Protein 1XI9 (pdb70)

InterPro domains:
  IPR004839 Aminotransferase, class I/classII, large domain [PF00155] (31-387)
  IPR015421 Pyridoxal phosphate-dependent transferase, major domain [G3DSA:3.40.640.10] (50-291)
  IPR015422 Pyridoxal phosphate-dependent transferase, small domain [G3DSA:3.90.1150.10] (22-391)
  IPR015424 Pyridoxal phosphate-dependent transferase [SSF53383] (4-394)
  IPR051926 Alanine Aminotransferase [PTHR43488] (2-395)

Structure (mmCIF, N/CA/C/O backbone):
data_1XI9
#
_entry.id   1XI9
#
_cell.length_a   61.804
_cell.length_b   188.089
_cell.length_c   72.583
_cell.angle_alpha   90.00
_cell.angle_beta   89.79
_cell.angle_gamma   90.00
#
_symmetry.space_group_name_H-M   'P 1 21 1'
#
loop_
_entity.id
_entity.type
_entity.pdbx_description
1 polymer 'putative transaminase'
2 non-polymer "PYRIDOXAL-5'-PHOSPHATE"
3 water water
#
loop_
_atom_site.group_PDB
_atom_site.id
_atom_site.type_symbol
_atom_site.label_atom_id
_atom_site.label_alt_id
_atom_site.label_comp_id
_atom_site.label_asym_id
_atom_site.label_entity_id
_atom_site.label_seq_id
_atom_site.pdbx_PDB_ins_code
_atom_site.Cartn_x
_atom_site.Cartn_y
_atom_site.Cartn_z
_atom_site.occupancy
_atom_site.B_iso_or_equiv
_atom_site.auth_seq_id
_atom_site.auth_comp_id
_atom_site.auth_asym_id
_atom_site.auth_atom_id
_atom_site.pdbx_PDB_model_num
ATOM 1 N N . SER A 1 9 ? 85.650 138.756 24.947 1.00 26.55 1 SER A N 1
ATOM 2 C CA . SER A 1 9 ? 86.364 137.823 25.866 1.00 27.10 1 SER A CA 1
ATOM 3 C C . SER A 1 9 ? 85.403 137.171 26.854 1.00 25.92 1 SER A C 1
ATOM 4 O O . SER A 1 9 ? 84.427 137.778 27.320 1.00 25.74 1 SER A O 1
ATOM 7 N N . ILE A 1 10 ? 85.748 135.936 27.173 1.00 24.98 2 ILE A N 1
ATOM 8 C CA . ILE A 1 10 ? 84.868 134.987 27.781 1.00 24.38 2 ILE A CA 1
ATOM 9 C C . ILE A 1 10 ? 85.034 135.027 29.284 1.00 24.27 2 ILE A C 1
ATOM 10 O O . ILE A 1 10 ? 86.029 134.553 29.833 1.00 24.50 2 ILE A O 1
ATOM 15 N N . ARG A 1 11 ? 84.038 135.621 29.931 1.00 24.02 3 ARG A N 1
ATOM 16 C CA . ARG A 1 11 ? 84.019 135.785 31.364 1.00 24.21 3 ARG A CA 1
ATOM 17 C C . ARG A 1 11 ? 83.358 134.608 32.033 1.00 24.61 3 ARG A C 1
ATOM 18 O O . ARG A 1 11 ? 82.341 134.111 31.558 1.00 24.98 3 ARG A O 1
ATOM 26 N N . ALA A 1 12 ? 83.953 134.157 33.129 1.00 24.62 4 ALA A N 1
ATOM 27 C CA . ALA A 1 12 ? 83.332 133.165 33.966 1.00 24.85 4 ALA A CA 1
ATOM 28 C C . ALA A 1 12 ? 82.204 133.832 34.771 1.00 25.38 4 ALA A C 1
ATOM 29 O O . ALA A 1 12 ? 82.157 135.059 34.923 1.00 25.36 4 ALA A O 1
ATOM 31 N N . SER A 1 13 ? 81.299 132.995 35.256 1.00 25.55 5 SER A N 1
ATOM 32 C CA . SER A 1 13 ? 80.269 133.342 36.201 1.00 26.79 5 SER A CA 1
ATOM 33 C C . SER A 1 13 ? 80.878 134.006 37.434 1.00 27.42 5 SER A C 1
ATOM 34 O O . SER A 1 13 ? 81.800 133.457 38.057 1.00 27.33 5 SER A O 1
ATOM 37 N N . LYS A 1 14 ? 80.371 135.186 37.788 1.00 28.49 6 LYS A N 1
ATOM 38 C CA . LYS A 1 14 ? 80.853 135.903 38.983 1.00 29.75 6 LYS A CA 1
ATOM 39 C C . LYS A 1 14 ? 80.844 134.999 40.218 1.00 30.52 6 LYS A C 1
ATOM 40 O O . LYS A 1 14 ? 81.840 134.929 40.937 1.00 31.03 6 LYS A O 1
ATOM 42 N N . ARG A 1 15 ? 79.733 134.294 40.438 1.00 31.00 7 ARG A N 1
ATOM 43 C CA . ARG A 1 15 ? 79.566 133.436 41.611 1.00 31.76 7 ARG A CA 1
ATOM 44 C C . ARG A 1 15 ? 80.351 132.119 41.609 1.00 31.80 7 ARG A C 1
ATOM 45 O O . ARG A 1 15 ? 80.559 131.534 42.677 1.00 31.89 7 ARG A O 1
ATOM 53 N N . ALA A 1 16 ? 80.751 131.638 40.434 1.00 31.98 8 ALA A N 1
ATOM 54 C CA . ALA A 1 16 ? 81.625 130.474 40.341 1.00 32.28 8 ALA A CA 1
ATOM 55 C C . ALA A 1 16 ? 83.034 130.885 40.717 1.00 32.77 8 ALA A C 1
ATOM 56 O O . ALA A 1 16 ? 83.714 130.174 41.447 1.00 32.86 8 ALA A O 1
ATOM 58 N N . LEU A 1 17 ? 83.461 132.049 40.233 1.00 33.63 9 LEU A N 1
ATOM 59 C CA . LEU A 1 17 ? 84.796 132.596 40.532 1.00 34.30 9 LEU A CA 1
ATOM 60 C C . LEU A 1 17 ? 85.007 132.877 42.004 1.00 34.84 9 LEU A C 1
ATOM 61 O O . LEU A 1 17 ? 86.162 132.930 42.467 1.00 35.40 9 LEU A O 1
ATOM 66 N N . SER A 1 18 ? 83.897 133.050 42.724 1.00 35.21 10 SER A N 1
ATOM 67 C CA . SER A 1 18 ? 83.912 133.332 44.150 1.00 35.90 10 SER A CA 1
ATOM 68 C C . SER A 1 18 ? 83.999 132.060 45.007 1.00 36.21 10 SER A C 1
ATOM 69 O O . SER A 1 18 ? 84.195 132.149 46.213 1.00 36.44 10 SER A O 1
ATOM 72 N N . VAL A 1 19 ? 83.834 130.889 44.393 1.00 36.71 11 VAL A N 1
ATOM 73 C CA . VAL A 1 19 ? 83.910 129.617 45.122 1.00 37.17 11 VAL A CA 1
ATOM 74 C C . VAL A 1 19 ? 85.370 129.351 45.482 1.00 37.89 11 VAL A C 1
ATOM 75 O O . VAL A 1 19 ? 86.212 129.112 44.613 1.00 37.93 11 VAL A O 1
ATOM 79 N N . GLU A 1 20 ? 85.637 129.432 46.783 1.00 38.82 12 GLU A N 1
ATOM 80 C CA . GLU A 1 20 ? 86.949 129.234 47.387 1.00 39.92 12 GLU A CA 1
ATOM 81 C C . GLU A 1 20 ? 87.006 127.822 47.976 1.00 40.42 12 GLU A C 1
ATOM 82 O O . GLU A 1 20 ? 85.963 127.195 48.220 1.00 40.62 12 GLU A O 1
ATOM 88 N N . TYR A 1 21 ? 88.213 127.313 48.209 1.00 41.07 13 TYR A N 1
ATOM 89 C CA . TYR A 1 21 ? 88.358 126.014 48.869 1.00 41.48 13 TYR A CA 1
ATOM 90 C C . TYR A 1 21 ? 89.601 125.936 49.766 1.00 41.70 13 TYR A C 1
ATOM 91 O O . TYR A 1 21 ? 90.716 126.213 49.330 1.00 41.97 13 TYR A O 1
ATOM 100 N N . PRO A 1 29 ? 102.742 121.763 46.592 1.00 54.14 21 PRO A N 1
ATOM 101 C CA . PRO A 1 29 ? 103.628 122.244 47.660 1.00 54.16 21 PRO A CA 1
ATOM 102 C C . PRO A 1 29 ? 104.223 121.075 48.450 1.00 54.15 21 PRO A C 1
ATOM 103 O O . PRO A 1 29 ? 105.440 121.025 48.659 1.00 54.17 21 PRO A O 1
ATOM 107 N N . ALA A 1 30 ? 103.360 120.154 48.881 1.00 54.09 22 ALA A N 1
ATOM 108 C CA . ALA A 1 30 ? 103.781 118.882 49.457 1.00 53.99 22 ALA A CA 1
ATOM 109 C C . ALA A 1 30 ? 104.252 117.976 48.322 1.00 53.92 22 ALA A C 1
ATOM 110 O O . ALA A 1 30 ? 105.184 117.185 48.497 1.00 53.81 22 ALA A O 1
ATOM 112 N N . ARG A 1 31 ? 103.590 118.114 47.168 1.00 54.02 23 ARG A N 1
ATOM 113 C CA . ARG A 1 31 ? 103.933 117.424 45.920 1.00 54.18 23 ARG A CA 1
ATOM 114 C C . ARG A 1 31 ? 105.322 117.821 45.415 1.00 54.29 23 ARG A C 1
ATOM 115 O O . ARG A 1 31 ? 106.030 116.993 44.833 1.00 54.32 23 ARG A O 1
ATOM 117 N N . GLU A 1 32 ? 105.694 119.083 45.651 1.00 54.42 24 GLU A N 1
ATOM 118 C CA . GLU A 1 32 ? 107.026 119.614 45.338 1.00 54.50 24 GLU A CA 1
ATOM 119 C C . GLU A 1 32 ? 108.130 119.012 46.230 1.00 54.57 24 GLU A C 1
ATOM 120 O O . GLU A 1 32 ? 109.255 118.773 45.760 1.00 54.57 24 GLU A O 1
ATOM 123 N N . LEU A 1 33 ? 107.816 118.777 47.506 1.00 54.51 25 LEU A N 1
ATOM 124 C CA . LEU A 1 33 ? 108.754 118.108 48.414 1.00 54.52 25 LEU A CA 1
ATOM 125 C C . LEU A 1 33 ? 108.989 116.655 48.012 1.00 54.54 25 LEU A C 1
ATOM 126 O O . LEU A 1 33 ? 110.125 116.189 48.013 1.00 54.59 25 LEU A O 1
ATOM 131 N N . GLU A 1 34 ? 107.913 115.954 47.661 1.00 54.67 26 GLU A N 1
ATOM 132 C CA . GLU A 1 34 ? 107.987 114.553 47.240 1.00 54.88 26 GLU A CA 1
ATOM 133 C C . GLU A 1 34 ? 108.755 114.358 45.925 1.00 54.93 26 GLU A C 1
ATOM 134 O O . GLU A 1 34 ? 109.400 113.318 45.725 1.00 54.90 26 GLU A O 1
ATOM 140 N N . LYS A 1 35 ? 108.669 115.359 45.046 1.00 54.86 27 LYS A N 1
ATOM 141 C CA . LYS A 1 35 ? 109.455 115.418 43.810 1.00 54.83 27 LYS A CA 1
ATOM 142 C C . LYS A 1 35 ? 110.957 115.358 44.117 1.00 54.55 27 LYS A C 1
ATOM 143 O O . LYS A 1 35 ? 111.709 114.652 43.438 1.00 54.64 27 LYS A O 1
ATOM 149 N N . LYS A 1 36 ? 111.367 116.098 45.150 1.00 54.16 28 LYS A N 1
ATOM 150 C CA . LYS A 1 36 ? 112.753 116.162 45.615 1.00 53.71 28 LYS A CA 1
ATOM 151 C C . LYS A 1 36 ? 113.136 114.922 46.439 1.00 53.31 28 LYS A C 1
ATOM 152 O O . LYS A 1 36 ? 114.237 114.855 46.997 1.00 53.55 28 LYS A O 1
ATOM 155 N N . GLY A 1 37 ? 112.230 113.947 46.518 1.00 52.57 29 GLY A N 1
ATOM 156 C CA . GLY A 1 37 ? 112.485 112.715 47.258 1.00 51.65 29 GLY A CA 1
ATOM 157 C C . GLY A 1 37 ? 112.218 112.785 48.756 1.00 51.12 29 GLY A C 1
ATOM 158 O O . GLY A 1 37 ? 112.450 111.799 49.471 1.00 51.24 29 GLY A O 1
ATOM 159 N N . ILE A 1 38 ? 111.733 113.935 49.237 1.00 50.16 30 ILE A N 1
ATOM 160 C CA . ILE A 1 38 ? 111.368 114.098 50.652 1.00 49.11 30 ILE A CA 1
ATOM 161 C C . ILE A 1 38 ? 109.977 113.481 50.917 1.00 48.28 30 ILE A C 1
ATOM 162 O O . ILE A 1 38 ? 108.994 113.877 50.289 1.00 48.20 30 ILE A O 1
ATOM 167 N N . LYS A 1 39 ? 109.914 112.514 51.841 1.00 47.16 31 LYS A N 1
ATOM 168 C CA . LYS A 1 39 ? 108.664 111.796 52.184 1.00 45.81 31 LYS A CA 1
ATOM 169 C C . LYS A 1 39 ? 107.829 112.564 53.203 1.00 44.68 31 LYS A C 1
ATOM 170 O O . LYS A 1 39 ? 108.335 112.972 54.258 1.00 44.93 31 LYS A O 1
ATOM 172 N N . VAL A 1 40 ? 106.553 112.760 52.883 1.00 42.91 32 VAL A N 1
ATOM 173 C CA . VAL A 1 40 ? 105.664 113.583 53.713 1.00 41.02 32 VAL A CA 1
ATOM 174 C C . VAL A 1 40 ? 104.519 112.766 54.309 1.00 39.61 32 VAL A C 1
ATOM 175 O O . VAL A 1 40 ? 103.907 111.945 53.619 1.00 39.49 32 VAL A O 1
ATOM 179 N N . ILE A 1 41 ? 104.256 112.972 55.596 1.00 37.77 33 ILE A N 1
ATOM 180 C CA . ILE A 1 41 ? 103.111 112.336 56.238 1.00 36.25 33 ILE A CA 1
ATOM 181 C C . ILE A 1 41 ? 101.909 113.264 56.084 1.00 35.24 33 ILE A C 1
ATOM 182 O O . ILE A 1 41 ? 101.940 114.412 56.524 1.00 34.89 33 ILE A O 1
ATOM 187 N N . ARG A 1 42 ? 100.864 112.750 55.441 1.00 34.17 34 ARG A N 1
ATOM 188 C CA . ARG A 1 42 ? 99.647 113.518 55.155 1.00 33.32 34 ARG A CA 1
ATOM 189 C C . ARG A 1 42 ? 98.593 113.310 56.237 1.00 32.26 34 ARG A C 1
ATOM 190 O O . ARG A 1 42 ? 97.986 112.243 56.320 1.00 32.14 34 ARG A O 1
ATOM 198 N N . LEU A 1 43 ? 98.402 114.337 57.068 1.00 30.96 35 LEU A N 1
ATOM 199 C CA . LEU A 1 43 ? 97.360 114.331 58.102 1.00 29.77 35 LEU A CA 1
ATOM 200 C C . LEU A 1 43 ? 96.210 115.278 57.716 1.00 29.03 35 LEU A C 1
ATOM 201 O O . LEU A 1 43 ? 95.397 115.651 58.543 1.00 28.82 35 LEU A O 1
ATOM 206 N N . ASN A 1 44 ? 96.152 115.633 56.433 1.00 28.46 36 ASN A N 1
ATOM 207 C CA . ASN A 1 44 ? 95.257 116.657 55.919 1.00 27.83 36 ASN A CA 1
ATOM 208 C C . ASN A 1 44 ? 94.007 116.154 55.195 1.00 27.58 36 ASN A C 1
ATOM 209 O O . ASN A 1 44 ? 93.090 116.946 54.910 1.00 27.25 36 ASN A O 1
ATOM 214 N N . ILE A 1 45 ? 93.964 114.861 54.883 1.00 27.11 37 ILE A N 1
ATOM 215 C CA . ILE A 1 45 ? 92.845 114.333 54.110 1.00 27.67 37 ILE A CA 1
ATOM 216 C C . ILE A 1 45 ? 91.920 113.433 54.938 1.00 27.11 37 ILE A C 1
ATOM 217 O O . ILE A 1 45 ? 92.354 112.449 55.542 1.00 26.98 37 ILE A O 1
ATOM 222 N N . GLY A 1 46 ? 90.641 113.794 54.960 1.00 26.68 38 GLY A N 1
ATOM 223 C CA . GLY A 1 46 ? 89.644 113.047 55.717 1.00 26.30 38 GLY A CA 1
ATOM 224 C C . GLY A 1 46 ? 89.080 111.842 54.987 1.00 26.13 38 GLY A C 1
ATOM 225 O O . GLY A 1 46 ? 87.872 111.623 55.007 1.00 26.42 38 GLY A O 1
ATOM 226 N N . ASP A 1 47 ? 89.949 111.058 54.343 1.00 25.86 39 ASP A N 1
ATOM 227 C CA . ASP A 1 47 ? 89.531 109.887 53.565 1.00 25.54 39 ASP A CA 1
ATOM 228 C C . ASP A 1 47 ? 90.075 108.614 54.211 1.00 25.41 39 ASP A C 1
ATOM 229 O O . ASP A 1 47 ? 91.243 108.298 54.028 1.00 25.66 39 ASP A O 1
ATOM 234 N N . PRO A 1 48 ? 89.249 107.895 54.985 1.00 25.44 40 PRO A N 1
ATOM 235 C CA . PRO A 1 48 ? 89.696 106.662 55.643 1.00 24.97 40 PRO A CA 1
ATOM 236 C C . PRO A 1 48 ? 90.151 105.550 54.684 1.00 24.81 40 PRO A C 1
ATOM 237 O O . PRO A 1 48 ? 90.982 104.729 55.062 1.00 24.51 40 PRO A O 1
ATOM 241 N N . VAL A 1 49 ? 89.619 105.536 53.460 1.00 24.79 41 VAL A N 1
ATOM 242 C CA . VAL A 1 49 ? 89.992 104.532 52.449 1.00 24.71 41 VAL A CA 1
ATOM 243 C C . VAL A 1 49 ? 91.412 104.757 51.901 1.00 25.35 41 VAL A C 1
ATOM 244 O O . VAL A 1 49 ? 92.019 103.850 51.326 1.00 25.44 41 VAL A O 1
ATOM 248 N N . LYS A 1 50 ? 91.951 105.960 52.102 1.00 25.97 42 LYS A N 1
ATOM 249 C CA . LYS A 1 50 ? 93.350 106.222 51.812 1.00 26.87 42 LYS A CA 1
ATOM 250 C C . LYS A 1 50 ? 94.265 105.527 52.836 1.00 27.03 42 LYS A C 1
ATOM 251 O O . LYS A 1 50 ? 95.485 105.491 52.666 1.00 26.83 42 LYS A O 1
ATOM 257 N N . PHE A 1 51 ? 93.675 104.990 53.902 1.00 26.99 43 PHE A N 1
ATOM 258 C CA . PHE A 1 51 ? 94.452 104.338 54.938 1.00 27.20 43 PHE A CA 1
ATOM 259 C C . PHE A 1 51 ? 94.048 102.863 55.066 1.00 27.67 43 PHE A C 1
ATOM 260 O O . PHE A 1 51 ? 93.802 102.208 54.039 1.00 27.86 43 PHE A O 1
ATOM 268 N N . ASP A 1 52 ? 93.986 102.326 56.280 1.00 27.86 44 ASP A N 1
ATOM 269 C CA . ASP A 1 52 ? 93.693 100.893 56.422 1.00 28.78 44 ASP A CA 1
ATOM 270 C C . ASP A 1 52 ? 92.213 100.596 56.707 1.00 28.36 44 ASP A C 1
ATOM 271 O O . ASP A 1 52 ? 91.883 99.849 57.637 1.00 28.86 44 ASP A O 1
ATOM 276 N N . PHE A 1 53 ? 91.341 101.189 55.892 1.00 27.53 45 PHE A N 1
ATOM 277 C CA . PHE A 1 53 ? 89.891 101.073 56.040 1.00 26.80 45 PHE A CA 1
ATOM 278 C C . PHE A 1 53 ? 89.306 100.818 54.673 1.00 26.47 45 PHE A C 1
ATOM 279 O O . PHE A 1 53 ? 89.681 101.471 53.713 1.00 27.06 45 PHE A O 1
ATOM 287 N N . GLN A 1 54 ? 88.399 99.861 54.588 1.00 25.73 46 GLN A N 1
ATOM 288 C CA . GLN A 1 54 ? 87.748 99.524 53.346 1.00 25.17 46 GLN A CA 1
ATOM 289 C C . GLN A 1 54 ? 86.250 99.332 53.618 1.00 25.31 46 GLN A C 1
ATOM 290 O O . GLN A 1 54 ? 85.862 99.036 54.772 1.00 25.22 46 GLN A O 1
ATOM 296 N N . PRO A 1 55 ? 85.401 99.512 52.596 1.00 24.91 47 PRO A N 1
ATOM 297 C CA . PRO A 1 55 ? 83.985 99.213 52.769 1.00 25.14 47 PRO A CA 1
ATOM 298 C C . PRO A 1 55 ? 83.876 97.716 53.105 1.00 25.21 47 PRO A C 1
ATOM 299 O O . PRO A 1 55 ? 84.637 96.923 52.556 1.00 25.54 47 PRO A O 1
ATOM 303 N N . PRO A 1 56 ? 82.975 97.333 54.002 1.00 25.27 48 PRO A N 1
ATOM 304 C CA . PRO A 1 56 ? 82.889 95.928 54.427 1.00 25.27 48 PRO A CA 1
ATOM 305 C C . PRO A 1 56 ? 82.564 94.992 53.261 1.00 25.39 48 PRO A C 1
ATOM 306 O O . PRO A 1 56 ? 82.001 95.425 52.242 1.00 25.25 48 PRO A O 1
ATOM 310 N N . GLU A 1 57 ? 82.920 93.720 53.422 1.00 25.70 49 GLU A N 1
ATOM 311 C CA . GLU A 1 57 ? 82.837 92.718 52.357 1.00 25.79 49 GLU A CA 1
ATOM 312 C C . GLU A 1 57 ? 81.433 92.504 51.826 1.00 25.27 49 GLU A C 1
ATOM 313 O O . GLU A 1 57 ? 81.248 92.390 50.611 1.00 25.71 49 GLU A O 1
ATOM 319 N N . HIS A 1 58 ? 80.444 92.440 52.715 1.00 24.56 50 HIS A N 1
ATOM 320 C CA . HIS A 1 58 ? 79.059 92.234 52.283 1.00 23.85 50 HIS A CA 1
ATOM 321 C C . HIS A 1 58 ? 78.481 93.396 51.455 1.00 23.70 50 HIS A C 1
ATOM 322 O O . HIS A 1 58 ? 77.513 93.208 50.709 1.00 24.07 50 HIS A O 1
ATOM 329 N N . MET A 1 59 ? 79.068 94.582 51.591 1.00 23.33 51 MET A N 1
ATOM 330 C CA . MET A 1 59 ? 78.706 95.739 50.769 1.00 23.20 51 MET A CA 1
ATOM 331 C C . MET A 1 59 ? 79.397 95.663 49.400 1.00 23.53 51 MET A C 1
ATOM 332 O O . MET A 1 59 ? 78.766 95.919 48.365 1.00 23.67 51 MET A O 1
ATOM 337 N N . LYS A 1 60 ? 80.679 95.290 49.404 1.00 23.68 52 LYS A N 1
ATOM 338 C CA . LYS A 1 60 ? 81.434 95.028 48.174 1.00 24.03 52 LYS A CA 1
ATOM 339 C C . LYS A 1 60 ? 80.761 93.965 47.297 1.00 24.73 52 LYS A C 1
ATOM 340 O O . LYS A 1 60 ? 80.466 94.206 46.125 1.00 24.78 52 LYS A O 1
ATOM 346 N N . GLU A 1 61 ? 80.533 92.795 47.883 1.00 25.42 53 GLU A N 1
ATOM 347 C CA . GLU A 1 61 ? 79.834 91.698 47.234 1.00 26.50 53 GLU A CA 1
ATOM 348 C C . GLU A 1 61 ? 78.495 92.136 46.616 1.00 26.16 53 GLU A C 1
ATOM 349 O O . GLU A 1 61 ? 78.194 91.782 45.478 1.00 26.59 53 GLU A O 1
ATOM 355 N N . ALA A 1 62 ? 77.712 92.921 47.357 1.00 25.72 54 ALA A N 1
ATOM 356 C CA . ALA A 1 62 ? 76.426 93.434 46.876 1.00 25.14 54 ALA A CA 1
ATOM 357 C C . ALA A 1 62 ? 76.572 94.373 45.667 1.00 24.88 54 ALA A C 1
ATOM 358 O O . ALA A 1 62 ? 75.736 94.347 44.754 1.00 24.51 54 ALA A O 1
ATOM 360 N N . TYR A 1 63 ? 77.634 95.189 45.677 1.00 24.81 55 TYR A N 1
ATOM 361 C CA . TYR A 1 63 ? 77.924 96.138 44.610 1.00 24.77 55 TYR A CA 1
ATOM 362 C C . TYR A 1 63 ? 78.218 95.359 43.333 1.00 25.31 55 TYR A C 1
ATOM 363 O O . TYR A 1 63 ? 77.580 95.584 42.301 1.00 25.21 55 TYR A O 1
ATOM 372 N N . CYS A 1 64 ? 79.176 94.431 43.426 1.00 26.22 56 CYS A N 1
ATOM 373 C CA . CYS A 1 64 ? 79.561 93.555 42.315 1.00 26.78 56 CYS A CA 1
ATOM 374 C C . CYS A 1 64 ? 78.407 92.739 41.801 1.00 26.52 56 CYS A C 1
ATOM 375 O O . CYS A 1 64 ? 78.261 92.582 40.590 1.00 26.56 56 CYS A O 1
ATOM 378 N N . LYS A 1 65 ? 77.592 92.232 42.724 1.00 26.67 57 LYS A N 1
ATOM 379 C CA . LYS A 1 65 ? 76.450 91.399 42.376 1.00 26.99 57 LYS A CA 1
ATOM 380 C C . LYS A 1 65 ? 75.377 92.180 41.613 1.00 26.45 57 LYS A C 1
ATOM 381 O O . LYS A 1 65 ? 74.810 91.648 40.676 1.00 26.88 57 LYS A O 1
ATOM 387 N N . ALA A 1 66 ? 75.107 93.423 42.020 1.00 26.20 58 ALA A N 1
ATOM 388 C CA . ALA A 1 66 ? 74.193 94.349 41.296 1.00 25.63 58 ALA A CA 1
ATOM 389 C C . ALA A 1 66 ? 74.626 94.534 39.838 1.00 25.46 58 ALA A C 1
ATOM 390 O O . ALA A 1 66 ? 73.811 94.474 38.936 1.00 25.58 58 ALA A O 1
ATOM 392 N N . ILE A 1 67 ? 75.918 94.746 39.626 1.00 25.51 59 ILE A N 1
ATOM 393 C CA . ILE A 1 67 ? 76.503 94.887 38.288 1.00 25.86 59 ILE A CA 1
ATOM 394 C C . ILE A 1 67 ? 76.277 93.619 37.423 1.00 26.47 59 ILE A C 1
ATOM 395 O O . ILE A 1 67 ? 75.602 93.695 36.390 1.00 26.34 59 ILE A O 1
ATOM 400 N N . LYS A 1 68 ? 76.819 92.470 37.862 1.00 27.00 60 LYS A N 1
ATOM 401 C CA . LYS A 1 68 ? 76.670 91.179 37.150 1.00 27.34 60 LYS A CA 1
ATOM 402 C C . LYS A 1 68 ? 75.211 90.851 36.870 1.00 27.56 60 LYS A C 1
ATOM 403 O O . LYS A 1 68 ? 74.870 90.397 35.774 1.00 28.04 60 LYS A O 1
ATOM 405 N N . GLU A 1 69 ? 74.352 91.118 37.844 1.00 27.30 61 GLU A N 1
ATOM 406 C CA . GLU A 1 69 ? 72.930 90.876 37.684 1.00 27.68 61 GLU A CA 1
ATOM 407 C C . GLU A 1 69 ? 72.176 91.887 36.833 1.00 27.30 61 GLU A C 1
ATOM 408 O O . GLU A 1 69 ? 70.961 91.831 36.744 1.00 27.72 61 GLU A O 1
ATOM 414 N N . GLY A 1 70 ? 72.906 92.797 36.205 1.00 27.06 62 GLY A N 1
ATOM 415 C CA . GLY A 1 70 ? 72.342 93.702 35.218 1.00 26.64 62 GLY A CA 1
ATOM 416 C C . GLY A 1 70 ? 71.737 95.004 35.703 1.00 26.39 62 GLY A C 1
ATOM 417 O O . GLY A 1 70 ? 71.034 95.675 34.933 1.00 26.70 62 GLY A O 1
ATOM 418 N N . HIS A 1 71 ? 72.002 95.382 36.952 1.00 25.55 63 HIS A N 1
ATOM 419 C CA . HIS A 1 71 ? 71.385 96.591 37.524 1.00 25.14 63 HIS A CA 1
ATOM 420 C C . HIS A 1 71 ? 72.201 97.841 37.169 1.00 24.48 63 HIS A C 1
ATOM 421 O O . HIS A 1 71 ? 72.744 98.522 38.041 1.00 23.90 63 HIS A O 1
ATOM 428 N N . ASN A 1 72 ? 72.252 98.120 35.867 1.00 23.78 64 ASN A N 1
ATOM 429 C CA . ASN A 1 72 ? 73.137 99.137 35.288 1.00 23.66 64 ASN A CA 1
ATOM 430 C C . ASN A 1 72 ? 72.419 100.254 34.528 1.00 23.45 64 ASN A C 1
ATOM 431 O O . ASN A 1 72 ? 73.030 101.002 33.760 1.00 23.17 64 ASN A O 1
ATOM 436 N N . TYR A 1 73 ? 71.117 100.334 34.765 1.00 23.73 65 TYR A N 1
ATOM 437 C CA . TYR A 1 73 ? 70.212 101.284 34.132 1.00 23.97 65 TYR A CA 1
ATOM 438 C C . TYR A 1 73 ? 70.003 102.532 35.016 1.00 24.26 65 TYR A C 1
ATOM 439 O O . TYR A 1 73 ? 70.462 102.575 36.172 1.00 24.25 65 TYR A O 1
ATOM 448 N N . TYR A 1 74 ? 69.324 103.543 34.483 1.00 24.41 66 TYR A N 1
ATOM 449 C CA . TYR A 1 74 ? 68.955 104.699 35.279 1.00 24.93 66 TYR A CA 1
ATOM 450 C C . TYR A 1 74 ? 67.889 104.215 36.254 1.00 25.55 66 TYR A C 1
ATOM 451 O O . TYR A 1 74 ? 66.948 103.498 35.865 1.00 25.79 66 TYR A O 1
ATOM 460 N N . GLY A 1 75 ? 68.010 104.611 37.511 1.00 25.96 67 GLY A N 1
ATOM 461 C CA . GLY A 1 75 ? 66.977 104.291 38.473 1.00 26.16 67 GLY A CA 1
ATOM 462 C C . GLY A 1 75 ? 66.057 105.479 38.632 1.00 26.85 67 GLY A C 1
ATOM 463 O O . GLY A 1 75 ? 66.257 106.532 38.030 1.00 26.50 67 GLY A O 1
ATOM 464 N N . ASP A 1 76 ? 65.034 105.289 39.450 1.00 27.76 68 ASP A N 1
ATOM 465 C CA . ASP A 1 76 ? 64.128 106.344 39.865 1.00 28.99 68 ASP A CA 1
ATOM 466 C C . ASP A 1 76 ? 64.979 107.529 40.362 1.00 28.64 68 ASP A C 1
ATOM 467 O O . ASP A 1 76 ? 66.001 107.322 41.026 1.00 28.47 68 ASP A O 1
ATOM 472 N N . SER A 1 77 ? 64.580 108.753 40.012 1.00 28.23 69 SER A N 1
ATOM 473 C CA . SER A 1 77 ? 65.300 109.963 40.435 1.00 28.08 69 SER A CA 1
ATOM 474 C C . SER A 1 77 ? 65.278 110.195 41.959 1.00 28.11 69 SER A C 1
ATOM 475 O O . SER A 1 77 ? 66.120 110.915 42.497 1.00 28.01 69 SER A O 1
ATOM 478 N N . GLU A 1 78 ? 64.310 109.570 42.627 1.00 27.90 70 GLU A N 1
ATOM 479 C CA . GLU A 1 78 ? 64.134 109.636 44.067 1.00 28.17 70 GLU A CA 1
ATOM 480 C C . GLU A 1 78 ? 64.955 108.589 44.791 1.00 27.59 70 GLU A C 1
ATOM 481 O O . GLU A 1 78 ? 65.119 108.680 46.010 1.00 26.83 70 GLU A O 1
ATOM 487 N N . GLY A 1 79 ? 65.449 107.608 44.029 1.00 27.10 71 GLY A N 1
ATOM 488 C CA . GLY A 1 79 ? 66.182 106.471 44.556 1.00 27.03 71 GLY A CA 1
ATOM 489 C C . GLY A 1 79 ? 65.360 105.191 44.553 1.00 27.30 71 GLY A C 1
ATOM 490 O O . GLY A 1 79 ? 64.124 105.210 44.687 1.00 27.21 71 GLY A O 1
ATOM 491 N N . LEU A 1 80 ? 66.055 104.070 44.399 1.00 27.35 72 LEU A N 1
ATOM 492 C CA . LEU A 1 80 ? 65.437 102.757 44.443 1.00 27.71 72 LEU A CA 1
ATOM 493 C C . LEU A 1 80 ? 64.480 102.624 45.638 1.00 27.74 72 LEU A C 1
ATOM 494 O O . LEU A 1 80 ? 64.854 102.929 46.776 1.00 27.42 72 LEU A O 1
ATOM 499 N N . PRO A 1 81 ? 63.247 102.185 45.367 1.00 27.96 73 PRO A N 1
ATOM 500 C CA . PRO A 1 81 ? 62.263 101.929 46.426 1.00 28.09 73 PRO A CA 1
ATOM 501 C C . PRO A 1 81 ? 62.761 100.991 47.552 1.00 28.33 73 PRO A C 1
ATOM 502 O O . PRO A 1 81 ? 62.394 101.226 48.695 1.00 28.56 73 PRO A O 1
ATOM 506 N N . GLU A 1 82 ? 63.573 99.971 47.230 1.00 28.39 74 GLU A N 1
ATOM 507 C CA . GLU A 1 82 ? 64.194 99.071 48.226 1.00 29.19 74 GLU A CA 1
ATOM 508 C C . GLU A 1 82 ? 65.146 99.807 49.159 1.00 28.19 74 GLU A C 1
ATOM 509 O O . GLU A 1 82 ? 65.182 99.511 50.353 1.00 27.95 74 GLU A O 1
ATOM 515 N N . LEU A 1 83 ? 65.941 100.733 48.607 1.00 27.61 75 LEU A N 1
ATOM 516 C CA . LEU A 1 83 ? 66.889 101.511 49.411 1.00 26.79 75 LEU A CA 1
ATOM 517 C C . LEU A 1 83 ? 66.163 102.499 50.318 1.00 26.85 75 LEU A C 1
ATOM 518 O O . LEU A 1 83 ? 66.497 102.633 51.492 1.00 27.18 75 LEU A O 1
ATOM 523 N N . ARG A 1 84 ? 65.152 103.168 49.775 1.00 27.16 76 ARG A N 1
ATOM 524 C CA . ARG A 1 84 ? 64.337 104.104 50.542 1.00 27.32 76 ARG A CA 1
ATOM 525 C C . ARG A 1 84 ? 63.647 103.430 51.733 1.00 27.00 76 ARG A C 1
ATOM 526 O O . ARG A 1 84 ? 63.577 104.004 52.821 1.00 26.97 76 ARG A O 1
ATOM 534 N N . LYS A 1 85 ? 63.165 102.207 51.513 1.00 27.05 77 LYS A N 1
ATOM 535 C CA . LYS A 1 85 ? 62.622 101.329 52.567 1.00 27.27 77 LYS A CA 1
ATOM 536 C C . LYS A 1 85 ? 63.693 100.927 53.602 1.00 26.18 77 LYS A C 1
ATOM 537 O O . LYS A 1 85 ? 63.423 100.950 54.802 1.00 26.14 77 LYS A O 1
ATOM 543 N N . ALA A 1 86 ? 64.900 100.584 53.138 1.00 25.25 78 ALA A N 1
ATOM 544 C CA . ALA A 1 86 ? 66.015 100.228 54.031 1.00 24.57 78 ALA A CA 1
ATOM 545 C C . ALA A 1 86 ? 66.469 101.383 54.927 1.00 24.45 78 ALA A C 1
ATOM 546 O O . ALA A 1 86 ? 66.850 101.166 56.078 1.00 24.47 78 ALA A O 1
ATOM 548 N N . ILE A 1 87 ? 66.434 102.602 54.379 1.00 24.17 79 ILE A N 1
ATOM 549 C CA . ILE A 1 87 ? 66.760 103.830 55.097 1.00 23.79 79 ILE A CA 1
ATOM 550 C C . ILE A 1 87 ? 65.731 104.064 56.206 1.00 23.99 79 ILE A C 1
ATOM 551 O O . ILE A 1 87 ? 66.108 104.288 57.360 1.00 23.94 79 ILE A O 1
ATOM 556 N N . VAL A 1 88 ? 64.443 104.015 55.836 1.00 24.26 80 VAL A N 1
ATOM 557 C CA . VAL A 1 88 ? 63.300 104.144 56.753 1.00 24.42 80 VAL A CA 1
ATOM 558 C C . VAL A 1 88 ? 63.448 103.268 57.995 1.00 25.28 80 VAL A C 1
ATOM 559 O O . VAL A 1 88 ? 63.233 103.732 59.120 1.00 25.62 80 VAL A O 1
ATOM 563 N N . GLU A 1 89 ? 63.834 102.009 57.787 1.00 25.77 81 GLU A N 1
ATOM 564 C CA . GLU A 1 89 ? 63.976 101.053 58.874 1.00 26.26 81 GLU A CA 1
ATOM 565 C C . GLU A 1 89 ? 65.185 101.380 59.717 1.00 25.87 81 GLU A C 1
ATOM 566 O O . GLU A 1 89 ? 65.094 101.370 60.945 1.00 25.71 81 GLU A O 1
ATOM 572 N N . ARG A 1 90 ? 66.310 101.673 59.049 1.00 25.51 82 ARG A N 1
ATOM 573 C CA . ARG A 1 90 ? 67.569 102.001 59.731 1.00 25.19 82 ARG A CA 1
ATOM 574 C C . ARG A 1 90 ? 67.453 103.225 60.637 1.00 25.19 82 ARG A C 1
ATOM 575 O O . ARG A 1 90 ? 68.020 103.243 61.724 1.00 25.48 82 ARG A O 1
ATOM 583 N N . GLU A 1 91 ? 66.734 104.244 60.167 1.00 25.35 83 GLU A N 1
ATOM 584 C CA . GLU A 1 91 ? 66.530 105.487 60.926 1.00 25.25 83 GLU A CA 1
ATOM 585 C C . GLU A 1 91 ? 65.527 105.310 62.066 1.00 25.45 83 GLU A C 1
ATOM 586 O O . GLU A 1 91 ? 65.603 106.021 63.053 1.00 25.05 83 GLU A O 1
ATOM 592 N N . LYS A 1 92 ? 64.598 104.364 61.918 1.00 26.28 84 LYS A N 1
ATOM 593 C CA . LYS A 1 92 ? 63.688 103.991 63.005 1.00 27.04 84 LYS A CA 1
ATOM 594 C C . LYS A 1 92 ? 64.506 103.344 64.103 1.00 27.60 84 LYS A C 1
ATOM 595 O O . LYS A 1 92 ? 64.412 103.744 65.254 1.00 27.69 84 LYS A O 1
ATOM 597 N N . ARG A 1 93 ? 65.326 102.366 63.724 1.00 28.38 85 ARG A N 1
ATOM 598 C CA . ARG A 1 93 ? 66.223 101.661 64.641 1.00 29.29 85 ARG A CA 1
ATOM 599 C C . ARG A 1 93 ? 67.092 102.601 65.455 1.00 29.53 85 ARG A C 1
ATOM 600 O O . ARG A 1 93 ? 67.112 102.518 66.690 1.00 29.70 85 ARG A O 1
ATOM 608 N N . LYS A 1 94 ? 67.816 103.481 64.764 1.00 29.48 86 LYS A N 1
ATOM 609 C CA . LYS A 1 94 ? 68.770 104.357 65.434 1.00 29.58 86 LYS A CA 1
ATOM 610 C C . LYS A 1 94 ? 68.143 105.580 66.087 1.00 29.32 86 LYS A C 1
ATOM 611 O O . LYS A 1 94 ? 68.508 105.912 67.213 1.00 29.43 86 LYS A O 1
ATOM 617 N N . ASN A 1 95 ? 67.220 106.236 65.374 1.00 28.93 87 ASN A N 1
ATOM 618 C CA . ASN A 1 95 ? 66.693 107.558 65.743 1.00 28.90 87 ASN A CA 1
ATOM 619 C C . ASN A 1 95 ? 65.233 107.595 66.245 1.00 29.39 87 ASN A C 1
ATOM 620 O O . ASN A 1 95 ? 64.734 108.654 66.635 1.00 29.55 87 ASN A O 1
ATOM 625 N N . GLY A 1 96 ? 64.561 106.445 66.233 1.00 29.56 88 GLY A N 1
ATOM 626 C CA . GLY A 1 96 ? 63.178 106.344 66.680 1.00 29.87 88 GLY A CA 1
ATOM 627 C C . GLY A 1 96 ? 62.204 107.175 65.867 1.00 30.15 88 GLY A C 1
ATOM 628 O O . GLY A 1 96 ? 61.043 107.337 66.263 1.00 29.83 88 GLY A O 1
ATOM 629 N N . VAL A 1 97 ? 62.671 107.713 64.737 1.00 30.22 89 VAL A N 1
ATOM 630 C CA . VAL A 1 97 ? 61.815 108.550 63.881 1.00 30.26 89 VAL A CA 1
ATOM 631 C C . VAL A 1 97 ? 60.873 107.685 63.057 1.00 30.45 89 VAL A C 1
ATOM 632 O O . VAL A 1 97 ? 61.232 106.569 62.654 1.00 30.64 89 VAL A O 1
ATOM 636 N N . ASP A 1 98 ? 59.660 108.192 62.852 1.00 30.64 90 ASP A N 1
ATOM 637 C CA . ASP A 1 98 ? 58.674 107.520 62.023 1.00 30.66 90 ASP A CA 1
ATOM 638 C C . ASP A 1 98 ? 58.576 108.311 60.731 1.00 29.81 90 ASP A C 1
ATOM 639 O O . ASP A 1 98 ? 58.056 109.411 60.694 1.00 29.72 90 ASP A O 1
ATOM 644 N N . ILE A 1 99 ? 59.126 107.727 59.678 1.00 29.33 91 ILE A N 1
ATOM 645 C CA . ILE A 1 99 ? 59.147 108.300 58.338 1.00 28.42 91 ILE A CA 1
ATOM 646 C C . ILE A 1 99 ? 58.719 107.187 57.372 1.00 28.27 91 ILE A C 1
ATOM 647 O O . ILE A 1 99 ? 58.771 106.004 57.711 1.00 28.26 91 ILE A O 1
ATOM 652 N N . THR A 1 100 ? 58.281 107.572 56.184 1.00 28.11 92 THR A N 1
ATOM 653 C CA . THR A 1 100 ? 57.862 106.624 55.154 1.00 28.15 92 THR A CA 1
ATOM 654 C C . THR A 1 100 ? 58.865 106.739 53.998 1.00 28.10 92 THR A C 1
ATOM 655 O O . THR A 1 100 ? 59.618 107.718 53.945 1.00 28.28 92 THR A O 1
ATOM 659 N N . PRO A 1 101 ? 58.910 105.761 53.089 1.00 28.15 93 PRO A N 1
ATOM 660 C CA . PRO A 1 101 ? 59.803 105.858 51.928 1.00 28.00 93 PRO A CA 1
ATOM 661 C C . PRO A 1 101 ? 59.690 107.173 51.154 1.00 28.20 93 PRO A C 1
ATOM 662 O O . PRO A 1 101 ? 60.683 107.628 50.564 1.00 28.16 93 PRO A O 1
ATOM 666 N N . ASP A 1 102 ? 58.508 107.784 51.168 1.00 28.29 94 ASP A N 1
ATOM 667 C CA . ASP A 1 102 ? 58.269 109.034 50.439 1.00 28.66 94 ASP A CA 1
ATOM 668 C C . ASP A 1 102 ? 58.850 110.277 51.121 1.00 27.87 94 ASP A C 1
ATOM 669 O O . ASP A 1 102 ? 58.808 111.382 50.555 1.00 27.68 94 ASP A O 1
ATOM 674 N N . ASP A 1 103 ? 59.384 110.087 52.330 1.00 26.89 95 ASP A N 1
ATOM 675 C CA . ASP A 1 103 ? 60.100 111.136 53.067 1.00 26.16 95 ASP A CA 1
ATOM 676 C C . ASP A 1 103 ? 61.601 111.076 52.807 1.00 25.39 95 ASP A C 1
ATOM 677 O O . ASP A 1 103 ? 62.348 111.878 53.335 1.00 25.74 95 ASP A O 1
ATOM 682 N N . VAL A 1 104 ? 62.020 110.125 51.982 1.00 24.49 96 VAL A N 1
ATOM 683 C CA . VAL A 1 104 ? 63.416 109.782 51.785 1.00 23.47 96 VAL A CA 1
ATOM 684 C C . VAL A 1 104 ? 63.833 110.049 50.345 1.00 23.22 96 VAL A C 1
ATOM 685 O O . VAL A 1 104 ? 63.114 109.702 49.411 1.00 23.21 96 VAL A O 1
ATOM 689 N N . ARG A 1 105 ? 64.994 110.668 50.170 1.00 22.78 97 ARG A N 1
ATOM 690 C CA . ARG A 1 105 ? 65.584 110.833 48.847 1.00 22.63 97 ARG A CA 1
ATOM 691 C C . ARG A 1 105 ? 67.036 110.377 48.852 1.00 22.30 97 ARG A C 1
ATOM 692 O O . ARG A 1 105 ? 67.832 110.837 49.681 1.00 22.13 97 ARG A O 1
ATOM 700 N N . VAL A 1 106 ? 67.359 109.478 47.919 1.00 21.73 98 VAL A N 1
ATOM 701 C CA . VAL A 1 106 ? 68.720 109.025 47.682 1.00 21.15 98 VAL A CA 1
ATOM 702 C C . VAL A 1 106 ? 69.450 110.016 46.755 1.00 21.46 98 VAL A C 1
ATOM 703 O O . VAL A 1 106 ? 68.895 110.471 45.736 1.00 21.38 98 VAL A O 1
ATOM 707 N N . THR A 1 107 ? 70.703 110.309 47.108 1.00 21.15 99 THR A N 1
ATOM 708 C CA . THR A 1 107 ? 71.505 111.322 46.447 1.00 20.78 99 THR A CA 1
ATOM 709 C C . THR A 1 107 ? 72.901 110.772 46.147 1.00 21.14 99 THR A C 1
ATOM 710 O O . THR A 1 107 ? 73.301 109.725 46.673 1.00 21.15 99 THR A O 1
ATOM 714 N N . ALA A 1 108 ? 73.636 111.495 45.307 1.00 21.00 100 ALA A N 1
ATOM 715 C CA . ALA A 1 108 ? 75.029 111.204 45.018 1.00 20.75 100 ALA A CA 1
ATOM 716 C C . ALA A 1 108 ? 75.863 111.788 46.172 1.00 20.79 100 ALA A C 1
ATOM 717 O O . ALA A 1 108 ? 76.514 112.850 46.027 1.00 21.32 100 ALA A O 1
ATOM 719 N N . ALA A 1 109 ? 75.802 111.099 47.319 1.00 20.24 101 ALA A N 1
ATOM 720 C CA . ALA A 1 109 ? 76.506 111.449 48.558 1.00 19.26 101 ALA A CA 1
ATOM 721 C C . ALA A 1 109 ? 75.850 112.652 49.258 1.00 19.08 101 ALA A C 1
ATOM 722 O O . ALA A 1 109 ? 74.813 113.142 48.806 1.00 19.20 101 ALA A O 1
ATOM 724 N N . VAL A 1 110 ? 76.422 113.107 50.368 1.00 18.63 102 VAL A N 1
ATOM 725 C CA . VAL A 1 110 ? 75.886 114.261 51.115 1.00 18.67 102 VAL A CA 1
ATOM 726 C C . VAL A 1 110 ? 76.126 115.536 50.318 1.00 18.85 102 VAL A C 1
ATOM 727 O O . VAL A 1 110 ? 75.339 116.496 50.402 1.00 18.26 102 VAL A O 1
ATOM 731 N N . THR A 1 111 ? 77.216 115.523 49.541 1.00 18.83 103 THR A N 1
ATOM 732 C CA . THR A 1 111 ? 77.553 116.608 48.640 1.00 19.35 103 THR A CA 1
ATOM 733 C C . THR A 1 111 ? 76.356 116.998 47.779 1.00 19.73 103 THR A C 1
ATOM 734 O O . THR A 1 111 ? 75.976 118.171 47.767 1.00 19.89 103 THR A O 1
ATOM 738 N N . GLU A 1 112 ? 75.768 116.026 47.074 1.00 19.91 104 GLU A N 1
ATOM 739 C CA . GLU A 1 112 ? 74.588 116.290 46.249 1.00 20.37 104 GLU A CA 1
ATOM 740 C C . GLU A 1 112 ? 73.362 116.682 47.071 1.00 19.99 104 GLU A C 1
ATOM 741 O O . GLU A 1 112 ? 72.588 117.532 46.654 1.00 20.51 104 GLU A O 1
ATOM 747 N N . ALA A 1 113 ? 73.189 116.069 48.231 1.00 19.76 105 ALA A N 1
ATOM 748 C CA . ALA A 1 113 ? 72.120 116.442 49.156 1.00 19.51 105 ALA A CA 1
ATOM 749 C C . ALA A 1 113 ? 72.165 117.942 49.483 1.00 19.33 105 ALA A C 1
ATOM 750 O O . ALA A 1 113 ? 71.166 118.649 49.386 1.00 19.12 105 ALA A O 1
ATOM 752 N N . LEU A 1 114 ? 73.343 118.417 49.866 1.00 19.60 106 LEU A N 1
ATOM 753 C CA . LEU A 1 114 ? 73.580 119.828 50.110 1.00 19.90 106 LEU A CA 1
ATOM 754 C C . LEU A 1 114 ? 73.256 120.689 48.891 1.00 19.92 106 LEU A C 1
ATOM 755 O O . LEU A 1 114 ? 72.592 121.713 49.023 1.00 19.78 106 LEU A O 1
ATOM 760 N N . GLN A 1 115 ? 73.702 120.268 47.710 1.00 19.78 107 GLN A N 1
ATOM 761 C CA . GLN A 1 115 ? 73.377 120.986 46.485 1.00 20.36 107 GLN A CA 1
ATOM 762 C C . GLN A 1 115 ? 71.864 121.087 46.258 1.00 20.47 107 GLN A C 1
ATOM 763 O O . GLN A 1 115 ? 71.355 122.150 45.925 1.00 20.21 107 GLN A O 1
ATOM 769 N N . LEU A 1 116 ? 71.159 119.973 46.435 1.00 20.89 108 LEU A N 1
ATOM 770 C CA . LEU A 1 116 ? 69.703 119.935 46.278 1.00 21.29 108 LEU A CA 1
ATOM 771 C C . LEU A 1 116 ? 68.992 120.800 47.308 1.00 21.60 108 LEU A C 1
ATOM 772 O O . LEU A 1 116 ? 68.063 121.532 46.948 1.00 22.16 108 LEU A O 1
ATOM 777 N N . ILE A 1 117 ? 69.435 120.739 48.565 1.00 21.71 109 ILE A N 1
ATOM 778 C CA . ILE A 1 117 ? 68.799 121.501 49.652 1.00 22.15 109 ILE A CA 1
ATOM 779 C C . ILE A 1 117 ? 69.014 122.995 49.505 1.00 22.53 109 ILE A C 1
ATOM 780 O O . ILE A 1 117 ? 68.044 123.759 49.568 1.00 23.02 109 ILE A O 1
ATOM 785 N N . PHE A 1 118 ? 70.264 123.410 49.308 1.00 22.54 110 PHE A N 1
ATOM 786 C CA . PHE A 1 118 ? 70.576 124.825 49.174 1.00 22.86 110 PHE A CA 1
ATOM 787 C C . PHE A 1 118 ? 69.984 125.383 47.886 1.00 23.06 110 PHE A C 1
ATOM 788 O O . PHE A 1 118 ? 69.369 126.442 47.899 1.00 22.96 110 PHE A O 1
ATOM 796 N N . GLY A 1 119 ? 70.159 124.651 46.783 1.00 23.41 111 GLY A N 1
ATOM 797 C CA . GLY A 1 119 ? 69.533 124.986 45.509 1.00 23.83 111 GLY A CA 1
ATOM 798 C C . GLY A 1 119 ? 68.025 125.194 45.611 1.00 24.45 111 GLY A C 1
ATOM 799 O O . GLY A 1 119 ? 67.493 126.104 44.987 1.00 24.53 111 GLY A O 1
ATOM 800 N N . ALA A 1 120 ? 67.338 124.356 46.389 1.00 24.93 112 ALA A N 1
ATOM 801 C CA . ALA A 1 120 ? 65.874 124.457 46.556 1.00 25.63 112 ALA A CA 1
ATOM 802 C C . ALA A 1 120 ? 65.437 125.496 47.591 1.00 25.84 112 ALA A C 1
ATOM 803 O O . ALA A 1 120 ? 64.294 125.927 47.583 1.00 26.43 112 ALA A O 1
ATOM 805 N N . LEU A 1 121 ? 66.349 125.900 48.466 1.00 26.25 113 LEU A N 1
ATOM 806 C CA . LEU A 1 121 ? 66.021 126.773 49.580 1.00 26.45 113 LEU A CA 1
ATOM 807 C C . LEU A 1 121 ? 66.424 128.237 49.408 1.00 26.65 113 LEU A C 1
ATOM 808 O O . LEU A 1 121 ? 65.737 129.128 49.901 1.00 26.72 113 LEU A O 1
ATOM 813 N N . LEU A 1 122 ? 67.529 128.487 48.718 1.00 26.69 114 LEU A N 1
ATOM 814 C CA . LEU A 1 122 ? 68.142 129.816 48.764 1.00 27.05 114 LEU A CA 1
ATOM 815 C C . LEU A 1 122 ? 67.800 130.758 47.639 1.00 27.66 114 LEU A C 1
ATOM 816 O O . LEU A 1 122 ? 67.944 130.416 46.465 1.00 27.94 114 LEU A O 1
ATOM 821 N N . ASP A 1 123 ? 67.334 131.943 48.019 1.00 28.39 115 ASP A N 1
ATOM 822 C CA . ASP A 1 123 ? 67.258 133.091 47.117 1.00 28.89 115 ASP A CA 1
ATOM 823 C C . ASP A 1 123 ? 68.455 133.981 47.431 1.00 29.17 115 ASP A C 1
ATOM 824 O O . ASP A 1 123 ? 68.995 133.901 48.540 1.00 28.83 115 ASP A O 1
ATOM 829 N N . PRO A 1 124 ? 68.887 134.816 46.477 1.00 29.77 116 PRO A N 1
ATOM 830 C CA . PRO A 1 124 ? 70.025 135.706 46.717 1.00 29.95 116 PRO A CA 1
ATOM 831 C C . PRO A 1 124 ? 69.838 136.541 47.974 1.00 30.03 116 PRO A C 1
ATOM 832 O O . PRO A 1 124 ? 68.781 137.160 48.171 1.00 30.00 116 PRO A O 1
ATOM 836 N N . GLY A 1 125 ? 70.851 136.514 48.835 1.00 29.95 117 GLY A N 1
ATOM 837 C CA . GLY A 1 125 ? 70.816 137.272 50.078 1.00 29.74 117 GLY A CA 1
ATOM 838 C C . GLY A 1 125 ? 70.186 136.576 51.274 1.00 29.49 117 GLY A C 1
ATOM 839 O O . GLY A 1 125 ? 70.251 137.104 52.379 1.00 29.52 117 GLY A O 1
ATOM 840 N N . ASP A 1 126 ? 69.567 135.412 51.060 1.00 29.09 118 ASP A N 1
ATOM 841 C CA . ASP A 1 126 ? 69.074 134.590 52.172 1.00 28.86 118 ASP A CA 1
ATOM 842 C C . ASP A 1 126 ? 70.271 134.091 52.964 1.00 28.60 118 ASP A C 1
ATOM 843 O O . ASP A 1 126 ? 71.377 133.906 52.416 1.00 28.27 118 ASP A O 1
ATOM 848 N N . GLU A 1 127 ? 70.043 133.857 54.246 1.00 27.91 119 GLU A N 1
ATOM 849 C CA . GLU A 1 127 ? 71.102 133.404 55.130 1.00 27.48 119 GLU A CA 1
ATOM 850 C C . GLU A 1 127 ? 70.930 131.959 55.586 1.00 26.95 119 GLU A C 1
ATOM 851 O O . GLU A 1 127 ? 69.805 131.439 55.667 1.00 26.92 119 GLU A O 1
ATOM 857 N N . ILE A 1 128 ? 72.058 131.320 55.868 1.00 26.13 120 ILE A N 1
ATOM 858 C CA . ILE A 1 128 ? 72.090 129.988 56.470 1.00 25.59 120 ILE A CA 1
ATOM 859 C C . ILE A 1 128 ? 73.070 130.089 57.626 1.00 25.02 120 ILE A C 1
ATOM 860 O O . ILE A 1 128 ? 74.224 130.508 57.438 1.00 25.20 120 ILE A O 1
ATOM 865 N N . LEU A 1 129 ? 72.616 129.751 58.826 1.00 24.20 121 LEU A N 1
ATOM 866 C CA . LEU A 1 129 ? 73.521 129.687 59.964 1.00 23.45 121 LEU A CA 1
ATOM 867 C C . LEU A 1 129 ? 74.276 128.370 59.917 1.00 23.07 121 LEU A C 1
ATOM 868 O O . LEU A 1 129 ? 73.669 127.302 59.898 1.00 22.71 121 LEU A O 1
ATOM 873 N N . VAL A 1 130 ? 75.602 128.470 59.862 1.00 22.55 122 VAL A N 1
ATOM 874 C CA . VAL A 1 130 ? 76.496 127.316 59.827 1.00 22.39 122 VAL A CA 1
ATOM 875 C C . VAL A 1 130 ? 77.458 127.427 61.003 1.00 21.75 122 VAL A C 1
ATOM 876 O O . VAL A 1 130 ? 77.698 128.533 61.464 1.00 21.91 122 VAL A O 1
ATOM 880 N N . PRO A 1 131 ? 77.998 126.315 61.506 1.00 21.77 123 PRO A N 1
ATOM 881 C CA . PRO A 1 131 ? 78.945 126.390 62.652 1.00 21.96 123 PRO A CA 1
ATOM 882 C C . PRO A 1 131 ? 80.300 127.024 62.314 1.00 22.31 123 PRO A C 1
ATOM 883 O O . PRO A 1 131 ? 80.712 126.990 61.170 1.00 22.18 123 PRO A O 1
ATOM 887 N N . GLY A 1 132 ? 80.973 127.586 63.321 1.00 22.91 124 GLY A N 1
ATOM 888 C CA . GLY A 1 132 ? 82.326 128.115 63.187 1.00 23.41 124 GLY A CA 1
ATOM 889 C C . GLY A 1 132 ? 83.167 127.558 64.320 1.00 23.97 124 GLY A C 1
ATOM 890 O O . GLY A 1 132 ? 82.810 127.792 65.478 1.00 23.61 124 GLY A O 1
ATOM 891 N N . PRO A 1 133 ? 84.282 126.852 64.045 1.00 24.64 125 PRO A N 1
ATOM 892 C CA . PRO A 1 133 ? 84.847 126.585 62.693 1.00 25.28 125 PRO A CA 1
ATOM 893 C C . PRO A 1 133 ? 83.929 125.864 61.725 1.00 26.05 125 PRO A C 1
ATOM 894 O O . PRO A 1 133 ? 83.180 124.968 62.129 1.00 26.04 125 PRO A O 1
ATOM 898 N N . SER A 1 134 ? 84.009 126.241 60.449 1.00 26.99 126 SER A N 1
ATOM 899 C CA . SER A 1 134 ? 83.085 125.718 59.441 1.00 27.80 126 SER A CA 1
ATOM 900 C C . SER A 1 134 ? 83.671 124.601 58.583 1.00 28.20 126 SER A C 1
ATOM 901 O O . SER A 1 134 ? 84.880 124.411 58.525 1.00 28.52 126 SER A O 1
ATOM 904 N N . TYR A 1 135 ? 82.797 123.842 57.937 1.00 28.48 127 TYR A N 1
ATOM 905 C CA . TYR A 1 135 ? 83.215 122.863 56.960 1.00 28.33 127 TYR A CA 1
ATOM 906 C C . TYR A 1 135 ? 83.042 123.566 55.606 1.00 28.50 127 TYR A C 1
ATOM 907 O O . TYR A 1 135 ? 81.935 124.005 55.283 1.00 28.03 127 TYR A O 1
ATOM 916 N N . PRO A 1 136 ? 84.146 123.699 54.849 1.00 28.96 128 PRO A N 1
ATOM 917 C CA . PRO A 1 136 ? 84.205 124.500 53.605 1.00 29.20 128 PRO A CA 1
ATOM 918 C C . PRO A 1 136 ? 83.147 124.308 52.498 1.00 29.66 128 PRO A C 1
ATOM 919 O O . PRO A 1 136 ? 82.725 125.322 51.935 1.00 29.95 128 PRO A O 1
ATOM 923 N N . PRO A 1 137 ? 82.742 123.072 52.148 1.00 30.05 129 PRO A N 1
ATOM 924 C CA . PRO A 1 137 ? 81.637 122.878 51.187 1.00 30.01 129 PRO A CA 1
ATOM 925 C C . PRO A 1 137 ? 80.367 123.664 51.510 1.00 29.99 129 PRO A C 1
ATOM 926 O O . PRO A 1 137 ? 79.773 124.243 50.601 1.00 30.26 129 PRO A O 1
ATOM 930 N N . TYR A 1 138 ? 79.956 123.694 52.774 1.00 29.93 130 TYR A N 1
ATOM 931 C CA . TYR A 1 138 ? 78.820 124.527 53.191 1.00 30.09 130 TYR A CA 1
ATOM 932 C C . TYR A 1 138 ? 78.975 125.982 52.751 1.00 30.16 130 TYR A C 1
ATOM 933 O O . TYR A 1 138 ? 78.076 126.524 52.146 1.00 30.47 130 TYR A O 1
ATOM 942 N N . THR A 1 139 ? 80.124 126.587 53.047 1.00 29.96 131 THR A N 1
ATOM 943 C CA . THR A 1 139 ? 80.399 127.986 52.730 1.00 29.76 131 THR A CA 1
ATOM 944 C C . THR A 1 139 ? 80.295 128.285 51.217 1.00 29.32 131 THR A C 1
ATOM 945 O O . THR A 1 139 ? 79.508 129.150 50.802 1.00 28.97 131 THR A O 1
ATOM 949 N N . GLY A 1 140 ? 81.064 127.543 50.418 1.00 28.93 132 GLY A N 1
ATOM 950 C CA . GLY A 1 140 ? 81.099 127.700 48.972 1.00 28.33 132 GLY A CA 1
ATOM 951 C C . GLY A 1 140 ? 79.783 127.431 48.270 1.00 28.42 132 GLY A C 1
ATOM 952 O O . GLY A 1 140 ? 79.453 128.136 47.307 1.00 28.21 132 GLY A O 1
ATOM 953 N N . LEU A 1 141 ? 79.035 126.424 48.738 1.00 28.46 133 LEU A N 1
ATOM 954 C CA . LEU A 1 141 ? 77.716 126.101 48.177 1.00 28.89 133 LEU A CA 1
ATOM 955 C C . LEU A 1 141 ? 76.673 127.152 48.502 1.00 29.19 133 LEU A C 1
ATOM 956 O O . LEU A 1 141 ? 75.910 127.545 47.612 1.00 29.23 133 LEU A O 1
ATOM 961 N N . VAL A 1 142 ? 76.638 127.598 49.760 1.00 29.42 134 VAL A N 1
ATOM 962 C CA . VAL A 1 142 ? 75.722 128.660 50.180 1.00 30.20 134 VAL A CA 1
ATOM 963 C C . VAL A 1 142 ? 75.995 129.939 49.369 1.00 30.70 134 VAL A C 1
ATOM 964 O O . VAL A 1 142 ? 75.064 130.547 48.871 1.00 30.75 134 VAL A O 1
ATOM 968 N N . LYS A 1 143 ? 77.271 130.317 49.229 1.00 31.35 135 LYS A N 1
ATOM 969 C CA . LYS A 1 143 ? 77.666 131.491 48.443 1.00 31.99 135 LYS A CA 1
ATOM 970 C C . LYS A 1 143 ? 77.370 131.317 46.957 1.00 32.07 135 LYS A C 1
ATOM 971 O O . LYS A 1 143 ? 77.024 132.284 46.283 1.00 32.42 135 LYS A O 1
ATOM 977 N N . PHE A 1 144 ? 77.513 130.094 46.449 1.00 32.07 136 PHE A N 1
ATOM 978 C CA . PHE A 1 144 ? 77.262 129.810 45.038 1.00 32.14 136 PHE A CA 1
ATOM 979 C C . PHE A 1 144 ? 75.813 130.097 44.654 1.00 32.22 136 PHE A C 1
ATOM 980 O O . PHE A 1 144 ? 75.563 130.592 43.565 1.00 32.37 136 PHE A O 1
ATOM 988 N N . TYR A 1 145 ? 74.865 129.806 45.542 1.00 32.06 137 TYR A N 1
ATOM 989 C CA . TYR A 1 145 ? 73.452 130.106 45.273 1.00 31.99 137 TYR A CA 1
ATOM 990 C C . TYR A 1 145 ? 73.040 131.504 45.733 1.00 31.94 137 TYR A C 1
ATOM 991 O O . TYR A 1 145 ? 71.872 131.740 46.029 1.00 32.25 137 TYR A O 1
ATOM 1000 N N . GLY A 1 146 ? 73.995 132.425 45.795 1.00 31.86 138 GLY A N 1
ATOM 1001 C CA . GLY A 1 146 ? 73.735 133.792 46.271 1.00 31.82 138 GLY A CA 1
ATOM 1002 C C . GLY A 1 146 ? 73.434 133.951 47.758 1.00 31.77 138 GLY A C 1
ATOM 1003 O O . GLY A 1 146 ? 73.160 135.064 48.228 1.00 32.01 138 GLY A O 1
ATOM 1004 N N . GLY A 1 147 ? 73.477 132.856 48.513 1.00 31.41 139 GLY A N 1
ATOM 1005 C CA . GLY A 1 147 ? 73.207 132.921 49.940 1.00 31.12 139 GLY A CA 1
ATOM 1006 C C . GLY A 1 147 ? 74.361 133.494 50.732 1.00 31.04 139 GLY A C 1
ATOM 1007 O O . GLY A 1 147 ? 75.487 133.580 50.235 1.00 31.67 139 GLY A O 1
ATOM 1008 N N . LYS A 1 148 ? 74.078 133.886 51.967 1.00 30.77 140 LYS A N 1
ATOM 1009 C CA . LYS A 1 148 ? 75.091 134.339 52.898 1.00 30.96 140 LYS A CA 1
ATOM 1010 C C . LYS A 1 148 ? 75.257 133.291 54.017 1.00 30.40 140 LYS A C 1
ATOM 1011 O O . LYS A 1 148 ? 74.311 133.048 54.758 1.00 30.10 140 LYS A O 1
ATOM 1017 N N . PRO A 1 149 ? 76.440 132.666 54.143 1.00 30.14 141 PRO A N 1
ATOM 1018 C CA . PRO A 1 149 ? 76.687 131.736 55.244 1.00 29.51 141 PRO A CA 1
ATOM 1019 C C . PRO A 1 149 ? 77.077 132.530 56.486 1.00 29.09 141 PRO A C 1
ATOM 1020 O O . PRO A 1 149 ? 78.056 133.284 56.467 1.00 29.20 141 PRO A O 1
ATOM 1024 N N . VAL A 1 150 ? 76.281 132.398 57.542 1.00 28.61 142 VAL A N 1
ATOM 1025 C CA . VAL A 1 150 ? 76.511 133.146 58.775 1.00 27.62 142 VAL A CA 1
ATOM 1026 C C . VAL A 1 150 ? 76.999 132.142 59.808 1.00 27.12 142 VAL A C 1
ATOM 1027 O O . VAL A 1 150 ? 76.318 131.176 60.139 1.00 27.26 142 VAL A O 1
ATOM 1031 N N . GLU A 1 151 ? 78.197 132.387 60.301 1.00 26.27 143 GLU A N 1
ATOM 1032 C CA . GLU A 1 151 ? 78.853 131.480 61.198 1.00 25.60 143 GLU A CA 1
ATOM 1033 C C . GLU A 1 151 ? 78.465 131.777 62.598 1.00 24.88 143 GLU A C 1
ATOM 1034 O O . GLU A 1 151 ? 78.593 132.910 63.066 1.00 24.86 143 GLU A O 1
ATOM 1040 N N . TYR A 1 152 ? 77.982 130.744 63.274 1.00 24.15 144 TYR A N 1
ATOM 1041 C CA . TYR A 1 152 ? 77.707 130.882 64.674 1.00 23.32 144 TYR A CA 1
ATOM 1042 C C . TYR A 1 152 ? 78.872 130.287 65.441 1.00 23.75 144 TYR A C 1
ATOM 1043 O O . TYR A 1 152 ? 79.489 129.311 64.996 1.00 23.53 144 TYR A O 1
ATOM 1052 N N . ARG A 1 153 ? 79.174 130.898 66.583 1.00 24.08 145 ARG A N 1
ATOM 1053 C CA . ARG A 1 153 ? 80.300 130.504 67.422 1.00 24.75 145 ARG A CA 1
ATOM 1054 C C . ARG A 1 153 ? 80.143 129.112 68.024 1.00 24.45 145 ARG A C 1
ATOM 1055 O O . ARG A 1 153 ? 79.040 128.711 68.407 1.00 24.89 145 ARG A O 1
ATOM 1063 N N . THR A 1 154 ? 81.249 128.372 68.079 1.00 24.44 146 THR A N 1
ATOM 1064 C CA . THR A 1 154 ? 81.341 127.172 68.921 1.00 24.08 146 THR A CA 1
ATOM 1065 C C . THR A 1 154 ? 82.516 127.377 69.899 1.00 24.39 146 THR A C 1
ATOM 1066 O O . THR A 1 154 ? 83.491 128.070 69.575 1.00 24.58 146 THR A O 1
ATOM 1070 N N . ILE A 1 155 ? 82.414 126.784 71.081 1.00 24.31 147 ILE A N 1
ATOM 1071 C CA . ILE A 1 155 ? 83.242 127.155 72.219 1.00 24.34 147 ILE A CA 1
ATOM 1072 C C . ILE A 1 155 ? 84.255 126.069 72.537 1.00 24.97 147 ILE A C 1
ATOM 1073 O O . ILE A 1 155 ? 83.874 125.013 73.084 1.00 25.29 147 ILE A O 1
ATOM 1078 N N . GLU A 1 156 ? 85.530 126.326 72.210 1.00 25.21 148 GLU A N 1
ATOM 1079 C CA . GLU A 1 156 ? 86.641 125.390 72.460 1.00 25.79 148 GLU A CA 1
ATOM 1080 C C . GLU A 1 156 ? 86.725 124.902 73.913 1.00 26.28 148 GLU A C 1
ATOM 1081 O O . GLU A 1 156 ? 86.910 123.703 74.151 1.00 26.45 148 GLU A O 1
ATOM 1087 N N . GLU A 1 157 ? 86.587 125.827 74.865 1.00 26.67 149 GLU A N 1
ATOM 1088 C CA . GLU A 1 157 ? 86.532 125.523 76.301 1.00 27.57 149 GLU A CA 1
ATOM 1089 C C . GLU A 1 157 ? 85.484 124.470 76.628 1.00 27.19 149 GLU A C 1
ATOM 1090 O O . GLU A 1 157 ? 85.653 123.717 77.585 1.00 27.56 149 GLU A O 1
ATOM 1096 N N . GLU A 1 158 ? 84.414 124.407 75.831 1.00 26.97 150 GLU A N 1
ATOM 1097 C CA . GLU A 1 158 ? 83.314 123.447 76.068 1.00 26.39 150 GLU A CA 1
ATOM 1098 C C . GLU A 1 158 ? 83.351 122.293 75.111 1.00 25.98 150 GLU A C 1
ATOM 1099 O O . GLU A 1 158 ? 82.329 121.641 74.887 1.00 26.40 150 GLU A O 1
ATOM 1105 N N . ASP A 1 159 ? 84.536 122.040 74.555 1.00 25.45 151 ASP A N 1
ATOM 1106 C CA . ASP A 1 159 ? 84.754 120.994 73.558 1.00 24.46 151 ASP A CA 1
ATOM 1107 C C . ASP A 1 159 ? 83.976 121.281 72.280 1.00 23.86 151 ASP A C 1
ATOM 1108 O O . ASP A 1 159 ? 83.393 120.383 71.687 1.00 23.98 151 ASP A O 1
ATOM 1113 N N . TRP A 1 160 ? 83.984 122.551 71.882 1.00 23.12 152 TRP A N 1
ATOM 1114 C CA . TRP A 1 160 ? 83.412 123.021 70.624 1.00 22.51 152 TRP A CA 1
ATOM 1115 C C . TRP A 1 160 ? 81.885 122.853 70.468 1.00 22.61 152 TRP A C 1
ATOM 1116 O O . TRP A 1 160 ? 81.388 122.647 69.355 1.00 22.67 152 TRP A O 1
ATOM 1127 N N . GLN A 1 161 ? 81.150 122.942 71.579 1.00 22.61 153 GLN A N 1
ATOM 1128 C CA . GLN A 1 161 ? 79.666 122.915 71.557 1.00 22.69 153 GLN A CA 1
ATOM 1129 C C . GLN A 1 161 ? 79.180 124.267 71.026 1.00 22.20 153 GLN A C 1
ATOM 1130 O O . GLN A 1 161 ? 79.844 125.272 71.259 1.00 21.61 153 GLN A O 1
ATOM 1136 N N . PRO A 1 162 ? 78.034 124.327 70.337 1.00 22.23 154 PRO A N 1
ATOM 1137 C CA . PRO A 1 162 ? 77.518 125.614 69.886 1.00 22.36 154 PRO A CA 1
ATOM 1138 C C . PRO A 1 162 ? 77.339 126.625 71.021 1.00 22.53 154 PRO A C 1
ATOM 1139 O O . PRO A 1 162 ? 77.050 126.252 72.170 1.00 22.21 154 PRO A O 1
ATOM 1143 N N . ASP A 1 163 ? 77.557 127.887 70.676 1.00 22.70 155 ASP A N 1
ATOM 1144 C CA . ASP A 1 163 ? 77.259 129.004 71.535 1.00 23.31 155 ASP A CA 1
ATOM 1145 C C . ASP A 1 163 ? 75.830 129.410 71.199 1.00 23.72 155 ASP A C 1
ATOM 1146 O O . ASP A 1 163 ? 75.567 130.063 70.185 1.00 23.37 155 ASP A O 1
ATOM 1151 N N . ILE A 1 164 ? 74.905 128.993 72.056 1.00 24.82 156 ILE A N 1
ATOM 1152 C CA . ILE A 1 164 ? 73.472 129.234 71.874 1.00 25.65 156 ILE A CA 1
ATOM 1153 C C . ILE A 1 164 ? 73.131 130.724 71.800 1.00 26.21 156 ILE A C 1
ATOM 1154 O O . ILE A 1 164 ? 72.371 131.130 70.932 1.00 26.36 156 ILE A O 1
ATOM 1159 N N . ASP A 1 165 ? 73.702 131.523 72.703 1.00 27.17 157 ASP A N 1
ATOM 1160 C CA . ASP A 1 165 ? 73.518 132.985 72.726 1.00 28.12 157 ASP A CA 1
ATOM 1161 C C . ASP A 1 165 ? 73.959 133.637 71.431 1.00 28.06 157 ASP A C 1
ATOM 1162 O O . ASP A 1 165 ? 73.328 134.582 70.960 1.00 28.46 157 ASP A O 1
ATOM 1167 N N . ASP A 1 166 ? 75.040 133.116 70.863 1.00 27.95 158 ASP A N 1
ATOM 1168 C CA . ASP A 1 166 ? 75.553 133.595 69.604 1.00 28.25 158 ASP A CA 1
ATOM 1169 C C . ASP A 1 166 ? 74.620 133.231 68.455 1.00 28.19 158 ASP A C 1
ATOM 1170 O O . ASP A 1 166 ? 74.421 134.045 67.577 1.00 28.66 158 ASP A O 1
ATOM 1175 N N . ILE A 1 167 ? 74.043 132.032 68.453 1.00 28.37 159 ILE A N 1
ATOM 1176 C CA . ILE A 1 167 ? 73.009 131.693 67.451 1.00 28.70 159 ILE A CA 1
ATOM 1177 C C . ILE A 1 167 ? 71.819 132.676 67.551 1.00 29.67 159 ILE A C 1
ATOM 1178 O O . ILE A 1 167 ? 71.328 133.152 66.533 1.00 29.43 159 ILE A O 1
ATOM 1183 N N . ARG A 1 168 ? 71.382 132.987 68.777 1.00 30.95 160 ARG A N 1
ATOM 1184 C CA . ARG A 1 168 ? 70.237 133.907 69.002 1.00 32.79 160 ARG A CA 1
ATOM 1185 C C . ARG A 1 168 ? 70.504 135.271 68.370 1.00 32.76 160 ARG A C 1
ATOM 1186 O O . ARG A 1 168 ? 69.644 135.808 67.679 1.00 33.12 160 ARG A O 1
ATOM 1194 N N . LYS A 1 169 ? 71.708 135.801 68.589 1.00 33.00 161 LYS A N 1
ATOM 1195 C CA . LYS A 1 169 ? 72.090 137.118 68.063 1.00 33.37 161 LYS A CA 1
ATOM 1196 C C . LYS A 1 169 ? 72.357 137.166 66.550 1.00 33.20 161 LYS A C 1
ATOM 1197 O O . LYS A 1 169 ? 72.123 138.201 65.920 1.00 32.87 161 LYS A O 1
ATOM 1203 N N . LYS A 1 170 ? 72.832 136.057 65.972 1.00 33.54 162 LYS A N 1
ATOM 1204 C CA . LYS A 1 170 ? 73.204 136.020 64.530 1.00 33.72 162 LYS A CA 1
ATOM 1205 C C . LYS A 1 170 ? 72.000 135.791 63.622 1.00 33.61 162 LYS A C 1
ATOM 1206 O O . LYS A 1 170 ? 72.064 135.999 62.419 1.00 33.85 162 LYS A O 1
ATOM 1212 N N . ILE A 1 171 ? 70.900 135.357 64.209 1.00 33.97 163 ILE A N 1
ATOM 1213 C CA . ILE A 1 171 ? 69.697 135.067 63.459 1.00 34.47 163 ILE A CA 1
ATOM 1214 C C . ILE A 1 171 ? 69.002 136.381 63.053 1.00 34.57 163 ILE A C 1
ATOM 1215 O O . ILE A 1 171 ? 68.864 137.296 63.872 1.00 34.40 163 ILE A O 1
ATOM 1220 N N . THR A 1 172 ? 68.620 136.473 61.774 1.00 34.74 164 THR A N 1
ATOM 1221 C CA . THR A 1 172 ? 67.902 137.632 61.228 1.00 34.92 164 THR A CA 1
ATOM 1222 C C . THR A 1 172 ? 66.664 137.115 60.516 1.00 35.10 164 THR A C 1
ATOM 1223 O O . THR A 1 172 ? 66.427 135.902 60.459 1.00 35.48 164 THR A O 1
ATOM 1227 N N . ASP A 1 173 ? 65.883 138.033 59.963 1.00 35.17 165 ASP A N 1
ATOM 1228 C CA . ASP A 1 173 ? 64.684 137.674 59.201 1.00 35.31 165 ASP A CA 1
ATOM 1229 C C . ASP A 1 173 ? 65.047 137.089 57.846 1.00 34.42 165 ASP A C 1
ATOM 1230 O O . ASP A 1 173 ? 64.180 136.533 57.157 1.00 34.57 165 ASP A O 1
ATOM 1235 N N . ARG A 1 174 ? 66.325 137.222 57.470 1.00 33.14 166 ARG A N 1
ATOM 1236 C CA . ARG A 1 174 ? 66.823 136.656 56.223 1.00 31.79 166 ARG A CA 1
ATOM 1237 C C . ARG A 1 174 ? 67.289 135.188 56.329 1.00 30.16 166 ARG A C 1
ATOM 1238 O O . ARG A 1 174 ? 67.521 134.554 55.310 1.00 29.71 166 ARG A O 1
ATOM 1246 N N . THR A 1 175 ? 67.393 134.665 57.553 1.00 28.49 167 THR A N 1
ATOM 1247 C CA . THR A 1 175 ? 67.828 133.299 57.827 1.00 27.40 167 THR A CA 1
ATOM 1248 C C . THR A 1 175 ? 66.796 132.269 57.386 1.00 26.73 167 THR A C 1
ATOM 1249 O O . THR A 1 175 ? 65.647 132.363 57.778 1.00 26.46 167 THR A O 1
ATOM 1253 N N . LYS A 1 176 ? 67.233 131.285 56.592 1.00 25.89 168 LYS A N 1
ATOM 1254 C CA . LYS A 1 176 ? 66.364 130.247 56.023 1.00 25.06 168 LYS A CA 1
ATOM 1255 C C . LYS A 1 176 ? 66.529 128.868 56.660 1.00 24.17 168 LYS A C 1
ATOM 1256 O O . LYS A 1 176 ? 65.632 128.022 56.529 1.00 23.89 168 LYS A O 1
ATOM 1262 N N . ALA A 1 177 ? 67.670 128.634 57.318 1.00 22.96 169 ALA A N 1
ATOM 1263 C CA . ALA A 1 177 ? 67.929 127.382 58.033 1.00 21.91 169 ALA A CA 1
ATOM 1264 C C . ALA A 1 177 ? 69.097 127.499 59.006 1.00 21.43 169 ALA A C 1
ATOM 1265 O O . ALA A 1 177 ? 69.913 128.422 58.890 1.00 21.45 169 ALA A O 1
ATOM 1267 N N . ILE A 1 178 ? 69.150 126.572 59.968 1.00 20.46 170 ILE A N 1
ATOM 1268 C CA . ILE A 1 178 ? 70.309 126.389 60.854 1.00 20.04 170 ILE A CA 1
ATOM 1269 C C . ILE A 1 178 ? 70.872 125.030 60.503 1.00 19.59 170 ILE A C 1
ATOM 1270 O O . ILE A 1 178 ? 70.188 124.021 60.670 1.00 19.37 170 ILE A O 1
ATOM 1275 N N . ALA A 1 179 ? 72.102 125.010 59.986 1.00 19.29 171 ALA A N 1
ATOM 1276 C CA . ALA A 1 179 ? 72.810 123.766 59.710 1.00 18.74 171 ALA A CA 1
ATOM 1277 C C . ALA A 1 179 ? 73.490 123.307 60.991 1.00 18.60 171 ALA A C 1
ATOM 1278 O O . ALA A 1 179 ? 74.061 124.118 61.707 1.00 18.73 171 ALA A O 1
ATOM 1280 N N . VAL A 1 180 ? 73.399 122.009 61.275 1.00 18.40 172 VAL A N 1
ATOM 1281 C CA . VAL A 1 180 ? 74.033 121.386 62.430 1.00 18.45 172 VAL A CA 1
ATOM 1282 C C . VAL A 1 180 ? 74.900 120.271 61.858 1.00 18.66 172 VAL A C 1
ATOM 1283 O O . VAL A 1 180 ? 74.388 119.356 61.203 1.00 18.66 172 VAL A O 1
ATOM 1287 N N . ILE A 1 181 ? 76.218 120.373 62.062 1.00 18.81 173 ILE A N 1
ATOM 1288 C CA . ILE A 1 181 ? 77.147 119.331 61.614 1.00 18.64 173 ILE A CA 1
ATOM 1289 C C . ILE A 1 181 ? 77.656 118.639 62.860 1.00 18.89 173 ILE A C 1
ATOM 1290 O O . ILE A 1 181 ? 78.513 119.182 63.560 1.00 18.76 173 ILE A O 1
ATOM 1295 N N . ASN A 1 182 ? 77.117 117.441 63.109 1.00 18.58 174 ASN A N 1
ATOM 1296 C CA . ASN A 1 182 ? 77.322 116.690 64.345 1.00 18.89 174 ASN A CA 1
ATOM 1297 C C . ASN A 1 182 ? 77.243 115.144 64.140 1.00 18.84 174 ASN A C 1
ATOM 1298 O O . ASN A 1 182 ? 76.210 114.653 63.699 1.00 18.51 174 ASN A O 1
ATOM 1303 N N . PRO A 1 183 ? 78.302 114.376 64.454 1.00 19.21 175 PRO A N 1
ATOM 1304 C CA . PRO A 1 183 ? 79.604 114.882 64.934 1.00 19.49 175 PRO A CA 1
ATOM 1305 C C . PRO A 1 183 ? 80.278 115.840 63.949 1.00 19.93 175 PRO A C 1
ATOM 1306 O O . PRO A 1 183 ? 79.982 115.810 62.752 1.00 20.25 175 PRO A O 1
ATOM 1310 N N . ASN A 1 184 ? 81.165 116.684 64.467 1.00 20.00 176 ASN A N 1
ATOM 1311 C CA . ASN A 1 184 ? 81.658 117.835 63.723 1.00 20.40 176 ASN A CA 1
ATOM 1312 C C . ASN A 1 184 ? 83.009 117.611 63.063 1.00 20.14 176 ASN A C 1
ATOM 1313 O O . ASN A 1 184 ? 83.902 116.983 63.630 1.00 19.80 176 ASN A O 1
ATOM 1318 N N . ASN A 1 185 ? 83.096 118.124 61.836 1.00 20.18 177 ASN A N 1
ATOM 1319 C CA . ASN A 1 185 ? 84.320 118.363 61.085 1.00 19.98 177 ASN A CA 1
ATOM 1320 C C . ASN A 1 185 ? 84.417 119.898 61.088 1.00 20.09 177 ASN A C 1
ATOM 1321 O O . ASN A 1 185 ? 83.444 120.526 60.685 1.00 20.17 177 ASN A O 1
ATOM 1326 N N . PRO A 1 186 ? 85.530 120.537 61.495 1.00 20.35 178 PRO A N 1
ATOM 1327 C CA . PRO A 1 186 ? 86.833 119.931 61.822 1.00 20.35 178 PRO A CA 1
ATOM 1328 C C . PRO A 1 186 ? 87.182 119.651 63.299 1.00 20.56 178 PRO A C 1
ATOM 1329 O O . PRO A 1 186 ? 88.306 119.259 63.574 1.00 20.54 178 PRO A O 1
ATOM 1333 N N . THR A 1 187 ? 86.252 119.842 64.236 1.00 20.87 179 THR A N 1
ATOM 1334 C CA . THR A 1 187 ? 86.601 119.847 65.664 1.00 20.47 179 THR A CA 1
ATOM 1335 C C . THR A 1 187 ? 86.489 118.498 66.376 1.00 21.02 179 THR A C 1
ATOM 1336 O O . THR A 1 187 ? 87.072 118.315 67.463 1.00 20.82 179 THR A O 1
ATOM 1340 N N . GLY A 1 188 ? 85.726 117.575 65.783 1.00 21.28 180 GLY A N 1
ATOM 1341 C CA . GLY A 1 188 ? 85.414 116.282 66.400 1.00 21.38 180 GLY A CA 1
ATOM 1342 C C . GLY A 1 188 ? 84.436 116.376 67.561 1.00 21.87 180 GLY A C 1
ATOM 1343 O O . GLY A 1 188 ? 84.316 115.428 68.338 1.00 22.27 180 GLY A O 1
ATOM 1344 N N . ALA A 1 189 ? 83.744 117.509 67.698 1.00 22.05 181 ALA A N 1
ATOM 1345 C CA . ALA A 1 189 ? 82.737 117.699 68.758 1.00 22.38 181 ALA A CA 1
ATOM 1346 C C . ALA A 1 189 ? 81.532 116.785 68.581 1.00 22.80 181 ALA A C 1
ATOM 1347 O O . ALA A 1 189 ? 81.154 116.476 67.440 1.00 23.60 181 ALA A O 1
ATOM 1349 N N . LEU A 1 190 ? 80.930 116.382 69.706 1.00 22.89 182 LEU A N 1
ATOM 1350 C CA . LEU A 1 190 ? 79.649 115.686 69.730 1.00 23.12 182 LEU A CA 1
ATOM 1351 C C . LEU A 1 190 ? 78.635 116.509 70.544 1.00 23.68 182 LEU A C 1
ATOM 1352 O O . LEU A 1 190 ? 78.815 116.721 71.743 1.00 23.57 182 LEU A O 1
ATOM 1357 N N . TYR A 1 191 ? 77.568 116.986 69.898 1.00 24.41 183 TYR A N 1
ATOM 1358 C CA . TYR A 1 191 ? 76.657 117.921 70.584 1.00 24.82 183 TYR A CA 1
ATOM 1359 C C . TYR A 1 191 ? 75.718 117.212 71.544 1.00 25.66 183 TYR A C 1
ATOM 1360 O O . TYR A 1 191 ? 75.203 116.122 71.246 1.00 25.25 183 TYR A O 1
ATOM 1369 N N . ASP A 1 192 ? 75.498 117.854 72.693 1.00 26.77 184 ASP A N 1
ATOM 1370 C CA . ASP A 1 192 ? 74.693 117.264 73.747 1.00 27.83 184 ASP A CA 1
ATOM 1371 C C . ASP A 1 192 ? 73.232 117.550 73.476 1.00 27.80 184 ASP A C 1
ATOM 1372 O O . ASP A 1 192 ? 72.910 118.395 72.634 1.00 27.31 184 ASP A O 1
ATOM 1377 N N . LYS A 1 193 ? 72.367 116.817 74.182 1.00 28.34 185 LYS A N 1
ATOM 1378 C CA . LYS A 1 193 ? 70.920 116.987 74.117 1.00 28.34 185 LYS A CA 1
ATOM 1379 C C . LYS A 1 193 ? 70.508 118.429 74.379 1.00 28.05 185 LYS A C 1
ATOM 1380 O O . LYS A 1 193 ? 69.643 118.951 73.685 1.00 28.24 185 LYS A O 1
ATOM 1386 N N . LYS A 1 194 ? 71.151 119.066 75.353 1.00 27.71 186 LYS A N 1
ATOM 1387 C CA . LYS A 1 194 ? 70.880 120.443 75.705 1.00 27.72 186 LYS A CA 1
ATOM 1388 C C . LYS A 1 194 ? 71.065 121.400 74.518 1.00 27.12 186 LYS A C 1
ATOM 1389 O O . LYS A 1 194 ? 70.139 122.137 74.166 1.00 27.37 186 LYS A O 1
ATOM 1395 N N . THR A 1 195 ? 72.249 121.382 73.891 1.00 26.86 187 THR A N 1
ATOM 1396 C CA . THR A 1 195 ? 72.528 122.272 72.757 1.00 26.06 187 THR A CA 1
ATOM 1397 C C . THR A 1 195 ? 71.573 121.999 71.625 1.00 25.01 187 THR A C 1
ATOM 1398 O O . THR A 1 195 ? 71.046 122.928 71.052 1.00 24.83 187 THR A O 1
ATOM 1402 N N . LEU A 1 196 ? 71.335 120.727 71.320 1.00 24.31 188 LEU A N 1
ATOM 1403 C CA . LEU A 1 196 ? 70.414 120.380 70.233 1.00 24.10 188 LEU A CA 1
ATOM 1404 C C . LEU A 1 196 ? 68.975 120.824 70.525 1.00 24.00 188 LEU A C 1
ATOM 1405 O O . LEU A 1 196 ? 68.278 121.333 69.651 1.00 23.50 188 LEU A O 1
ATOM 1410 N N . GLU A 1 197 ? 68.562 120.633 71.772 1.00 24.39 189 GLU A N 1
ATOM 1411 C CA . GLU A 1 197 ? 67.252 121.066 72.271 1.00 24.87 189 GLU A CA 1
ATOM 1412 C C . GLU A 1 197 ? 67.123 122.592 72.173 1.00 24.21 189 GLU A C 1
ATOM 1413 O O . GLU A 1 197 ? 66.068 123.122 71.852 1.00 24.06 189 GLU A O 1
ATOM 1419 N N . GLU A 1 198 ? 68.215 123.303 72.431 1.00 24.19 190 GLU A N 1
ATOM 1420 C CA . GLU A 1 198 ? 68.170 124.770 72.402 1.00 23.81 190 GLU A CA 1
ATOM 1421 C C . GLU A 1 198 ? 68.170 125.370 70.986 1.00 23.05 190 GLU A C 1
ATOM 1422 O O . GLU A 1 198 ? 67.525 126.404 70.735 1.00 22.78 190 GLU A O 1
ATOM 1428 N N . ILE A 1 199 ? 68.852 124.697 70.064 1.00 22.24 191 ILE A N 1
ATOM 1429 C CA . ILE A 1 199 ? 68.853 125.086 68.641 1.00 21.57 191 ILE A CA 1
ATOM 1430 C C . ILE A 1 199 ? 67.449 124.867 68.048 1.00 21.94 191 ILE A C 1
ATOM 1431 O O . ILE A 1 199 ? 66.988 125.672 67.225 1.00 22.11 191 ILE A O 1
ATOM 1436 N N . LEU A 1 200 ? 66.783 123.789 68.466 1.00 22.00 192 LEU A N 1
ATOM 1437 C CA . LEU A 1 200 ? 65.386 123.516 68.074 1.00 22.69 192 LEU A CA 1
ATOM 1438 C C . LEU A 1 200 ? 64.418 124.586 68.557 1.00 23.20 192 LEU A C 1
ATOM 1439 O O . LEU A 1 200 ? 63.561 125.006 67.783 1.00 23.81 192 LEU A O 1
ATOM 1444 N N . ASN A 1 201 ? 64.567 125.019 69.816 1.00 23.87 193 ASN A N 1
ATOM 1445 C CA . ASN A 1 201 ? 63.800 126.150 70.388 1.00 24.55 193 ASN A CA 1
ATOM 1446 C C . ASN A 1 201 ? 63.959 127.440 69.585 1.00 24.67 193 ASN A C 1
ATOM 1447 O O . ASN A 1 201 ? 62.985 128.158 69.347 1.00 24.92 193 ASN A O 1
ATOM 1452 N N . ILE A 1 202 ? 65.188 127.733 69.163 1.00 25.29 194 ILE A N 1
ATOM 1453 C CA . ILE A 1 202 ? 65.456 128.921 68.332 1.00 25.79 194 ILE A CA 1
ATOM 1454 C C . ILE A 1 202 ? 64.835 128.755 66.942 1.00 26.17 194 ILE A C 1
ATOM 1455 O O . ILE A 1 202 ? 64.148 129.647 66.463 1.00 26.31 194 ILE A O 1
ATOM 1460 N N . ALA A 1 203 ? 65.077 127.622 66.292 1.00 26.62 195 ALA A N 1
ATOM 1461 C CA . ALA A 1 203 ? 64.481 127.384 64.983 1.00 27.24 195 ALA A CA 1
ATOM 1462 C C . ALA A 1 203 ? 62.944 127.455 65.037 1.00 27.97 195 ALA A C 1
ATOM 1463 O O . ALA A 1 203 ? 62.335 128.012 64.139 1.00 27.39 195 ALA A O 1
ATOM 1465 N N . GLY A 1 204 ? 62.342 126.883 66.091 1.00 29.14 196 GLY A N 1
ATOM 1466 C CA . GLY A 1 204 ? 60.885 126.917 66.305 1.00 30.63 196 GLY A CA 1
ATOM 1467 C C . GLY A 1 204 ? 60.362 128.338 66.416 1.00 31.87 196 GLY A C 1
ATOM 1468 O O . GLY A 1 204 ? 59.386 128.699 65.760 1.00 32.11 196 GLY A O 1
ATOM 1469 N N . GLU A 1 205 ? 61.043 129.134 67.239 1.00 32.78 197 GLU A N 1
ATOM 1470 C CA . GLU A 1 205 ? 60.760 130.552 67.450 1.00 34.00 197 GLU A CA 1
ATOM 1471 C C . GLU A 1 205 ? 60.686 131.366 66.148 1.00 33.85 197 GLU A C 1
ATOM 1472 O O . GLU A 1 205 ? 59.777 132.182 65.971 1.00 34.14 197 GLU A O 1
ATOM 1478 N N . TYR A 1 206 ? 61.627 131.128 65.239 1.00 33.77 198 TYR A N 1
ATOM 1479 C CA . TYR A 1 206 ? 61.696 131.862 63.974 1.00 33.44 198 TYR A CA 1
ATOM 1480 C C . TYR A 1 206 ? 61.054 131.126 62.821 1.00 33.27 198 TYR A C 1
ATOM 1481 O O . TYR A 1 206 ? 61.074 131.605 61.682 1.00 33.40 198 TYR A O 1
ATOM 1490 N N . GLU A 1 207 ? 60.481 129.963 63.122 1.00 33.06 199 GLU A N 1
ATOM 1491 C CA . GLU A 1 207 ? 59.810 129.102 62.136 1.00 33.03 199 GLU A CA 1
ATOM 1492 C C . GLU A 1 207 ? 60.682 128.715 60.930 1.00 32.22 199 GLU A C 1
ATOM 1493 O O . GLU A 1 207 ? 60.227 128.763 59.778 1.00 32.60 199 GLU A O 1
ATOM 1499 N N . ILE A 1 208 ? 61.923 128.321 61.199 1.00 30.87 200 ILE A N 1
ATOM 1500 C CA . ILE A 1 208 ? 62.832 127.840 60.142 1.00 29.78 200 ILE A CA 1
ATOM 1501 C C . ILE A 1 208 ? 63.213 126.355 60.343 1.00 28.46 200 ILE A C 1
ATOM 1502 O O . ILE A 1 208 ? 63.178 125.862 61.469 1.00 28.84 200 ILE A O 1
ATOM 1507 N N . PRO A 1 209 ? 63.543 125.627 59.276 1.00 27.00 201 PRO A N 1
ATOM 1508 C CA . PRO A 1 209 ? 64.004 124.243 59.435 1.00 25.81 201 PRO A CA 1
ATOM 1509 C C . PRO A 1 209 ? 65.431 124.104 60.021 1.00 24.55 201 PRO A C 1
ATOM 1510 O O . PRO A 1 209 ? 66.205 125.069 60.067 1.00 23.65 201 PRO A O 1
ATOM 1514 N N . VAL A 1 210 ? 65.733 122.892 60.476 1.00 23.54 202 VAL A N 1
ATOM 1515 C CA . VAL A 1 210 ? 67.078 122.506 60.847 1.00 22.47 202 VAL A CA 1
ATOM 1516 C C . VAL A 1 210 ? 67.562 121.522 59.785 1.00 22.42 202 VAL A C 1
ATOM 1517 O O . VAL A 1 210 ? 66.801 120.654 59.336 1.00 22.00 202 VAL A O 1
ATOM 1521 N N . ILE A 1 211 ? 68.815 121.711 59.355 1.00 22.01 203 ILE A N 1
ATOM 1522 C CA . ILE A 1 211 ? 69.499 120.779 58.476 1.00 21.40 203 ILE A CA 1
ATOM 1523 C C . ILE A 1 211 ? 70.537 120.066 59.336 1.00 20.92 203 ILE A C 1
ATOM 1524 O O . ILE A 1 211 ? 71.375 120.691 59.980 1.00 20.93 203 ILE A O 1
ATOM 1529 N N . SER A 1 212 ? 70.466 118.748 59.344 1.00 20.77 204 SER A N 1
ATOM 1530 C CA . SER A 1 212 ? 71.301 117.937 60.219 1.00 20.54 204 SER A CA 1
ATOM 1531 C C . SER A 1 212 ? 72.200 117.019 59.406 1.00 20.33 204 SER A C 1
ATOM 1532 O O . SER A 1 212 ? 71.717 116.105 58.728 1.00 20.05 204 SER A O 1
ATOM 1535 N N . ASP A 1 213 ? 73.508 117.278 59.487 1.00 20.29 205 ASP A N 1
ATOM 1536 C CA . ASP A 1 213 ? 74.526 116.472 58.802 1.00 20.12 205 ASP A CA 1
ATOM 1537 C C . ASP A 1 213 ? 75.025 115.376 59.739 1.00 20.15 205 ASP A C 1
ATOM 1538 O O . ASP A 1 213 ? 75.778 115.639 60.696 1.00 20.44 205 ASP A O 1
ATOM 1543 N N . GLU A 1 214 ? 74.616 114.141 59.464 1.00 19.73 206 GLU A N 1
ATOM 1544 C CA . GLU A 1 214 ? 74.883 113.026 60.386 1.00 19.17 206 GLU A CA 1
ATOM 1545 C C . GLU A 1 214 ? 75.806 111.982 59.731 1.00 19.59 206 GLU A C 1
ATOM 1546 O O . GLU A 1 214 ? 75.870 110.818 60.159 1.00 19.15 206 GLU A O 1
ATOM 1552 N N . ILE A 1 215 ? 76.533 112.408 58.694 1.00 19.88 207 ILE A N 1
ATOM 1553 C CA . ILE A 1 215 ? 77.516 111.552 58.011 1.00 20.62 207 ILE A CA 1
ATOM 1554 C C . ILE A 1 215 ? 78.441 110.767 58.997 1.00 20.61 207 ILE A C 1
ATOM 1555 O O . ILE A 1 215 ? 78.768 109.613 58.723 1.00 20.57 207 ILE A O 1
ATOM 1560 N N . TYR A 1 216 ? 78.821 111.381 60.134 1.00 20.78 208 TYR A N 1
ATOM 1561 C CA . TYR A 1 216 ? 79.686 110.743 61.185 1.00 20.91 208 TYR A CA 1
ATOM 1562 C C . TYR A 1 216 ? 78.928 110.090 62.348 1.00 21.33 208 TYR A C 1
ATOM 1563 O O . TYR A 1 216 ? 79.527 109.626 63.300 1.00 21.82 208 TYR A O 1
ATOM 1572 N N . ASP A 1 217 ? 77.609 110.170 62.303 1.00 22.22 209 ASP A N 1
ATOM 1573 C CA . ASP A 1 217 ? 76.701 109.227 62.925 1.00 23.13 209 ASP A CA 1
ATOM 1574 C C . ASP A 1 217 ? 77.261 108.353 64.071 1.00 23.28 209 ASP A C 1
ATOM 1575 O O . ASP A 1 217 ? 77.264 108.729 65.247 1.00 22.82 209 ASP A O 1
ATOM 1580 N N . LEU A 1 218 ? 77.740 107.177 63.653 1.00 23.48 210 LEU A N 1
ATOM 1581 C CA . LEU A 1 218 ? 78.172 106.069 64.495 1.00 24.07 210 LEU A CA 1
ATOM 1582 C C . LEU A 1 218 ? 79.654 106.104 64.818 1.00 24.41 210 LEU A C 1
ATOM 1583 O O . LEU A 1 218 ? 80.157 105.232 65.529 1.00 24.25 210 LEU A O 1
ATOM 1588 N N . MET A 1 219 ? 80.331 107.125 64.311 1.00 25.12 211 MET A N 1
ATOM 1589 C CA . MET A 1 219 ? 81.756 107.316 64.534 1.00 26.72 211 MET A CA 1
ATOM 1590 C C . MET A 1 219 ? 82.024 108.132 65.826 1.00 26.13 211 MET A C 1
ATOM 1591 O O . MET A 1 219 ? 82.543 109.247 65.778 1.00 25.99 211 MET A O 1
ATOM 1596 N N . THR A 1 220 ? 81.642 107.564 66.973 1.00 26.13 212 THR A N 1
ATOM 1597 C CA . THR A 1 220 ? 81.763 108.217 68.290 1.00 25.98 212 THR A CA 1
ATOM 1598 C C . THR A 1 220 ? 82.567 107.342 69.252 1.00 26.61 212 THR A C 1
ATOM 1599 O O . THR A 1 220 ? 82.553 106.118 69.117 1.00 26.59 212 THR A O 1
ATOM 1603 N N . TYR A 1 221 ? 83.244 107.965 70.225 1.00 27.34 213 TYR A N 1
ATOM 1604 C CA . TYR A 1 221 ? 84.164 107.266 71.141 1.00 28.33 213 TYR A CA 1
ATOM 1605 C C . TYR A 1 221 ? 83.566 107.057 72.530 1.00 29.78 213 TYR A C 1
ATOM 1606 O O . TYR A 1 221 ? 83.324 105.933 72.948 1.00 30.40 213 TYR A O 1
ATOM 1615 N N . GLU A 1 222 ? 83.339 108.149 73.238 1.00 31.64 214 GLU A N 1
ATOM 1616 C CA . GLU A 1 222 ? 82.520 108.156 74.435 1.00 32.88 214 GLU A CA 1
ATOM 1617 C C . GLU A 1 222 ? 81.293 108.925 73.979 1.00 33.56 214 GLU A C 1
ATOM 1618 O O . GLU A 1 222 ? 81.378 109.789 73.068 1.00 34.11 214 GLU A O 1
ATOM 1624 N N . GLY A 1 223 ? 80.157 108.625 74.595 1.00 33.71 215 GLY A N 1
ATOM 1625 C CA . GLY A 1 223 ? 78.954 109.396 74.335 1.00 33.78 215 GLY A CA 1
ATOM 1626 C C . GLY A 1 223 ? 78.292 108.878 73.085 1.00 33.80 215 GLY A C 1
ATOM 1627 O O . GLY A 1 223 ? 78.909 108.152 72.293 1.00 34.49 215 GLY A O 1
ATOM 1628 N N . GLU A 1 224 ? 77.033 109.252 72.914 1.00 33.30 216 GLU A N 1
ATOM 1629 C CA . GLU A 1 224 ? 76.262 108.815 71.773 1.00 32.79 216 GLU A CA 1
ATOM 1630 C C . GLU A 1 224 ? 75.711 110.002 71.021 1.00 31.11 216 GLU A C 1
ATOM 1631 O O . GLU A 1 224 ? 75.405 111.041 71.605 1.00 30.86 216 GLU A O 1
ATOM 1637 N N . HIS A 1 225 ? 75.605 109.822 69.712 1.00 29.12 217 HIS A N 1
ATOM 1638 C CA . HIS A 1 225 ? 75.077 110.816 68.823 1.00 27.09 217 HIS A CA 1
ATOM 1639 C C . HIS A 1 225 ? 73.559 110.812 68.955 1.00 26.38 217 HIS A C 1
ATOM 1640 O O . HIS A 1 225 ? 72.936 109.750 68.980 1.00 26.25 217 HIS A O 1
ATOM 1647 N N . ILE A 1 226 ? 72.980 112.005 69.050 1.00 25.21 218 ILE A N 1
ATOM 1648 C CA . ILE A 1 226 ? 71.546 112.185 69.055 1.00 24.41 218 ILE A CA 1
ATOM 1649 C C . ILE A 1 226 ? 71.192 113.051 67.861 1.00 23.92 218 ILE A C 1
ATOM 1650 O O . ILE A 1 226 ? 71.773 114.111 67.673 1.00 23.92 218 ILE A O 1
ATOM 1655 N N . SER A 1 227 ? 70.216 112.603 67.077 1.00 23.26 219 SER A N 1
ATOM 1656 C CA . SER A 1 227 ? 69.729 113.367 65.947 1.00 22.44 219 SER A CA 1
ATOM 1657 C C . SER A 1 227 ? 68.676 114.383 66.398 1.00 22.51 219 SER A C 1
ATOM 1658 O O . SER A 1 227 ? 67.819 114.040 67.188 1.00 22.70 219 SER A O 1
ATOM 1661 N N . PRO A 1 228 ? 68.726 115.627 65.912 1.00 22.65 220 PRO A N 1
ATOM 1662 C CA . PRO A 1 228 ? 67.664 116.595 66.210 1.00 22.58 220 PRO A CA 1
ATOM 1663 C C . PRO A 1 228 ? 66.298 116.076 65.730 1.00 23.26 220 PRO A C 1
ATOM 1664 O O . PRO A 1 228 ? 65.263 116.429 66.298 1.00 23.19 220 PRO A O 1
ATOM 1668 N N . GLY A 1 229 ? 66.315 115.240 64.687 1.00 23.66 221 GLY A N 1
ATOM 1669 C CA . GLY A 1 229 ? 65.134 114.595 64.153 1.00 24.27 221 GLY A CA 1
ATOM 1670 C C . GLY A 1 229 ? 64.390 113.818 65.223 1.00 24.80 221 GLY A C 1
ATOM 1671 O O . GLY A 1 229 ? 63.161 113.807 65.217 1.00 25.17 221 GLY A O 1
ATOM 1672 N N . SER A 1 230 ? 65.137 113.176 66.131 1.00 25.06 222 SER A N 1
ATOM 1673 C CA . SER A 1 230 ? 64.582 112.471 67.300 1.00 25.00 222 SER A CA 1
ATOM 1674 C C . SER A 1 230 ? 63.932 113.393 68.303 1.00 24.88 222 SER A C 1
ATOM 1675 O O . SER A 1 230 ? 63.068 112.948 69.034 1.00 25.26 222 SER A O 1
ATOM 1678 N N . LEU A 1 231 ? 64.374 114.654 68.358 1.00 24.68 223 LEU A N 1
ATOM 1679 C CA . LEU A 1 231 ? 64.038 115.584 69.448 1.00 24.13 223 LEU A CA 1
ATOM 1680 C C . LEU A 1 231 ? 62.970 116.617 69.110 1.00 24.24 223 LEU A C 1
ATOM 1681 O O . LEU A 1 231 ? 62.321 117.168 70.009 1.00 23.77 223 LEU A O 1
ATOM 1686 N N . THR A 1 232 ? 62.797 116.883 67.819 1.00 24.53 224 THR A N 1
ATOM 1687 C CA . THR A 1 232 ? 61.874 117.914 67.360 1.00 24.92 224 THR A CA 1
ATOM 1688 C C . THR A 1 232 ? 60.409 117.601 67.700 1.00 25.85 224 THR A C 1
ATOM 1689 O O . THR A 1 232 ? 60.001 116.425 67.757 1.00 25.70 224 THR A O 1
ATOM 1693 N N . LYS A 1 233 ? 59.640 118.660 67.924 1.00 27.00 225 LYS A N 1
ATOM 1694 C CA . LYS A 1 233 ? 58.187 118.584 68.065 1.00 28.36 225 LYS A CA 1
ATOM 1695 C C . LYS A 1 233 ? 57.535 119.255 66.848 1.00 28.68 225 LYS A C 1
ATOM 1696 O O . LYS A 1 233 ? 56.833 118.605 66.078 1.00 28.98 225 LYS A O 1
ATOM 1702 N N . ASP A 1 234 ? 57.780 120.555 66.694 1.00 28.79 226 ASP A N 1
ATOM 1703 C CA . ASP A 1 234 ? 57.215 121.367 65.620 1.00 29.13 226 ASP A CA 1
ATOM 1704 C C . ASP A 1 234 ? 58.204 121.676 64.488 1.00 28.37 226 ASP A C 1
ATOM 1705 O O . 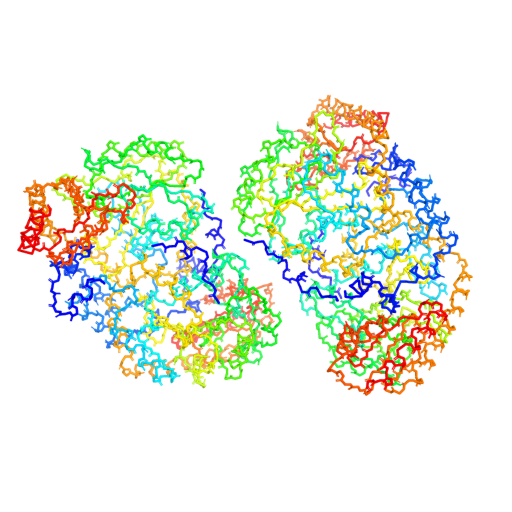ASP A 1 234 ? 57.792 122.032 63.378 1.00 28.90 226 ASP A O 1
ATOM 1710 N N . VAL A 1 235 ? 59.495 121.565 64.772 1.00 27.16 227 VAL A N 1
ATOM 1711 C CA . VAL A 1 235 ? 60.523 122.061 63.850 1.00 26.39 227 VAL A CA 1
ATOM 1712 C C . VAL A 1 235 ? 60.767 121.038 62.744 1.00 25.33 227 VAL A C 1
ATOM 1713 O O . VAL A 1 235 ? 61.040 119.877 63.032 1.00 25.75 227 VAL A O 1
ATOM 1717 N N . PRO A 1 236 ? 60.631 121.454 61.485 1.00 24.40 228 PRO A N 1
ATOM 1718 C CA . PRO A 1 236 ? 60.960 120.569 60.351 1.00 23.31 228 PRO A CA 1
ATOM 1719 C C . PRO A 1 236 ? 62.472 120.318 60.276 1.00 22.32 228 PRO A C 1
ATOM 1720 O O . PRO A 1 236 ? 63.258 121.262 60.313 1.00 22.14 228 PRO A O 1
ATOM 1724 N N . VAL A 1 237 ? 62.867 119.049 60.193 1.00 21.32 229 VAL A N 1
ATOM 1725 C CA . VAL A 1 237 ? 64.279 118.678 60.190 1.00 20.12 229 VAL A CA 1
ATOM 1726 C C . VAL A 1 237 ? 64.635 117.883 58.947 1.00 20.19 229 VAL A C 1
ATOM 1727 O O . VAL A 1 237 ? 63.972 116.876 58.603 1.00 19.80 229 VAL A O 1
ATOM 1731 N N . ILE A 1 238 ? 65.700 118.344 58.281 1.00 19.61 230 ILE A N 1
ATOM 1732 C CA . ILE A 1 238 ? 66.226 117.672 57.122 1.00 18.73 230 ILE A CA 1
ATOM 1733 C C . ILE A 1 238 ? 67.507 116.998 57.550 1.00 18.99 230 ILE A C 1
ATOM 1734 O O . ILE A 1 238 ? 68.484 117.661 57.938 1.00 19.03 230 ILE A O 1
ATOM 1739 N N . VAL A 1 239 ? 67.495 115.674 57.465 1.00 18.70 231 VAL A N 1
ATOM 1740 C CA . VAL A 1 239 ? 68.614 114.854 57.884 1.00 18.36 231 VAL A CA 1
ATOM 1741 C C . VAL A 1 239 ? 69.352 114.367 56.639 1.00 18.22 231 VAL A C 1
ATOM 1742 O O . VAL A 1 239 ? 68.737 113.942 55.659 1.00 18.14 231 VAL A O 1
ATOM 1746 N N . MET A 1 240 ? 70.683 114.437 56.690 1.00 17.90 232 MET A N 1
ATOM 1747 C CA . MET A 1 240 ? 71.521 113.960 55.604 1.00 17.48 232 MET A CA 1
ATOM 1748 C C . MET A 1 240 ? 72.492 112.932 56.145 1.00 16.83 232 MET A C 1
ATOM 1749 O O . MET A 1 240 ? 73.015 113.069 57.237 1.00 17.02 232 MET A O 1
ATOM 1754 N N . ASN A 1 241 ? 72.740 111.896 55.370 1.00 16.45 233 ASN A N 1
ATOM 1755 C CA . ASN A 1 241 ? 73.703 110.883 55.762 1.00 16.38 233 ASN A CA 1
ATOM 1756 C C . ASN A 1 241 ? 74.183 110.130 54.523 1.00 16.23 233 ASN A C 1
ATOM 1757 O O . ASN A 1 241 ? 73.804 110.451 53.407 1.00 16.02 233 ASN A O 1
ATOM 1762 N N . GLY A 1 242 ? 75.007 109.117 54.719 1.00 17.07 234 GLY A N 1
ATOM 1763 C CA . GLY A 1 242 ? 75.456 108.293 53.603 1.00 17.79 234 GLY A CA 1
ATOM 1764 C C . GLY A 1 242 ? 76.565 107.313 53.915 1.00 18.10 234 GLY A C 1
ATOM 1765 O O . GLY A 1 242 ? 76.844 107.007 55.088 1.00 17.57 234 GLY A O 1
ATOM 1766 N N . LEU A 1 243 ? 77.203 106.846 52.843 1.00 18.46 235 LEU A N 1
ATOM 1767 C CA . LEU A 1 243 ? 78.151 105.743 52.927 1.00 19.06 235 LEU A CA 1
ATOM 1768 C C . LEU A 1 243 ? 79.588 106.163 53.092 1.00 19.52 235 LEU A C 1
ATOM 1769 O O . LEU A 1 243 ? 80.412 105.324 53.418 1.00 20.34 235 LEU A O 1
ATOM 1774 N N . SER A 1 244 ? 79.912 107.438 52.874 1.00 19.52 236 SER A N 1
ATOM 1775 C CA . SER A 1 244 ? 81.320 107.828 52.752 1.00 19.65 236 SER A CA 1
ATOM 1776 C C . SER A 1 244 ? 82.164 107.534 53.988 1.00 19.69 236 SER A C 1
ATOM 1777 O O . SER A 1 244 ? 83.319 107.105 53.877 1.00 19.27 236 SER A O 1
ATOM 1780 N N . LYS A 1 245 ? 81.588 107.755 55.167 1.00 19.74 237 LYS A N 1
ATOM 1781 C CA . LYS A 1 245 ? 82.400 107.706 56.386 1.00 20.05 237 LYS A CA 1
ATOM 1782 C C . LYS A 1 245 ? 82.169 106.484 57.256 1.00 20.02 237 LYS A C 1
ATOM 1783 O O . LYS A 1 245 ? 83.096 105.719 57.500 1.00 20.06 237 LYS A O 1
ATOM 1789 N N . VAL A 1 246 ? 80.933 106.300 57.702 1.00 20.23 238 VAL A N 1
ATOM 1790 C CA . VAL A 1 246 ? 80.540 105.176 58.565 1.00 20.48 238 VAL A CA 1
ATOM 1791 C C . VAL A 1 246 ? 80.718 103.837 57.831 1.00 20.93 238 VAL A C 1
ATOM 1792 O O . VAL A 1 246 ? 80.961 102.793 58.456 1.00 21.32 238 VAL A O 1
ATOM 1796 N N . TYR A 1 247 ? 80.613 103.871 56.502 1.00 21.01 239 TYR A N 1
ATOM 1797 C CA . TYR A 1 247 ? 80.697 102.661 55.708 1.00 21.05 239 TYR A CA 1
ATOM 1798 C C . TYR A 1 247 ? 81.973 102.612 54.879 1.00 21.13 239 TYR A C 1
ATOM 1799 O O . TYR A 1 247 ? 82.163 101.709 54.074 1.00 21.27 239 TYR A O 1
ATOM 1808 N N . PHE A 1 248 ? 82.836 103.603 55.079 1.00 21.59 240 PHE A N 1
ATOM 1809 C CA . PHE A 1 248 ? 84.166 103.685 54.426 1.00 21.79 240 PHE A CA 1
ATOM 1810 C C . PHE A 1 248 ? 84.105 103.517 52.894 1.00 21.63 240 PHE A C 1
ATOM 1811 O O . PHE A 1 248 ? 84.900 102.820 52.314 1.00 22.39 240 PHE A O 1
ATOM 1819 N N . ALA A 1 249 ? 83.142 104.179 52.256 1.00 21.54 241 ALA A N 1
ATOM 1820 C CA . ALA A 1 249 ? 82.892 104.074 50.808 1.00 20.95 241 ALA A CA 1
ATOM 1821 C C . ALA A 1 249 ? 82.851 105.480 50.212 1.00 20.84 241 ALA A C 1
ATOM 1822 O O . ALA A 1 249 ? 81.867 105.876 49.560 1.00 21.46 241 ALA A O 1
ATOM 1824 N N . THR A 1 250 ? 83.914 106.235 50.457 1.00 20.21 242 THR A N 1
ATOM 1825 C CA . THR A 1 250 ? 84.033 107.612 49.988 1.00 19.75 242 THR A CA 1
ATOM 1826 C C . THR A 1 250 ? 83.895 107.729 48.485 1.00 19.83 242 THR A C 1
ATOM 1827 O O . THR A 1 250 ? 83.227 108.641 47.988 1.00 20.30 242 THR A O 1
ATOM 1831 N N . GLY A 1 251 ? 84.520 106.797 47.770 1.00 19.58 243 GLY A N 1
ATOM 1832 C CA . GLY A 1 251 ? 84.545 106.808 46.342 1.00 18.84 243 GLY A CA 1
ATOM 1833 C C . GLY A 1 251 ? 83.310 106.282 45.676 1.00 19.10 243 GLY A C 1
ATOM 1834 O O . GLY A 1 251 ? 83.270 106.285 44.461 1.00 19.57 243 GLY A O 1
ATOM 1835 N N . TRP A 1 252 ? 82.318 105.817 46.437 1.00 18.99 244 TRP A N 1
ATOM 1836 C CA . TRP A 1 252 ? 81.072 105.313 45.839 1.00 19.40 244 TRP A CA 1
ATOM 1837 C C . TRP A 1 252 ? 80.033 106.404 45.580 1.00 20.02 244 TRP A C 1
ATOM 1838 O O . TRP A 1 252 ? 79.135 106.214 44.742 1.00 20.60 244 TRP A O 1
ATOM 1849 N N . ARG A 1 253 ? 80.169 107.536 46.289 1.00 19.92 245 ARG A N 1
ATOM 1850 C CA . ARG A 1 253 ? 79.357 108.741 46.092 1.00 19.44 245 ARG A CA 1
ATOM 1851 C C . ARG A 1 253 ? 77.875 108.457 46.263 1.00 19.36 245 ARG A C 1
ATOM 1852 O O . ARG A 1 253 ? 77.081 108.747 45.389 1.00 19.52 245 ARG A O 1
ATOM 1860 N N . LEU A 1 254 ? 77.525 107.855 47.391 1.00 19.30 246 LEU A N 1
ATOM 1861 C CA . LEU A 1 254 ? 76.154 107.501 47.677 1.00 19.38 246 LEU A CA 1
ATOM 1862 C C . LEU A 1 254 ? 75.779 107.983 49.076 1.00 19.65 246 LEU A C 1
ATOM 1863 O O . LEU A 1 254 ? 76.531 107.800 50.048 1.00 20.04 246 LEU A O 1
ATOM 1868 N N . GLY A 1 255 ? 74.615 108.617 49.159 1.00 19.56 247 GLY A N 1
ATOM 1869 C CA . GLY A 1 255 ? 74.074 109.078 50.422 1.00 19.44 247 GLY A CA 1
ATOM 1870 C C . GLY A 1 255 ? 72.578 109.241 50.299 1.00 19.64 247 GLY A C 1
ATOM 1871 O O . GLY A 1 255 ? 71.952 108.677 49.398 1.00 19.22 247 GLY A O 1
ATOM 1872 N N . TYR A 1 256 ? 72.008 110.023 51.209 1.00 19.82 248 TYR A N 1
ATOM 1873 C CA . TYR A 1 256 ? 70.577 110.251 51.241 1.00 20.37 248 TYR A CA 1
ATOM 1874 C C . TYR A 1 256 ? 70.228 111.386 52.162 1.00 20.78 248 TYR A C 1
ATOM 1875 O O . TYR A 1 256 ? 71.018 111.755 53.024 1.00 21.13 248 TYR A O 1
ATOM 1884 N N . MET A 1 257 ? 69.028 111.911 51.973 1.00 21.24 249 MET A N 1
ATOM 1885 C CA . MET A 1 257 ? 68.427 112.892 52.855 1.00 21.88 249 MET A CA 1
ATOM 1886 C C . MET A 1 257 ? 67.029 112.369 53.180 1.00 21.65 249 MET A C 1
ATOM 1887 O O . MET A 1 257 ? 66.493 111.518 52.446 1.00 21.82 249 MET A O 1
ATOM 1892 N N . TYR A 1 258 ? 66.447 112.862 54.274 1.00 21.26 250 TYR A N 1
ATOM 1893 C CA . TYR A 1 258 ? 65.037 112.606 54.570 1.00 20.83 250 TYR A CA 1
ATOM 1894 C C . TYR A 1 258 ? 64.433 113.743 55.389 1.00 21.17 250 TYR A C 1
ATOM 1895 O O . TYR A 1 258 ? 65.162 114.592 55.901 1.00 20.54 250 TYR A O 1
ATOM 1904 N N . PHE A 1 259 ? 63.102 113.746 55.497 1.00 21.82 251 PHE A N 1
ATOM 1905 C CA . PHE A 1 259 ? 62.372 114.838 56.148 1.00 22.58 251 PHE A CA 1
ATOM 1906 C C . PHE A 1 259 ? 61.591 114.379 57.362 1.00 23.36 251 PHE A C 1
ATOM 1907 O O . PHE A 1 259 ? 60.787 113.438 57.296 1.00 23.57 251 PHE A O 1
ATOM 1915 N N . VAL A 1 260 ? 61.869 115.041 58.477 1.00 24.33 252 VAL A N 1
ATOM 1916 C CA . VAL A 1 260 ? 61.112 114.864 59.709 1.00 25.27 252 VAL A CA 1
ATOM 1917 C C . VAL A 1 260 ? 60.234 116.094 59.698 1.00 26.30 252 VAL A C 1
ATOM 1918 O O . VAL A 1 260 ? 60.646 117.171 60.123 1.00 26.01 252 VAL A O 1
ATOM 1922 N N . ASP A 1 261 ? 59.026 115.906 59.178 1.00 27.85 253 ASP A N 1
ATOM 1923 C CA . ASP A 1 261 ? 58.138 116.997 58.785 1.00 29.83 253 ASP A CA 1
ATOM 1924 C C . ASP A 1 261 ? 56.715 116.432 58.616 1.00 31.17 253 ASP A C 1
ATOM 1925 O O . ASP A 1 261 ? 56.193 116.389 57.499 1.00 31.10 253 ASP A O 1
ATOM 1930 N N . PRO A 1 262 ? 56.086 115.985 59.710 1.00 32.62 254 PRO A N 1
ATOM 1931 C CA . PRO A 1 262 ? 54.773 115.323 59.591 1.00 33.64 254 PRO A CA 1
ATOM 1932 C C . PRO A 1 262 ? 53.732 116.262 59.003 1.00 34.24 254 PRO A C 1
ATOM 1933 O O . PRO A 1 262 ? 52.865 115.817 58.247 1.00 34.48 254 PRO A O 1
ATOM 1937 N N . GLU A 1 263 ? 53.850 117.552 59.324 1.00 35.19 255 GLU A N 1
ATOM 1938 C CA . GLU A 1 263 ? 52.892 118.568 58.867 1.00 35.84 255 GLU A CA 1
ATOM 1939 C C . GLU A 1 263 ? 53.139 119.103 57.467 1.00 36.12 255 GLU A C 1
ATOM 1940 O O . GLU A 1 263 ? 52.416 119.984 57.003 1.00 36.78 255 GLU A O 1
ATOM 1946 N N . ASN A 1 264 ? 54.149 118.558 56.792 1.00 36.14 256 ASN A N 1
ATOM 1947 C CA . ASN A 1 264 ? 54.538 118.983 55.449 1.00 36.00 256 ASN A CA 1
ATOM 1948 C C . ASN A 1 264 ? 54.793 120.510 55.321 1.00 35.35 256 ASN A C 1
ATOM 1949 O O . ASN A 1 264 ? 54.488 121.113 54.280 1.00 35.10 256 ASN A O 1
ATOM 1954 N N . LYS A 1 265 ? 55.361 121.110 56.383 1.00 34.57 257 LYS A N 1
ATOM 1955 C CA . LYS A 1 265 ? 55.834 122.514 56.365 1.00 34.00 257 LYS A CA 1
ATOM 1956 C C . LYS A 1 265 ? 56.829 122.793 55.233 1.00 33.61 257 LYS A C 1
ATOM 1957 O O . LYS A 1 265 ? 56.886 123.899 54.710 1.00 33.46 257 LYS A O 1
ATOM 1960 N N . LEU A 1 266 ? 57.606 121.777 54.862 1.00 33.49 258 LEU A N 1
ATOM 1961 C CA . LEU A 1 266 ? 58.582 121.875 53.776 1.00 33.05 258 LEU A CA 1
ATOM 1962 C C . LEU A 1 266 ? 58.054 121.400 52.416 1.00 32.83 258 LEU A C 1
ATOM 1963 O O . LEU A 1 266 ? 58.859 121.112 51.532 1.00 33.09 258 LEU A O 1
ATOM 1968 N N . SER A 1 267 ? 56.728 121.336 52.237 1.00 32.44 259 SER A N 1
ATOM 1969 C CA . SER A 1 267 ? 56.114 120.766 51.008 1.00 32.18 259 SER A CA 1
ATOM 1970 C C . SER A 1 267 ? 56.611 121.378 49.697 1.00 31.73 259 SER A C 1
ATOM 1971 O O . SER A 1 267 ? 56.940 120.648 48.756 1.00 31.66 259 SER A O 1
ATOM 1974 N N . GLU A 1 268 ? 56.680 122.708 49.666 1.00 31.20 260 GLU A N 1
ATOM 1975 C CA . GLU A 1 268 ? 57.171 123.466 48.519 1.00 31.04 260 GLU A CA 1
ATOM 1976 C C . GLU A 1 268 ? 58.668 123.258 48.288 1.00 30.62 260 GLU A C 1
ATOM 1977 O O . GLU A 1 268 ? 59.109 123.117 47.128 1.00 30.25 260 GLU A O 1
ATOM 1983 N N . VAL A 1 269 ? 59.429 123.259 49.388 1.00 29.94 261 VAL A N 1
ATOM 1984 C CA . VAL A 1 269 ? 60.851 122.946 49.372 1.00 29.83 261 VAL A CA 1
ATOM 1985 C C . VAL A 1 269 ? 61.065 121.513 48.865 1.00 29.81 261 VAL A C 1
ATOM 1986 O O . VAL A 1 269 ? 61.882 121.297 47.965 1.00 29.79 261 VAL A O 1
ATOM 1990 N N . ARG A 1 270 ? 60.306 120.560 49.417 1.00 29.73 262 ARG A N 1
ATOM 1991 C CA . ARG A 1 270 ? 60.357 119.161 48.985 1.00 29.82 262 ARG A CA 1
ATOM 1992 C C . ARG A 1 270 ? 60.020 119.028 47.492 1.00 29.84 262 ARG A C 1
ATOM 1993 O O . ARG A 1 270 ? 60.697 118.319 46.761 1.00 30.25 262 ARG A O 1
ATOM 2001 N N . GLU A 1 271 ? 58.986 119.735 47.049 1.00 29.87 263 GLU A N 1
ATOM 2002 C CA . GLU A 1 271 ? 58.563 119.733 45.659 1.00 30.18 263 GLU A CA 1
ATOM 2003 C C . GLU A 1 271 ? 59.651 120.306 44.732 1.00 29.40 263 GLU A C 1
ATOM 2004 O O . GLU A 1 271 ? 59.880 119.785 43.640 1.00 29.39 263 GLU A O 1
ATOM 2010 N N . ALA A 1 272 ? 60.318 121.367 45.180 1.00 28.60 264 ALA A N 1
ATOM 2011 C CA . ALA A 1 272 ? 61.444 121.956 44.456 1.00 28.00 264 ALA A CA 1
ATOM 2012 C C . ALA A 1 272 ? 62.629 120.973 44.362 1.00 27.71 264 ALA A C 1
ATOM 2013 O O . ALA A 1 272 ? 63.253 120.845 43.307 1.00 27.26 264 ALA A O 1
ATOM 2015 N N . ILE A 1 273 ? 62.932 120.287 45.465 1.00 27.36 265 ILE A N 1
ATOM 2016 C CA . ILE A 1 273 ? 64.016 119.295 45.483 1.00 27.16 265 ILE A CA 1
ATOM 2017 C C . ILE A 1 273 ? 63.786 118.206 44.419 1.00 27.56 265 ILE A C 1
ATOM 2018 O O . ILE A 1 273 ? 64.728 117.825 43.699 1.00 27.28 265 ILE A O 1
ATOM 2023 N N . ASP A 1 274 ? 62.532 117.736 44.332 1.00 27.59 266 ASP A N 1
ATOM 2024 C CA . ASP A 1 274 ? 62.108 116.730 43.356 1.00 28.02 266 ASP A CA 1
ATOM 2025 C C . ASP A 1 274 ? 62.270 117.150 41.893 1.00 28.07 266 ASP A C 1
ATOM 2026 O O . ASP A 1 274 ? 62.739 116.354 41.085 1.00 28.08 266 ASP A O 1
ATOM 2031 N N . ARG A 1 275 ? 61.885 118.386 41.565 1.00 27.91 267 ARG A N 1
ATOM 2032 C CA . ARG A 1 275 ? 62.149 118.970 40.249 1.00 27.99 267 ARG A CA 1
ATOM 2033 C C . ARG A 1 275 ? 63.640 118.945 39.898 1.00 27.21 267 ARG A C 1
ATOM 2034 O O . ARG A 1 275 ? 64.008 118.569 38.792 1.00 26.95 267 ARG A O 1
ATOM 2042 N N . LEU A 1 276 ? 64.482 119.343 40.848 1.00 26.50 268 LEU A N 1
ATOM 2043 C CA . LEU A 1 276 ? 65.927 119.390 40.658 1.00 25.98 268 LEU A CA 1
ATOM 2044 C C . LEU A 1 276 ? 66.514 117.981 40.554 1.00 26.12 268 LEU A C 1
ATOM 2045 O O . LEU A 1 276 ? 67.380 117.722 39.707 1.00 26.10 268 LEU A O 1
ATOM 2050 N N . ALA A 1 277 ? 66.037 117.080 41.418 1.00 25.97 269 ALA A N 1
ATOM 2051 C CA . ALA A 1 277 ? 66.408 115.669 41.353 1.00 25.94 269 ALA A CA 1
ATOM 2052 C C . ALA A 1 277 ? 66.080 115.082 39.974 1.00 26.08 269 ALA A C 1
ATOM 2053 O O . ALA A 1 277 ? 66.857 114.293 39.466 1.00 25.72 269 ALA A O 1
ATOM 2055 N N . ARG A 1 278 ? 64.952 115.491 39.374 1.00 26.34 270 ARG A N 1
ATOM 2056 C CA . ARG A 1 278 ? 64.508 114.936 38.099 1.00 27.36 270 ARG A CA 1
ATOM 2057 C C . ARG A 1 278 ? 65.388 115.303 36.913 1.00 27.19 270 ARG A C 1
ATOM 2058 O O . ARG A 1 278 ? 65.678 114.429 36.095 1.00 27.12 270 ARG A O 1
ATOM 2066 N N . ILE A 1 279 ? 65.813 116.573 36.829 1.00 27.11 271 ILE A N 1
ATOM 2067 C CA . ILE A 1 279 ? 66.618 117.059 35.695 1.00 27.44 271 ILE A CA 1
ATOM 2068 C C . ILE A 1 279 ? 68.029 116.462 35.636 1.00 26.78 271 ILE A C 1
ATOM 2069 O O . ILE A 1 279 ? 68.650 116.432 34.570 1.00 26.96 271 ILE A O 1
ATOM 2074 N N . ARG A 1 280 ? 68.520 116.009 36.784 1.00 26.12 272 ARG A N 1
ATOM 2075 C CA . ARG A 1 280 ? 69.862 115.442 36.900 1.00 25.37 272 ARG A CA 1
ATOM 2076 C C . ARG A 1 280 ? 69.820 113.893 36.823 1.00 25.03 272 ARG A C 1
ATOM 2077 O O . ARG A 1 280 ? 70.831 113.221 36.988 1.00 24.90 272 ARG A O 1
ATOM 2085 N N . LEU A 1 281 ? 68.618 113.371 36.548 1.00 24.58 273 LEU A N 1
ATOM 2086 C CA . LEU A 1 281 ? 68.322 111.957 36.289 1.00 24.51 273 LEU A CA 1
ATOM 2087 C C . LEU A 1 281 ? 68.268 111.088 37.534 1.00 24.29 273 LEU A C 1
ATOM 2088 O O . LEU A 1 281 ? 67.173 110.776 37.979 1.00 24.85 273 LEU A O 1
ATOM 2093 N N . CYS A 1 282 ? 69.420 110.714 38.090 1.00 23.81 274 CYS A N 1
ATOM 2094 C CA . CYS A 1 282 ? 69.503 109.805 39.245 1.00 23.70 274 CYS A CA 1
ATOM 2095 C C . CYS A 1 282 ? 70.959 109.666 39.753 1.00 23.24 274 CYS A C 1
ATOM 2096 O O . CYS A 1 282 ? 71.893 109.968 39.024 1.00 23.00 274 CYS A O 1
ATOM 2099 N N . PRO A 1 283 ? 71.162 109.198 40.990 1.00 23.23 275 PRO A N 1
ATOM 2100 C CA . PRO A 1 283 ? 72.505 108.852 41.439 1.00 23.02 275 PRO A CA 1
ATOM 2101 C C . PRO A 1 283 ? 72.893 107.447 40.929 1.00 23.37 275 PRO A C 1
ATOM 2102 O O . PRO A 1 283 ? 72.138 106.838 40.173 1.00 23.28 275 PRO A O 1
ATOM 2106 N N . ASN A 1 284 ? 74.053 106.937 41.327 1.00 23.63 276 ASN A N 1
ATOM 2107 C CA . ASN A 1 284 ? 74.519 105.645 40.836 1.00 23.68 276 ASN A CA 1
ATOM 2108 C C . ASN A 1 284 ? 73.532 104.513 41.202 1.00 23.58 276 ASN A C 1
ATOM 2109 O O . ASN A 1 284 ? 72.995 104.495 42.313 1.00 22.89 276 ASN A O 1
ATOM 2114 N N . THR A 1 285 ? 73.288 103.591 40.253 1.00 23.72 277 THR A N 1
ATOM 2115 C CA . THR A 1 285 ? 72.343 102.478 40.464 1.00 23.60 277 THR A CA 1
ATOM 2116 C C . THR A 1 285 ? 72.966 101.326 41.292 1.00 23.85 277 THR A C 1
ATOM 2117 O O . THR A 1 285 ? 72.497 101.089 42.406 1.00 23.61 277 THR A O 1
ATOM 2121 N N . PRO A 1 286 ? 74.003 100.625 40.787 1.00 23.98 278 PRO A N 1
ATOM 2122 C CA . PRO A 1 286 ? 74.580 99.492 41.527 1.00 23.82 278 PRO A CA 1
ATOM 2123 C C . PRO A 1 286 ? 75.005 99.799 42.981 1.00 23.68 278 PRO A C 1
ATOM 2124 O O . PRO A 1 286 ? 74.791 98.957 43.858 1.00 23.70 278 PRO A O 1
ATOM 2128 N N . ALA A 1 287 ? 75.555 100.991 43.232 1.00 23.27 279 ALA A N 1
ATOM 2129 C CA . ALA A 1 287 ? 75.955 101.414 44.586 1.00 22.90 279 ALA A CA 1
ATOM 2130 C C . ALA A 1 287 ? 74.806 101.401 45.609 1.00 22.60 279 ALA A C 1
ATOM 2131 O O . ALA A 1 287 ? 75.042 101.259 46.821 1.00 22.68 279 ALA A O 1
ATOM 2133 N N . GLN A 1 288 ? 73.574 101.535 45.122 1.00 21.92 280 GLN A N 1
ATOM 2134 C CA . GLN A 1 288 ? 72.374 101.479 45.965 1.00 21.52 280 GLN A CA 1
ATOM 2135 C C . GLN A 1 288 ? 72.085 100.086 46.542 1.00 21.35 280 GLN A C 1
ATOM 2136 O O . GLN A 1 288 ? 71.527 99.964 47.630 1.00 21.29 280 GLN A O 1
ATOM 2142 N N . PHE A 1 289 ? 72.452 99.042 45.806 1.00 21.54 281 PHE A N 1
ATOM 2143 C CA . PHE A 1 289 ? 72.435 97.671 46.320 1.00 21.74 281 PHE A CA 1
ATOM 2144 C C . PHE A 1 289 ? 73.473 97.448 47.416 1.00 21.89 281 PHE A C 1
ATOM 2145 O O . PHE A 1 289 ? 73.189 96.762 48.394 1.00 22.27 281 PHE A O 1
ATOM 2153 N N . ALA A 1 290 ? 74.663 98.034 47.265 1.00 21.96 282 ALA A N 1
ATOM 2154 C CA . ALA A 1 290 ? 75.667 98.014 48.330 1.00 22.11 282 ALA A CA 1
ATOM 2155 C C . ALA A 1 290 ? 75.135 98.733 49.565 1.00 22.56 282 ALA A C 1
ATOM 2156 O O . ALA A 1 290 ? 75.362 98.283 50.702 1.00 22.80 282 ALA A O 1
ATOM 2158 N N . ALA A 1 291 ? 74.420 99.842 49.330 1.00 22.76 283 ALA A N 1
ATOM 2159 C CA . ALA A 1 291 ? 73.801 100.643 50.383 1.00 22.91 283 ALA A CA 1
ATOM 2160 C C . ALA A 1 291 ? 72.766 99.848 51.144 1.00 23.37 283 ALA A C 1
ATOM 2161 O O . ALA A 1 291 ? 72.731 99.925 52.378 1.00 23.69 283 ALA A O 1
ATOM 2163 N N . ILE A 1 292 ? 71.929 99.099 50.417 1.00 23.61 284 ILE A N 1
ATOM 2164 C CA . ILE A 1 292 ? 70.937 98.188 51.024 1.00 23.79 284 ILE A CA 1
ATOM 2165 C C . ILE A 1 292 ? 71.653 97.157 51.919 1.00 23.87 284 ILE A C 1
ATOM 2166 O O . ILE A 1 292 ? 71.208 96.903 53.042 1.00 23.90 284 ILE A O 1
ATOM 2171 N N . ALA A 1 293 ? 72.765 96.594 51.438 1.00 23.82 285 ALA A N 1
ATOM 2172 C CA . ALA A 1 293 ? 73.546 95.618 52.229 1.00 23.97 285 ALA A CA 1
ATOM 2173 C C . ALA A 1 293 ? 74.166 96.224 53.502 1.00 24.05 285 ALA A C 1
ATOM 2174 O O . ALA A 1 293 ? 74.257 95.557 54.529 1.00 24.51 285 ALA A O 1
ATOM 2176 N N . GLY A 1 294 ? 74.572 97.488 53.443 1.00 24.18 286 GLY A N 1
ATOM 2177 C CA . GLY A 1 294 ? 75.114 98.185 54.618 1.00 24.21 286 GLY A CA 1
ATOM 2178 C C . GLY A 1 294 ? 74.067 98.647 55.620 1.00 24.57 286 GLY A C 1
ATOM 2179 O O . GLY A 1 294 ? 74.274 98.577 56.822 1.00 24.75 286 GLY A O 1
ATOM 2180 N N . LEU A 1 295 ? 72.936 99.124 55.137 1.00 24.78 287 LEU A N 1
ATOM 2181 C CA . LEU A 1 295 ? 71.897 99.633 56.017 1.00 24.83 287 LEU A CA 1
ATOM 2182 C C . LEU A 1 295 ? 71.144 98.540 56.762 1.00 25.42 287 LEU A C 1
ATOM 2183 O O . LEU A 1 295 ? 70.917 98.681 57.968 1.00 25.96 287 LEU A O 1
ATOM 2188 N N . THR A 1 296 ? 70.791 97.455 56.062 1.00 25.70 288 THR A N 1
ATOM 2189 C CA . THR A 1 296 ? 70.068 96.310 56.642 1.00 26.32 288 THR A CA 1
ATOM 2190 C C . THR A 1 296 ? 70.981 95.285 57.362 1.00 26.80 288 THR A C 1
ATOM 2191 O O . THR A 1 296 ? 70.493 94.452 58.135 1.00 26.85 288 THR A O 1
ATOM 2195 N N . GLY A 1 297 ? 72.291 95.343 57.089 1.00 27.04 289 GLY A N 1
ATOM 2196 C CA . GLY A 1 297 ? 73.252 94.399 57.641 1.00 26.86 289 GLY A CA 1
ATOM 2197 C C . GLY A 1 297 ? 73.686 94.722 59.056 1.00 27.41 289 GLY A C 1
ATOM 2198 O O . GLY A 1 297 ? 73.441 95.822 59.564 1.00 27.19 289 GLY A O 1
ATOM 2199 N N . PRO A 1 298 ? 74.334 93.751 59.705 1.00 27.79 290 PRO A N 1
ATOM 2200 C CA . PRO A 1 298 ? 74.914 93.964 61.027 1.00 27.65 290 PRO A CA 1
ATOM 2201 C C . PRO A 1 298 ? 76.090 94.943 60.961 1.00 27.43 290 PRO A C 1
ATOM 2202 O O . PRO A 1 298 ? 76.787 95.017 59.938 1.00 27.08 290 PRO A O 1
ATOM 2206 N N . MET A 1 299 ? 76.300 95.679 62.052 1.00 27.38 291 MET A N 1
ATOM 2207 C CA . MET A 1 299 ? 77.318 96.718 62.104 1.00 27.26 291 MET A CA 1
ATOM 2208 C C . MET A 1 299 ? 78.627 96.247 62.741 1.00 27.48 291 MET A C 1
ATOM 2209 O O . MET A 1 299 ? 79.400 97.071 63.242 1.00 27.56 291 MET A O 1
ATOM 2214 N N . ASP A 1 300 ? 78.870 94.930 62.701 1.00 27.38 292 ASP A N 1
ATOM 2215 C CA . ASP A 1 300 ? 80.059 94.302 63.303 1.00 27.44 292 ASP A CA 1
ATOM 2216 C C . ASP A 1 300 ? 81.355 94.871 62.732 1.00 27.05 292 ASP A C 1
ATOM 2217 O O . ASP A 1 300 ? 82.265 95.199 63.496 1.00 26.66 292 ASP A O 1
ATOM 2222 N N . TYR A 1 301 ? 81.420 94.988 61.400 1.00 26.92 293 TYR A N 1
ATOM 2223 C CA . TYR A 1 301 ? 82.598 95.533 60.689 1.00 27.13 293 TYR A CA 1
ATOM 2224 C C . TYR A 1 301 ? 83.132 96.804 61.360 1.00 27.67 293 TYR A C 1
ATOM 2225 O O . TYR A 1 301 ? 84.336 96.982 61.463 1.00 28.06 293 TYR A O 1
ATOM 2234 N N . LEU A 1 302 ? 82.216 97.658 61.817 1.00 28.84 294 LEU A N 1
ATOM 2235 C CA . LEU A 1 302 ? 82.525 98.980 62.354 1.00 29.86 294 LEU A CA 1
ATOM 2236 C C . LEU A 1 302 ? 83.141 98.936 63.739 1.00 30.83 294 LEU A C 1
ATOM 2237 O O . LEU A 1 302 ? 83.924 99.824 64.092 1.00 31.37 294 LEU A O 1
ATOM 2242 N N . LYS A 1 303 ? 82.805 97.902 64.505 1.00 31.64 295 LYS A N 1
ATOM 2243 C CA . LYS A 1 303 ? 83.321 97.717 65.861 1.00 32.80 295 LYS A CA 1
ATOM 2244 C C . LYS A 1 303 ? 84.834 97.579 65.845 1.00 32.54 295 LYS A C 1
ATOM 2245 O O . LYS A 1 303 ? 85.521 98.215 66.644 1.00 32.63 295 LYS A O 1
ATOM 2251 N N . GLU A 1 304 ? 85.339 96.765 64.917 1.00 32.73 296 GLU A N 1
ATOM 2252 C CA . GLU A 1 304 ? 86.781 96.513 64.741 1.00 32.84 296 GLU A CA 1
ATOM 2253 C C . GLU A 1 304 ? 87.522 97.792 64.327 1.00 31.79 296 GLU A C 1
ATOM 2254 O O . GLU A 1 304 ? 88.664 98.025 64.742 1.00 31.83 296 GLU A O 1
ATOM 2260 N N . TYR A 1 305 ? 86.857 98.604 63.504 1.00 30.94 297 TYR A N 1
ATOM 2261 C CA . TYR A 1 305 ? 87.400 99.864 62.976 1.00 30.04 297 TYR A CA 1
ATOM 2262 C C . TYR A 1 305 ? 87.409 100.978 64.018 1.00 29.35 297 TYR A C 1
ATOM 2263 O O . TYR A 1 305 ? 88.385 101.716 64.132 1.00 29.35 297 TYR A O 1
ATOM 2272 N N . MET A 1 306 ? 86.322 101.087 64.777 1.00 28.75 298 MET A N 1
ATOM 2273 C CA . MET A 1 306 ? 86.223 102.044 65.876 1.00 28.36 298 MET A CA 1
ATOM 2274 C C . MET A 1 306 ? 87.273 101.811 66.961 1.00 28.48 298 MET A C 1
ATOM 2275 O O . MET A 1 306 ? 87.741 102.773 67.581 1.00 28.43 298 MET A O 1
ATOM 2280 N N . LYS A 1 307 ? 87.657 100.549 67.174 1.00 28.50 299 LYS A N 1
ATOM 2281 C CA . LYS A 1 307 ? 88.736 100.207 68.115 1.00 28.95 299 LYS A CA 1
ATOM 2282 C C . LYS A 1 307 ? 90.054 100.860 67.715 1.00 28.82 299 LYS A C 1
ATOM 2283 O O . LYS A 1 307 ? 90.654 101.568 68.524 1.00 29.20 299 LYS A O 1
ATOM 2286 N N . LYS A 1 308 ? 90.487 100.632 66.472 1.00 28.76 300 LYS A N 1
ATOM 2287 C CA . LYS A 1 308 ? 91.708 101.254 65.925 1.00 28.98 300 LYS A CA 1
ATOM 2288 C C . LYS A 1 308 ? 91.653 102.788 65.955 1.00 28.40 300 LYS A C 1
ATOM 2289 O O . LYS A 1 308 ? 92.649 103.436 66.295 1.00 28.45 300 LYS A O 1
ATOM 2295 N N . LEU A 1 309 ? 90.496 103.357 65.582 1.00 27.82 301 LEU A N 1
ATOM 2296 C CA . LEU A 1 309 ? 90.306 104.817 65.574 1.00 26.92 301 LEU A CA 1
ATOM 2297 C C . LEU A 1 309 ? 90.373 105.443 66.966 1.00 26.70 301 LEU A C 1
ATOM 2298 O O . LEU A 1 309 ? 90.992 106.490 67.129 1.00 26.56 301 LEU A O 1
ATOM 2303 N N . LYS A 1 310 ? 89.746 104.799 67.954 1.00 26.92 302 LYS A N 1
ATOM 2304 C CA . LYS A 1 310 ? 89.819 105.229 69.361 1.00 27.08 302 LYS A CA 1
ATOM 2305 C C . LYS A 1 310 ? 91.247 105.207 69.920 1.00 27.54 302 LYS A C 1
ATOM 2306 O O . LYS A 1 310 ? 91.657 106.160 70.588 1.00 27.51 302 LYS A O 1
ATOM 2312 N N . GLU A 1 311 ? 92.015 104.149 69.643 1.00 28.38 303 GLU A N 1
ATOM 2313 C CA . GLU A 1 311 ? 93.418 104.141 70.106 1.00 29.60 303 GLU A CA 1
ATOM 2314 C C . GLU A 1 311 ? 94.282 105.203 69.406 1.00 28.69 303 GLU A C 1
ATOM 2315 O O . GLU A 1 311 ? 95.171 105.782 70.031 1.00 28.76 303 GLU A O 1
ATOM 2321 N N . ARG A 1 312 ? 93.978 105.480 68.134 1.00 28.28 304 ARG A N 1
ATOM 2322 C CA . ARG A 1 312 ? 94.633 106.554 67.365 1.00 27.73 304 ARG A CA 1
ATOM 2323 C C . ARG A 1 312 ? 94.233 107.939 67.874 1.00 27.47 304 ARG A C 1
ATOM 2324 O O . ARG A 1 312 ? 95.064 108.839 67.947 1.00 26.85 304 ARG A O 1
ATOM 2332 N N . ARG A 1 313 ? 92.955 108.085 68.238 1.00 27.61 305 ARG A N 1
ATOM 2333 C CA . ARG A 1 313 ? 92.434 109.302 68.858 1.00 27.83 305 ARG A CA 1
ATOM 2334 C C . ARG A 1 313 ? 93.179 109.564 70.162 1.00 28.07 305 ARG A C 1
ATOM 2335 O O . ARG A 1 313 ? 93.735 110.646 70.350 1.00 28.09 305 ARG A O 1
ATOM 2343 N N . ASP A 1 314 ? 93.177 108.563 71.046 1.00 28.36 306 ASP A N 1
ATOM 2344 C CA . ASP A 1 314 ? 93.852 108.626 72.352 1.00 28.69 306 ASP A CA 1
ATOM 2345 C C . ASP A 1 314 ? 95.333 109.003 72.217 1.00 28.67 306 ASP A C 1
ATOM 2346 O O . ASP A 1 314 ? 95.825 109.874 72.928 1.00 28.97 306 ASP A O 1
ATOM 2351 N N . TYR A 1 315 ? 96.015 108.357 71.278 1.00 28.70 307 TYR A N 1
ATOM 2352 C CA . TYR A 1 315 ? 97.425 108.606 71.021 1.00 28.71 307 TYR A CA 1
ATOM 2353 C C . TYR A 1 315 ? 97.760 110.029 70.536 1.00 28.56 307 TYR A C 1
ATOM 2354 O O . TYR A 1 315 ? 98.663 110.661 71.077 1.00 28.84 307 TYR A O 1
ATOM 2363 N N . ILE A 1 316 ? 97.054 110.534 69.525 1.00 28.45 308 ILE A N 1
ATOM 2364 C CA . ILE A 1 316 ? 97.358 111.868 68.991 1.00 27.88 308 ILE A CA 1
ATOM 2365 C C . ILE A 1 316 ? 97.040 112.963 69.998 1.00 28.29 308 ILE A C 1
ATOM 2366 O O . ILE A 1 316 ? 97.781 113.935 70.098 1.00 28.36 308 ILE A O 1
ATOM 2371 N N . TYR A 1 317 ? 95.952 112.783 70.748 1.00 28.58 309 TYR A N 1
ATOM 2372 C CA . TYR A 1 317 ? 95.534 113.714 71.790 1.00 29.10 309 TYR A CA 1
ATOM 2373 C C . TYR A 1 317 ? 96.578 113.826 72.909 1.00 29.64 309 TYR A C 1
ATOM 2374 O O . TYR A 1 317 ? 96.917 114.932 73.330 1.00 29.37 309 TYR A O 1
ATOM 2383 N N . LYS A 1 318 ? 97.059 112.674 73.383 1.00 30.50 310 LYS A N 1
ATOM 2384 C CA . LYS A 1 318 ? 98.145 112.606 74.364 1.00 31.70 310 LYS A CA 1
ATOM 2385 C C . LYS A 1 318 ? 99.366 113.315 73.811 1.00 31.75 310 LYS A C 1
ATOM 2386 O O . LYS A 1 318 ? 99.830 114.286 74.392 1.00 32.22 310 LYS A O 1
ATOM 2392 N N . ARG A 1 319 ? 99.864 112.835 72.672 1.00 31.89 311 ARG A N 1
ATOM 2393 C CA . ARG A 1 319 ? 101.021 113.435 72.023 1.00 31.78 311 ARG A CA 1
ATOM 2394 C C . ARG A 1 319 ? 100.927 114.951 71.828 1.00 32.20 311 ARG A C 1
ATOM 2395 O O . ARG A 1 319 ? 101.883 115.668 72.124 1.00 32.50 311 ARG A O 1
ATOM 2403 N N . LEU A 1 320 ? 99.789 115.441 71.341 1.00 32.55 312 LEU A N 1
ATOM 2404 C CA . LEU A 1 320 ? 99.644 116.876 71.038 1.00 32.56 312 LEU A CA 1
ATOM 2405 C C . LEU A 1 320 ? 99.668 117.751 72.287 1.00 33.03 312 LEU A C 1
ATOM 2406 O O . LEU A 1 320 ? 100.278 118.815 72.294 1.00 33.09 312 LEU A O 1
ATOM 2411 N N . ASN A 1 321 ? 99.013 117.288 73.344 1.00 33.87 313 ASN A N 1
ATOM 2412 C CA . ASN A 1 321 ? 98.988 118.006 74.619 1.00 34.60 313 ASN A CA 1
ATOM 2413 C C . ASN A 1 321 ? 100.317 118.020 75.380 1.00 34.74 313 ASN A C 1
ATOM 2414 O O . ASN A 1 321 ? 100.554 118.919 76.184 1.00 34.90 313 ASN A O 1
ATOM 2419 N N . GLU A 1 322 ? 101.184 117.043 75.126 1.00 35.10 314 GLU A N 1
ATOM 2420 C CA . GLU A 1 322 ? 102.512 117.060 75.749 1.00 35.56 314 GLU A CA 1
ATOM 2421 C C . GLU A 1 322 ? 103.580 117.818 74.949 1.00 35.25 314 GLU A C 1
ATOM 2422 O O . GLU A 1 322 ? 104.769 117.676 75.217 1.00 36.09 314 GLU A O 1
ATOM 2428 N N . ILE A 1 323 ? 103.144 118.626 73.981 1.00 34.58 315 ILE A N 1
ATOM 2429 C CA . ILE A 1 323 ? 104.018 119.510 73.217 1.00 33.85 315 ILE A CA 1
ATOM 2430 C C . ILE A 1 323 ? 103.774 120.971 73.633 1.00 33.80 315 ILE A C 1
ATOM 2431 O O . ILE A 1 323 ? 102.692 121.513 73.367 1.00 33.29 315 ILE A O 1
ATOM 2436 N N . PRO A 1 324 ? 104.771 121.585 74.301 1.00 33.75 316 PRO A N 1
ATOM 2437 C CA . PRO A 1 324 ? 104.707 122.991 74.706 1.00 33.27 316 PRO A CA 1
ATOM 2438 C C . PRO A 1 324 ? 104.313 123.903 73.549 1.00 32.85 316 PRO A C 1
ATOM 2439 O O . PRO A 1 324 ? 104.884 123.811 72.459 1.00 32.87 316 PRO A O 1
ATOM 2443 N N . GLY A 1 325 ? 103.329 124.763 73.785 1.00 32.17 317 GLY A N 1
ATOM 2444 C CA . GLY A 1 325 ? 102.877 125.685 72.754 1.00 31.40 317 GLY A CA 1
ATOM 2445 C C . GLY A 1 325 ? 101.701 125.180 71.945 1.00 30.85 317 GLY A C 1
ATOM 2446 O O . GLY A 1 325 ? 101.208 125.899 71.088 1.00 30.66 317 GLY A O 1
ATOM 2447 N N . ILE A 1 326 ? 101.263 123.946 72.226 1.00 30.64 318 ILE A N 1
ATOM 2448 C CA . ILE A 1 326 ? 100.145 123.280 71.533 1.00 30.35 318 ILE A CA 1
ATOM 2449 C C . ILE A 1 326 ? 99.167 122.753 72.571 1.00 30.29 318 ILE A C 1
ATOM 2450 O O . ILE A 1 326 ? 99.584 122.109 73.526 1.00 30.49 318 ILE A O 1
ATOM 2455 N N . SER A 1 327 ? 97.876 123.027 72.383 1.00 29.92 319 SER A N 1
ATOM 2456 C CA . SER A 1 327 ? 96.815 122.393 73.184 1.00 29.65 319 SER A CA 1
ATOM 2457 C C . SER A 1 327 ? 95.660 121.934 72.294 1.00 29.37 319 SER A C 1
ATOM 2458 O O . SER A 1 327 ? 95.449 122.488 71.217 1.00 29.52 319 SER A O 1
ATOM 2461 N N . THR A 1 328 ? 94.898 120.945 72.758 1.00 28.86 320 THR A N 1
ATOM 2462 C CA . THR A 1 328 ? 93.722 120.468 72.025 1.00 28.27 320 THR A CA 1
ATOM 2463 C C . THR A 1 328 ? 92.632 119.842 72.906 1.00 27.83 320 THR A C 1
ATOM 2464 O O . THR A 1 328 ? 92.914 119.321 73.982 1.00 27.82 320 THR A O 1
ATOM 2468 N N . THR A 1 329 ? 91.391 119.887 72.418 1.00 27.16 321 THR A N 1
ATOM 2469 C CA . THR A 1 329 ? 90.281 119.194 73.056 1.00 26.36 321 THR A CA 1
ATOM 2470 C C . THR A 1 329 ? 90.359 117.722 72.657 1.00 26.17 321 THR A C 1
ATOM 2471 O O . THR A 1 329 ? 91.078 117.363 71.709 1.00 26.04 321 THR A O 1
ATOM 2475 N N . LYS A 1 330 ? 89.623 116.876 73.376 1.00 25.56 322 LYS A N 1
ATOM 2476 C CA . LYS A 1 330 ? 89.533 115.469 73.040 1.00 25.35 322 LYS A CA 1
ATOM 2477 C C . LYS A 1 330 ? 88.317 115.220 72.135 1.00 24.81 322 LYS A C 1
ATOM 2478 O O . LYS A 1 330 ? 87.178 115.377 72.583 1.00 24.47 322 LYS A O 1
ATOM 2484 N N . PRO A 1 331 ? 88.563 114.839 70.872 1.00 24.38 323 PRO A N 1
ATOM 2485 C CA . PRO A 1 331 ? 87.484 114.562 69.911 1.00 24.13 323 PRO A CA 1
ATOM 2486 C C . PRO A 1 331 ? 86.545 113.437 70.353 1.00 24.27 323 PRO A C 1
ATOM 2487 O O . PRO A 1 331 ? 86.985 112.383 70.837 1.00 24.31 323 PRO A O 1
ATOM 2491 N N . GLN A 1 332 ? 85.250 113.660 70.170 1.00 24.17 324 GLN A N 1
ATOM 2492 C CA . GLN A 1 332 ? 84.242 112.716 70.639 1.00 24.12 324 GLN A CA 1
ATOM 2493 C C . GLN A 1 332 ? 83.581 111.966 69.501 1.00 23.69 324 GLN A C 1
ATOM 2494 O O . GLN A 1 332 ? 82.825 111.014 69.736 1.00 23.64 324 GLN A O 1
ATOM 2500 N N . GLY A 1 333 ? 83.862 112.423 68.281 1.00 23.04 325 GLY A N 1
ATOM 2501 C CA . GLY A 1 333 ? 83.327 111.851 67.058 1.00 22.44 325 GLY A CA 1
ATOM 2502 C C . GLY A 1 333 ? 84.212 112.184 65.865 1.00 22.06 325 GLY A C 1
ATOM 2503 O O . GLY A 1 333 ? 85.102 113.019 65.970 1.00 22.54 325 GLY A O 1
ATOM 2504 N N . ALA A 1 334 ? 83.952 111.534 64.734 1.00 21.56 326 ALA A N 1
ATOM 2505 C CA . ALA A 1 334 ? 84.716 111.695 63.491 1.00 21.14 326 ALA A CA 1
ATOM 2506 C C . ALA A 1 334 ? 86.191 111.315 63.656 1.00 20.82 326 ALA A C 1
ATOM 2507 O O . ALA A 1 334 ? 86.553 110.588 64.586 1.00 20.77 326 ALA A O 1
ATOM 2509 N N . PHE A 1 335 ? 87.043 111.788 62.761 1.00 20.35 327 PHE A N 1
ATOM 2510 C CA . PHE A 1 335 ? 88.449 111.380 62.828 1.00 20.58 327 PHE A CA 1
ATOM 2511 C C . PHE A 1 335 ? 89.462 112.521 62.698 1.00 20.22 327 PHE A C 1
ATOM 2512 O O . PHE A 1 335 ? 90.591 112.328 62.198 1.00 20.45 327 PHE A O 1
ATOM 2520 N N . TYR A 1 336 ? 89.039 113.688 63.197 1.00 19.61 328 TYR A N 1
ATOM 2521 C CA . TYR A 1 336 ? 89.804 114.935 63.187 1.00 19.02 328 TYR A CA 1
ATOM 2522 C C . TYR A 1 336 ? 90.079 115.407 64.610 1.00 19.41 328 TYR A C 1
ATOM 2523 O O . TYR A 1 336 ? 89.285 115.168 65.512 1.00 19.91 328 TYR A O 1
ATOM 2532 N N . ILE A 1 337 ? 91.202 116.085 64.800 1.00 19.70 329 ILE A N 1
ATOM 2533 C CA . ILE A 1 337 ? 91.498 116.819 66.032 1.00 19.71 329 ILE A CA 1
ATOM 2534 C C . ILE A 1 337 ? 91.861 118.226 65.575 1.00 19.93 329 ILE A C 1
ATOM 2535 O O . ILE A 1 337 ? 92.422 118.377 64.493 1.00 19.91 329 ILE A O 1
ATOM 2540 N N . PHE A 1 338 ? 91.532 119.240 66.377 1.00 20.25 330 PHE A N 1
ATOM 2541 C CA . PHE A 1 338 ? 91.677 120.641 65.968 1.00 20.63 330 PHE A CA 1
ATOM 2542 C C . PHE A 1 338 ? 92.477 121.476 66.981 1.00 21.75 330 PHE A C 1
ATOM 2543 O O . PHE A 1 338 ? 91.914 122.354 67.654 1.00 21.28 330 PHE A O 1
ATOM 2551 N N . PRO A 1 339 ? 93.787 121.212 67.094 1.00 23.07 331 PRO A N 1
ATOM 2552 C CA . PRO A 1 339 ? 94.607 121.830 68.123 1.00 24.02 331 PRO A CA 1
ATOM 2553 C C . PRO A 1 339 ? 94.808 123.307 67.950 1.00 25.39 331 PRO A C 1
ATOM 2554 O O . PRO A 1 339 ? 94.720 123.808 66.831 1.00 25.56 331 PRO A O 1
ATOM 2558 N N . LYS A 1 340 ? 95.074 123.983 69.067 1.00 27.25 332 LYS A N 1
ATOM 2559 C CA . LYS A 1 340 ? 95.350 125.417 69.126 1.00 29.49 332 LYS A CA 1
ATOM 2560 C C . LYS A 1 340 ? 96.864 125.661 69.185 1.00 30.79 332 LYS A C 1
ATOM 2561 O O . LYS A 1 340 ? 97.594 124.941 69.880 1.00 30.86 332 LYS A O 1
ATOM 2567 N N . ILE A 1 341 ? 97.317 126.668 68.440 1.00 32.51 333 ILE A N 1
ATOM 2568 C CA . ILE A 1 341 ? 98.714 127.100 68.409 1.00 34.21 333 ILE A CA 1
ATOM 2569 C C . ILE A 1 341 ? 98.801 128.230 69.427 1.00 35.69 333 ILE A C 1
ATOM 2570 O O . ILE A 1 341 ? 98.375 129.360 69.145 1.00 35.56 333 ILE A O 1
ATOM 2575 N N . GLU A 1 342 ? 99.327 127.918 70.612 1.00 37.64 334 GLU A N 1
ATOM 2576 C CA . GLU A 1 342 ? 99.368 128.884 71.719 1.00 39.71 334 GLU A CA 1
ATOM 2577 C C . GLU A 1 342 ? 100.449 129.946 71.538 1.00 40.54 334 GLU A C 1
ATOM 2578 O O . GLU A 1 342 ? 100.141 131.141 71.438 1.00 40.87 334 GLU A O 1
ATOM 2584 N N . VAL A 1 343 ? 101.704 129.498 71.502 1.00 41.48 335 VAL A N 1
ATOM 2585 C CA . VAL A 1 343 ? 102.854 130.385 71.319 1.00 42.32 335 VAL A CA 1
ATOM 2586 C C . VAL A 1 343 ? 103.621 130.011 70.043 1.00 42.51 335 VAL A C 1
ATOM 2587 O O . VAL A 1 343 ? 103.625 128.834 69.631 1.00 42.70 335 VAL A O 1
ATOM 2591 N N . GLY A 1 344 ? 104.244 131.019 69.417 1.00 42.41 336 GLY A N 1
ATOM 2592 C CA . GLY A 1 344 ? 105.058 130.808 68.222 1.00 41.97 336 GLY A CA 1
ATOM 2593 C C . GLY A 1 344 ? 105.430 132.053 67.425 1.00 41.60 336 GLY A C 1
ATOM 2594 O O . GLY A 1 344 ? 104.848 133.125 67.629 1.00 41.58 336 GLY A O 1
ATOM 2595 N N . PRO A 1 345 ? 106.410 131.904 66.523 1.00 41.25 337 PRO A N 1
ATOM 2596 C CA . PRO A 1 345 ? 106.891 133.003 65.665 1.00 40.93 337 PRO A CA 1
ATOM 2597 C C . PRO A 1 345 ? 106.023 133.398 64.466 1.00 40.73 337 PRO A C 1
ATOM 2598 O O . PRO A 1 345 ? 106.220 134.481 63.914 1.00 40.95 337 PRO A O 1
ATOM 2602 N N . TRP A 1 346 ? 105.084 132.538 64.068 1.00 40.27 338 TRP A N 1
ATOM 2603 C CA . TRP A 1 346 ? 104.308 132.713 62.824 1.00 39.50 338 TRP A CA 1
ATOM 2604 C C . TRP A 1 346 ? 103.269 133.831 62.913 1.00 39.64 338 TRP A C 1
ATOM 2605 O O . TRP A 1 346 ? 102.707 134.073 63.987 1.00 39.78 338 TRP A O 1
ATOM 2616 N N . LYS A 1 347 ? 103.023 134.502 61.785 1.00 39.52 339 LYS A N 1
ATOM 2617 C CA . LYS A 1 347 ? 102.049 135.598 61.715 1.00 39.63 339 LYS A CA 1
ATOM 2618 C C . LYS A 1 347 ? 100.602 135.109 61.708 1.00 39.74 339 LYS A C 1
ATOM 2619 O O . LYS A 1 347 ? 99.693 135.838 62.139 1.00 39.98 339 LYS A O 1
ATOM 2621 N N . ASN A 1 348 ? 100.399 133.890 61.193 1.00 39.33 340 ASN A N 1
ATOM 2622 C CA . ASN A 1 348 ? 99.089 133.228 61.122 1.00 38.80 340 ASN A CA 1
ATOM 2623 C C . ASN A 1 348 ? 99.223 131.697 60.984 1.00 38.26 340 ASN A C 1
ATOM 2624 O O . ASN A 1 348 ? 100.334 131.167 60.926 1.00 37.93 340 ASN A O 1
ATOM 2629 N N . ASP A 1 349 ? 98.088 131.003 60.939 1.00 37.41 341 ASP A N 1
ATOM 2630 C CA . ASP A 1 349 ? 98.062 129.543 60.920 1.00 36.87 341 ASP A CA 1
ATOM 2631 C C . ASP A 1 349 ? 98.459 128.944 59.561 1.00 36.11 341 ASP A C 1
ATOM 2632 O O . ASP A 1 349 ? 98.934 127.805 59.499 1.00 35.57 341 ASP A O 1
ATOM 2637 N N . LYS A 1 350 ? 98.262 129.714 58.492 1.00 35.67 342 LYS A N 1
ATOM 2638 C CA . LYS A 1 350 ? 98.733 129.348 57.145 1.00 35.53 342 LYS A CA 1
ATOM 2639 C C . LYS A 1 350 ? 100.266 129.224 57.135 1.00 35.52 342 LYS A C 1
ATOM 2640 O O . LYS A 1 350 ? 100.814 128.178 56.759 1.00 35.89 342 LYS A O 1
ATOM 2643 N N . GLU A 1 351 ? 100.944 130.286 57.569 1.00 35.33 343 GLU A N 1
ATOM 2644 C CA . GLU A 1 351 ? 102.403 130.333 57.699 1.00 35.19 343 GLU A CA 1
ATOM 2645 C C . GLU A 1 351 ? 102.924 129.167 58.554 1.00 35.09 343 GLU A C 1
ATOM 2646 O O . GLU A 1 351 ? 103.928 128.530 58.190 1.00 35.62 343 GLU A O 1
ATOM 2649 N N . PHE A 1 352 ? 102.247 128.896 59.674 1.00 34.33 344 PHE A N 1
ATOM 2650 C CA . PHE A 1 352 ? 102.580 127.783 60.564 1.00 33.97 344 PHE A CA 1
ATOM 2651 C C . PHE A 1 352 ? 102.534 126.431 59.836 1.00 34.14 344 PHE A C 1
ATOM 2652 O O . PHE A 1 352 ? 103.452 125.617 59.962 1.00 34.24 344 PHE A O 1
ATOM 2660 N N . VAL A 1 353 ? 101.469 126.205 59.074 1.00 34.27 345 VAL A N 1
ATOM 2661 C CA . VAL A 1 353 ? 101.245 124.915 58.394 1.00 34.51 345 VAL A CA 1
ATOM 2662 C C . VAL A 1 353 ? 102.247 124.647 57.251 1.00 34.71 345 VAL A C 1
ATOM 2663 O O . VAL A 1 353 ? 102.682 123.504 57.048 1.00 34.80 345 VAL A O 1
ATOM 2667 N N . LEU A 1 354 ? 102.608 125.703 56.521 1.00 35.01 346 LEU A N 1
ATOM 2668 C CA . LEU A 1 354 ? 103.645 125.618 55.482 1.00 35.24 346 LEU A CA 1
ATOM 2669 C C . LEU A 1 354 ? 105.023 125.377 56.115 1.00 35.16 346 LEU A C 1
ATOM 2670 O O . LEU A 1 354 ? 105.795 124.571 55.616 1.00 35.40 346 LEU A O 1
ATOM 2675 N N . ASP A 1 355 ? 105.304 126.055 57.225 1.00 35.07 347 ASP A N 1
ATOM 2676 C CA . ASP A 1 355 ? 106.551 125.868 57.966 1.00 35.12 347 ASP A CA 1
ATOM 2677 C C . ASP A 1 355 ? 106.714 124.441 58.520 1.00 35.25 347 ASP A C 1
ATOM 2678 O O . ASP A 1 355 ? 107.798 123.852 58.412 1.00 35.72 347 ASP A O 1
ATOM 2683 N N . VAL A 1 356 ? 105.646 123.892 59.111 1.00 35.05 348 VAL A N 1
ATOM 2684 C CA . VAL A 1 356 ? 105.637 122.488 59.570 1.00 34.55 348 VAL A CA 1
ATOM 2685 C C . VAL A 1 356 ? 105.869 121.535 58.400 1.00 34.28 348 VAL A C 1
ATOM 2686 O O . VAL A 1 356 ? 106.588 120.556 58.528 1.00 34.33 348 VAL A O 1
ATOM 2690 N N . LEU A 1 357 ? 105.248 121.831 57.264 1.00 34.21 349 LEU A N 1
ATOM 2691 C CA . LEU A 1 357 ? 105.389 121.005 56.081 1.00 34.18 349 LEU A CA 1
ATOM 2692 C C . LEU A 1 357 ? 106.847 120.976 55.615 1.00 34.48 349 LEU A C 1
ATOM 2693 O O . LEU A 1 357 ? 107.417 119.901 55.405 1.00 34.10 349 LEU A O 1
ATOM 2698 N N . HIS A 1 358 ? 107.430 122.166 55.468 1.00 34.73 350 HIS A N 1
ATOM 2699 C CA . HIS A 1 358 ? 108.788 122.309 54.967 1.00 35.13 350 HIS A CA 1
ATOM 2700 C C . HIS A 1 358 ? 109.785 121.551 55.835 1.00 34.81 350 HIS A C 1
ATOM 2701 O O . HIS A 1 358 ? 110.582 120.770 55.326 1.00 34.80 350 HIS A O 1
ATOM 2708 N N . ASN A 1 359 ? 109.682 121.745 57.145 1.00 34.72 351 ASN A N 1
ATOM 2709 C CA . ASN A 1 359 ? 110.652 121.231 58.110 1.00 34.66 351 ASN A CA 1
ATOM 2710 C C . ASN A 1 359 ? 110.402 119.865 58.728 1.00 34.36 351 ASN A C 1
ATOM 2711 O O . ASN A 1 359 ? 111.290 119.012 58.722 1.00 34.42 351 ASN A O 1
ATOM 2716 N N . ALA A 1 360 ? 109.201 119.674 59.271 1.00 34.15 352 ALA A N 1
ATOM 2717 C CA . ALA A 1 360 ? 108.798 118.422 59.917 1.00 33.64 352 ALA A CA 1
ATOM 2718 C C . ALA A 1 360 ? 108.212 117.407 58.936 1.00 33.40 352 ALA A C 1
ATOM 2719 O O . ALA A 1 360 ? 107.988 116.247 59.297 1.00 33.79 352 ALA A O 1
ATOM 2721 N N . HIS A 1 361 ? 107.957 117.840 57.702 1.00 32.96 353 HIS A N 1
ATOM 2722 C CA . HIS A 1 361 ? 107.407 116.967 56.647 1.00 32.82 353 HIS A CA 1
ATOM 2723 C C . HIS A 1 361 ? 106.106 116.242 57.059 1.00 31.85 353 HIS A C 1
ATOM 2724 O O . HIS A 1 361 ? 105.877 115.062 56.745 1.00 31.44 353 HIS A O 1
ATOM 2731 N N . VAL A 1 362 ? 105.276 116.981 57.787 1.00 31.00 354 VAL A N 1
ATOM 2732 C CA . VAL A 1 362 ? 103.942 116.547 58.187 1.00 29.96 354 VAL A CA 1
ATOM 2733 C C . VAL A 1 362 ? 102.977 117.582 57.614 1.00 29.28 354 VAL A C 1
ATOM 2734 O O . VAL A 1 362 ? 103.193 118.799 57.754 1.00 28.61 354 VAL A O 1
ATOM 2738 N N . LEU A 1 363 ? 101.925 117.086 56.960 1.00 28.48 355 LEU A N 1
ATOM 2739 C CA . LEU A 1 363 ? 100.943 117.949 56.330 1.00 28.17 355 LEU A CA 1
ATOM 2740 C C . LEU A 1 363 ? 99.625 118.024 57.111 1.00 27.44 355 LEU A C 1
ATOM 2741 O O . LEU A 1 363 ? 98.891 117.047 57.188 1.00 27.23 355 LEU A O 1
ATOM 2746 N N . PHE A 1 364 ? 99.372 119.201 57.689 1.00 26.90 356 PHE A N 1
ATOM 2747 C CA . PHE A 1 364 ? 98.121 119.555 58.373 1.00 26.37 356 PHE A CA 1
ATOM 2748 C C . PHE A 1 364 ? 97.293 120.480 57.472 1.00 26.06 356 PHE A C 1
ATOM 2749 O O . PHE A 1 364 ? 97.755 120.878 56.413 1.00 26.11 356 PHE A O 1
ATOM 2757 N N . VAL A 1 365 ? 96.074 120.825 57.897 1.00 25.62 357 VAL A N 1
ATOM 2758 C CA . VAL A 1 365 ? 95.282 121.881 57.236 1.00 24.87 357 VAL A CA 1
ATOM 2759 C C . VAL A 1 365 ? 95.220 123.071 58.196 1.00 25.01 357 VAL A C 1
ATOM 2760 O O . VAL A 1 365 ? 94.947 122.884 59.383 1.00 24.94 357 VAL A O 1
ATOM 2764 N N . HIS A 1 366 ? 95.469 124.277 57.688 1.00 24.73 358 HIS A N 1
ATOM 2765 C CA . HIS A 1 366 ? 95.392 125.488 58.512 1.00 25.13 358 HIS A CA 1
ATOM 2766 C C . HIS A 1 366 ? 93.959 125.840 58.986 1.00 25.18 358 HIS A C 1
ATOM 2767 O O . HIS A 1 366 ? 93.005 125.767 58.226 1.00 25.11 358 HIS A O 1
ATOM 2774 N N . GLY A 1 367 ? 93.844 126.229 60.251 1.00 25.49 359 GLY A N 1
ATOM 2775 C CA . GLY A 1 367 ? 92.558 126.479 60.901 1.00 26.02 359 GLY A CA 1
ATOM 2776 C C . GLY A 1 367 ? 91.709 127.586 60.317 1.00 26.52 359 GLY A C 1
ATOM 2777 O O . GLY A 1 367 ? 90.470 127.496 60.352 1.00 26.69 359 GLY A O 1
ATOM 2778 N N . SER A 1 368 ? 92.363 128.621 59.784 1.00 26.20 360 SER A N 1
ATOM 2779 C CA . SER A 1 368 ? 91.685 129.721 59.102 1.00 26.66 360 SER A CA 1
ATOM 2780 C C . SER A 1 368 ? 91.040 129.303 57.778 1.00 26.51 360 SER A C 1
ATOM 2781 O O . SER A 1 368 ? 90.196 130.020 57.255 1.00 26.52 360 SER A O 1
ATOM 2784 N N . GLY A 1 369 ? 91.444 128.160 57.228 1.00 26.56 361 GLY A N 1
ATOM 2785 C CA . GLY A 1 369 ? 90.697 127.544 56.118 1.00 26.63 361 GLY A CA 1
ATOM 2786 C C . GLY A 1 369 ? 89.265 127.160 56.518 1.00 26.66 361 GLY A C 1
ATOM 2787 O O . GLY A 1 369 ? 88.384 127.042 55.665 1.00 26.73 361 GLY A O 1
ATOM 2788 N N . PHE A 1 370 ? 89.036 126.969 57.817 1.00 26.83 362 PHE A N 1
ATOM 2789 C CA . PHE A 1 370 ? 87.696 126.713 58.382 1.00 27.05 362 PHE A CA 1
ATOM 2790 C C . PHE A 1 370 ? 87.081 128.016 58.940 1.00 27.86 362 PHE A C 1
ATOM 2791 O O . PHE A 1 370 ? 86.426 128.022 59.996 1.00 28.24 362 PHE A O 1
ATOM 2799 N N . GLY A 1 371 ? 87.308 129.121 58.224 1.00 28.22 363 GLY A N 1
ATOM 2800 C CA . GLY A 1 371 ? 86.822 130.436 58.626 1.00 29.19 363 GLY A CA 1
ATOM 2801 C C . GLY A 1 371 ? 87.435 130.977 59.904 1.00 29.85 363 GLY A C 1
ATOM 2802 O O . GLY A 1 371 ? 88.306 130.344 60.491 1.00 30.07 363 GLY A O 1
ATOM 2803 N N . GLU A 1 372 ? 86.937 132.138 60.336 1.00 30.66 364 GLU A N 1
ATOM 2804 C CA . GLU A 1 372 ? 87.517 132.952 61.419 1.00 31.75 364 GLU A CA 1
ATOM 2805 C C . GLU A 1 372 ? 87.635 132.294 62.783 1.00 30.81 364 GLU A C 1
ATOM 2806 O O . GLU A 1 372 ? 88.563 132.610 63.523 1.00 30.83 364 GLU A O 1
ATOM 2812 N N . TYR A 1 373 ? 86.693 131.412 63.125 1.00 30.11 365 TYR A N 1
ATOM 2813 C CA . TYR A 1 373 ? 86.742 130.716 64.426 1.00 29.46 365 TYR A CA 1
ATOM 2814 C C . TYR A 1 373 ? 87.831 129.633 64.482 1.00 28.85 365 TYR A C 1
ATOM 2815 O O . TYR A 1 373 ? 88.196 129.152 65.563 1.00 28.75 365 TYR A O 1
ATOM 2824 N N . GLY A 1 374 ? 88.351 129.281 63.314 1.00 27.94 366 GLY A N 1
ATOM 2825 C CA . GLY A 1 374 ? 89.442 128.339 63.216 1.00 27.93 366 GLY A CA 1
ATOM 2826 C C . GLY A 1 374 ? 90.829 128.967 63.237 1.00 27.47 366 GLY A C 1
ATOM 2827 O O . GLY A 1 374 ? 91.803 128.255 63.316 1.00 28.16 366 GLY A O 1
ATOM 2828 N N . ALA A 1 375 ? 90.925 130.289 63.174 1.00 26.97 367 ALA A N 1
ATOM 2829 C CA . ALA A 1 375 ? 92.209 130.984 63.234 1.00 26.50 367 ALA A CA 1
ATOM 2830 C C . ALA A 1 375 ? 92.964 130.616 64.492 1.00 26.13 367 ALA A C 1
ATOM 2831 O O . ALA A 1 375 ? 92.360 130.426 65.543 1.00 26.40 367 ALA A O 1
ATOM 2833 N N . GLY A 1 376 ? 94.285 130.525 64.379 1.00 25.55 368 GLY A N 1
ATOM 2834 C CA . GLY A 1 376 ? 95.139 130.124 65.491 1.00 24.60 368 GLY A CA 1
ATOM 2835 C C . GLY A 1 376 ? 95.081 128.625 65.788 1.00 24.32 368 GLY A C 1
ATOM 2836 O O . GLY A 1 376 ? 95.498 128.196 66.866 1.00 24.44 368 GLY A O 1
ATOM 2837 N N . HIS A 1 377 ? 94.558 127.834 64.843 1.00 23.45 369 HIS A N 1
ATOM 2838 C CA . HIS A 1 377 ? 94.412 126.374 64.992 1.00 22.46 369 HIS A CA 1
ATOM 2839 C C . HIS A 1 377 ? 94.822 125.672 63.723 1.00 21.99 369 HIS A C 1
ATOM 2840 O O . HIS A 1 377 ? 95.023 126.310 62.696 1.00 21.66 369 HIS A O 1
ATOM 2847 N N . PHE A 1 378 ? 94.947 124.352 63.805 1.00 21.83 370 PHE A N 1
ATOM 2848 C CA . PHE A 1 378 ? 95.139 123.511 62.624 1.00 21.71 370 PHE A CA 1
ATOM 2849 C C . PHE A 1 378 ? 94.319 122.236 62.781 1.00 21.65 370 PHE A C 1
ATOM 2850 O O . PHE A 1 378 ? 94.045 121.810 63.892 1.00 21.99 370 PHE A O 1
ATOM 2858 N N . ARG A 1 379 ? 93.923 121.625 61.673 1.00 21.44 371 ARG A N 1
ATOM 2859 C CA . ARG A 1 379 ? 93.223 120.357 61.739 1.00 21.37 371 ARG A CA 1
ATOM 2860 C C . ARG A 1 379 ? 94.157 119.234 61.332 1.00 21.45 371 ARG A C 1
ATOM 2861 O O . ARG A 1 379 ? 94.912 119.378 60.372 1.00 21.43 371 ARG A O 1
ATOM 2869 N N . ALA A 1 380 ? 94.091 118.122 62.064 1.00 21.77 372 ALA A N 1
ATOM 2870 C CA . ALA A 1 380 ? 94.805 116.887 61.717 1.00 21.87 372 ALA A CA 1
ATOM 2871 C C . ALA A 1 380 ? 93.865 115.676 61.768 1.00 22.03 372 ALA A C 1
ATOM 2872 O O . ALA A 1 380 ? 92.989 115.605 62.616 1.00 22.00 372 ALA A O 1
ATOM 2874 N N . VAL A 1 381 ? 94.058 114.724 60.864 1.00 22.40 373 VAL A N 1
ATOM 2875 C CA . VAL A 1 381 ? 93.345 113.455 60.931 1.00 22.36 373 VAL A CA 1
ATOM 2876 C C . VAL A 1 381 ? 94.206 112.446 61.707 1.00 22.42 373 VAL A C 1
ATOM 2877 O O . VAL A 1 381 ? 95.436 112.469 61.607 1.00 22.78 373 VAL A O 1
ATOM 2881 N N . PHE A 1 382 ? 93.560 111.583 62.489 1.00 22.09 374 PHE A N 1
ATOM 2882 C CA . PHE A 1 382 ? 94.256 110.513 63.190 1.00 21.49 374 PHE A CA 1
ATOM 2883 C C . PHE A 1 382 ? 93.925 109.174 62.565 1.00 22.13 374 PHE A C 1
ATOM 2884 O O . PHE A 1 382 ? 94.007 108.132 63.226 1.00 21.51 374 PHE A O 1
ATOM 2892 N N . LEU A 1 383 ? 93.575 109.229 61.272 1.00 22.88 375 LEU A N 1
ATOM 2893 C CA . LEU A 1 383 ? 93.346 108.053 60.420 1.00 23.74 375 LEU A CA 1
ATOM 2894 C C . LEU A 1 383 ? 94.521 107.047 60.237 1.00 24.58 375 LEU A C 1
ATOM 2895 O O . LEU A 1 383 ? 94.257 105.839 60.147 1.00 24.52 375 LEU A O 1
ATOM 2900 N N . PRO A 1 384 ? 95.785 107.497 60.162 1.00 25.50 376 PRO A N 1
ATOM 2901 C CA . PRO A 1 384 ? 96.899 106.553 59.955 1.00 26.33 376 PRO A CA 1
ATOM 2902 C C . PRO A 1 384 ? 97.132 105.637 61.164 1.00 27.49 376 PRO A C 1
ATOM 2903 O O . PRO A 1 384 ? 96.747 106.006 62.269 1.00 27.72 376 PRO A O 1
ATOM 2907 N N . PRO A 1 385 ? 97.727 104.449 60.971 1.00 28.53 377 PRO A N 1
ATOM 2908 C CA . PRO A 1 385 ? 98.192 103.623 62.110 1.00 29.13 377 PRO A CA 1
ATOM 2909 C C . PRO A 1 385 ? 99.091 104.365 63.093 1.00 29.88 377 PRO A C 1
ATOM 2910 O O . PRO A 1 385 ? 99.753 105.326 62.708 1.00 29.88 377 PRO A O 1
ATOM 2914 N N . ILE A 1 386 ? 99.088 103.908 64.350 1.00 31.12 378 ILE A N 1
ATOM 2915 C CA . ILE A 1 386 ? 99.953 104.404 65.450 1.00 32.14 378 ILE A CA 1
ATOM 2916 C C . ILE A 1 386 ? 101.443 104.617 65.085 1.00 32.28 378 ILE A C 1
ATOM 2917 O O . ILE A 1 386 ? 102.048 105.611 65.512 1.00 32.59 378 ILE A O 1
ATOM 2922 N N . GLU A 1 387 ? 102.021 103.687 64.317 1.00 32.24 379 GLU A N 1
ATOM 2923 C CA . GLU A 1 387 ? 103.423 103.775 63.874 1.00 32.19 379 GLU A CA 1
ATOM 2924 C C . GLU A 1 387 ? 103.679 105.022 63.020 1.00 32.23 379 GLU A C 1
ATOM 2925 O O . GLU A 1 387 ? 104.757 105.655 63.114 1.00 32.56 379 GLU A O 1
ATOM 2927 N N . ILE A 1 388 ? 102.698 105.373 62.188 1.00 31.92 380 ILE A N 1
ATOM 2928 C CA . ILE A 1 388 ? 102.783 106.587 61.381 1.00 31.72 380 ILE A CA 1
ATOM 2929 C C . ILE A 1 388 ? 102.517 107.837 62.235 1.00 31.59 380 ILE A C 1
ATOM 2930 O O . ILE A 1 388 ? 103.241 108.842 62.127 1.00 31.70 380 ILE A O 1
ATOM 2935 N N . LEU A 1 389 ? 101.510 107.773 63.099 1.00 31.52 381 LEU A N 1
ATOM 2936 C CA . LEU A 1 389 ? 101.236 108.881 64.016 1.00 31.60 381 LEU A CA 1
ATOM 2937 C C . LEU A 1 389 ? 102.441 109.199 64.915 1.00 31.94 381 LEU A C 1
ATOM 2938 O O . LEU A 1 389 ? 102.803 110.373 65.070 1.00 31.72 381 LEU A O 1
ATOM 2943 N N . GLU A 1 390 ? 103.061 108.152 65.477 1.00 32.45 382 GLU A N 1
ATOM 2944 C CA . GLU A 1 390 ? 104.291 108.261 66.298 1.00 32.99 382 GLU A CA 1
ATOM 2945 C C . GLU A 1 390 ? 105.412 108.976 65.552 1.00 32.94 382 GLU A C 1
ATOM 2946 O O . GLU A 1 390 ? 106.027 109.892 66.092 1.00 32.83 382 GLU A O 1
ATOM 2952 N N . GLU A 1 391 ? 105.651 108.552 64.309 1.00 32.98 383 GLU A N 1
ATOM 2953 C CA . GLU A 1 391 ? 106.632 109.163 63.410 1.00 33.20 383 GLU A CA 1
ATOM 2954 C C . GLU A 1 391 ? 106.344 110.644 63.197 1.00 32.31 383 GLU A C 1
ATOM 2955 O O . GLU A 1 391 ? 107.233 111.477 63.361 1.00 32.66 383 GLU A O 1
ATOM 2961 N N . ALA A 1 392 ? 105.100 110.958 62.831 1.00 31.82 384 ALA A N 1
ATOM 2962 C CA . ALA A 1 392 ? 104.629 112.339 62.583 1.00 30.88 384 ALA A CA 1
ATOM 2963 C C . ALA A 1 392 ? 104.737 113.264 63.804 1.00 30.26 384 ALA A C 1
ATOM 2964 O O . ALA A 1 392 ? 105.167 114.402 63.689 1.00 29.97 384 ALA A O 1
ATOM 2966 N N . MET A 1 393 ? 104.342 112.760 64.965 1.00 30.02 385 MET A N 1
ATOM 2967 C CA . MET A 1 393 ? 104.381 113.533 66.206 1.00 30.05 385 MET A CA 1
ATOM 2968 C C . MET A 1 393 ? 105.802 113.747 66.748 1.00 30.43 385 MET A C 1
ATOM 2969 O O . MET A 1 393 ? 106.074 114.767 67.371 1.00 30.24 385 MET A O 1
ATOM 2974 N N . ASP A 1 394 ? 106.697 112.792 66.496 1.00 30.95 386 ASP A N 1
ATOM 2975 C CA . ASP A 1 394 ? 108.122 112.935 66.838 1.00 31.50 386 ASP A CA 1
ATOM 2976 C C . ASP A 1 394 ? 108.747 114.097 66.084 1.00 31.96 386 ASP A C 1
ATOM 2977 O O . ASP A 1 394 ? 109.393 114.944 66.689 1.00 32.38 386 ASP A O 1
ATOM 2982 N N . ARG A 1 395 ? 108.540 114.145 64.769 1.00 32.77 387 ARG A N 1
ATOM 2983 C CA . ARG A 1 395 ? 109.060 115.234 63.931 1.00 33.53 387 ARG A CA 1
ATOM 2984 C C . ARG A 1 395 ? 108.445 116.599 64.260 1.00 33.53 387 ARG A C 1
ATOM 2985 O O . ARG A 1 395 ? 109.145 117.611 64.278 1.00 33.65 387 ARG A O 1
ATOM 2993 N N . PHE A 1 396 ? 107.130 116.619 64.493 1.00 33.65 388 PHE A N 1
ATOM 2994 C CA . PHE A 1 396 ? 106.403 117.853 64.799 1.00 33.64 388 PHE A CA 1
ATOM 2995 C C . PHE A 1 396 ? 106.854 118.417 66.143 1.00 33.84 388 PHE A C 1
ATOM 2996 O O . PHE A 1 396 ? 107.069 119.612 66.269 1.00 33.96 388 PHE A O 1
ATOM 3004 N N . GLU A 1 397 ? 106.999 117.539 67.131 1.00 34.39 389 GLU A N 1
ATOM 3005 C CA . GLU A 1 397 ? 107.525 117.892 68.445 1.00 34.91 389 GLU A CA 1
ATOM 3006 C C . GLU A 1 397 ? 108.939 118.475 68.370 1.00 35.14 389 GLU A C 1
ATOM 3007 O O . GLU A 1 397 ? 109.229 119.451 69.068 1.00 35.17 389 GLU A O 1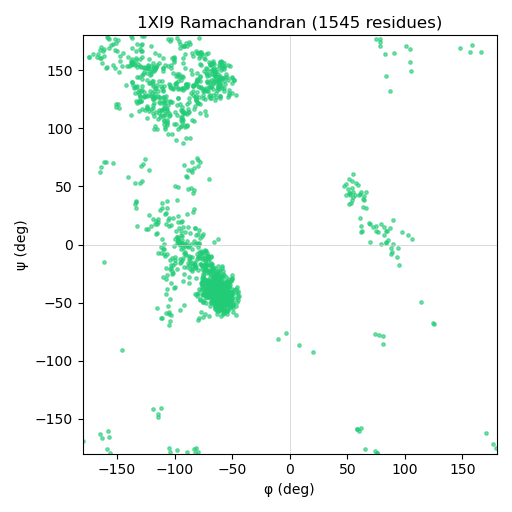
ATOM 3013 N N . LYS A 1 398 ? 109.809 117.869 67.549 1.00 35.43 390 LYS A N 1
ATOM 3014 C CA . LYS A 1 398 ? 111.184 118.382 67.349 1.00 35.82 390 LYS A CA 1
ATOM 3015 C C . LYS A 1 398 ? 111.118 119.780 66.730 1.00 35.92 390 LYS A C 1
ATOM 3016 O O . LYS A 1 398 ? 111.792 120.702 67.187 1.00 36.04 390 LYS A O 1
ATOM 3018 N N . PHE A 1 399 ? 110.278 119.920 65.706 1.00 35.97 391 PHE A N 1
ATOM 3019 C CA . PHE A 1 399 ? 110.033 121.191 65.046 1.00 35.84 391 PHE A CA 1
ATOM 3020 C C . PHE A 1 399 ? 109.589 122.255 66.049 1.00 36.09 391 PHE A C 1
ATOM 3021 O O . PHE A 1 399 ? 110.105 123.375 66.021 1.00 36.18 391 PHE A O 1
ATOM 3029 N N . MET A 1 400 ? 108.639 121.902 66.923 1.00 36.44 392 MET A N 1
ATOM 3030 C CA . MET A 1 400 ? 108.074 122.843 67.900 1.00 36.62 392 MET A CA 1
ATOM 3031 C C . MET A 1 400 ? 109.112 123.308 68.925 1.00 37.30 392 MET A C 1
ATOM 3032 O O . MET A 1 400 ? 109.169 124.496 69.249 1.00 37.26 392 MET A O 1
ATOM 3037 N N . LYS A 1 401 ? 109.935 122.375 69.410 1.00 37.97 393 LYS A N 1
ATOM 3038 C CA . LYS A 1 401 ? 111.052 122.696 70.317 1.00 38.71 393 LYS A CA 1
ATOM 3039 C C . LYS A 1 401 ? 111.921 123.786 69.679 1.00 39.08 393 LYS A C 1
ATOM 3040 O O . LYS A 1 401 ? 112.232 124.800 70.313 1.00 39.02 393 LYS A O 1
ATOM 3043 N N . GLU A 1 402 ? 112.252 123.582 68.404 1.00 39.56 394 GLU A N 1
ATOM 3044 C CA . GLU A 1 402 ? 113.162 124.449 67.656 1.00 40.17 394 GLU A CA 1
ATOM 3045 C C . GLU A 1 402 ? 112.712 125.907 67.492 1.00 40.41 394 GLU A C 1
ATOM 3046 O O . GLU A 1 402 ? 113.536 126.827 67.569 1.00 40.65 394 GLU A O 1
ATOM 3052 N N . ARG A 1 403 ? 111.415 126.102 67.261 1.00 40.54 395 ARG A N 1
ATOM 3053 C CA . ARG A 1 403 ? 110.839 127.417 66.968 1.00 40.34 395 ARG A CA 1
ATOM 3054 C C . ARG A 1 403 ? 110.598 128.313 68.188 1.00 40.10 395 ARG A C 1
ATOM 3055 O O . ARG A 1 403 ? 110.541 127.842 69.322 1.00 39.90 395 ARG A O 1
ATOM 3063 N N . ILE B 1 10 ? 57.715 128.366 54.803 1.00 37.51 2 ILE B N 1
ATOM 3064 C CA . ILE B 1 10 ? 59.031 128.120 54.155 1.00 36.97 2 ILE B CA 1
ATOM 3065 C C . ILE B 1 10 ? 58.799 128.082 52.651 1.00 36.88 2 ILE B C 1
ATOM 3066 O O . ILE B 1 10 ? 58.160 127.167 52.107 1.00 36.97 2 ILE B O 1
ATOM 3071 N N . ARG B 1 11 ? 59.304 129.113 51.990 1.00 36.38 3 ARG B N 1
ATOM 3072 C CA . ARG B 1 11 ? 59.131 129.253 50.566 1.00 35.80 3 ARG B CA 1
ATOM 3073 C C . ARG B 1 11 ? 60.394 128.763 49.856 1.00 35.36 3 ARG B C 1
ATOM 3074 O O . ARG B 1 11 ? 61.507 129.057 50.293 1.00 35.01 3 ARG B O 1
ATOM 3076 N N . ALA B 1 12 ? 60.204 128.005 48.776 1.00 34.93 4 ALA B N 1
ATOM 3077 C CA . ALA B 1 12 ? 61.301 127.480 47.956 1.00 34.74 4 ALA B CA 1
ATOM 3078 C C . ALA B 1 12 ? 61.919 128.596 47.121 1.00 34.58 4 ALA B C 1
ATOM 3079 O O . ALA B 1 12 ? 61.281 129.616 46.898 1.00 34.54 4 ALA B O 1
ATOM 3081 N N . SER B 1 13 ? 63.151 128.398 46.660 1.00 34.48 5 SER B N 1
ATOM 3082 C CA . SER B 1 13 ? 63.815 129.390 45.822 1.00 34.67 5 SER B CA 1
ATOM 3083 C C . SER B 1 13 ? 63.106 129.579 44.475 1.00 34.99 5 SER B C 1
ATOM 3084 O O . SER B 1 13 ? 62.551 128.625 43.913 1.00 34.62 5 SER B O 1
ATOM 3087 N N . LYS B 1 14 ? 63.129 130.813 43.980 1.00 35.79 6 LYS B N 1
ATOM 3088 C CA . LYS B 1 14 ? 62.531 131.177 42.689 1.00 36.69 6 LYS B CA 1
ATOM 3089 C C . LYS B 1 14 ? 63.126 130.355 41.537 1.00 37.32 6 LYS B C 1
ATOM 3090 O O . LYS B 1 14 ? 62.387 129.763 40.741 1.00 37.58 6 LYS B O 1
ATOM 3092 N N . ARG B 1 15 ? 64.458 130.314 41.470 1.00 38.00 7 ARG B N 1
ATOM 3093 C CA . ARG B 1 15 ? 65.182 129.545 40.464 1.00 38.81 7 ARG B CA 1
ATOM 3094 C C . ARG B 1 15 ? 64.737 128.076 40.401 1.00 39.43 7 ARG B C 1
ATOM 3095 O O . ARG B 1 15 ? 64.483 127.568 39.318 1.00 39.25 7 ARG B O 1
ATOM 3097 N N . ALA B 1 16 ? 64.636 127.415 41.557 1.00 40.53 8 ALA B N 1
ATOM 3098 C CA . ALA B 1 16 ? 64.227 125.997 41.637 1.00 42.01 8 ALA B CA 1
ATOM 3099 C C . ALA B 1 16 ? 62.792 125.715 41.188 1.00 43.01 8 ALA B C 1
ATOM 3100 O O . ALA B 1 16 ? 62.526 124.661 40.609 1.00 43.23 8 ALA B O 1
ATOM 3102 N N . LEU B 1 17 ? 61.883 126.649 41.463 1.00 44.33 9 LEU B N 1
ATOM 3103 C CA . LEU B 1 17 ? 60.479 126.519 41.077 1.00 45.78 9 LEU B CA 1
ATOM 3104 C C . LEU B 1 17 ? 60.296 126.669 39.563 1.00 46.71 9 LEU B C 1
ATOM 3105 O O . LEU B 1 17 ? 59.486 125.965 38.956 1.00 46.98 9 LEU B O 1
ATOM 3110 N N . SER B 1 18 ? 61.065 127.582 38.961 1.00 47.76 10 SER B N 1
ATOM 3111 C CA . SER B 1 18 ? 61.015 127.836 37.518 1.00 48.42 10 SER B CA 1
ATOM 3112 C C . SER B 1 18 ? 61.486 126.645 36.651 1.00 48.93 10 SER B C 1
ATOM 3113 O O . SER B 1 18 ? 61.512 126.750 35.416 1.00 49.21 10 SER B O 1
ATOM 3116 N N . VAL B 1 19 ? 61.839 125.529 37.298 1.00 49.32 11 VAL B N 1
ATOM 3117 C CA . VAL B 1 19 ? 62.401 124.352 36.625 1.00 49.69 11 VAL B CA 1
ATOM 3118 C C . VAL B 1 19 ? 61.306 123.318 36.367 1.00 50.05 11 VAL B C 1
ATOM 3119 O O . VAL B 1 19 ? 60.790 122.714 37.308 1.00 50.11 11 VAL B O 1
ATOM 3123 N N . GLU B 1 20 ? 60.966 123.105 35.095 1.00 50.43 12 GLU B N 1
ATOM 3124 C CA . GLU B 1 20 ? 59.894 122.166 34.737 1.00 50.83 12 GLU B CA 1
ATOM 3125 C C . GLU B 1 20 ? 60.381 120.742 34.454 1.00 50.94 12 GLU B C 1
ATOM 3126 O O . GLU B 1 20 ? 61.367 120.533 33.739 1.00 51.09 12 GLU B O 1
ATOM 3132 N N . PRO B 1 29 ? 49.358 107.967 35.211 1.00 46.74 21 PRO B N 1
ATOM 3133 C CA . PRO B 1 29 ? 48.793 107.837 33.853 1.00 46.66 21 PRO B CA 1
ATOM 3134 C C . PRO B 1 29 ? 48.943 106.412 33.280 1.00 46.48 21 PRO B C 1
ATOM 3135 O O . PRO B 1 29 ? 47.940 105.696 33.103 1.00 46.35 21 PRO B O 1
ATOM 3139 N N . ALA B 1 30 ? 50.186 106.022 32.999 1.00 46.08 22 ALA B N 1
ATOM 3140 C CA . ALA B 1 30 ? 50.511 104.692 32.518 1.00 45.83 22 ALA B CA 1
ATOM 3141 C C . ALA B 1 30 ? 50.659 103.745 33.708 1.00 45.71 22 ALA B C 1
ATOM 3142 O O . ALA B 1 30 ? 50.544 102.531 33.563 1.00 45.54 22 ALA B O 1
ATOM 3144 N N . ARG B 1 31 ? 50.909 104.320 34.884 1.00 45.83 23 ARG B N 1
ATOM 3145 C CA . ARG B 1 31 ? 51.041 103.570 36.131 1.00 45.77 23 ARG B CA 1
ATOM 3146 C C . ARG B 1 31 ? 49.673 103.088 36.581 1.00 45.65 23 ARG B C 1
ATOM 3147 O O . ARG B 1 31 ? 49.539 101.969 37.073 1.00 45.90 23 ARG B O 1
ATOM 3149 N N . GLU B 1 32 ? 48.660 103.927 36.395 1.00 45.35 24 GLU B N 1
ATOM 3150 C CA . GLU B 1 32 ? 47.275 103.539 36.647 1.00 45.37 24 GLU B CA 1
ATOM 3151 C C . GLU B 1 32 ? 46.828 102.374 35.726 1.00 45.19 24 GLU B C 1
ATOM 3152 O O . GLU B 1 32 ? 45.987 101.566 36.128 1.00 45.01 24 GLU B O 1
ATOM 3155 N N . LEU B 1 33 ? 47.390 102.299 34.512 1.00 44.80 25 LEU B N 1
ATOM 3156 C CA . LEU B 1 33 ? 47.174 101.154 33.616 1.00 44.50 25 LEU B CA 1
ATOM 3157 C C . LEU B 1 33 ? 47.965 99.919 34.062 1.00 44.56 25 LEU B C 1
ATOM 3158 O O . LEU B 1 33 ? 47.410 98.828 34.171 1.00 44.49 25 LEU B O 1
ATOM 3163 N N . GLU B 1 34 ? 49.261 100.105 34.321 1.00 44.72 26 GLU B N 1
ATOM 3164 C CA . GLU B 1 34 ? 50.164 99.012 34.661 1.00 44.64 26 GLU B CA 1
ATOM 3165 C C . GLU B 1 34 ? 49.822 98.321 35.993 1.00 44.75 26 GLU B C 1
ATOM 3166 O O . GLU B 1 34 ? 50.075 97.113 36.152 1.00 44.78 26 GLU B O 1
ATOM 3168 N N . LYS B 1 35 ? 49.243 99.089 36.926 1.00 44.61 27 LYS B N 1
ATOM 3169 C CA . LYS B 1 35 ? 48.750 98.583 38.224 1.00 44.25 27 LYS B CA 1
ATOM 3170 C C . LYS B 1 35 ? 47.498 97.703 38.084 1.00 43.80 27 LYS B C 1
ATOM 3171 O O . LYS B 1 35 ? 47.217 96.866 38.952 1.00 43.77 27 LYS B O 1
ATOM 3173 N N . LYS B 1 36 ? 46.745 97.906 37.004 1.00 43.12 28 LYS B N 1
ATOM 3174 C CA . LYS B 1 36 ? 45.585 97.066 36.684 1.00 42.61 28 LYS B CA 1
ATOM 3175 C C . LYS B 1 36 ? 46.047 95.711 36.107 1.00 41.78 28 LYS B C 1
ATOM 3176 O O . LYS B 1 36 ? 45.287 94.736 36.076 1.00 41.63 28 LYS B O 1
ATOM 3182 N N . GLY B 1 37 ? 47.296 95.663 35.646 1.00 40.83 29 GLY B N 1
ATOM 3183 C CA . GLY B 1 37 ? 47.842 94.464 35.024 1.00 39.94 29 GLY B CA 1
ATOM 3184 C C . GLY B 1 37 ? 47.988 94.587 33.522 1.00 39.10 29 GLY B C 1
ATOM 3185 O O . GLY B 1 37 ? 48.341 93.616 32.846 1.00 38.88 29 GLY B O 1
ATOM 3186 N N . ILE B 1 38 ? 47.696 95.779 33.001 1.00 38.37 30 ILE B N 1
ATOM 3187 C CA . ILE B 1 38 ? 47.913 96.092 31.582 1.00 37.64 30 ILE B CA 1
ATOM 3188 C C . ILE B 1 38 ? 49.405 96.315 31.312 1.00 36.97 30 ILE B C 1
ATOM 3189 O O . ILE B 1 38 ? 50.051 97.074 32.034 1.00 36.92 30 ILE B O 1
ATOM 3194 N N . LYS B 1 39 ? 49.939 95.631 30.300 1.00 35.98 31 LYS B N 1
ATOM 3195 C CA . LYS B 1 39 ? 51.305 95.863 29.860 1.00 35.57 31 LYS B CA 1
ATOM 3196 C C . LYS B 1 39 ? 51.280 96.876 28.736 1.00 35.27 31 LYS B C 1
ATOM 3197 O O . LYS B 1 39 ? 50.709 96.629 27.665 1.00 35.60 31 LYS B O 1
ATOM 3199 N N . VAL B 1 40 ? 51.881 98.029 29.010 1.00 34.61 32 VAL B N 1
ATOM 3200 C CA . VAL B 1 40 ? 52.063 99.087 28.025 1.00 33.84 32 VAL B CA 1
ATOM 3201 C C . VAL B 1 40 ? 53.431 98.930 27.378 1.00 33.26 32 VAL B C 1
ATOM 3202 O O . VAL B 1 40 ? 54.428 98.689 28.064 1.00 32.79 32 VAL B O 1
ATOM 3206 N N . ILE B 1 41 ? 53.470 99.046 26.054 1.00 32.68 33 ILE B N 1
ATOM 3207 C CA . ILE B 1 41 ? 54.736 99.052 25.353 1.00 32.60 33 ILE B CA 1
ATOM 3208 C C . ILE B 1 41 ? 55.304 100.460 25.562 1.00 32.63 33 ILE B C 1
ATOM 3209 O O . ILE B 1 41 ? 54.721 101.444 25.096 1.00 32.68 33 ILE B O 1
ATOM 3214 N N . ARG B 1 42 ? 56.412 100.539 26.299 1.00 32.52 34 ARG B N 1
ATOM 3215 C CA . ARG B 1 42 ? 57.029 101.816 26.678 1.00 32.90 34 ARG B CA 1
ATOM 3216 C C . ARG B 1 42 ? 58.093 102.173 25.663 1.00 32.27 34 ARG B C 1
ATOM 3217 O O . ARG B 1 42 ? 59.149 101.546 25.606 1.00 32.47 34 ARG B O 1
ATOM 3225 N N . LEU B 1 43 ? 57.791 103.175 24.847 1.00 31.74 35 LEU B N 1
ATOM 3226 C CA . LEU B 1 43 ? 58.704 103.638 23.798 1.00 30.94 35 LEU B CA 1
ATOM 3227 C C . LEU B 1 43 ? 59.141 105.071 24.109 1.00 30.57 35 LEU B C 1
ATOM 3228 O O . LEU B 1 43 ? 59.651 105.794 23.238 1.00 30.63 35 LEU B O 1
ATOM 3233 N N . ASN B 1 44 ? 58.938 105.452 25.371 1.00 30.02 36 ASN B N 1
ATOM 3234 C CA . ASN B 1 44 ? 59.209 106.786 25.880 1.00 29.80 36 ASN B CA 1
ATOM 3235 C C . ASN B 1 44 ? 60.583 106.965 26.548 1.00 29.86 36 ASN B C 1
ATOM 3236 O O . ASN B 1 44 ? 61.061 108.085 26.726 1.00 29.85 36 ASN B O 1
ATOM 3241 N N . ILE B 1 45 ? 61.226 105.858 26.883 1.00 30.11 37 ILE B N 1
ATOM 3242 C CA . ILE B 1 45 ? 62.423 105.883 27.727 1.00 30.27 37 ILE B CA 1
ATOM 3243 C C . ILE B 1 45 ? 63.713 105.621 26.944 1.00 29.97 37 ILE B C 1
ATOM 3244 O O . ILE B 1 45 ? 63.881 104.567 26.329 1.00 29.65 37 ILE B O 1
ATOM 3249 N N . GLY B 1 46 ? 64.614 106.598 26.985 1.00 29.79 38 GLY B N 1
ATOM 3250 C CA . GLY B 1 46 ? 65.873 106.539 26.268 1.00 29.61 38 GLY B CA 1
ATOM 3251 C C . GLY B 1 46 ? 66.985 105.779 26.957 1.00 29.61 38 GLY B C 1
ATOM 3252 O O . GLY B 1 46 ? 68.158 106.101 26.767 1.00 30.45 38 GLY B O 1
ATOM 3253 N N . ASP B 1 47 ? 66.636 104.770 27.751 1.00 28.89 39 ASP B N 1
ATOM 3254 C CA . ASP B 1 47 ? 67.625 104.006 28.503 1.00 27.88 39 ASP B CA 1
ATOM 3255 C C . ASP B 1 47 ? 67.794 102.620 27.842 1.00 27.97 39 ASP B C 1
ATOM 3256 O O . ASP B 1 47 ? 66.909 101.755 27.972 1.00 27.82 39 ASP B O 1
ATOM 3261 N N . PRO B 1 48 ? 68.912 102.409 27.134 1.00 27.65 40 PRO B N 1
ATOM 3262 C CA . PRO B 1 48 ? 69.140 101.147 26.441 1.00 27.95 40 PRO B CA 1
ATOM 3263 C C . PRO B 1 48 ? 69.178 99.947 27.382 1.00 27.99 40 PRO B C 1
ATOM 3264 O O . PRO B 1 48 ? 68.761 98.858 26.997 1.00 28.16 40 PRO B O 1
ATOM 3268 N N . VAL B 1 49 ? 69.644 100.165 28.607 1.00 28.10 41 VAL B N 1
ATOM 3269 C CA . VAL B 1 49 ? 69.812 99.099 29.594 1.00 28.45 41 VAL B CA 1
ATOM 3270 C C . VAL B 1 49 ? 68.461 98.566 30.124 1.00 28.87 41 VAL B C 1
ATOM 3271 O O . VAL B 1 49 ? 68.419 97.533 30.786 1.00 29.51 41 VAL B O 1
ATOM 3275 N N . LYS B 1 50 ? 67.363 99.258 29.825 1.00 29.33 42 LYS B N 1
ATOM 3276 C CA . LYS B 1 50 ? 66.020 98.738 30.134 1.00 30.13 42 LYS B CA 1
ATOM 3277 C C . LYS B 1 50 ? 65.548 97.713 29.074 1.00 30.31 42 LYS B C 1
ATOM 3278 O O . LYS B 1 50 ? 64.525 97.051 29.249 1.00 29.93 42 LYS B O 1
ATOM 3284 N N . PHE B 1 51 ? 66.314 97.584 27.991 1.00 30.54 43 PHE B N 1
ATOM 3285 C CA . PHE B 1 51 ? 66.020 96.612 26.936 1.00 30.83 43 PHE B CA 1
ATOM 3286 C C . PHE B 1 51 ? 67.117 95.535 26.857 1.00 31.04 43 PHE B C 1
ATOM 3287 O O . PHE B 1 51 ? 67.683 95.157 27.889 1.00 31.09 43 PHE B O 1
ATOM 3295 N N . ASP B 1 52 ? 67.420 95.040 25.661 1.00 31.12 44 ASP B N 1
ATOM 3296 C CA . ASP B 1 52 ? 68.381 93.939 25.528 1.00 31.46 44 ASP B CA 1
ATOM 3297 C C . ASP B 1 52 ? 69.828 94.428 25.404 1.00 30.90 44 ASP B C 1
ATOM 3298 O O . ASP B 1 52 ? 70.576 93.971 24.527 1.00 31.06 44 ASP B O 1
ATOM 3303 N N . PHE B 1 53 ? 70.214 95.349 26.297 1.00 30.05 45 PHE B N 1
ATOM 3304 C CA . PHE B 1 53 ? 71.533 95.989 26.249 1.00 28.95 45 PHE B CA 1
ATOM 3305 C C . PHE B 1 53 ? 72.165 96.088 27.641 1.00 28.64 45 PHE B C 1
ATOM 3306 O O . PHE B 1 53 ? 71.490 96.376 28.626 1.00 29.02 45 PHE B O 1
ATOM 3314 N N . GLN B 1 54 ? 73.465 95.839 27.712 1.00 27.89 46 GLN B N 1
ATOM 3315 C CA . GLN B 1 54 ? 74.212 95.853 28.966 1.00 27.28 46 GLN B CA 1
ATOM 3316 C C . GLN B 1 54 ? 75.600 96.376 28.649 1.00 26.82 46 GLN B C 1
ATOM 3317 O O . GLN B 1 54 ? 76.022 96.238 27.521 1.00 26.54 46 GLN B O 1
ATOM 3323 N N . PRO B 1 55 ? 76.302 96.983 29.608 1.00 26.98 47 PRO B N 1
ATOM 3324 C CA . PRO B 1 55 ? 77.716 97.333 29.404 1.00 27.34 47 PRO B CA 1
ATOM 3325 C C . PRO B 1 55 ? 78.511 96.050 29.123 1.00 27.91 47 PRO B C 1
ATOM 3326 O O . PRO B 1 55 ? 78.198 95.003 29.729 1.00 28.36 47 PRO B O 1
ATOM 3330 N N . PRO B 1 56 ? 79.497 96.099 28.222 1.00 28.04 48 PRO B N 1
ATOM 3331 C CA . PRO B 1 56 ? 80.256 94.887 27.868 1.00 28.43 48 PRO B CA 1
ATOM 3332 C C . PRO B 1 56 ? 80.915 94.247 29.086 1.00 28.62 48 PRO B C 1
ATOM 3333 O O . PRO B 1 56 ? 81.208 94.937 30.073 1.00 29.07 48 PRO B O 1
ATOM 3337 N N . GLU B 1 57 ? 81.137 92.938 29.006 1.00 28.73 49 GLU B N 1
ATOM 3338 C CA . GLU B 1 57 ? 81.716 92.146 30.090 1.00 28.48 49 GLU B CA 1
ATOM 3339 C C . GLU B 1 57 ? 83.029 92.701 30.655 1.00 28.18 49 GLU B C 1
ATOM 3340 O O . GLU B 1 57 ? 83.208 92.719 31.866 1.00 28.67 49 GLU B O 1
ATOM 3346 N N . HIS B 1 58 ? 83.939 93.154 29.797 1.00 27.93 50 HIS B N 1
ATOM 3347 C CA . HIS B 1 58 ? 85.230 93.701 30.249 1.00 27.81 50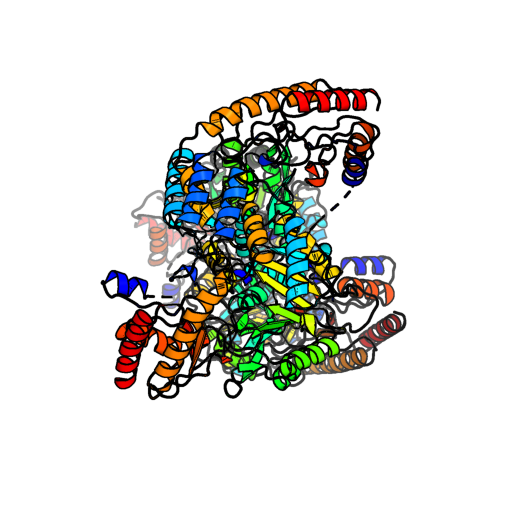 HIS B CA 1
ATOM 3348 C C . HIS B 1 58 ? 85.100 95.028 31.032 1.00 27.75 50 HIS B C 1
ATOM 3349 O O . HIS B 1 58 ? 85.999 95.405 31.793 1.00 28.10 50 HIS B O 1
ATOM 3356 N N . MET B 1 59 ? 83.986 95.728 30.852 1.00 27.19 51 MET B N 1
ATOM 3357 C CA . MET B 1 59 ? 83.729 96.944 31.647 1.00 26.56 51 MET B CA 1
ATOM 3358 C C . MET B 1 59 ? 83.162 96.564 33.012 1.00 26.62 51 MET B C 1
ATOM 3359 O O . MET B 1 59 ? 83.566 97.130 34.029 1.00 26.38 51 MET B O 1
ATOM 3364 N N . LYS B 1 60 ? 82.241 95.596 33.019 1.00 26.53 52 LYS B N 1
ATOM 3365 C CA . LYS B 1 60 ? 81.699 95.039 34.265 1.00 26.85 52 LYS B CA 1
ATOM 3366 C C . LYS B 1 60 ? 82.786 94.458 35.169 1.00 27.18 52 LYS B C 1
ATOM 3367 O O . LYS B 1 60 ? 82.779 94.692 36.380 1.00 27.37 52 LYS B O 1
ATOM 3373 N N . GLU B 1 61 ? 83.708 93.706 34.565 1.00 27.62 53 GLU B N 1
ATOM 3374 C CA . GLU B 1 61 ? 84.848 93.082 35.259 1.00 27.91 53 GLU B CA 1
ATOM 3375 C C . GLU B 1 61 ? 85.771 94.102 35.905 1.00 27.71 53 GLU B C 1
ATOM 3376 O O . GLU B 1 61 ? 86.148 93.954 37.069 1.00 27.50 53 GLU B O 1
ATOM 3382 N N . ALA B 1 62 ? 86.133 95.134 35.139 1.00 27.70 54 ALA B N 1
ATOM 3383 C CA . ALA B 1 62 ? 86.993 96.215 35.617 1.00 27.67 54 ALA B CA 1
ATOM 3384 C C . ALA B 1 62 ? 86.372 96.948 36.814 1.00 27.57 54 ALA B C 1
ATOM 3385 O O . ALA B 1 62 ? 87.042 97.168 37.816 1.00 27.54 54 ALA B O 1
ATOM 3387 N N . TYR B 1 63 ? 85.100 97.319 36.695 1.00 27.59 55 TYR B N 1
ATOM 3388 C CA . TYR B 1 63 ? 84.353 97.974 37.767 1.00 28.03 55 TYR B CA 1
ATOM 3389 C C . TYR B 1 63 ? 84.444 97.101 39.032 1.00 28.89 55 TYR B C 1
ATOM 3390 O O . TYR B 1 63 ? 84.917 97.548 40.069 1.00 29.06 55 TYR B O 1
ATOM 3399 N N . CYS B 1 64 ? 84.011 95.848 38.917 1.00 30.17 56 CYS B N 1
ATOM 3400 C CA . CYS B 1 64 ? 84.061 94.887 40.009 1.00 29.87 56 CYS B CA 1
ATOM 3401 C C . CYS B 1 64 ? 85.497 94.615 40.547 1.00 29.11 56 CYS B C 1
ATOM 3402 O O . CYS B 1 64 ? 85.696 94.534 41.752 1.00 29.13 56 CYS B O 1
ATOM 3405 N N . LYS B 1 65 ? 86.487 94.496 39.665 1.00 28.36 57 LYS B N 1
ATOM 3406 C CA . LYS B 1 65 ? 87.889 94.364 40.080 1.00 27.97 57 LYS B CA 1
ATOM 3407 C C . LYS B 1 65 ? 88.375 95.611 40.861 1.00 27.43 57 LYS B C 1
ATOM 3408 O O . LYS B 1 65 ? 89.064 95.483 41.873 1.00 26.95 57 LYS B O 1
ATOM 3414 N N . ALA B 1 66 ? 88.006 96.804 40.388 1.00 26.93 58 ALA B N 1
ATOM 3415 C CA . ALA B 1 66 ? 88.337 98.055 41.089 1.00 26.52 58 ALA B CA 1
ATOM 3416 C C . ALA B 1 66 ? 87.880 98.041 42.548 1.00 26.15 58 ALA B C 1
ATOM 3417 O O . ALA B 1 66 ? 88.671 98.338 43.434 1.00 25.79 58 ALA B O 1
ATOM 3419 N N . ILE B 1 67 ? 86.612 97.682 42.771 1.00 26.26 59 ILE B N 1
ATOM 3420 C CA . ILE B 1 67 ? 86.002 97.592 44.105 1.00 26.60 59 ILE B CA 1
ATOM 3421 C C . ILE B 1 67 ? 86.773 96.624 45.009 1.00 27.09 59 ILE B C 1
ATOM 3422 O O . ILE B 1 67 ? 87.252 97.020 46.071 1.00 27.23 59 ILE B O 1
ATOM 3427 N N . LYS B 1 68 ? 86.882 95.365 44.570 1.00 27.54 60 LYS B N 1
ATOM 3428 C CA . LYS B 1 68 ? 87.608 94.325 45.278 1.00 27.75 60 LYS B CA 1
ATOM 3429 C C . LYS B 1 68 ? 89.059 94.704 45.527 1.00 27.83 60 LYS B C 1
ATOM 3430 O O . LYS B 1 68 ? 89.585 94.422 46.601 1.00 28.25 60 LYS B O 1
ATOM 3432 N N . GLU B 1 69 ? 89.701 95.362 44.567 1.00 27.87 61 GLU B N 1
ATOM 3433 C CA . GLU B 1 69 ? 91.101 95.786 44.747 1.00 28.22 61 GLU B CA 1
ATOM 3434 C C . GLU B 1 69 ? 91.339 97.046 45.599 1.00 28.11 61 GLU B C 1
ATOM 3435 O O . GLU B 1 69 ? 92.496 97.482 45.801 1.00 27.99 61 GLU B O 1
ATOM 3441 N N . GLY B 1 70 ? 90.248 97.616 46.111 1.00 27.32 62 GLY B N 1
ATOM 3442 C CA . GLY B 1 70 ? 90.358 98.646 47.119 1.00 26.44 62 GLY B CA 1
ATOM 3443 C C . GLY B 1 70 ? 90.272 100.052 46.609 1.00 25.79 62 GLY B C 1
ATOM 3444 O O . GLY B 1 70 ? 90.536 100.978 47.366 1.00 26.03 62 GLY B O 1
ATOM 3445 N N . HIS B 1 71 ? 89.889 100.210 45.341 1.00 25.11 63 HIS B N 1
ATOM 3446 C CA . HIS B 1 71 ? 89.750 101.535 44.697 1.00 24.45 63 HIS B CA 1
ATOM 3447 C C . HIS B 1 71 ? 88.392 102.158 45.012 1.00 23.79 63 HIS B C 1
ATOM 3448 O O . HIS B 1 71 ? 87.541 102.355 44.140 1.00 23.63 63 HIS B O 1
ATOM 3455 N N . ASN B 1 72 ? 88.222 102.467 46.290 1.00 23.08 64 ASN B N 1
ATOM 3456 C CA . ASN B 1 72 ? 86.947 102.890 46.859 1.00 22.78 64 ASN B CA 1
ATOM 3457 C C . ASN B 1 72 ? 87.028 104.239 47.600 1.00 22.35 64 ASN B C 1
ATOM 3458 O O . ASN B 1 72 ? 86.108 104.622 48.340 1.00 21.85 64 ASN B O 1
ATOM 3463 N N . TYR B 1 73 ? 88.151 104.926 47.376 1.00 21.97 65 TYR B N 1
ATOM 3464 C CA . TYR B 1 73 ? 88.507 106.197 47.996 1.00 22.31 65 TYR B CA 1
ATOM 3465 C C . TYR B 1 73 ? 88.054 107.388 47.132 1.00 22.31 65 TYR B C 1
ATOM 3466 O O . TYR B 1 73 ? 87.622 107.206 45.997 1.00 22.00 65 TYR B O 1
ATOM 3475 N N . TYR B 1 74 ? 88.145 108.602 47.671 1.00 22.44 66 TYR B N 1
ATOM 3476 C CA . TYR B 1 74 ? 87.905 109.807 46.883 1.00 22.67 66 TYR B CA 1
ATOM 3477 C C . TYR B 1 74 ? 89.020 109.939 45.832 1.00 23.54 66 TYR B C 1
ATOM 3478 O O . TYR B 1 74 ? 90.205 109.894 46.174 1.00 23.46 66 TYR B O 1
ATOM 3487 N N . GLY B 1 75 ? 88.651 110.122 44.568 1.00 24.57 67 GLY B N 1
ATOM 3488 C CA . GLY B 1 75 ? 89.657 110.380 43.533 1.00 25.80 67 GLY B CA 1
ATOM 3489 C C . GLY B 1 75 ? 89.947 111.860 43.433 1.00 26.86 67 GLY B C 1
ATOM 3490 O O . GLY B 1 75 ? 89.283 112.681 44.093 1.00 27.01 67 GLY B O 1
ATOM 3491 N N . ASP B 1 76 ? 90.937 112.210 42.614 1.00 28.09 68 ASP B N 1
ATOM 3492 C CA . ASP B 1 76 ? 91.258 113.615 42.322 1.00 29.24 68 ASP B CA 1
ATOM 3493 C C . ASP B 1 76 ? 90.021 114.253 41.683 1.00 29.27 68 ASP B C 1
ATOM 3494 O O . ASP B 1 76 ? 89.293 113.592 40.916 1.00 29.10 68 ASP B O 1
ATOM 3499 N N . SER B 1 77 ? 89.772 115.525 42.003 1.00 29.53 69 SER B N 1
ATOM 3500 C CA . SER B 1 77 ? 88.566 116.223 41.522 1.00 29.73 69 SER B CA 1
ATOM 3501 C C . SER B 1 77 ? 88.496 116.353 39.988 1.00 29.95 69 SER B C 1
ATOM 3502 O O . SER B 1 77 ? 87.391 116.486 39.408 1.00 29.59 69 SER B O 1
ATOM 3505 N N . GLU B 1 78 ? 89.673 116.320 39.361 1.00 29.75 70 GLU B N 1
ATOM 3506 C CA . GLU B 1 78 ? 89.826 116.335 37.908 1.00 30.65 70 GLU B CA 1
ATOM 3507 C C . GLU B 1 78 ? 89.539 114.956 37.287 1.00 29.89 70 GLU B C 1
ATOM 3508 O O . GLU B 1 78 ? 89.337 114.864 36.070 1.00 29.55 70 GLU B O 1
ATOM 3514 N N . GLY B 1 79 ? 89.540 113.904 38.119 1.00 29.09 71 GLY B N 1
ATOM 3515 C CA . GLY B 1 79 ? 89.391 112.517 37.662 1.00 28.88 71 GLY B CA 1
ATOM 3516 C C . GLY B 1 79 ? 90.721 111.766 37.684 1.00 28.84 71 GLY B C 1
ATOM 3517 O O . GLY B 1 79 ? 91.777 112.366 37.849 1.00 29.22 71 GLY B O 1
ATOM 3518 N N . LEU B 1 80 ? 90.696 110.451 37.522 1.00 28.72 72 LEU B N 1
ATOM 3519 C CA . LEU B 1 80 ? 91.942 109.682 37.638 1.00 28.72 72 LEU B CA 1
ATOM 3520 C C . LEU B 1 80 ? 92.885 109.987 36.484 1.00 28.00 72 LEU B C 1
ATOM 3521 O O . LEU B 1 80 ? 92.437 110.034 35.347 1.00 28.26 72 LEU B O 1
ATOM 3526 N N . PRO B 1 81 ? 94.178 110.188 36.766 1.00 27.56 73 PRO B N 1
ATOM 3527 C CA . PRO B 1 81 ? 95.144 110.510 35.713 1.00 27.33 73 PRO B CA 1
ATOM 3528 C C . PRO B 1 81 ? 95.086 109.489 34.561 1.00 27.07 73 PRO B C 1
ATOM 3529 O O . PRO B 1 81 ? 95.106 109.878 33.393 1.00 26.78 73 PRO B O 1
ATOM 3533 N N . GLU B 1 82 ? 94.985 108.202 34.903 1.00 26.80 74 GLU B N 1
ATOM 3534 C CA . GLU B 1 82 ? 94.979 107.141 33.912 1.00 26.65 74 GLU B CA 1
ATOM 3535 C C . GLU B 1 82 ? 93.746 107.239 33.023 1.00 26.55 74 GLU B C 1
ATOM 3536 O O . GLU B 1 82 ? 93.869 107.072 31.817 1.00 27.10 74 GLU B O 1
ATOM 3538 N N . LEU B 1 83 ? 92.567 107.521 33.596 1.00 26.07 75 LEU B N 1
ATOM 3539 C CA . LEU B 1 83 ? 91.364 107.744 32.774 1.00 25.36 75 LEU B CA 1
ATOM 3540 C C . LEU B 1 83 ? 91.492 108.970 31.865 1.00 25.55 75 LEU B C 1
ATOM 3541 O O . LEU B 1 83 ? 91.099 108.935 30.695 1.00 25.96 75 LEU B O 1
ATOM 3546 N N . ARG B 1 84 ? 92.040 110.048 32.394 1.00 25.33 76 ARG B N 1
ATOM 3547 C CA . ARG B 1 84 ? 92.255 111.229 31.581 1.00 25.74 76 ARG B CA 1
ATOM 3548 C C . ARG B 1 84 ? 93.204 110.944 30.412 1.00 25.43 76 ARG B C 1
ATOM 3549 O O . ARG B 1 84 ? 92.952 111.411 29.309 1.00 25.39 76 ARG B O 1
ATOM 3557 N N . LYS B 1 85 ? 94.259 110.160 30.654 1.00 25.41 77 LYS B N 1
ATOM 3558 C CA . LYS B 1 85 ? 95.146 109.659 29.588 1.00 25.55 77 LYS B CA 1
ATOM 3559 C C . LYS B 1 85 ? 94.382 108.832 28.551 1.00 25.16 77 LYS B C 1
ATOM 3560 O O . LYS B 1 85 ? 94.571 109.001 27.348 1.00 24.99 77 LYS B O 1
ATOM 3563 N N . ALA B 1 86 ? 93.517 107.937 29.025 1.00 24.93 78 ALA B N 1
ATOM 3564 C CA . ALA B 1 86 ? 92.702 107.103 28.129 1.00 24.70 78 ALA B CA 1
ATOM 3565 C C . ALA B 1 86 ? 91.751 107.930 27.260 1.00 23.96 78 ALA B C 1
ATOM 3566 O O . ALA B 1 86 ? 91.526 107.604 26.105 1.00 23.72 78 ALA B O 1
ATOM 3568 N N . ILE B 1 87 ? 91.195 108.997 27.823 1.00 24.11 79 ILE B N 1
ATOM 3569 C CA . ILE B 1 87 ? 90.264 109.858 27.076 1.00 24.10 79 ILE B CA 1
ATOM 3570 C C . ILE B 1 87 ? 91.026 110.575 25.949 1.00 24.19 79 ILE B C 1
ATOM 3571 O O . ILE B 1 87 ? 90.540 110.653 24.820 1.00 24.03 79 ILE B O 1
ATOM 3576 N N . VAL B 1 88 ? 92.220 111.058 26.273 1.00 24.24 80 VAL B N 1
ATOM 3577 C CA . VAL B 1 88 ? 93.083 111.751 25.321 1.00 24.74 80 VAL B CA 1
ATOM 3578 C C . VAL B 1 88 ? 93.288 110.888 24.068 1.00 25.54 80 VAL B C 1
ATOM 3579 O O . VAL B 1 88 ? 93.046 111.358 22.937 1.00 25.87 80 VAL B O 1
ATOM 3583 N N . GLU B 1 89 ? 93.703 109.629 24.278 1.00 25.93 81 GLU B N 1
ATOM 3584 C CA . GLU B 1 89 ? 94.046 108.710 23.192 1.00 26.06 81 GLU B CA 1
ATOM 3585 C C . GLU B 1 89 ? 92.834 108.359 22.347 1.00 26.20 81 GLU B C 1
ATOM 3586 O O . GLU B 1 89 ? 92.914 108.353 21.114 1.00 26.91 81 GLU B O 1
ATOM 3589 N N . ARG B 1 90 ? 91.711 108.075 23.004 1.00 25.97 82 ARG B N 1
ATOM 3590 C CA . ARG B 1 90 ? 90.446 107.805 22.315 1.00 25.39 82 ARG B CA 1
ATOM 3591 C C . ARG B 1 90 ? 90.002 108.998 21.460 1.00 25.50 82 ARG B C 1
ATOM 3592 O O . ARG B 1 90 ? 89.597 108.816 20.304 1.00 25.95 82 ARG B O 1
ATOM 3600 N N . GLU B 1 91 ? 90.072 110.208 22.023 1.00 25.18 83 GLU B N 1
ATOM 3601 C CA . GLU B 1 91 ? 89.662 111.420 21.303 1.00 25.05 83 GLU B CA 1
ATOM 3602 C C . GLU B 1 91 ? 90.643 111.808 20.185 1.00 25.61 83 GLU B C 1
ATOM 3603 O O . GLU B 1 91 ? 90.222 112.340 19.163 1.00 25.56 83 GLU B O 1
ATOM 3609 N N . LYS B 1 92 ? 91.937 111.545 20.382 1.00 26.47 84 LYS B N 1
ATOM 3610 C CA . LYS B 1 92 ? 92.944 111.736 19.324 1.00 27.41 84 LYS B CA 1
ATOM 3611 C C . LYS B 1 92 ? 92.698 110.781 18.166 1.00 27.41 84 LYS B C 1
ATOM 3612 O O . LYS B 1 92 ? 92.660 111.210 17.023 1.00 27.45 84 LYS B O 1
ATOM 3617 N N . ARG B 1 93 ? 92.513 109.496 18.462 1.00 27.56 85 ARG B N 1
ATOM 3618 C CA . ARG B 1 93 ? 92.213 108.513 17.423 1.00 28.20 85 ARG B CA 1
ATOM 3619 C C . ARG B 1 93 ? 90.952 108.882 16.653 1.00 27.64 85 ARG B C 1
ATOM 3620 O O . ARG B 1 93 ? 90.969 108.868 15.420 1.00 27.72 85 ARG B O 1
ATOM 3628 N N . LYS B 1 94 ? 89.864 109.190 17.374 1.00 26.78 86 LYS B N 1
ATOM 3629 C CA . LYS B 1 94 ? 88.577 109.467 16.723 1.00 25.94 86 LYS B CA 1
ATOM 3630 C C . LYS B 1 94 ? 88.484 110.817 16.035 1.00 25.52 86 LYS B C 1
ATOM 3631 O O . LYS B 1 94 ? 88.037 110.910 14.893 1.00 25.53 86 LYS B O 1
ATOM 3637 N N . ASN B 1 95 ? 88.900 111.853 16.748 1.00 25.47 87 ASN B N 1
ATOM 3638 C CA . ASN B 1 95 ? 88.624 113.239 16.376 1.00 25.27 87 ASN B CA 1
ATOM 3639 C C . ASN B 1 95 ? 89.866 114.030 15.936 1.00 25.84 87 ASN B C 1
ATOM 3640 O O . ASN B 1 95 ? 89.756 115.171 15.474 1.00 25.85 87 ASN B O 1
ATOM 3645 N N . GLY B 1 96 ? 91.041 113.420 16.089 1.00 26.39 88 GLY B N 1
ATOM 3646 C CA . GLY B 1 96 ? 92.317 114.036 15.710 1.00 27.15 88 GLY B CA 1
ATOM 3647 C C . GLY B 1 96 ? 92.655 115.312 16.459 1.00 27.86 88 GLY B C 1
ATOM 3648 O O . GLY B 1 96 ? 93.529 116.063 16.035 1.00 28.24 88 GLY B O 1
ATOM 3649 N N . VAL B 1 97 ? 91.964 115.561 17.570 1.00 28.41 89 VAL B N 1
ATOM 3650 C CA . VAL B 1 97 ? 92.188 116.755 18.387 1.00 28.90 89 VAL B CA 1
ATOM 3651 C C . VAL B 1 97 ? 93.506 116.692 19.145 1.00 29.39 89 VAL B C 1
ATOM 3652 O O . VAL B 1 97 ? 93.881 115.651 19.669 1.00 29.67 89 VAL B O 1
ATOM 3656 N N . ASP B 1 98 ? 94.198 117.817 19.211 1.00 29.95 90 ASP B N 1
ATOM 3657 C CA . ASP B 1 98 ? 95.448 117.878 19.946 1.00 30.58 90 ASP B CA 1
ATOM 3658 C C . ASP B 1 98 ? 95.199 118.336 21.389 1.00 29.99 90 ASP B C 1
ATOM 3659 O O . ASP B 1 98 ? 95.261 119.529 21.682 1.00 30.16 90 ASP B O 1
ATOM 3664 N N . ILE B 1 99 ? 94.911 117.385 22.279 1.00 29.22 91 ILE B N 1
ATOM 3665 C CA . ILE B 1 99 ? 94.664 117.684 23.700 1.00 28.80 91 ILE B CA 1
ATOM 3666 C C . ILE B 1 99 ? 95.636 116.920 24.607 1.00 29.23 91 ILE B C 1
ATOM 3667 O O . ILE B 1 99 ? 96.206 115.919 24.180 1.00 29.40 91 ILE B O 1
ATOM 3672 N N . THR B 1 100 ? 95.816 117.399 25.840 1.00 29.14 92 THR B N 1
ATOM 3673 C CA . THR B 1 100 ? 96.616 116.707 26.858 1.00 29.59 92 THR B CA 1
ATOM 3674 C C . THR B 1 100 ? 95.684 116.328 28.013 1.00 29.44 92 THR B C 1
ATOM 3675 O O . THR B 1 100 ? 94.580 116.856 28.075 1.00 29.63 92 THR B O 1
ATOM 3679 N N . PRO B 1 101 ? 96.101 115.428 28.919 1.00 29.39 93 PRO B N 1
ATOM 3680 C CA . PRO B 1 101 ? 95.286 115.088 30.098 1.00 29.28 93 PRO B CA 1
ATOM 3681 C C . PRO B 1 101 ? 94.763 116.269 30.913 1.00 29.11 93 PRO B C 1
ATOM 3682 O O . PRO B 1 101 ? 93.709 116.145 31.523 1.00 29.41 93 PRO B O 1
ATOM 3686 N N . ASP B 1 102 ? 95.487 117.392 30.910 1.00 28.91 94 ASP B N 1
ATOM 3687 C CA . ASP B 1 102 ? 95.082 118.611 31.607 1.00 28.59 94 ASP B CA 1
ATOM 3688 C C . ASP B 1 102 ? 93.945 119.376 30.945 1.00 27.35 94 ASP B C 1
ATOM 3689 O O . ASP B 1 102 ? 93.433 120.355 31.500 1.00 26.69 94 ASP B O 1
ATOM 3694 N N . ASP B 1 103 ? 93.552 118.911 29.764 1.00 26.06 95 ASP B N 1
ATOM 3695 C CA . ASP B 1 103 ? 92.465 119.509 29.021 1.00 24.99 95 ASP B CA 1
ATOM 3696 C C . ASP B 1 103 ? 91.184 118.759 29.277 1.00 24.34 95 ASP B C 1
ATOM 3697 O O . ASP B 1 103 ? 90.163 119.117 28.731 1.00 24.18 95 ASP B O 1
ATOM 3702 N N . VAL B 1 104 ? 91.255 117.719 30.112 1.00 23.61 96 VAL B N 1
ATOM 3703 C CA . VAL B 1 104 ? 90.167 116.755 30.309 1.00 22.59 96 VAL B CA 1
ATOM 3704 C C . VAL B 1 104 ? 89.710 116.797 31.750 1.00 22.31 96 VAL B C 1
ATOM 3705 O O . VAL B 1 104 ? 90.545 116.884 32.653 1.00 22.42 96 VAL B O 1
ATOM 3709 N N . ARG B 1 105 ? 88.396 116.749 31.971 1.00 21.72 97 ARG B N 1
ATOM 3710 C CA . ARG B 1 105 ? 87.841 116.618 33.330 1.00 21.46 97 ARG B CA 1
ATOM 3711 C C . ARG B 1 105 ? 86.823 115.511 33.368 1.00 20.88 97 ARG B C 1
ATOM 3712 O O . ARG B 1 105 ? 85.879 115.494 32.557 1.00 20.88 97 ARG B O 1
ATOM 3720 N N . VAL B 1 106 ? 87.000 114.590 34.307 1.00 20.33 98 VAL B N 1
ATOM 3721 C CA . VAL B 1 106 ? 86.049 113.506 34.481 1.00 19.73 98 VAL B CA 1
ATOM 3722 C C . VAL B 1 106 ? 84.899 114.040 35.344 1.00 20.00 98 VAL B C 1
ATOM 3723 O O . VAL B 1 106 ? 85.125 114.788 36.330 1.00 19.78 98 VAL B O 1
ATOM 3727 N N . THR B 1 107 ? 83.672 113.677 34.944 1.00 19.64 99 THR B N 1
ATOM 3728 C CA . THR B 1 107 ? 82.438 114.152 35.573 1.00 19.26 99 THR B CA 1
ATOM 3729 C C . THR B 1 107 ? 81.501 113.001 35.949 1.00 19.54 99 THR B C 1
ATOM 3730 O O . THR B 1 107 ? 81.683 111.860 35.507 1.00 19.40 99 THR B O 1
ATOM 3734 N N . ALA B 1 108 ? 80.497 113.313 36.766 1.00 19.41 100 ALA B N 1
ATOM 3735 C CA . ALA B 1 108 ? 79.431 112.371 37.049 1.00 19.60 100 ALA B CA 1
ATOM 3736 C C . ALA B 1 108 ? 78.417 112.377 35.873 1.00 19.70 100 ALA B C 1
ATOM 3737 O O . ALA B 1 108 ? 77.298 112.895 35.974 1.00 19.70 100 ALA B O 1
ATOM 3739 N N . ALA B 1 109 ? 78.842 111.799 34.750 1.00 19.92 101 ALA B N 1
ATOM 3740 C CA . ALA B 1 109 ? 78.051 111.746 33.525 1.00 20.12 101 ALA B CA 1
ATOM 3741 C C . ALA B 1 109 ? 78.029 113.108 32.805 1.00 20.17 101 ALA B C 1
ATOM 3742 O O . ALA B 1 109 ? 78.607 114.087 33.305 1.00 19.88 101 ALA B O 1
ATOM 3744 N N . VAL B 1 110 ? 77.376 113.163 31.633 1.00 20.24 102 VAL B N 1
ATOM 3745 C CA . VAL B 1 110 ? 77.213 114.420 30.876 1.00 20.35 102 VAL B CA 1
ATOM 3746 C C . VAL B 1 110 ? 76.370 115.378 31.701 1.00 20.54 102 VAL B C 1
ATOM 3747 O O . VAL B 1 110 ? 76.567 116.586 31.651 1.00 20.38 102 VAL B O 1
ATOM 3751 N N . THR B 1 111 ? 75.449 114.826 32.491 1.00 20.95 103 THR B N 1
ATOM 3752 C CA . THR B 1 111 ? 74.646 115.646 33.386 1.00 21.30 103 THR B CA 1
ATOM 3753 C C . THR B 1 111 ? 75.508 116.603 34.221 1.00 21.10 103 THR B C 1
ATOM 3754 O O . THR B 1 111 ? 75.230 117.805 34.246 1.00 20.50 103 THR B O 1
ATOM 3758 N N . GLU B 1 112 ? 76.540 116.069 34.879 1.00 20.82 104 GLU B N 1
ATOM 3759 C CA . GLU B 1 112 ? 77.403 116.882 35.727 1.00 21.40 104 GLU B CA 1
ATOM 3760 C C . GLU B 1 112 ? 78.308 117.790 34.917 1.00 21.17 104 GLU B C 1
ATOM 3761 O O . GLU B 1 112 ? 78.619 118.900 35.367 1.00 21.63 104 GLU B O 1
ATOM 3767 N N . ALA B 1 113 ? 78.732 117.333 33.737 1.00 20.57 105 ALA B N 1
ATOM 3768 C CA . ALA B 1 113 ? 79.443 118.191 32.793 1.00 20.05 105 ALA B CA 1
ATOM 3769 C C . ALA B 1 113 ? 78.648 119.484 32.569 1.00 19.98 105 ALA B C 1
ATOM 3770 O O . ALA B 1 113 ? 79.190 120.576 32.724 1.00 19.75 105 ALA B O 1
ATOM 3772 N N . LEU B 1 114 ? 77.368 119.342 32.209 1.00 20.02 106 LEU B N 1
ATOM 3773 C CA . LEU B 1 114 ? 76.480 120.472 31.921 1.00 20.28 106 LEU B CA 1
ATOM 3774 C C . LEU B 1 114 ? 76.342 121.364 33.129 1.00 20.45 106 LEU B C 1
ATOM 3775 O O . LEU B 1 114 ? 76.354 122.588 32.982 1.00 20.71 106 LEU B O 1
ATOM 3780 N N . GLN B 1 115 ? 76.216 120.758 34.313 1.00 20.20 107 GLN B N 1
ATOM 3781 C CA . GLN B 1 115 ? 76.090 121.489 35.569 1.00 20.97 107 GLN B CA 1
ATOM 3782 C C . GLN B 1 115 ? 77.301 122.388 35.853 1.00 20.80 107 GLN B C 1
ATOM 3783 O O . GLN B 1 115 ? 77.147 123.584 36.182 1.00 20.53 107 GLN B O 1
ATOM 3789 N N . LEU B 1 116 ? 78.493 121.812 35.707 1.00 20.65 108 LEU B N 1
ATOM 3790 C CA . LEU B 1 116 ? 79.746 122.531 35.884 1.00 20.65 108 LEU B CA 1
ATOM 3791 C C . LEU B 1 116 ? 79.901 123.624 34.834 1.00 20.71 108 LEU B C 1
ATOM 3792 O O . LEU B 1 116 ? 80.266 124.754 35.168 1.00 20.94 108 LEU B O 1
ATOM 3797 N N . ILE B 1 117 ? 79.623 123.294 33.572 1.00 20.54 109 ILE B N 1
ATOM 3798 C CA . ILE B 1 117 ? 79.791 124.253 32.474 1.00 20.14 109 ILE B CA 1
ATOM 3799 C C . ILE B 1 117 ? 78.843 125.440 32.603 1.00 20.12 109 ILE B C 1
ATOM 3800 O O . ILE B 1 117 ? 79.299 126.583 32.580 1.00 19.86 109 ILE B O 1
ATOM 3805 N N . PHE B 1 118 ? 77.544 125.173 32.756 1.00 20.24 110 PHE B N 1
ATOM 3806 C CA . PHE B 1 118 ? 76.565 126.245 32.945 1.00 20.65 110 PHE B CA 1
ATOM 3807 C C . PHE B 1 118 ? 76.782 127.034 34.241 1.00 21.06 110 PHE B C 1
ATOM 3808 O O . PHE B 1 118 ? 76.666 128.251 34.229 1.00 21.00 110 PHE B O 1
ATOM 3816 N N . GLY B 1 119 ? 77.109 126.344 35.339 1.00 21.41 111 GLY B N 1
ATOM 3817 C CA . GLY B 1 119 ? 77.473 126.994 36.610 1.00 21.56 111 GLY B CA 1
ATOM 3818 C C . GLY B 1 119 ? 78.613 127.990 36.462 1.00 22.32 111 GLY B C 1
ATOM 3819 O O . GLY B 1 119 ? 78.569 129.095 37.039 1.00 22.88 111 GLY B O 1
ATOM 3820 N N . ALA B 1 120 ? 79.621 127.613 35.670 1.00 22.09 112 ALA B N 1
ATOM 3821 C CA . ALA B 1 120 ? 80.824 128.414 35.438 1.00 22.08 112 ALA B CA 1
ATOM 3822 C C . ALA B 1 120 ? 80.651 129.516 34.399 1.00 22.14 112 ALA B C 1
ATOM 3823 O O . ALA B 1 120 ? 81.345 130.509 34.456 1.00 22.03 112 ALA B O 1
ATOM 3825 N N . LEU B 1 121 ? 79.756 129.321 33.433 1.00 22.56 113 LEU B N 1
ATOM 3826 C CA . LEU B 1 121 ? 79.531 130.296 32.363 1.00 22.90 113 LEU B CA 1
ATOM 3827 C C . LEU B 1 121 ? 78.504 131.383 32.680 1.00 23.13 113 LEU B C 1
ATOM 3828 O O . LEU B 1 121 ? 78.641 132.514 32.227 1.00 22.94 113 LEU B O 1
ATOM 3833 N N . LEU B 1 122 ? 77.488 131.031 33.458 1.00 23.63 114 LEU B N 1
ATOM 3834 C CA . LEU B 1 122 ? 76.281 131.840 33.542 1.00 24.09 114 LEU B CA 1
ATOM 3835 C C . LEU B 1 122 ? 76.174 132.808 34.709 1.00 24.68 114 LEU B C 1
ATOM 3836 O O . LEU B 1 122 ? 76.317 132.419 35.872 1.00 24.39 114 LEU B O 1
ATOM 3841 N N . ASP B 1 123 ? 75.928 134.069 34.346 1.00 25.07 115 ASP B N 1
ATOM 3842 C CA . ASP B 1 123 ? 75.462 135.124 35.242 1.00 25.49 115 ASP B CA 1
ATOM 3843 C C . ASP B 1 123 ? 73.952 135.294 34.976 1.00 25.60 115 ASP B C 1
ATOM 3844 O O . ASP B 1 123 ? 73.480 134.888 33.918 1.00 25.65 115 ASP B O 1
ATOM 3849 N N . PRO B 1 124 ? 73.196 135.893 35.901 1.00 25.81 116 PRO B N 1
ATOM 3850 C CA . PRO B 1 124 ? 71.764 136.146 35.677 1.00 25.82 116 PRO B CA 1
ATOM 3851 C C . PRO B 1 124 ? 71.435 136.890 34.365 1.00 25.87 116 PRO B C 1
ATOM 3852 O O . PRO B 1 124 ? 72.056 137.915 34.033 1.00 25.67 116 PRO B O 1
ATOM 3856 N N . GLY B 1 125 ? 70.478 136.335 33.622 1.00 25.82 117 GLY B N 1
ATOM 3857 C CA . GLY B 1 125 ? 70.056 136.867 32.336 1.00 25.66 117 GLY B CA 1
ATOM 3858 C C . GLY B 1 125 ? 70.944 136.547 31.146 1.00 25.71 117 GLY B C 1
ATOM 3859 O O . GLY B 1 125 ? 70.653 137.006 30.029 1.00 26.19 117 GLY B O 1
ATOM 3860 N N . ASP B 1 126 ? 72.031 135.797 31.359 1.00 25.12 118 ASP B N 1
ATOM 3861 C CA . ASP B 1 126 ? 72.895 135.371 30.253 1.00 24.80 118 ASP B CA 1
ATOM 3862 C C . ASP B 1 126 ? 72.172 134.305 29.455 1.00 24.34 118 ASP B C 1
ATOM 3863 O O . ASP B 1 126 ? 71.365 133.561 29.999 1.00 24.22 118 ASP B O 1
ATOM 3868 N N . GLU B 1 127 ? 72.480 134.212 28.170 1.00 23.88 119 GLU B N 1
ATOM 3869 C CA . GLU B 1 127 ? 71.755 133.304 27.303 1.00 23.71 119 GLU B CA 1
ATOM 3870 C C . GLU B 1 127 ? 72.659 132.208 26.755 1.00 23.43 119 GLU B C 1
ATOM 3871 O O . GLU B 1 127 ? 73.871 132.392 26.639 1.00 23.74 119 GLU B O 1
ATOM 3877 N N . ILE B 1 128 ? 72.044 131.067 26.449 1.00 22.74 120 ILE B N 1
ATOM 3878 C CA . ILE B 1 128 ? 72.686 129.962 25.788 1.00 22.03 120 ILE B CA 1
ATOM 3879 C C . ILE B 1 128 ? 71.754 129.591 24.660 1.00 21.97 120 ILE B C 1
ATOM 3880 O O . ILE B 1 128 ? 70.544 129.421 24.891 1.00 22.09 120 ILE B O 1
ATOM 3885 N N . LEU B 1 129 ? 72.307 129.471 23.451 1.00 21.30 121 LEU B N 1
ATOM 3886 C CA . LEU B 1 129 ? 71.567 128.893 22.339 1.00 21.24 121 LEU B CA 1
ATOM 3887 C C . LEU B 1 129 ? 71.519 127.353 22.398 1.00 21.15 121 LEU B C 1
ATOM 3888 O O . LEU B 1 129 ? 72.555 126.689 22.516 1.00 20.36 121 LEU B O 1
ATOM 3893 N N . VAL B 1 130 ? 70.297 126.814 22.332 1.00 21.30 122 VAL B N 1
ATOM 3894 C CA . VAL B 1 130 ? 70.052 125.368 22.346 1.00 21.65 122 VAL B CA 1
ATOM 3895 C C . VAL B 1 130 ? 69.187 125.034 21.130 1.00 21.88 122 VAL B C 1
ATOM 3896 O O . VAL B 1 130 ? 68.446 125.904 20.659 1.00 22.04 122 VAL B O 1
ATOM 3900 N N . PRO B 1 131 ? 69.279 123.816 20.587 1.00 22.10 123 PRO B N 1
ATOM 3901 C CA . PRO B 1 131 ? 68.449 123.462 19.438 1.00 22.23 123 PRO B CA 1
ATOM 3902 C C . PRO B 1 131 ? 66.973 123.323 19.799 1.00 22.50 123 PRO B C 1
ATOM 3903 O O . PRO B 1 131 ? 66.638 123.097 20.956 1.00 22.55 123 PRO B O 1
ATOM 3907 N N . GLY B 1 132 ? 66.102 123.481 18.809 1.00 23.23 124 GLY B N 1
ATOM 3908 C CA . GLY B 1 132 ? 64.662 123.160 18.944 1.00 23.62 124 GLY B CA 1
ATOM 3909 C C . GLY B 1 132 ? 64.262 122.301 17.751 1.00 24.04 124 GLY B C 1
ATOM 3910 O O . GLY B 1 132 ? 64.473 122.749 16.632 1.00 23.90 124 GLY B O 1
ATOM 3911 N N . PRO B 1 133 ? 63.706 121.086 17.925 1.00 24.79 125 PRO B N 1
ATOM 3912 C CA . PRO B 1 133 ? 63.355 120.464 19.226 1.00 25.32 125 PRO B CA 1
ATOM 3913 C C . PRO B 1 133 ? 64.525 120.310 20.178 1.00 25.88 125 PRO B C 1
ATOM 3914 O O . PRO B 1 133 ? 65.649 120.004 19.755 1.00 25.84 125 PRO B O 1
ATOM 3918 N N . SER B 1 134 ? 64.225 120.501 21.461 1.00 26.95 126 SER B N 1
ATOM 3919 C CA . SER B 1 134 ? 65.229 120.640 22.517 1.00 27.99 126 SER B CA 1
ATOM 3920 C C . SER B 1 134 ? 65.311 119.441 23.434 1.00 28.43 126 SER B C 1
ATOM 3921 O O . SER B 1 134 ? 64.345 118.699 23.577 1.00 28.91 126 SER B O 1
ATOM 3924 N N . TYR B 1 135 ? 66.479 119.247 24.041 1.00 28.82 127 TYR B N 1
ATOM 3925 C CA . TYR B 1 135 ? 66.634 118.216 25.037 1.00 29.28 127 TYR B CA 1
ATOM 3926 C C . TYR B 1 135 ? 66.361 118.883 26.378 1.00 29.58 127 TYR B C 1
ATOM 3927 O O . TYR B 1 135 ? 67.120 119.752 26.793 1.00 29.40 127 TYR B O 1
ATOM 3936 N N . PRO B 1 136 ? 65.271 118.473 27.036 1.00 30.22 128 PRO B N 1
ATOM 3937 C CA . PRO B 1 136 ? 64.718 119.198 28.211 1.00 30.61 128 PRO B CA 1
ATOM 3938 C C . PRO B 1 136 ? 65.634 119.470 29.418 1.00 30.90 128 PRO B C 1
ATOM 3939 O O . PRO B 1 136 ? 65.512 120.547 30.012 1.00 31.45 128 PRO B O 1
ATOM 3943 N N . PRO B 1 137 ? 66.517 118.546 29.818 1.00 31.11 129 PRO B N 1
ATOM 3944 C CA . PRO B 1 137 ? 67.492 118.858 30.881 1.00 30.78 129 PRO B CA 1
ATOM 3945 C C . PRO B 1 137 ? 68.335 120.117 30.651 1.00 30.48 129 PRO B C 1
ATOM 3946 O O . PRO B 1 137 ? 68.704 120.775 31.619 1.00 30.59 129 PRO B O 1
ATOM 3950 N N . TYR B 1 138 ? 68.623 120.456 29.398 1.00 29.86 130 TYR B N 1
ATOM 3951 C CA . TYR B 1 138 ? 69.380 121.669 29.080 1.00 29.51 130 TYR B CA 1
ATOM 3952 C C . TYR B 1 138 ? 68.595 122.905 29.471 1.00 29.35 130 TYR B C 1
ATOM 3953 O O . TYR B 1 138 ? 69.147 123.839 30.052 1.00 29.19 130 TYR B O 1
ATOM 3962 N N . THR B 1 139 ? 67.298 122.883 29.148 1.00 29.05 131 THR B N 1
ATOM 3963 C CA . THR B 1 139 ? 66.357 123.968 29.447 1.00 28.28 131 THR B CA 1
ATOM 3964 C C . THR B 1 139 ? 66.222 124.207 30.939 1.00 27.34 131 THR B C 1
ATOM 3965 O O . THR B 1 139 ? 66.277 125.339 31.384 1.00 27.41 131 THR B O 1
ATOM 3969 N N . GLY B 1 140 ? 66.047 123.135 31.698 1.00 26.83 132 GLY B N 1
ATOM 3970 C CA . GLY B 1 140 ? 65.944 123.213 33.149 1.00 26.20 132 GLY B CA 1
ATOM 3971 C C . GLY B 1 140 ? 67.220 123.725 33.780 1.00 25.92 132 GLY B C 1
ATOM 3972 O O . GLY B 1 140 ? 67.177 124.608 34.631 1.00 26.10 132 GLY B O 1
ATOM 3973 N N . LEU B 1 141 ? 68.359 123.185 33.352 1.00 25.77 133 LEU B N 1
ATOM 3974 C CA . LEU B 1 141 ? 69.660 123.582 33.892 1.00 25.76 133 LEU B CA 1
ATOM 3975 C C . LEU B 1 141 ? 70.040 125.026 33.626 1.00 25.43 133 LEU B C 1
ATOM 3976 O O . LEU B 1 141 ? 70.587 125.679 34.522 1.00 25.94 133 LEU B O 1
ATOM 3981 N N . VAL B 1 142 ? 69.762 125.542 32.432 1.00 24.94 134 VAL B N 1
ATOM 3982 C CA . VAL B 1 142 ? 70.117 126.932 32.117 1.00 24.81 134 VAL B CA 1
ATOM 3983 C C . VAL B 1 142 ? 69.261 127.860 32.995 1.00 25.26 134 VAL B C 1
ATOM 3984 O O . VAL B 1 142 ? 69.773 128.794 33.609 1.00 24.47 134 VAL B O 1
ATOM 3988 N N . LYS B 1 143 ? 67.962 127.558 33.051 1.00 26.07 135 LYS B N 1
ATOM 3989 C CA . LYS B 1 143 ? 66.986 128.293 33.857 1.00 26.92 135 LYS B CA 1
ATOM 3990 C C . LYS B 1 143 ? 67.365 128.306 35.333 1.00 27.41 135 LYS B C 1
ATOM 3991 O O . LYS B 1 143 ? 67.244 129.354 35.998 1.00 27.66 135 LYS B O 1
ATOM 3997 N N . PHE B 1 144 ? 67.825 127.156 35.831 1.00 27.79 136 PHE B N 1
ATOM 3998 C CA . PHE B 1 144 ? 68.244 127.021 37.225 1.00 28.54 136 PHE B CA 1
ATOM 3999 C C . PHE B 1 144 ? 69.470 127.874 37.580 1.00 28.87 136 PHE B C 1
ATOM 4000 O O . PHE B 1 144 ? 69.519 128.488 38.655 1.00 29.11 136 PHE B O 1
ATOM 4008 N N . TYR B 1 145 ? 70.444 127.922 36.675 1.00 28.97 137 TYR B N 1
ATOM 4009 C CA . TYR B 1 145 ? 71.612 128.767 36.864 1.00 29.05 137 TYR B CA 1
ATOM 4010 C C . TYR B 1 145 ? 71.358 130.245 36.543 1.00 29.12 137 TYR B C 1
ATOM 4011 O O . TYR B 1 145 ? 72.308 131.031 36.443 1.00 29.28 137 TYR B O 1
ATOM 4020 N N . GLY B 1 146 ? 70.088 130.624 36.391 1.00 29.08 138 GLY B N 1
ATOM 4021 C CA . GLY B 1 146 ? 69.715 132.037 36.159 1.00 28.96 138 GLY B CA 1
ATOM 4022 C C . GLY B 1 146 ? 69.746 132.523 34.717 1.00 28.92 138 GLY B C 1
ATOM 4023 O O . GLY B 1 146 ? 69.516 133.715 34.447 1.00 29.11 138 GLY B O 1
ATOM 4024 N N . GLY B 1 147 ? 70.029 131.613 33.785 1.00 28.59 139 GLY B N 1
ATOM 4025 C CA . GLY B 1 147 ? 70.132 131.967 32.370 1.00 28.07 139 GLY B CA 1
ATOM 4026 C C . GLY B 1 147 ? 68.828 131.857 31.602 1.00 27.96 139 GLY B C 1
ATOM 4027 O O . GLY B 1 147 ? 67.817 131.377 32.124 1.00 28.01 139 GLY B O 1
ATOM 4028 N N . LYS B 1 148 ? 68.855 132.303 30.352 1.00 27.76 140 LYS B N 1
ATOM 4029 C CA . LYS B 1 148 ? 67.706 132.189 29.458 1.00 27.96 140 LYS B CA 1
ATOM 4030 C C . LYS B 1 148 ? 68.084 131.267 28.290 1.00 27.29 140 LYS B C 1
ATOM 4031 O O . LYS B 1 148 ? 68.971 131.622 27.508 1.00 27.74 140 LYS B O 1
ATOM 4037 N N . PRO B 1 149 ? 67.453 130.091 28.176 1.00 26.48 141 PRO B N 1
ATOM 4038 C CA . PRO B 1 149 ? 67.735 129.194 27.054 1.00 26.05 141 PRO B CA 1
ATOM 4039 C C . PRO B 1 149 ? 66.970 129.662 25.815 1.00 25.81 141 PRO B C 1
ATOM 4040 O O . PRO B 1 149 ? 65.758 129.952 25.896 1.00 25.89 141 PRO B O 1
ATOM 4044 N N . VAL B 1 150 ? 67.682 129.765 24.692 1.00 24.93 142 VAL B N 1
ATOM 4045 C CA . VAL B 1 150 ? 67.109 130.333 23.473 1.00 24.13 142 VAL B CA 1
ATOM 4046 C C . VAL B 1 150 ? 67.222 129.266 22.399 1.00 23.72 142 VAL B C 1
ATOM 4047 O O . VAL B 1 150 ? 68.318 128.853 22.015 1.00 23.28 142 VAL B O 1
ATOM 4051 N N . GLU B 1 151 ? 66.059 128.809 21.949 1.00 23.31 143 GLU B N 1
ATOM 4052 C CA . GLU B 1 151 ? 65.984 127.751 20.974 1.00 22.83 143 GLU B CA 1
ATOM 4053 C C . GLU B 1 151 ? 66.184 128.307 19.589 1.00 22.27 143 GLU B C 1
ATOM 4054 O O . GLU B 1 151 ? 65.540 129.303 19.189 1.00 22.53 143 GLU B O 1
ATOM 4060 N N . TYR B 1 152 ? 67.120 127.690 18.884 1.00 21.09 144 TYR B N 1
ATOM 4061 C CA . TYR B 1 152 ? 67.290 127.970 17.488 1.00 20.39 144 TYR B CA 1
ATOM 4062 C C . TYR B 1 152 ? 66.644 126.840 16.707 1.00 20.10 144 TYR B C 1
ATOM 4063 O O . TYR B 1 152 ? 66.628 125.680 17.141 1.00 20.21 144 TYR B O 1
ATOM 4072 N N . ARG B 1 153 ? 66.109 127.197 15.555 1.00 19.79 145 ARG B N 1
ATOM 4073 C CA . ARG B 1 153 ? 65.364 126.290 14.736 1.00 19.80 145 ARG B CA 1
ATOM 4074 C C . ARG B 1 153 ? 66.249 125.230 14.072 1.00 20.01 145 ARG B C 1
ATOM 4075 O O . ARG B 1 153 ? 67.380 125.503 13.619 1.00 19.68 145 ARG B O 1
ATOM 4083 N N . THR B 1 154 ? 65.732 124.006 14.057 1.00 20.59 146 THR B N 1
ATOM 4084 C CA . THR B 1 154 ? 66.262 122.950 13.209 1.00 21.02 146 THR B CA 1
ATOM 4085 C C . THR B 1 154 ? 65.129 122.586 12.231 1.00 21.42 146 THR B C 1
ATOM 4086 O O . THR B 1 154 ? 63.958 122.721 12.571 1.00 20.77 146 THR B O 1
ATOM 4090 N N . ILE B 1 155 ? 65.499 122.121 11.034 1.00 22.07 147 ILE B N 1
ATOM 4091 C CA . ILE B 1 155 ? 64.587 122.012 9.904 1.00 22.98 147 ILE B CA 1
ATOM 4092 C C . ILE B 1 155 ? 64.225 120.548 9.573 1.00 24.03 147 ILE B C 1
ATOM 4093 O O . ILE B 1 155 ? 65.082 119.770 9.135 1.00 23.90 147 ILE B O 1
ATOM 4098 N N . GLU B 1 156 ? 62.955 120.190 9.784 1.00 25.21 148 GLU B N 1
ATOM 4099 C CA . GLU B 1 156 ? 62.473 118.815 9.522 1.00 26.48 148 GLU B CA 1
ATOM 4100 C C . GLU B 1 156 ? 62.777 118.305 8.086 1.00 27.29 148 GLU B C 1
ATOM 4101 O O . GLU B 1 156 ? 63.279 117.174 7.917 1.00 27.29 148 GLU B O 1
ATOM 4107 N N . GLU B 1 157 ? 62.498 119.146 7.074 1.00 27.91 149 GLU B N 1
ATOM 4108 C CA . GLU B 1 157 ? 62.765 118.806 5.661 1.00 28.88 149 GLU B CA 1
ATOM 4109 C C . GLU B 1 157 ? 64.245 118.498 5.343 1.00 28.15 149 GLU B C 1
ATOM 4110 O O . GLU B 1 157 ? 64.548 117.858 4.327 1.00 28.32 149 GLU B O 1
ATOM 4116 N N . GLU B 1 158 ? 65.152 118.959 6.201 1.00 27.61 150 GLU B N 1
ATOM 4117 C CA . GLU B 1 158 ? 66.586 118.731 6.011 1.00 27.39 150 GLU B CA 1
ATOM 4118 C C . GLU B 1 158 ? 67.096 117.691 6.990 1.00 26.88 150 GLU B C 1
ATOM 4119 O O . GLU B 1 158 ? 68.299 117.628 7.261 1.00 27.15 150 GLU B O 1
ATOM 4125 N N . ASP B 1 159 ? 66.170 116.877 7.508 1.00 26.06 151 ASP B N 1
ATOM 4126 C CA . ASP B 1 159 ? 66.460 115.872 8.528 1.00 25.24 151 ASP B CA 1
ATOM 4127 C C . ASP B 1 159 ? 66.989 116.527 9.803 1.00 24.55 151 ASP B C 1
ATOM 4128 O O . ASP B 1 159 ? 67.966 116.058 10.400 1.00 24.25 151 ASP B O 1
ATOM 4133 N N . TRP B 1 160 ? 66.334 117.630 10.180 1.00 23.73 152 TRP B N 1
ATOM 4134 C CA . TRP B 1 160 ? 66.580 118.348 11.437 1.00 23.12 152 TRP B CA 1
ATOM 4135 C C . TRP B 1 160 ? 67.974 118.975 11.584 1.00 22.72 152 TRP B C 1
ATOM 4136 O O . TRP B 1 160 ? 68.570 118.973 12.662 1.00 22.31 152 TRP B O 1
ATOM 4147 N N . GLN B 1 161 ? 68.490 119.510 10.479 1.00 22.73 153 GLN B N 1
ATOM 4148 C CA . GLN B 1 161 ? 69.745 120.248 10.500 1.00 22.31 153 GLN B CA 1
ATOM 4149 C C . GLN B 1 161 ? 69.413 121.629 11.055 1.00 22.07 153 GLN B C 1
ATOM 4150 O O . GLN B 1 161 ? 68.298 122.123 10.827 1.00 21.65 153 GLN B O 1
ATOM 4156 N N . PRO B 1 162 ? 70.338 122.219 11.820 1.00 21.80 154 PRO B N 1
ATOM 4157 C CA . PRO B 1 162 ? 70.249 123.626 12.241 1.00 21.78 154 PRO B CA 1
ATOM 4158 C C . PRO B 1 162 ? 69.939 124.630 11.125 1.00 21.82 154 PRO B C 1
ATOM 4159 O O . PRO B 1 162 ? 70.419 124.497 9.995 1.00 21.77 154 PRO B O 1
ATOM 4163 N N . ASP B 1 163 ? 69.118 125.614 11.469 1.00 22.21 155 ASP B N 1
ATOM 4164 C CA . ASP B 1 163 ? 68.793 126.725 10.594 1.00 22.68 155 ASP B CA 1
ATOM 4165 C C . ASP B 1 163 ? 69.780 127.837 11.007 1.00 22.93 155 ASP B C 1
ATOM 4166 O O . ASP B 1 163 ? 69.584 128.504 12.035 1.00 22.63 155 ASP B O 1
ATOM 4171 N N . ILE B 1 164 ? 70.843 127.986 10.204 1.00 23.06 156 ILE B N 1
ATOM 4172 C CA . ILE B 1 164 ? 71.955 128.904 10.455 1.00 23.62 156 ILE B CA 1
ATOM 4173 C C . ILE B 1 164 ? 71.544 130.366 10.477 1.00 24.21 156 ILE B C 1
ATOM 4174 O O . ILE B 1 164 ? 72.128 131.155 11.204 1.00 24.59 156 ILE B O 1
ATOM 4179 N N . ASP B 1 165 ? 70.537 130.721 9.692 1.00 24.87 157 ASP B N 1
ATOM 4180 C CA . ASP B 1 165 ? 69.979 132.058 9.734 1.00 25.82 157 ASP B CA 1
ATOM 4181 C C . ASP B 1 165 ? 69.217 132.262 11.017 1.00 25.56 157 ASP B C 1
ATOM 4182 O O . ASP B 1 165 ? 69.196 133.361 11.550 1.00 25.61 157 ASP B O 1
ATOM 4187 N N . ASP B 1 166 ? 68.593 131.204 11.529 1.00 25.61 158 ASP B N 1
ATOM 4188 C CA . ASP B 1 166 ? 67.892 131.326 12.808 1.00 25.27 158 ASP B CA 1
ATOM 4189 C C . ASP B 1 166 ? 68.909 131.489 13.945 1.00 24.94 158 ASP B C 1
ATOM 4190 O O . ASP B 1 166 ? 68.681 132.264 14.869 1.00 25.05 158 ASP B O 1
ATOM 4195 N N . ILE B 1 167 ? 70.029 130.774 13.864 1.00 24.79 159 ILE B N 1
ATOM 4196 C CA . ILE B 1 167 ? 71.121 130.931 14.838 1.00 24.69 159 ILE B CA 1
ATOM 4197 C C . ILE B 1 167 ? 71.642 132.376 14.825 1.00 25.34 159 ILE B C 1
ATOM 4198 O O . ILE B 1 167 ? 71.753 133.015 15.879 1.00 24.92 159 ILE B O 1
ATOM 4203 N N . ARG B 1 168 ? 71.927 132.878 13.627 1.00 25.67 160 ARG B N 1
ATOM 4204 C CA . ARG B 1 168 ? 72.386 134.248 13.424 1.00 27.22 160 ARG B CA 1
ATOM 4205 C C . ARG B 1 168 ? 71.407 135.271 14.059 1.00 27.03 160 ARG B C 1
ATOM 4206 O O . ARG B 1 168 ? 71.824 136.114 14.841 1.00 27.26 160 ARG B O 1
ATOM 4214 N N . LYS B 1 169 ? 70.113 135.149 13.753 1.00 27.06 161 LYS B N 1
ATOM 4215 C CA . LYS B 1 169 ? 69.048 136.026 14.271 1.00 26.93 161 LYS B CA 1
ATOM 4216 C C . LYS B 1 169 ? 68.877 135.977 15.806 1.00 27.15 161 LYS B C 1
ATOM 4217 O O . LYS B 1 169 ? 68.589 137.006 16.452 1.00 27.21 161 LYS B O 1
ATOM 4220 N N . LYS B 1 170 ? 69.050 134.787 16.389 1.00 27.08 162 LYS B N 1
ATOM 4221 C CA . LYS B 1 170 ? 68.774 134.564 17.816 1.00 26.85 162 LYS B CA 1
ATOM 4222 C C . LYS B 1 170 ? 69.951 134.929 18.728 1.00 26.93 162 LYS B C 1
ATOM 4223 O O . LYS B 1 170 ? 69.761 135.104 19.931 1.00 26.50 162 LYS B O 1
ATOM 4229 N N . ILE B 1 171 ? 71.162 135.024 18.164 1.00 27.53 163 ILE B N 1
ATOM 4230 C CA . ILE B 1 171 ? 72.335 135.527 18.900 1.00 28.47 163 ILE B CA 1
ATOM 4231 C C . ILE B 1 171 ? 72.007 136.933 19.410 1.00 28.87 163 ILE B C 1
ATOM 4232 O O . ILE B 1 171 ? 71.437 137.745 18.664 1.00 28.95 163 ILE B O 1
ATOM 4237 N N . THR B 1 172 ? 72.330 137.204 20.675 1.00 29.47 164 THR B N 1
ATOM 4238 C CA . THR B 1 172 ? 72.349 138.572 21.181 1.00 30.29 164 THR B CA 1
ATOM 4239 C C . THR B 1 172 ? 73.733 138.727 21.800 1.00 30.93 164 THR B C 1
ATOM 4240 O O . THR B 1 172 ? 74.531 137.779 21.788 1.00 31.21 164 THR B O 1
ATOM 4244 N N . ASP B 1 173 ? 74.040 139.906 22.332 1.00 31.23 165 ASP B N 1
ATOM 4245 C CA . ASP B 1 173 ? 75.331 140.105 22.993 1.00 31.83 165 ASP B CA 1
ATOM 4246 C C . ASP B 1 173 ? 75.330 139.502 24.411 1.00 31.12 165 ASP B C 1
ATOM 4247 O O . ASP B 1 173 ? 76.370 139.451 25.061 1.00 31.02 165 ASP B O 1
ATOM 4252 N N . ARG B 1 174 ? 74.162 139.036 24.867 1.00 30.56 166 ARG B N 1
ATOM 4253 C CA . ARG B 1 174 ? 74.034 138.260 26.121 1.00 30.21 166 ARG B CA 1
ATOM 4254 C C . ARG B 1 174 ? 74.271 136.731 25.939 1.00 28.75 166 ARG B C 1
ATOM 4255 O O . ARG B 1 174 ? 74.176 135.984 26.912 1.00 28.15 166 ARG B O 1
ATOM 4263 N N . THR B 1 175 ? 74.569 136.288 24.706 1.00 27.23 167 THR B N 1
ATOM 4264 C CA . THR B 1 175 ? 74.784 134.857 24.388 1.00 25.79 167 THR B CA 1
ATOM 4265 C C . THR B 1 175 ? 76.162 134.438 24.835 1.00 24.97 167 THR B C 1
ATOM 4266 O O . THR B 1 175 ? 77.146 135.003 24.379 1.00 24.99 167 THR B O 1
ATOM 4270 N N . LYS B 1 176 ? 76.218 133.441 25.718 1.00 24.23 168 LYS B N 1
ATOM 4271 C CA . LYS B 1 176 ? 77.469 132.967 26.301 1.00 23.57 168 LYS B CA 1
ATOM 4272 C C . LYS B 1 176 ? 77.984 131.665 25.700 1.00 22.95 168 LYS B C 1
ATOM 4273 O O . LYS B 1 176 ? 79.162 131.329 25.850 1.00 22.83 168 LYS B O 1
ATOM 4279 N N . ALA B 1 177 ? 77.103 130.934 25.019 1.00 22.44 169 ALA B N 1
ATOM 4280 C CA . ALA B 1 177 ? 77.502 129.743 24.262 1.00 21.62 169 ALA B CA 1
ATOM 4281 C C . ALA B 1 177 ? 76.423 129.303 23.278 1.00 21.17 169 ALA B C 1
ATOM 4282 O O . ALA B 1 177 ? 75.240 129.686 23.416 1.00 21.02 169 ALA B O 1
ATOM 4284 N N . ILE B 1 178 ? 76.851 128.513 22.285 1.00 20.10 170 ILE B N 1
ATOM 4285 C CA . ILE B 1 178 ? 75.955 127.773 21.402 1.00 19.12 170 ILE B CA 1
ATOM 4286 C C . ILE B 1 178 ? 76.154 126.290 21.706 1.00 19.04 170 ILE B C 1
ATOM 4287 O O . ILE B 1 178 ? 77.273 125.762 21.619 1.00 19.07 170 ILE B O 1
ATOM 4292 N N . ALA B 1 179 ? 75.068 125.632 22.094 1.00 18.61 171 ALA B N 1
ATOM 4293 C CA . ALA B 1 179 ? 75.083 124.194 22.338 1.00 18.26 171 ALA B CA 1
ATOM 4294 C C . ALA B 1 179 ? 74.724 123.451 21.071 1.00 18.09 171 ALA B C 1
ATOM 4295 O O . ALA B 1 179 ? 73.764 123.809 20.349 1.00 17.95 171 ALA B O 1
ATOM 4297 N N . VAL B 1 180 ? 75.509 122.413 20.810 1.00 18.24 172 VAL B N 1
ATOM 4298 C CA . VAL B 1 180 ? 75.302 121.490 19.689 1.00 18.58 172 VAL B CA 1
ATOM 4299 C C . VAL B 1 180 ? 75.083 120.099 20.302 1.00 18.85 172 VAL B C 1
ATOM 4300 O O . VAL B 1 180 ? 75.894 119.645 21.117 1.00 18.93 172 VAL B O 1
ATOM 4304 N N . ILE B 1 181 ? 73.965 119.457 19.942 1.00 18.98 173 ILE B N 1
ATOM 4305 C CA . ILE B 1 181 ? 73.634 118.114 20.424 1.00 18.44 173 ILE B CA 1
ATOM 4306 C C . ILE B 1 181 ? 73.579 117.252 19.171 1.00 18.81 173 ILE B C 1
ATOM 4307 O O . ILE B 1 181 ? 72.595 117.242 18.400 1.00 18.69 173 ILE B O 1
ATOM 4312 N N . ASN B 1 182 ? 74.676 116.542 18.964 1.00 18.99 174 ASN B N 1
ATOM 4313 C CA . ASN B 1 182 ? 74.924 115.848 17.726 1.00 18.86 174 ASN B CA 1
ATOM 4314 C C . ASN B 1 182 ? 75.766 114.586 17.956 1.00 19.01 174 ASN B C 1
ATOM 4315 O O . ASN B 1 182 ? 76.889 114.696 18.457 1.00 19.27 174 ASN B O 1
ATOM 4320 N N . PRO B 1 183 ? 75.267 113.394 17.605 1.00 19.16 175 PRO B N 1
ATOM 4321 C CA . PRO B 1 183 ? 73.915 113.181 17.059 1.00 19.16 175 PRO B CA 1
ATOM 4322 C C . PRO B 1 183 ? 72.821 113.621 18.013 1.00 19.12 175 PRO B C 1
ATOM 4323 O O . PRO B 1 183 ? 73.043 113.691 19.227 1.00 19.45 175 PRO B O 1
ATOM 4327 N N . ASN B 1 184 ? 71.654 113.908 17.454 1.00 18.98 176 ASN B N 1
ATOM 4328 C CA . ASN B 1 184 ? 70.591 114.571 18.179 1.00 19.05 176 ASN B CA 1
ATOM 4329 C C . ASN B 1 184 ? 69.514 113.716 18.847 1.00 19.43 176 ASN B C 1
ATOM 4330 O O . ASN B 1 184 ? 69.059 112.704 18.307 1.00 19.31 176 ASN B O 1
ATOM 4335 N N . ASN B 1 185 ? 69.116 114.162 20.037 1.00 19.92 177 ASN B N 1
ATOM 4336 C CA . ASN B 1 185 ? 67.920 113.692 20.754 1.00 20.05 177 ASN B CA 1
ATOM 4337 C C . ASN B 1 185 ? 67.093 114.957 20.839 1.00 19.98 177 ASN B C 1
ATOM 4338 O O . ASN B 1 185 ? 67.625 115.945 21.357 1.00 20.34 177 ASN B O 1
ATOM 4343 N N . PRO B 1 186 ? 65.818 114.969 20.401 1.00 19.86 178 PRO B N 1
ATOM 4344 C CA . PRO B 1 186 ? 65.008 113.783 20.016 1.00 19.86 178 PRO B CA 1
ATOM 4345 C C . PRO B 1 186 ? 64.882 113.347 18.536 1.00 20.23 178 PRO B C 1
ATOM 4346 O O . PRO B 1 186 ? 64.153 112.378 18.258 1.00 20.64 178 PRO B O 1
ATOM 4350 N N . THR B 1 187 ? 65.550 114.039 17.614 1.00 19.84 179 THR B N 1
ATOM 4351 C CA . THR B 1 187 ? 65.320 113.874 16.176 1.00 19.56 179 THR B CA 1
ATOM 4352 C C . THR B 1 187 ? 66.121 112.789 15.481 1.00 19.69 179 THR B C 1
ATOM 4353 O O . THR B 1 187 ? 65.689 112.281 14.455 1.00 19.83 179 THR B O 1
ATOM 4357 N N . GLY B 1 188 ? 67.299 112.470 16.005 1.00 19.55 180 GLY B N 1
ATOM 4358 C CA . GLY B 1 188 ? 68.202 111.547 15.349 1.00 19.60 180 GLY B CA 1
ATOM 4359 C C . GLY B 1 188 ? 69.050 112.140 14.245 1.00 20.06 180 GLY B C 1
ATOM 4360 O O . GLY B 1 188 ? 69.736 111.392 13.537 1.00 20.55 180 GLY B O 1
ATOM 4361 N N . ALA B 1 189 ? 69.022 113.466 14.081 1.00 20.11 181 ALA B N 1
ATOM 4362 C CA . ALA B 1 189 ? 69.861 114.168 13.095 1.00 20.20 181 ALA B CA 1
ATOM 4363 C C . ALA B 1 189 ? 71.358 113.933 13.305 1.00 20.37 181 ALA B C 1
ATOM 4364 O O . ALA B 1 189 ? 71.808 113.680 14.412 1.00 20.54 181 ALA B O 1
ATOM 4366 N N . LEU B 1 190 ? 72.110 114.018 12.219 1.00 20.44 182 LEU B N 1
ATOM 4367 C CA . LEU B 1 190 ? 73.548 113.977 12.258 1.00 21.05 182 LEU B CA 1
ATOM 4368 C C . LEU B 1 190 ? 74.017 115.192 11.472 1.00 21.55 182 LEU B C 1
ATOM 4369 O O . LEU B 1 190 ? 73.748 115.325 10.277 1.00 21.43 182 LEU B O 1
ATOM 4374 N N . TYR B 1 191 ? 74.695 116.099 12.155 1.00 22.10 183 TYR B N 1
ATOM 4375 C CA . TYR B 1 191 ? 75.098 117.328 11.518 1.00 23.02 183 TYR B CA 1
ATOM 4376 C C . TYR B 1 191 ? 76.316 117.112 10.606 1.00 23.80 183 TYR B C 1
ATOM 4377 O O . TYR B 1 191 ? 77.279 116.439 10.969 1.00 24.00 183 TYR B O 1
ATOM 4386 N N . ASP B 1 192 ? 76.260 117.690 9.418 1.00 25.01 184 ASP B N 1
ATOM 4387 C CA . ASP B 1 192 ? 77.358 117.566 8.477 1.00 26.38 184 ASP B CA 1
ATOM 4388 C C . ASP B 1 192 ? 78.368 118.677 8.678 1.00 26.23 184 ASP B C 1
ATOM 4389 O O . ASP B 1 192 ? 78.104 119.624 9.428 1.00 26.68 184 ASP B O 1
ATOM 4394 N N . LYS B 1 193 ? 79.505 118.545 7.992 1.00 26.12 185 LYS B N 1
ATOM 4395 C CA . LYS B 1 193 ? 80.619 119.490 8.040 1.00 25.97 185 LYS B CA 1
ATOM 4396 C C . LYS B 1 193 ? 80.202 120.949 7.806 1.00 25.38 185 LYS B C 1
ATOM 4397 O O . LYS B 1 193 ? 80.660 121.844 8.505 1.00 25.23 185 LYS B O 1
ATOM 4403 N N . LYS B 1 194 ? 79.321 121.162 6.836 1.00 24.92 186 LYS B N 1
ATOM 4404 C CA . LYS B 1 194 ? 78.823 122.492 6.472 1.00 24.69 186 LYS B CA 1
ATOM 4405 C C . LYS B 1 194 ? 78.122 123.212 7.646 1.00 24.59 186 LYS B C 1
ATOM 4406 O O . LYS B 1 194 ? 78.446 124.358 7.971 1.00 24.48 186 LYS B O 1
ATOM 4412 N N . THR B 1 195 ? 77.161 122.517 8.262 1.00 24.48 187 THR B N 1
ATOM 4413 C CA . THR B 1 195 ? 76.413 122.979 9.429 1.00 23.96 187 THR B CA 1
ATOM 4414 C C . THR B 1 195 ? 77.386 123.354 10.534 1.00 23.44 187 THR B C 1
ATOM 4415 O O . THR B 1 195 ? 77.340 124.457 11.076 1.00 23.05 187 THR B O 1
ATOM 4419 N N . LEU B 1 196 ? 78.283 122.427 10.848 1.00 23.28 188 LEU B N 1
ATOM 4420 C CA . LEU B 1 196 ? 79.262 122.649 11.912 1.00 23.36 188 LEU B CA 1
ATOM 4421 C C . LEU B 1 196 ? 80.192 123.810 11.613 1.00 23.41 188 LEU B C 1
ATOM 4422 O O . LEU B 1 196 ? 80.357 124.688 12.459 1.00 23.58 188 LEU B O 1
ATOM 4427 N N . GLU B 1 197 ? 80.768 123.837 10.410 1.00 23.57 189 GLU B N 1
ATOM 4428 C CA . GLU B 1 197 ? 81.646 124.941 10.002 1.00 23.77 189 GLU B CA 1
ATOM 4429 C C . GLU B 1 197 ? 80.924 126.268 10.153 1.00 23.35 189 GLU B C 1
ATOM 4430 O O . GLU B 1 197 ? 81.501 127.233 10.639 1.00 23.52 189 GLU B O 1
ATOM 4436 N N . GLU B 1 198 ? 79.656 126.309 9.758 1.00 23.16 190 GLU B N 1
ATOM 4437 C CA . GLU B 1 198 ? 78.894 127.563 9.806 1.00 23.32 190 GLU B CA 1
ATOM 4438 C C . GLU B 1 198 ? 78.511 128.032 11.215 1.00 22.50 190 GLU B C 1
ATOM 4439 O O . GLU B 1 198 ? 78.549 129.227 11.487 1.00 22.34 190 GLU B O 1
ATOM 4445 N N . ILE B 1 199 ? 78.169 127.086 12.094 1.00 21.87 191 ILE B N 1
ATOM 4446 C CA . ILE B 1 199 ? 77.927 127.353 13.521 1.00 21.00 191 ILE B CA 1
ATOM 4447 C C . ILE B 1 199 ? 79.187 127.899 14.173 1.00 20.86 191 ILE B C 1
ATOM 4448 O O . ILE B 1 199 ? 79.112 128.874 14.935 1.00 20.31 191 ILE B O 1
ATOM 4453 N N . LEU B 1 200 ? 80.335 127.297 13.841 1.00 20.58 192 LEU B N 1
ATOM 4454 C CA . LEU B 1 200 ? 81.643 127.768 14.315 1.00 20.73 192 LEU B CA 1
ATOM 4455 C C . LEU B 1 200 ? 82.027 129.160 13.821 1.00 20.73 192 LEU B C 1
ATOM 4456 O O . LEU B 1 200 ? 82.646 129.911 14.552 1.00 21.27 192 LEU B O 1
ATOM 4461 N N . ASN B 1 201 ? 81.684 129.499 12.585 1.00 20.80 193 ASN B N 1
ATOM 4462 C CA . ASN B 1 201 ? 81.954 130.837 12.080 1.00 20.80 193 ASN B CA 1
ATOM 4463 C C . ASN B 1 201 ? 81.187 131.878 12.875 1.00 21.09 193 ASN B C 1
ATOM 4464 O O . ASN B 1 201 ? 81.792 132.857 13.305 1.00 20.71 193 ASN B O 1
ATOM 4469 N N . ILE B 1 202 ? 79.877 131.646 13.074 1.00 21.21 194 ILE B N 1
ATOM 4470 C CA . ILE B 1 202 ? 79.019 132.546 13.842 1.00 21.95 194 ILE B CA 1
ATOM 4471 C C . ILE B 1 202 ? 79.523 132.714 15.271 1.00 22.06 194 ILE B C 1
ATOM 4472 O O . ILE B 1 202 ? 79.570 133.826 15.778 1.00 22.36 194 ILE B O 1
ATOM 4477 N N . ALA B 1 203 ? 79.898 131.610 15.908 1.00 22.30 195 ALA B N 1
ATOM 4478 C CA . ALA B 1 203 ? 80.400 131.636 17.271 1.00 22.59 195 ALA B CA 1
ATOM 4479 C C . ALA B 1 203 ? 81.705 132.404 17.333 1.00 23.11 195 ALA B C 1
ATOM 4480 O O . ALA B 1 203 ? 81.929 133.143 18.280 1.00 23.50 195 ALA B O 1
ATOM 4482 N N . GLY B 1 204 ? 82.565 132.209 16.331 1.00 23.36 196 GLY B N 1
ATOM 4483 C CA . GLY B 1 204 ? 83.807 132.946 16.210 1.00 24.02 196 GLY B CA 1
ATOM 4484 C C . GLY B 1 204 ? 83.626 134.455 16.058 1.00 24.74 196 GLY B C 1
ATOM 4485 O O . GLY B 1 204 ? 84.382 135.222 16.668 1.00 24.94 196 GLY B O 1
ATOM 4486 N N . GLU B 1 205 ? 82.638 134.885 15.258 1.00 24.54 197 GLU B N 1
ATOM 4487 C CA . GLU B 1 205 ? 82.322 136.305 15.096 1.00 24.98 197 GLU B CA 1
ATOM 4488 C C . GLU B 1 205 ? 82.027 136.965 16.458 1.00 25.00 197 GLU B C 1
ATOM 4489 O O . GLU B 1 205 ? 82.482 138.075 16.742 1.00 25.34 197 GLU B O 1
ATOM 4495 N N . TYR B 1 206 ? 81.286 136.253 17.295 1.00 25.00 198 TYR B N 1
ATOM 4496 C CA . TYR B 1 206 ? 80.786 136.796 18.543 1.00 24.97 198 TYR B CA 1
ATOM 4497 C C . TYR B 1 206 ? 81.603 136.389 19.734 1.00 25.28 198 TYR B C 1
ATOM 4498 O O . TYR B 1 206 ? 81.252 136.693 20.880 1.00 24.93 198 TYR B O 1
ATOM 4507 N N . GLU B 1 207 ? 82.690 135.689 19.439 1.00 26.11 199 GLU B N 1
ATOM 4508 C CA . GLU B 1 207 ? 83.711 135.341 20.423 1.00 27.35 199 GLU B CA 1
ATOM 4509 C C . GLU B 1 207 ? 83.142 134.467 21.552 1.00 26.70 199 GLU B C 1
ATOM 4510 O O . GLU B 1 207 ? 83.399 134.707 22.728 1.00 27.12 199 GLU B O 1
ATOM 4516 N N . ILE B 1 208 ? 82.348 133.462 21.188 1.00 25.83 200 ILE B N 1
ATOM 4517 C CA . ILE B 1 208 ? 81.758 132.573 22.182 1.00 25.46 200 ILE B CA 1
ATOM 4518 C C . ILE B 1 208 ? 82.073 131.082 21.940 1.00 25.25 200 ILE B C 1
ATOM 4519 O O . ILE B 1 208 ? 82.313 130.675 20.781 1.00 25.71 200 ILE B O 1
ATOM 4524 N N . PRO B 1 209 ? 82.106 130.274 23.014 1.00 24.52 201 PRO B N 1
ATOM 4525 C CA . PRO B 1 209 ? 82.370 128.846 22.857 1.00 23.98 201 PRO B CA 1
ATOM 4526 C C . PRO B 1 209 ? 81.175 128.067 22.343 1.00 23.25 201 PRO B C 1
ATOM 4527 O O . PRO B 1 209 ? 80.017 128.474 22.506 1.00 22.86 201 PRO B O 1
ATOM 4531 N N . VAL B 1 210 ? 81.500 126.956 21.708 1.00 22.34 202 VAL B N 1
ATOM 4532 C CA . VAL B 1 210 ? 80.534 125.983 21.294 1.00 21.72 202 VAL B CA 1
ATOM 4533 C C . VAL B 1 210 ? 80.623 124.880 22.335 1.00 21.39 202 VAL B C 1
ATOM 4534 O O . VAL B 1 210 ? 81.730 124.483 22.716 1.00 21.00 202 VAL B O 1
ATOM 4538 N N . ILE B 1 211 ? 79.460 124.421 22.809 1.00 20.77 203 ILE B N 1
ATOM 4539 C CA . ILE B 1 211 ? 79.374 123.233 23.661 1.00 20.12 203 ILE B CA 1
ATOM 4540 C C . ILE B 1 211 ? 78.857 122.115 22.790 1.00 19.89 203 ILE B C 1
ATOM 4541 O O . ILE B 1 211 ? 77.796 122.232 22.193 1.00 19.93 203 ILE B O 1
ATOM 4546 N N . SER B 1 212 ? 79.609 121.027 22.718 1.00 19.78 204 SER B N 1
ATOM 4547 C CA . SER B 1 212 ? 79.270 119.920 21.831 1.00 19.30 204 SER B CA 1
ATOM 4548 C C . SER B 1 212 ? 78.901 118.657 22.622 1.00 19.35 204 SER B C 1
ATOM 4549 O O . SER B 1 212 ? 79.730 118.059 23.309 1.00 18.95 204 SER B O 1
ATOM 4552 N N . ASP B 1 213 ? 77.643 118.261 22.534 1.00 19.56 205 ASP B N 1
ATOM 4553 C CA . ASP B 1 213 ? 77.196 117.089 23.270 1.00 20.25 205 ASP B CA 1
ATOM 4554 C C . ASP B 1 213 ? 77.367 115.901 22.339 1.00 20.40 205 ASP B C 1
ATOM 4555 O O . ASP B 1 213 ? 76.683 115.810 21.309 1.00 20.48 205 ASP B O 1
ATOM 4560 N N . GLU B 1 214 ? 78.292 115.005 22.701 1.00 20.60 206 GLU B N 1
ATOM 4561 C CA . GLU B 1 214 ? 78.720 113.915 21.803 1.00 20.23 206 GLU B CA 1
ATOM 4562 C C . GLU B 1 214 ? 78.454 112.525 22.366 1.00 21.05 206 GLU B C 1
ATOM 4563 O O . GLU B 1 214 ? 79.084 111.541 21.957 1.00 21.21 206 GLU B O 1
ATOM 4569 N N . ILE B 1 215 ? 77.506 112.446 23.299 1.00 21.67 207 ILE B N 1
ATOM 4570 C CA . ILE B 1 215 ? 77.113 111.179 23.950 1.00 22.25 207 ILE B CA 1
ATOM 4571 C C . ILE B 1 215 ? 76.732 110.019 22.978 1.00 22.72 207 ILE B C 1
ATOM 4572 O O . ILE B 1 215 ? 77.036 108.853 23.264 1.00 23.09 207 ILE B O 1
ATOM 4577 N N . TYR B 1 216 ? 76.084 110.345 21.851 1.00 23.27 208 TYR B N 1
ATOM 4578 C CA . TYR B 1 216 ? 75.663 109.370 20.807 1.00 23.65 208 TYR B CA 1
ATOM 4579 C C . TYR B 1 216 ? 76.712 109.149 19.701 1.00 24.25 208 TYR B C 1
ATOM 4580 O O . TYR B 1 216 ? 76.441 108.568 18.664 1.00 24.12 208 TYR B O 1
ATOM 4589 N N . ASP B 1 217 ? 77.902 109.664 19.954 1.00 25.09 209 ASP B N 1
ATOM 4590 C CA . ASP B 1 217 ? 79.116 109.473 19.168 1.00 26.27 209 ASP B CA 1
ATOM 4591 C C . ASP B 1 217 ? 79.101 108.411 18.055 1.00 26.45 209 ASP B C 1
ATOM 4592 O O . ASP B 1 217 ? 78.926 108.693 16.871 1.00 26.31 209 ASP B O 1
ATOM 4597 N N . LEU B 1 218 ? 79.300 107.176 18.495 1.00 26.89 210 LEU B N 1
ATOM 4598 C CA . LEU B 1 218 ? 79.527 106.043 17.633 1.00 27.51 210 LEU B CA 1
ATOM 4599 C C . LEU B 1 218 ? 78.229 105.391 17.206 1.00 28.01 210 LEU B C 1
ATOM 4600 O O . LEU B 1 218 ? 78.251 104.433 16.449 1.00 28.12 210 LEU B O 1
ATOM 4605 N N . MET B 1 219 ? 77.112 105.930 17.689 1.00 28.89 211 MET B N 1
ATOM 4606 C CA . MET B 1 219 ? 75.793 105.384 17.447 1.00 30.50 211 MET B CA 1
ATOM 4607 C C . MET B 1 219 ? 75.205 105.976 16.161 1.00 29.75 211 MET B C 1
ATOM 4608 O O . MET B 1 219 ? 74.143 106.591 16.185 1.00 29.49 211 MET B O 1
ATOM 4613 N N . THR B 1 220 ? 75.919 105.797 15.046 1.00 29.99 212 THR B N 1
ATOM 4614 C CA . THR B 1 220 ? 75.471 106.269 13.721 1.00 29.81 212 THR B CA 1
ATOM 4615 C C . THR B 1 220 ? 75.186 105.096 12.791 1.00 30.17 212 THR B C 1
ATOM 4616 O O . THR B 1 220 ? 75.705 104.005 12.985 1.00 29.86 212 THR B O 1
ATOM 4620 N N . TYR B 1 221 ? 74.349 105.334 11.785 1.00 30.85 213 TYR B N 1
ATOM 4621 C CA . TYR B 1 221 ? 73.866 104.263 10.923 1.00 31.51 213 TYR B CA 1
ATOM 4622 C C . TYR B 1 221 ? 74.458 104.243 9.515 1.00 32.34 213 TYR B C 1
ATOM 4623 O O . TYR B 1 221 ? 74.809 103.175 9.004 1.00 32.35 213 TYR B O 1
ATOM 4632 N N . GLU B 1 222 ? 74.567 105.414 8.900 1.00 33.46 214 GLU B N 1
ATOM 4633 C CA . GLU B 1 222 ? 75.276 105.541 7.630 1.00 34.75 214 GLU B CA 1
ATOM 4634 C C . GLU B 1 222 ? 76.145 106.795 7.628 1.00 35.11 214 GLU B C 1
ATOM 4635 O O . GLU B 1 222 ? 75.648 107.919 7.648 1.00 35.69 214 GLU B O 1
ATOM 4641 N N . GLY B 1 223 ? 77.453 106.615 7.637 1.00 35.44 215 GLY B N 1
ATOM 4642 C CA . GLY B 1 223 ? 78.331 107.785 7.640 1.00 35.84 215 GLY B CA 1
ATOM 4643 C C . GLY B 1 223 ? 78.625 108.322 9.035 1.00 35.73 215 GLY B C 1
ATOM 4644 O O . GLY B 1 223 ? 77.717 108.520 9.862 1.00 36.16 215 GLY B O 1
ATOM 4645 N N . GLU B 1 224 ? 79.912 108.566 9.266 1.00 35.12 216 GLU B N 1
ATOM 4646 C CA . GLU B 1 224 ? 80.472 108.933 10.568 1.00 34.33 216 GLU B CA 1
ATOM 4647 C C . GLU B 1 224 ? 80.114 110.316 11.122 1.00 32.55 216 GLU B C 1
ATOM 4648 O O . GLU B 1 224 ? 79.899 111.289 10.388 1.00 32.21 216 GLU B O 1
ATOM 4654 N N . HIS B 1 225 ? 80.073 110.365 12.449 1.00 30.69 217 HIS B N 1
ATOM 4655 C CA . HIS B 1 225 ? 79.895 111.584 13.217 1.00 28.72 217 HIS B CA 1
ATOM 4656 C C . HIS B 1 225 ? 81.155 112.454 13.034 1.00 27.71 217 HIS B C 1
ATOM 4657 O O . HIS B 1 225 ? 82.252 111.929 12.855 1.00 27.41 217 HIS B O 1
ATOM 4664 N N . ILE B 1 226 ? 80.971 113.772 13.038 1.00 26.17 218 ILE B N 1
ATOM 4665 C CA . ILE B 1 226 ? 82.060 114.737 12.981 1.00 25.25 218 ILE B CA 1
ATOM 4666 C C . ILE B 1 226 ? 81.888 115.678 14.161 1.00 24.43 218 ILE B C 1
ATOM 4667 O O . ILE B 1 226 ? 80.803 116.233 14.365 1.00 23.91 218 ILE B O 1
ATOM 4672 N N . SER B 1 227 ? 82.961 115.832 14.933 1.00 23.62 219 SER B N 1
ATOM 4673 C CA . SER B 1 227 ? 82.986 116.716 16.089 1.00 23.04 219 SER B CA 1
ATOM 4674 C C . SER B 1 227 ? 83.431 118.116 15.671 1.00 22.78 219 SER B C 1
ATOM 4675 O O . SER B 1 227 ? 84.393 118.241 14.920 1.00 22.65 219 SER B O 1
ATOM 4678 N N . PRO B 1 228 ? 82.742 119.160 16.152 1.00 22.64 220 PRO B N 1
ATOM 4679 C CA . PRO B 1 228 ? 83.184 120.540 15.938 1.00 22.38 220 PRO B CA 1
ATOM 4680 C C . PRO B 1 228 ? 84.564 120.844 16.521 1.00 22.45 220 PRO B C 1
ATOM 4681 O O . PRO B 1 228 ? 85.202 121.794 16.082 1.00 22.34 220 PRO B O 1
ATOM 4685 N N . GLY B 1 229 ? 85.005 120.048 17.501 1.00 22.58 221 GLY B N 1
ATOM 4686 C CA . GLY B 1 229 ? 86.381 120.105 18.003 1.00 22.83 221 GLY B CA 1
ATOM 4687 C C . GLY B 1 229 ? 87.448 119.809 16.949 1.00 23.08 221 GLY B C 1
ATOM 4688 O O . GLY B 1 229 ? 88.572 120.297 17.051 1.00 22.90 221 GLY B O 1
ATOM 4689 N N . SER B 1 230 ? 87.085 119.015 15.940 1.00 23.16 222 SER B N 1
ATOM 4690 C CA . SER B 1 230 ? 87.977 118.626 14.839 1.00 23.60 222 SER B CA 1
ATOM 4691 C C . SER B 1 230 ? 88.146 119.758 13.849 1.00 23.73 222 SER B C 1
ATOM 4692 O O . SER B 1 230 ? 89.188 119.875 13.173 1.00 24.07 222 SER B O 1
ATOM 4695 N N . LEU B 1 231 ? 87.109 120.577 13.761 1.00 23.38 223 LEU B N 1
ATOM 4696 C CA . LEU B 1 231 ? 86.974 121.543 12.696 1.00 23.34 223 LEU B CA 1
ATOM 4697 C C . LEU B 1 231 ? 87.349 122.951 13.101 1.00 23.73 223 LEU B C 1
ATOM 4698 O O . LEU B 1 231 ? 87.709 123.767 12.243 1.00 23.72 223 LEU B O 1
ATOM 4703 N N . THR B 1 232 ? 87.269 123.251 14.394 1.00 24.43 224 THR B N 1
ATOM 4704 C CA . THR B 1 232 ? 87.563 124.609 14.854 1.00 25.39 224 THR B CA 1
ATOM 4705 C C . THR B 1 232 ? 89.020 124.983 14.640 1.00 26.68 224 THR B C 1
ATOM 4706 O O . THR B 1 232 ? 89.921 124.116 14.652 1.00 26.72 224 THR B O 1
ATOM 4710 N N . LYS B 1 233 ? 89.235 126.278 14.438 1.00 28.37 225 LYS B N 1
ATOM 4711 C CA . LYS B 1 233 ? 90.577 126.843 14.338 1.00 30.06 225 LYS B CA 1
ATOM 4712 C C . LYS B 1 233 ? 90.815 127.720 15.575 1.00 30.90 225 LYS B C 1
ATOM 4713 O O . LYS B 1 233 ? 91.694 127.413 16.409 1.00 31.67 225 LYS B O 1
ATOM 4716 N N . ASP B 1 234 ? 90.011 128.781 15.705 1.00 31.28 226 ASP B N 1
ATOM 4717 C CA . ASP B 1 234 ? 90.088 129.702 16.848 1.00 31.51 226 ASP B CA 1
ATOM 4718 C C . ASP B 1 234 ? 89.022 129.482 17.930 1.00 30.58 226 ASP B C 1
ATOM 4719 O O . ASP B 1 234 ? 89.309 129.622 19.119 1.00 31.11 226 ASP B O 1
ATOM 4724 N N . VAL B 1 235 ? 87.805 129.147 17.509 1.00 29.21 227 VAL B N 1
ATOM 4725 C CA . VAL B 1 235 ? 86.639 129.027 18.396 1.00 27.41 227 VAL B CA 1
ATOM 4726 C C . VAL B 1 235 ? 86.890 127.942 19.449 1.00 26.06 227 VAL B C 1
ATOM 4727 O O . VAL B 1 235 ? 87.224 126.808 19.086 1.00 26.30 227 VAL B O 1
ATOM 4731 N N . PRO B 1 236 ? 86.743 128.263 20.738 1.00 24.33 228 PRO B N 1
ATOM 4732 C CA . PRO B 1 236 ? 86.907 127.237 21.757 1.00 23.01 228 PRO B CA 1
ATOM 4733 C C . PRO B 1 236 ? 85.689 126.310 21.782 1.00 21.81 228 PRO B C 1
ATOM 4734 O O . PRO B 1 236 ? 84.549 126.762 21.734 1.00 21.35 228 PRO B O 1
ATOM 4738 N N . VAL B 1 237 ? 85.955 125.011 21.828 1.00 20.80 229 VAL B N 1
ATOM 4739 C CA . VAL B 1 237 ? 84.908 124.005 21.897 1.00 19.68 229 VAL B CA 1
ATOM 4740 C C . VAL B 1 237 ? 85.016 123.263 23.235 1.00 19.33 229 VAL B C 1
ATOM 4741 O O . VAL B 1 237 ? 86.111 122.952 23.700 1.00 19.82 229 VAL B O 1
ATOM 4745 N N . ILE B 1 238 ? 83.879 123.029 23.874 1.00 18.61 230 ILE B N 1
ATOM 4746 C CA . ILE B 1 238 ? 83.821 122.192 25.066 1.00 17.54 230 ILE B CA 1
ATOM 4747 C C . ILE B 1 238 ? 83.052 120.956 24.686 1.00 17.79 230 ILE B C 1
ATOM 4748 O O . ILE B 1 238 ? 81.822 120.986 24.459 1.00 17.77 230 ILE B O 1
ATOM 4753 N N . VAL B 1 239 ? 83.793 119.863 24.624 1.00 17.64 231 VAL B N 1
ATOM 4754 C CA . VAL B 1 239 ? 83.241 118.592 24.244 1.00 17.30 231 VAL B CA 1
ATOM 4755 C C . VAL B 1 239 ? 82.852 117.839 25.504 1.00 17.57 231 VAL B C 1
ATOM 4756 O O . VAL B 1 239 ? 83.621 117.772 26.474 1.00 18.04 231 VAL B O 1
ATOM 4760 N N . MET B 1 240 ? 81.649 117.276 25.474 1.00 17.89 232 MET B N 1
ATOM 4761 C CA . MET B 1 240 ? 81.145 116.402 26.530 1.00 17.92 232 MET B CA 1
ATOM 4762 C C . MET B 1 240 ? 80.826 115.018 25.971 1.00 17.68 232 MET B C 1
ATOM 4763 O O . MET B 1 240 ? 80.321 114.893 24.870 1.00 17.69 232 MET B O 1
ATOM 4768 N N . ASN B 1 241 ? 81.130 113.981 26.737 1.00 18.19 233 ASN B N 1
ATOM 4769 C CA . ASN B 1 241 ? 80.849 112.602 26.321 1.00 18.72 233 ASN B CA 1
ATOM 4770 C C . ASN B 1 241 ? 80.791 111.748 27.569 1.00 18.87 233 ASN B C 1
ATOM 4771 O O . ASN B 1 241 ? 81.016 112.266 28.667 1.00 19.10 233 ASN B O 1
ATOM 4776 N N . GLY B 1 242 ? 80.505 110.455 27.414 1.00 19.06 234 GLY B N 1
ATOM 4777 C CA . GLY B 1 242 ? 80.441 109.534 28.544 1.00 19.22 234 GLY B CA 1
ATOM 4778 C C . GLY B 1 242 ? 80.023 108.115 28.214 1.00 19.70 234 GLY B C 1
ATOM 4779 O O . GLY B 1 242 ? 79.898 107.748 27.037 1.00 19.65 234 GLY B O 1
ATOM 4780 N N . LEU B 1 243 ? 79.798 107.320 29.265 1.00 19.75 235 LEU B N 1
ATOM 4781 C CA . LEU B 1 243 ? 79.525 105.868 29.134 1.00 19.98 235 LEU B CA 1
ATOM 4782 C C . LEU B 1 243 ? 78.061 105.491 29.013 1.00 20.46 235 LEU B C 1
ATOM 4783 O O . LEU B 1 243 ? 77.741 104.309 28.782 1.00 21.24 235 LEU B O 1
ATOM 4788 N N . SER B 1 244 ? 77.167 106.458 29.167 1.00 20.14 236 SER B N 1
ATOM 4789 C CA . SER B 1 244 ? 75.741 106.145 29.245 1.00 20.67 236 SER B CA 1
ATOM 4790 C C . SER B 1 244 ? 75.142 105.450 28.022 1.00 20.77 236 SER B C 1
ATOM 4791 O O . SER B 1 244 ? 74.385 104.494 28.161 1.00 20.36 236 SER B O 1
ATOM 4794 N N . LYS B 1 245 ? 75.470 105.938 26.830 1.00 21.26 237 LYS B N 1
ATOM 4795 C CA . LYS B 1 245 ? 74.779 105.467 25.631 1.00 21.85 237 LYS B CA 1
ATOM 4796 C C . LYS B 1 245 ? 75.613 104.498 24.771 1.00 22.48 237 LYS B C 1
ATOM 4797 O O . LYS B 1 245 ? 75.200 103.358 24.528 1.00 22.87 237 LYS B O 1
ATOM 4803 N N . VAL B 1 246 ? 76.780 104.964 24.343 1.00 22.82 238 VAL B N 1
ATOM 4804 C CA . VAL B 1 246 ? 77.720 104.195 23.523 1.00 23.62 238 VAL B CA 1
ATOM 4805 C C . VAL B 1 246 ? 78.267 102.954 24.246 1.00 23.82 238 VAL B C 1
ATOM 4806 O O . VAL B 1 246 ? 78.613 101.952 23.587 1.00 24.25 238 VAL B O 1
ATOM 4810 N N . TYR B 1 247 ? 78.326 103.025 25.584 1.00 23.90 239 TYR B N 1
ATOM 4811 C CA . TYR B 1 247 ? 78.865 101.941 26.431 1.00 23.72 239 TYR B CA 1
ATOM 4812 C C . TYR B 1 247 ? 77.789 101.338 27.329 1.00 23.58 239 TYR B C 1
ATOM 4813 O O . TYR B 1 247 ? 78.097 100.565 28.230 1.00 24.22 239 TYR B O 1
ATOM 4822 N N . PHE B 1 248 ? 76.537 101.714 27.077 1.00 23.14 240 PHE B N 1
ATOM 4823 C CA . PHE B 1 248 ? 75.342 101.154 27.730 1.00 23.09 240 PHE B CA 1
ATOM 4824 C C . PHE B 1 248 ? 75.452 101.046 29.240 1.00 22.94 240 PHE B C 1
ATOM 4825 O O . PHE B 1 248 ? 75.162 99.987 29.806 1.00 23.53 240 PHE B O 1
ATOM 4833 N N . ALA B 1 249 ? 75.854 102.159 29.869 1.00 22.31 241 ALA B N 1
ATOM 4834 C CA . ALA B 1 249 ? 76.173 102.234 31.304 1.00 21.50 241 ALA B CA 1
ATOM 4835 C C . ALA B 1 249 ? 75.532 103.480 31.924 1.00 21.21 241 ALA B C 1
ATOM 4836 O O . ALA B 1 249 ? 76.191 104.311 32.588 1.00 20.79 241 ALA B O 1
ATOM 4838 N N . THR B 1 250 ? 74.229 103.590 31.687 1.00 20.71 242 THR B N 1
ATOM 4839 C CA . THR B 1 250 ? 73.416 104.709 32.147 1.00 20.60 242 THR B CA 1
ATOM 4840 C C . THR B 1 250 ? 73.388 104.876 33.687 1.00 20.50 242 THR B C 1
ATOM 4841 O O . THR B 1 250 ? 73.477 106.000 34.203 1.00 20.24 242 THR B O 1
ATOM 4845 N N . GLY B 1 251 ? 73.270 103.760 34.406 1.00 20.36 243 GLY B N 1
ATOM 4846 C CA . GLY B 1 251 ? 73.203 103.766 35.875 1.00 20.65 243 GLY B CA 1
ATOM 4847 C C . GLY B 1 251 ? 74.515 103.922 36.616 1.00 20.63 243 GLY B C 1
ATOM 4848 O O . GLY B 1 251 ? 74.527 103.934 37.844 1.00 21.01 243 GLY B O 1
ATOM 4849 N N . TRP B 1 252 ? 75.609 104.051 35.866 1.00 20.63 244 TRP B N 1
ATOM 4850 C CA . TRP B 1 252 ? 76.973 104.198 36.400 1.00 20.66 244 TRP B CA 1
ATOM 4851 C C . TRP B 1 252 ? 77.414 105.653 36.528 1.00 20.70 244 TRP B C 1
ATOM 4852 O O . TRP B 1 252 ? 78.432 105.936 37.185 1.00 20.89 244 TRP B O 1
ATOM 4863 N N . ARG B 1 253 ? 76.676 106.554 35.869 1.00 20.02 245 ARG B N 1
ATOM 4864 C CA . ARG B 1 253 ? 76.804 107.997 36.070 1.00 20.03 245 ARG B CA 1
ATOM 4865 C C . ARG B 1 253 ? 78.242 108.500 35.894 1.00 19.89 245 ARG B C 1
ATOM 4866 O O . ARG B 1 253 ? 78.813 109.139 36.784 1.00 19.49 245 ARG B O 1
ATOM 4874 N N . LEU B 1 254 ? 78.828 108.195 34.747 1.00 20.29 246 LEU B N 1
ATOM 4875 C CA . LEU B 1 254 ? 80.207 108.571 34.498 1.00 20.97 246 LEU B CA 1
ATOM 4876 C C . LEU B 1 254 ? 80.408 109.151 33.090 1.00 20.91 246 LEU B C 1
ATOM 4877 O O . LEU B 1 254 ? 79.877 108.639 32.099 1.00 21.57 246 LEU B O 1
ATOM 4882 N N . GLY B 1 255 ? 81.185 110.224 33.020 1.00 20.46 247 GLY B N 1
ATOM 4883 C CA . GLY B 1 255 ? 81.402 110.920 31.773 1.00 19.90 247 GLY B CA 1
ATOM 4884 C C . GLY B 1 255 ? 82.611 111.819 31.872 1.00 19.48 247 GLY B C 1
ATOM 4885 O O . GLY B 1 255 ? 83.409 111.700 32.796 1.00 18.68 247 GLY B O 1
ATOM 4886 N N . TYR B 1 256 ? 82.737 112.714 30.900 1.00 18.98 248 TYR B N 1
ATOM 4887 C CA . TYR B 1 256 ? 83.845 113.636 30.860 1.00 19.21 248 TYR B CA 1
ATOM 4888 C C . TYR B 1 256 ? 83.560 114.819 29.975 1.00 19.50 248 TYR B C 1
ATOM 4889 O O . TYR B 1 256 ? 82.576 114.828 29.226 1.00 19.74 248 TYR B O 1
ATOM 4898 N N . MET B 1 257 ? 84.431 115.814 30.083 1.00 19.62 249 MET B N 1
ATOM 4899 C CA . MET B 1 257 ? 84.443 116.953 29.181 1.00 20.30 249 MET B CA 1
ATOM 4900 C C . MET B 1 257 ? 85.907 117.257 28.821 1.00 20.09 249 MET B C 1
ATOM 4901 O O . MET B 1 257 ? 86.832 116.888 29.559 1.00 19.81 249 MET B O 1
ATOM 4906 N N . TYR B 1 258 ? 86.112 117.909 27.680 1.00 19.69 250 TYR B N 1
ATOM 4907 C CA . TYR B 1 258 ? 87.438 118.381 27.339 1.00 19.17 250 TYR B CA 1
ATOM 4908 C C . TYR B 1 258 ? 87.366 119.659 26.539 1.00 19.29 250 TYR B C 1
ATOM 4909 O O . TYR B 1 258 ? 86.335 119.961 25.939 1.00 19.52 250 TYR B O 1
ATOM 4918 N N . PHE B 1 259 ? 88.457 120.414 26.558 1.00 19.57 251 PHE B N 1
ATOM 4919 C CA . PHE B 1 259 ? 88.505 121.709 25.922 1.00 20.44 251 PHE B CA 1
ATOM 4920 C C . PHE B 1 259 ? 89.403 121.661 24.703 1.00 20.99 251 PHE B C 1
ATOM 4921 O O . PHE B 1 259 ? 90.540 121.225 24.787 1.00 20.53 251 PHE B O 1
ATOM 4929 N N . VAL B 1 260 ? 88.860 122.097 23.570 1.00 22.47 252 VAL B N 1
ATOM 4930 C CA . VAL B 1 260 ? 89.643 122.360 22.354 1.00 23.81 252 VAL B CA 1
ATOM 4931 C C . VAL B 1 260 ? 89.679 123.871 22.285 1.00 25.17 252 VAL B C 1
ATOM 4932 O O . VAL B 1 260 ? 88.691 124.514 21.939 1.00 24.91 252 VAL B O 1
ATOM 4936 N N . ASP B 1 261 ? 90.834 124.423 22.630 1.00 26.98 253 ASP B N 1
ATOM 4937 C CA . ASP B 1 261 ? 90.989 125.842 22.870 1.00 28.78 253 ASP B CA 1
ATOM 4938 C C . ASP B 1 261 ? 92.481 126.182 22.741 1.00 30.54 253 ASP B C 1
ATOM 4939 O O . ASP B 1 261 ? 93.138 126.462 23.742 1.00 31.05 253 ASP B O 1
ATOM 4944 N N . PRO B 1 262 ? 93.035 126.150 21.527 1.00 32.40 254 PRO B N 1
ATOM 4945 C CA . PRO B 1 262 ? 94.474 126.432 21.351 1.00 33.70 254 PRO B CA 1
ATOM 4946 C C . PRO B 1 262 ? 94.918 127.816 21.878 1.00 34.68 254 PRO B C 1
ATOM 4947 O O . PRO B 1 262 ? 95.955 127.890 22.547 1.00 35.39 254 PRO B O 1
ATOM 4951 N N . GLU B 1 263 ? 94.143 128.877 21.600 1.00 35.46 255 GLU B N 1
ATOM 4952 C CA . GLU B 1 263 ? 94.452 130.259 22.061 1.00 35.84 255 GLU B CA 1
ATOM 4953 C C . GLU B 1 263 ? 94.180 130.531 23.560 1.00 35.23 255 GLU B C 1
ATOM 4954 O O . GLU B 1 263 ? 94.249 131.679 24.011 1.00 35.55 255 GLU B O 1
ATOM 4960 N N . ASN B 1 264 ? 93.875 129.484 24.326 1.00 34.60 256 ASN B N 1
ATOM 4961 C CA . ASN B 1 264 ? 93.603 129.581 25.771 1.00 33.83 256 ASN B CA 1
ATOM 4962 C C . ASN B 1 264 ? 92.548 130.649 26.178 1.00 32.29 256 ASN B C 1
ATOM 4963 O O . ASN B 1 264 ? 92.642 131.277 27.240 1.00 31.70 256 ASN B O 1
ATOM 4968 N N . LYS B 1 265 ? 91.540 130.815 25.319 1.00 30.68 257 LYS B N 1
ATOM 4969 C CA . LYS B 1 265 ? 90.440 131.769 25.535 1.00 29.87 257 LYS B CA 1
ATOM 4970 C C . LYS B 1 265 ? 89.516 131.420 26.715 1.00 28.83 257 LYS B C 1
ATOM 4971 O O . LYS B 1 265 ? 88.887 132.310 27.273 1.00 27.97 257 LYS B O 1
ATOM 4977 N N . LEU B 1 266 ? 89.449 130.136 27.088 1.00 28.03 258 LEU B N 1
ATOM 4978 C CA . LEU B 1 266 ? 88.607 129.697 28.201 1.00 27.36 258 LEU B CA 1
ATOM 4979 C C . LEU B 1 266 ? 89.315 129.563 29.548 1.00 27.02 258 LEU B C 1
ATOM 4980 O O . LEU B 1 266 ? 88.749 128.956 30.467 1.00 27.17 258 LEU B O 1
ATOM 4985 N N . SER B 1 267 ? 90.521 130.115 29.700 1.00 26.49 259 SER B N 1
ATOM 4986 C CA . SER B 1 267 ? 91.281 129.880 30.950 1.00 26.43 259 SER B CA 1
ATOM 4987 C C . SER B 1 267 ? 90.568 130.335 32.229 1.00 25.81 259 SER B C 1
ATOM 4988 O O . SER B 1 267 ? 90.675 129.662 33.256 1.00 25.24 259 SER B O 1
ATOM 4991 N N . GLU B 1 268 ? 89.846 131.458 32.159 1.00 25.38 260 GLU B N 1
ATOM 4992 C CA . GLU B 1 268 ? 89.014 131.906 33.286 1.00 25.13 260 GLU B CA 1
ATOM 4993 C C . GLU B 1 268 ? 87.851 130.929 33.542 1.00 24.85 260 GLU B C 1
ATOM 4994 O O . GLU B 1 268 ? 87.655 130.505 34.672 1.00 25.35 260 GLU B O 1
ATOM 5000 N N . VAL B 1 269 ? 87.098 130.570 32.506 1.00 24.50 261 VAL B N 1
ATOM 5001 C CA . VAL B 1 269 ? 86.035 129.570 32.613 1.00 24.09 261 VAL B CA 1
ATOM 5002 C C . VAL B 1 269 ? 86.546 128.221 33.159 1.00 24.45 261 VAL B C 1
ATOM 5003 O O . VAL B 1 269 ? 85.888 127.611 34.006 1.00 24.30 261 VAL B O 1
ATOM 5007 N N . ARG B 1 270 ? 87.713 127.768 32.695 1.00 24.39 262 ARG B N 1
ATOM 5008 C CA . ARG B 1 270 ? 88.282 126.491 33.164 1.00 24.71 262 ARG B CA 1
ATOM 5009 C C . ARG B 1 270 ? 88.589 126.579 34.649 1.00 24.56 262 ARG B C 1
ATOM 5010 O O . ARG B 1 270 ? 88.304 125.641 35.403 1.00 24.45 262 ARG B O 1
ATOM 5018 N N . GLU B 1 271 ? 89.159 127.716 35.061 1.00 24.58 263 GLU B N 1
ATOM 5019 C CA . GLU B 1 271 ? 89.442 127.984 36.465 1.00 24.65 263 GLU B CA 1
ATOM 5020 C C . GLU B 1 271 ? 88.153 127.976 37.308 1.00 23.86 263 GLU B C 1
ATOM 5021 O O . GLU B 1 271 ? 88.142 127.453 38.425 1.00 24.25 263 GLU B O 1
ATOM 5027 N N . ALA B 1 272 ? 87.076 128.537 36.769 1.00 22.83 264 ALA B N 1
ATOM 5028 C CA . ALA B 1 272 ? 85.766 128.489 37.424 1.00 22.32 264 ALA B CA 1
ATOM 5029 C C . ALA B 1 272 ? 85.252 127.035 37.516 1.00 21.90 264 ALA B C 1
ATOM 5030 O O . ALA B 1 272 ? 84.756 126.621 38.555 1.00 21.97 264 ALA B O 1
ATOM 5032 N N . ILE B 1 273 ? 85.387 126.269 36.436 1.00 21.64 265 ILE B N 1
ATOM 5033 C CA . ILE B 1 273 ? 85.006 124.846 36.437 1.00 21.78 265 ILE B CA 1
ATOM 5034 C C . ILE B 1 273 ? 85.758 124.061 37.525 1.00 22.48 265 ILE B C 1
ATOM 5035 O O . ILE B 1 273 ? 85.140 123.276 38.257 1.00 22.60 265 ILE B O 1
ATOM 5040 N N . ASP B 1 274 ? 87.064 124.308 37.641 1.00 23.00 266 ASP B N 1
ATOM 5041 C CA . ASP B 1 274 ? 87.894 123.702 38.684 1.00 24.10 266 ASP B CA 1
ATOM 5042 C C . ASP B 1 274 ? 87.501 123.988 40.144 1.00 23.88 266 ASP B C 1
ATOM 5043 O O . ASP B 1 274 ? 87.590 123.086 40.974 1.00 23.94 266 ASP B O 1
ATOM 5048 N N . ARG B 1 275 ? 87.090 125.222 40.441 1.00 23.79 267 ARG B N 1
ATOM 5049 C CA . ARG B 1 275 ? 86.560 125.602 41.765 1.00 23.76 267 ARG B CA 1
ATOM 5050 C C . ARG B 1 275 ? 85.282 124.828 42.114 1.00 23.55 267 ARG B C 1
ATOM 5051 O O . ARG B 1 275 ? 85.148 124.321 43.224 1.00 23.27 267 ARG B O 1
ATOM 5059 N N . LEU B 1 276 ? 84.353 124.769 41.155 1.00 23.46 268 LEU B N 1
ATOM 5060 C CA . LEU B 1 276 ? 83.107 124.022 41.287 1.00 23.58 268 LEU B CA 1
ATOM 5061 C C . LEU B 1 276 ? 83.339 122.522 41.429 1.00 23.99 268 LEU B C 1
ATOM 5062 O O . LEU B 1 276 ? 82.703 121.892 42.259 1.00 24.22 268 LEU B O 1
ATOM 5067 N N . ALA B 1 277 ? 84.248 121.965 40.633 1.00 24.59 269 ALA B N 1
ATOM 5068 C CA . ALA B 1 277 ? 84.657 120.563 40.757 1.00 25.43 269 ALA B CA 1
ATOM 5069 C C . ALA B 1 277 ? 85.267 120.229 42.122 1.00 26.04 269 ALA B C 1
ATOM 5070 O O . ALA B 1 277 ? 84.992 119.162 42.667 1.00 26.52 269 ALA B O 1
ATOM 5072 N N . ARG B 1 278 ? 86.077 121.127 42.678 1.00 26.83 270 ARG B N 1
ATOM 5073 C CA . ARG B 1 278 ? 86.786 120.858 43.945 1.00 27.83 270 ARG B CA 1
ATOM 5074 C C . ARG B 1 278 ? 85.850 120.758 45.124 1.00 27.62 270 ARG B C 1
ATOM 5075 O O . ARG B 1 278 ? 85.997 119.866 45.979 1.00 28.02 270 ARG B O 1
ATOM 5083 N N . ILE B 1 279 ? 84.886 121.672 45.166 1.00 27.40 271 ILE B N 1
ATOM 5084 C CA . ILE B 1 279 ? 83.944 121.740 46.275 1.00 27.58 271 ILE B CA 1
ATOM 5085 C C . ILE B 1 279 ? 82.969 120.558 46.304 1.00 27.48 271 ILE B C 1
ATOM 5086 O O . ILE B 1 279 ? 82.498 120.165 47.366 1.00 28.02 271 ILE B O 1
ATOM 5091 N N . ARG B 1 280 ? 82.697 119.990 45.130 1.00 27.16 272 ARG B N 1
ATOM 5092 C CA . ARG B 1 280 ? 81.821 118.832 44.964 1.00 26.78 272 ARG B CA 1
ATOM 5093 C C . ARG B 1 280 ? 82.576 117.494 45.197 1.00 26.78 272 ARG B C 1
ATOM 5094 O O . ARG B 1 280 ? 81.982 116.413 45.187 1.00 26.99 272 ARG B O 1
ATOM 5102 N N . LEU B 1 281 ? 83.891 117.606 45.428 1.00 26.53 273 LEU B N 1
ATOM 5103 C CA . LEU B 1 281 ? 84.811 116.499 45.753 1.00 26.00 273 LEU B CA 1
ATOM 5104 C C . LEU B 1 281 ? 85.278 115.702 44.519 1.00 25.68 273 LEU B C 1
ATOM 5105 O O . LEU B 1 281 ? 86.337 116.015 43.979 1.00 25.62 273 LEU B O 1
ATOM 5110 N N . CYS B 1 282 ? 84.502 114.703 44.076 1.00 25.22 274 CYS B N 1
ATOM 5111 C CA . CYS B 1 282 ? 84.860 113.880 42.908 1.00 25.05 274 CYS B CA 1
ATOM 5112 C C . CYS B 1 282 ? 83.688 113.042 42.351 1.00 24.93 274 CYS B C 1
ATOM 5113 O O . CYS B 1 282 ? 82.653 112.925 42.997 1.00 25.10 274 CYS B O 1
ATOM 5116 N N . PRO B 1 283 ? 83.838 112.462 41.152 1.00 24.67 275 PRO B N 1
ATOM 5117 C CA . PRO B 1 283 ? 82.872 111.476 40.686 1.00 24.14 275 PRO B CA 1
ATOM 5118 C C . PRO B 1 283 ? 83.190 110.071 41.249 1.00 24.16 275 PRO B C 1
ATOM 5119 O O . PRO B 1 283 ? 84.115 109.921 42.060 1.00 24.02 275 PRO B O 1
ATOM 5123 N N . ASN B 1 284 ? 82.432 109.061 40.836 1.00 24.09 276 ASN B N 1
ATOM 5124 C CA . ASN B 1 284 ? 82.613 107.687 41.310 1.00 24.20 276 ASN B CA 1
ATOM 5125 C C . ASN B 1 284 ? 84.020 107.152 40.958 1.00 24.34 276 ASN B C 1
ATOM 5126 O O . ASN B 1 284 ? 84.462 107.231 39.809 1.00 24.28 276 ASN B O 1
ATOM 5131 N N . THR B 1 285 ? 84.739 106.637 41.950 1.00 24.28 277 THR B N 1
ATOM 5132 C CA . THR B 1 285 ? 86.066 106.079 41.689 1.00 23.92 277 THR B CA 1
ATOM 5133 C C . THR B 1 285 ? 86.077 104.765 40.883 1.00 24.27 277 THR B C 1
ATOM 5134 O O . THR B 1 285 ? 86.646 104.769 39.795 1.00 24.36 277 THR B O 1
ATOM 5138 N N . PRO B 1 286 ? 85.476 103.663 41.372 1.00 24.52 278 PRO B N 1
ATOM 5139 C CA . PRO B 1 286 ? 85.574 102.382 40.666 1.00 24.52 278 PRO B CA 1
ATOM 5140 C C . PRO B 1 286 ? 85.013 102.401 39.239 1.00 24.81 278 PRO B C 1
ATOM 5141 O O . PRO B 1 286 ? 85.532 101.673 38.376 1.00 24.43 278 PRO B O 1
ATOM 5145 N N . ALA B 1 287 ? 83.973 103.216 38.992 1.00 24.82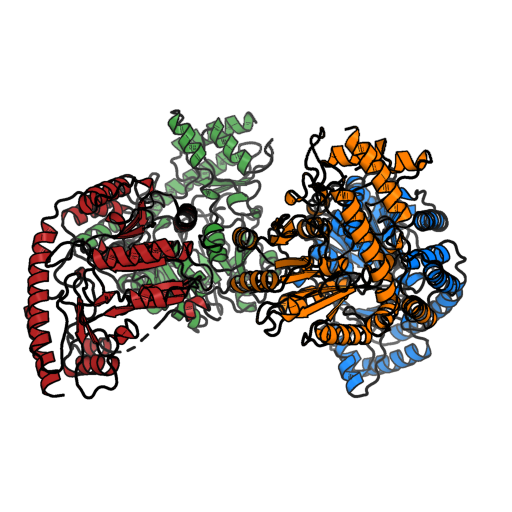 279 ALA B N 1
ATOM 5146 C CA . ALA B 1 287 ? 83.410 103.363 37.634 1.00 24.70 279 ALA B CA 1
ATOM 5147 C C . ALA B 1 287 ? 84.448 103.872 36.629 1.00 24.78 279 ALA B C 1
ATOM 5148 O O . ALA B 1 287 ? 84.348 103.582 35.441 1.00 25.03 279 ALA B O 1
ATOM 5150 N N . GLN B 1 288 ? 85.441 104.615 37.118 1.00 24.56 280 GLN B N 1
ATOM 5151 C CA . GLN B 1 288 ? 86.500 105.166 36.280 1.00 24.73 280 GLN B CA 1
ATOM 5152 C C . GLN B 1 288 ? 87.496 104.115 35.786 1.00 25.18 280 GLN B C 1
ATOM 5153 O O . GLN B 1 288 ? 88.185 104.334 34.790 1.00 25.30 280 GLN B O 1
ATOM 5159 N N . PHE B 1 289 ? 87.572 102.981 36.481 1.00 25.86 281 PHE B N 1
ATOM 5160 C CA . PHE B 1 289 ? 88.316 101.812 35.992 1.00 26.12 281 PHE B CA 1
ATOM 5161 C C . PHE B 1 289 ? 87.531 101.119 34.896 1.00 25.99 281 PHE B C 1
ATOM 5162 O O . PHE B 1 289 ? 88.107 100.665 33.897 1.00 26.02 281 PHE B O 1
ATOM 5170 N N . ALA B 1 290 ? 86.210 101.067 35.074 1.00 26.02 282 ALA B N 1
ATOM 5171 C CA . ALA B 1 290 ? 85.299 100.550 34.053 1.00 25.95 282 ALA B CA 1
ATOM 5172 C C . ALA B 1 290 ? 85.404 101.385 32.767 1.00 26.08 282 ALA B C 1
ATOM 5173 O O . ALA B 1 290 ? 85.400 100.843 31.660 1.00 26.51 282 ALA B O 1
ATOM 5175 N N . ALA B 1 291 ? 85.532 102.703 32.929 1.00 25.86 283 ALA B N 1
ATOM 5176 C CA . ALA B 1 291 ? 85.661 103.642 31.827 1.00 25.42 283 ALA B CA 1
ATOM 5177 C C . ALA B 1 291 ? 86.981 103.463 31.088 1.00 25.43 283 ALA B C 1
ATOM 5178 O O . ALA B 1 291 ? 87.007 103.538 29.876 1.00 25.12 283 ALA B O 1
ATOM 5180 N N . ILE B 1 292 ? 88.073 103.233 31.818 1.00 26.00 284 ILE B N 1
ATOM 5181 C CA . ILE B 1 292 ? 89.375 102.911 31.200 1.00 26.39 284 ILE B CA 1
ATOM 5182 C C . ILE B 1 292 ? 89.221 101.649 30.333 1.00 26.63 284 ILE B C 1
ATOM 5183 O O . ILE B 1 292 ? 89.671 101.617 29.201 1.00 26.92 284 ILE B O 1
ATOM 5188 N N . ALA B 1 293 ? 88.552 100.633 30.867 1.00 27.20 285 ALA B N 1
ATOM 5189 C CA . ALA B 1 293 ? 88.284 99.386 30.139 1.00 27.81 285 ALA B CA 1
ATOM 5190 C C . ALA B 1 293 ? 87.445 99.601 28.866 1.00 28.43 285 ALA B C 1
ATOM 5191 O O . ALA B 1 293 ? 87.745 99.008 27.835 1.00 28.38 285 ALA B O 1
ATOM 5193 N N . GLY B 1 294 ? 86.408 100.445 28.940 1.00 29.27 286 GLY B N 1
ATOM 5194 C CA . GLY B 1 294 ? 85.558 100.773 27.779 1.00 29.69 286 GLY B CA 1
ATOM 5195 C C . GLY B 1 294 ? 86.270 101.564 26.693 1.00 30.75 286 GLY B C 1
ATOM 5196 O O . GLY B 1 294 ? 86.094 101.303 25.489 1.00 30.42 286 GLY B O 1
ATOM 5197 N N . LEU B 1 295 ? 87.089 102.523 27.127 1.00 31.07 287 LEU B N 1
ATOM 5198 C CA . LEU B 1 295 ? 87.822 103.394 26.226 1.00 31.50 287 LEU B CA 1
ATOM 5199 C C . LEU B 1 295 ? 89.023 102.727 25.530 1.00 32.40 287 LEU B C 1
ATOM 5200 O O . LEU B 1 295 ? 89.239 102.944 24.329 1.00 32.12 287 LEU B O 1
ATOM 5205 N N . THR B 1 296 ? 89.787 101.930 26.286 1.00 33.31 288 THR B N 1
ATOM 5206 C CA . THR B 1 296 ? 90.962 101.199 25.756 1.00 34.04 288 THR B CA 1
ATOM 5207 C C . THR B 1 296 ? 90.684 99.735 25.368 1.00 34.25 288 THR B C 1
ATOM 5208 O O . THR B 1 296 ? 91.604 99.018 24.977 1.00 35.09 288 THR B O 1
ATOM 5212 N N . GLY B 1 297 ? 89.439 99.288 25.468 1.00 34.31 289 GLY B N 1
ATOM 5213 C CA . GLY B 1 297 ? 89.132 97.880 25.251 1.00 34.28 289 GLY B CA 1
ATOM 5214 C C . GLY B 1 297 ? 88.628 97.578 23.861 1.00 34.36 289 GLY B C 1
ATOM 5215 O O . GLY B 1 297 ? 88.576 98.470 23.033 1.00 34.39 289 GLY B O 1
ATOM 5216 N N . PRO B 1 298 ? 88.256 96.318 23.607 1.00 34.30 290 PRO B N 1
ATOM 5217 C CA . PRO B 1 298 ? 87.734 95.916 22.301 1.00 34.14 290 PRO B CA 1
ATOM 5218 C C . PRO B 1 298 ? 86.318 96.429 22.049 1.00 34.02 290 PRO B C 1
ATOM 5219 O O . PRO B 1 298 ? 85.450 96.335 22.927 1.00 33.92 290 PRO B O 1
ATOM 5223 N N . MET B 1 299 ? 86.096 96.959 20.848 1.00 33.54 291 MET B N 1
ATOM 5224 C CA . MET B 1 299 ? 84.811 97.556 20.497 1.00 33.24 291 MET B CA 1
ATOM 5225 C C . MET B 1 299 ? 83.833 96.593 19.806 1.00 33.15 291 MET B C 1
ATOM 5226 O O . MET B 1 299 ? 82.876 97.025 19.163 1.00 32.96 291 MET B O 1
ATOM 5231 N N . ASP B 1 300 ? 84.069 95.289 19.969 1.00 33.10 292 ASP B N 1
ATOM 5232 C CA . ASP B 1 300 ? 83.271 94.235 19.322 1.00 33.02 292 ASP B CA 1
ATOM 5233 C C . ASP B 1 300 ? 81.835 94.214 19.769 1.00 32.15 292 ASP B C 1
ATOM 5234 O O . ASP B 1 300 ? 80.941 93.977 18.960 1.00 31.80 292 ASP B O 1
ATOM 5239 N N . TYR B 1 301 ? 81.639 94.454 21.067 1.00 31.60 293 TYR B N 1
ATOM 5240 C CA . TYR B 1 301 ? 80.325 94.607 21.680 1.00 31.11 293 TYR B CA 1
ATOM 5241 C C . TYR B 1 301 ? 79.450 95.616 20.895 1.00 31.00 293 TYR B C 1
ATOM 5242 O O . TYR B 1 301 ? 78.269 95.371 20.674 1.00 31.24 293 TYR B O 1
ATOM 5251 N N . LEU B 1 302 ? 80.049 96.737 20.484 1.00 30.85 294 LEU B N 1
ATOM 5252 C CA . LEU B 1 302 ? 79.330 97.843 19.833 1.00 30.90 294 LEU B CA 1
ATOM 5253 C C . LEU B 1 302 ? 78.884 97.479 18.413 1.00 30.96 294 LEU B C 1
ATOM 5254 O O . LEU B 1 302 ? 77.736 97.734 18.034 1.00 30.63 294 LEU B O 1
ATOM 5259 N N . LYS B 1 303 ? 79.798 96.879 17.652 1.00 31.28 295 LYS B N 1
ATOM 5260 C CA . LYS B 1 303 ? 79.517 96.318 16.316 1.00 31.76 295 LYS B CA 1
ATOM 5261 C C . LYS B 1 303 ? 78.201 95.497 16.316 1.00 31.91 295 LYS B C 1
ATOM 5262 O O . LYS B 1 303 ? 77.327 95.687 15.469 1.00 32.13 295 LYS B O 1
ATOM 5265 N N . GLU B 1 304 ? 78.064 94.621 17.306 1.00 32.23 296 GLU B N 1
ATOM 5266 C CA . GLU B 1 304 ? 76.923 93.723 17.457 1.00 32.87 296 GLU B CA 1
ATOM 5267 C C . GLU B 1 304 ? 75.635 94.460 17.865 1.00 31.98 296 GLU B C 1
ATOM 5268 O O . GLU B 1 304 ? 74.556 94.151 17.353 1.00 31.95 296 GLU B O 1
ATOM 5274 N N . TYR B 1 305 ? 75.737 95.423 18.788 1.00 31.53 297 TYR B N 1
ATOM 5275 C CA . TYR B 1 305 ? 74.567 96.242 19.184 1.00 30.91 297 TYR B CA 1
ATOM 5276 C C . TYR B 1 305 ? 74.083 97.164 18.066 1.00 30.12 297 TYR B C 1
ATOM 5277 O O . TYR B 1 305 ? 72.883 97.321 17.842 1.00 29.75 297 TYR B O 1
ATOM 5286 N N . MET B 1 306 ? 75.034 97.758 17.353 1.00 29.81 298 MET B N 1
ATOM 5287 C CA . MET B 1 306 ? 74.730 98.630 16.227 1.00 29.52 298 MET B CA 1
ATOM 5288 C C . MET B 1 306 ? 73.968 97.919 15.112 1.00 29.39 298 MET B C 1
ATOM 5289 O O . MET B 1 306 ? 73.056 98.507 14.523 1.00 29.76 298 MET B O 1
ATOM 5294 N N . LYS B 1 307 ? 74.332 96.661 14.853 1.00 28.85 299 LYS B N 1
ATOM 5295 C CA . LYS B 1 307 ? 73.678 95.816 13.843 1.00 28.57 299 LYS B CA 1
ATOM 5296 C C . LYS B 1 307 ? 72.184 95.732 14.094 1.00 27.95 299 LYS B C 1
ATOM 5297 O O . LYS B 1 307 ? 71.384 96.081 13.228 1.00 27.80 299 LYS B O 1
ATOM 5300 N N . LYS B 1 308 ? 71.821 95.283 15.291 1.00 27.73 300 LYS B N 1
ATOM 5301 C CA . LYS B 1 308 ? 70.419 95.136 15.698 1.00 27.57 300 LYS B CA 1
ATOM 5302 C C . LYS B 1 308 ? 69.714 96.499 15.776 1.00 27.65 300 LYS B C 1
ATOM 5303 O O . LYS B 1 308 ? 68.548 96.623 15.378 1.00 27.63 300 LYS B O 1
ATOM 5305 N N . LEU B 1 309 ? 70.424 97.525 16.263 1.00 27.73 301 LEU B N 1
ATOM 5306 C CA . LEU B 1 309 ? 69.858 98.887 16.320 1.00 27.85 301 LEU B CA 1
ATOM 5307 C C . LEU B 1 309 ? 69.544 99.475 14.942 1.00 28.14 301 LEU B C 1
ATOM 5308 O O . LEU B 1 309 ? 68.519 100.114 14.769 1.00 28.24 301 LEU B O 1
ATOM 5313 N N . LYS B 1 310 ? 70.424 99.245 13.969 1.00 28.81 302 LYS B N 1
ATOM 5314 C CA . LYS B 1 310 ? 70.164 99.617 12.571 1.00 29.32 302 LYS B CA 1
ATOM 5315 C C . LYS B 1 310 ? 68.927 98.923 12.011 1.00 29.54 302 LYS B C 1
ATOM 5316 O O . LYS B 1 310 ? 68.114 99.578 11.348 1.00 29.48 302 LYS B O 1
ATOM 5322 N N . GLU B 1 311 ? 68.794 97.610 12.275 1.00 29.85 303 GLU B N 1
ATOM 5323 C CA . GLU B 1 311 ? 67.591 96.815 11.920 1.00 30.43 303 GLU B CA 1
ATOM 5324 C C . GLU B 1 311 ? 66.310 97.427 12.500 1.00 29.43 303 GLU B C 1
ATOM 5325 O O . GLU B 1 311 ? 65.267 97.446 11.843 1.00 29.30 303 GLU B O 1
ATOM 5331 N N . ARG B 1 312 ? 66.410 97.927 13.735 1.00 29.00 304 ARG B N 1
ATOM 5332 C CA . ARG B 1 312 ? 65.269 98.489 14.476 1.00 28.10 304 ARG B CA 1
ATOM 5333 C C . ARG B 1 312 ? 64.900 99.887 13.964 1.00 27.66 304 ARG B C 1
ATOM 5334 O O . ARG B 1 312 ? 63.715 100.262 13.911 1.00 26.89 304 ARG B O 1
ATOM 5342 N N . ARG B 1 313 ? 65.930 100.635 13.573 1.00 27.17 305 ARG B N 1
ATOM 5343 C CA . ARG B 1 313 ? 65.772 101.937 12.933 1.00 27.08 305 ARG B CA 1
ATOM 5344 C C . ARG B 1 313 ? 65.013 101.760 11.624 1.00 27.31 305 ARG B C 1
ATOM 5345 O O . ARG B 1 313 ? 63.965 102.389 11.421 1.00 26.91 305 ARG B O 1
ATOM 5353 N N . ASP B 1 314 ? 65.550 100.895 10.749 1.00 27.80 306 ASP B N 1
ATOM 5354 C CA . ASP B 1 314 ? 64.949 100.605 9.447 1.00 28.21 306 ASP B CA 1
ATOM 5355 C C . ASP B 1 314 ? 63.504 100.170 9.613 1.00 28.57 306 ASP B C 1
ATOM 5356 O O . ASP B 1 314 ? 62.626 100.649 8.899 1.00 28.49 306 ASP B O 1
ATOM 5361 N N . TYR B 1 315 ? 63.263 99.271 10.570 1.00 29.14 307 TYR B N 1
ATOM 5362 C CA . TYR B 1 315 ? 61.918 98.762 10.807 1.00 29.61 307 TYR B CA 1
ATOM 5363 C C . TYR B 1 315 ? 60.917 99.818 11.244 1.00 29.69 307 TYR B C 1
ATOM 5364 O O . TYR B 1 315 ? 59.894 99.976 10.595 1.00 30.48 307 TYR B O 1
ATOM 5373 N N . ILE B 1 316 ? 61.187 100.535 12.334 1.00 29.67 308 ILE B N 1
ATOM 5374 C CA . ILE B 1 316 ? 60.236 101.551 12.797 1.00 29.43 308 ILE B CA 1
ATOM 5375 C C . ILE B 1 316 ? 60.031 102.695 11.774 1.00 29.77 308 ILE B C 1
ATOM 5376 O O . ILE B 1 316 ? 58.934 103.220 11.659 1.00 30.00 308 ILE B O 1
ATOM 5381 N N . TYR B 1 317 ? 61.077 103.064 11.030 1.00 30.13 309 TYR B N 1
ATOM 5382 C CA . TYR B 1 317 ? 60.969 104.102 9.993 1.00 30.44 309 TYR B CA 1
ATOM 5383 C C . TYR B 1 317 ? 60.007 103.644 8.897 1.00 31.03 309 TYR B C 1
ATOM 5384 O O . TYR B 1 317 ? 59.090 104.393 8.499 1.00 31.18 309 TYR B O 1
ATOM 5393 N N . LYS B 1 318 ? 60.212 102.404 8.444 1.00 31.63 310 LYS B N 1
ATOM 5394 C CA . LYS B 1 318 ? 59.379 101.767 7.428 1.00 32.40 310 LYS B CA 1
ATOM 5395 C C . LYS B 1 318 ? 57.934 101.675 7.875 1.00 32.20 310 LYS B C 1
ATOM 5396 O O . LYS B 1 318 ? 57.042 101.992 7.106 1.00 32.30 310 LYS B O 1
ATOM 5402 N N . ARG B 1 319 ? 57.712 101.250 9.119 1.00 32.39 311 ARG B N 1
ATOM 5403 C CA . ARG B 1 319 ? 56.356 101.112 9.662 1.00 32.52 311 ARG B CA 1
ATOM 5404 C C . ARG B 1 319 ? 55.627 102.444 9.828 1.00 32.75 311 ARG B C 1
ATOM 5405 O O . ARG B 1 319 ? 54.468 102.567 9.456 1.00 32.93 311 ARG B O 1
ATOM 5413 N N . LEU B 1 320 ? 56.309 103.441 10.382 1.00 33.23 312 LEU B N 1
ATOM 5414 C CA . LEU B 1 320 ? 55.706 104.772 10.588 1.00 33.78 312 LEU B CA 1
ATOM 5415 C C . LEU B 1 320 ? 55.330 105.492 9.296 1.00 34.45 312 LEU B C 1
ATOM 5416 O O . LEU B 1 320 ? 54.311 106.171 9.263 1.00 34.44 312 LEU B O 1
ATOM 5421 N N . ASN B 1 321 ? 56.140 105.334 8.241 1.00 35.52 313 ASN B N 1
ATOM 5422 C CA . ASN B 1 321 ? 55.863 105.988 6.944 1.00 36.51 313 ASN B CA 1
ATOM 5423 C C . ASN B 1 321 ? 54.758 105.347 6.103 1.00 37.10 313 ASN B C 1
ATOM 5424 O O . ASN B 1 321 ? 54.171 106.004 5.221 1.00 37.60 313 ASN B O 1
ATOM 5429 N N . GLU B 1 322 ? 54.469 104.078 6.374 1.00 37.14 314 GLU B N 1
ATOM 5430 C CA . GLU B 1 322 ? 53.376 103.407 5.684 1.00 37.55 314 GLU B CA 1
ATOM 5431 C C . GLU B 1 322 ? 52.037 103.581 6.431 1.00 37.08 314 GLU B C 1
ATOM 5432 O O . GLU B 1 322 ? 51.013 103.029 6.011 1.00 37.47 314 GLU B O 1
ATOM 5438 N N . ILE B 1 323 ? 52.057 104.350 7.527 1.00 36.42 315 ILE B N 1
ATOM 5439 C CA . ILE B 1 323 ? 50.829 104.744 8.229 1.00 35.53 315 ILE B CA 1
ATOM 5440 C C . ILE B 1 323 ? 50.378 106.118 7.725 1.00 35.34 315 ILE B C 1
ATOM 5441 O O . ILE B 1 323 ? 51.085 107.121 7.926 1.00 35.47 315 ILE B O 1
ATOM 5446 N N . PRO B 1 324 ? 49.206 106.153 7.080 1.00 34.61 316 PRO B N 1
ATOM 5447 C CA . PRO B 1 324 ? 48.609 107.406 6.601 1.00 33.76 316 PRO B CA 1
ATOM 5448 C C . PRO B 1 324 ? 48.319 108.371 7.761 1.00 32.92 316 PRO B C 1
ATOM 5449 O O . PRO B 1 324 ? 47.805 107.953 8.805 1.00 32.72 316 PRO B O 1
ATOM 5453 N N . GLY B 1 325 ? 48.649 109.648 7.570 1.00 31.81 317 GLY B N 1
ATOM 5454 C CA . GLY B 1 325 ? 48.532 110.646 8.643 1.00 30.43 317 GLY B CA 1
ATOM 5455 C C . GLY B 1 325 ? 49.774 110.818 9.529 1.00 29.48 317 GLY B C 1
ATOM 5456 O O . GLY B 1 325 ? 49.761 111.609 10.475 1.00 28.83 317 GLY B O 1
ATOM 5457 N N . ILE B 1 326 ? 50.826 110.055 9.227 1.00 28.86 318 ILE B N 1
ATOM 5458 C CA . ILE B 1 326 ? 52.114 110.118 9.939 1.00 28.42 318 ILE B CA 1
ATOM 5459 C C . ILE B 1 326 ? 53.245 110.142 8.908 1.00 28.06 318 ILE B C 1
ATOM 5460 O O . ILE B 1 326 ? 53.221 109.397 7.914 1.00 27.85 318 ILE B O 1
ATOM 5465 N N . SER B 1 327 ? 54.219 111.023 9.142 1.00 27.41 319 SER B N 1
ATOM 5466 C CA . SER B 1 327 ? 55.459 111.043 8.361 1.00 26.56 319 SER B CA 1
ATOM 5467 C C . SER B 1 327 ? 56.623 111.248 9.317 1.00 25.77 319 SER B C 1
ATOM 5468 O O . SER B 1 327 ? 56.438 111.770 10.415 1.00 25.19 319 SER B O 1
ATOM 5471 N N . THR B 1 328 ? 57.816 110.829 8.900 1.00 25.05 320 THR B N 1
ATOM 5472 C CA . THR B 1 328 ? 59.006 111.014 9.705 1.00 24.68 320 THR B CA 1
ATOM 5473 C C . THR B 1 328 ? 60.300 110.941 8.902 1.00 24.50 320 THR B C 1
ATOM 5474 O O . THR B 1 328 ? 60.387 110.251 7.888 1.00 24.77 320 THR B O 1
ATOM 5478 N N . THR B 1 329 ? 61.313 111.638 9.395 1.00 24.21 321 THR B N 1
ATOM 5479 C CA . THR B 1 329 ? 62.672 111.498 8.874 1.00 23.71 321 THR B CA 1
ATOM 5480 C C . THR B 1 329 ? 63.257 110.152 9.261 1.00 23.69 321 THR B C 1
ATOM 5481 O O . THR B 1 329 ? 62.750 109.466 10.151 1.00 23.85 321 THR B O 1
ATOM 5485 N N . LYS B 1 330 ? 64.335 109.800 8.585 1.00 23.51 322 LYS B N 1
ATOM 5486 C CA . LYS B 1 330 ? 65.129 108.659 8.919 1.00 24.06 322 LYS B CA 1
ATOM 5487 C C . LYS B 1 330 ? 66.242 109.125 9.849 1.00 23.78 322 LYS B C 1
ATOM 5488 O O . LYS B 1 330 ? 67.102 109.883 9.415 1.00 24.50 322 LYS B O 1
ATOM 5494 N N . PRO B 1 331 ? 66.257 108.664 11.105 1.00 23.97 323 PRO B N 1
ATOM 5495 C CA . PRO B 1 331 ? 67.313 109.025 12.064 1.00 23.81 323 PRO B CA 1
ATOM 5496 C C . PRO B 1 331 ? 68.666 108.534 11.596 1.00 23.79 323 PRO B C 1
ATOM 5497 O O . PRO B 1 331 ? 68.773 107.406 11.157 1.00 24.13 323 PRO B O 1
ATOM 5501 N N . GLN B 1 332 ? 69.690 109.368 11.692 1.00 23.79 324 GLN B N 1
ATOM 5502 C CA . GLN B 1 332 ? 71.030 108.958 11.299 1.00 23.92 324 GLN B CA 1
ATOM 5503 C C . GLN B 1 332 ? 71.865 108.570 12.491 1.00 23.65 324 GLN B C 1
ATOM 5504 O O . GLN B 1 332 ? 72.898 107.918 12.334 1.00 23.75 324 GLN B O 1
ATOM 5510 N N . GLY B 1 333 ? 71.404 108.953 13.682 1.00 23.35 325 GLY B N 1
ATOM 5511 C CA . GLY B 1 333 ? 72.109 108.647 14.916 1.00 23.09 325 GLY B CA 1
ATOM 5512 C C . GLY B 1 333 ? 71.194 108.482 16.104 1.00 22.76 325 GLY B C 1
ATOM 5513 O O . GLY B 1 333 ? 69.982 108.698 15.991 1.00 23.10 325 GLY B O 1
ATOM 5514 N N . ALA B 1 334 ? 71.786 108.117 17.246 1.00 22.60 326 ALA B N 1
ATOM 5515 C CA . ALA B 1 334 ? 71.068 107.873 18.508 1.00 22.26 326 ALA B CA 1
ATOM 5516 C C . ALA B 1 334 ? 70.024 106.767 18.311 1.00 22.40 326 ALA B C 1
ATOM 5517 O O . ALA B 1 334 ? 70.130 105.980 17.369 1.00 22.87 326 ALA B O 1
ATOM 5519 N N . PHE B 1 335 ? 69.010 106.706 19.164 1.00 21.89 327 PHE B N 1
ATOM 5520 C CA . PHE B 1 335 ? 68.003 105.677 19.011 1.00 21.92 327 PHE B CA 1
ATOM 5521 C C . PHE B 1 335 ? 66.568 106.175 19.127 1.00 22.18 327 PHE B C 1
ATOM 5522 O O . PHE B 1 335 ? 65.709 105.461 19.666 1.00 22.28 327 PHE B O 1
ATOM 5530 N N . TYR B 1 336 ? 66.333 107.391 18.612 1.00 22.04 328 TYR B N 1
ATOM 5531 C CA . TYR B 1 336 ? 65.024 108.040 18.626 1.00 22.21 328 TYR B CA 1
ATOM 5532 C C . TYR B 1 336 ? 64.572 108.289 17.194 1.00 22.43 328 TYR B C 1
ATOM 5533 O O . TYR B 1 336 ? 65.408 108.441 16.311 1.00 22.29 328 TYR B O 1
ATOM 5542 N N . ILE B 1 337 ? 63.250 108.309 16.994 1.00 22.57 329 ILE B N 1
ATOM 5543 C CA . ILE B 1 337 ? 62.602 108.778 15.758 1.00 22.85 329 ILE B CA 1
ATOM 5544 C C . ILE B 1 337 ? 61.543 109.794 16.200 1.00 22.96 329 ILE B C 1
ATOM 5545 O O . ILE B 1 337 ? 60.960 109.632 17.269 1.00 23.18 329 ILE B O 1
ATOM 5550 N N . PHE B 1 338 ? 61.301 110.828 15.394 1.00 23.35 330 PHE B N 1
ATOM 5551 C CA . PHE B 1 338 ? 60.488 111.976 15.819 1.00 23.70 330 PHE B CA 1
ATOM 5552 C C . PHE B 1 338 ? 59.351 112.341 14.814 1.00 24.88 330 PHE B C 1
ATOM 5553 O O . PHE B 1 338 ? 59.384 113.403 14.190 1.00 24.85 330 PHE B O 1
ATOM 5561 N N . PRO B 1 339 ? 58.348 111.471 14.663 1.00 25.79 331 PRO B N 1
ATOM 5562 C CA . PRO B 1 339 ? 57.339 111.647 13.628 1.00 26.62 331 PRO B CA 1
ATOM 5563 C C . PRO B 1 339 ? 56.444 112.862 13.768 1.00 27.31 3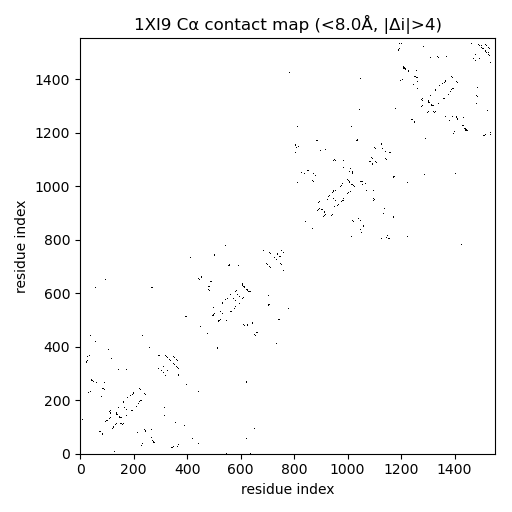31 PRO B C 1
ATOM 5564 O O . PRO B 1 339 ? 56.250 113.365 14.859 1.00 27.69 331 PRO B O 1
ATOM 5568 N N . LYS B 1 340 ? 55.913 113.307 12.636 1.00 28.28 332 LYS B N 1
ATOM 5569 C CA . LYS B 1 340 ? 54.944 114.381 12.554 1.00 29.20 332 LYS B CA 1
ATOM 5570 C C . LYS B 1 340 ? 53.550 113.770 12.477 1.00 29.64 332 LYS B C 1
ATOM 5571 O O . LYS B 1 340 ? 53.323 112.810 11.739 1.00 29.72 332 LYS B O 1
ATOM 5577 N N . ILE B 1 341 ? 52.632 114.326 13.257 1.00 30.37 333 ILE B N 1
ATOM 5578 C CA . ILE B 1 341 ? 51.231 113.955 13.193 1.00 31.23 333 ILE B CA 1
ATOM 5579 C C . ILE B 1 341 ? 50.618 114.902 12.160 1.00 32.41 333 ILE B C 1
ATOM 5580 O O . ILE B 1 341 ? 50.184 116.025 12.484 1.00 32.11 333 ILE B O 1
ATOM 5585 N N . GLU B 1 342 ? 50.612 114.432 10.914 1.00 33.98 334 GLU B N 1
ATOM 5586 C CA . GLU B 1 342 ? 50.158 115.204 9.752 1.00 35.69 334 GLU B CA 1
ATOM 5587 C C . GLU B 1 342 ? 48.683 115.645 9.805 1.00 36.70 334 GLU B C 1
ATOM 5588 O O . GLU B 1 342 ? 48.349 116.781 9.427 1.00 37.13 334 GLU B O 1
ATOM 5592 N N . VAL B 1 343 ? 47.812 114.752 10.273 1.00 37.80 335 VAL B N 1
ATOM 5593 C CA . VAL B 1 343 ? 46.354 114.997 10.313 1.00 38.90 335 VAL B CA 1
ATOM 5594 C C . VAL B 1 343 ? 45.683 114.275 11.502 1.00 39.20 335 VAL B C 1
ATOM 5595 O O . VAL B 1 343 ? 46.144 113.193 11.915 1.00 39.49 335 VAL B O 1
ATOM 5599 N N . GLY B 1 344 ? 44.608 114.860 12.043 1.00 39.43 336 GLY B N 1
ATOM 5600 C CA . GLY B 1 344 ? 43.823 114.197 13.103 1.00 39.79 336 GLY B CA 1
ATOM 5601 C C . GLY B 1 344 ? 42.984 115.059 14.045 1.00 40.17 336 GLY B C 1
ATOM 5602 O O . GLY B 1 344 ? 43.162 116.279 14.111 1.00 40.36 336 GLY B O 1
ATOM 5603 N N . PRO B 1 345 ? 42.077 114.415 14.791 1.00 40.37 337 PRO B N 1
ATOM 5604 C CA . PRO B 1 345 ? 41.114 115.105 15.662 1.00 40.41 337 PRO B CA 1
ATOM 5605 C C . PRO B 1 345 ? 41.672 115.848 16.882 1.00 40.69 337 PRO B C 1
ATOM 5606 O O . PRO B 1 345 ? 40.999 116.748 17.419 1.00 41.13 337 PRO B O 1
ATOM 5610 N N . TRP B 1 346 ? 42.877 115.477 17.312 1.00 40.42 338 TRP B N 1
ATOM 5611 C CA . TRP B 1 346 ? 43.524 116.042 18.503 1.00 39.83 338 TRP B CA 1
ATOM 5612 C C . TRP B 1 346 ? 43.852 117.545 18.418 1.00 40.22 338 TRP B C 1
ATOM 5613 O O . TRP B 1 346 ? 44.295 118.048 17.375 1.00 40.22 338 TRP B O 1
ATOM 5624 N N . LYS B 1 347 ? 43.613 118.241 19.535 1.00 40.61 339 LYS B N 1
ATOM 5625 C CA . LYS B 1 347 ? 43.890 119.670 19.694 1.00 40.77 339 LYS B CA 1
ATOM 5626 C C . LYS B 1 347 ? 45.395 119.935 19.737 1.00 40.86 339 LYS B C 1
ATOM 5627 O O . LYS B 1 347 ? 45.858 120.959 19.237 1.00 40.90 339 LYS B O 1
ATOM 5630 N N . ASN B 1 348 ? 46.137 119.001 20.343 1.00 40.69 340 ASN B N 1
ATOM 5631 C CA . ASN B 1 348 ? 47.589 119.099 20.532 1.00 40.45 340 ASN B CA 1
ATOM 5632 C C . ASN B 1 348 ? 48.213 117.706 20.629 1.00 39.98 340 ASN B C 1
ATOM 5633 O O . ASN B 1 348 ? 47.486 116.709 20.704 1.00 39.97 340 ASN B O 1
ATOM 5638 N N . ASP B 1 349 ? 49.547 117.639 20.643 1.00 39.24 341 ASP B N 1
ATOM 5639 C CA . ASP B 1 349 ? 50.268 116.352 20.707 1.00 38.60 341 ASP B CA 1
ATOM 5640 C C . ASP B 1 349 ? 50.227 115.666 22.077 1.00 38.04 341 ASP B C 1
ATOM 5641 O O . ASP B 1 349 ? 50.445 114.456 22.163 1.00 37.92 341 ASP B O 1
ATOM 5646 N N . LYS B 1 350 ? 49.951 116.443 23.125 1.00 37.57 342 LYS B N 1
ATOM 5647 C CA . LYS B 1 350 ? 49.779 115.929 24.484 1.00 37.30 342 LYS B CA 1
ATOM 5648 C C . LYS B 1 350 ? 48.547 115.013 24.534 1.00 37.31 342 LYS B C 1
ATOM 5649 O O . LYS B 1 350 ? 48.627 113.869 25.002 1.00 37.24 342 LYS B O 1
ATOM 5652 N N . GLU B 1 351 ? 47.425 115.529 24.032 1.00 37.16 343 GLU B N 1
ATOM 5653 C CA . GLU B 1 351 ? 46.155 114.809 23.938 1.00 37.31 343 GLU B CA 1
ATOM 5654 C C . GLU B 1 351 ? 46.273 113.557 23.059 1.00 36.22 343 GLU B C 1
ATOM 5655 O O . GLU B 1 351 ? 45.703 112.512 23.398 1.00 36.26 343 GLU B O 1
ATOM 5661 N N . PHE B 1 352 ? 47.014 113.674 21.949 1.00 35.20 344 PHE B N 1
ATOM 5662 C CA . PHE B 1 352 ? 47.322 112.549 21.038 1.00 34.11 344 PHE B CA 1
ATOM 5663 C C . PHE B 1 352 ? 48.028 111.374 21.735 1.00 34.12 344 PHE B C 1
ATOM 5664 O O . PHE B 1 352 ? 47.653 110.218 21.550 1.00 33.91 344 PHE B O 1
ATOM 5672 N N . VAL B 1 353 ? 49.057 111.684 22.519 1.00 34.09 345 VAL B N 1
ATOM 5673 C CA . VAL B 1 353 ? 49.868 110.676 23.198 1.00 33.90 345 VAL B CA 1
ATOM 5674 C C . VAL B 1 353 ? 49.061 109.953 24.285 1.00 33.99 345 VAL B C 1
ATOM 5675 O O . VAL B 1 353 ? 49.237 108.748 24.507 1.00 34.14 345 VAL B O 1
ATOM 5679 N N . LEU B 1 354 ? 48.192 110.698 24.955 1.00 33.85 346 LEU B N 1
ATOM 5680 C CA . LEU B 1 354 ? 47.284 110.128 25.944 1.00 33.99 346 LEU B CA 1
ATOM 5681 C C . LEU B 1 354 ? 46.230 109.240 25.286 1.00 33.62 346 LEU B C 1
ATOM 5682 O O . LEU B 1 354 ? 45.828 108.246 25.867 1.00 33.69 346 LEU B O 1
ATOM 5687 N N . ASP B 1 355 ? 45.810 109.600 24.072 1.00 33.43 347 ASP B N 1
ATOM 5688 C CA . ASP B 1 355 ? 44.909 108.789 23.268 1.00 33.29 347 ASP B CA 1
ATOM 5689 C C . ASP B 1 355 ? 45.533 107.440 22.919 1.00 33.35 347 ASP B C 1
ATOM 5690 O O . ASP B 1 355 ? 44.885 106.402 23.070 1.00 33.38 347 ASP B O 1
ATOM 5695 N N . VAL B 1 356 ? 46.788 107.465 22.462 1.00 33.19 348 VAL B N 1
ATOM 5696 C CA . VAL B 1 356 ? 47.527 106.264 22.071 1.00 32.99 348 VAL B CA 1
ATOM 5697 C C . VAL B 1 356 ? 47.787 105.379 23.295 1.00 33.35 348 VAL B C 1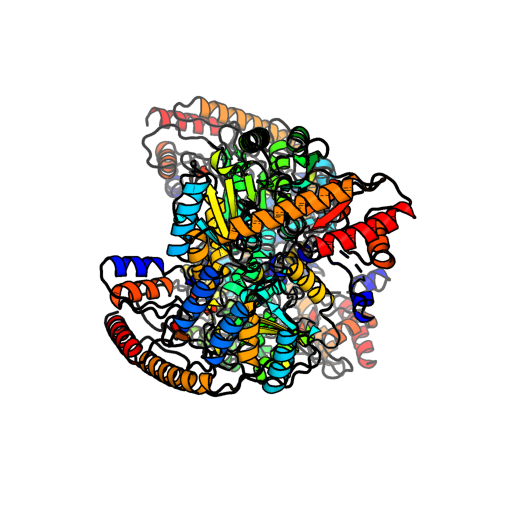
ATOM 5698 O O . VAL B 1 356 ? 47.722 104.147 23.212 1.00 33.32 348 VAL B O 1
ATOM 5702 N N . LEU B 1 357 ? 48.082 106.014 24.425 1.00 33.55 349 LEU B N 1
ATOM 5703 C CA . LEU B 1 357 ? 48.316 105.297 25.666 1.00 33.85 349 LEU B CA 1
ATOM 5704 C C . LEU B 1 357 ? 47.063 104.509 26.095 1.00 34.38 349 LEU B C 1
ATOM 5705 O O . LEU B 1 357 ? 47.137 103.293 26.280 1.00 34.40 349 LEU B O 1
ATOM 5710 N N . HIS B 1 358 ? 45.931 105.200 26.224 1.00 35.13 350 HIS B N 1
ATOM 5711 C CA . HIS B 1 358 ? 44.696 104.596 26.721 1.00 36.14 350 HIS B CA 1
ATOM 5712 C C . HIS B 1 358 ? 44.107 103.536 25.804 1.00 36.11 350 HIS B C 1
ATOM 5713 O O . HIS B 1 358 ? 43.565 102.533 26.283 1.00 36.21 350 HIS B O 1
ATOM 5720 N N . ASN B 1 359 ? 44.233 103.753 24.497 1.00 36.01 351 ASN B N 1
ATOM 5721 C CA . ASN B 1 359 ? 43.558 102.930 23.497 1.00 35.67 351 ASN B CA 1
ATOM 5722 C C . ASN B 1 359 ? 44.430 101.961 22.701 1.00 35.13 351 ASN B C 1
ATOM 5723 O O . ASN B 1 359 ? 43.941 100.938 22.217 1.00 35.18 351 ASN B O 1
ATOM 5728 N N . ALA B 1 360 ? 45.712 102.279 22.560 1.00 34.32 352 ALA B N 1
ATOM 5729 C CA . ALA B 1 360 ? 46.640 101.363 21.900 1.00 33.26 352 ALA B CA 1
ATOM 5730 C C . ALA B 1 360 ? 47.627 100.738 22.887 1.00 32.39 352 ALA B C 1
ATOM 5731 O O . ALA B 1 360 ? 48.366 99.840 22.522 1.00 32.62 352 ALA B O 1
ATOM 5733 N N . HIS B 1 361 ? 47.630 101.205 24.135 1.00 31.22 353 HIS B N 1
ATOM 5734 C CA . HIS B 1 361 ? 48.578 100.731 25.166 1.00 30.11 353 HIS B CA 1
ATOM 5735 C C . HIS B 1 361 ? 50.054 100.802 24.706 1.00 29.72 353 HIS B C 1
ATOM 5736 O O . HIS B 1 361 ? 50.844 99.877 24.928 1.00 29.63 353 HIS B O 1
ATOM 5743 N N . VAL B 1 362 ? 50.389 101.917 24.054 1.00 29.33 354 VAL B N 1
ATOM 5744 C CA . VAL B 1 362 ? 51.740 102.238 23.584 1.00 28.90 354 VAL B CA 1
ATOM 5745 C C . VAL B 1 362 ? 52.055 103.631 24.097 1.00 28.64 354 VAL B C 1
ATOM 5746 O O . VAL B 1 362 ? 51.218 104.532 24.007 1.00 29.37 354 VAL B O 1
ATOM 5750 N N . LEU B 1 363 ? 53.246 103.804 24.666 1.00 28.12 355 LEU B N 1
ATOM 5751 C CA . LEU B 1 363 ? 53.617 105.070 25.284 1.00 27.47 355 LEU B CA 1
ATOM 5752 C C . LEU B 1 363 ? 54.714 105.790 24.504 1.00 26.90 355 LEU B C 1
ATOM 5753 O O . LEU B 1 363 ? 55.824 105.291 24.379 1.00 26.40 355 LEU B O 1
ATOM 5758 N N . PHE B 1 364 ? 54.372 106.963 23.974 1.00 26.65 356 PHE B N 1
ATOM 5759 C CA . PHE B 1 364 ? 55.343 107.861 23.336 1.00 26.49 356 PHE B CA 1
ATOM 5760 C C . PHE B 1 364 ? 55.641 109.033 24.264 1.00 26.30 356 PHE B C 1
ATOM 5761 O O . PHE B 1 364 ? 55.155 109.071 25.399 1.00 26.55 356 PHE B O 1
ATOM 5769 N N . VAL B 1 365 ? 56.440 109.990 23.778 1.00 26.03 357 VAL B N 1
ATOM 5770 C CA . VAL B 1 365 ? 56.594 111.297 24.437 1.00 25.22 357 VAL B CA 1
ATOM 5771 C C . VAL B 1 365 ? 56.013 112.349 23.482 1.00 25.22 357 VAL B C 1
ATOM 5772 O O . VAL B 1 365 ? 56.322 112.330 22.286 1.00 25.14 357 VAL B O 1
ATOM 5776 N N . HIS B 1 366 ? 55.164 113.238 24.006 1.00 25.16 358 HIS B N 1
ATOM 5777 C CA . HIS B 1 366 ? 54.561 114.327 23.206 1.00 25.23 358 HIS B CA 1
ATOM 5778 C C . HIS B 1 366 ? 55.628 115.304 22.710 1.00 24.90 358 HIS B C 1
ATOM 5779 O O . HIS B 1 366 ? 56.434 115.803 23.487 1.00 24.73 358 HIS B O 1
ATOM 5786 N N . GLY B 1 367 ? 55.628 115.545 21.408 1.00 25.14 359 GLY B N 1
ATOM 5787 C CA . GLY B 1 367 ? 56.610 116.410 20.774 1.00 25.55 359 GLY B CA 1
ATOM 5788 C C . GLY B 1 367 ? 56.811 117.746 21.446 1.00 26.01 359 GLY B C 1
ATOM 5789 O O . GLY B 1 367 ? 57.949 118.213 21.542 1.00 26.03 359 GLY B O 1
ATOM 5790 N N . SER B 1 368 ? 55.720 118.355 21.922 1.00 25.96 360 SER B N 1
ATOM 5791 C CA . SER B 1 368 ? 55.778 119.705 22.505 1.00 26.31 360 SER B CA 1
ATOM 5792 C C . SER B 1 368 ? 56.537 119.744 23.843 1.00 26.42 360 SER B C 1
ATOM 5793 O O . SER B 1 368 ? 56.855 120.815 24.352 1.00 26.71 360 SER B O 1
ATOM 5796 N N . GLY B 1 369 ? 56.829 118.571 24.396 1.00 26.51 361 GLY B N 1
ATOM 5797 C CA . GLY B 1 369 ? 57.718 118.446 25.561 1.00 26.57 361 GLY B CA 1
ATOM 5798 C C . GLY B 1 369 ? 59.174 118.679 25.187 1.00 26.43 361 GLY B C 1
ATOM 5799 O O . GLY B 1 369 ? 60.045 118.705 26.047 1.00 26.76 361 GLY B O 1
ATOM 5800 N N . PHE B 1 370 ? 59.432 118.847 23.896 1.00 26.29 362 PHE B N 1
ATOM 5801 C CA . PHE B 1 370 ? 60.751 119.216 23.382 1.00 26.30 362 PHE B CA 1
ATOM 5802 C C . PHE B 1 370 ? 60.724 120.653 22.803 1.00 27.02 362 PHE B C 1
ATOM 5803 O O . PHE B 1 370 ? 61.392 120.957 21.807 1.00 27.38 362 PHE B O 1
ATOM 5811 N N . GLY B 1 371 ? 59.934 121.522 23.442 1.00 27.37 363 GLY B N 1
ATOM 5812 C CA . GLY B 1 371 ? 59.753 122.906 23.013 1.00 27.70 363 GLY B CA 1
ATOM 5813 C C . GLY B 1 371 ? 58.855 123.120 21.805 1.00 27.87 363 GLY B C 1
ATOM 5814 O O . GLY B 1 371 ? 58.330 122.167 21.231 1.00 27.83 363 GLY B O 1
ATOM 5815 N N . GLU B 1 372 ? 58.713 124.390 21.410 1.00 28.18 364 GLU B N 1
ATOM 5816 C CA . GLU B 1 372 ? 57.814 124.830 20.322 1.00 28.08 364 GLU B CA 1
ATOM 5817 C C . GLU B 1 372 ? 58.023 124.153 18.958 1.00 28.04 364 GLU B C 1
ATOM 5818 O O . GLU B 1 372 ? 57.045 123.916 18.231 1.00 28.45 364 GLU B O 1
ATOM 5820 N N . TYR B 1 373 ? 59.274 123.849 18.607 1.00 27.46 365 TYR B N 1
ATOM 5821 C CA . TYR B 1 373 ? 59.565 123.162 17.347 1.00 26.81 365 TYR B CA 1
ATOM 5822 C C . TYR B 1 373 ? 59.225 121.667 17.384 1.00 26.77 365 TYR B C 1
ATOM 5823 O O . TYR B 1 373 ? 59.222 120.996 16.347 1.00 26.55 365 TYR B O 1
ATOM 5832 N N . GLY B 1 374 ? 58.944 121.154 18.583 1.00 26.51 366 GLY B N 1
ATOM 5833 C CA . GLY B 1 374 ? 58.463 119.794 18.750 1.00 26.35 366 GLY B CA 1
ATOM 5834 C C . GLY B 1 374 ? 56.950 119.645 18.650 1.00 26.09 366 GLY B C 1
ATOM 5835 O O . GLY B 1 374 ? 56.476 118.538 18.449 1.00 26.77 366 GLY B O 1
ATOM 5836 N N . ALA B 1 375 ? 56.176 120.725 18.789 1.00 25.70 367 ALA B N 1
ATOM 5837 C CA . ALA B 1 375 ? 54.690 120.628 18.678 1.00 25.46 367 ALA B CA 1
ATOM 5838 C C . ALA B 1 375 ? 54.219 119.879 17.427 1.00 25.11 367 ALA B C 1
ATOM 5839 O O . ALA B 1 375 ? 54.841 119.969 16.357 1.00 25.15 367 ALA B O 1
ATOM 5841 N N . GLY B 1 376 ? 53.128 119.130 17.563 1.00 24.93 368 GLY B N 1
ATOM 5842 C CA . GLY B 1 376 ? 52.576 118.361 16.440 1.00 24.61 368 GLY B CA 1
ATOM 5843 C C . GLY B 1 376 ? 53.461 117.191 16.035 1.00 24.52 368 GLY B C 1
ATOM 5844 O O . GLY B 1 376 ? 53.332 116.660 14.924 1.00 24.39 368 GLY B O 1
ATOM 5845 N N . HIS B 1 377 ? 54.365 116.805 16.940 1.00 24.21 369 HIS B N 1
ATOM 5846 C CA . HIS B 1 377 ? 55.218 115.639 16.750 1.00 24.29 369 HIS B CA 1
ATOM 5847 C C . HIS B 1 377 ? 55.158 114.696 17.942 1.00 23.88 369 HIS B C 1
ATOM 5848 O O . HIS B 1 377 ? 54.563 115.002 18.970 1.00 23.31 369 HIS B O 1
ATOM 5855 N N . PHE B 1 378 ? 55.771 113.532 17.806 1.00 23.74 370 PHE B N 1
ATOM 5856 C CA . PHE B 1 378 ? 55.985 112.705 18.983 1.00 23.95 370 PHE B CA 1
ATOM 5857 C C . PHE B 1 378 ? 57.349 112.065 18.918 1.00 23.69 370 PHE B C 1
ATOM 5858 O O . PHE B 1 378 ? 57.942 112.009 17.849 1.00 24.40 370 PHE B O 1
ATOM 5866 N N . ARG B 1 379 ? 57.860 111.600 20.050 1.00 23.34 371 ARG B N 1
ATOM 5867 C CA . ARG B 1 379 ? 59.147 110.899 20.052 1.00 23.04 371 ARG B CA 1
ATOM 5868 C C . ARG B 1 379 ? 58.988 109.417 20.455 1.00 23.12 371 ARG B C 1
ATOM 5869 O O . ARG B 1 379 ? 58.377 109.087 21.481 1.00 22.35 371 ARG B O 1
ATOM 5877 N N . ALA B 1 380 ? 59.537 108.541 19.621 1.00 23.21 372 ALA B N 1
ATOM 5878 C CA . ALA B 1 380 ? 59.551 107.113 19.909 1.00 23.39 372 ALA B CA 1
ATOM 5879 C C . ALA B 1 380 ? 60.982 106.622 19.933 1.00 23.29 372 ALA B C 1
ATOM 5880 O O . ALA B 1 380 ? 61.826 107.100 19.180 1.00 23.26 372 ALA B O 1
ATOM 5882 N N . VAL B 1 381 ? 61.237 105.654 20.801 1.00 23.51 373 VAL B N 1
ATOM 5883 C CA . VAL B 1 381 ? 62.517 104.976 20.872 1.00 23.62 373 VAL B CA 1
ATOM 5884 C C . VAL B 1 381 ? 62.428 103.656 20.069 1.00 23.91 373 VAL B C 1
ATOM 5885 O O . VAL B 1 381 ? 61.390 102.975 20.086 1.00 24.08 373 VAL B O 1
ATOM 5889 N N . PHE B 1 382 ? 63.488 103.300 19.341 1.00 24.02 374 PHE B N 1
ATOM 5890 C CA . PHE B 1 382 ? 63.521 101.992 18.652 1.00 24.02 374 PHE B CA 1
ATOM 5891 C C . PHE B 1 382 ? 64.464 100.989 19.313 1.00 24.80 374 PHE B C 1
ATOM 5892 O O . PHE B 1 382 ? 65.042 100.120 18.661 1.00 25.09 374 PHE B O 1
ATOM 5900 N N . LEU B 1 383 ? 64.590 101.115 20.630 1.00 25.57 375 LEU B N 1
ATOM 5901 C CA . LEU B 1 383 ? 65.391 100.207 21.433 1.00 26.28 375 LEU B CA 1
ATOM 5902 C C . LEU B 1 383 ? 64.843 98.759 21.591 1.00 26.63 375 LEU B C 1
ATOM 5903 O O . LEU B 1 383 ? 65.659 97.836 21.708 1.00 26.88 375 LEU B O 1
ATOM 5908 N N . PRO B 1 384 ? 63.518 98.546 21.620 1.00 26.99 376 PRO B N 1
ATOM 5909 C CA . PRO B 1 384 ? 62.974 97.187 21.764 1.00 27.44 376 PRO B CA 1
ATOM 5910 C C . PRO B 1 384 ? 63.219 96.354 20.526 1.00 28.08 376 PRO B C 1
ATOM 5911 O O . PRO B 1 384 ? 63.370 96.939 19.440 1.00 28.10 376 PRO B O 1
ATOM 5915 N N . PRO B 1 385 ? 63.272 95.016 20.671 1.00 28.60 377 PRO B N 1
ATOM 5916 C CA . PRO B 1 385 ? 63.381 94.109 19.513 1.00 28.73 377 PRO B CA 1
ATOM 5917 C C . PRO B 1 385 ? 62.243 94.280 18.509 1.00 29.30 377 PRO B C 1
ATOM 5918 O O . PRO B 1 385 ? 61.155 94.761 18.868 1.00 29.38 377 PRO B O 1
ATOM 5922 N N . ILE B 1 386 ? 62.511 93.897 17.258 1.00 30.06 378 ILE B N 1
ATOM 5923 C CA . ILE B 1 386 ? 61.553 94.000 16.149 1.00 30.94 378 ILE B CA 1
ATOM 5924 C C . ILE B 1 386 ? 60.165 93.466 16.527 1.00 31.39 378 ILE B C 1
ATOM 5925 O O . ILE B 1 386 ? 59.155 94.084 16.174 1.00 31.24 378 ILE B O 1
ATOM 5930 N N . GLU B 1 387 ? 60.130 92.328 17.242 1.00 32.21 379 GLU B N 1
ATOM 5931 C CA . GLU B 1 387 ? 58.875 91.711 17.724 1.00 33.23 379 GLU B CA 1
ATOM 5932 C C . GLU B 1 387 ? 58.041 92.665 18.567 1.00 32.55 379 GLU B C 1
ATOM 5933 O O . GLU B 1 387 ? 56.819 92.726 18.413 1.00 32.91 379 GLU B O 1
ATOM 5939 N N . ILE B 1 388 ? 58.700 93.409 19.453 1.00 32.15 380 ILE B N 1
ATOM 5940 C CA . ILE B 1 388 ? 58.000 94.387 20.279 1.00 31.68 380 ILE B CA 1
ATOM 5941 C C . ILE B 1 388 ? 57.545 95.599 19.442 1.00 31.40 380 ILE B C 1
ATOM 5942 O O . ILE B 1 388 ? 56.405 96.051 19.596 1.00 31.15 380 ILE B O 1
ATOM 5947 N N . LEU B 1 389 ? 58.424 96.087 18.555 1.00 31.02 381 LEU B N 1
ATOM 5948 C CA . LEU B 1 389 ? 58.103 97.182 17.609 1.00 30.71 381 LEU B CA 1
ATOM 5949 C C . LEU B 1 389 ? 56.936 96.836 16.681 1.00 31.09 381 LEU B C 1
ATOM 5950 O O . LEU B 1 389 ? 56.053 97.666 16.451 1.00 30.65 381 LEU B O 1
ATOM 5955 N N . GLU B 1 390 ? 56.949 95.601 16.159 1.00 31.85 382 GLU B N 1
ATOM 5956 C CA . GLU B 1 390 ? 55.883 95.069 15.304 1.00 32.46 382 GLU B CA 1
ATOM 5957 C C . GLU B 1 390 ? 54.545 95.112 16.014 1.00 32.56 382 GLU B C 1
ATOM 5958 O O . GLU B 1 390 ? 53.563 95.553 15.438 1.00 32.55 382 GLU B O 1
ATOM 5964 N N . GLU B 1 391 ? 54.507 94.656 17.261 1.00 33.03 383 GLU B N 1
ATOM 5965 C CA . GLU B 1 391 ? 53.276 94.705 18.033 1.00 33.94 383 GLU B CA 1
ATOM 5966 C C . GLU B 1 391 ? 52.825 96.148 18.247 1.00 33.57 383 GLU B C 1
ATOM 5967 O O . GLU B 1 391 ? 51.650 96.476 18.036 1.00 33.79 383 GLU B O 1
ATOM 5973 N N . ALA B 1 392 ? 53.772 96.992 18.666 1.00 33.24 384 ALA B N 1
ATOM 5974 C CA . ALA B 1 392 ? 53.552 98.425 18.880 1.00 32.93 384 ALA B CA 1
ATOM 5975 C C . ALA B 1 392 ? 53.023 99.101 17.618 1.00 32.61 384 ALA B C 1
ATOM 5976 O O . ALA B 1 392 ? 52.030 99.810 17.675 1.00 32.67 384 ALA B O 1
ATOM 5978 N N . MET B 1 393 ? 53.679 98.860 16.486 1.00 32.27 385 MET B N 1
ATOM 5979 C CA . MET B 1 393 ? 53.273 99.474 15.226 1.00 32.25 385 MET B CA 1
ATOM 5980 C C . MET B 1 393 ? 51.948 98.958 14.663 1.00 32.53 385 MET B C 1
ATOM 5981 O O . MET B 1 393 ? 51.218 99.726 14.045 1.00 32.31 385 MET B O 1
ATOM 5986 N N . ASP B 1 394 ? 51.638 97.673 14.894 1.00 32.89 386 ASP B N 1
ATOM 5987 C CA . ASP B 1 394 ? 50.364 97.085 14.456 1.00 33.12 386 ASP B CA 1
ATOM 5988 C C . ASP B 1 394 ? 49.205 97.766 15.170 1.00 33.27 386 ASP B C 1
ATOM 5989 O O . ASP B 1 394 ? 48.231 98.165 14.531 1.00 33.14 386 ASP B O 1
ATOM 5994 N N . ARG B 1 395 ? 49.335 97.892 16.493 1.00 33.59 387 ARG B N 1
ATOM 5995 C CA . ARG B 1 395 ? 48.364 98.582 17.341 1.00 33.85 387 ARG B CA 1
ATOM 5996 C C . ARG B 1 395 ? 48.187 100.043 16.956 1.00 33.91 387 ARG B C 1
ATOM 5997 O O . ARG B 1 395 ? 47.058 100.527 16.857 1.00 34.01 387 ARG B O 1
ATOM 6005 N N . PHE B 1 396 ? 49.313 100.736 16.756 1.00 33.93 388 PHE B N 1
ATOM 6006 C CA . PHE B 1 396 ? 49.318 102.148 16.404 1.00 33.73 388 PHE B CA 1
ATOM 6007 C C . PHE B 1 396 ? 48.742 102.390 15.011 1.00 34.19 388 PHE B C 1
ATOM 6008 O O . PHE B 1 396 ? 48.012 103.364 14.808 1.00 34.15 388 PHE B O 1
ATOM 6016 N N . GLU B 1 397 ? 49.073 101.510 14.063 1.00 34.94 389 GLU B N 1
ATOM 6017 C CA . GLU B 1 397 ? 48.453 101.513 12.733 1.00 36.14 389 GLU B CA 1
ATOM 6018 C C . GLU B 1 397 ? 46.915 101.365 12.807 1.00 36.31 389 GLU B C 1
ATOM 6019 O O . GLU B 1 397 ? 46.180 102.110 12.139 1.00 36.12 389 GLU B O 1
ATOM 6025 N N . LYS B 1 398 ? 46.451 100.407 13.622 1.00 36.84 390 LYS B N 1
ATOM 6026 C CA . LYS B 1 398 ? 45.018 100.193 13.881 1.00 37.50 390 LYS B CA 1
ATOM 6027 C C . LYS B 1 398 ? 44.362 101.425 14.485 1.00 37.50 390 LYS B C 1
ATOM 6028 O O . LYS B 1 398 ? 43.260 101.806 14.079 1.00 37.72 390 LYS B O 1
ATOM 6034 N N . PHE B 1 399 ? 45.040 102.022 15.466 1.00 37.48 391 PHE B N 1
ATOM 6035 C CA . PHE B 1 399 ? 44.548 103.191 16.185 1.00 37.65 391 PHE B CA 1
ATOM 6036 C C . PHE B 1 399 ? 44.370 104.402 15.258 1.00 37.80 391 PHE B C 1
ATOM 6037 O O . PHE B 1 399 ? 43.426 105.175 15.404 1.00 38.08 391 PHE B O 1
ATOM 6045 N N . MET B 1 400 ? 45.287 104.551 14.314 1.00 37.96 392 MET B N 1
ATOM 6046 C CA . MET B 1 400 ? 45.308 105.678 13.398 1.00 38.18 392 MET B CA 1
ATOM 6047 C C . MET B 1 400 ? 44.254 105.563 12.309 1.00 38.78 392 MET B C 1
ATOM 6048 O O . MET B 1 400 ? 43.669 106.576 11.898 1.00 38.86 392 MET B O 1
ATOM 6053 N N . LYS B 1 401 ? 44.029 104.332 11.849 1.00 39.27 393 LYS B N 1
ATOM 6054 C CA . LYS B 1 401 ? 43.041 104.023 10.818 1.00 39.74 393 LYS B CA 1
ATOM 6055 C C . LYS B 1 401 ? 41.639 104.339 11.318 1.00 39.91 393 LYS B C 1
ATOM 6056 O O . LYS B 1 401 ? 40.815 104.869 10.553 1.00 40.01 393 LYS B O 1
ATOM 6062 N N . GLU B 1 402 ? 41.385 104.035 12.595 1.00 39.99 394 GLU B N 1
ATOM 6063 C CA . GLU B 1 402 ? 40.095 104.331 13.231 1.00 40.17 394 GLU B CA 1
ATOM 6064 C C . GLU B 1 402 ? 39.840 105.837 13.419 1.00 40.46 394 GLU B C 1
ATOM 6065 O O . GLU B 1 402 ? 38.750 106.310 13.121 1.00 40.79 394 GLU B O 1
ATOM 6067 N N . ARG B 1 403 ? 40.852 106.578 13.882 1.00 40.51 395 ARG B N 1
ATOM 6068 C CA . ARG B 1 403 ? 40.708 107.981 14.310 1.00 40.29 395 ARG B CA 1
ATOM 6069 C C . ARG B 1 403 ? 40.356 109.021 13.230 1.00 40.13 395 ARG B C 1
ATOM 6070 O O . ARG B 1 403 ? 40.803 108.931 12.091 1.00 40.25 395 ARG B O 1
ATOM 6078 N N . ARG C 1 11 ? 70.164 144.152 8.972 1.00 25.68 3 ARG C N 1
ATOM 6079 C CA . ARG C 1 11 ? 70.730 143.589 10.244 1.00 26.53 3 ARG C CA 1
ATOM 6080 C C . ARG C 1 11 ? 71.563 144.555 11.082 1.00 26.44 3 ARG C C 1
ATOM 6081 O O . ARG C 1 11 ? 72.708 144.902 10.732 1.00 26.68 3 ARG C O 1
ATOM 6089 N N . ALA C 1 12 ? 70.985 144.980 12.199 1.00 25.91 4 ALA C N 1
ATOM 6090 C CA . ALA C 1 12 ? 71.638 145.914 13.095 1.00 25.52 4 ALA C CA 1
ATOM 6091 C C . ALA C 1 12 ? 72.653 145.241 14.023 1.00 25.54 4 ALA C C 1
ATOM 6092 O O . ALA C 1 12 ? 72.678 144.022 14.172 1.00 25.60 4 ALA C O 1
ATOM 6094 N N . SER C 1 13 ? 73.488 146.065 14.635 1.00 25.33 5 SER C N 1
ATOM 6095 C CA . SER C 1 13 ? 74.419 145.654 15.662 1.00 25.82 5 SER C CA 1
ATOM 6096 C C . SER C 1 13 ? 73.702 144.970 16.811 1.00 26.00 5 SER C C 1
ATOM 6097 O O . SER C 1 13 ? 72.632 145.413 17.226 1.00 26.16 5 SER C O 1
ATOM 6100 N N . LYS C 1 14 ? 74.281 143.888 17.325 1.00 26.70 6 LYS C N 1
ATOM 6101 C CA . LYS C 1 14 ? 73.691 143.205 18.477 1.00 27.53 6 LYS C CA 1
ATOM 6102 C C . LYS C 1 14 ? 73.785 144.130 19.678 1.00 28.04 6 LYS C C 1
ATOM 6103 O O . LYS C 1 14 ? 72.791 144.323 20.373 1.00 28.16 6 LYS C O 1
ATOM 6109 N N . ARG C 1 15 ? 74.957 144.723 19.893 1.00 28.69 7 ARG C N 1
ATOM 6110 C CA . ARG C 1 15 ? 75.146 145.618 21.043 1.00 30.07 7 ARG C CA 1
ATOM 6111 C C . ARG C 1 15 ? 74.258 146.862 21.029 1.00 30.49 7 ARG C C 1
ATOM 6112 O O . ARG C 1 15 ? 73.734 147.228 22.070 1.00 31.06 7 ARG C O 1
ATOM 6120 N N . ALA C 1 16 ? 74.062 147.487 19.867 1.00 30.97 8 ALA C N 1
ATOM 6121 C CA . ALA C 1 16 ? 73.160 148.634 19.754 1.00 31.28 8 ALA C CA 1
ATOM 6122 C C . ALA C 1 16 ? 71.707 148.277 20.073 1.00 31.74 8 ALA C C 1
ATOM 6123 O O . ALA C 1 16 ? 71.007 149.065 20.711 1.00 31.71 8 ALA C O 1
ATOM 6125 N N . LEU C 1 17 ? 71.259 147.101 19.626 1.00 32.22 9 LEU C N 1
ATOM 6126 C CA . LEU C 1 17 ? 69.884 146.633 19.866 1.00 32.50 9 LEU C CA 1
ATOM 6127 C C . LEU C 1 17 ? 69.622 146.284 21.333 1.00 32.98 9 LEU C C 1
ATOM 6128 O O . LEU C 1 17 ? 68.472 146.274 21.769 1.00 33.30 9 LEU C O 1
ATOM 6133 N N . SER C 1 18 ? 70.683 146.006 22.084 1.00 33.58 10 SER C N 1
ATOM 6134 C CA . SER C 1 18 ? 70.572 145.684 23.509 1.00 34.70 10 SER C CA 1
ATOM 6135 C C . SER C 1 18 ? 70.616 146.905 24.436 1.00 35.18 10 SER C C 1
ATOM 6136 O O . SER C 1 18 ? 70.501 146.759 25.657 1.00 35.39 10 SER C O 1
ATOM 6139 N N . VAL C 1 19 ? 70.783 148.092 23.857 1.00 35.71 11 VAL C N 1
ATOM 6140 C CA . VAL C 1 19 ? 70.867 149.333 24.622 1.00 36.41 11 VAL C CA 1
ATOM 6141 C C . VAL C 1 19 ? 69.474 149.700 25.146 1.00 37.28 11 VAL C C 1
ATOM 6142 O O . VAL C 1 19 ? 68.554 149.969 24.372 1.00 37.15 11 VAL C O 1
ATOM 6146 N N . GLU C 1 20 ? 69.335 149.680 26.471 1.00 38.49 12 GLU C N 1
ATOM 6147 C CA . GLU C 1 20 ? 68.053 149.905 27.139 1.00 39.73 12 GLU C CA 1
ATOM 6148 C C . GLU C 1 20 ? 67.970 151.316 27.731 1.00 40.49 12 GLU C C 1
ATOM 6149 O O . GLU C 1 20 ? 68.995 151.941 28.038 1.00 40.71 12 GLU C O 1
ATOM 6155 N N . TYR C 1 21 ? 66.746 151.817 27.880 1.00 41.44 13 TYR C N 1
ATOM 6156 C CA . TYR C 1 21 ? 66.510 153.103 28.536 1.00 42.40 13 TYR C CA 1
ATOM 6157 C C . TYR C 1 21 ? 65.088 153.138 29.145 1.00 42.83 13 TYR C C 1
ATOM 6158 O O . TYR C 1 21 ? 64.205 153.858 28.673 1.00 42.76 13 TYR C O 1
ATOM 6167 N N . ALA C 1 22 ? 64.900 152.343 30.202 1.00 43.45 14 ALA C N 1
ATOM 6168 C CA . ALA C 1 22 ? 63.578 152.103 30.806 1.00 44.45 14 ALA C CA 1
ATOM 6169 C C . ALA C 1 22 ? 62.952 153.326 31.474 1.00 44.93 14 ALA C C 1
ATOM 6170 O O . ALA C 1 22 ? 61.731 153.453 31.489 1.00 44.83 14 ALA C O 1
ATOM 6172 N N . ILE C 1 23 ? 63.791 154.214 32.010 1.00 45.92 15 ILE C N 1
ATOM 6173 C CA . ILE C 1 23 ? 63.349 155.490 32.601 1.00 46.71 15 ILE C CA 1
ATOM 6174 C C . ILE C 1 23 ? 62.320 156.228 31.715 1.00 47.42 15 ILE C C 1
ATOM 6175 O O . ILE C 1 23 ? 61.267 156.652 32.208 1.00 47.25 15 ILE C O 1
ATOM 6177 N N . ARG C 1 24 ? 62.631 156.364 30.420 1.00 48.30 16 ARG C N 1
ATOM 6178 C CA . ARG C 1 24 ? 61.725 156.991 29.442 1.00 49.25 16 ARG C CA 1
ATOM 6179 C C . ARG C 1 24 ? 60.571 156.063 29.018 1.00 49.85 16 ARG C C 1
ATOM 6180 O O . ARG C 1 24 ? 59.565 156.526 28.477 1.00 49.90 16 ARG C O 1
ATOM 6182 N N . ASP C 1 25 ? 60.719 154.762 29.277 1.00 50.70 17 ASP C N 1
ATOM 6183 C CA . ASP C 1 25 ? 59.696 153.755 28.961 1.00 51.32 17 ASP C CA 1
ATOM 6184 C C . ASP C 1 25 ? 58.483 153.909 29.875 1.00 51.79 17 ASP C C 1
ATOM 6185 O O . ASP C 1 25 ? 58.092 152.961 30.565 1.00 51.90 17 ASP C O 1
ATOM 6186 N N . VAL C 1 26 ? 57.910 155.119 29.862 1.00 52.17 18 VAL C N 1
ATOM 6187 C CA . VAL C 1 26 ? 56.703 155.498 30.612 1.00 52.34 18 VAL C CA 1
ATOM 6188 C C . VAL C 1 26 ? 56.073 156.779 30.035 1.00 52.43 18 VAL C C 1
ATOM 6189 O O . VAL C 1 26 ? 54.912 157.105 30.347 1.00 52.87 18 VAL C O 1
ATOM 6191 N N . VAL C 1 27 ? 56.844 157.497 29.200 1.00 52.30 19 VAL C N 1
ATOM 6192 C CA . VAL C 1 27 ? 56.409 158.769 28.593 1.00 51.89 19 VAL C CA 1
ATOM 6193 C C . VAL C 1 27 ? 55.273 158.667 27.558 1.00 51.54 19 VAL C C 1
ATOM 6194 O O . VAL C 1 27 ? 54.527 159.636 27.358 1.00 51.42 19 VAL C O 1
ATOM 6195 N N . LEU C 1 28 ? 55.157 157.506 26.911 1.00 51.23 20 LEU C N 1
ATOM 6196 C CA . LEU C 1 28 ? 54.095 157.231 25.927 1.00 50.97 20 LEU C CA 1
ATOM 6197 C C . LEU C 1 28 ? 52.671 157.227 26.527 1.00 50.68 20 LEU C C 1
ATOM 6198 O O . LEU C 1 28 ? 51.810 157.930 25.998 1.00 50.60 20 LEU C O 1
ATOM 6200 N N . PRO C 1 29 ? 52.407 156.457 27.602 1.00 50.61 21 PRO C N 1
ATOM 6201 C CA . PRO C 1 29 ? 51.095 156.508 28.278 1.00 50.50 21 PRO C CA 1
ATOM 6202 C C . PRO C 1 29 ? 50.625 157.908 28.702 1.00 50.44 21 PRO C C 1
ATOM 6203 O O . PRO C 1 29 ? 49.419 158.173 28.682 1.00 50.44 21 PRO C O 1
ATOM 6207 N N . ALA C 1 30 ? 51.563 158.785 29.071 1.00 50.35 22 ALA C N 1
ATOM 6208 C CA . ALA C 1 30 ? 51.238 160.161 29.471 1.00 50.41 22 ALA C CA 1
ATOM 6209 C C . ALA C 1 30 ? 50.792 161.050 28.306 1.00 50.52 22 ALA C C 1
ATOM 6210 O O . ALA C 1 30 ? 49.915 161.897 28.476 1.00 50.58 22 ALA C O 1
ATOM 6212 N N . ARG C 1 31 ? 51.402 160.859 27.138 1.00 50.72 23 ARG C N 1
ATOM 6213 C CA . ARG C 1 31 ? 51.020 161.583 25.923 1.00 51.25 23 ARG C CA 1
ATOM 6214 C C . ARG C 1 31 ? 49.618 161.187 25.435 1.00 50.94 23 ARG C C 1
ATOM 6215 O O . ARG C 1 31 ? 48.902 162.015 24.865 1.00 51.05 23 ARG C O 1
ATOM 6223 N N . GLU C 1 32 ? 49.251 159.922 25.666 1.00 50.65 24 GLU C N 1
ATOM 6224 C CA . GLU C 1 32 ? 47.933 159.379 25.337 1.00 50.26 24 GLU C CA 1
ATOM 6225 C C . GLU C 1 32 ? 46.806 159.987 26.196 1.00 50.11 24 GLU C C 1
ATOM 6226 O O . GLU C 1 32 ? 45.714 160.269 25.682 1.00 50.13 24 GLU C O 1
ATOM 6228 N N . LEU C 1 33 ? 47.073 160.194 27.490 1.00 49.76 25 LEU C N 1
ATOM 6229 C CA . LEU C 1 33 ? 46.123 160.861 28.396 1.00 49.35 25 LEU C CA 1
ATOM 6230 C C . LEU C 1 33 ? 45.884 162.319 28.018 1.00 49.29 25 LEU C C 1
ATOM 6231 O O . LEU C 1 33 ? 44.744 162.781 28.031 1.00 49.19 25 LEU C O 1
ATOM 6236 N N . GLU C 1 34 ? 46.958 163.034 27.679 1.00 49.28 26 GLU C N 1
ATOM 6237 C CA . GLU C 1 34 ? 46.866 164.439 27.261 1.00 49.44 26 GLU C CA 1
ATOM 6238 C C . GLU C 1 34 ? 46.058 164.628 25.974 1.00 49.48 26 GLU C C 1
ATOM 6239 O O . GLU C 1 34 ? 45.355 165.640 25.820 1.00 49.54 26 GLU C O 1
ATOM 6245 N N . LYS C 1 35 ? 46.173 163.658 25.062 1.00 49.35 27 LYS C N 1
ATOM 6246 C CA . LYS C 1 35 ? 45.378 163.621 23.828 1.00 49.44 27 LYS C CA 1
ATOM 6247 C C . LYS C 1 35 ? 43.880 163.587 24.144 1.00 49.20 27 LYS C C 1
ATOM 6248 O O . LYS C 1 35 ? 43.081 164.160 23.401 1.00 49.33 27 LYS C O 1
ATOM 6252 N N . LYS C 1 36 ? 43.519 162.926 25.253 1.00 48.78 28 LYS C N 1
ATOM 6253 C CA . LYS C 1 36 ? 42.133 162.870 25.756 1.00 48.17 28 LYS C CA 1
ATOM 6254 C C . LYS C 1 36 ? 41.745 164.133 26.553 1.00 47.63 28 LYS C C 1
ATOM 6255 O O . LYS C 1 36 ? 40.673 164.183 27.169 1.00 47.74 28 LYS C O 1
ATOM 6259 N N . GLY C 1 37 ? 42.619 165.143 26.539 1.00 46.87 29 GLY C N 1
ATOM 6260 C CA . GLY C 1 37 ? 42.399 166.397 27.272 1.00 45.79 29 GLY C CA 1
ATOM 6261 C C . GLY C 1 37 ? 42.642 166.324 28.780 1.00 45.20 29 GLY C C 1
ATOM 6262 O O . GLY C 1 37 ? 42.289 167.264 29.519 1.00 45.34 29 GLY C O 1
ATOM 6263 N N . ILE C 1 38 ? 43.231 165.220 29.242 1.00 44.05 30 ILE C N 1
ATOM 6264 C CA . ILE C 1 38 ? 43.584 165.061 30.655 1.00 43.09 30 ILE C CA 1
ATOM 6265 C C . ILE C 1 38 ? 44.986 165.657 30.901 1.00 42.47 30 ILE C C 1
ATOM 6266 O O . ILE C 1 38 ? 45.956 165.238 30.259 1.00 42.35 30 ILE C O 1
ATOM 6271 N N . LYS C 1 39 ? 45.085 166.623 31.818 1.00 41.33 31 LYS C N 1
ATOM 6272 C CA . LYS C 1 39 ? 46.367 167.255 32.135 1.00 40.45 31 LYS C CA 1
ATOM 6273 C C . LYS C 1 39 ? 47.168 166.404 33.109 1.00 39.87 31 LYS C C 1
ATOM 6274 O O . LYS C 1 39 ? 46.618 165.824 34.050 1.00 40.03 31 LYS C O 1
ATOM 6276 N N . VAL C 1 40 ? 48.473 166.334 32.868 1.00 38.92 32 VAL C N 1
ATOM 6277 C CA . VAL C 1 40 ? 49.377 165.515 33.672 1.00 37.85 32 VAL C CA 1
ATOM 6278 C C . VAL C 1 40 ? 50.481 166.353 34.288 1.00 36.87 32 VAL C C 1
ATOM 6279 O O . VAL C 1 40 ? 51.021 167.257 33.649 1.00 36.94 32 VAL C O 1
ATOM 6283 N N . ILE C 1 41 ? 50.801 166.067 35.541 1.00 35.68 33 ILE C N 1
ATOM 6284 C CA . ILE C 1 41 ? 51.950 166.697 36.161 1.00 34.57 33 ILE C CA 1
ATOM 6285 C C . ILE C 1 41 ? 53.153 165.757 36.010 1.00 34.27 33 ILE C C 1
ATOM 6286 O O . ILE C 1 41 ? 53.135 164.603 36.456 1.00 33.90 33 ILE C O 1
ATOM 6291 N N . ARG C 1 42 ? 54.185 166.274 35.350 1.00 33.79 34 ARG C N 1
ATOM 6292 C CA . ARG C 1 42 ? 55.384 165.500 35.030 1.00 33.31 34 ARG C CA 1
ATOM 6293 C C . ARG C 1 42 ? 56.437 165.715 36.096 1.00 32.26 34 ARG C C 1
ATOM 6294 O O . ARG C 1 42 ? 56.993 166.807 36.227 1.00 32.16 34 ARG C O 1
ATOM 6302 N N . LEU C 1 43 ? 56.669 164.664 36.876 1.00 31.03 35 LEU C N 1
ATOM 6303 C CA . LEU C 1 43 ? 57.675 164.686 37.931 1.00 30.00 35 LEU C CA 1
ATOM 6304 C C . LEU C 1 43 ? 58.807 163.701 37.590 1.00 29.44 35 LEU C C 1
ATOM 6305 O O . LEU C 1 43 ? 59.577 163.312 38.454 1.00 29.49 35 LEU C O 1
ATOM 6310 N N . ASN C 1 44 ? 58.896 163.336 36.310 1.00 28.74 36 ASN C N 1
ATOM 6311 C CA . ASN C 1 44 ? 59.796 162.299 35.808 1.00 28.53 36 ASN C CA 1
ATOM 6312 C C . ASN C 1 44 ? 61.068 162.778 35.070 1.00 28.44 36 ASN C C 1
ATOM 6313 O O . ASN C 1 44 ? 61.987 161.990 34.836 1.00 28.23 36 ASN C O 1
ATOM 6318 N N . ILE C 1 45 ? 61.108 164.059 34.706 1.00 28.20 37 ILE C N 1
ATOM 6319 C CA . ILE C 1 45 ? 62.209 164.604 33.912 1.00 28.13 37 ILE C CA 1
ATOM 6320 C C . ILE C 1 45 ? 63.097 165.567 34.719 1.00 27.42 37 ILE C C 1
ATOM 6321 O O . ILE C 1 45 ? 62.631 166.563 35.279 1.00 27.35 37 ILE C O 1
ATOM 6326 N N . GLY C 1 46 ? 64.383 165.239 34.767 1.00 26.71 38 GLY C N 1
ATOM 6327 C CA . GLY C 1 46 ? 65.356 166.009 35.509 1.00 25.99 38 GLY C CA 1
ATOM 6328 C C . GLY C 1 46 ? 65.857 167.202 34.730 1.00 25.51 38 GLY C C 1
ATOM 6329 O O . GLY C 1 46 ? 67.045 167.441 34.682 1.00 25.96 38 GLY C O 1
ATOM 6330 N N . ASP C 1 47 ? 64.961 167.965 34.120 1.00 25.02 39 ASP C N 1
ATOM 6331 C CA . ASP C 1 47 ? 65.390 169.123 33.335 1.00 24.60 39 ASP C CA 1
ATOM 6332 C C . ASP C 1 47 ? 64.845 170.409 33.949 1.00 24.62 39 ASP C C 1
ATOM 6333 O O . ASP C 1 47 ? 63.669 170.714 33.771 1.00 24.77 39 ASP C O 1
ATOM 6338 N N . PRO C 1 48 ? 65.697 171.148 34.671 1.00 24.95 40 PRO C N 1
ATOM 6339 C CA . PRO C 1 48 ? 65.273 172.369 35.349 1.00 25.46 40 PRO C CA 1
ATOM 6340 C C . PRO C 1 48 ? 64.742 173.442 34.391 1.00 25.91 40 PRO C C 1
ATOM 6341 O O . PRO C 1 48 ? 63.851 174.185 34.760 1.00 26.05 40 PRO C O 1
ATOM 6345 N N . VAL C 1 49 ? 65.280 173.495 33.171 1.00 26.61 41 VAL C N 1
ATOM 6346 C CA . VAL C 1 49 ? 64.871 174.484 32.157 1.00 27.26 41 VAL C CA 1
ATOM 6347 C C . VAL C 1 49 ? 63.417 174.279 31.639 1.00 27.89 41 VAL C C 1
ATOM 6348 O O . VAL C 1 49 ? 62.814 175.189 31.054 1.00 28.47 41 VAL C O 1
ATOM 6352 N N . LYS C 1 50 ? 62.849 173.099 31.868 1.00 28.26 42 LYS C N 1
ATOM 6353 C CA . LYS C 1 50 ? 61.431 172.862 31.596 1.00 28.70 42 LYS C CA 1
ATOM 6354 C C . LYS C 1 50 ? 60.531 173.555 32.642 1.00 28.60 42 LYS C C 1
ATOM 6355 O O . LYS C 1 50 ? 59.313 173.676 32.441 1.00 28.37 42 LYS C O 1
ATOM 6361 N N . PHE C 1 51 ? 61.131 173.999 33.752 1.00 28.42 43 PHE C N 1
ATOM 6362 C CA . PHE C 1 51 ? 60.395 174.701 34.808 1.00 28.21 43 PHE C CA 1
ATOM 6363 C C . PHE C 1 51 ? 60.798 176.174 34.908 1.00 28.53 43 PHE C C 1
ATOM 6364 O O . PHE C 1 51 ? 60.977 176.806 33.869 1.00 28.90 43 PHE C O 1
ATOM 6372 N N . ASP C 1 52 ? 60.924 176.749 36.102 1.00 28.67 44 ASP C N 1
ATOM 6373 C CA . ASP C 1 52 ? 61.239 178.189 36.183 1.00 29.02 44 ASP C CA 1
ATOM 6374 C C . ASP C 1 52 ? 62.717 178.475 36.444 1.00 28.54 44 ASP C C 1
ATOM 6375 O O . ASP C 1 52 ? 63.062 179.242 37.362 1.00 28.77 44 ASP C O 1
ATOM 6380 N N . PHE C 1 53 ? 63.578 177.846 35.639 1.00 27.68 45 PHE C N 1
ATOM 6381 C CA . PHE C 1 53 ? 65.037 177.987 35.772 1.00 26.72 45 PHE C CA 1
ATOM 6382 C C . PHE C 1 53 ? 65.603 178.244 34.396 1.00 26.67 45 PHE C C 1
ATOM 6383 O O . PHE C 1 53 ? 65.209 177.614 33.415 1.00 27.08 45 PHE C O 1
ATOM 6391 N N . GLN C 1 54 ? 66.524 179.188 34.322 1.00 26.15 46 GLN C N 1
ATOM 6392 C CA . GLN C 1 54 ? 67.178 179.512 33.082 1.00 25.48 46 GLN C CA 1
ATOM 6393 C C . GLN C 1 54 ? 68.663 179.698 33.385 1.00 25.34 46 GLN C C 1
ATOM 6394 O O . GLN C 1 54 ? 69.015 179.972 34.539 1.00 25.22 46 GLN C O 1
ATOM 6400 N N . PRO C 1 55 ? 69.542 179.514 32.390 1.00 24.97 47 PRO C N 1
ATOM 6401 C CA . PRO C 1 55 ? 70.941 179.877 32.568 1.00 24.90 47 PRO C CA 1
ATOM 6402 C C . PRO C 1 55 ? 71.006 181.388 32.846 1.00 24.77 47 PRO C C 1
ATOM 6403 O O . PRO C 1 55 ? 70.243 182.138 32.241 1.00 24.72 47 PRO C O 1
ATOM 6407 N N . PRO C 1 56 ? 71.890 181.826 33.749 1.00 24.76 48 PRO C N 1
ATOM 6408 C CA . PRO C 1 56 ? 71.912 183.225 34.161 1.00 24.58 48 PRO C CA 1
ATOM 6409 C C . PRO C 1 56 ? 72.207 184.144 32.979 1.00 24.67 48 PRO C C 1
ATOM 6410 O O . PRO C 1 56 ? 72.848 183.717 32.001 1.00 24.72 48 PRO C O 1
ATOM 6414 N N . GLU C 1 57 ? 71.745 185.385 33.091 1.00 24.47 49 GLU C N 1
ATOM 6415 C CA . GLU C 1 57 ? 71.856 186.393 32.031 1.00 24.95 49 GLU C CA 1
ATOM 6416 C C . GLU C 1 57 ? 73.274 186.623 31.523 1.00 23.98 49 GLU C C 1
ATOM 6417 O O . GLU C 1 57 ? 73.478 186.760 30.330 1.00 24.32 49 GLU C O 1
ATOM 6423 N N . HIS C 1 58 ? 74.249 186.661 32.410 1.00 23.45 50 HIS C N 1
ATOM 6424 C CA . HIS C 1 58 ? 75.633 186.882 31.971 1.00 23.51 50 HIS C CA 1
ATOM 6425 C C . HIS C 1 58 ? 76.188 185.741 31.086 1.00 23.48 50 HIS C C 1
ATOM 6426 O O . HIS C 1 58 ? 77.066 185.991 30.265 1.00 23.67 50 HIS C O 1
ATOM 6433 N N . MET C 1 59 ? 75.667 184.517 31.249 1.00 23.40 51 MET C N 1
ATOM 6434 C CA . MET C 1 59 ? 76.058 183.351 30.416 1.00 23.50 51 MET C CA 1
ATOM 6435 C C . MET C 1 59 ? 75.394 183.365 29.027 1.00 24.03 51 MET C C 1
ATOM 6436 O O . MET C 1 59 ? 76.060 183.145 28.007 1.00 23.94 51 MET C O 1
ATOM 6441 N N . LYS C 1 60 ? 74.084 183.621 29.007 1.00 24.40 52 LYS C N 1
ATOM 6442 C CA . LYS C 1 60 ? 73.335 183.898 27.780 1.00 24.72 52 LYS C CA 1
ATOM 6443 C C . LYS C 1 60 ? 73.989 184.992 26.904 1.00 25.30 52 LYS C C 1
ATOM 6444 O O . LYS C 1 60 ? 74.200 184.802 25.702 1.00 25.91 52 LYS C O 1
ATOM 6450 N N . GLU C 1 61 ? 74.297 186.131 27.514 1.00 25.67 53 GLU C N 1
ATOM 6451 C CA . GLU C 1 61 ? 74.890 187.276 26.838 1.00 26.23 53 GLU C CA 1
ATOM 6452 C C . GLU C 1 61 ? 76.258 186.936 26.232 1.00 25.73 53 GLU C C 1
ATOM 6453 O O . GLU C 1 61 ? 76.525 187.285 25.073 1.00 25.46 53 GLU C O 1
ATOM 6459 N N . ALA C 1 62 ? 77.111 186.253 27.008 1.00 25.41 54 ALA C N 1
ATOM 6460 C CA . ALA C 1 62 ? 78.419 185.767 26.509 1.00 25.20 54 ALA C CA 1
ATOM 6461 C C . ALA C 1 62 ? 78.252 184.813 25.319 1.00 24.75 54 ALA C C 1
ATOM 6462 O O . ALA C 1 62 ? 79.030 184.880 24.379 1.00 24.58 54 ALA C O 1
ATOM 6464 N N . TYR C 1 63 ? 77.224 183.957 25.368 1.00 24.71 55 TYR C N 1
ATOM 6465 C CA . TYR C 1 63 ? 76.891 183.023 24.288 1.00 24.71 55 TYR C CA 1
ATOM 6466 C C . TYR C 1 63 ? 76.570 183.806 23.001 1.00 25.30 55 TYR C C 1
ATOM 6467 O O . TYR C 1 63 ? 77.209 183.600 21.964 1.00 25.32 55 TYR C O 1
ATOM 6476 N N . CYS C 1 64 ? 75.581 184.703 23.092 1.00 26.11 56 CYS C N 1
ATOM 6477 C CA . CYS C 1 64 ? 75.163 185.567 21.986 1.00 26.95 56 CYS C CA 1
ATOM 6478 C C . CYS C 1 64 ? 76.297 186.436 21.468 1.00 26.49 56 CYS C C 1
ATOM 6479 O O . CYS C 1 64 ? 76.450 186.596 20.247 1.00 26.43 56 CYS C O 1
ATOM 6482 N N . LYS C 1 65 ? 77.076 186.987 22.399 1.00 26.37 57 LYS C N 1
ATOM 6483 C CA . LYS C 1 65 ? 78.241 187.795 22.073 1.00 26.48 57 LYS C CA 1
ATOM 6484 C C . LYS C 1 65 ? 79.247 186.991 21.233 1.00 26.03 57 LYS C C 1
ATOM 6485 O O . LYS C 1 65 ? 79.732 187.482 20.227 1.00 26.13 57 LYS C O 1
ATOM 6491 N N . ALA C 1 66 ? 79.529 185.756 21.644 1.00 25.78 58 ALA C N 1
ATOM 6492 C CA . ALA C 1 66 ? 80.434 184.860 20.912 1.00 25.48 58 ALA C CA 1
ATOM 6493 C C . ALA C 1 66 ? 79.986 184.625 19.454 1.00 25.38 58 ALA C C 1
ATOM 6494 O O . ALA C 1 66 ? 80.797 184.670 18.547 1.00 25.55 58 ALA C O 1
ATOM 6496 N N . ILE C 1 67 ? 78.697 184.385 19.244 1.00 25.35 59 ILE C N 1
ATOM 6497 C CA . ILE C 1 67 ? 78.126 184.211 17.909 1.00 25.33 59 ILE C CA 1
ATOM 6498 C C . ILE C 1 67 ? 78.345 185.469 17.044 1.00 26.13 59 ILE C C 1
ATOM 6499 O O . ILE C 1 67 ? 78.933 185.377 15.966 1.00 26.05 59 ILE C O 1
ATOM 6504 N N . LYS C 1 68 ? 77.895 186.635 17.536 1.00 26.71 60 LYS C N 1
ATOM 6505 C CA . LYS C 1 68 ? 78.009 187.902 16.807 1.00 27.21 60 LYS C CA 1
ATOM 6506 C C . LYS C 1 68 ? 79.462 188.271 16.522 1.00 27.47 60 LYS C C 1
ATOM 6507 O O . LYS C 1 68 ? 79.762 188.805 15.455 1.00 27.96 60 LYS C O 1
ATOM 6509 N N . GLU C 1 69 ? 80.360 187.975 17.456 1.00 27.34 61 GLU C N 1
ATOM 6510 C CA . GLU C 1 69 ? 81.781 188.261 17.258 1.00 27.79 61 GLU C CA 1
ATOM 6511 C C . GLU C 1 69 ? 82.530 187.188 16.431 1.00 27.58 61 GLU C C 1
ATOM 6512 O O . GLU C 1 69 ? 83.758 187.160 16.395 1.00 27.91 61 GLU C O 1
ATOM 6518 N N . GLY C 1 70 ? 81.779 186.319 15.766 1.00 27.24 62 GLY C N 1
ATOM 6519 C CA . GLY C 1 70 ? 82.338 185.363 14.822 1.00 27.25 62 GLY C CA 1
ATOM 6520 C C . GLY C 1 70 ? 83.001 184.109 15.362 1.00 27.18 62 GLY C C 1
ATOM 6521 O O . GLY C 1 70 ? 83.759 183.452 14.634 1.00 27.40 62 GLY C O 1
ATOM 6522 N N . HIS C 1 71 ? 82.729 183.759 16.619 1.00 26.76 63 HIS C N 1
ATOM 6523 C CA . HIS C 1 71 ? 83.335 182.555 17.215 1.00 26.78 63 HIS C CA 1
ATOM 6524 C C . HIS C 1 71 ? 82.524 181.288 16.884 1.00 26.28 63 HIS C C 1
ATOM 6525 O O . HIS C 1 71 ? 81.999 180.608 17.777 1.00 26.16 63 HIS C O 1
ATOM 6532 N N . ASN C 1 72 ? 82.455 180.997 15.582 1.00 25.57 64 ASN C N 1
ATOM 6533 C CA . ASN C 1 72 ? 81.556 179.994 15.002 1.00 25.05 64 ASN C CA 1
ATOM 6534 C C . ASN C 1 72 ? 82.259 178.898 14.189 1.00 24.46 64 ASN C C 1
ATOM 6535 O O . ASN C 1 72 ? 81.614 178.149 13.443 1.00 23.70 64 ASN C O 1
ATOM 6540 N N . TYR C 1 73 ? 83.581 178.839 14.352 1.00 24.15 65 TYR C N 1
ATOM 6541 C CA . TYR C 1 73 ? 84.474 177.851 13.742 1.00 24.31 65 TYR C CA 1
ATOM 6542 C C . TYR C 1 73 ? 84.706 176.598 14.622 1.00 24.17 65 TYR C C 1
ATOM 6543 O O . TYR C 1 73 ? 84.307 176.556 15.798 1.00 23.77 65 TYR C O 1
ATOM 6552 N N . TYR C 1 74 ? 85.354 175.580 14.056 1.00 24.36 66 TYR C N 1
ATOM 6553 C CA . TYR C 1 74 ? 85.808 174.414 14.831 1.00 24.47 66 TYR C CA 1
ATOM 6554 C C . TYR C 1 74 ? 86.848 174.897 15.836 1.00 25.29 66 TYR C C 1
ATOM 6555 O O . TYR C 1 74 ? 87.794 175.604 15.457 1.00 25.69 66 TYR C O 1
ATOM 6564 N N . GLY C 1 75 ? 86.693 174.522 17.105 1.00 25.65 67 GLY C N 1
ATOM 6565 C CA . GLY C 1 75 ? 87.705 174.824 18.102 1.00 26.25 67 GLY C CA 1
ATOM 6566 C C . GLY C 1 75 ? 88.668 173.655 18.159 1.00 27.06 67 GLY C C 1
ATOM 6567 O O . GLY C 1 75 ? 88.416 172.606 17.554 1.00 26.96 67 GLY C O 1
ATOM 6568 N N . ASP C 1 76 ? 89.770 173.831 18.883 1.00 27.78 68 ASP C N 1
ATOM 6569 C CA . ASP C 1 76 ? 90.664 172.727 19.182 1.00 29.10 68 ASP C CA 1
ATOM 6570 C C . ASP C 1 76 ? 89.843 171.602 19.829 1.00 29.11 68 ASP C C 1
ATOM 6571 O O . ASP C 1 76 ? 88.881 171.857 20.585 1.00 29.25 68 ASP C O 1
ATOM 6576 N N . SER C 1 77 ? 90.221 170.366 19.511 1.00 28.88 69 SER C N 1
ATOM 6577 C CA . SER C 1 77 ? 89.505 169.185 19.955 1.00 28.63 69 SER C CA 1
ATOM 6578 C C . SER C 1 77 ? 89.515 168.985 21.471 1.00 28.59 69 SER C C 1
ATOM 6579 O O . SER C 1 77 ? 88.621 168.343 22.014 1.00 28.69 69 SER C O 1
ATOM 6582 N N . GLU C 1 78 ? 90.527 169.538 22.139 1.00 28.61 70 GLU C N 1
ATOM 6583 C CA . GLU C 1 78 ? 90.661 169.524 23.606 1.00 28.50 70 GLU C CA 1
ATOM 6584 C C . GLU C 1 78 ? 89.831 170.589 24.300 1.00 27.88 70 GLU C C 1
ATOM 6585 O O . GLU C 1 78 ? 89.677 170.535 25.512 1.00 26.94 70 GLU C O 1
ATOM 6591 N N . GLY C 1 79 ? 89.313 171.545 23.518 1.00 27.73 71 GLY C N 1
ATOM 6592 C CA . GLY C 1 79 ? 88.505 172.670 24.013 1.00 27.67 71 GLY C CA 1
ATOM 6593 C C . GLY C 1 79 ? 89.329 173.938 24.020 1.00 27.84 71 GLY C C 1
ATOM 6594 O O . GLY C 1 79 ? 90.552 173.874 24.059 1.00 27.71 71 GLY C O 1
ATOM 6595 N N . LEU C 1 80 ? 88.668 175.095 23.987 1.00 28.22 72 LEU C N 1
ATOM 6596 C CA . LEU C 1 80 ? 89.375 176.375 23.924 1.00 28.28 72 LEU C CA 1
ATOM 6597 C C . LEU C 1 80 ? 90.250 176.559 25.146 1.00 28.03 72 LEU C C 1
ATOM 6598 O O . LEU C 1 80 ? 89.779 176.315 26.269 1.00 28.00 72 LEU C O 1
ATOM 6603 N N . PRO C 1 81 ? 91.508 176.992 24.932 1.00 27.53 73 PRO C N 1
ATOM 6604 C CA . PRO C 1 81 ? 92.468 177.143 26.021 1.00 27.25 73 PRO C CA 1
ATOM 6605 C C . PRO C 1 81 ? 91.967 178.073 27.122 1.00 27.27 73 PRO C C 1
ATOM 6606 O O . PRO C 1 81 ? 92.306 177.851 28.286 1.00 27.50 73 PRO C O 1
ATOM 6610 N N . GLU C 1 82 ? 91.184 179.096 26.761 1.00 27.03 74 GLU C N 1
ATOM 6611 C CA . GLU C 1 82 ? 90.625 180.030 27.742 1.00 27.31 74 GLU C CA 1
ATOM 6612 C C . GLU C 1 82 ? 89.619 179.301 28.651 1.00 26.56 74 GLU C C 1
ATOM 6613 O O . GLU C 1 82 ? 89.535 179.597 29.837 1.00 26.34 74 GLU C O 1
ATOM 6619 N N . LEU C 1 83 ? 88.859 178.358 28.083 1.00 25.72 75 LEU C N 1
ATOM 6620 C CA . LEU C 1 83 ? 87.924 177.563 28.872 1.00 25.19 75 LEU C CA 1
ATOM 6621 C C . LEU C 1 83 ? 88.677 176.607 29.794 1.00 25.13 75 LEU C C 1
ATOM 6622 O O . LEU C 1 83 ? 88.348 176.491 30.961 1.00 25.31 75 LEU C O 1
ATOM 6627 N N . ARG C 1 84 ? 89.702 175.943 29.280 1.00 25.39 76 ARG C N 1
ATOM 6628 C CA . ARG C 1 84 ? 90.510 175.044 30.104 1.00 25.39 76 ARG C CA 1
ATOM 6629 C C . ARG C 1 84 ? 91.194 175.755 31.298 1.00 25.29 76 ARG C C 1
ATOM 6630 O O . ARG C 1 84 ? 91.278 175.195 32.391 1.00 25.13 76 ARG C O 1
ATOM 6638 N N . LYS C 1 85 ? 91.636 176.993 31.074 1.00 25.07 77 LYS C N 1
ATOM 6639 C CA . LYS C 1 85 ? 92.222 177.867 32.096 1.00 25.39 77 LYS C CA 1
ATOM 6640 C C . LYS C 1 85 ? 91.180 178.285 33.158 1.00 24.13 77 LYS C C 1
ATOM 6641 O O . LYS C 1 85 ? 91.486 178.290 34.348 1.00 24.00 77 LYS C O 1
ATOM 6647 N N . ALA C 1 86 ? 89.965 178.627 32.720 1.00 23.11 78 ALA C N 1
ATOM 6648 C CA . ALA C 1 86 ? 88.855 178.972 33.613 1.00 22.43 78 ALA C CA 1
ATOM 6649 C C . ALA C 1 86 ? 88.449 177.779 34.496 1.00 22.20 78 ALA C C 1
ATOM 6650 O O . ALA C 1 86 ? 88.186 177.945 35.677 1.00 22.21 78 ALA C O 1
ATOM 6652 N N . ILE C 1 87 ? 88.424 176.576 33.916 1.00 22.01 79 ILE C N 1
ATOM 6653 C CA . ILE C 1 87 ? 88.146 175.335 34.654 1.00 21.45 79 ILE C CA 1
ATOM 6654 C C . ILE C 1 87 ? 89.217 175.116 35.717 1.00 21.78 79 ILE C C 1
ATOM 6655 O O . ILE C 1 87 ? 88.891 174.835 36.874 1.00 21.70 79 ILE C O 1
ATOM 6660 N N . VAL C 1 88 ? 90.489 175.264 35.324 1.00 22.17 80 VAL C N 1
ATOM 6661 C CA . VAL C 1 88 ? 91.625 175.134 36.230 1.00 22.65 80 VAL C CA 1
ATOM 6662 C C . VAL C 1 88 ? 91.455 176.005 37.476 1.00 23.92 80 VAL C C 1
ATOM 6663 O O . VAL C 1 88 ? 91.655 175.541 38.596 1.00 24.34 80 VAL C O 1
ATOM 6667 N N . GLU C 1 89 ? 91.060 177.260 37.281 1.00 24.90 81 GLU C N 1
ATOM 6668 C CA . GLU C 1 89 ? 90.928 178.188 38.390 1.00 26.04 81 GLU C CA 1
ATOM 6669 C C . GLU C 1 89 ? 89.692 177.853 39.216 1.00 25.40 81 GLU C C 1
ATOM 6670 O O . GLU C 1 89 ? 89.769 177.827 40.444 1.00 25.46 81 GLU C O 1
ATOM 6676 N N . ARG C 1 90 ? 88.573 177.578 38.543 1.00 25.24 82 ARG C N 1
ATOM 6677 C CA . ARG C 1 90 ? 87.312 177.171 39.216 1.00 25.22 82 ARG C CA 1
ATOM 6678 C C . ARG C 1 90 ? 87.465 175.954 40.131 1.00 25.58 82 ARG C C 1
ATOM 6679 O O . ARG C 1 90 ? 86.967 175.952 41.258 1.00 26.24 82 ARG C O 1
ATOM 6687 N N . GLU C 1 91 ? 88.143 174.921 39.639 1.00 25.96 83 GLU C N 1
ATOM 6688 C CA . GLU C 1 91 ? 88.369 173.694 40.407 1.00 26.01 83 GLU C CA 1
ATOM 6689 C C . GLU C 1 91 ? 89.386 173.876 41.531 1.00 26.47 83 GLU C C 1
ATOM 6690 O O . GLU C 1 91 ? 89.365 173.137 42.495 1.00 26.09 83 GLU C O 1
ATOM 6696 N N . LYS C 1 92 ? 90.267 174.865 41.383 1.00 27.89 84 LYS C N 1
ATOM 6697 C CA . LYS C 1 92 ? 91.258 175.257 42.399 1.00 28.64 84 LYS C CA 1
ATOM 6698 C C . LYS C 1 92 ? 90.521 175.888 43.559 1.00 28.93 84 LYS C C 1
ATOM 6699 O O . LYS C 1 92 ? 90.701 175.472 44.698 1.00 29.16 84 LYS C O 1
ATOM 6705 N N . ARG C 1 93 ? 89.690 176.891 43.257 1.00 29.39 85 ARG C N 1
ATOM 6706 C CA . ARG C 1 93 ? 88.843 177.554 44.247 1.00 30.07 85 ARG C CA 1
ATOM 6707 C C . ARG C 1 93 ? 87.959 176.577 45.012 1.00 30.00 85 ARG C C 1
ATOM 6708 O O . ARG C 1 93 ? 88.028 176.512 46.246 1.00 30.10 85 ARG C O 1
ATOM 6716 N N . LYS C 1 94 ? 87.137 175.811 44.286 1.00 29.78 86 LYS C N 1
ATOM 6717 C CA . LYS C 1 94 ? 86.209 174.897 44.941 1.00 29.17 86 LYS C CA 1
ATOM 6718 C C . LYS C 1 94 ? 86.859 173.677 45.568 1.00 28.98 86 LYS C C 1
ATOM 6719 O O . LYS C 1 94 ? 86.498 173.297 46.678 1.00 29.37 86 LYS C O 1
ATOM 6725 N N . ASN C 1 95 ? 87.797 173.055 44.867 1.00 28.70 87 ASN C N 1
ATOM 6726 C CA . ASN C 1 95 ? 88.287 171.739 45.282 1.00 28.65 87 ASN C CA 1
ATOM 6727 C C . ASN C 1 95 ? 89.751 171.689 45.780 1.00 29.13 87 ASN C C 1
ATOM 6728 O O . ASN C 1 95 ? 90.231 170.629 46.201 1.00 29.10 87 ASN C O 1
ATOM 6733 N N . GLY C 1 96 ? 90.439 172.835 45.752 1.00 29.76 88 GLY C N 1
ATOM 6734 C CA . GLY C 1 96 ? 91.836 172.940 46.231 1.00 30.84 88 GLY C CA 1
ATOM 6735 C C . GLY C 1 96 ? 92.811 172.083 45.430 1.00 31.53 88 GLY C C 1
ATOM 6736 O O . GLY C 1 96 ? 93.962 171.881 45.820 1.00 31.94 88 GLY C O 1
ATOM 6737 N N . VAL C 1 97 ? 92.323 171.586 44.300 1.00 31.76 89 VAL C N 1
ATOM 6738 C CA . VAL C 1 97 ? 93.031 170.674 43.427 1.00 32.14 89 VAL C CA 1
ATOM 6739 C C . VAL C 1 97 ? 94.019 171.446 42.552 1.00 32.07 89 VAL C C 1
ATOM 6740 O O . VAL C 1 97 ? 93.710 172.547 42.114 1.00 32.25 89 VAL C O 1
ATOM 6744 N N . ASP C 1 98 ? 95.205 170.874 42.322 1.00 32.31 90 ASP C N 1
ATOM 6745 C CA . ASP C 1 98 ? 96.263 171.528 41.524 1.00 32.37 90 ASP C CA 1
ATOM 6746 C C . ASP C 1 98 ? 96.429 170.911 40.143 1.00 31.62 90 ASP C C 1
ATOM 6747 O O . ASP C 1 98 ? 97.019 169.847 39.996 1.00 31.98 90 ASP C O 1
ATOM 6752 N N . ILE C 1 99 ? 95.908 171.593 39.132 1.00 30.62 91 ILE C N 1
ATOM 6753 C CA . ILE C 1 99 ? 95.867 171.069 37.769 1.00 29.65 91 ILE C CA 1
ATOM 6754 C C . ILE C 1 99 ? 96.237 172.180 36.780 1.00 29.48 91 ILE C C 1
ATOM 6755 O O . ILE C 1 99 ? 96.081 173.362 37.091 1.00 29.16 91 ILE C O 1
ATOM 6760 N N . THR C 1 100 ? 96.723 171.783 35.601 1.00 28.91 92 THR C N 1
ATOM 6761 C CA . THR C 1 100 ? 97.054 172.713 34.516 1.00 28.46 92 THR C CA 1
ATOM 6762 C C . THR C 1 100 ? 96.037 172.501 33.398 1.00 28.30 92 THR C C 1
ATOM 6763 O O . THR C 1 100 ? 95.378 171.457 33.366 1.00 28.46 92 THR C O 1
ATOM 6767 N N . PRO C 1 101 ? 95.886 173.479 32.497 1.00 28.23 93 PRO C N 1
ATOM 6768 C CA . PRO C 1 101 ? 94.979 173.341 31.352 1.00 28.00 93 PRO C CA 1
ATOM 6769 C C . PRO C 1 101 ? 95.130 172.057 30.532 1.00 27.96 93 PRO C C 1
ATOM 6770 O O . PRO C 1 101 ? 94.153 171.623 29.903 1.00 27.69 93 PRO C O 1
ATOM 6774 N N . ASP C 1 102 ? 96.316 171.451 30.545 1.00 27.94 94 ASP C N 1
ATOM 6775 C CA . ASP C 1 102 ? 96.541 170.198 29.826 1.00 28.33 94 ASP C CA 1
ATOM 6776 C C . ASP C 1 102 ? 95.971 168.967 30.539 1.00 27.61 94 ASP C C 1
ATOM 6777 O O . ASP C 1 102 ? 95.965 167.871 29.983 1.00 27.48 94 ASP C O 1
ATOM 6782 N N . ASP C 1 103 ? 95.482 169.155 31.769 1.00 26.89 95 ASP C N 1
ATOM 6783 C CA . ASP C 1 103 ? 94.793 168.097 32.506 1.00 25.97 95 ASP C CA 1
ATOM 6784 C C . ASP C 1 103 ? 93.295 168.171 32.264 1.00 24.99 95 ASP C C 1
ATOM 6785 O O . ASP C 1 103 ? 92.568 167.337 32.767 1.00 24.97 95 ASP C O 1
ATOM 6790 N N . VAL C 1 104 ? 92.845 169.174 31.509 1.00 23.54 96 VAL C N 1
ATOM 6791 C CA . VAL C 1 104 ? 91.424 169.426 31.270 1.00 22.22 96 VAL C CA 1
ATOM 6792 C C . VAL C 1 104 ? 91.049 169.127 29.830 1.00 22.17 96 VAL C C 1
ATOM 6793 O O . VAL C 1 104 ? 91.812 169.423 28.928 1.00 21.73 96 VAL C O 1
ATOM 6797 N N . ARG C 1 105 ? 89.870 168.528 29.626 1.00 21.96 97 ARG C N 1
ATOM 6798 C CA . ARG C 1 105 ? 89.283 168.355 28.289 1.00 21.62 97 ARG C CA 1
ATOM 6799 C C . ARG C 1 105 ? 87.800 168.758 28.265 1.00 21.19 97 ARG C C 1
ATOM 6800 O O . ARG C 1 105 ? 86.984 168.225 29.025 1.00 20.86 97 ARG C O 1
ATOM 6808 N N . VAL C 1 106 ? 87.468 169.694 27.383 1.00 20.75 98 VAL C N 1
ATOM 6809 C CA . VAL C 1 106 ? 86.091 170.139 27.178 1.00 20.54 98 VAL C CA 1
ATOM 6810 C C . VAL C 1 106 ? 85.332 169.127 26.311 1.00 20.44 98 VAL C C 1
ATOM 6811 O O . VAL C 1 106 ? 85.859 168.629 25.297 1.00 20.04 98 VAL C O 1
ATOM 6815 N N . THR C 1 107 ? 84.105 168.811 26.727 1.00 20.18 99 THR C N 1
ATOM 6816 C CA . THR C 1 107 ? 83.338 167.764 26.063 1.00 20.17 99 THR C CA 1
ATOM 6817 C C . THR C 1 107 ? 81.937 168.252 25.725 1.00 20.37 99 THR C C 1
ATOM 6818 O O . THR C 1 107 ? 81.512 169.299 26.184 1.00 19.89 99 THR C O 1
ATOM 6822 N N . ALA C 1 108 ? 81.232 167.476 24.906 1.00 20.90 100 ALA C N 1
ATOM 6823 C CA . ALA C 1 108 ? 79.842 167.755 24.563 1.00 21.19 100 ALA C CA 1
ATOM 6824 C C . ALA C 1 108 ? 78.986 167.256 25.724 1.00 21.48 100 ALA C C 1
ATOM 6825 O O . ALA C 1 108 ? 78.227 166.281 25.603 1.00 22.36 100 ALA C O 1
ATOM 6827 N N . ALA C 1 109 ? 79.135 167.929 26.860 1.00 21.46 101 ALA C N 1
ATOM 6828 C CA . ALA C 1 109 ? 78.424 167.597 28.101 1.00 20.97 101 ALA C CA 1
ATOM 6829 C C . ALA C 1 109 ? 79.073 166.405 28.806 1.00 20.93 101 ALA C C 1
ATOM 6830 O O . ALA C 1 109 ? 80.047 165.815 28.296 1.00 21.10 101 ALA C O 1
ATOM 6832 N N . VAL C 1 110 ? 78.548 166.057 29.979 1.00 20.22 102 VAL C N 1
ATOM 6833 C CA . VAL C 1 110 ? 79.013 164.882 30.729 1.00 19.97 102 VAL C CA 1
ATOM 6834 C C . VAL C 1 110 ? 78.801 163.595 29.943 1.00 19.51 102 VAL C C 1
ATOM 6835 O O . VAL C 1 110 ? 79.615 162.667 30.013 1.00 19.10 102 VAL C O 1
ATOM 6839 N N . THR C 1 111 ? 77.702 163.563 29.195 1.00 19.39 103 THR C N 1
ATOM 6840 C CA . THR C 1 111 ? 77.349 162.439 28.354 1.00 19.30 103 THR C CA 1
ATOM 6841 C C . THR C 1 111 ? 78.530 162.016 27.488 1.00 19.15 103 THR C C 1
ATOM 6842 O O . THR C 1 111 ? 78.887 160.825 27.478 1.00 18.97 103 THR C O 1
ATOM 6846 N N . GLU C 1 112 ? 79.115 162.979 26.773 1.00 18.72 104 GLU C N 1
ATOM 6847 C CA . GLU C 1 112 ? 80.258 162.701 25.916 1.00 19.03 104 GLU C CA 1
ATOM 6848 C C . GLU C 1 112 ? 81.519 162.363 26.718 1.00 18.76 104 GLU C C 1
ATOM 6849 O O . GLU C 1 112 ? 82.331 161.562 26.265 1.00 18.96 104 GLU C O 1
ATOM 6855 N N . ALA C 1 113 ? 81.689 162.960 27.897 1.00 18.55 105 ALA C N 1
ATOM 6856 C CA . ALA C 1 113 ? 82.827 162.603 28.760 1.00 18.23 105 ALA C CA 1
ATOM 6857 C C . ALA C 1 113 ? 82.768 161.122 29.066 1.00 18.19 105 ALA C C 1
ATOM 6858 O O . ALA C 1 113 ? 83.775 160.428 28.971 1.00 18.51 105 ALA C O 1
ATOM 6860 N N . LEU C 1 114 ? 81.583 160.640 29.420 1.00 18.03 106 LEU C N 1
ATOM 6861 C CA . LEU C 1 114 ? 81.368 159.226 29.722 1.00 18.52 106 LEU C CA 1
ATOM 6862 C C . LEU C 1 114 ? 81.637 158.315 28.537 1.00 18.59 106 LEU C C 1
ATOM 6863 O O . LEU C 1 114 ? 82.265 157.282 28.707 1.00 18.34 106 LEU C O 1
ATOM 6868 N N . GLN C 1 115 ? 81.161 158.699 27.352 1.00 19.10 107 GLN C N 1
ATOM 6869 C CA . GLN C 1 115 ? 81.446 157.970 26.116 1.00 20.27 107 GLN C CA 1
ATOM 6870 C C . GLN C 1 115 ? 82.950 157.889 25.835 1.00 20.24 107 GLN C C 1
ATOM 6871 O O . GLN C 1 115 ? 83.436 156.836 25.431 1.00 20.66 107 GLN C O 1
ATOM 6877 N N . LEU C 1 116 ? 83.673 158.987 26.065 1.00 20.06 108 LEU C N 1
ATOM 6878 C CA . LEU C 1 116 ? 85.136 159.045 25.859 1.00 20.05 108 LEU C CA 1
ATOM 6879 C C . LEU C 1 116 ? 85.942 158.204 26.850 1.00 19.68 108 LEU C C 1
ATOM 6880 O O . LEU C 1 116 ? 86.924 157.531 26.467 1.00 18.78 108 LEU C O 1
ATOM 6885 N N . ILE C 1 117 ? 85.520 158.268 28.113 1.00 19.25 109 ILE C N 1
ATOM 6886 C CA . ILE C 1 117 ? 86.201 157.592 29.202 1.00 19.24 109 ILE C CA 1
ATOM 6887 C C . ILE C 1 117 ? 85.952 156.107 29.121 1.00 19.15 109 ILE C C 1
ATOM 6888 O O . ILE C 1 117 ? 86.909 155.347 29.158 1.00 19.36 109 ILE C O 1
ATOM 6893 N N . PHE C 1 118 ? 84.690 155.696 28.996 1.00 19.22 110 PHE C N 1
ATOM 6894 C CA . PHE C 1 118 ? 84.356 154.287 28.887 1.00 19.58 110 PHE C CA 1
ATOM 6895 C C . PHE C 1 118 ? 84.888 153.708 27.595 1.00 20.25 110 PHE C C 1
ATOM 6896 O O . PHE C 1 118 ? 85.420 152.603 27.596 1.00 20.47 110 PHE C O 1
ATOM 6904 N N . GLY C 1 119 ? 84.763 154.467 26.505 1.00 20.85 111 GLY C N 1
ATOM 6905 C CA . GLY C 1 119 ? 85.323 154.085 25.212 1.00 21.66 111 GLY C CA 1
ATOM 6906 C C . GLY C 1 119 ? 86.824 153.836 25.277 1.00 22.24 111 GLY C C 1
ATOM 6907 O O . GLY C 1 119 ? 87.318 152.893 24.666 1.00 22.49 111 GLY C O 1
ATOM 6908 N N . ALA C 1 120 ? 87.532 154.677 26.026 1.00 22.66 112 ALA C N 1
ATOM 6909 C CA . ALA C 1 120 ? 88.993 154.613 26.158 1.00 23.74 112 ALA C CA 1
ATOM 6910 C C . ALA C 1 120 ? 89.531 153.619 27.192 1.00 24.09 112 ALA C C 1
ATOM 6911 O O . ALA C 1 120 ? 90.702 153.279 27.154 1.00 24.65 112 ALA C O 1
ATOM 6913 N N . LEU C 1 121 ? 88.676 153.172 28.102 1.00 24.90 113 LEU C N 1
ATOM 6914 C CA . LEU C 1 121 ? 89.055 152.355 29.243 1.00 25.70 113 LEU C CA 1
ATOM 6915 C C . LEU C 1 121 ? 88.624 150.881 29.155 1.00 26.01 113 LEU C C 1
ATOM 6916 O O . LEU C 1 121 ? 89.288 149.993 29.700 1.00 26.20 113 LEU C O 1
ATOM 6921 N N . LEU C 1 122 ? 87.519 150.619 28.472 1.00 26.08 114 LEU C N 1
ATOM 6922 C CA . LEU C 1 122 ? 86.894 149.310 28.581 1.00 26.35 114 LEU C CA 1
ATOM 6923 C C . LEU C 1 122 ? 87.128 148.366 27.421 1.00 26.68 114 LEU C C 1
ATOM 6924 O O . LEU C 1 122 ? 86.819 148.674 26.268 1.00 27.06 114 LEU C O 1
ATOM 6929 N N . ASP C 1 123 ? 87.691 147.215 27.746 1.00 26.84 115 ASP C N 1
ATOM 6930 C CA . ASP C 1 123 ? 87.682 146.091 26.827 1.00 27.08 115 ASP C CA 1
ATOM 6931 C C . ASP C 1 123 ? 86.461 145.238 27.140 1.00 27.06 115 ASP C C 1
ATOM 6932 O O . ASP C 1 123 ? 85.933 145.309 28.270 1.00 27.37 115 ASP C O 1
ATOM 6937 N N . PRO C 1 124 ? 85.971 144.463 26.164 1.00 27.02 116 PRO C N 1
ATOM 6938 C CA . PRO C 1 124 ? 84.901 143.516 26.456 1.00 26.82 116 PRO C CA 1
ATOM 6939 C C . PRO C 1 124 ? 85.283 142.620 27.633 1.00 26.43 116 PRO C C 1
ATOM 6940 O O . PRO C 1 124 ? 86.406 142.102 27.712 1.00 25.93 116 PRO C O 1
ATOM 6944 N N . GLY C 1 125 ? 84.347 142.485 28.561 1.00 26.56 117 GLY C N 1
ATOM 6945 C CA . GLY C 1 125 ? 84.548 141.650 29.743 1.00 26.34 117 GLY C CA 1
ATOM 6946 C C . GLY C 1 125 ? 85.036 142.388 30.969 1.00 25.98 117 GLY C C 1
ATOM 6947 O O . GLY C 1 125 ? 84.937 141.846 32.071 1.00 26.46 117 GLY C O 1
ATOM 6948 N N . ASP C 1 126 ? 85.572 143.599 30.785 1.00 25.37 118 ASP C N 1
ATOM 6949 C CA . ASP C 1 126 ? 85.957 144.462 31.914 1.00 25.29 118 ASP C CA 1
ATOM 6950 C C . ASP C 1 126 ? 84.758 144.895 32.750 1.00 25.26 118 ASP C C 1
ATOM 6951 O O . ASP C 1 126 ? 83.651 145.092 32.229 1.00 24.62 118 ASP C O 1
ATOM 6956 N N . GLU C 1 127 ? 85.004 145.048 34.050 1.00 25.29 119 GLU C N 1
ATOM 6957 C CA . GLU C 1 127 ? 83.987 145.503 34.990 1.00 25.24 119 GLU C CA 1
ATOM 6958 C C . GLU C 1 127 ? 84.217 146.973 35.353 1.00 24.89 119 GLU C C 1
ATOM 6959 O O . GLU C 1 127 ? 85.354 147.470 35.272 1.00 24.92 119 GLU C O 1
ATOM 6965 N N . ILE C 1 128 ? 83.135 147.671 35.699 1.00 23.98 120 ILE C N 1
ATOM 6966 C CA . ILE C 1 128 ? 83.196 148.998 36.337 1.00 23.23 120 ILE C CA 1
ATOM 6967 C C . ILE C 1 128 ? 82.246 148.934 37.541 1.00 22.86 120 ILE C C 1
ATOM 6968 O O . ILE C 1 128 ? 81.096 148.482 37.425 1.00 22.58 120 ILE C O 1
ATOM 6972 N N . LEU C 1 129 ? 82.713 149.370 38.700 1.00 21.84 121 LEU C N 1
ATOM 6973 C CA . LEU C 1 129 ? 81.821 149.444 39.824 1.00 21.27 121 LEU C CA 1
ATOM 6974 C C . LEU C 1 129 ? 81.000 150.727 39.734 1.00 21.19 121 LEU C C 1
ATOM 6975 O O . LEU C 1 129 ? 81.571 151.825 39.610 1.00 21.03 121 LEU C O 1
ATOM 6980 N N . VAL C 1 130 ? 79.666 150.573 39.768 1.00 20.43 122 VAL C N 1
ATOM 6981 C CA . VAL C 1 130 ? 78.741 151.694 39.688 1.00 20.02 122 VAL C CA 1
ATOM 6982 C C . VAL C 1 130 ? 77.728 151.601 40.841 1.00 20.17 122 VAL C C 1
ATOM 6983 O O . VAL C 1 130 ? 77.462 150.493 41.316 1.00 20.32 122 VAL C O 1
ATOM 6987 N N . PRO C 1 131 ? 77.163 152.721 41.306 1.00 19.95 123 PRO C N 1
ATOM 6988 C CA . PRO C 1 131 ? 76.205 152.668 42.417 1.00 20.63 123 PRO C CA 1
ATOM 6989 C C . PRO C 1 131 ? 74.887 151.968 42.060 1.00 21.26 123 PRO C C 1
ATOM 6990 O O . PRO C 1 131 ? 74.522 151.914 40.884 1.00 21.07 123 PRO C O 1
ATOM 6994 N N . GLY C 1 132 ? 74.192 151.448 43.072 1.00 22.00 124 GLY C N 1
ATOM 6995 C CA . GLY C 1 132 ? 72.827 150.944 42.920 1.00 22.82 124 GLY C CA 1
ATOM 6996 C C . GLY C 1 132 ? 71.994 151.510 44.054 1.00 23.81 124 GLY C C 1
ATOM 6997 O O . GLY C 1 132 ? 72.352 151.271 45.219 1.00 23.66 124 GLY C O 1
ATOM 6998 N N . PRO C 1 133 ? 70.903 152.249 43.775 1.00 24.71 125 PRO C N 1
ATOM 6999 C CA . PRO C 1 133 ? 70.362 152.505 42.417 1.00 25.62 125 PRO C CA 1
ATOM 7000 C C . PRO C 1 133 ? 71.308 153.248 41.483 1.00 26.53 125 PRO C C 1
ATOM 7001 O O . PRO C 1 133 ? 72.040 154.156 41.910 1.00 26.46 125 PRO C O 1
ATOM 7005 N N . SER C 1 134 ? 71.273 152.842 40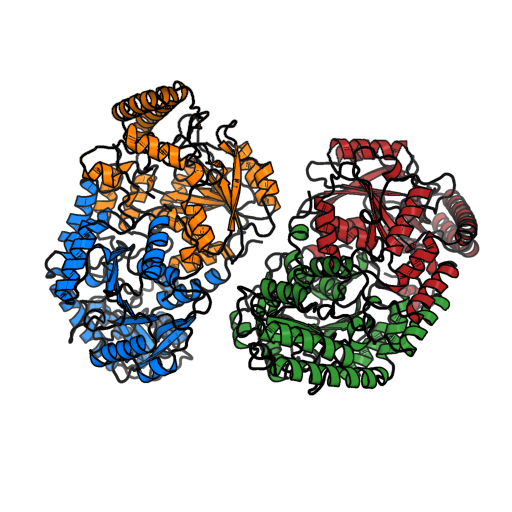.218 1.00 27.42 126 SER C N 1
ATOM 7006 C CA . SER C 1 134 ? 72.182 153.344 39.199 1.00 28.69 126 SER C CA 1
ATOM 7007 C C . SER C 1 134 ? 71.541 154.396 38.312 1.00 29.09 126 SER C C 1
ATOM 7008 O O . SER C 1 134 ? 70.325 154.485 38.230 1.00 29.72 126 SER C O 1
ATOM 7011 N N . TYR C 1 135 ? 72.372 155.210 37.674 1.00 29.59 127 TYR C N 1
ATOM 7012 C CA . TYR C 1 135 ? 71.919 156.161 36.675 1.00 30.04 127 TYR C CA 1
ATOM 7013 C C . TYR C 1 135 ? 72.061 155.426 35.325 1.00 30.33 127 TYR C C 1
ATOM 7014 O O . TYR C 1 135 ? 73.160 155.002 34.959 1.00 30.01 127 TYR C O 1
ATOM 7023 N N . PRO C 1 136 ? 70.931 155.237 34.633 1.00 30.77 128 PRO C N 1
ATOM 7024 C CA . PRO C 1 136 ? 70.847 154.431 33.402 1.00 31.09 128 PRO C CA 1
ATOM 7025 C C . PRO C 1 136 ? 71.913 154.589 32.285 1.00 31.31 128 PRO C C 1
ATOM 7026 O O . PRO C 1 136 ? 72.353 153.558 31.756 1.00 31.03 128 PRO C O 1
ATOM 7030 N N . PRO C 1 137 ? 72.300 155.818 31.897 1.00 31.50 129 PRO C N 1
ATOM 7031 C CA . PRO C 1 137 ? 73.411 156.000 30.953 1.00 31.60 129 PRO C CA 1
ATOM 7032 C C . PRO C 1 137 ? 74.685 155.238 31.297 1.00 31.57 129 PRO C C 1
ATOM 7033 O O . PRO C 1 137 ? 75.294 154.684 30.393 1.00 31.90 129 PRO C O 1
ATOM 7037 N N . TYR C 1 138 ? 75.078 155.195 32.573 1.00 31.50 130 TYR C N 1
ATOM 7038 C CA . TYR C 1 138 ? 76.244 154.404 33.002 1.00 31.19 130 TYR C CA 1
ATOM 7039 C C . TYR C 1 138 ? 76.085 152.961 32.546 1.00 30.99 130 TYR C C 1
ATOM 7040 O O . TYR C 1 138 ? 76.905 152.483 31.775 1.00 31.46 130 TYR C O 1
ATOM 7049 N N . THR C 1 139 ? 75.019 152.302 33.004 1.00 30.08 131 THR C N 1
ATOM 7050 C CA . THR C 1 139 ? 74.659 150.937 32.609 1.00 29.08 131 THR C CA 1
ATOM 7051 C C . THR C 1 139 ? 74.728 150.714 31.084 1.00 28.25 131 THR C C 1
ATOM 7052 O O . THR C 1 139 ? 75.501 149.868 30.615 1.00 27.68 131 THR C O 1
ATOM 7056 N N . GLY C 1 140 ? 73.919 151.487 30.345 1.00 27.61 132 GLY C N 1
ATOM 7057 C CA . GLY C 1 140 ? 73.815 151.428 28.876 1.00 26.59 132 GLY C CA 1
ATOM 7058 C C . GLY C 1 140 ? 75.115 151.618 28.122 1.00 26.10 132 GLY C C 1
ATOM 7059 O O . GLY C 1 140 ? 75.405 150.889 27.180 1.00 25.89 132 GLY C O 1
ATOM 7060 N N . LEU C 1 141 ? 75.905 152.601 28.546 1.00 26.16 133 LEU C N 1
ATOM 7061 C CA . LEU C 1 141 ? 77.217 152.855 27.949 1.00 26.06 133 LEU C CA 1
ATOM 7062 C C . LEU C 1 141 ? 78.262 151.806 28.272 1.00 25.78 133 LEU C C 1
ATOM 7063 O O . LEU C 1 141 ? 79.037 151.435 27.387 1.00 25.97 133 LEU C O 1
ATOM 7068 N N . VAL C 1 142 ? 78.303 151.346 29.525 1.00 25.09 134 VAL C N 1
ATOM 7069 C CA . VAL C 1 142 ? 79.256 150.299 29.926 1.00 24.83 134 VAL C CA 1
ATOM 7070 C C . VAL C 1 142 ? 79.001 149.003 29.111 1.00 25.11 134 VAL C C 1
ATOM 7071 O O . VAL C 1 142 ? 79.933 148.427 28.558 1.00 24.81 134 VAL C O 1
ATOM 7075 N N . LYS C 1 143 ? 77.738 148.578 29.044 1.00 25.49 135 LYS C N 1
ATOM 7076 C CA . LYS C 1 143 ? 77.329 147.389 28.295 1.00 26.59 135 LYS C CA 1
ATOM 7077 C C . LYS C 1 143 ? 77.608 147.516 26.790 1.00 26.57 135 LYS C C 1
ATOM 7078 O O . LYS C 1 143 ? 78.085 146.569 26.188 1.00 26.60 135 LYS C O 1
ATOM 7084 N N . PHE C 1 144 ? 77.320 148.683 26.198 1.00 26.73 136 PHE C N 1
ATOM 7085 C CA . PHE C 1 144 ? 77.584 148.916 24.769 1.00 26.99 136 PHE C CA 1
ATOM 7086 C C . PHE C 1 144 ? 79.055 148.654 24.431 1.00 27.51 136 PHE C C 1
ATOM 7087 O O . PHE C 1 144 ? 79.371 148.153 23.348 1.00 27.70 136 PHE C O 1
ATOM 7095 N N . TYR C 1 145 ? 79.945 148.985 25.365 1.00 27.63 137 TYR C N 1
ATOM 7096 C CA . TYR C 1 145 ? 81.382 148.755 25.177 1.00 27.68 137 TYR C CA 1
ATOM 7097 C C . TYR C 1 145 ? 81.858 147.358 25.584 1.00 27.85 137 TYR C C 1
ATOM 7098 O O . TYR C 1 145 ? 83.047 147.121 25.652 1.00 28.38 137 TYR C O 1
ATOM 7107 N N . GLY C 1 146 ? 80.940 146.440 25.858 1.00 28.17 138 GLY C N 1
ATOM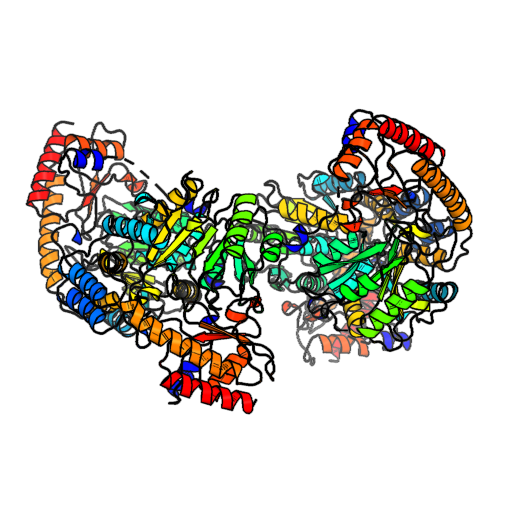 7108 C CA . GLY C 1 146 ? 81.307 145.060 26.207 1.00 28.34 138 GLY C CA 1
ATOM 7109 C C . GLY C 1 146 ? 81.650 144.869 27.674 1.00 28.81 138 GLY C C 1
ATOM 7110 O O . GLY C 1 146 ? 82.001 143.757 28.098 1.00 28.92 138 GLY C O 1
ATOM 7111 N N . GLY C 1 147 ? 81.542 145.955 28.448 1.00 28.84 139 GLY C N 1
ATOM 7112 C CA . GLY C 1 147 ? 81.825 145.945 29.874 1.00 28.40 139 GLY C CA 1
ATOM 7113 C C . GLY C 1 147 ? 80.651 145.472 30.717 1.00 28.27 139 GLY C C 1
ATOM 7114 O O . GLY C 1 147 ? 79.504 145.448 30.251 1.00 28.55 139 GLY C O 1
ATOM 7115 N N . LYS C 1 148 ? 80.955 145.096 31.957 1.00 27.55 140 LYS C N 1
ATOM 7116 C CA . LYS C 1 148 ? 79.978 144.676 32.932 1.00 27.58 140 LYS C CA 1
ATOM 7117 C C . LYS C 1 148 ? 79.832 145.772 33.988 1.00 27.21 140 LYS C C 1
ATOM 7118 O O . LYS C 1 148 ? 80.796 146.079 34.701 1.00 27.17 140 LYS C O 1
ATOM 7124 N N . PRO C 1 149 ? 78.644 146.362 34.100 1.00 26.77 141 PRO C N 1
ATOM 7125 C CA . PRO C 1 149 ? 78.416 147.365 35.132 1.00 26.57 141 PRO C CA 1
ATOM 7126 C C . PRO C 1 149 ? 78.083 146.626 36.417 1.00 26.15 141 PRO C C 1
ATOM 7127 O O . PRO C 1 149 ? 76.989 146.077 36.520 1.00 26.95 141 PRO C O 1
ATOM 7131 N N . VAL C 1 150 ? 79.016 146.580 37.366 1.00 25.30 142 VAL C N 1
ATOM 7132 C CA . VAL C 1 150 ? 78.765 145.891 38.636 1.00 24.52 142 VAL C CA 1
ATOM 7133 C C . VAL C 1 150 ? 78.256 146.910 39.663 1.00 24.30 142 VAL C C 1
ATOM 7134 O O . VAL C 1 150 ? 78.970 147.820 40.070 1.00 24.64 142 VAL C O 1
ATOM 7138 N N . GLU C 1 151 ? 77.011 146.738 40.080 1.00 24.06 143 GLU C N 1
ATOM 7139 C CA . GLU C 1 151 ? 76.375 147.621 41.027 1.00 23.51 143 GLU C CA 1
ATOM 7140 C C . GLU C 1 151 ? 76.725 147.353 42.483 1.00 22.91 143 GLU C C 1
ATOM 7141 O O . GLU C 1 151 ? 76.558 146.232 42.987 1.00 22.54 143 GLU C O 1
ATOM 7147 N N . TYR C 1 152 ? 77.218 148.395 43.156 1.00 22.02 144 TYR C N 1
ATOM 7148 C CA . TYR C 1 152 ? 77.437 148.312 44.585 1.00 21.39 144 TYR C CA 1
ATOM 7149 C C . TYR C 1 152 ? 76.239 148.905 45.318 1.00 21.77 144 TYR C C 1
ATOM 7150 O O . TYR C 1 152 ? 75.578 149.852 44.842 1.00 22.08 144 TYR C O 1
ATOM 7159 N N . ARG C 1 153 ? 75.957 148.326 46.475 1.00 21.86 145 ARG C N 1
ATOM 7160 C CA . ARG C 1 153 ? 74.849 148.739 47.317 1.00 21.78 145 ARG C CA 1
ATOM 7161 C C . ARG C 1 153 ? 75.067 150.154 47.869 1.00 21.82 145 ARG C C 1
ATOM 7162 O O . ARG C 1 153 ? 76.204 150.567 48.171 1.00 21.63 145 ARG C O 1
ATOM 7170 N N . THR C 1 154 ? 73.967 150.895 47.948 1.00 21.63 146 THR C N 1
ATOM 7171 C CA . THR C 1 154 ? 73.884 152.123 48.725 1.00 21.43 146 THR C CA 1
ATOM 7172 C C . THR C 1 154 ? 72.718 151.888 49.703 1.00 21.32 146 THR C C 1
ATOM 7173 O O . THR C 1 154 ? 71.805 151.093 49.431 1.00 21.05 146 THR C O 1
ATOM 7177 N N . ILE C 1 155 ? 72.775 152.544 50.853 1.00 21.17 147 ILE C N 1
ATOM 7178 C CA . ILE C 1 155 ? 71.956 152.130 51.991 1.00 20.86 147 ILE C CA 1
ATOM 7179 C C . ILE C 1 155 ? 70.925 153.212 52.329 1.00 21.25 147 ILE C C 1
ATOM 7180 O O . ILE C 1 155 ? 71.281 154.279 52.853 1.00 20.45 147 ILE C O 1
ATOM 7185 N N . GLU C 1 156 ? 69.655 152.918 52.018 1.00 21.54 148 GLU C N 1
ATOM 7186 C CA . GLU C 1 156 ? 68.531 153.832 52.262 1.00 22.23 148 GLU C CA 1
ATOM 7187 C C . GLU C 1 156 ? 68.493 154.360 53.701 1.00 22.91 148 GLU C C 1
ATOM 7188 O O . GLU C 1 156 ? 68.242 155.535 53.938 1.00 22.45 148 GLU C O 1
ATOM 7194 N N . GLU C 1 157 ? 68.762 153.465 54.643 1.00 24.13 149 GLU C N 1
ATOM 7195 C CA . GLU C 1 157 ? 68.761 153.752 56.074 1.00 25.70 149 GLU C CA 1
ATOM 7196 C C . GLU C 1 157 ? 69.795 154.804 56.445 1.00 24.83 149 GLU C C 1
ATOM 7197 O O . GLU C 1 157 ? 69.591 155.547 57.389 1.00 24.62 149 GLU C O 1
ATOM 7203 N N . GLU C 1 158 ? 70.899 154.853 55.685 1.00 24.74 150 GLU C N 1
ATOM 7204 C CA . GLU C 1 158 ? 71.982 155.846 55.874 1.00 24.01 150 GLU C CA 1
ATOM 7205 C C . GLU C 1 158 ? 71.887 156.973 54.863 1.00 23.83 150 GLU C C 1
ATOM 7206 O O . GLU C 1 158 ? 72.884 157.634 54.592 1.00 24.33 150 GLU C O 1
ATOM 7212 N N . ASP C 1 159 ? 70.686 157.183 54.308 1.00 23.52 151 ASP C N 1
ATOM 7213 C CA . ASP C 1 159 ? 70.408 158.197 53.287 1.00 22.63 151 ASP C CA 1
ATOM 7214 C C . ASP C 1 159 ? 71.184 157.929 51.995 1.00 22.45 151 ASP C C 1
ATOM 7215 O O . ASP C 1 159 ? 71.697 158.864 51.341 1.00 22.17 151 ASP C O 1
ATOM 7220 N N . TRP C 1 160 ? 71.267 156.644 51.640 1.00 21.62 152 TRP C N 1
ATOM 7221 C CA . TRP C 1 160 ? 71.859 156.182 50.364 1.00 21.37 152 TRP C CA 1
ATOM 7222 C C . TRP C 1 160 ? 73.386 156.403 50.165 1.00 21.30 152 TRP C C 1
ATOM 7223 O O . TRP C 1 160 ? 73.868 156.608 49.045 1.00 21.05 152 TRP C O 1
ATOM 7234 N N . GLN C 1 161 ? 74.136 156.361 51.264 1.00 21.12 153 GLN C N 1
ATOM 7235 C CA . GLN C 1 161 ? 75.596 156.337 51.215 1.00 20.59 153 GLN C CA 1
ATOM 7236 C C . GLN C 1 161 ? 76.062 154.971 50.703 1.00 20.53 153 GLN C C 1
ATOM 7237 O O . GLN C 1 161 ? 75.410 153.960 50.989 1.00 20.30 153 GLN C O 1
ATOM 7243 N N . PRO C 1 162 ? 77.178 154.921 49.957 1.00 20.31 154 PRO C N 1
ATOM 7244 C CA . PRO C 1 162 ? 77.743 153.644 49.533 1.00 20.25 154 PRO C CA 1
ATOM 7245 C C . PRO C 1 162 ? 77.914 152.642 50.688 1.00 20.70 154 PRO C C 1
ATOM 7246 O O . PRO C 1 162 ? 78.239 153.036 51.814 1.00 20.18 154 PRO C O 1
ATOM 7250 N N . ASP C 1 163 ? 77.678 151.365 50.387 1.00 20.82 155 ASP C N 1
ATOM 7251 C CA . ASP C 1 163 ? 77.992 150.260 51.284 1.00 21.55 155 ASP C CA 1
ATOM 7252 C C . ASP C 1 163 ? 79.426 149.814 50.989 1.00 21.98 155 ASP C C 1
ATOM 7253 O O . ASP C 1 163 ? 79.678 149.118 50.003 1.00 21.95 155 ASP C O 1
ATOM 7258 N N . ILE C 1 164 ? 80.362 150.216 51.852 1.00 22.75 156 ILE C N 1
ATOM 7259 C CA . ILE C 1 164 ? 81.787 149.963 51.647 1.00 23.10 156 ILE C CA 1
ATOM 7260 C C . ILE C 1 164 ? 82.147 148.472 51.688 1.00 23.95 156 ILE C C 1
ATOM 7261 O O . ILE C 1 164 ? 83.026 148.020 50.945 1.00 24.31 156 ILE C O 1
ATOM 7266 N N . ASP C 1 165 ? 81.476 147.713 52.553 1.00 24.47 157 ASP C N 1
ATOM 7267 C CA . ASP C 1 165 ? 81.677 146.272 52.611 1.00 25.35 157 ASP C CA 1
ATOM 7268 C C . ASP C 1 165 ? 81.271 145.644 51.283 1.00 25.22 157 ASP C C 1
ATOM 7269 O O . ASP C 1 165 ? 81.945 144.752 50.793 1.00 25.36 157 ASP C O 1
ATOM 7274 N N . ASP C 1 166 ? 80.165 146.121 50.712 1.00 25.26 158 ASP C N 1
ATOM 7275 C CA . ASP C 1 166 ? 79.694 145.631 49.421 1.00 25.21 158 ASP C CA 1
ATOM 7276 C C . ASP C 1 166 ? 80.673 145.947 48.287 1.00 25.17 158 ASP C C 1
ATOM 7277 O O . ASP C 1 166 ? 80.896 145.111 47.418 1.00 25.55 158 ASP C O 1
ATOM 7282 N N . ILE C 1 167 ? 81.276 147.137 48.304 1.00 25.41 159 ILE C N 1
ATOM 7283 C CA . ILE C 1 167 ? 82.340 147.467 47.336 1.00 25.33 159 ILE C CA 1
ATOM 7284 C C . ILE C 1 167 ? 83.540 146.490 47.479 1.00 25.97 159 ILE C C 1
ATOM 7285 O O . ILE C 1 167 ? 84.090 146.042 46.478 1.00 25.80 159 ILE C O 1
ATOM 7290 N N . ARG C 1 168 ? 83.917 146.154 48.711 1.00 26.79 160 ARG C N 1
ATOM 7291 C CA . ARG C 1 168 ? 85.004 145.185 48.959 1.00 28.25 160 ARG C CA 1
ATOM 7292 C C . ARG C 1 168 ? 84.661 143.790 48.439 1.00 28.26 160 ARG C C 1
ATOM 7293 O O . ARG C 1 168 ? 85.538 143.104 47.927 1.00 28.74 160 ARG C O 1
ATOM 7301 N N . LYS C 1 169 ? 83.395 143.381 48.581 1.00 28.36 161 LYS C N 1
ATOM 7302 C CA . LYS C 1 169 ? 82.915 142.090 48.075 1.00 28.46 161 LYS C CA 1
ATOM 7303 C C . LYS C 1 169 ? 82.772 142.037 46.551 1.00 28.58 161 LYS C C 1
ATOM 7304 O O . LYS C 1 169 ? 83.054 140.988 45.944 1.00 28.46 161 LYS C O 1
ATOM 7306 N N . LYS C 1 170 ? 82.357 143.150 45.931 1.00 28.51 162 LYS C N 1
ATOM 7307 C CA . LYS C 1 170 ? 82.103 143.174 44.466 1.00 28.36 162 LYS C CA 1
ATOM 7308 C C . LYS C 1 170 ? 83.286 143.547 43.549 1.00 28.23 162 LYS C C 1
ATOM 7309 O O . LYS C 1 170 ? 83.183 143.446 42.321 1.00 28.65 162 LYS C O 1
ATOM 7315 N N . ILE C 1 171 ? 84.391 143.996 44.133 1.00 28.19 163 ILE C N 1
ATOM 7316 C CA . ILE C 1 171 ? 85.591 144.363 43.373 1.00 28.15 163 ILE C CA 1
ATOM 7317 C C . ILE C 1 171 ? 86.401 143.109 43.006 1.00 28.17 163 ILE C C 1
ATOM 7318 O O . ILE C 1 171 ? 86.494 142.175 43.801 1.00 27.92 163 ILE C O 1
ATOM 7323 N N . THR C 1 172 ? 86.956 143.084 41.788 1.00 28.45 164 THR C N 1
ATOM 7324 C CA . THR C 1 172 ? 87.787 141.957 41.315 1.00 28.16 164 THR C CA 1
ATOM 7325 C C . THR C 1 172 ? 89.012 142.492 40.583 1.00 28.64 164 THR C C 1
ATOM 7326 O O . THR C 1 172 ? 89.164 143.720 40.423 1.00 28.32 164 THR C O 1
ATOM 7330 N N . ASP C 1 173 ? 89.875 141.568 40.139 1.00 28.81 165 ASP C N 1
ATOM 7331 C CA . ASP C 1 173 ? 91.035 141.907 39.321 1.00 29.28 165 ASP C CA 1
ATOM 7332 C C . ASP C 1 173 ? 90.631 142.389 37.934 1.00 28.77 165 ASP C C 1
ATOM 7333 O O . ASP C 1 173 ? 91.488 142.896 37.198 1.00 28.79 165 ASP C O 1
ATOM 7338 N N . ARG C 1 174 ? 89.341 142.254 37.581 1.00 28.14 166 ARG C N 1
ATOM 7339 C CA . ARG C 1 174 ? 88.856 142.702 36.262 1.00 27.48 166 ARG C CA 1
ATOM 7340 C C . ARG C 1 174 ? 88.137 144.075 36.265 1.00 26.84 166 ARG C C 1
ATOM 7341 O O . ARG C 1 174 ? 87.687 144.557 35.201 1.00 26.49 166 ARG C O 1
ATOM 7349 N N . THR C 1 175 ? 88.027 144.678 37.459 1.00 25.89 167 THR C N 1
ATOM 7350 C CA . THR C 1 175 ? 87.431 145.997 37.676 1.00 25.08 167 THR C CA 1
ATOM 7351 C C . THR C 1 175 ? 88.415 147.026 37.164 1.00 24.85 167 THR C C 1
ATOM 7352 O O . THR C 1 175 ? 89.566 147.037 37.579 1.00 24.52 167 THR C O 1
ATOM 7356 N N . LYS C 1 176 ? 87.964 147.892 36.260 1.00 25.01 168 LYS C N 1
ATOM 7357 C CA . LYS C 1 176 ? 88.835 148.918 35.685 1.00 24.82 168 LYS C CA 1
ATOM 7358 C C . LYS C 1 176 ? 88.694 150.280 36.363 1.00 24.27 168 LYS C C 1
ATOM 7359 O O . LYS C 1 176 ? 89.600 151.099 36.270 1.00 24.46 168 LYS C O 1
ATOM 7365 N N . ALA C 1 177 ? 87.577 150.520 37.050 1.00 23.58 169 ALA C N 1
ATOM 7366 C CA . ALA C 1 177 ? 87.352 151.807 37.753 1.00 22.94 169 ALA C CA 1
ATOM 7367 C C . ALA C 1 177 ? 86.170 151.738 38.725 1.00 22.26 169 ALA C C 1
ATOM 7368 O O . ALA C 1 177 ? 85.363 150.807 38.656 1.00 21.89 169 ALA C O 1
ATOM 7370 N N . ILE C 1 178 ? 86.087 152.718 39.628 1.00 21.36 170 ILE C N 1
ATOM 7371 C CA . ILE C 1 178 ? 84.938 152.860 40.512 1.00 20.98 170 ILE C CA 1
ATOM 7372 C C . ILE C 1 178 ? 84.328 154.210 40.212 1.00 20.69 170 ILE C C 1
ATOM 7373 O O . ILE C 1 178 ? 84.982 155.249 40.386 1.00 20.76 170 ILE C O 1
ATOM 7378 N N . ALA C 1 179 ? 83.082 154.178 39.744 1.00 20.07 171 ALA C N 1
ATOM 7379 C CA . ALA C 1 179 ? 82.302 155.378 39.449 1.00 19.47 171 ALA C CA 1
ATOM 7380 C C . ALA C 1 179 ? 81.611 155.856 40.717 1.00 19.26 171 ALA C C 1
ATOM 7381 O O . ALA C 1 179 ? 80.982 155.067 41.428 1.00 18.77 171 ALA C O 1
ATOM 7383 N N . VAL C 1 180 ? 81.751 157.150 41.000 1.00 19.03 172 VAL C N 1
ATOM 7384 C CA . VAL C 1 180 ? 81.099 157.781 42.139 1.00 19.00 172 VAL C CA 1
ATOM 7385 C C . VAL C 1 180 ? 80.192 158.855 41.547 1.00 19.59 172 VAL C C 1
ATOM 7386 O O . VAL C 1 180 ? 80.661 159.755 40.832 1.00 19.83 172 VAL C O 1
ATOM 7390 N N . ILE C 1 181 ? 78.886 158.742 41.806 1.00 19.58 173 ILE C N 1
ATOM 7391 C CA . ILE C 1 181 ? 77.938 159.760 41.354 1.00 19.45 173 ILE C CA 1
ATOM 7392 C C . ILE C 1 181 ? 77.451 160.547 42.566 1.00 19.15 173 ILE C C 1
ATOM 7393 O O . ILE C 1 181 ? 76.580 160.092 43.304 1.00 19.70 173 ILE C O 1
ATOM 7398 N N . ASN C 1 182 ? 78.042 161.724 42.758 1.00 18.31 174 ASN C N 1
ATOM 7399 C CA . ASN C 1 182 ? 77.885 162.502 43.982 1.00 18.18 174 ASN C CA 1
ATOM 7400 C C . ASN C 1 182 ? 77.938 164.044 43.777 1.00 18.09 174 ASN C C 1
ATOM 7401 O O . ASN C 1 182 ? 78.976 164.544 43.342 1.00 18.26 174 ASN C O 1
ATOM 7406 N N . PRO C 1 183 ? 76.866 164.807 44.077 1.00 17.91 175 PRO C N 1
ATOM 7407 C CA . PRO C 1 183 ? 75.560 164.313 44.576 1.00 17.81 175 PRO C CA 1
ATOM 7408 C C . PRO C 1 183 ? 74.851 163.343 43.639 1.00 17.77 175 PRO C C 1
ATOM 7409 O O . PRO C 1 183 ? 75.115 163.328 42.419 1.00 17.81 175 PRO C O 1
ATOM 7413 N N . ASN C 1 184 ? 73.951 162.548 44.209 1.00 17.81 176 ASN C N 1
ATOM 7414 C CA . ASN C 1 184 ? 73.416 161.382 43.511 1.00 18.44 176 ASN C CA 1
ATOM 7415 C C . ASN C 1 184 ? 72.041 161.498 42.829 1.00 18.44 176 ASN C C 1
ATOM 7416 O O . ASN C 1 184 ? 71.081 162.080 43.370 1.00 18.05 176 ASN C O 1
ATOM 7421 N N . ASN C 1 185 ? 71.994 160.913 41.628 1.00 18.55 177 ASN C N 1
ATOM 7422 C CA . ASN C 1 185 ? 70.781 160.632 40.858 1.00 18.30 177 ASN C CA 1
ATOM 7423 C C . ASN C 1 185 ? 70.692 159.101 40.823 1.00 18.48 177 ASN C C 1
ATOM 7424 O O . ASN C 1 185 ? 71.631 158.478 40.315 1.00 18.40 177 ASN C O 1
ATOM 7429 N N . PRO C 1 186 ? 69.591 158.478 41.293 1.00 18.60 178 PRO C N 1
ATOM 7430 C CA . PRO C 1 186 ? 68.289 159.133 41.621 1.00 19.03 178 PRO C CA 1
ATOM 7431 C C . PRO C 1 186 ? 67.949 159.514 43.097 1.00 19.31 178 PRO C C 1
ATOM 7432 O O . PRO C 1 186 ? 66.870 160.046 43.344 1.00 19.50 178 PRO C O 1
ATOM 7436 N N . THR C 1 187 ? 68.857 159.263 44.045 1.00 19.50 179 THR C N 1
ATOM 7437 C CA . THR C 1 187 ? 68.558 159.348 45.486 1.00 19.15 179 THR C CA 1
ATOM 7438 C C . THR C 1 187 ? 68.647 160.702 46.167 1.00 19.32 179 THR C C 1
ATOM 7439 O O . THR C 1 187 ? 68.046 160.906 47.238 1.00 19.15 179 THR C O 1
ATOM 7443 N N . GLY C 1 188 ? 69.415 161.617 45.576 1.00 19.49 180 GLY C N 1
ATOM 7444 C CA . GLY C 1 188 ? 69.749 162.867 46.226 1.00 19.25 180 GLY C CA 1
ATOM 7445 C C . GLY C 1 188 ? 70.780 162.746 47.337 1.00 19.43 180 GLY C C 1
ATOM 7446 O O . GLY C 1 188 ? 70.973 163.693 48.086 1.00 19.81 180 GLY C O 1
ATOM 7447 N N . ALA C 1 189 ? 71.449 161.606 47.463 1.00 20.01 181 ALA C N 1
ATOM 7448 C CA . ALA C 1 189 ? 72.497 161.433 48.489 1.00 20.47 181 ALA C CA 1
ATOM 7449 C C . ALA C 1 189 ? 73.690 162.337 48.247 1.00 21.09 181 ALA C C 1
ATOM 7450 O O . ALA C 1 189 ? 74.071 162.589 47.096 1.00 21.32 181 ALA C O 1
ATOM 7452 N N . LEU C 1 190 ? 74.280 162.790 49.351 1.00 21.42 182 LEU C N 1
ATOM 7453 C CA . LEU C 1 190 ? 75.538 163.496 49.364 1.00 21.84 182 LEU C CA 1
ATOM 7454 C C . LEU C 1 190 ? 76.508 162.637 50.172 1.00 22.16 182 LEU C C 1
ATOM 7455 O O . LEU C 1 190 ? 76.248 162.335 51.337 1.00 22.13 182 LEU C O 1
ATOM 7460 N N . TYR C 1 191 ? 77.624 162.232 49.567 1.00 22.35 183 TYR C N 1
ATOM 7461 C CA . TYR C 1 191 ? 78.532 161.314 50.262 1.00 22.27 183 TYR C CA 1
ATOM 7462 C C . TYR C 1 191 ? 79.469 162.011 51.246 1.00 23.35 183 TYR C C 1
ATOM 7463 O O . TYR C 1 191 ? 80.041 163.075 50.944 1.00 22.61 183 TYR C O 1
ATOM 7472 N N . ASP C 1 192 ? 79.637 161.383 52.418 1.00 24.79 184 ASP C N 1
ATOM 7473 C CA . ASP C 1 192 ? 80.506 161.924 53.463 1.00 25.96 184 ASP C CA 1
ATOM 7474 C C . ASP C 1 192 ? 81.979 161.646 53.150 1.00 26.47 184 ASP C C 1
ATOM 7475 O O . ASP C 1 192 ? 82.279 160.816 52.259 1.00 25.83 184 ASP C O 1
ATOM 7480 N N . LYS C 1 193 ? 82.873 162.351 53.870 1.00 26.95 185 LYS C N 1
ATOM 7481 C CA . LYS C 1 193 ? 84.313 162.136 53.780 1.00 27.54 185 LYS C CA 1
ATOM 7482 C C . LYS C 1 193 ? 84.676 160.673 54.083 1.00 27.65 185 LYS C C 1
ATOM 7483 O O . LYS C 1 193 ? 85.577 160.116 53.464 1.00 27.73 185 LYS C O 1
ATOM 7489 N N . LYS C 1 194 ? 83.946 160.050 55.002 1.00 27.68 186 LYS C N 1
ATOM 7490 C CA . LYS C 1 194 ? 84.162 158.651 55.344 1.00 27.67 186 LYS C CA 1
ATOM 7491 C C . LYS C 1 194 ? 84.054 157.700 54.136 1.00 27.23 186 LYS C C 1
ATOM 7492 O O . LYS C 1 194 ? 85.014 156.988 53.839 1.00 27.32 186 LYS C O 1
ATOM 7498 N N . THR C 1 195 ? 82.908 157.683 53.442 1.00 26.68 187 THR C N 1
ATOM 7499 C CA . THR C 1 195 ? 82.755 156.798 52.285 1.00 26.08 187 THR C CA 1
ATOM 7500 C C . THR C 1 195 ? 83.756 157.132 51.197 1.00 25.06 187 THR C C 1
ATOM 7501 O O . THR C 1 195 ? 84.374 156.235 50.658 1.00 24.86 187 THR C O 1
ATOM 7505 N N . LEU C 1 196 ? 83.933 158.420 50.918 1.00 24.49 188 LEU C N 1
ATOM 7506 C CA . LEU C 1 196 ? 84.859 158.892 49.872 1.00 24.32 188 LEU C CA 1
ATOM 7507 C C . LEU C 1 196 ? 86.298 158.443 50.091 1.00 23.88 188 LEU C C 1
ATOM 7508 O O . LEU C 1 196 ? 86.968 157.983 49.170 1.00 23.70 188 LEU C O 1
ATOM 7513 N N . GLU C 1 197 ? 86.732 158.563 51.335 1.00 23.81 189 GLU C N 1
ATOM 7514 C CA . GLU C 1 197 ? 88.041 158.135 51.805 1.00 24.19 189 GLU C CA 1
ATOM 7515 C C . GLU C 1 197 ? 88.224 156.616 51.669 1.00 23.65 189 GLU C C 1
ATOM 7516 O O . GLU C 1 197 ? 89.293 156.149 51.271 1.00 23.72 189 GLU C O 1
ATOM 7522 N N . GLU C 1 198 ? 87.175 155.855 51.984 1.00 23.10 190 GLU C N 1
ATOM 7523 C CA . GLU C 1 198 ? 87.234 154.394 51.940 1.00 22.94 190 GLU C CA 1
ATOM 7524 C C . GLU C 1 198 ? 87.162 153.837 50.506 1.00 22.58 190 GLU C C 1
ATOM 7525 O O . GLU C 1 198 ? 87.803 152.831 50.196 1.00 22.70 190 GLU C O 1
ATOM 7531 N N . ILE C 1 199 ? 86.403 154.509 49.643 1.00 22.01 191 ILE C N 1
ATOM 7532 C CA . ILE C 1 199 ? 86.394 154.236 48.209 1.00 21.36 191 ILE C CA 1
ATOM 7533 C C . ILE C 1 199 ? 87.796 154.460 47.604 1.00 21.45 191 ILE C C 1
ATOM 7534 O O . ILE C 1 199 ? 88.275 153.630 46.851 1.00 21.16 191 ILE C O 1
ATOM 7539 N N . LEU C 1 200 ? 88.455 155.570 47.947 1.00 21.85 192 LEU C N 1
ATOM 7540 C CA . LEU C 1 200 ? 89.823 155.823 47.483 1.00 21.82 192 LEU C CA 1
ATOM 7541 C C . LEU C 1 200 ? 90.782 154.762 47.985 1.00 22.71 192 LEU C C 1
ATOM 7542 O O . LEU C 1 200 ? 91.678 154.336 47.250 1.00 23.37 192 LEU C O 1
ATOM 7547 N N . ASN C 1 201 ? 90.595 154.338 49.233 1.00 23.32 193 ASN C N 1
ATOM 7548 C CA . ASN C 1 201 ? 91.376 153.250 49.806 1.00 23.79 193 ASN C CA 1
ATOM 7549 C C . ASN C 1 201 ? 91.238 151.937 49.029 1.00 23.90 193 ASN C C 1
ATOM 7550 O O . ASN C 1 201 ? 92.240 151.279 48.779 1.00 24.33 193 ASN C O 1
ATOM 7555 N N . ILE C 1 202 ? 90.015 151.566 48.651 1.00 23.98 194 ILE C N 1
ATOM 7556 C CA . ILE C 1 202 ? 89.801 150.363 47.840 1.00 24.50 194 ILE C CA 1
ATOM 7557 C C . ILE C 1 202 ? 90.417 150.516 46.433 1.00 24.71 194 ILE C C 1
ATOM 7558 O O . ILE C 1 202 ? 91.106 149.609 45.955 1.00 24.88 194 ILE C O 1
ATOM 7563 N N . ALA C 1 203 ? 90.175 151.661 45.793 1.00 24.98 195 ALA C N 1
ATOM 7564 C CA . ALA C 1 203 ? 90.765 151.977 44.500 1.00 25.56 195 ALA C CA 1
ATOM 7565 C C . ALA C 1 203 ? 92.300 151.879 44.545 1.00 26.28 195 ALA C C 1
ATOM 7566 O O . ALA C 1 203 ? 92.909 151.290 43.654 1.00 26.34 195 ALA C O 1
ATOM 7568 N N . GLY C 1 204 ? 92.911 152.442 45.589 1.00 26.96 196 GLY C N 1
ATOM 7569 C CA . GLY C 1 204 ? 94.366 152.408 45.765 1.00 27.96 196 GLY C CA 1
ATOM 7570 C C . GLY C 1 204 ? 94.909 150.999 45.908 1.00 28.73 196 GLY C C 1
ATOM 7571 O O . GLY C 1 204 ? 95.937 150.677 45.336 1.00 29.13 196 GLY C O 1
ATOM 7572 N N . GLU C 1 205 ? 94.203 150.167 46.669 1.00 29.06 197 GLU C N 1
ATOM 7573 C CA . GLU C 1 205 ? 94.550 148.768 46.879 1.00 29.83 197 GLU C CA 1
ATOM 7574 C C . GLU C 1 205 ? 94.572 147.931 45.576 1.00 29.28 197 GLU C C 1
ATOM 7575 O O . GLU C 1 205 ? 95.465 147.103 45.372 1.00 29.66 197 GLU C O 1
ATOM 7581 N N . TYR C 1 206 ? 93.596 148.166 44.703 1.00 28.70 198 TYR C N 1
ATOM 7582 C CA . TYR C 1 206 ? 93.497 147.493 43.411 1.00 27.59 198 TYR C CA 1
ATOM 7583 C C . TYR C 1 206 ? 94.144 148.245 42.261 1.00 27.13 198 TYR C C 1
ATOM 7584 O O . TYR C 1 206 ? 94.104 147.786 41.118 1.00 27.11 198 TYR C O 1
ATOM 7593 N N . GLU C 1 207 ? 94.740 149.396 42.572 1.00 26.75 199 GLU C N 1
ATOM 7594 C CA . GLU C 1 207 ? 95.438 150.257 41.608 1.00 26.79 199 GLU C CA 1
ATOM 7595 C C . GLU C 1 207 ? 94.613 150.718 40.404 1.00 26.11 199 GLU C C 1
ATOM 7596 O O . GLU C 1 207 ? 95.109 150.725 39.267 1.00 26.52 199 GLU C O 1
ATOM 7602 N N . ILE C 1 208 ? 93.360 151.107 40.664 1.00 24.82 200 ILE C N 1
ATOM 7603 C CA . ILE C 1 208 ? 92.422 151.545 39.626 1.00 23.26 200 ILE C CA 1
ATOM 7604 C C . ILE C 1 208 ? 92.020 152.992 39.894 1.00 22.48 200 ILE C C 1
ATOM 7605 O O . ILE C 1 208 ? 92.146 153.449 41.035 1.00 22.59 200 ILE C O 1
ATOM 7610 N N . PRO C 1 209 ? 91.582 153.742 38.872 1.00 21.66 201 PRO C N 1
ATOM 7611 C CA . PRO C 1 209 ? 91.114 155.100 39.105 1.00 20.61 201 PRO C CA 1
ATOM 7612 C C . PRO C 1 209 ? 89.699 155.182 39.709 1.00 20.34 201 PRO C C 1
ATOM 7613 O O . PRO C 1 209 ? 88.941 154.199 39.709 1.00 19.36 201 PRO C O 1
ATOM 7617 N N . VAL C 1 210 ? 89.381 156.366 40.231 1.00 19.84 202 VAL C N 1
ATOM 7618 C CA . VAL C 1 210 ? 88.030 156.723 40.587 1.00 19.30 202 VAL C CA 1
ATOM 7619 C C . VAL C 1 210 ? 87.544 157.663 39.484 1.00 19.27 202 VAL C C 1
ATOM 7620 O O . VAL C 1 210 ? 88.299 158.530 39.020 1.00 18.87 202 VAL C O 1
ATOM 7624 N N . ILE C 1 211 ? 86.297 157.449 39.051 1.00 18.68 203 ILE C N 1
ATOM 7625 C CA . ILE C 1 211 ? 85.596 158.371 38.167 1.00 18.27 203 ILE C CA 1
ATOM 7626 C C . ILE C 1 211 ? 84.519 159.065 39.015 1.00 17.99 203 ILE C C 1
ATOM 7627 O O . ILE C 1 211 ? 83.728 158.409 39.664 1.00 17.65 203 ILE C O 1
ATOM 7632 N N . SER C 1 212 ? 84.500 160.391 38.992 1.00 17.98 204 SER C N 1
ATOM 7633 C CA . SER C 1 212 ? 83.655 161.149 39.884 1.00 17.86 204 SER C CA 1
ATOM 7634 C C . SER C 1 212 ? 82.743 162.072 39.087 1.00 17.87 204 SER C C 1
ATOM 7635 O O . SER C 1 212 ? 83.198 163.058 38.497 1.00 17.75 204 SER C O 1
ATOM 7638 N N . ASP C 1 213 ? 81.459 161.728 39.067 1.00 17.73 205 ASP C N 1
ATOM 7639 C CA . ASP C 1 213 ? 80.448 162.532 38.407 1.00 17.57 205 ASP C CA 1
ATOM 7640 C C . ASP C 1 213 ? 79.981 163.626 39.372 1.00 17.84 205 ASP C C 1
ATOM 7641 O O . ASP C 1 213 ? 79.242 163.348 40.337 1.00 17.76 205 ASP C O 1
ATOM 7646 N N . GLU C 1 214 ? 80.399 164.864 39.099 1.00 17.83 206 GLU C N 1
ATOM 7647 C CA . GLU C 1 214 ? 80.134 166.006 39.995 1.00 18.10 206 GLU C CA 1
ATOM 7648 C C . GLU C 1 214 ? 79.212 167.074 39.380 1.00 18.76 206 GLU C C 1
ATOM 7649 O O . GLU C 1 214 ? 79.218 168.238 39.814 1.00 18.61 206 GLU C O 1
ATOM 7655 N N . ILE C 1 215 ? 78.417 166.683 38.376 1.00 19.30 207 ILE C N 1
ATOM 7656 C CA . ILE C 1 215 ? 77.461 167.585 37.737 1.00 20.07 207 ILE C CA 1
ATOM 7657 C C . ILE C 1 215 ? 76.508 168.361 38.689 1.00 20.19 207 ILE C C 1
ATOM 7658 O O . ILE C 1 215 ? 76.111 169.483 38.349 1.00 20.47 207 ILE C O 1
ATOM 7663 N N . TYR C 1 216 ? 76.158 167.777 39.846 1.00 20.63 208 TYR C N 1
ATOM 7664 C CA . TYR C 1 216 ? 75.294 168.423 40.883 1.00 21.10 208 TYR C CA 1
ATOM 7665 C C . TYR C 1 216 ? 76.098 169.075 42.029 1.00 22.01 208 TYR C C 1
ATOM 7666 O O . TYR C 1 216 ? 75.536 169.500 43.038 1.00 21.87 208 TYR C O 1
ATOM 7675 N N . ASP C 1 217 ? 77.420 169.051 41.864 1.00 22.76 209 ASP C N 1
ATOM 7676 C CA . ASP C 1 217 ? 78.393 169.886 42.539 1.00 23.69 209 ASP C CA 1
ATOM 7677 C C . ASP C 1 217 ? 77.823 170.741 43.666 1.00 24.01 209 ASP C C 1
ATOM 7678 O O . ASP C 1 217 ? 77.817 170.355 44.831 1.00 24.21 209 ASP C O 1
ATOM 7683 N N . LEU C 1 218 ? 77.341 171.914 43.259 1.00 24.16 210 LEU C N 1
ATOM 7684 C CA . LEU C 1 218 ? 76.916 172.985 44.123 1.00 24.37 210 LEU C CA 1
ATOM 7685 C C . LEU C 1 218 ? 75.419 172.954 44.437 1.00 24.59 210 LEU C C 1
ATOM 7686 O O . LEU C 1 218 ? 74.919 173.858 45.109 1.00 24.23 210 LEU C O 1
ATOM 7691 N N . MET C 1 219 ? 74.716 171.925 43.962 1.00 24.58 211 MET C N 1
ATOM 7692 C CA . MET C 1 219 ? 73.277 171.811 44.198 1.00 26.00 211 MET C CA 1
ATOM 7693 C C . MET C 1 219 ? 73.018 171.002 45.464 1.00 24.76 211 MET C C 1
ATOM 7694 O O . MET C 1 219 ? 72.529 169.877 45.402 1.00 24.33 211 MET C O 1
ATOM 7699 N N . THR C 1 220 ? 73.382 171.581 46.602 1.00 24.71 212 THR C N 1
ATOM 7700 C CA . THR C 1 220 ? 73.287 170.927 47.922 1.00 24.73 212 THR C CA 1
ATOM 7701 C C . THR C 1 220 ? 72.506 171.802 48.911 1.00 25.22 212 THR C C 1
ATOM 7702 O O . THR C 1 220 ? 72.484 173.029 48.765 1.00 24.47 212 THR C O 1
ATOM 7706 N N . TYR C 1 221 ? 71.868 171.171 49.905 1.00 26.11 213 TYR C N 1
ATOM 7707 C CA . TYR C 1 221 ? 70.958 171.892 50.817 1.00 27.22 213 TYR C CA 1
ATOM 7708 C C . TYR C 1 221 ? 71.604 172.102 52.184 1.00 28.88 213 TYR C C 1
ATOM 7709 O O . TYR C 1 221 ? 71.677 173.229 52.686 1.00 29.71 213 TYR C O 1
ATOM 7718 N N . GLU C 1 222 ? 72.074 171.013 52.774 1.00 30.45 214 GLU C N 1
ATOM 7719 C CA . GLU C 1 222 ? 72.956 171.077 53.918 1.00 31.72 214 GLU C CA 1
ATOM 7720 C C . GLU C 1 222 ? 74.091 170.083 53.637 1.00 31.98 214 GLU C C 1
ATOM 7721 O O . GLU C 1 222 ? 73.922 169.111 52.864 1.00 32.46 214 GLU C O 1
ATOM 7727 N N . GLY C 1 223 ? 75.245 170.335 54.242 1.00 31.76 215 GLY C N 1
ATOM 7728 C CA . GLY C 1 223 ? 76.430 169.543 53.962 1.00 31.19 215 GLY C CA 1
ATOM 7729 C C . GLY C 1 223 ? 77.225 170.168 52.825 1.00 30.88 215 GLY C C 1
ATOM 7730 O O . GLY C 1 223 ? 76.730 171.034 52.086 1.00 31.30 215 GLY C O 1
ATOM 7731 N N . GLU C 1 224 ? 78.473 169.739 52.684 1.00 30.21 216 GLU C N 1
ATOM 7732 C CA . GLU C 1 224 ? 79.316 170.273 51.618 1.00 28.46 216 GLU C CA 1
ATOM 7733 C C . GLU C 1 224 ? 79.568 169.128 50.681 1.00 26.89 216 GLU C C 1
ATOM 7734 O O . GLU C 1 224 ? 79.734 167.987 51.128 1.00 26.45 216 GLU C O 1
ATOM 7735 N N . HIS C 1 225 ? 79.568 169.422 49.383 1.00 25.66 217 HIS C N 1
ATOM 7736 C CA . HIS C 1 225 ? 80.030 168.455 48.410 1.00 24.25 217 HIS C CA 1
ATOM 7737 C C . HIS C 1 225 ? 81.540 168.425 48.562 1.00 23.92 217 HIS C C 1
ATOM 7738 O O . HIS C 1 225 ? 82.179 169.484 48.651 1.00 23.41 217 HIS C O 1
ATOM 7745 N N . ILE C 1 226 ? 82.081 167.212 48.618 1.00 23.22 218 ILE C N 1
ATOM 7746 C CA . ILE C 1 226 ? 83.508 166.966 48.666 1.00 23.29 218 ILE C CA 1
ATOM 7747 C C . ILE C 1 226 ? 83.837 166.114 47.447 1.00 22.98 218 ILE C C 1
ATOM 7748 O O . ILE C 1 226 ? 83.213 165.081 47.229 1.00 23.33 218 ILE C O 1
ATOM 7753 N N . SER C 1 227 ? 84.817 166.548 46.661 1.00 22.57 219 SER C N 1
ATOM 7754 C CA . SER C 1 227 ? 85.268 165.789 45.513 1.00 21.93 219 SER C CA 1
ATOM 7755 C C . SER C 1 227 ? 86.373 164.831 45.927 1.00 21.91 219 SER C C 1
ATOM 7756 O O . SER C 1 227 ? 87.266 165.235 46.665 1.00 21.77 219 SER C O 1
ATOM 7759 N N . PRO C 1 228 ? 86.343 163.578 45.450 1.00 22.13 220 PRO C N 1
ATOM 7760 C CA . PRO C 1 228 ? 87.436 162.635 45.744 1.00 22.25 220 PRO C CA 1
ATOM 7761 C C . PRO C 1 228 ? 88.779 163.115 45.164 1.00 22.96 220 PRO C C 1
ATOM 7762 O O . PRO C 1 228 ? 89.837 162.661 45.599 1.00 23.10 220 PRO C O 1
ATOM 7766 N N . GLY C 1 229 ? 88.735 164.041 44.200 1.00 23.60 221 GLY C N 1
ATOM 7767 C CA . GLY C 1 229 ? 89.943 164.689 43.666 1.00 24.01 221 GLY C CA 1
ATOM 7768 C C . GLY C 1 229 ? 90.672 165.471 44.753 1.00 24.54 221 GLY C C 1
ATOM 7769 O O . GLY C 1 229 ? 91.909 165.517 44.770 1.00 24.81 221 GLY C O 1
ATOM 7770 N N . SER C 1 230 ? 89.898 166.080 45.659 1.00 24.49 222 SER C N 1
ATOM 7771 C CA . SER C 1 230 ? 90.421 166.785 46.824 1.00 24.65 222 SER C CA 1
ATOM 7772 C C . SER C 1 230 ? 91.121 165.877 47.828 1.00 24.59 222 SER C C 1
ATOM 7773 O O . SER C 1 230 ? 92.014 166.311 48.533 1.00 25.01 222 SER C O 1
ATOM 7776 N N . LEU C 1 231 ? 90.720 164.614 47.887 1.00 24.46 223 LEU C N 1
ATOM 7777 C CA . LEU C 1 231 ? 91.093 163.748 49.001 1.00 24.00 223 LEU C CA 1
ATOM 7778 C C . LEU C 1 231 ? 92.184 162.747 48.659 1.00 24.40 223 LEU C C 1
ATOM 7779 O O . LEU C 1 231 ? 92.867 162.228 49.553 1.00 23.84 223 LEU C O 1
ATOM 7784 N N . THR C 1 232 ? 92.340 162.480 47.365 1.00 24.66 224 THR C N 1
ATOM 7785 C CA . THR C 1 232 ? 93.238 161.437 46.919 1.00 25.28 224 THR C CA 1
ATOM 7786 C C . THR C 1 232 ? 94.701 161.722 47.245 1.00 26.30 224 THR C C 1
ATOM 7787 O O . THR C 1 232 ? 95.134 162.876 47.244 1.00 26.33 224 THR C O 1
ATOM 7791 N N . LYS C 1 233 ? 95.436 160.650 47.540 1.00 27.83 225 LYS C N 1
ATOM 7792 C CA . LYS C 1 233 ? 96.893 160.690 47.734 1.00 28.99 225 LYS C CA 1
ATOM 7793 C C . LYS C 1 233 ? 97.570 160.090 46.503 1.00 29.32 225 LYS C C 1
ATOM 7794 O O . LYS C 1 233 ? 98.198 160.801 45.724 1.00 29.36 225 LYS C O 1
ATOM 7800 N N . ASP C 1 234 ? 97.408 158.776 46.334 1.00 29.55 226 ASP C N 1
ATOM 7801 C CA . ASP C 1 234 ? 98.045 158.008 45.266 1.00 29.59 226 ASP C CA 1
ATOM 7802 C C . ASP C 1 234 ? 97.141 157.664 44.083 1.00 28.56 226 ASP C C 1
ATOM 7803 O O . ASP C 1 234 ? 97.644 157.298 42.996 1.00 28.86 226 ASP C O 1
ATOM 7808 N N . VAL C 1 235 ? 95.825 157.760 44.265 1.00 26.72 227 VAL C N 1
ATOM 7809 C CA . VAL C 1 235 ? 94.943 157.253 43.221 1.00 25.25 227 VAL C CA 1
ATOM 7810 C C . VAL C 1 235 ? 94.529 158.322 42.190 1.00 24.11 227 VAL C C 1
ATOM 7811 O O . VAL C 1 235 ? 94.192 159.458 42.545 1.00 24.05 227 VAL C O 1
ATOM 7815 N N . PRO C 1 236 ? 94.589 157.950 40.912 1.00 22.75 228 PRO C N 1
ATOM 7816 C CA . PRO C 1 236 ? 94.149 158.839 39.846 1.00 21.77 228 PRO C CA 1
ATOM 7817 C C . PRO C 1 236 ? 92.627 159.025 39.888 1.00 20.90 228 PRO C C 1
ATOM 7818 O O . PRO C 1 236 ? 91.882 158.057 40.095 1.00 19.70 228 PRO C O 1
ATOM 7822 N N . VAL C 1 237 ? 92.192 160.280 39.727 1.00 19.82 229 VAL C N 1
ATOM 7823 C CA . VAL C 1 237 ? 90.780 160.618 39.768 1.00 18.77 229 VAL C CA 1
ATOM 7824 C C . VAL C 1 237 ? 90.417 161.318 38.475 1.00 18.73 229 VAL C C 1
ATOM 7825 O O . VAL C 1 237 ? 91.075 162.291 38.071 1.00 18.47 229 VAL C O 1
ATOM 7829 N N . ILE C 1 238 ? 89.371 160.802 37.827 1.00 18.38 230 ILE C N 1
ATOM 7830 C CA . ILE C 1 238 ? 88.813 161.439 36.659 1.00 17.97 230 ILE C CA 1
ATOM 7831 C C . ILE C 1 238 ? 87.521 162.109 37.094 1.00 18.00 230 ILE C C 1
ATOM 7832 O O . ILE C 1 238 ? 86.553 161.432 37.445 1.00 17.92 230 ILE C O 1
ATOM 7837 N N . VAL C 1 239 ? 87.523 163.437 37.044 1.00 17.85 231 VAL C N 1
ATOM 7838 C CA . VAL C 1 239 ? 86.395 164.257 37.454 1.00 17.80 231 VAL C CA 1
ATOM 7839 C C . VAL C 1 239 ? 85.617 164.747 36.236 1.00 18.08 231 VAL C C 1
ATOM 7840 O O . VAL C 1 239 ? 86.208 165.221 35.256 1.00 18.42 231 VAL C O 1
ATOM 7844 N N . MET C 1 240 ? 84.293 164.645 36.310 1.00 17.87 232 MET C N 1
ATOM 7845 C CA . MET C 1 240 ? 83.416 165.106 35.241 1.00 17.83 232 MET C CA 1
ATOM 7846 C C . MET C 1 240 ? 82.455 166.155 35.768 1.00 17.15 232 MET C C 1
ATOM 7847 O O . MET C 1 240 ? 81.918 166.019 36.865 1.00 17.15 232 MET C O 1
ATOM 7852 N N . ASN C 1 241 ? 82.236 167.195 34.981 1.00 16.55 233 ASN C N 1
ATOM 7853 C CA . ASN C 1 241 ? 81.304 168.246 35.361 1.00 16.47 233 ASN C CA 1
ATOM 7854 C C . ASN C 1 241 ? 80.813 168.967 34.125 1.00 16.04 233 ASN C C 1
ATOM 7855 O O . ASN C 1 241 ? 81.255 168.683 33.030 1.00 16.52 233 ASN C O 1
ATOM 7860 N N . GLY C 1 242 ? 79.902 169.908 34.291 1.00 16.56 234 GLY C N 1
ATOM 7861 C CA . GLY C 1 242 ? 79.381 170.638 33.160 1.00 16.90 234 GLY C CA 1
ATOM 7862 C C . GLY C 1 242 ? 78.360 171.696 33.500 1.00 17.26 234 GLY C C 1
ATOM 7863 O O . GLY C 1 242 ? 78.160 172.034 34.687 1.00 16.68 234 GLY C O 1
ATOM 7864 N N . LEU C 1 243 ? 77.726 172.197 32.437 1.00 17.45 235 LEU C N 1
ATOM 7865 C CA . LEU C 1 243 ? 76.793 173.313 32.493 1.00 18.59 235 LEU C CA 1
ATOM 7866 C C . LEU C 1 243 ? 75.355 172.909 32.732 1.00 19.20 235 LEU C C 1
ATOM 7867 O O . LEU C 1 243 ? 74.538 173.759 33.120 1.00 20.02 235 LEU C O 1
ATOM 7872 N N . SER C 1 244 ? 75.032 171.643 32.481 1.00 19.55 236 SER C N 1
ATOM 7873 C CA . SER C 1 244 ? 73.637 171.207 32.438 1.00 20.26 236 SER C CA 1
ATOM 7874 C C . SER C 1 244 ? 72.796 171.502 33.677 1.00 20.57 236 SER C C 1
ATOM 7875 O O . SER C 1 244 ? 71.666 171.977 33.562 1.00 21.11 236 SER C O 1
ATOM 7878 N N . LYS C 1 245 ? 73.331 171.226 34.862 1.00 20.82 237 LYS C N 1
ATOM 7879 C CA . LYS C 1 245 ? 72.485 171.292 36.060 1.00 20.80 237 LYS C CA 1
ATOM 7880 C C . LYS C 1 245 ? 72.714 172.513 36.940 1.00 20.56 237 LYS C C 1
ATOM 7881 O O . LYS C 1 245 ? 71.793 173.299 37.134 1.00 21.03 237 LYS C O 1
ATOM 7887 N N . VAL C 1 246 ? 73.934 172.679 37.441 1.00 20.34 238 VAL C N 1
ATOM 7888 C CA . VAL C 1 246 ? 74.329 173.818 38.294 1.00 20.31 238 VAL C CA 1
ATOM 7889 C C . VAL C 1 246 ? 74.181 175.180 37.576 1.00 20.75 238 VAL C C 1
ATOM 7890 O O . VAL C 1 246 ? 73.964 176.225 38.221 1.00 20.46 238 VAL C O 1
ATOM 7894 N N . TYR C 1 247 ? 74.324 175.158 36.246 1.00 20.73 239 TYR C N 1
ATOM 7895 C CA . TYR C 1 247 ? 74.255 176.360 35.446 1.00 20.86 239 TYR C CA 1
ATOM 7896 C C . TYR C 1 247 ? 72.984 176.415 34.603 1.00 20.93 239 TYR C C 1
ATOM 7897 O O . TYR C 1 247 ? 72.766 177.366 33.852 1.00 20.64 239 TYR C O 1
ATOM 7906 N N . PHE C 1 248 ? 72.152 175.379 34.727 1.00 21.34 240 PHE C N 1
ATOM 7907 C CA . PHE C 1 248 ? 70.801 175.361 34.113 1.00 21.53 240 PHE C CA 1
ATOM 7908 C C . PHE C 1 248 ? 70.827 175.496 32.577 1.00 21.68 240 PHE C C 1
ATOM 7909 O O . PHE C 1 248 ? 70.032 176.224 31.995 1.00 22.44 240 PHE C O 1
ATOM 7917 N N . ALA C 1 249 ? 71.758 174.775 31.942 1.00 21.20 241 ALA C N 1
ATOM 7918 C CA . ALA C 1 249 ? 72.004 174.860 30.506 1.00 20.76 241 ALA C CA 1
ATOM 7919 C C . ALA C 1 249 ? 72.026 173.464 29.900 1.00 20.65 241 ALA C C 1
ATOM 7920 O O . ALA C 1 249 ? 72.974 173.089 29.207 1.00 21.04 241 ALA C O 1
ATOM 7922 N N . THR C 1 250 ? 70.971 172.704 30.172 1.00 20.37 242 THR C N 1
ATOM 7923 C CA . THR C 1 250 ? 70.814 171.334 29.689 1.00 19.99 242 THR C CA 1
ATOM 7924 C C . THR C 1 250 ? 70.919 171.251 28.174 1.00 19.90 242 THR C C 1
ATOM 7925 O O . THR C 1 250 ? 71.601 170.375 27.655 1.00 20.66 242 THR C O 1
ATOM 7929 N N . GLY C 1 251 ? 70.272 172.178 27.476 1.00 19.57 243 GLY C N 1
ATOM 7930 C CA . GLY C 1 251 ? 70.241 172.197 26.027 1.00 18.94 243 GLY C CA 1
ATOM 7931 C C . GLY C 1 251 ? 71.492 172.701 25.351 1.00 19.00 243 GLY C C 1
ATOM 7932 O O . GLY C 1 251 ? 71.581 172.632 24.140 1.00 18.56 243 GLY C O 1
ATOM 7933 N N . TRP C 1 252 ? 72.451 173.223 26.123 1.00 19.31 244 TRP C N 1
ATOM 7934 C CA . TRP C 1 252 ? 73.689 173.753 25.537 1.00 19.32 244 TRP C CA 1
ATOM 7935 C C . TRP C 1 252 ? 74.707 172.680 25.251 1.00 19.55 244 TRP C C 1
ATOM 7936 O O . TRP C 1 252 ? 75.635 172.923 24.473 1.00 20.03 244 TRP C O 1
ATOM 7947 N N . ARG C 1 253 ? 74.523 171.513 25.879 1.00 19.51 245 ARG C N 1
ATOM 7948 C CA . ARG C 1 253 ? 75.353 170.314 25.680 1.00 19.57 245 ARG C CA 1
ATOM 7949 C C . ARG C 1 253 ? 76.844 170.614 25.824 1.00 19.62 245 ARG C C 1
ATOM 7950 O O . ARG C 1 253 ? 77.628 170.368 24.910 1.00 20.03 245 ARG C O 1
ATOM 7958 N N . LEU C 1 254 ? 77.225 171.165 26.971 1.00 19.83 246 LEU C N 1
ATOM 7959 C CA . LEU C 1 254 ? 78.620 171.478 27.245 1.00 19.50 246 LEU C CA 1
ATOM 7960 C C . LEU C 1 254 ? 79.035 171.020 28.630 1.00 19.31 246 LEU C C 1
ATOM 7961 O O . LEU C 1 254 ? 78.310 171.229 29.625 1.00 19.80 246 LEU C O 1
ATOM 7966 N N . GLY C 1 255 ? 80.210 170.401 28.694 1.00 18.63 247 GLY C N 1
ATOM 7967 C CA . GLY C 1 255 ? 80.746 169.910 29.952 1.00 18.22 247 GLY C CA 1
ATOM 7968 C C . GLY C 1 255 ? 82.241 169.778 29.871 1.00 18.01 247 GLY C C 1
ATOM 7969 O O . GLY C 1 255 ? 82.861 170.314 28.960 1.00 17.60 247 GLY C O 1
ATOM 7970 N N . TYR C 1 256 ? 82.823 169.071 30.832 1.00 17.89 248 TYR C N 1
ATOM 7971 C CA . TYR C 1 256 ? 84.259 168.821 30.817 1.00 18.19 248 TYR C CA 1
ATOM 7972 C C . TYR C 1 256 ? 84.680 167.682 31.709 1.00 18.46 248 TYR C C 1
ATOM 7973 O O . TYR C 1 256 ? 83.914 167.217 32.560 1.00 18.88 248 TYR C O 1
ATOM 7982 N N . MET C 1 257 ? 85.913 167.254 31.514 1.00 18.63 249 MET C N 1
ATOM 7983 C CA . MET C 1 257 ? 86.541 166.291 32.391 1.00 19.39 249 MET C CA 1
ATOM 7984 C C . MET C 1 257 ? 87.934 166.812 32.713 1.00 19.03 249 MET C C 1
ATOM 7985 O O . MET C 1 257 ? 88.490 167.637 31.976 1.00 18.93 249 MET C O 1
ATOM 7990 N N . TYR C 1 258 ? 88.497 166.331 33.812 1.00 18.98 250 TYR C N 1
ATOM 7991 C CA . TYR C 1 258 ? 89.891 166.617 34.107 1.00 18.88 250 TYR C CA 1
ATOM 7992 C C . TYR C 1 258 ? 90.516 165.482 34.894 1.00 18.99 250 TYR C C 1
ATOM 7993 O O . TYR C 1 258 ? 89.817 164.619 35.388 1.00 18.94 250 TYR C O 1
ATOM 8002 N N . PHE C 1 259 ? 91.839 165.489 34.994 1.00 19.51 251 PHE C N 1
ATOM 8003 C CA . PHE C 1 259 ? 92.565 164.403 35.619 1.00 20.13 251 PHE C CA 1
ATOM 8004 C C . PHE C 1 259 ? 93.344 164.919 36.812 1.00 20.82 251 PHE C C 1
ATOM 8005 O O . PHE C 1 259 ? 94.081 165.915 36.697 1.00 20.77 251 PHE C O 1
ATOM 8013 N N . VAL C 1 260 ? 93.132 164.253 37.949 1.00 21.55 252 VAL C N 1
ATOM 8014 C CA . VAL C 1 260 ? 93.930 164.431 39.173 1.00 22.77 252 VAL C CA 1
ATOM 8015 C C . VAL C 1 260 ? 94.806 163.166 39.228 1.00 23.43 252 VAL C C 1
ATOM 8016 O O . VAL C 1 260 ? 94.379 162.102 39.691 1.00 22.68 252 VAL C O 1
ATOM 8020 N N . ASP C 1 261 ? 96.024 163.307 38.709 1.00 24.81 253 ASP C N 1
ATOM 8021 C CA . ASP C 1 261 ? 96.856 162.172 38.287 1.00 26.57 253 ASP C CA 1
ATOM 8022 C C . ASP C 1 261 ? 98.311 162.653 38.094 1.00 27.61 253 ASP C C 1
ATOM 8023 O O . ASP C 1 261 ? 98.845 162.561 36.984 1.00 28.04 253 ASP C O 1
ATOM 8028 N N . PRO C 1 262 ? 98.972 163.133 39.160 1.00 28.43 254 PRO C N 1
ATOM 8029 C CA . PRO C 1 262 ? 100.272 163.817 39.002 1.00 29.00 254 PRO C CA 1
ATOM 8030 C C . PRO C 1 262 ? 101.423 162.912 38.565 1.00 29.60 254 PRO C C 1
ATOM 8031 O O . PRO C 1 262 ? 102.456 163.426 38.124 1.00 30.03 254 PRO C O 1
ATOM 8035 N N . GLU C 1 263 ? 101.241 161.596 38.684 1.00 29.97 255 GLU C N 1
ATOM 8036 C CA . GLU C 1 263 ? 102.242 160.607 38.259 1.00 30.42 255 GLU C CA 1
ATOM 8037 C C . GLU C 1 263 ? 101.950 160.063 36.866 1.00 30.21 255 GLU C C 1
ATOM 8038 O O . GLU C 1 263 ? 102.665 159.189 36.378 1.00 30.57 255 GLU C O 1
ATOM 8044 N N . ASN C 1 264 ? 100.904 160.601 36.232 1.00 30.22 256 ASN C N 1
ATOM 8045 C CA . ASN C 1 264 ? 100.440 160.182 34.901 1.00 29.90 256 ASN C CA 1
ATOM 8046 C C . ASN C 1 264 ? 100.208 158.686 34.770 1.00 29.46 256 ASN C C 1
ATOM 8047 O O . ASN C 1 264 ? 100.606 158.058 33.765 1.00 29.21 256 ASN C O 1
ATOM 8052 N N . LYS C 1 265 ? 99.563 158.132 35.802 1.00 28.72 257 LYS C N 1
ATOM 8053 C CA . LYS C 1 265 ? 99.155 156.732 35.819 1.00 28.33 257 LYS C CA 1
ATOM 8054 C C . LYS C 1 265 ? 98.184 156.452 34.663 1.00 28.22 257 LYS C C 1
ATOM 8055 O O . LYS C 1 265 ? 98.080 155.319 34.186 1.00 27.79 257 LYS C O 1
ATOM 8058 N N . LEU C 1 266 ? 97.488 157.500 34.212 1.00 28.29 258 LEU C N 1
ATOM 8059 C CA . LEU C 1 266 ? 96.483 157.360 33.160 1.00 28.37 258 LEU C CA 1
ATOM 8060 C C . LEU C 1 266 ? 96.968 157.840 31.798 1.00 28.15 258 LEU C C 1
ATOM 8061 O O . LEU C 1 266 ? 96.145 158.065 30.908 1.00 27.93 258 LEU C O 1
ATOM 8066 N N . SER C 1 267 ? 98.287 157.990 31.636 1.00 27.99 259 SER C N 1
ATOM 8067 C CA . SER C 1 267 ? 98.864 158.536 30.399 1.00 27.95 259 SER C CA 1
ATOM 8068 C C . SER C 1 267 ? 98.331 157.829 29.164 1.00 27.83 259 SER C C 1
ATOM 8069 O O . SER C 1 267 ? 97.901 158.496 28.220 1.00 27.54 259 SER C O 1
ATOM 8072 N N . GLU C 1 268 ? 98.311 156.490 29.199 1.00 27.98 260 GLU C N 1
ATOM 8073 C CA . GLU C 1 268 ? 97.766 155.689 28.095 1.00 28.18 260 GLU C CA 1
ATOM 8074 C C . GLU C 1 268 ? 96.281 155.925 27.852 1.00 27.73 260 GLU C C 1
ATOM 8075 O O . GLU C 1 268 ? 95.859 156.036 26.692 1.00 27.96 260 GLU C O 1
ATOM 8081 N N . VAL C 1 269 ? 95.500 155.999 28.932 1.00 27.02 261 VAL C N 1
ATOM 8082 C CA . VAL C 1 269 ? 94.048 156.247 28.831 1.00 26.45 261 VAL C CA 1
ATOM 8083 C C . VAL C 1 269 ? 93.803 157.650 28.249 1.00 26.10 261 VAL C C 1
ATOM 8084 O O . VAL C 1 269 ? 93.022 157.813 27.322 1.00 26.13 261 VAL C O 1
ATOM 8088 N N . ARG C 1 270 ? 94.511 158.634 28.793 1.00 25.67 262 ARG C N 1
ATOM 8089 C CA . ARG C 1 270 ? 94.491 160.027 28.338 1.00 25.23 262 ARG C CA 1
ATOM 8090 C C . ARG C 1 270 ? 94.883 160.184 26.861 1.00 25.03 262 ARG C C 1
ATOM 8091 O O . ARG C 1 270 ? 94.232 160.926 26.127 1.00 25.22 262 ARG C O 1
ATOM 8099 N N . GLU C 1 271 ? 95.930 159.489 26.420 1.00 24.61 263 GLU C N 1
ATOM 8100 C CA . GLU C 1 271 ? 96.298 159.531 25.000 1.00 24.66 263 GLU C CA 1
ATOM 8101 C C . GLU C 1 271 ? 95.155 158.984 24.138 1.00 24.41 263 GLU C C 1
ATOM 8102 O O . GLU C 1 271 ? 94.800 159.598 23.118 1.00 24.96 263 GLU C O 1
ATOM 8104 N N . ALA C 1 272 ? 94.577 157.853 24.558 1.00 23.99 264 ALA C N 1
ATOM 8105 C CA . ALA C 1 272 ? 93.412 157.235 23.891 1.00 23.48 264 ALA C CA 1
ATOM 8106 C C . ALA C 1 272 ? 92.197 158.181 23.825 1.00 23.29 264 ALA C C 1
ATOM 8107 O O . ALA C 1 272 ? 91.594 158.336 22.765 1.00 22.87 264 ALA C O 1
ATOM 8109 N N . ILE C 1 273 ? 91.849 158.814 24.950 1.00 23.53 265 ILE C N 1
ATOM 8110 C CA . ILE C 1 273 ? 90.769 159.830 24.975 1.00 23.61 265 ILE C CA 1
ATOM 8111 C C . ILE C 1 273 ? 91.008 160.947 23.935 1.00 23.98 265 ILE C C 1
ATOM 8112 O O . ILE C 1 273 ? 90.077 161.358 23.230 1.00 23.53 265 ILE C O 1
ATOM 8117 N N . ASP C 1 274 ? 92.257 161.419 23.846 1.00 24.37 266 ASP C N 1
ATOM 8118 C CA . ASP C 1 274 ? 92.626 162.474 22.908 1.00 24.94 266 ASP C CA 1
ATOM 8119 C C . ASP C 1 274 ? 92.439 162.083 21.445 1.00 24.94 266 ASP C C 1
ATOM 8120 O O . ASP C 1 274 ? 92.033 162.917 20.644 1.00 24.92 266 ASP C O 1
ATOM 8125 N N . ARG C 1 275 ? 92.728 160.822 21.115 1.00 24.98 267 ARG C N 1
ATOM 8126 C CA . ARG C 1 275 ? 92.503 160.280 19.767 1.00 25.24 267 ARG C CA 1
ATOM 8127 C C . ARG C 1 275 ? 91.020 160.216 19.434 1.00 24.77 267 ARG C C 1
ATOM 8128 O O . ARG C 1 275 ? 90.619 160.586 18.338 1.00 25.18 267 ARG C O 1
ATOM 8136 N N . LEU C 1 276 ? 90.214 159.752 20.379 1.00 24.09 268 LEU C N 1
ATOM 8137 C CA . LEU C 1 276 ? 88.772 159.694 20.209 1.00 23.67 268 LEU C CA 1
ATOM 8138 C C . LEU C 1 276 ? 88.182 161.103 20.069 1.00 23.80 268 LEU C C 1
ATOM 8139 O O . LEU C 1 276 ? 87.316 161.335 19.231 1.00 23.95 268 LEU C O 1
ATOM 8144 N N . ALA C 1 277 ? 88.667 162.026 20.891 1.00 23.91 269 ALA C N 1
ATOM 8145 C CA . ALA C 1 277 ? 88.320 163.452 20.809 1.00 24.17 269 ALA C CA 1
ATOM 8146 C C . ALA C 1 277 ? 88.646 164.057 19.441 1.00 24.31 269 ALA C C 1
ATOM 8147 O O . ALA C 1 277 ? 87.856 164.861 18.923 1.00 24.59 269 ALA C O 1
ATOM 8149 N N . ARG C 1 278 ? 89.803 163.676 18.880 1.00 24.41 270 ARG C N 1
ATOM 8150 C CA . ARG C 1 278 ? 90.276 164.173 17.594 1.00 24.90 270 ARG C CA 1
ATOM 8151 C C . ARG C 1 278 ? 89.362 163.803 16.417 1.00 25.22 270 ARG C C 1
ATOM 8152 O O . ARG C 1 278 ? 89.043 164.673 15.610 1.00 25.19 270 ARG C O 1
ATOM 8155 N N . ILE C 1 279 ? 88.934 162.540 16.324 1.00 25.15 271 ILE C N 1
ATOM 8156 C CA . ILE C 1 279 ? 88.036 162.121 15.227 1.00 25.86 271 ILE C CA 1
ATOM 8157 C C . ILE C 1 279 ? 86.643 162.745 15.253 1.00 25.27 271 ILE C C 1
ATOM 8158 O O . ILE C 1 279 ? 86.023 162.897 14.211 1.00 25.48 271 ILE C O 1
ATOM 8163 N N . ARG C 1 280 ? 86.162 163.093 16.437 1.00 25.10 272 ARG C N 1
ATOM 8164 C CA . ARG C 1 280 ? 84.852 163.727 16.621 1.00 24.90 272 ARG C CA 1
ATOM 8165 C C . ARG C 1 280 ? 84.899 165.266 16.380 1.00 24.75 272 ARG C C 1
ATOM 8166 O O . ARG C 1 280 ? 83.886 165.973 16.473 1.00 25.29 272 ARG C O 1
ATOM 8174 N N . LEU C 1 281 ? 86.088 165.759 16.043 1.00 24.31 273 LEU C N 1
ATOM 8175 C CA . LEU C 1 281 ? 86.373 167.184 15.796 1.00 24.18 273 LEU C CA 1
ATOM 8176 C C . LEU C 1 281 ? 86.427 168.042 17.078 1.00 24.03 273 LEU C C 1
ATOM 8177 O O . LEU C 1 281 ? 87.526 168.370 17.528 1.00 24.11 273 LEU C O 1
ATOM 8182 N N . CYS C 1 282 ? 85.270 168.391 17.651 1.00 23.43 274 CYS C N 1
ATOM 8183 C CA . CYS C 1 282 ? 85.206 169.322 18.788 1.00 23.39 274 CYS C CA 1
ATOM 8184 C C . CYS C 1 282 ? 83.783 169.450 19.339 1.00 23.15 274 CYS C C 1
ATOM 8185 O O . CYS C 1 282 ? 82.825 169.113 18.638 1.00 22.66 274 CYS C O 1
ATOM 8188 N N . PRO C 1 283 ? 83.630 169.940 20.583 1.00 23.07 275 PRO C N 1
ATOM 8189 C CA . PRO C 1 283 ? 82.298 170.294 21.085 1.00 22.66 275 PRO C CA 1
ATOM 8190 C C . PRO C 1 283 ? 81.895 171.672 20.525 1.00 22.70 275 PRO C C 1
ATOM 8191 O O . PRO C 1 283 ? 82.654 172.270 19.745 1.00 22.15 275 PRO C O 1
ATOM 8195 N N . ASN C 1 284 ? 80.719 172.161 20.914 1.00 22.74 276 ASN C N 1
ATOM 8196 C CA . ASN C 1 284 ? 80.196 173.460 20.439 1.00 22.98 276 ASN C CA 1
ATOM 8197 C C . ASN C 1 284 ? 81.149 174.615 20.794 1.00 22.69 276 ASN C C 1
ATOM 8198 O O . ASN C 1 284 ? 81.665 174.671 21.906 1.00 22.47 276 ASN C O 1
ATOM 8203 N N . THR C 1 285 ? 81.406 175.508 19.835 1.00 22.48 277 THR C N 1
ATOM 8204 C CA . THR C 1 285 ? 82.336 176.622 20.059 1.00 21.74 277 THR C CA 1
ATOM 8205 C C . THR C 1 285 ? 81.716 177.770 20.855 1.00 21.37 277 THR C C 1
ATOM 8206 O O . THR C 1 285 ? 82.219 178.031 21.932 1.00 20.64 277 THR C O 1
ATOM 8210 N N . PRO C 1 286 ? 80.661 178.455 20.351 1.00 21.51 278 PRO C N 1
ATOM 8211 C CA . PRO C 1 286 ? 80.078 179.587 21.087 1.00 21.32 278 PRO C CA 1
ATOM 8212 C C . PRO C 1 286 ? 79.681 179.270 22.539 1.00 21.23 278 PRO C C 1
ATOM 8213 O O . PRO C 1 286 ? 79.862 180.119 23.410 1.00 21.05 278 PRO C O 1
ATOM 8217 N N . ALA C 1 287 ? 79.188 178.061 22.805 1.00 21.27 279 ALA C N 1
ATOM 8218 C CA . ALA C 1 287 ? 78.782 177.700 24.176 1.00 21.49 279 ALA C CA 1
ATOM 8219 C C . ALA C 1 287 ? 79.955 177.749 25.135 1.00 21.66 279 ALA C C 1
ATOM 8220 O O . ALA C 1 287 ? 79.760 177.971 26.322 1.00 21.97 279 ALA C O 1
ATOM 8222 N N . GLN C 1 288 ? 81.171 177.560 24.616 1.00 21.77 280 GLN C N 1
ATOM 8223 C CA . GLN C 1 288 ? 82.388 177.612 25.442 1.00 21.94 280 GLN C CA 1
ATOM 8224 C C . GLN C 1 288 ? 82.699 178.988 26.013 1.00 21.96 280 GLN C C 1
ATOM 8225 O O . GLN C 1 288 ? 83.293 179.083 27.081 1.00 22.17 280 GLN C O 1
ATOM 8231 N N . PHE C 1 289 ? 82.298 180.043 25.311 1.00 22.28 281 PHE C N 1
ATOM 8232 C CA . PHE C 1 289 ? 82.378 181.421 25.840 1.00 22.64 281 PHE C CA 1
ATOM 8233 C C . PHE C 1 289 ? 81.353 181.700 26.947 1.00 22.65 281 PHE C C 1
ATOM 8234 O O . PHE C 1 289 ? 81.663 182.409 27.923 1.00 23.25 281 PHE C O 1
ATOM 8242 N N . ALA C 1 290 ? 80.147 181.149 26.780 1.00 22.15 282 ALA C N 1
ATOM 8243 C CA . ALA C 1 290 ? 79.134 181.089 27.842 1.00 21.96 282 ALA C CA 1
ATOM 8244 C C . ALA C 1 290 ? 79.640 180.352 29.083 1.00 21.95 282 ALA C C 1
ATOM 8245 O O . ALA C 1 290 ? 79.411 180.810 30.210 1.00 22.21 282 ALA C O 1
ATOM 8247 N N . ALA C 1 291 ? 80.326 179.225 28.873 1.00 21.86 283 ALA C N 1
ATOM 8248 C CA . ALA C 1 291 ? 80.927 178.431 29.951 1.00 22.20 283 ALA C CA 1
ATOM 8249 C C . ALA C 1 291 ? 81.941 179.224 30.751 1.00 22.38 283 ALA C C 1
ATOM 8250 O O . ALA C 1 291 ? 81.960 179.146 31.989 1.00 22.54 283 ALA C O 1
ATOM 8252 N N . ILE C 1 292 ? 82.795 179.958 30.036 1.00 22.61 284 ILE C N 1
ATOM 8253 C CA . ILE C 1 292 ? 83.787 180.871 30.639 1.00 22.75 284 ILE C CA 1
ATOM 8254 C C . ILE C 1 292 ? 83.088 181.916 31.539 1.00 23.04 284 ILE C C 1
ATOM 8255 O O . ILE C 1 292 ? 83.521 182.154 32.664 1.00 23.27 284 ILE C O 1
ATOM 8260 N N . ALA C 1 293 ? 82.002 182.513 31.054 1.00 23.31 285 ALA C N 1
ATOM 8261 C CA . ALA C 1 293 ? 81.215 183.469 31.857 1.00 23.75 285 ALA C CA 1
ATOM 8262 C C . ALA C 1 293 ? 80.665 182.838 33.154 1.00 24.35 285 ALA C C 1
ATOM 8263 O O . ALA C 1 293 ? 80.678 183.469 34.227 1.00 24.72 285 ALA C O 1
ATOM 8265 N N . GLY C 1 294 ? 80.208 181.585 33.068 1.00 24.69 286 GLY C N 1
ATOM 8266 C CA . GLY C 1 294 ? 79.728 180.857 34.248 1.00 24.72 286 GLY C CA 1
ATOM 8267 C C . GLY C 1 294 ? 80.811 180.545 35.261 1.00 25.08 286 GLY C C 1
ATOM 8268 O O . GLY C 1 294 ? 80.660 180.805 36.462 1.00 25.01 286 GLY C O 1
ATOM 8269 N N . LEU C 1 295 ? 81.915 179.997 34.763 1.00 25.52 287 LEU C N 1
ATOM 8270 C CA . LEU C 1 295 ? 83.027 179.531 35.591 1.00 25.55 287 LEU C CA 1
ATOM 8271 C C . LEU C 1 295 ? 83.807 180.649 36.261 1.00 26.24 287 LEU C C 1
ATOM 8272 O O . LEU C 1 295 ? 84.187 180.505 37.429 1.00 26.66 287 LEU C O 1
ATOM 8277 N N . THR C 1 296 ? 84.042 181.754 35.541 1.00 26.82 288 THR C N 1
ATOM 8278 C CA . THR C 1 296 ? 84.786 182.908 36.099 1.00 27.47 288 THR C CA 1
ATOM 8279 C C . THR C 1 296 ? 83.900 183.921 36.835 1.00 28.04 288 THR C C 1
ATOM 8280 O O . THR C 1 296 ? 84.417 184.794 37.529 1.00 28.54 288 THR C O 1
ATOM 8284 N N . GLY C 1 297 ? 82.579 183.803 36.687 1.00 28.35 289 GLY C N 1
ATOM 8285 C CA . GLY C 1 297 ? 81.640 184.759 37.274 1.00 28.53 289 GLY C CA 1
ATOM 8286 C C . GLY C 1 297 ? 81.204 184.508 38.710 1.00 28.80 289 GLY C C 1
ATOM 8287 O O . GLY C 1 297 ? 81.525 183.473 39.298 1.00 29.03 289 GLY C O 1
ATOM 8288 N N . PRO C 1 298 ? 80.477 185.465 39.286 1.00 28.99 290 PRO C N 1
ATOM 8289 C CA . PRO C 1 298 ? 79.865 185.283 40.600 1.00 28.88 290 PRO C CA 1
ATOM 8290 C C . PRO C 1 298 ? 78.708 184.282 40.541 1.00 28.69 290 PRO C C 1
ATOM 8291 O O . PRO C 1 298 ? 77.987 184.205 39.537 1.00 28.49 290 PRO C O 1
ATOM 8295 N N . MET C 1 299 ? 78.551 183.531 41.627 1.00 28.47 291 MET C N 1
ATOM 8296 C CA . MET C 1 299 ? 77.585 182.447 41.708 1.00 28.23 291 MET C CA 1
ATOM 8297 C C . MET C 1 299 ? 76.267 182.857 42.391 1.00 28.34 291 MET C C 1
ATOM 8298 O O . MET C 1 299 ? 75.496 181.989 42.837 1.00 28.22 291 MET C O 1
ATOM 8303 N N . ASP C 1 300 ? 76.021 184.177 42.447 1.00 28.25 292 ASP C N 1
ATOM 8304 C CA . ASP C 1 300 ? 74.804 184.785 43.032 1.00 28.23 292 ASP C CA 1
ATOM 8305 C C . ASP C 1 300 ? 73.500 184.234 42.447 1.00 27.95 292 ASP C C 1
ATOM 8306 O O . ASP C 1 300 ? 72.553 183.984 43.184 1.00 28.12 292 ASP C O 1
ATOM 8311 N N . TYR C 1 301 ? 73.465 184.064 41.126 1.00 27.72 293 TYR C N 1
ATOM 8312 C CA . TYR C 1 301 ? 72.305 183.529 40.411 1.00 27.85 293 TYR C CA 1
ATOM 8313 C C . TYR C 1 301 ? 71.824 182.207 41.025 1.00 28.25 293 TYR C C 1
ATOM 8314 O O . TYR C 1 301 ? 70.632 181.936 41.039 1.00 28.20 293 TYR C O 1
ATOM 8323 N N . LEU C 1 302 ? 72.770 181.403 41.514 1.00 29.36 294 LEU C N 1
ATOM 8324 C CA . LEU C 1 302 ? 72.495 180.067 42.052 1.00 30.30 294 LEU C CA 1
ATOM 8325 C C . LEU C 1 302 ? 71.861 180.163 43.428 1.00 31.50 294 LEU C C 1
ATOM 8326 O O . LEU C 1 302 ? 71.046 179.304 43.779 1.00 32.05 294 LEU C O 1
ATOM 8331 N N . LYS C 1 303 ? 72.216 181.211 44.191 1.00 32.44 295 LYS C N 1
ATOM 8332 C CA . LYS C 1 303 ? 71.647 181.444 45.533 1.00 33.23 295 LYS C CA 1
ATOM 8333 C C . LYS C 1 303 ? 70.137 181.512 45.506 1.00 32.80 295 LYS C C 1
ATOM 8334 O O . LYS C 1 303 ? 69.481 180.908 46.357 1.00 33.18 295 LYS C O 1
ATOM 8340 N N . GLU C 1 304 ? 69.605 182.252 44.536 1.00 32.36 296 GLU C N 1
ATOM 8341 C CA . GLU C 1 304 ? 68.162 182.451 44.386 1.00 31.93 296 GLU C CA 1
ATOM 8342 C C . GLU C 1 304 ? 67.419 181.186 43.979 1.00 31.35 296 GLU C C 1
ATOM 8343 O O . GLU C 1 304 ? 66.289 180.963 44.414 1.00 31.17 296 GLU C O 1
ATOM 8345 N N . TYR C 1 305 ? 68.060 180.382 43.128 1.00 30.85 297 TYR C N 1
ATOM 8346 C CA . TYR C 1 305 ? 67.489 179.126 42.622 1.00 30.05 297 TYR C CA 1
ATOM 8347 C C . TYR C 1 305 ? 67.486 178.064 43.714 1.00 29.47 297 TYR C C 1
ATOM 8348 O O . TYR C 1 305 ? 66.505 177.337 43.897 1.00 29.37 297 TYR C O 1
ATOM 8357 N N . MET C 1 306 ? 68.588 178.003 44.454 1.00 28.99 298 MET C N 1
ATOM 8358 C CA . MET C 1 306 ? 68.743 177.068 45.558 1.00 28.62 298 MET C CA 1
ATOM 8359 C C . MET C 1 306 ? 67.722 177.288 46.680 1.00 28.46 298 MET C C 1
ATOM 8360 O O . MET C 1 306 ? 67.280 176.311 47.311 1.00 28.23 298 MET C O 1
ATOM 8365 N N . LYS C 1 307 ? 67.341 178.553 46.907 1.00 28.01 299 LYS C N 1
ATOM 8366 C CA . LYS C 1 307 ? 66.283 178.894 47.872 1.00 28.14 299 LYS C CA 1
ATOM 8367 C C . LYS C 1 307 ? 64.952 178.261 47.479 1.00 27.70 299 LYS C C 1
ATOM 8368 O O . LYS C 1 307 ? 64.317 177.624 48.305 1.00 27.52 299 LYS C O 1
ATOM 8371 N N . LYS C 1 308 ? 64.556 178.436 46.212 1.00 27.64 300 LYS C N 1
ATOM 8372 C CA . LYS C 1 308 ? 63.349 177.808 45.634 1.00 27.50 300 LYS C CA 1
ATOM 8373 C C . LYS C 1 308 ? 63.394 176.284 45.680 1.00 27.02 300 LYS C C 1
ATOM 8374 O O . LYS C 1 308 ? 62.412 175.653 46.049 1.00 27.17 300 LYS C O 1
ATOM 8380 N N . LEU C 1 309 ? 64.530 175.700 45.281 1.00 26.63 301 LEU C N 1
ATOM 8381 C CA . LEU C 1 309 ? 64.721 174.247 45.315 1.00 26.14 301 LEU C CA 1
ATOM 8382 C C . LEU C 1 309 ? 64.694 173.679 46.735 1.00 26.19 301 LEU C C 1
ATOM 8383 O O . LEU C 1 309 ? 64.105 172.635 46.951 1.00 26.19 301 LEU C O 1
ATOM 8388 N N . LYS C 1 310 ? 65.325 174.360 47.695 1.00 26.32 302 LYS C N 1
ATOM 8389 C CA . LYS C 1 310 ? 65.262 173.918 49.096 1.00 26.87 302 LYS C CA 1
ATOM 8390 C C . LYS C 1 310 ? 63.839 173.914 49.644 1.00 27.05 302 LYS C C 1
ATOM 8391 O O . LYS C 1 310 ? 63.476 172.967 50.342 1.00 27.32 302 LYS C O 1
ATOM 8397 N N . GLU C 1 311 ? 63.034 174.935 49.329 1.00 27.36 303 GLU C N 1
ATOM 8398 C CA . GLU C 1 311 ? 61.630 174.917 49.787 1.00 28.47 303 GLU C CA 1
ATOM 8399 C C . GLU C 1 311 ? 60.812 173.832 49.114 1.00 27.41 303 GLU C C 1
ATOM 8400 O O . GLU C 1 311 ? 59.984 173.217 49.767 1.00 28.06 303 GLU C O 1
ATOM 8406 N N . ARG C 1 312 ? 61.068 173.573 47.830 1.00 26.91 304 ARG C N 1
ATOM 8407 C CA . ARG C 1 312 ? 60.436 172.449 47.106 1.00 25.84 304 ARG C CA 1
ATOM 8408 C C . ARG C 1 312 ? 60.901 171.087 47.625 1.00 25.59 304 ARG C C 1
ATOM 8409 O O . ARG C 1 312 ? 60.104 170.169 47.738 1.00 25.47 304 ARG C O 1
ATOM 8417 N N . ARG C 1 313 ? 62.188 170.965 47.949 1.00 25.39 305 ARG C N 1
ATOM 8418 C CA . ARG C 1 313 ? 62.727 169.768 48.604 1.00 25.43 305 ARG C CA 1
ATOM 8419 C C . ARG C 1 313 ? 61.980 169.544 49.921 1.00 25.69 305 ARG C C 1
ATOM 8420 O O . ARG C 1 313 ? 61.437 168.467 50.142 1.00 25.22 305 ARG C O 1
ATOM 8428 N N . ASP C 1 314 ? 61.962 170.573 50.776 1.00 26.42 306 ASP C N 1
ATOM 8429 C CA . ASP C 1 314 ? 61.322 170.499 52.096 1.00 27.38 306 ASP C CA 1
ATOM 8430 C C . ASP C 1 314 ? 59.856 170.120 51.976 1.00 27.62 306 ASP C C 1
ATOM 8431 O O . ASP C 1 314 ? 59.379 169.264 52.724 1.00 27.76 306 ASP C O 1
ATOM 8436 N N . TYR C 1 315 ? 59.163 170.748 51.026 1.00 27.94 307 TYR C N 1
ATOM 8437 C CA . TYR C 1 315 ? 57.736 170.524 50.829 1.00 28.56 307 TYR C CA 1
ATOM 8438 C C . TYR C 1 315 ? 57.354 169.100 50.371 1.00 28.60 307 TYR C C 1
ATOM 8439 O O . TYR C 1 315 ? 56.404 168.505 50.892 1.00 28.94 307 TYR C O 1
ATOM 8448 N N . ILE C 1 316 ? 58.075 168.553 49.401 1.00 28.47 308 ILE C N 1
ATOM 8449 C CA . ILE C 1 316 ? 57.717 167.238 48.866 1.00 28.30 308 ILE C CA 1
ATOM 8450 C C . ILE C 1 316 ? 58.125 166.131 49.831 1.00 28.59 308 ILE C C 1
ATOM 8451 O O . ILE C 1 316 ? 57.448 165.115 49.911 1.00 28.94 308 ILE C O 1
ATOM 8456 N N . TYR C 1 317 ? 59.227 166.333 50.557 1.00 28.95 309 TYR C N 1
ATOM 8457 C CA . TYR C 1 317 ? 59.689 165.383 51.573 1.00 29.08 309 TYR C CA 1
ATOM 8458 C C . TYR C 1 317 ? 58.633 165.259 52.676 1.00 29.23 309 TYR C C 1
ATOM 8459 O O . TYR C 1 317 ? 58.289 164.150 53.118 1.00 29.24 309 TYR C O 1
ATOM 8468 N N . LYS C 1 318 ? 58.150 166.427 53.105 1.00 29.45 310 LYS C N 1
ATOM 8469 C CA . LYS C 1 318 ? 57.079 166.585 54.077 1.00 29.58 310 LYS C CA 1
ATOM 8470 C C . LYS C 1 318 ? 55.772 165.936 53.610 1.00 29.44 310 LYS C C 1
ATOM 8471 O O . LYS C 1 318 ? 55.183 165.148 54.335 1.00 29.66 310 LYS C O 1
ATOM 8477 N N . ARG C 1 319 ? 55.314 166.281 52.410 1.00 29.40 311 ARG C N 1
ATOM 8478 C CA . ARG C 1 319 ? 54.096 165.687 51.865 1.00 29.19 311 ARG C CA 1
ATOM 8479 C C . ARG C 1 319 ? 54.224 164.173 51.659 1.00 29.38 311 ARG C C 1
ATOM 8480 O O . ARG C 1 319 ? 53.290 163.426 52.000 1.00 29.20 311 ARG C O 1
ATOM 8488 N N . LEU C 1 320 ? 55.361 163.717 51.116 1.00 29.20 312 LEU C N 1
ATOM 8489 C CA . LEU C 1 320 ? 55.553 162.275 50.854 1.00 29.53 312 LEU C CA 1
ATOM 8490 C C . LEU C 1 320 ? 55.497 161.427 52.119 1.00 30.09 312 LEU C C 1
ATOM 8491 O O . LEU C 1 320 ? 54.807 160.408 52.159 1.00 30.20 312 LEU C O 1
ATOM 8496 N N . ASN C 1 321 ? 56.209 161.863 53.153 1.00 30.99 313 ASN C N 1
ATOM 8497 C CA . ASN C 1 321 ? 56.228 161.164 54.440 1.00 31.89 313 ASN C CA 1
ATOM 8498 C C . ASN C 1 321 ? 54.948 161.191 55.268 1.00 32.24 313 ASN C C 1
ATOM 8499 O O . ASN C 1 321 ? 54.798 160.364 56.170 1.00 32.27 313 ASN C O 1
ATOM 8504 N N . GLU C 1 322 ? 54.034 162.113 54.976 1.00 32.82 314 GLU C N 1
ATOM 8505 C CA . GLU C 1 322 ? 52.746 162.108 55.685 1.00 33.72 314 GLU C CA 1
ATOM 8506 C C . GLU C 1 322 ? 51.648 161.310 54.966 1.00 33.77 314 GLU C C 1
ATOM 8507 O O . GLU C 1 322 ? 50.466 161.424 55.304 1.00 34.54 314 GLU C O 1
ATOM 8513 N N . ILE C 1 323 ? 52.058 160.483 53.997 1.00 33.51 315 ILE C N 1
ATOM 8514 C CA . ILE C 1 323 ? 51.162 159.599 53.241 1.00 32.93 315 ILE C CA 1
ATOM 8515 C C . ILE C 1 323 ? 51.459 158.164 53.680 1.00 32.67 315 ILE C C 1
ATOM 8516 O O . ILE C 1 323 ? 52.588 157.706 53.486 1.00 32.48 315 ILE C O 1
ATOM 8521 N N . PRO C 1 324 ? 50.475 157.464 54.280 1.00 32.42 316 PRO C N 1
ATOM 8522 C CA . PRO C 1 324 ? 50.679 156.068 54.718 1.00 31.92 316 PRO C CA 1
ATOM 8523 C C . PRO C 1 324 ? 50.987 155.187 53.514 1.00 31.30 316 PRO C C 1
ATOM 8524 O O . PRO C 1 324 ? 50.401 155.374 52.445 1.00 30.99 316 PRO C O 1
ATOM 8528 N N . GLY C 1 325 ? 51.920 154.260 53.684 1.00 30.83 317 GLY C N 1
ATOM 8529 C CA . GLY C 1 325 ? 52.371 153.420 52.572 1.00 30.53 317 GLY C CA 1
ATOM 8530 C C . GLY C 1 325 ? 53.593 153.952 51.823 1.00 30.12 317 GLY C C 1
ATOM 8531 O O . GLY C 1 325 ? 54.179 153.239 51.009 1.00 30.11 317 GLY C O 1
ATOM 8532 N N . ILE C 1 326 ? 53.971 155.198 52.115 1.00 29.76 318 ILE C N 1
ATOM 8533 C CA . ILE C 1 326 ? 55.104 155.893 51.500 1.00 29.24 318 ILE C CA 1
ATOM 8534 C C . ILE C 1 326 ? 56.070 156.435 52.575 1.00 28.95 318 ILE C C 1
ATOM 8535 O O . ILE C 1 326 ? 55.635 157.140 53.493 1.00 29.42 318 ILE C O 1
ATOM 8540 N N . SER C 1 327 ? 57.360 156.105 52.455 1.00 28.05 319 SER C N 1
ATOM 8541 C CA . SER C 1 327 ? 58.431 156.750 53.231 1.00 27.09 319 SER C CA 1
ATOM 8542 C C . SER C 1 327 ? 59.579 157.160 52.303 1.00 26.81 319 SER C C 1
ATOM 8543 O O . SER C 1 327 ? 59.764 156.565 51.235 1.00 27.19 319 SER C O 1
ATOM 8546 N N . THR C 1 328 ? 60.353 158.166 52.706 1.00 25.95 320 THR C N 1
ATOM 8547 C CA . THR C 1 328 ? 61.467 158.652 51.890 1.00 25.28 320 THR C CA 1
ATOM 8548 C C . THR C 1 328 ? 62.602 159.275 52.725 1.00 24.71 320 THR C C 1
ATOM 8549 O O . THR C 1 328 ? 62.362 159.795 53.815 1.00 24.33 320 THR C O 1
ATOM 8553 N N . THR C 1 329 ? 63.830 159.208 52.213 1.00 23.86 321 THR C N 1
ATOM 8554 C CA . THR C 1 329 ? 64.931 159.956 52.816 1.00 23.62 321 THR C CA 1
ATOM 8555 C C . THR C 1 329 ? 64.829 161.419 52.353 1.00 23.30 321 THR C C 1
ATOM 8556 O O . THR C 1 329 ? 64.177 161.711 51.348 1.00 23.16 321 THR C O 1
ATOM 8560 N N . LYS C 1 330 ? 65.469 162.316 53.092 1.00 22.91 322 LYS C N 1
ATOM 8561 C CA . LYS C 1 330 ? 65.590 163.718 52.719 1.00 23.25 322 LYS C CA 1
ATOM 8562 C C . LYS C 1 330 ? 66.830 163.917 51.829 1.00 23.16 322 LYS C C 1
ATOM 8563 O O . LYS C 1 330 ? 67.953 163.737 52.304 1.00 22.55 322 LYS C O 1
ATOM 8569 N N . PRO C 1 331 ? 66.630 164.288 50.559 1.00 23.53 323 PRO C N 1
ATOM 8570 C CA . PRO C 1 331 ? 67.751 164.520 49.624 1.00 23.74 323 PRO C CA 1
ATOM 8571 C C . PRO C 1 331 ? 68.648 165.659 50.080 1.00 24.16 323 PRO C C 1
ATOM 8572 O O . PRO C 1 331 ? 68.156 166.715 50.495 1.00 24.48 323 PRO C O 1
ATOM 8576 N N . GLN C 1 332 ? 69.957 165.433 50.010 1.00 24.30 324 GLN C N 1
ATOM 8577 C CA . GLN C 1 332 ? 70.949 166.427 50.422 1.00 24.73 324 GLN C CA 1
ATOM 8578 C C . GLN C 1 332 ? 71.526 167.189 49.224 1.00 24.10 324 GLN C C 1
ATOM 8579 O O . GLN C 1 332 ? 72.168 168.223 49.392 1.00 24.24 324 GLN C O 1
ATOM 8585 N N . GLY C 1 333 ? 71.280 166.672 48.021 1.00 23.60 325 GLY C N 1
ATOM 8586 C CA . GLY C 1 333 ? 71.694 167.307 46.780 1.00 22.67 325 GLY C CA 1
ATOM 8587 C C . GLY C 1 333 ? 70.799 166.968 45.595 1.00 22.29 325 GLY C C 1
ATOM 8588 O O . GLY C 1 333 ? 69.867 166.166 45.717 1.00 22.38 325 GLY C O 1
ATOM 8589 N N . ALA C 1 334 ? 71.102 167.583 44.448 1.00 21.86 326 ALA C N 1
ATOM 8590 C CA . ALA C 1 334 ? 70.370 167.420 43.189 1.00 21.31 326 ALA C CA 1
ATOM 8591 C C . ALA C 1 334 ? 68.895 167.807 43.359 1.00 21.19 326 ALA C C 1
ATOM 8592 O O . ALA C 1 334 ? 68.547 168.546 44.301 1.00 21.48 326 ALA C O 1
ATOM 8594 N N . PHE C 1 335 ? 68.016 167.325 42.484 1.00 20.50 327 PHE C N 1
ATOM 8595 C CA . PHE C 1 335 ? 66.592 167.679 42.629 1.00 20.35 327 PHE C CA 1
ATOM 8596 C C . PHE C 1 335 ? 65.623 166.510 42.499 1.00 19.84 327 PHE C C 1
ATOM 8597 O O . PHE C 1 335 ? 64.526 166.646 41.958 1.00 20.12 327 PHE C O 1
ATOM 8605 N N . TYR C 1 336 ? 66.041 165.374 43.030 1.00 19.31 328 TYR C N 1
ATOM 8606 C CA . TYR C 1 336 ? 65.285 164.140 42.968 1.00 19.28 328 TYR C CA 1
ATOM 8607 C C . TYR C 1 336 ? 64.996 163.668 44.380 1.00 19.44 328 TYR C C 1
ATOM 8608 O O . TYR C 1 336 ? 65.764 163.969 45.303 1.00 19.71 328 TYR C O 1
ATOM 8617 N N . ILE C 1 337 ? 63.908 162.919 44.521 1.00 19.24 329 ILE C N 1
ATOM 8618 C CA . ILE C 1 337 ? 63.575 162.207 45.733 1.00 19.58 329 ILE C CA 1
ATOM 8619 C C . ILE C 1 337 ? 63.185 160.785 45.315 1.00 19.76 329 ILE C C 1
ATOM 8620 O O . ILE C 1 337 ? 62.588 160.585 44.258 1.00 20.07 329 ILE C O 1
ATOM 8625 N N . PHE C 1 338 ? 63.546 159.807 46.138 1.00 20.33 330 PHE C N 1
ATOM 8626 C CA . PHE C 1 338 ? 63.429 158.404 45.798 1.00 21.10 330 PHE C CA 1
ATOM 8627 C C . PHE C 1 338 ? 62.627 157.634 46.874 1.00 22.55 330 PHE C C 1
ATOM 8628 O O . PHE C 1 338 ? 63.225 156.882 47.652 1.00 22.63 330 PHE C O 1
ATOM 8636 N N . PRO C 1 339 ? 61.296 157.824 46.929 1.00 23.53 331 PRO C N 1
ATOM 8637 C CA . PRO C 1 339 ? 60.485 157.203 47.964 1.00 24.41 331 PRO C CA 1
ATOM 8638 C C . PRO C 1 339 ? 60.282 155.713 47.851 1.00 25.49 331 PRO C C 1
ATOM 8639 O O . PRO C 1 339 ? 60.306 155.152 46.759 1.00 25.50 331 PRO C O 1
ATOM 8643 N N . LYS C 1 340 ? 60.092 155.094 49.015 1.00 26.94 332 LYS C N 1
ATOM 8644 C CA . LYS C 1 340 ? 59.786 153.683 49.145 1.00 28.53 332 LYS C CA 1
ATOM 8645 C C . LYS C 1 340 ? 58.264 153.478 49.070 1.00 29.61 332 LYS C C 1
ATOM 8646 O O . LYS C 1 340 ? 57.507 154.266 49.639 1.00 29.60 332 LYS C O 1
ATOM 8652 N N . ILE C 1 341 ? 57.840 152.439 48.349 1.00 31.01 333 ILE C N 1
ATOM 8653 C CA . ILE C 1 341 ? 56.445 151.996 48.322 1.00 32.73 333 ILE C CA 1
ATOM 8654 C C . ILE C 1 341 ? 56.396 150.867 49.332 1.00 34.06 333 ILE C C 1
ATOM 8655 O O . ILE C 1 341 ? 56.786 149.738 49.031 1.00 33.82 333 ILE C O 1
ATOM 8660 N N . GLU C 1 342 ? 55.931 151.189 50.535 1.00 36.13 334 GLU C N 1
ATOM 8661 C CA . GLU C 1 342 ? 55.947 150.261 51.660 1.00 38.48 334 GLU C CA 1
ATOM 8662 C C . GLU C 1 342 ? 54.841 149.220 51.547 1.00 39.11 334 GLU C C 1
ATOM 8663 O O . GLU C 1 342 ? 55.118 148.021 51.520 1.00 39.74 334 GLU C O 1
ATOM 8669 N N . VAL C 1 343 ? 53.595 149.676 51.471 1.00 40.15 335 VAL C N 1
ATOM 8670 C CA . VAL C 1 343 ? 52.441 148.770 51.295 1.00 40.73 335 VAL C CA 1
ATOM 8671 C C . VAL C 1 343 ? 51.617 149.103 50.054 1.00 40.72 335 VAL C C 1
ATOM 8672 O O . VAL C 1 343 ? 51.630 150.247 49.572 1.00 40.79 335 VAL C O 1
ATOM 8676 N N . GLY C 1 344 ? 50.923 148.088 49.532 1.00 40.74 336 GLY C N 1
ATOM 8677 C CA . GLY C 1 344 ? 49.997 148.274 48.413 1.00 40.26 336 GLY C CA 1
ATOM 8678 C C . GLY C 1 344 ? 49.680 147.030 47.601 1.00 39.95 336 GLY C C 1
ATOM 8679 O O . GLY C 1 344 ? 50.302 145.988 47.787 1.00 40.03 336 GLY C O 1
ATOM 8680 N N . PRO C 1 345 ? 48.706 147.149 46.698 1.00 39.79 337 PRO C N 1
ATOM 8681 C CA . PRO C 1 345 ? 48.269 146.033 45.848 1.00 39.56 337 PRO C CA 1
ATOM 8682 C C . PRO C 1 345 ? 49.234 145.638 44.724 1.00 39.23 337 PRO C C 1
ATOM 8683 O O . PRO C 1 345 ? 49.129 144.535 44.178 1.00 39.61 337 PRO C O 1
ATOM 8687 N N . TRP C 1 346 ? 50.159 146.524 44.379 1.00 38.67 338 TRP C N 1
ATOM 8688 C CA . TRP C 1 346 ? 50.988 146.345 43.181 1.00 37.99 338 TRP C CA 1
ATOM 8689 C C . TRP C 1 346 ? 52.044 145.236 43.308 1.00 37.83 338 TRP C C 1
ATOM 8690 O O . TRP C 1 346 ? 52.597 145.020 44.386 1.00 37.54 338 TRP C O 1
ATOM 8701 N N . LYS C 1 347 ? 52.307 144.542 42.202 1.00 37.66 339 LYS C N 1
ATOM 8702 C CA . LYS C 1 347 ? 53.309 143.468 42.185 1.00 37.69 339 LYS C CA 1
ATOM 8703 C C . LYS C 1 347 ? 54.762 143.968 42.021 1.00 37.69 339 LYS C C 1
ATOM 8704 O O . LYS C 1 347 ? 55.712 143.243 42.354 1.00 37.72 339 LYS C O 1
ATOM 8706 N N . ASN C 1 348 ? 54.914 145.196 41.511 1.00 37.32 340 ASN C N 1
ATOM 8707 C CA . ASN C 1 348 ? 56.209 145.807 41.210 1.00 37.17 340 ASN C CA 1
ATOM 8708 C C . ASN C 1 348 ? 56.058 147.324 41.034 1.00 36.92 340 ASN C C 1
ATOM 8709 O O . ASN C 1 348 ? 54.931 147.827 40.963 1.00 36.87 340 ASN C O 1
ATOM 8714 N N . ASP C 1 349 ? 57.174 148.050 40.963 1.00 36.38 341 ASP C N 1
ATOM 8715 C CA . ASP C 1 349 ? 57.104 149.524 40.872 1.00 36.17 341 ASP C CA 1
ATOM 8716 C C . ASP C 1 349 ? 56.666 150.091 39.518 1.00 35.40 341 ASP C C 1
ATOM 8717 O O . ASP C 1 349 ? 56.204 151.234 39.456 1.00 35.32 341 ASP C O 1
ATOM 8722 N N . LYS C 1 350 ? 56.830 149.305 38.458 1.00 34.90 342 LYS C N 1
ATOM 8723 C CA . LYS C 1 350 ? 56.364 149.672 37.117 1.00 35.10 342 LYS C CA 1
ATOM 8724 C C . LYS C 1 350 ? 54.826 149.771 37.128 1.00 35.06 342 LYS C C 1
ATOM 8725 O O . LYS C 1 350 ? 54.244 150.788 36.719 1.00 35.31 342 LYS C O 1
ATOM 8728 N N . GLU C 1 351 ? 54.185 148.717 37.626 1.00 34.79 343 GLU C N 1
ATOM 8729 C CA . GLU C 1 351 ? 52.733 148.650 37.809 1.00 34.60 343 GLU C CA 1
ATOM 8730 C C . GLU C 1 351 ? 52.227 149.833 38.668 1.00 33.92 343 GLU C C 1
ATOM 8731 O O . GLU C 1 351 ? 51.241 150.491 38.307 1.00 34.01 343 GLU C O 1
ATOM 8737 N N . PHE C 1 352 ? 52.909 150.093 39.788 1.00 32.94 344 PHE C N 1
ATOM 8738 C CA . PHE C 1 352 ? 52.601 151.225 40.662 1.00 32.18 344 PHE C CA 1
ATOM 8739 C C . PHE C 1 352 ? 52.645 152.551 39.900 1.00 31.90 344 PHE C C 1
ATOM 8740 O O . PHE C 1 352 ? 51.716 153.365 39.998 1.00 31.84 344 PHE C O 1
ATOM 8748 N N . VAL C 1 353 ? 53.729 152.762 39.156 1.00 31.41 345 VAL C N 1
ATOM 8749 C CA . VAL C 1 353 ? 53.939 154.027 38.451 1.00 31.34 345 VAL C CA 1
ATOM 8750 C C . VAL C 1 353 ? 52.869 154.293 37.368 1.00 31.32 345 VAL C C 1
ATOM 8751 O O . VAL C 1 353 ? 52.406 155.429 37.216 1.00 31.64 345 VAL C O 1
ATOM 8755 N N . LEU C 1 354 ? 52.476 153.243 36.649 1.00 31.23 346 LEU C N 1
ATOM 8756 C CA . LEU C 1 354 ? 51.443 153.346 35.612 1.00 31.31 346 LEU C CA 1
ATOM 8757 C C . LEU C 1 354 ? 50.042 153.635 36.190 1.00 31.06 346 LEU C C 1
ATOM 8758 O O . LEU C 1 354 ? 49.290 154.410 35.619 1.00 30.70 346 LEU C O 1
ATOM 8763 N N . ASP C 1 355 ? 49.723 153.019 37.327 1.00 31.25 347 ASP C N 1
ATOM 8764 C CA . ASP C 1 355 ? 48.442 153.206 38.006 1.00 31.53 347 ASP C CA 1
ATOM 8765 C C . ASP C 1 355 ? 48.331 154.654 38.526 1.00 31.69 347 ASP C C 1
ATOM 8766 O O . ASP C 1 355 ? 47.283 155.305 38.369 1.00 31.36 347 ASP C O 1
ATOM 8771 N N . VAL C 1 356 ? 49.423 155.170 39.106 1.00 31.70 348 VAL C N 1
ATOM 8772 C CA . VAL C 1 356 ? 49.468 156.568 39.565 1.00 31.41 348 VAL C CA 1
ATOM 8773 C C . VAL C 1 356 ? 49.205 157.515 38.400 1.00 31.82 348 VAL C C 1
ATOM 8774 O O . VAL C 1 356 ? 48.340 158.404 38.483 1.00 31.93 348 VAL C O 1
ATOM 8778 N N . LEU C 1 357 ? 49.955 157.316 37.318 1.00 31.76 349 LEU C N 1
ATOM 8779 C CA . LEU C 1 357 ? 49.785 158.109 36.114 1.00 31.88 349 LEU C CA 1
ATOM 8780 C C . LEU C 1 357 ? 48.332 158.117 35.673 1.00 32.06 349 LEU C C 1
ATOM 8781 O O . LEU C 1 357 ? 47.757 159.184 35.470 1.00 32.18 349 LEU C O 1
ATOM 8786 N N . HIS C 1 358 ? 47.753 156.925 35.527 1.00 32.22 350 HIS C N 1
ATOM 8787 C CA . HIS C 1 358 ? 46.403 156.786 34.988 1.00 32.54 350 HIS C CA 1
ATOM 8788 C C . HIS C 1 358 ? 45.345 157.487 35.837 1.00 32.21 350 HIS C C 1
ATOM 8789 O O . HIS C 1 358 ? 44.469 158.145 35.298 1.00 32.45 350 HIS C O 1
ATOM 8796 N N . ASN C 1 359 ? 45.468 157.367 37.156 1.00 32.09 351 ASN C N 1
ATOM 8797 C CA . ASN C 1 359 ? 44.493 157.893 38.109 1.00 31.85 351 ASN C CA 1
ATOM 8798 C C . ASN C 1 359 ? 44.798 159.270 38.686 1.00 31.81 351 ASN C C 1
ATOM 8799 O O . ASN C 1 359 ? 43.987 160.181 38.574 1.00 32.33 351 ASN C O 1
ATOM 8804 N N . ALA C 1 360 ? 45.962 159.424 39.304 1.00 31.54 352 ALA C N 1
ATOM 8805 C CA . ALA C 1 360 ? 46.344 160.706 39.904 1.00 31.11 352 ALA C CA 1
ATOM 8806 C C . ALA C 1 360 ? 46.862 161.696 38.866 1.00 30.72 352 ALA C C 1
ATOM 8807 O O . ALA C 1 360 ? 47.035 162.877 39.164 1.00 30.77 352 ALA C O 1
ATOM 8809 N N . HIS C 1 361 ? 47.101 161.214 37.643 1.00 30.37 353 HIS C N 1
ATOM 8810 C CA . HIS C 1 361 ? 47.610 162.048 36.531 1.00 29.82 353 HIS C CA 1
ATOM 8811 C C . HIS C 1 361 ? 48.909 162.778 36.899 1.00 29.20 353 HIS C C 1
ATOM 8812 O O . HIS C 1 361 ? 49.106 163.946 36.581 1.00 29.09 353 HIS C O 1
ATOM 8819 N N . VAL C 1 362 ? 49.772 162.043 37.592 1.00 28.71 354 VAL C N 1
ATOM 8820 C CA . VAL C 1 362 ? 51.087 162.492 38.046 1.00 27.95 354 VAL C CA 1
ATOM 8821 C C . VAL C 1 362 ? 52.083 161.452 37.540 1.00 27.65 354 VAL C C 1
ATOM 8822 O O . VAL C 1 362 ? 51.869 160.240 37.715 1.00 27.02 354 VAL C O 1
ATOM 8826 N N . LEU C 1 363 ? 53.159 161.930 36.911 1.00 27.15 355 LEU C N 1
ATOM 8827 C CA . LEU C 1 363 ? 54.172 161.050 36.327 1.00 26.92 355 LEU C CA 1
ATOM 8828 C C . LEU C 1 363 ? 55.483 160.939 37.155 1.00 26.92 355 LEU C C 1
ATOM 8829 O O . LEU C 1 363 ? 56.244 161.910 37.274 1.00 26.59 355 LEU C O 1
ATOM 8834 N N . PHE C 1 364 ? 55.715 159.754 37.725 1.00 26.57 356 PHE C N 1
ATOM 8835 C CA . PHE C 1 364 ? 56.996 159.403 38.346 1.00 26.54 356 PHE C CA 1
ATOM 8836 C C . PHE C 1 364 ? 57.803 158.476 37.421 1.00 26.33 356 PHE C C 1
ATOM 8837 O O . PHE C 1 364 ? 57.331 158.081 36.361 1.00 26.61 356 PHE C O 1
ATOM 8845 N N . VAL C 1 365 ? 59.020 158.133 37.832 1.00 25.70 357 VAL C N 1
ATOM 8846 C CA . VAL C 1 365 ? 59.807 157.098 37.163 1.00 24.88 357 VAL C CA 1
ATOM 8847 C C . VAL C 1 365 ? 59.865 155.923 38.128 1.00 24.40 357 VAL C C 1
ATOM 8848 O O . VAL C 1 365 ? 60.153 156.119 39.311 1.00 24.14 357 VAL C O 1
ATOM 8852 N N . HIS C 1 366 ? 59.584 154.719 37.629 1.00 24.06 358 HIS C N 1
ATOM 8853 C CA . HIS C 1 366 ? 59.720 153.502 38.432 1.00 24.00 358 HIS C CA 1
ATOM 8854 C C . HIS C 1 366 ? 61.163 153.234 38.893 1.00 24.24 358 HIS C C 1
ATOM 8855 O O . HIS C 1 366 ? 62.125 153.365 38.114 1.00 24.07 358 HIS C O 1
ATOM 8862 N N . GLY C 1 367 ? 61.288 152.847 40.164 1.00 24.44 359 GLY C N 1
ATOM 8863 C CA . GLY C 1 367 ? 62.570 152.619 40.816 1.00 24.77 359 GLY C CA 1
ATOM 8864 C C . GLY C 1 367 ? 63.441 151.537 40.202 1.00 25.47 359 GLY C C 1
ATOM 8865 O O . GLY C 1 367 ? 64.671 151.680 40.173 1.00 25.56 359 GLY C O 1
ATOM 8866 N N . SER C 1 368 ? 62.825 150.461 39.711 1.00 25.12 360 SER C N 1
ATOM 8867 C CA . SER C 1 368 ? 63.589 149.396 39.067 1.00 25.49 360 SER C CA 1
ATOM 8868 C C . SER C 1 368 ? 64.149 149.811 37.683 1.00 25.46 360 SER C C 1
ATOM 8869 O O . SER C 1 368 ? 64.930 149.088 37.075 1.00 26.02 360 SER C O 1
ATOM 8872 N N . GLY C 1 369 ? 63.760 150.974 37.181 1.00 25.51 361 GLY C N 1
ATOM 8873 C CA . GLY C 1 369 ? 64.396 151.532 35.980 1.00 25.32 361 GLY C CA 1
ATOM 8874 C C . GLY C 1 369 ? 65.808 151.988 36.305 1.00 25.36 361 GLY C C 1
ATOM 8875 O O . GLY C 1 369 ? 66.587 152.307 35.412 1.00 25.13 361 GLY C O 1
ATOM 8876 N N . PHE C 1 370 ? 66.119 151.990 37.605 1.00 25.67 362 PHE C N 1
ATOM 8877 C CA . PHE C 1 370 ? 67.433 152.318 38.147 1.00 25.69 362 PHE C CA 1
ATOM 8878 C C . PHE C 1 370 ? 68.088 151.054 38.750 1.00 26.10 362 PHE C C 1
ATOM 8879 O O . PHE C 1 370 ? 68.855 151.123 39.729 1.00 26.80 362 PHE C O 1
ATOM 8887 N N . GLY C 1 371 ? 67.787 149.895 38.171 1.00 25.98 363 GLY C N 1
ATOM 8888 C CA . GLY C 1 371 ? 68.372 148.646 38.630 1.00 26.14 363 GLY C CA 1
ATOM 8889 C C . GLY C 1 371 ? 67.727 148.097 39.891 1.00 26.43 363 GLY C C 1
ATOM 8890 O O . GLY C 1 371 ? 66.928 148.776 40.533 1.00 26.42 363 GLY C O 1
ATOM 8891 N N . GLU C 1 372 ? 68.107 146.864 40.240 1.00 26.57 364 GLU C N 1
ATOM 8892 C CA . GLU C 1 372 ? 67.511 146.081 41.328 1.00 26.92 364 GLU C CA 1
ATOM 8893 C C . GLU C 1 372 ? 67.503 146.738 42.697 1.00 26.84 364 GLU C C 1
ATOM 8894 O O . GLU C 1 372 ? 66.628 146.436 43.514 1.00 27.29 364 GLU C O 1
ATOM 8896 N N . TYR C 1 373 ? 68.464 147.618 42.963 1.00 26.42 365 TYR C N 1
ATOM 8897 C CA . TYR C 1 373 ? 68.485 148.299 44.248 1.00 26.10 365 TYR C CA 1
ATOM 8898 C C . TYR C 1 373 ? 67.413 149.406 44.292 1.00 25.80 365 TYR C C 1
ATOM 8899 O O . TYR C 1 373 ? 67.093 149.924 45.364 1.00 25.54 365 TYR C O 1
ATOM 8908 N N . GLY C 1 374 ? 66.849 149.735 43.131 1.00 25.41 366 GLY C N 1
ATOM 8909 C CA . GLY C 1 374 ? 65.754 150.700 43.040 1.00 25.91 366 GLY C CA 1
ATOM 8910 C C . GLY C 1 374 ? 64.348 150.107 43.106 1.00 25.77 366 GLY C C 1
ATOM 8911 O O . GLY C 1 374 ? 63.380 150.843 43.164 1.00 26.20 366 GLY C O 1
ATOM 8912 N N . ALA C 1 375 ? 64.231 148.781 43.087 1.00 25.88 367 ALA C N 1
ATOM 8913 C CA . ALA C 1 375 ? 62.925 148.086 43.118 1.00 25.51 367 ALA C CA 1
ATOM 8914 C C . ALA C 1 375 ? 62.148 148.412 44.388 1.00 25.13 367 ALA C C 1
ATOM 8915 O O . ALA C 1 375 ? 62.739 148.469 45.476 1.00 25.72 367 ALA C O 1
ATOM 8917 N N . GLY C 1 376 ? 60.838 148.625 44.246 1.00 24.25 368 GLY C N 1
ATOM 8918 C CA . GLY C 1 376 ? 59.968 148.974 45.380 1.00 22.96 368 GLY C CA 1
ATOM 8919 C C . GLY C 1 376 ? 60.005 150.461 45.688 1.00 22.64 368 GLY C C 1
ATOM 8920 O O . GLY C 1 376 ? 59.500 150.901 46.727 1.00 22.83 368 GLY C O 1
ATOM 8921 N N . HIS C 1 377 ? 60.598 151.230 44.769 1.00 21.75 369 HIS C N 1
ATOM 8922 C CA . HIS C 1 377 ? 60.796 152.652 44.916 1.00 21.20 369 HIS C CA 1
ATOM 8923 C C . HIS C 1 377 ? 60.367 153.346 43.647 1.00 21.20 369 HIS C C 1
ATOM 8924 O O . HIS C 1 377 ? 60.051 152.711 42.648 1.00 21.02 369 HIS C O 1
ATOM 8931 N N . PHE C 1 378 ? 60.360 154.664 43.700 1.00 20.97 370 PHE C N 1
ATOM 8932 C CA . PHE C 1 378 ? 60.172 155.474 42.523 1.00 21.45 370 PHE C CA 1
ATOM 8933 C C . PHE C 1 378 ? 60.966 156.757 42.677 1.00 21.58 370 PHE C C 1
ATOM 8934 O O . PHE C 1 378 ? 61.357 157.124 43.796 1.00 21.86 370 PHE C O 1
ATOM 8942 N N . ARG C 1 379 ? 61.204 157.430 41.557 1.00 21.46 371 ARG C N 1
ATOM 8943 C CA . ARG C 1 379 ? 61.855 158.711 41.567 1.00 21.62 371 ARG C CA 1
ATOM 8944 C C . ARG C 1 379 ? 60.896 159.836 41.161 1.00 21.84 371 ARG C C 1
ATOM 8945 O O . ARG C 1 379 ? 60.129 159.700 40.199 1.00 21.56 371 ARG C O 1
ATOM 8953 N N . ALA C 1 380 ? 60.959 160.942 41.907 1.00 21.71 372 ALA C N 1
ATOM 8954 C CA . ALA C 1 380 ? 60.254 162.184 41.559 1.00 21.76 372 ALA C CA 1
ATOM 8955 C C . ALA C 1 380 ? 61.215 163.381 41.538 1.00 22.00 372 ALA C C 1
ATOM 8956 O O . ALA C 1 380 ? 62.201 163.416 42.286 1.00 21.58 372 ALA C O 1
ATOM 8958 N N . VAL C 1 381 ? 60.929 164.351 40.675 1.00 22.17 373 VAL C N 1
ATOM 8959 C CA . VAL C 1 381 ? 61.617 165.633 40.748 1.00 22.51 373 VAL C CA 1
ATOM 8960 C C . VAL C 1 381 ? 60.810 166.641 41.589 1.00 22.39 373 VAL C C 1
ATOM 8961 O O . VAL C 1 381 ? 59.569 166.637 41.578 1.00 22.28 373 VAL C O 1
ATOM 8965 N N . PHE C 1 382 ? 61.520 167.495 42.322 1.00 22.24 374 PHE C N 1
ATOM 8966 C CA . PHE C 1 382 ? 60.853 168.591 43.005 1.00 21.82 374 PHE C CA 1
ATOM 8967 C C . PHE C 1 382 ? 61.160 169.926 42.331 1.00 22.45 374 PHE C C 1
ATOM 8968 O O . PHE C 1 382 ? 61.113 170.981 42.966 1.00 22.52 374 PHE C O 1
ATOM 8976 N N . LEU C 1 383 ? 61.451 169.859 41.030 1.00 22.62 375 LEU C N 1
ATOM 8977 C CA . LEU C 1 383 ? 61.646 171.044 40.187 1.00 23.07 375 LEU C CA 1
ATOM 8978 C C . LEU C 1 383 ? 60.428 172.014 40.038 1.00 23.70 375 LEU C C 1
ATOM 8979 O O . LEU C 1 383 ? 60.643 173.248 40.013 1.00 23.90 375 LEU C O 1
ATOM 8984 N N . PRO C 1 384 ? 59.184 171.510 39.941 1.00 24.18 376 PRO C N 1
ATOM 8985 C CA . PRO C 1 384 ? 58.022 172.413 39.816 1.00 24.93 376 PRO C CA 1
ATOM 8986 C C . PRO C 1 384 ? 57.818 173.327 41.033 1.00 25.98 376 PRO C C 1
ATOM 8987 O O . PRO C 1 384 ? 58.189 172.943 42.155 1.00 26.06 376 PRO C O 1
ATOM 8991 N N . PRO C 1 385 ? 57.244 174.518 40.833 1.00 26.93 377 PRO C N 1
ATOM 8992 C CA . PRO C 1 385 ? 56.859 175.372 41.968 1.00 27.73 377 PRO C CA 1
ATOM 8993 C C . PRO C 1 385 ? 55.965 174.646 42.980 1.00 28.48 377 PRO C C 1
ATOM 8994 O O . PRO C 1 385 ? 55.288 173.697 42.617 1.00 28.18 377 PRO C O 1
ATOM 8998 N N . ILE C 1 386 ? 55.999 175.097 44.236 1.00 29.87 378 ILE C N 1
ATOM 8999 C CA . ILE C 1 386 ? 55.151 174.597 45.341 1.00 31.17 378 ILE C CA 1
ATOM 9000 C C . ILE C 1 386 ? 53.676 174.409 44.951 1.00 31.73 378 ILE C C 1
ATOM 9001 O O . ILE C 1 386 ? 53.085 173.387 45.292 1.00 31.85 378 ILE C O 1
ATOM 9006 N N . GLU C 1 387 ? 53.108 175.390 44.234 1.00 32.51 379 GLU C N 1
ATOM 9007 C CA . GLU C 1 387 ? 51.717 175.350 43.727 1.00 33.29 379 GLU C CA 1
ATOM 9008 C C . GLU C 1 387 ? 51.430 174.073 42.948 1.00 32.92 379 GLU C C 1
ATOM 9009 O O . GLU C 1 387 ? 50.400 173.427 43.153 1.00 33.32 379 GLU C O 1
ATOM 9015 N N . ILE C 1 388 ? 52.344 173.716 42.053 1.00 32.46 380 ILE C N 1
ATOM 9016 C CA . ILE C 1 388 ? 52.217 172.496 41.252 1.00 32.21 380 ILE C CA 1
ATOM 9017 C C . ILE C 1 388 ? 52.461 171.249 42.118 1.00 31.70 380 ILE C C 1
ATOM 9018 O O . ILE C 1 388 ? 51.692 170.280 42.049 1.00 31.39 380 ILE C O 1
ATOM 9023 N N . LEU C 1 389 ? 53.503 171.288 42.949 1.00 31.33 381 LEU C N 1
ATOM 9024 C CA . LEU C 1 389 ? 53.789 170.179 43.869 1.00 31.21 381 LEU C CA 1
ATOM 9025 C C . LEU C 1 389 ? 52.612 169.892 44.812 1.00 31.42 381 LEU C C 1
ATOM 9026 O O . LEU C 1 389 ? 52.323 168.729 45.112 1.00 31.11 381 LEU C O 1
ATOM 9031 N N . GLU C 1 390 ? 51.933 170.953 45.263 1.00 31.88 382 GLU C N 1
ATOM 9032 C CA . GLU C 1 390 ? 50.741 170.820 46.111 1.00 32.54 382 GLU C CA 1
ATOM 9033 C C . GLU C 1 390 ? 49.626 170.086 45.368 1.00 32.40 382 GLU C C 1
ATOM 9034 O O . GLU C 1 390 ? 49.076 169.095 45.872 1.00 32.06 382 GLU C O 1
ATOM 9040 N N . GLU C 1 391 ? 49.308 170.580 44.171 1.00 32.43 383 GLU C N 1
ATOM 9041 C CA . GLU C 1 391 ? 48.352 169.928 43.280 1.00 32.83 383 GLU C CA 1
ATOM 9042 C C . GLU C 1 391 ? 48.696 168.439 43.103 1.00 32.03 383 GLU C C 1
ATOM 9043 O O . GLU C 1 391 ? 47.853 167.576 43.333 1.00 32.08 383 GLU C O 1
ATOM 9049 N N . ALA C 1 392 ? 49.946 168.166 42.717 1.00 31.84 384 ALA C N 1
ATOM 9050 C CA . ALA C 1 392 ? 50.480 166.806 42.522 1.00 31.10 384 ALA C CA 1
ATOM 9051 C C . ALA C 1 392 ? 50.352 165.893 43.752 1.00 30.76 384 ALA C C 1
ATOM 9052 O O . ALA C 1 392 ? 49.886 164.752 43.640 1.00 30.70 384 ALA C O 1
ATOM 9054 N N . MET C 1 393 ? 50.771 166.389 44.916 1.00 30.30 385 MET C N 1
ATOM 9055 C CA . MET C 1 393 ? 50.762 165.573 46.135 1.00 30.06 385 MET C CA 1
ATOM 9056 C C . MET C 1 393 ? 49.360 165.295 46.666 1.00 30.12 385 MET C C 1
ATOM 9057 O O . MET C 1 393 ? 49.124 164.226 47.239 1.00 30.08 385 MET C O 1
ATOM 9062 N N . ASP C 1 394 ? 48.444 166.244 46.458 1.00 29.85 386 ASP C N 1
ATOM 9063 C CA . ASP C 1 394 ? 47.025 166.068 46.819 1.00 30.05 386 ASP C CA 1
ATOM 9064 C C . ASP C 1 394 ? 46.395 164.907 46.051 1.00 29.87 386 ASP C C 1
ATOM 9065 O O . ASP C 1 394 ? 45.797 164.037 46.666 1.00 29.72 386 ASP C O 1
ATOM 9070 N N . ARG C 1 395 ? 46.541 164.909 44.721 1.00 30.09 387 ARG C N 1
ATOM 9071 C CA . ARG C 1 395 ? 46.021 163.832 43.857 1.00 30.66 387 ARG C CA 1
ATOM 9072 C C . ARG C 1 395 ? 46.610 162.469 44.229 1.00 30.50 387 ARG C C 1
ATOM 9073 O O . ARG C 1 395 ? 45.879 161.490 44.340 1.00 30.57 387 ARG C O 1
ATOM 9081 N N . PHE C 1 396 ? 47.930 162.426 44.419 1.00 30.60 388 PHE C N 1
ATOM 9082 C CA . PHE C 1 396 ? 48.659 161.204 44.788 1.00 30.59 388 PHE C CA 1
ATOM 9083 C C . PHE C 1 396 ? 48.247 160.675 46.166 1.00 31.22 388 PHE C C 1
ATOM 9084 O O . PHE C 1 396 ? 48.124 159.466 46.361 1.00 31.14 388 PHE C O 1
ATOM 9092 N N . GLU C 1 397 ? 48.033 161.585 47.111 1.00 32.18 389 GLU C N 1
ATOM 9093 C CA . GLU C 1 397 ? 47.556 161.220 48.446 1.00 33.41 389 GLU C CA 1
ATOM 9094 C C . GLU C 1 397 ? 46.136 160.629 48.388 1.00 33.60 389 GLU C C 1
ATOM 9095 O O . GLU C 1 397 ? 45.867 159.615 49.048 1.00 33.37 389 GLU C O 1
ATOM 9101 N N . LYS C 1 398 ? 45.247 161.253 47.599 1.00 34.24 390 LYS C N 1
ATOM 9102 C CA . LYS C 1 398 ? 43.889 160.700 47.337 1.00 35.01 390 LYS C CA 1
ATOM 9103 C C . LYS C 1 398 ? 43.982 159.294 46.754 1.00 34.52 390 LYS C C 1
ATOM 9104 O O . LYS C 1 398 ? 43.302 158.386 47.238 1.00 34.93 390 LYS C O 1
ATOM 9110 N N . PHE C 1 399 ? 44.839 159.128 45.739 1.00 33.77 391 PHE C N 1
ATOM 9111 C CA . PHE C 1 399 ? 45.067 157.840 45.074 1.00 33.47 391 PHE C CA 1
ATOM 9112 C C . PHE C 1 399 ? 45.568 156.750 46.029 1.00 33.28 391 PHE C C 1
ATOM 9113 O O . PHE C 1 399 ? 45.111 155.606 45.958 1.00 33.32 391 PHE C O 1
ATOM 9121 N N . MET C 1 400 ? 46.516 157.105 46.894 1.00 33.26 392 MET C N 1
ATOM 9122 C CA . MET C 1 400 ? 47.093 156.171 47.874 1.00 33.36 392 MET C CA 1
ATOM 9123 C C . MET C 1 400 ? 46.055 155.743 48.922 1.00 33.98 392 MET C C 1
ATOM 9124 O O . MET C 1 400 ? 45.966 154.559 49.264 1.00 34.13 392 MET C O 1
ATOM 9129 N N . LYS C 1 401 ? 45.280 156.713 49.414 1.00 34.48 393 LYS C N 1
ATOM 9130 C CA . LYS C 1 401 ? 44.180 156.477 50.349 1.00 35.33 393 LYS C CA 1
ATOM 9131 C C . LYS C 1 401 ? 43.179 155.501 49.710 1.00 35.70 393 LYS C C 1
ATOM 9132 O O . LYS C 1 401 ? 42.780 154.505 50.333 1.00 35.81 393 LYS C O 1
ATOM 9138 N N . GLU C 1 402 ? 42.806 155.786 48.461 1.00 35.91 394 GLU C N 1
ATOM 9139 C CA . GLU C 1 402 ? 41.919 154.923 47.682 1.00 36.60 394 GLU C CA 1
ATOM 9140 C C . GLU C 1 402 ? 42.427 153.475 47.525 1.00 36.62 394 GLU C C 1
ATOM 9141 O O . GLU C 1 402 ? 41.644 152.532 47.604 1.00 36.91 394 GLU C O 1
ATOM 9147 N N . ARG C 1 403 ? 43.733 153.309 47.318 1.00 36.82 395 ARG C N 1
ATOM 9148 C CA . ARG C 1 403 ? 44.332 152.002 46.999 1.00 36.58 395 ARG C CA 1
ATOM 9149 C C . ARG C 1 403 ? 44.591 151.035 48.172 1.00 36.43 395 ARG C C 1
ATOM 9150 O O . ARG C 1 403 ? 44.696 151.445 49.329 1.00 36.59 395 ARG C O 1
ATOM 9158 N N . ILE D 1 10 ? 97.543 150.759 34.102 1.00 35.67 2 ILE D N 1
ATOM 9159 C CA . ILE D 1 10 ? 96.196 151.000 33.493 1.00 35.71 2 ILE D CA 1
ATOM 9160 C C . ILE D 1 10 ? 96.330 151.108 31.968 1.00 35.33 2 ILE D C 1
ATOM 9161 O O . ILE D 1 10 ? 96.912 152.060 31.445 1.00 35.15 2 ILE D O 1
ATOM 9166 N N . ARG D 1 11 ? 95.780 150.115 31.276 1.00 34.92 3 ARG D N 1
ATOM 9167 C CA . ARG D 1 11 ? 95.840 150.030 29.816 1.00 34.36 3 ARG D CA 1
ATOM 9168 C C . ARG D 1 11 ? 94.594 150.617 29.140 1.00 33.72 3 ARG D C 1
ATOM 9169 O O . ARG D 1 11 ? 93.485 150.495 29.649 1.00 33.07 3 ARG D O 1
ATOM 9171 N N . ALA D 1 12 ? 94.798 151.256 27.992 1.00 33.31 4 ALA D N 1
ATOM 9172 C CA . ALA D 1 12 ? 93.687 151.767 27.199 1.00 33.11 4 ALA D CA 1
ATOM 9173 C C . ALA D 1 12 ? 93.038 150.618 26.435 1.00 32.95 4 ALA D C 1
ATOM 9174 O O . ALA D 1 12 ? 93.693 149.616 26.163 1.00 32.69 4 ALA D O 1
ATOM 9176 N N . SER D 1 13 ? 91.765 150.769 26.077 1.00 32.93 5 SER D N 1
ATOM 9177 C CA . SER D 1 13 ? 91.058 149.751 25.301 1.00 33.26 5 SER D CA 1
ATOM 9178 C C . SER D 1 13 ? 91.701 149.427 23.939 1.00 33.87 5 SER D C 1
ATOM 9179 O O . SER D 1 13 ? 92.403 150.263 23.349 1.00 34.08 5 SER D O 1
ATOM 9182 N N . LYS D 1 14 ? 91.456 148.206 23.466 1.00 34.31 6 LYS D N 1
ATOM 9183 C CA . LYS D 1 14 ? 91.855 147.767 22.131 1.00 35.04 6 LYS D CA 1
ATOM 9184 C C . LYS D 1 14 ? 91.287 148.682 21.022 1.00 35.44 6 LYS D C 1
ATOM 9185 O O . LYS D 1 14 ? 92.038 149.160 20.161 1.00 35.46 6 LYS D O 1
ATOM 9187 N N . ARG D 1 15 ? 89.972 148.925 21.060 1.00 35.68 7 ARG D N 1
ATOM 9188 C CA . ARG D 1 15 ? 89.303 149.728 20.041 1.00 35.86 7 ARG D CA 1
ATOM 9189 C C . ARG D 1 15 ? 89.896 151.140 19.936 1.00 36.27 7 ARG D C 1
ATOM 9190 O O . ARG D 1 15 ? 90.146 151.622 18.829 1.00 35.96 7 ARG D O 1
ATOM 9198 N N . ALA D 1 16 ? 90.139 151.777 21.085 1.00 37.21 8 ALA D N 1
ATOM 9199 C CA . ALA D 1 16 ? 90.724 153.124 21.136 1.00 38.33 8 ALA D CA 1
ATOM 9200 C C . ALA D 1 16 ? 92.207 153.155 20.766 1.00 39.44 8 ALA D C 1
ATOM 9201 O O . ALA D 1 16 ? 92.724 154.206 20.379 1.00 39.45 8 ALA D O 1
ATOM 9203 N N . LEU D 1 17 ? 92.881 152.010 20.894 1.00 40.96 9 LEU D N 1
ATOM 9204 C CA . LEU D 1 17 ? 94.274 151.861 20.460 1.00 42.78 9 LEU D CA 1
ATOM 9205 C C . LEU D 1 17 ? 94.328 151.937 18.929 1.00 43.90 9 LEU D C 1
ATOM 9206 O O . LEU D 1 17 ? 95.124 152.695 18.360 1.00 44.12 9 LEU D O 1
ATOM 9208 N N . SER D 1 18 ? 93.440 151.169 18.289 1.00 44.98 10 SER D N 1
ATOM 9209 C CA . SER D 1 18 ? 93.310 151.095 16.833 1.00 45.94 10 SER D CA 1
ATOM 9210 C C . SER D 1 18 ? 92.915 152.404 16.092 1.00 46.48 10 SER D C 1
ATOM 9211 O O . SER D 1 18 ? 92.701 152.372 14.869 1.00 46.88 10 SER D O 1
ATOM 9214 N N . VAL D 1 19 ? 92.818 153.533 16.804 1.00 46.87 11 VAL D N 1
ATOM 9215 C CA . VAL D 1 19 ? 92.378 154.801 16.188 1.00 47.12 11 VAL D CA 1
ATOM 9216 C C . VAL D 1 19 ? 93.567 155.714 15.881 1.00 47.52 11 VAL D C 1
ATOM 9217 O O . VAL D 1 19 ? 94.118 156.350 16.778 1.00 47.66 11 VAL D O 1
ATOM 9221 N N . GLU D 1 20 ? 93.946 155.774 14.607 1.00 47.98 12 GLU D N 1
ATOM 9222 C CA . GLU D 1 20 ? 95.098 156.574 14.170 1.00 48.30 12 GLU D CA 1
ATOM 9223 C C . GLU D 1 20 ? 94.722 158.000 13.764 1.00 48.57 12 GLU D C 1
ATOM 9224 O O . GLU D 1 20 ? 93.540 158.352 13.676 1.00 48.78 12 GLU D O 1
ATOM 9227 N N . PRO D 1 29 ? 105.244 170.976 14.902 1.00 46.86 21 PRO D N 1
ATOM 9228 C CA . PRO D 1 29 ? 105.926 171.165 13.599 1.00 46.68 21 PRO D CA 1
ATOM 9229 C C . PRO D 1 29 ? 105.764 172.595 13.024 1.00 46.34 21 PRO D C 1
ATOM 9230 O O . PRO D 1 29 ? 106.741 173.350 12.940 1.00 46.03 21 PRO D O 1
ATOM 9234 N N . ALA D 1 30 ? 104.535 172.944 12.647 1.00 46.01 22 ALA D N 1
ATOM 9235 C CA . ALA D 1 30 ? 104.181 174.272 12.169 1.00 45.95 22 ALA D CA 1
ATOM 9236 C C . ALA D 1 30 ? 104.003 175.254 13.338 1.00 45.94 22 ALA D C 1
ATOM 9237 O O . ALA D 1 30 ? 104.093 176.468 13.151 1.00 45.87 22 ALA D O 1
ATOM 9239 N N . ARG D 1 31 ? 103.742 174.712 14.529 1.00 45.93 23 ARG D N 1
ATOM 9240 C CA . ARG D 1 31 ? 103.617 175.483 15.768 1.00 45.86 23 ARG D CA 1
ATOM 9241 C C . ARG D 1 31 ? 104.974 176.051 16.180 1.00 45.76 23 ARG D C 1
ATOM 9242 O O . ARG D 1 31 ? 105.074 177.220 16.559 1.00 45.77 23 ARG D O 1
ATOM 9244 N N . GLU D 1 32 ? 106.005 175.214 16.088 1.00 45.64 24 GLU D N 1
ATOM 9245 C CA . GLU D 1 32 ? 107.402 175.610 16.298 1.00 45.77 24 GLU D CA 1
ATOM 9246 C C . GLU D 1 32 ? 107.849 176.793 15.395 1.00 45.69 24 GLU D C 1
ATOM 9247 O O . GLU D 1 32 ? 108.684 177.601 15.817 1.00 45.89 24 GLU D O 1
ATOM 9250 N N . LEU D 1 33 ? 107.300 176.884 14.178 1.00 45.46 25 LEU D N 1
ATOM 9251 C CA . LEU D 1 33 ? 107.560 178.022 13.287 1.00 45.35 25 LEU D CA 1
ATOM 9252 C C . LEU D 1 33 ? 106.748 179.244 13.698 1.00 45.47 25 LEU D C 1
ATOM 9253 O O . LEU D 1 33 ? 107.291 180.341 13.794 1.00 45.64 25 LEU D O 1
ATOM 9258 N N . GLU D 1 34 ? 105.451 179.045 13.934 1.00 45.64 26 GLU D N 1
ATOM 9259 C CA . GLU D 1 34 ? 104.540 180.099 14.384 1.00 45.74 26 GLU D CA 1
ATOM 9260 C C . GLU D 1 34 ? 105.005 180.786 15.675 1.00 45.91 26 GLU D C 1
ATOM 9261 O O . GLU D 1 34 ? 104.798 182.004 15.842 1.00 46.16 26 GLU D O 1
ATOM 9263 N N . LYS D 1 35 ? 105.629 180.001 16.566 1.00 45.77 27 LYS D N 1
ATOM 9264 C CA . LYS D 1 35 ? 106.225 180.485 17.823 1.00 45.50 27 LYS D CA 1
ATOM 9265 C C . LYS D 1 35 ? 107.394 181.466 17.626 1.00 45.16 27 LYS D C 1
ATOM 9266 O O . LYS D 1 35 ? 107.565 182.391 18.425 1.00 44.87 27 LYS D O 1
ATOM 9269 N N . LYS D 1 36 ? 108.193 181.252 16.575 1.00 44.70 28 LYS D N 1
ATOM 9270 C CA . LYS D 1 36 ? 109.253 182.189 16.171 1.00 44.31 28 LYS D CA 1
ATOM 9271 C C . LYS D 1 36 ? 108.638 183.509 15.672 1.00 43.71 28 LYS D C 1
ATOM 9272 O O . LYS D 1 36 ? 109.307 184.545 15.620 1.00 43.58 28 LYS D O 1
ATOM 9278 N N . GLY D 1 37 ? 107.359 183.460 15.305 1.00 43.09 29 GLY D N 1
ATOM 9279 C CA . GLY D 1 37 ? 106.682 184.592 14.696 1.00 42.45 29 GLY D CA 1
ATOM 9280 C C . GLY D 1 37 ? 106.522 184.454 13.191 1.00 41.98 29 GLY D C 1
ATOM 9281 O O . GLY D 1 37 ? 106.108 185.405 12.522 1.00 42.11 29 GLY D O 1
ATOM 9282 N N . ILE D 1 38 ? 106.855 183.279 12.654 1.00 41.36 30 ILE D N 1
ATOM 9283 C CA . ILE D 1 38 ? 106.690 182.996 11.228 1.00 40.83 30 ILE D CA 1
ATOM 9284 C C . ILE D 1 38 ? 105.210 182.743 10.910 1.00 40.35 30 ILE D C 1
ATOM 9285 O O . ILE D 1 38 ? 104.577 181.912 11.553 1.00 40.48 30 ILE D O 1
ATOM 9290 N N . LYS D 1 39 ? 104.660 183.473 9.941 1.00 39.75 31 LYS D N 1
ATOM 9291 C CA . LYS D 1 39 ? 103.278 183.237 9.514 1.00 39.39 31 LYS D CA 1
ATOM 9292 C C . LYS D 1 39 ? 103.294 182.246 8.362 1.00 39.08 31 LYS D C 1
ATOM 9293 O O . LYS D 1 39 ? 103.651 182.599 7.224 1.00 39.43 31 LYS D O 1
ATOM 9295 N N . VAL D 1 40 ? 102.947 180.998 8.665 1.00 38.05 32 VAL D N 1
ATOM 9296 C CA . VAL D 1 40 ? 102.770 180.001 7.622 1.00 37.36 32 VAL D CA 1
ATOM 9297 C C . VAL D 1 40 ? 101.371 180.210 7.007 1.00 36.66 32 VAL D C 1
ATOM 9298 O O . VAL D 1 40 ? 100.422 180.550 7.715 1.00 36.00 32 VAL D O 1
ATOM 9302 N N . ILE D 1 41 ? 101.250 180.039 5.693 1.00 36.18 33 ILE D N 1
ATOM 9303 C CA . ILE D 1 41 ? 99.926 180.057 5.073 1.00 35.66 33 ILE D CA 1
ATOM 9304 C C . ILE D 1 41 ? 99.360 178.655 5.246 1.00 35.35 33 ILE D C 1
ATOM 9305 O O . ILE D 1 41 ? 99.925 177.684 4.745 1.00 35.11 33 ILE D O 1
ATOM 9310 N N . ARG D 1 42 ? 98.259 178.562 5.984 1.00 34.92 34 ARG D N 1
ATOM 9311 C CA . ARG D 1 42 ? 97.623 177.283 6.285 1.00 34.79 34 ARG D CA 1
ATOM 9312 C C . ARG D 1 42 ? 96.530 176.973 5.264 1.00 33.72 34 ARG D C 1
ATOM 9313 O O . ARG D 1 42 ? 95.480 177.626 5.226 1.00 33.87 34 ARG D O 1
ATOM 9321 N N . LEU D 1 43 ? 96.813 175.973 4.430 1.00 32.54 35 LEU D N 1
ATOM 9322 C CA . LEU D 1 43 ? 95.928 175.513 3.353 1.00 30.98 35 LEU D CA 1
ATOM 9323 C C . LEU D 1 43 ? 95.512 174.058 3.649 1.00 30.24 35 LEU D C 1
ATOM 9324 O O . LEU D 1 43 ? 95.012 173.327 2.769 1.00 30.07 35 LEU D O 1
ATOM 9329 N N . ASN D 1 44 ? 95.711 173.681 4.914 1.00 29.18 36 ASN D N 1
ATOM 9330 C CA . ASN D 1 44 ? 95.508 172.338 5.428 1.00 28.65 36 ASN D CA 1
ATOM 9331 C C . ASN D 1 44 ? 94.179 172.120 6.160 1.00 28.31 36 ASN D C 1
ATOM 9332 O O . ASN D 1 44 ? 93.807 170.984 6.434 1.00 28.00 36 ASN D O 1
ATOM 9337 N N . ILE D 1 45 ? 93.455 173.195 6.456 1.00 28.08 37 ILE D N 1
ATOM 9338 C CA . ILE D 1 45 ? 92.212 173.078 7.232 1.00 28.05 37 ILE D CA 1
ATOM 9339 C C . ILE D 1 45 ? 90.970 173.513 6.473 1.00 27.72 37 ILE D C 1
ATOM 9340 O O . ILE D 1 45 ? 90.890 174.643 5.964 1.00 27.62 37 ILE D O 1
ATOM 9342 N N . GLY D 1 46 ? 90.000 172.600 6.432 1.00 27.40 38 GLY D N 1
ATOM 9343 C CA . GLY D 1 46 ? 88.741 172.786 5.726 1.00 27.07 38 GLY D CA 1
ATOM 9344 C C . GLY D 1 46 ? 87.657 173.540 6.473 1.00 26.92 38 GLY D C 1
ATOM 9345 O O . GLY D 1 46 ? 86.470 173.330 6.229 1.00 27.39 38 GLY D O 1
ATOM 9346 N N . ASP D 1 47 ? 88.043 174.428 7.377 1.00 26.45 39 ASP D N 1
ATOM 9347 C CA . ASP D 1 47 ? 87.058 175.204 8.126 1.00 25.59 39 ASP D CA 1
ATOM 9348 C C . ASP D 1 47 ? 86.890 176.617 7.503 1.00 25.66 39 ASP D C 1
ATOM 9349 O O . ASP D 1 47 ? 87.765 177.476 7.675 1.00 25.73 39 ASP D O 1
ATOM 9354 N N . PRO D 1 48 ? 85.791 176.843 6.767 1.00 25.59 40 PRO D N 1
ATOM 9355 C CA . PRO D 1 48 ? 85.563 178.124 6.090 1.00 25.91 40 PRO D CA 1
ATOM 9356 C C . PRO D 1 48 ? 85.377 179.325 7.036 1.00 26.47 40 PRO D C 1
ATOM 9357 O O . PRO D 1 48 ? 85.643 180.466 6.634 1.00 26.07 40 PRO D O 1
ATOM 9361 N N . VAL D 1 49 ? 84.949 179.063 8.274 1.00 27.04 41 VAL D N 1
ATOM 9362 C CA . VAL D 1 49 ? 84.796 180.109 9.294 1.00 27.82 41 VAL D CA 1
ATOM 9363 C C . VAL D 1 49 ? 86.175 180.638 9.786 1.00 28.67 41 VAL D C 1
ATOM 9364 O O . VAL D 1 49 ? 86.252 181.699 10.408 1.00 29.54 41 VAL D O 1
ATOM 9368 N N . LYS D 1 50 ? 87.257 179.922 9.485 1.00 29.40 42 LYS D N 1
ATOM 9369 C CA . LYS D 1 50 ? 88.619 180.389 9.786 1.00 30.16 42 LYS D CA 1
ATOM 9370 C C . LYS D 1 50 ? 89.133 181.428 8.772 1.00 30.57 42 LYS D C 1
ATOM 9371 O O . LYS D 1 50 ? 90.163 182.084 8.997 1.00 30.21 42 LYS D O 1
ATOM 9377 N N . PHE D 1 51 ? 88.398 181.565 7.667 1.00 30.91 43 PHE D N 1
ATOM 9378 C CA . PHE D 1 51 ? 88.699 182.531 6.619 1.00 31.11 43 PHE D CA 1
ATOM 9379 C C . PHE D 1 51 ? 87.593 183.588 6.547 1.00 31.45 43 PHE D C 1
ATOM 9380 O O . PHE D 1 51 ? 87.000 183.910 7.571 1.00 31.51 43 PHE D O 1
ATOM 9388 N N . ASP D 1 52 ? 87.316 184.136 5.369 1.00 31.78 44 ASP D N 1
ATOM 9389 C CA . ASP D 1 52 ? 86.347 185.229 5.263 1.00 32.10 44 ASP D CA 1
ATOM 9390 C C . ASP D 1 52 ? 84.889 184.750 5.122 1.00 31.55 44 ASP D C 1
ATOM 9391 O O . ASP D 1 52 ? 84.151 185.237 4.240 1.00 31.77 44 ASP D O 1
ATOM 9396 N N . PHE D 1 53 ? 84.478 183.815 5.998 1.00 30.32 45 PHE D N 1
ATOM 9397 C CA . PHE D 1 53 ? 83.116 183.231 5.946 1.00 29.28 45 PHE D CA 1
ATOM 9398 C C . PHE D 1 53 ? 82.473 183.099 7.335 1.00 28.77 45 PHE D C 1
ATOM 9399 O O . PHE D 1 53 ? 83.141 182.737 8.301 1.00 29.26 45 PHE D O 1
ATOM 9407 N N . GLN D 1 54 ? 81.177 183.390 7.408 1.00 27.55 46 GLN D N 1
ATOM 9408 C CA . GLN D 1 54 ? 80.383 183.349 8.636 1.00 26.64 46 GLN D CA 1
ATOM 9409 C C . GLN D 1 54 ? 79.010 182.798 8.280 1.00 25.95 46 GLN D C 1
ATOM 9410 O O . GLN D 1 54 ? 78.598 182.941 7.137 1.00 25.66 46 GLN D O 1
ATOM 9416 N N . PRO D 1 55 ? 78.291 182.169 9.216 1.00 25.70 47 PRO D N 1
ATOM 9417 C CA . PRO D 1 55 ? 76.901 181.783 8.933 1.00 25.84 47 PRO D CA 1
ATOM 9418 C C . PRO D 1 55 ? 76.100 183.060 8.671 1.00 26.46 47 PRO D C 1
ATOM 9419 O O . PRO D 1 55 ? 76.420 184.102 9.259 1.00 26.39 47 PRO D O 1
ATOM 9423 N N . PRO D 1 56 ? 75.102 183.007 7.788 1.00 27.13 48 PRO D N 1
ATOM 9424 C CA . PRO D 1 56 ? 74.311 184.187 7.486 1.00 27.46 48 PRO D CA 1
ATOM 9425 C C . PRO D 1 56 ? 73.671 184.783 8.737 1.00 28.08 48 PRO D C 1
ATOM 9426 O O . PRO D 1 56 ? 73.413 184.071 9.723 1.00 28.50 48 PRO D O 1
ATOM 9430 N N . GLU D 1 57 ? 73.427 186.089 8.679 1.00 28.28 49 GLU D N 1
ATOM 9431 C CA . GLU D 1 57 ? 72.921 186.875 9.793 1.00 28.30 49 GLU D CA 1
ATOM 9432 C C . GLU D 1 57 ? 71.599 186.357 10.385 1.00 27.71 49 GLU D C 1
ATOM 9433 O O . GLU D 1 57 ? 71.426 186.357 11.597 1.00 27.73 49 GLU D O 1
ATOM 9439 N N . HIS D 1 58 ? 70.680 185.918 9.532 1.00 27.27 50 HIS D N 1
ATOM 9440 C CA . HIS D 1 58 ? 69.391 185.387 9.982 1.00 27.05 50 HIS D CA 1
ATOM 9441 C C . HIS D 1 58 ? 69.514 184.087 10.819 1.00 27.13 50 HIS D C 1
ATOM 9442 O O . HIS D 1 58 ? 68.650 183.795 11.668 1.00 27.18 50 HIS D O 1
ATOM 9449 N N . MET D 1 59 ? 70.591 183.335 10.582 1.00 27.10 51 MET D N 1
ATOM 9450 C CA . MET D 1 59 ? 70.904 182.124 11.349 1.00 27.12 51 MET D CA 1
ATOM 9451 C C . MET D 1 59 ? 71.448 182.495 12.729 1.00 27.28 51 MET D C 1
ATOM 9452 O O . MET D 1 59 ? 70.996 181.968 13.744 1.00 27.51 51 MET D O 1
ATOM 9457 N N . LYS D 1 60 ? 72.424 183.395 12.750 1.00 27.73 52 LYS D N 1
ATOM 9458 C CA . LYS D 1 60 ? 72.952 183.970 13.995 1.00 28.56 52 LYS D CA 1
ATOM 9459 C C . LYS D 1 60 ? 71.836 184.561 14.876 1.00 29.07 52 LYS D C 1
ATOM 9460 O O . LYS D 1 60 ? 71.826 184.347 16.095 1.00 28.98 52 LYS D O 1
ATOM 9466 N N . GLU D 1 61 ? 70.921 185.302 14.238 1.00 29.74 53 GLU D N 1
ATOM 9467 C CA . GLU D 1 61 ? 69.794 185.972 14.910 1.00 30.55 53 GLU D CA 1
ATOM 9468 C C . GLU D 1 61 ? 68.802 184.978 15.513 1.00 30.27 53 GLU D C 1
ATOM 9469 O O . GLU D 1 61 ? 68.326 185.189 16.628 1.00 30.19 53 GLU D O 1
ATOM 9475 N N . ALA D 1 62 ? 68.500 183.901 14.781 1.00 30.33 54 ALA D N 1
ATOM 9476 C CA . ALA D 1 62 ? 67.640 182.825 15.306 1.00 30.24 54 ALA D CA 1
ATOM 9477 C C . ALA D 1 62 ? 68.286 182.092 16.501 1.00 30.42 54 ALA D C 1
ATOM 9478 O O . ALA D 1 62 ? 67.598 181.805 17.480 1.00 30.38 54 ALA D O 1
ATOM 9480 N N . TYR D 1 63 ? 69.593 181.816 16.415 1.00 30.47 55 TYR D N 1
ATOM 9481 C CA . TYR D 1 63 ? 70.360 181.175 17.495 1.00 30.73 55 TYR D CA 1
ATOM 9482 C C . TYR D 1 63 ? 70.291 182.038 18.764 1.00 31.34 55 TYR D C 1
ATOM 9483 O O . TYR D 1 63 ? 69.893 181.581 19.833 1.00 31.28 55 TYR D O 1
ATOM 9492 N N . CYS D 1 64 ? 70.692 183.291 18.624 1.00 32.77 56 CYS D N 1
ATOM 9493 C CA . CYS D 1 64 ? 70.686 184.227 19.720 1.00 32.48 56 CYS D CA 1
ATOM 9494 C C . CYS D 1 64 ? 69.270 184.453 20.300 1.00 31.69 56 CYS D C 1
ATOM 9495 O O . CYS D 1 64 ? 69.105 184.551 21.514 1.00 31.70 56 CYS D O 1
ATOM 9498 N N . LYS D 1 65 ? 68.261 184.514 19.435 1.00 31.02 57 LYS D N 1
ATOM 9499 C CA . LYS D 1 65 ? 66.872 184.681 19.856 1.00 30.62 57 LYS D CA 1
ATOM 9500 C C . LYS D 1 65 ? 66.382 183.465 20.662 1.00 29.96 57 LYS D C 1
ATOM 9501 O O . LYS D 1 65 ? 65.730 183.627 21.694 1.00 29.76 57 LYS D O 1
ATOM 9507 N N . ALA D 1 66 ? 66.716 182.262 20.187 1.00 29.33 58 ALA D N 1
ATOM 9508 C CA . ALA D 1 66 ? 66.363 180.999 20.856 1.00 28.75 58 ALA D CA 1
ATOM 9509 C C . ALA D 1 66 ? 66.842 180.956 22.311 1.00 28.25 58 ALA D C 1
ATOM 9510 O O . ALA D 1 66 ? 66.095 180.558 23.185 1.00 28.24 58 ALA D O 1
ATOM 9512 N N . ILE D 1 67 ? 68.084 181.383 22.541 1.00 28.16 59 ILE D N 1
ATOM 9513 C CA . ILE D 1 67 ? 68.693 181.498 23.871 1.00 28.04 59 ILE D CA 1
ATOM 9514 C C . ILE D 1 67 ? 67.950 182.496 24.777 1.00 28.61 59 ILE D C 1
ATOM 9515 O O . ILE D 1 67 ? 67.672 182.184 25.932 1.00 28.55 59 ILE D O 1
ATOM 9520 N N . LYS D 1 68 ? 67.660 183.689 24.246 1.00 29.16 60 LYS D N 1
ATOM 9521 C CA . LYS D 1 68 ? 66.909 184.730 24.939 1.00 30.00 60 LYS D CA 1
ATOM 9522 C C . LYS D 1 68 ? 65.470 184.334 25.236 1.00 29.94 60 LYS D C 1
ATOM 9523 O O . LYS D 1 68 ? 64.954 184.651 26.296 1.00 30.08 60 LYS D O 1
ATOM 9529 N N . GLU D 1 69 ? 64.827 183.638 24.305 1.00 30.06 61 GLU D N 1
ATOM 9530 C CA . GLU D 1 69 ? 63.441 183.208 24.507 1.00 30.12 61 GLU D CA 1
ATOM 9531 C C . GLU D 1 69 ? 63.316 181.951 25.357 1.00 29.74 61 GLU D C 1
ATOM 9532 O O . GLU D 1 69 ? 62.202 181.464 25.605 1.00 29.48 61 GLU D O 1
ATOM 9538 N N . GLY D 1 70 ? 64.471 181.451 25.810 1.00 29.07 62 GLY D N 1
ATOM 9539 C CA . GLY D 1 70 ? 64.522 180.390 26.807 1.00 28.24 62 GLY D CA 1
ATOM 9540 C C . GLY D 1 70 ? 64.522 178.980 26.278 1.00 27.61 62 GLY D C 1
ATOM 9541 O O . GLY D 1 70 ? 64.203 178.066 27.007 1.00 27.89 62 GLY D O 1
ATOM 9542 N N . HIS D 1 71 ? 64.900 178.797 25.018 1.00 27.22 63 HIS D N 1
ATOM 9543 C CA . HIS D 1 71 ? 64.997 177.462 24.424 1.00 26.96 63 HIS D CA 1
ATOM 9544 C C . HIS D 1 71 ? 66.351 176.816 24.731 1.00 26.53 63 HIS D C 1
ATOM 9545 O O . HIS D 1 71 ? 67.216 176.658 23.852 1.00 26.74 63 HIS D O 1
ATOM 9552 N N . ASN D 1 72 ? 66.517 176.442 25.997 1.00 25.65 64 ASN D N 1
ATOM 9553 C CA . ASN D 1 72 ? 67.821 176.059 26.553 1.00 24.83 64 ASN D CA 1
ATOM 9554 C C . ASN D 1 72 ? 67.769 174.745 27.364 1.00 24.42 64 ASN D C 1
ATOM 9555 O O . ASN D 1 72 ? 68.690 174.418 28.137 1.00 23.88 64 ASN D O 1
ATOM 9560 N N . TYR D 1 73 ? 66.671 174.028 27.148 1.00 23.97 65 TYR D N 1
ATOM 9561 C CA . TYR D 1 73 ? 66.329 172.748 27.744 1.00 24.62 65 TYR D CA 1
ATOM 9562 C C . TYR D 1 73 ? 66.756 171.602 26.801 1.00 24.81 65 TYR D C 1
ATOM 9563 O O . TYR D 1 73 ? 67.093 171.854 25.641 1.00 24.48 65 TYR D O 1
ATOM 9572 N N . TYR D 1 74 ? 66.723 170.357 27.292 1.00 24.98 66 TYR D N 1
ATOM 9573 C CA . TYR D 1 74 ? 66.879 169.177 26.440 1.00 25.25 66 TYR D CA 1
ATOM 9574 C C . TYR D 1 74 ? 65.707 169.066 25.448 1.00 25.73 66 TYR D C 1
ATOM 9575 O O . TYR D 1 74 ? 64.544 169.040 25.852 1.00 26.24 66 TYR D O 1
ATOM 9584 N N . GLY D 1 75 ? 65.997 168.993 24.154 1.00 26.15 67 GLY D N 1
ATOM 9585 C CA . GLY D 1 75 ? 64.953 168.660 23.176 1.00 26.36 67 GLY D CA 1
ATOM 9586 C C . GLY D 1 75 ? 64.749 167.155 23.101 1.00 26.80 67 GLY D C 1
ATOM 9587 O O . GLY D 1 75 ? 65.416 166.397 23.812 1.00 26.44 67 GLY D O 1
ATOM 9588 N N . ASP D 1 76 ? 63.826 166.721 22.241 1.00 27.70 68 ASP D N 1
ATOM 9589 C CA . ASP D 1 76 ? 63.603 165.301 21.958 1.00 28.68 68 ASP D CA 1
ATOM 9590 C C . ASP D 1 76 ? 64.869 164.708 21.353 1.00 28.15 68 ASP D C 1
ATOM 9591 O O . ASP D 1 76 ? 65.553 165.392 20.584 1.00 28.23 68 ASP D O 1
ATOM 9596 N N . SER D 1 77 ? 65.179 163.448 21.678 1.00 27.50 69 SER D N 1
ATOM 9597 C CA . SER D 1 77 ? 66.368 162.797 21.106 1.00 27.19 69 SER D CA 1
ATOM 9598 C C . SER D 1 77 ? 66.397 162.747 19.568 1.00 26.73 69 SER D C 1
ATOM 9599 O O . SER D 1 77 ? 67.494 162.706 18.984 1.00 26.88 69 SER D O 1
ATOM 9602 N N . GLU D 1 78 ? 65.216 162.770 18.937 1.00 26.30 70 GLU D N 1
ATOM 9603 C CA . GLU D 1 78 ? 65.061 162.803 17.470 1.00 26.85 70 GLU D CA 1
ATOM 9604 C C . GLU D 1 78 ? 65.288 164.210 16.865 1.00 26.69 70 GLU D C 1
ATOM 9605 O O . GLU D 1 78 ? 65.375 164.360 15.645 1.00 26.17 70 GLU D O 1
ATOM 9611 N N . GLY D 1 79 ? 65.385 165.225 17.724 1.00 26.96 71 GLY D N 1
ATOM 9612 C CA . GLY D 1 79 ? 65.487 166.620 17.303 1.00 27.92 71 GLY D CA 1
ATOM 9613 C C . GLY D 1 79 ? 64.137 167.297 17.437 1.00 28.48 71 GLY D C 1
ATOM 9614 O O . GLY D 1 79 ? 63.143 166.644 17.688 1.00 28.92 71 GLY D O 1
ATOM 9615 N N . LEU D 1 80 ? 64.096 168.610 17.275 1.00 29.44 72 LEU D N 1
ATOM 9616 C CA . LEU D 1 80 ? 62.841 169.376 17.391 1.00 30.04 72 LEU D CA 1
ATOM 9617 C C . LEU D 1 80 ? 61.914 169.100 16.202 1.00 30.21 72 LEU D C 1
ATOM 9618 O O . LEU D 1 80 ? 62.368 169.154 15.054 1.00 30.23 72 LEU D O 1
ATOM 9623 N N . PRO D 1 81 ? 60.629 168.809 16.469 1.00 30.45 73 PRO D N 1
ATOM 9624 C CA . PRO D 1 81 ? 59.658 168.516 15.398 1.00 30.33 73 PRO D CA 1
ATOM 9625 C C . PRO D 1 81 ? 59.630 169.546 14.264 1.00 30.41 73 PRO D C 1
ATOM 9626 O O . PRO D 1 81 ? 59.486 169.163 13.097 1.00 30.40 73 PRO D O 1
ATOM 9630 N N . GLU D 1 82 ? 59.781 170.829 14.608 1.00 30.19 74 GLU D N 1
ATOM 9631 C CA . GLU D 1 82 ? 59.794 171.916 13.636 1.00 29.77 74 GLU D CA 1
ATOM 9632 C C . GLU D 1 82 ? 61.063 171.899 12.765 1.00 29.39 74 GLU D C 1
ATOM 9633 O O . GLU D 1 82 ? 61.027 172.308 11.604 1.00 29.45 74 GLU D O 1
ATOM 9635 N N . LEU D 1 83 ? 62.179 171.440 13.321 1.00 28.55 75 LEU D N 1
ATOM 9636 C CA . LEU D 1 83 ? 63.374 171.265 12.514 1.00 27.81 75 LEU D CA 1
ATOM 9637 C C . LEU D 1 83 ? 63.247 170.029 11.611 1.00 27.82 75 LEU D C 1
ATOM 9638 O O . LEU D 1 83 ? 63.598 170.078 10.427 1.00 28.00 75 LEU D O 1
ATOM 9643 N N . ARG D 1 84 ? 62.734 168.933 12.147 1.00 27.58 76 ARG D N 1
ATOM 9644 C CA . ARG D 1 84 ? 62.474 167.758 11.306 1.00 27.81 76 ARG D CA 1
ATOM 9645 C C . ARG D 1 84 ? 61.535 168.042 10.117 1.00 27.48 76 ARG D C 1
ATOM 9646 O O . ARG D 1 84 ? 61.774 167.543 9.026 1.00 27.45 76 ARG D O 1
ATOM 9654 N N . LYS D 1 85 ? 60.489 168.846 10.342 1.00 27.38 77 LYS D N 1
ATOM 9655 C CA . LYS D 1 85 ? 59.562 169.301 9.286 1.00 27.17 77 LYS D CA 1
ATOM 9656 C C . LYS D 1 85 ? 60.272 170.148 8.201 1.00 26.86 77 LYS D C 1
ATOM 9657 O O . LYS D 1 85 ? 60.008 169.978 7.016 1.00 27.11 77 LYS D O 1
ATOM 9659 N N . ALA D 1 86 ? 61.166 171.040 8.627 1.00 26.31 78 ALA D N 1
ATOM 9660 C CA . ALA D 1 86 ? 61.966 171.894 7.737 1.00 25.90 78 ALA D CA 1
ATOM 9661 C C . ALA D 1 86 ? 63.000 171.122 6.922 1.00 25.60 78 ALA D C 1
ATOM 9662 O O . ALA D 1 86 ? 63.226 171.449 5.764 1.00 25.86 78 ALA D O 1
ATOM 9664 N N . ILE D 1 87 ? 63.635 170.117 7.521 1.00 25.59 79 ILE D N 1
ATOM 9665 C CA . ILE D 1 87 ? 64.529 169.210 6.784 1.00 25.15 79 ILE D CA 1
ATOM 9666 C C . ILE D 1 87 ? 63.746 168.532 5.643 1.00 25.40 79 ILE D C 1
ATOM 9667 O O . ILE D 1 87 ? 64.214 168.506 4.499 1.00 24.70 79 ILE D O 1
ATOM 9672 N N . VAL D 1 88 ? 62.553 168.021 5.976 1.00 25.65 80 VAL D N 1
ATOM 9673 C CA . VAL D 1 88 ? 61.643 167.352 5.025 1.00 26.09 80 VAL D CA 1
ATOM 9674 C C . VAL D 1 88 ? 61.301 168.231 3.803 1.00 26.36 80 VAL D C 1
ATOM 9675 O O . VAL D 1 88 ? 61.401 167.761 2.661 1.00 26.59 80 VAL D O 1
ATOM 9679 N N . GLU D 1 89 ? 60.925 169.496 4.046 1.00 26.56 81 GLU D N 1
ATOM 9680 C CA . GLU D 1 89 ? 60.584 170.444 2.959 1.00 26.54 81 GLU D CA 1
ATOM 9681 C C . GLU D 1 89 ? 61.778 170.706 2.070 1.00 26.23 81 GLU D C 1
ATOM 9682 O O . GLU D 1 89 ? 61.654 170.705 0.845 1.00 26.71 81 GLU D O 1
ATOM 9685 N N . ARG D 1 90 ? 62.929 170.934 2.701 1.00 26.29 82 ARG D N 1
ATOM 9686 C CA . ARG D 1 90 ? 64.193 171.258 2.012 1.00 26.17 82 ARG D CA 1
ATOM 9687 C C . ARG D 1 90 ? 64.672 170.094 1.136 1.00 26.02 82 ARG D C 1
ATOM 9688 O O . ARG D 1 90 ? 65.108 170.295 0.010 1.00 26.28 82 ARG D O 1
ATOM 9696 N N . GLU D 1 91 ? 64.571 168.881 1.671 1.00 26.09 83 GLU D N 1
ATOM 9697 C CA . GLU D 1 91 ? 64.998 167.660 0.981 1.00 25.75 83 GLU D CA 1
ATOM 9698 C C . GLU D 1 91 ? 63.992 167.247 -0.095 1.00 26.72 83 GLU D C 1
ATOM 9699 O O . GLU D 1 91 ? 64.381 166.669 -1.125 1.00 26.54 83 GLU D O 1
ATOM 9705 N N . LYS D 1 92 ? 62.706 167.550 0.133 1.00 27.52 84 LYS D N 1
ATOM 9706 C CA . LYS D 1 92 ? 61.679 167.335 -0.898 1.00 28.18 84 LYS D CA 1
ATOM 9707 C C . LYS D 1 92 ? 61.934 168.284 -2.056 1.00 28.28 84 LYS D C 1
ATOM 9708 O O . LYS D 1 92 ? 61.977 167.859 -3.206 1.00 28.54 84 LYS D O 1
ATOM 9711 N N . ARG D 1 93 ? 62.134 169.564 -1.748 1.00 28.43 85 ARG D N 1
ATOM 9712 C CA . ARG D 1 93 ? 62.457 170.566 -2.771 1.00 28.47 85 ARG D CA 1
ATOM 9713 C C . ARG D 1 93 ? 63.748 170.273 -3.564 1.00 28.60 85 ARG D C 1
ATOM 9714 O O . ARG D 1 93 ? 63.741 170.377 -4.787 1.00 28.79 85 ARG D O 1
ATOM 9716 N N . LYS D 1 94 ? 64.843 169.913 -2.889 1.00 28.30 86 LYS D N 1
ATOM 9717 C CA . LYS D 1 94 ? 66.120 169.693 -3.600 1.00 27.85 86 LYS D CA 1
ATOM 9718 C C . LYS D 1 94 ? 66.230 168.346 -4.290 1.00 27.67 86 LYS D C 1
ATOM 9719 O O . LYS D 1 94 ? 66.729 168.260 -5.416 1.00 27.60 86 LYS D O 1
ATOM 9725 N N . ASN D 1 95 ? 65.773 167.306 -3.605 1.00 27.63 87 ASN D N 1
ATOM 9726 C CA . ASN D 1 95 ? 66.056 165.928 -4.009 1.00 27.67 87 ASN D CA 1
ATOM 9727 C C . ASN D 1 95 ? 64.820 165.153 -4.437 1.00 27.96 87 ASN D C 1
ATOM 9728 O O . ASN D 1 95 ? 64.927 164.027 -4.922 1.00 27.76 87 ASN D O 1
ATOM 9733 N N . GLY D 1 96 ? 63.650 165.766 -4.247 1.00 28.64 88 GLY D N 1
ATOM 9734 C CA . GLY D 1 96 ? 62.360 165.178 -4.634 1.00 29.17 88 GLY D CA 1
ATOM 9735 C C . GLY D 1 96 ? 62.011 163.870 -3.947 1.00 29.65 88 GLY D C 1
ATOM 9736 O O . GLY D 1 96 ? 61.201 163.093 -4.476 1.00 30.12 88 GLY D O 1
ATOM 9737 N N . VAL D 1 97 ? 62.608 163.620 -2.777 1.00 29.62 89 VAL D N 1
ATOM 9738 C CA . VAL D 1 97 ? 62.378 162.370 -2.033 1.00 30.07 89 VAL D CA 1
ATOM 9739 C C . VAL D 1 97 ? 61.085 162.388 -1.235 1.00 30.40 89 VAL D C 1
ATOM 9740 O O . VAL D 1 97 ? 60.670 163.424 -0.734 1.00 30.45 89 VAL D O 1
ATOM 9744 N N . ASP D 1 98 ? 60.465 161.225 -1.103 1.00 31.08 90 ASP D N 1
ATOM 9745 C CA . ASP D 1 98 ? 59.199 161.113 -0.380 1.00 31.83 90 ASP D CA 1
ATOM 9746 C C . ASP D 1 98 ? 59.447 160.616 1.053 1.00 31.57 90 ASP D C 1
ATOM 9747 O O . ASP D 1 98 ? 59.456 159.410 1.305 1.00 31.59 90 ASP D O 1
ATOM 9752 N N . ILE D 1 99 ? 59.660 161.569 1.974 1.00 31.39 91 ILE D N 1
ATOM 9753 C CA . ILE D 1 99 ? 59.957 161.279 3.391 1.00 30.94 91 ILE D CA 1
ATOM 9754 C C . ILE D 1 99 ? 59.024 162.070 4.305 1.00 31.24 91 ILE D C 1
ATOM 9755 O O . ILE D 1 99 ? 58.427 163.056 3.873 1.00 31.29 91 ILE D O 1
ATOM 9760 N N . THR D 1 100 ? 58.897 161.643 5.561 1.00 31.24 92 THR D N 1
ATOM 9761 C CA . THR D 1 100 ? 58.128 162.408 6.549 1.00 31.84 92 THR D CA 1
ATOM 9762 C C . THR D 1 100 ? 59.057 162.776 7.716 1.00 31.84 92 THR D C 1
ATOM 9763 O O . THR D 1 100 ? 60.200 162.296 7.754 1.00 31.96 92 THR D O 1
ATOM 9767 N N . PRO D 1 101 ? 58.605 163.632 8.644 1.00 31.66 93 PRO D N 1
ATOM 9768 C CA . PRO D 1 101 ? 59.402 163.947 9.832 1.00 31.46 93 PRO D CA 1
ATOM 9769 C C . PRO D 1 101 ? 59.923 162.741 10.606 1.00 31.28 93 PRO D C 1
ATOM 9770 O O . PRO D 1 101 ? 61.002 162.827 11.188 1.00 31.38 93 PRO D O 1
ATOM 9774 N N . ASP D 1 102 ? 59.182 161.636 10.593 1.00 30.91 94 ASP D N 1
ATOM 9775 C CA . ASP D 1 102 ? 59.614 160.406 11.249 1.00 31.19 94 ASP D CA 1
ATOM 9776 C C . ASP D 1 102 ? 60.783 159.667 10.595 1.00 30.06 94 ASP D C 1
ATOM 9777 O O . ASP D 1 102 ? 61.361 158.758 11.210 1.00 29.54 94 ASP D O 1
ATOM 9782 N N . ASP D 1 103 ? 61.125 160.060 9.365 1.00 28.86 95 ASP D N 1
ATOM 9783 C CA . ASP D 1 103 ? 62.262 159.475 8.656 1.00 27.80 95 ASP D CA 1
ATOM 9784 C C . ASP D 1 103 ? 63.512 160.302 8.873 1.00 27.01 95 ASP D C 1
ATOM 9785 O O . ASP D 1 103 ? 64.531 160.025 8.256 1.00 26.74 95 ASP D O 1
ATOM 9790 N N . VAL D 1 104 ? 63.418 161.302 9.756 1.00 26.00 96 VAL D N 1
ATOM 9791 C CA . VAL D 1 104 ? 64.466 162.290 9.990 1.00 25.12 96 VAL D CA 1
ATOM 9792 C C . VAL D 1 104 ? 64.954 162.222 11.440 1.00 24.92 96 VAL D C 1
ATOM 9793 O O . VAL D 1 104 ? 64.134 162.100 12.363 1.00 25.18 96 VAL D O 1
ATOM 9797 N N . ARG D 1 105 ? 66.280 162.282 11.632 1.00 23.92 97 ARG D N 1
ATOM 9798 C CA . ARG D 1 105 ? 66.893 162.392 12.967 1.00 23.38 97 ARG D CA 1
ATOM 9799 C C . ARG D 1 105 ? 67.903 163.541 12.995 1.00 22.39 97 ARG D C 1
ATOM 9800 O O . ARG D 1 105 ? 68.849 163.562 12.191 1.00 22.61 97 ARG D O 1
ATOM 9808 N N . VAL D 1 106 ? 67.720 164.481 13.915 1.00 21.36 98 VAL D N 1
ATOM 9809 C CA . VAL D 1 106 ? 68.687 165.571 14.094 1.00 20.50 98 VAL D CA 1
ATOM 9810 C C . VAL D 1 106 ? 69.877 165.070 14.920 1.00 20.26 98 VAL D C 1
ATOM 9811 O O . VAL D 1 106 ? 69.698 164.369 15.911 1.00 20.29 98 VAL D O 1
ATOM 9815 N N . THR D 1 107 ? 71.087 165.428 14.499 1.00 19.89 99 THR D N 1
ATOM 9816 C CA . THR D 1 107 ? 72.298 164.955 15.161 1.00 19.70 99 THR D CA 1
ATOM 9817 C C . THR D 1 107 ? 73.236 166.104 15.511 1.00 19.81 99 THR D C 1
ATOM 9818 O O . THR D 1 107 ? 73.074 167.247 15.036 1.00 19.99 99 THR D O 1
ATOM 9822 N N . ALA D 1 108 ? 74.211 165.786 16.351 1.00 19.37 100 ALA D N 1
ATOM 9823 C CA . ALA D 1 108 ? 75.286 166.687 16.661 1.00 19.59 100 ALA D CA 1
ATOM 9824 C C . ALA D 1 108 ? 76.287 166.668 15.499 1.00 19.49 100 ALA D C 1
ATOM 9825 O O . ALA D 1 108 ? 77.389 166.146 15.611 1.00 19.70 100 ALA D O 1
ATOM 9827 N N . ALA D 1 109 ? 75.879 167.243 14.371 1.00 19.80 101 ALA D N 1
ATOM 9828 C CA . ALA D 1 109 ? 76.717 167.337 13.167 1.00 19.64 101 ALA D CA 1
ATOM 9829 C C . ALA D 1 109 ? 76.728 166.012 12.415 1.00 19.81 101 ALA D C 1
ATOM 9830 O O . ALA D 1 109 ? 76.149 165.007 12.878 1.00 19.87 101 ALA D O 1
ATOM 9832 N N . VAL D 1 110 ? 77.363 166.002 11.248 1.00 19.63 102 VAL D N 1
ATOM 9833 C CA . VAL D 1 110 ? 77.498 164.767 10.480 1.00 19.69 102 VAL D CA 1
ATOM 9834 C C . VAL D 1 110 ? 78.335 163.778 11.286 1.00 19.83 102 VAL D C 1
ATOM 9835 O O . VAL D 1 110 ? 78.098 162.577 11.220 1.00 20.24 102 VAL D O 1
ATOM 9839 N N . THR D 1 111 ? 79.299 164.280 12.059 1.00 19.95 103 THR D N 1
ATOM 9840 C CA . THR D 1 111 ? 80.116 163.416 12.921 1.00 20.32 103 THR D CA 1
ATOM 9841 C C . THR D 1 111 ? 79.253 162.477 13.803 1.00 20.66 103 THR D C 1
ATOM 9842 O O . THR D 1 111 ? 79.519 161.265 13.861 1.00 20.51 103 THR D O 1
ATOM 9846 N N . GLU D 1 112 ? 78.224 163.022 14.463 1.00 20.55 104 GLU D N 1
ATOM 9847 C CA . GLU D 1 112 ? 77.350 162.183 15.277 1.00 20.93 104 GLU D CA 1
ATOM 9848 C C . GLU D 1 112 ? 76.459 161.276 14.429 1.00 20.88 104 GLU D C 1
ATOM 9849 O O . GLU D 1 112 ? 76.225 160.113 14.812 1.00 21.24 104 GLU D O 1
ATOM 9855 N N . ALA D 1 113 ? 75.977 161.780 13.287 1.00 20.59 105 ALA D N 1
ATOM 9856 C CA . ALA D 1 113 ? 75.279 160.924 12.309 1.00 20.37 105 ALA D CA 1
ATOM 9857 C C . ALA D 1 113 ? 76.065 159.630 12.065 1.00 20.16 105 ALA D C 1
ATOM 9858 O O . ALA D 1 113 ? 75.525 158.539 12.202 1.00 20.14 105 ALA D O 1
ATOM 9860 N N . LEU D 1 114 ? 77.349 159.774 11.734 1.00 20.17 106 LEU D N 1
ATOM 9861 C CA . LEU D 1 114 ? 78.254 158.647 11.508 1.00 19.70 106 LEU D CA 1
ATOM 9862 C C . LEU D 1 114 ? 78.410 157.723 12.713 1.00 19.73 106 LEU D C 1
ATOM 9863 O O . LEU D 1 114 ? 78.353 156.498 12.537 1.00 19.51 106 LEU D O 1
ATOM 9868 N N . GLN D 1 115 ? 78.593 158.295 13.917 1.00 19.31 107 GLN D N 1
ATOM 9869 C CA . GLN D 1 115 ? 78.734 157.519 15.154 1.00 20.13 107 GLN D CA 1
ATOM 9870 C C . GLN D 1 115 ? 77.505 156.647 15.406 1.00 19.85 107 GLN D C 1
ATOM 9871 O O . GLN D 1 115 ? 77.619 155.453 15.724 1.00 19.22 107 GLN D O 1
ATOM 9877 N N . LEU D 1 116 ? 76.337 157.266 15.250 1.00 19.86 108 LEU D N 1
ATOM 9878 C CA . LEU D 1 116 ? 75.045 156.587 15.357 1.00 19.71 108 LEU D CA 1
ATOM 9879 C C . LEU D 1 116 ? 74.883 155.499 14.293 1.00 19.72 108 LEU D C 1
ATOM 9880 O O . LEU D 1 116 ? 74.494 154.373 14.615 1.00 20.19 108 LEU D O 1
ATOM 9885 N N . ILE D 1 117 ? 75.199 155.817 13.036 1.00 19.38 109 ILE D N 1
ATOM 9886 C CA . ILE D 1 117 ? 75.017 154.858 11.938 1.00 18.73 109 ILE D CA 1
ATOM 9887 C C . ILE D 1 117 ? 75.981 153.682 12.066 1.00 18.75 109 ILE D C 1
ATOM 9888 O O . ILE D 1 117 ? 75.553 152.524 11.958 1.00 18.72 109 ILE D O 1
ATOM 9893 N N . PHE D 1 118 ? 77.262 153.964 12.331 1.00 18.69 110 PHE D N 1
ATOM 9894 C CA . PHE D 1 118 ? 78.258 152.893 12.554 1.00 18.52 110 PHE D CA 1
ATOM 9895 C C . PHE D 1 118 ? 78.008 152.062 13.838 1.00 18.70 110 PHE D C 1
ATOM 9896 O O . PHE D 1 118 ? 78.112 150.844 13.813 1.00 18.52 110 PHE D O 1
ATOM 9904 N N . GLY D 1 119 ? 77.657 152.712 14.946 1.00 18.78 111 GLY D N 1
ATOM 9905 C CA . GLY D 1 119 ? 77.310 152.003 16.172 1.00 19.09 111 GLY D CA 1
ATOM 9906 C C . GLY D 1 119 ? 76.182 151.001 15.968 1.00 19.80 111 GLY D C 1
ATOM 9907 O O . GLY D 1 119 ? 76.276 149.849 16.423 1.00 20.08 111 GLY D O 1
ATOM 9908 N N . ALA D 1 120 ? 75.138 151.443 15.259 1.00 20.30 112 ALA D N 1
ATOM 9909 C CA . ALA D 1 120 ? 73.898 150.692 15.037 1.00 20.73 112 ALA D CA 1
ATOM 9910 C C . ALA D 1 120 ? 74.024 149.554 14.025 1.00 21.17 112 ALA D C 1
ATOM 9911 O O . ALA D 1 120 ? 73.259 148.611 14.065 1.00 21.29 112 ALA D O 1
ATOM 9913 N N . LEU D 1 121 ? 75.005 149.654 13.133 1.00 21.48 113 LEU D N 1
ATOM 9914 C CA . LEU D 1 121 ? 75.176 148.736 12.017 1.00 21.76 113 LEU D CA 1
ATOM 9915 C C . LEU D 1 121 ? 76.223 147.655 12.246 1.00 21.79 113 LEU D C 1
ATOM 9916 O O . LEU D 1 121 ? 76.045 146.528 11.809 1.00 21.65 113 LEU D O 1
ATOM 9921 N N . LEU D 1 122 ? 77.307 147.999 12.939 1.00 21.95 114 LEU D N 1
ATOM 9922 C CA . LEU D 1 122 ? 78.494 147.143 12.997 1.00 21.98 114 LEU D CA 1
ATOM 9923 C C . LEU D 1 122 ? 78.538 146.089 14.096 1.00 22.81 114 LEU D C 1
ATOM 9924 O O . LEU D 1 122 ? 78.541 146.422 15.283 1.00 22.26 114 LEU D O 1
ATOM 9929 N N . ASP D 1 123 ? 78.553 144.820 13.674 1.00 23.33 115 ASP D N 1
ATOM 9930 C CA . ASP D 1 123 ? 78.967 143.710 14.530 1.00 24.10 115 ASP D CA 1
ATOM 9931 C C . ASP D 1 123 ? 80.487 143.558 14.292 1.00 24.42 115 ASP D C 1
ATOM 9932 O O . ASP D 1 123 ? 80.988 144.126 13.313 1.00 24.60 115 ASP D O 1
ATOM 9937 N N . PRO D 1 124 ? 81.224 142.839 15.156 1.00 24.59 116 PRO D N 1
ATOM 9938 C CA . PRO D 1 124 ? 82.691 142.733 14.993 1.00 24.35 116 PRO D CA 1
ATOM 9939 C C . PRO D 1 124 ? 83.064 142.082 13.649 1.00 23.88 116 PRO D C 1
ATOM 9940 O O . PRO D 1 124 ? 82.536 141.033 13.308 1.00 23.62 116 PRO D O 1
ATOM 9944 N N . GLY D 1 125 ? 83.936 142.737 12.887 1.00 23.60 117 GLY D N 1
ATOM 9945 C CA . GLY D 1 125 ? 84.410 142.213 11.599 1.00 23.20 117 GLY D CA 1
ATOM 9946 C C . GLY D 1 125 ? 83.542 142.584 10.411 1.00 22.77 117 GLY D C 1
ATOM 9947 O O . GLY D 1 125 ? 83.856 142.239 9.274 1.00 22.73 117 GLY D O 1
ATOM 9948 N N . ASP D 1 126 ? 82.440 143.279 10.669 1.00 22.36 118 ASP D N 1
ATOM 9949 C CA . ASP D 1 126 ? 81.634 143.801 9.594 1.00 22.13 118 ASP D CA 1
ATOM 9950 C C . ASP D 1 126 ? 82.434 144.854 8.822 1.00 21.98 118 ASP D C 1
ATOM 9951 O O . ASP D 1 126 ? 83.268 145.562 9.405 1.00 21.46 118 ASP D O 1
ATOM 9956 N N . GLU D 1 127 ? 82.177 144.935 7.519 1.00 21.56 119 GLU D N 1
ATOM 9957 C CA . GLU D 1 127 ? 82.916 145.839 6.666 1.00 21.76 119 GLU D CA 1
ATOM 9958 C C . GLU D 1 127 ? 82.071 147.000 6.169 1.00 21.40 119 GLU D C 1
ATOM 9959 O O . GLU D 1 127 ? 80.847 146.876 6.017 1.00 21.66 119 GLU D O 1
ATOM 9965 N N . ILE D 1 128 ? 82.734 148.129 5.949 1.00 20.48 120 ILE D N 1
ATOM 9966 C CA . ILE D 1 128 ? 82.131 149.266 5.289 1.00 20.10 120 ILE D CA 1
ATOM 9967 C C . ILE D 1 128 ? 83.055 149.637 4.130 1.00 19.97 120 ILE D C 1
ATOM 9968 O O . ILE D 1 128 ? 84.282 149.799 4.317 1.00 20.12 120 ILE D O 1
ATOM 9973 N N . LEU D 1 129 ? 82.468 149.737 2.940 1.00 19.15 121 LEU D N 1
ATOM 9974 C CA . LEU D 1 129 ? 83.180 150.247 1.801 1.00 19.09 121 LEU D CA 1
ATOM 9975 C C . LEU D 1 129 ? 83.209 151.782 1.840 1.00 19.16 121 LEU D C 1
ATOM 9976 O O . LEU D 1 129 ? 82.168 152.417 1.888 1.00 18.23 121 LEU D O 1
ATOM 9981 N N . VAL D 1 130 ? 84.420 152.349 1.834 1.00 19.42 122 VAL D N 1
ATOM 9982 C CA . VAL D 1 130 ? 84.635 153.805 1.802 1.00 20.15 122 VAL D CA 1
ATOM 9983 C C . VAL D 1 130 ? 85.494 154.172 0.584 1.00 20.46 122 VAL D C 1
ATOM 9984 O O . VAL D 1 130 ? 86.302 153.360 0.148 1.00 20.90 122 VAL D O 1
ATOM 9988 N N . PRO D 1 131 ? 85.358 155.375 0.026 1.00 20.73 123 PRO D N 1
ATOM 9989 C CA . PRO D 1 131 ? 86.186 155.744 -1.127 1.00 21.15 123 PRO D CA 1
ATOM 9990 C C . PRO D 1 131 ? 87.668 155.868 -0.774 1.00 21.63 123 PRO D C 1
ATOM 9991 O O . PRO D 1 131 ? 87.991 156.109 0.388 1.00 21.79 123 PRO D O 1
ATOM 9995 N N . GLY D 1 132 ? 88.536 155.703 -1.774 1.00 21.97 124 GLY D N 1
ATOM 9996 C CA . GLY D 1 132 ? 89.972 156.013 -1.669 1.00 22.77 124 GLY D CA 1
ATOM 9997 C C . GLY D 1 132 ? 90.378 156.906 -2.850 1.00 23.29 124 GLY D C 1
ATOM 9998 O O . GLY D 1 132 ? 90.161 156.510 -4.011 1.00 22.99 124 GLY D O 1
ATOM 9999 N N . PRO D 1 133 ? 90.950 158.100 -2.624 1.00 23.87 125 PRO D N 1
ATOM 10000 C CA . PRO D 1 133 ? 91.303 158.675 -1.297 1.00 24.41 125 PRO D CA 1
ATOM 10001 C C . PRO D 1 133 ? 90.136 158.888 -0.309 1.00 25.09 125 PRO D C 1
ATOM 10002 O O . PRO D 1 133 ? 89.023 159.258 -0.705 1.00 24.64 125 PRO D O 1
ATOM 10006 N N . SER D 1 134 ? 90.439 158.688 0.973 1.00 26.14 126 SER D N 1
ATOM 10007 C CA . SER D 1 134 ? 89.431 158.601 2.027 1.00 27.50 126 SER D CA 1
ATOM 10008 C C . SER D 1 134 ? 89.327 159.817 2.926 1.00 28.09 126 SER D C 1
ATOM 10009 O O . SER D 1 134 ? 90.276 160.567 3.097 1.00 28.63 126 SER D O 1
ATOM 10012 N N . TYR D 1 135 ? 88.143 160.016 3.492 1.00 28.89 127 TYR D N 1
ATOM 10013 C CA . TYR D 1 135 ? 87.990 161.008 4.522 1.00 29.25 127 TYR D CA 1
ATOM 10014 C C . TYR D 1 135 ? 88.309 160.268 5.833 1.00 29.30 127 TYR D C 1
ATOM 10015 O O . TYR D 1 135 ? 87.595 159.323 6.200 1.00 28.91 127 TYR D O 1
ATOM 10024 N N . PRO D 1 136 ? 89.409 160.657 6.499 1.00 29.42 128 PRO D N 1
ATOM 10025 C CA . PRO D 1 136 ? 89.936 159.888 7.663 1.00 29.69 128 PRO D CA 1
ATOM 10026 C C . PRO D 1 136 ? 88.979 159.514 8.816 1.00 29.65 128 PRO D C 1
ATOM 10027 O O . PRO D 1 136 ? 89.076 158.388 9.304 1.00 30.08 128 PRO D O 1
ATOM 10031 N N . PRO D 1 137 ? 88.085 160.395 9.280 1.00 29.51 129 PRO D N 1
ATOM 10032 C CA . PRO D 1 137 ? 87.136 159.988 10.338 1.00 29.22 129 PRO D CA 1
ATOM 10033 C C . PRO D 1 137 ? 86.335 158.704 10.048 1.00 28.86 129 PRO D C 1
ATOM 10034 O O . PRO D 1 137 ? 86.023 157.969 10.980 1.00 29.06 129 PRO D O 1
ATOM 10038 N N . TYR D 1 138 ? 86.012 158.432 8.785 1.00 28.09 130 TYR D N 1
ATOM 10039 C CA . TYR D 1 138 ? 85.333 157.187 8.424 1.00 27.56 130 TYR D CA 1
ATOM 10040 C C . TYR D 1 138 ? 86.158 155.960 8.859 1.00 27.33 130 TYR D C 1
ATOM 10041 O O . TYR D 1 138 ? 85.644 155.087 9.554 1.00 27.36 130 TYR D O 1
ATOM 10050 N N . THR D 1 139 ? 87.431 155.931 8.452 1.00 26.75 131 THR D N 1
ATOM 10051 C CA . THR D 1 139 ? 88.420 154.926 8.850 1.00 26.39 131 THR D CA 1
ATOM 10052 C C . THR D 1 139 ? 88.451 154.733 10.365 1.00 25.65 131 THR D C 1
ATOM 10053 O O . THR D 1 139 ? 88.235 153.630 10.839 1.00 25.77 131 THR D O 1
ATOM 10057 N N . GLY D 1 140 ? 88.708 155.813 11.103 1.00 25.30 132 GLY D N 1
ATOM 10058 C CA . GLY D 1 140 ? 88.741 155.798 12.568 1.00 24.62 132 GLY D CA 1
ATOM 10059 C C . GLY D 1 140 ? 87.465 155.263 13.198 1.00 24.56 132 GLY D C 1
ATOM 10060 O O . GLY D 1 140 ? 87.520 154.364 14.041 1.00 24.89 132 GLY D O 1
ATOM 10061 N N . LEU D 1 141 ? 86.319 155.797 12.778 1.00 24.10 133 LEU D N 1
ATOM 10062 C CA . LEU D 1 141 ? 85.028 155.420 13.350 1.00 23.99 133 LEU D CA 1
ATOM 10063 C C . LEU D 1 141 ? 84.595 154.006 13.026 1.00 23.84 133 LEU D C 1
ATOM 10064 O O . LEU D 1 141 ? 84.083 153.320 13.911 1.00 24.42 133 LEU D O 1
ATOM 10069 N N . VAL D 1 142 ? 84.779 153.548 11.789 1.00 23.35 134 VAL D N 1
ATOM 10070 C CA . VAL D 1 142 ? 84.488 152.139 11.484 1.00 22.91 134 VAL D CA 1
ATOM 10071 C C . VAL D 1 142 ? 85.337 151.226 12.392 1.00 23.66 134 VAL D C 1
ATOM 10072 O O . VAL D 1 142 ? 84.802 150.291 13.002 1.00 23.93 134 VAL D O 1
ATOM 10076 N N . LYS D 1 143 ? 86.645 151.500 12.480 1.00 23.92 135 LYS D N 1
ATOM 10077 C CA . LYS D 1 143 ? 87.554 150.739 13.343 1.00 24.56 135 LYS D CA 1
ATOM 10078 C C . LYS D 1 143 ? 87.159 150.783 14.821 1.00 24.31 135 LYS D C 1
ATOM 10079 O O . LYS D 1 143 ? 87.143 149.748 15.475 1.00 24.42 135 LYS D O 1
ATOM 10085 N N . PHE D 1 144 ? 86.833 151.970 15.337 1.00 24.32 136 PHE D N 1
ATOM 10086 C CA . PHE D 1 144 ? 86.417 152.120 16.726 1.00 24.39 136 PHE D CA 1
ATOM 10087 C C . PHE D 1 144 ? 85.242 151.209 17.100 1.00 24.80 136 PHE D C 1
ATOM 10088 O O . PHE D 1 144 ? 85.255 150.592 18.170 1.00 25.38 136 PHE D O 1
ATOM 10096 N N . TYR D 1 145 ? 84.239 151.131 16.223 1.00 24.68 137 TYR D N 1
ATOM 10097 C CA . TYR D 1 145 ? 83.057 150.296 16.430 1.00 24.41 137 TYR D CA 1
ATOM 10098 C C . TYR D 1 145 ? 83.280 148.830 16.049 1.00 24.21 137 TYR D C 1
ATOM 10099 O O . TYR D 1 145 ? 82.330 148.066 15.917 1.00 24.02 137 TYR D O 1
ATOM 10108 N N . GLY D 1 146 ? 84.540 148.442 15.881 1.00 24.31 138 GLY D N 1
ATOM 10109 C CA . GLY D 1 146 ? 84.889 147.037 15.646 1.00 24.28 138 GLY D CA 1
ATOM 10110 C C . GLY D 1 146 ? 84.728 146.568 14.218 1.00 24.47 138 GLY D C 1
ATOM 10111 O O . GLY D 1 146 ? 84.738 145.357 13.953 1.00 24.98 138 GLY D O 1
ATOM 10112 N N . GLY D 1 147 ? 84.595 147.511 13.285 1.00 24.33 139 GLY D N 1
ATOM 10113 C CA . GLY D 1 147 ? 84.476 147.165 11.873 1.00 23.87 139 GLY D CA 1
ATOM 10114 C C . GLY D 1 147 ? 85.778 147.230 11.099 1.00 23.85 139 GLY D C 1
ATOM 10115 O O . GLY D 1 147 ? 86.825 147.629 11.646 1.00 23.61 139 GLY D O 1
ATOM 10116 N N . LYS D 1 148 ? 85.710 146.821 9.825 1.00 23.65 140 LYS D N 1
ATOM 10117 C CA . LYS D 1 148 ? 86.840 146.943 8.896 1.00 23.52 140 LYS D CA 1
ATOM 10118 C C . LYS D 1 148 ? 86.485 147.850 7.711 1.00 23.35 140 LYS D C 1
ATOM 10119 O O . LYS D 1 148 ? 85.656 147.461 6.883 1.00 23.32 140 LYS D O 1
ATOM 10121 N N . PRO D 1 149 ? 87.092 149.047 7.637 1.00 23.06 141 PRO D N 1
ATOM 10122 C CA . PRO D 1 149 ? 86.914 149.939 6.486 1.00 23.09 141 PRO D CA 1
ATOM 10123 C C . PRO D 1 149 ? 87.708 149.401 5.278 1.00 23.54 141 PRO D C 1
ATOM 10124 O O . PRO D 1 149 ? 88.895 148.998 5.398 1.00 23.62 141 PRO D O 1
ATOM 10128 N N . VAL D 1 150 ? 87.030 149.350 4.134 1.00 23.43 142 VAL D N 1
ATOM 10129 C CA . VAL D 1 150 ? 87.600 148.784 2.927 1.00 22.93 142 VAL D CA 1
ATOM 10130 C C . VAL D 1 150 ? 87.461 149.873 1.876 1.00 22.97 142 VAL D C 1
ATOM 10131 O O . VAL D 1 150 ? 86.347 150.276 1.508 1.00 22.85 142 VAL D O 1
ATOM 10135 N N . GLU D 1 151 ? 88.613 150.345 1.419 1.00 22.45 143 GLU D N 1
ATOM 10136 C CA . GLU D 1 151 ? 88.680 151.406 0.451 1.00 22.34 143 GLU D CA 1
ATOM 10137 C C . GLU D 1 151 ? 88.501 150.882 -0.949 1.00 21.81 143 GLU D C 1
ATOM 10138 O O . GLU D 1 151 ? 89.189 149.935 -1.369 1.00 22.18 143 GLU D O 1
ATOM 10144 N N . TYR D 1 152 ? 87.555 151.482 -1.658 1.00 20.66 144 TYR D N 1
ATOM 10145 C CA . TYR D 1 152 ? 87.438 151.242 -3.061 1.00 19.84 144 TYR D CA 1
ATOM 10146 C C . TYR D 1 152 ? 88.136 152.383 -3.794 1.00 20.21 144 TYR D C 1
ATOM 10147 O O . TYR D 1 152 ? 88.155 153.537 -3.330 1.00 19.93 144 TYR D O 1
ATOM 10156 N N . ARG D 1 153 ? 88.720 152.033 -4.935 1.00 20.41 145 ARG D N 1
ATOM 10157 C CA . ARG D 1 153 ? 89.428 152.970 -5.786 1.00 20.43 145 ARG D CA 1
ATOM 10158 C C . ARG D 1 153 ? 88.505 154.018 -6.427 1.00 20.13 145 ARG D C 1
ATOM 10159 O O . ARG D 1 153 ? 87.392 153.724 -6.852 1.00 19.78 145 ARG D O 1
ATOM 10167 N N . THR D 1 154 ? 88.989 155.253 -6.461 1.00 20.42 146 THR D N 1
ATOM 10168 C CA . THR D 1 154 ? 88.426 156.289 -7.317 1.00 20.00 146 THR D CA 1
ATOM 10169 C C . THR D 1 154 ? 89.531 156.697 -8.287 1.00 20.34 146 THR D C 1
ATOM 10170 O O . THR D 1 154 ? 90.712 156.573 -7.965 1.00 19.56 146 THR D O 1
ATOM 10174 N N . ILE D 1 155 ? 89.136 157.169 -9.473 1.00 21.04 147 ILE D N 1
ATOM 10175 C CA . ILE D 1 155 ? 90.061 157.293 -10.606 1.00 21.67 147 ILE D CA 1
ATOM 10176 C C . ILE D 1 155 ? 90.420 158.735 -10.986 1.00 22.21 147 ILE D C 1
ATOM 10177 O O . ILE D 1 155 ? 89.592 159.469 -11.514 1.00 22.11 147 ILE D O 1
ATOM 10182 N N . GLU D 1 156 ? 91.664 159.125 -10.734 1.00 23.56 148 GLU D N 1
ATOM 10183 C CA . GLU D 1 156 ? 92.109 160.497 -11.054 1.00 24.62 148 GLU D CA 1
ATOM 10184 C C . GLU D 1 156 ? 91.809 160.979 -12.494 1.00 25.28 148 GLU D C 1
ATOM 10185 O O . GLU D 1 156 ? 91.272 162.092 -12.669 1.00 25.36 148 GLU D O 1
ATOM 10191 N N . GLU D 1 157 ? 92.126 160.154 -13.500 1.00 25.81 149 GLU D N 1
ATOM 10192 C CA . GLU D 1 157 ? 91.850 160.508 -14.912 1.00 26.52 149 GLU D CA 1
ATOM 10193 C C . GLU D 1 157 ? 90.363 160.778 -15.190 1.00 26.17 149 GLU D C 1
ATOM 10194 O O . GLU D 1 157 ? 90.015 161.387 -16.192 1.00 26.40 149 GLU D O 1
ATOM 10200 N N . GLU D 1 158 ? 89.489 160.319 -14.300 1.00 25.88 150 GLU D N 1
ATOM 10201 C CA . GLU D 1 158 ? 88.055 160.559 -14.457 1.00 25.53 150 GLU D CA 1
ATOM 10202 C C . GLU D 1 158 ? 87.540 161.630 -13.515 1.00 25.36 150 GLU D C 1
ATOM 10203 O O . GLU D 1 158 ? 86.319 161.756 -13.332 1.00 25.64 150 GLU D O 1
ATOM 10209 N N . ASP D 1 159 ? 88.475 162.407 -12.953 1.00 24.55 151 ASP D N 1
ATOM 10210 C CA . ASP D 1 159 ? 88.186 163.438 -11.957 1.00 23.90 151 ASP D CA 1
ATOM 10211 C C . ASP D 1 159 ? 87.688 162.789 -10.672 1.00 23.40 151 ASP D C 1
ATOM 10212 O O . ASP D 1 159 ? 86.694 163.228 -10.082 1.00 23.81 151 ASP D O 1
ATOM 10217 N N . TRP D 1 160 ? 88.398 161.732 -10.279 1.00 22.00 152 TRP D N 1
ATOM 10218 C CA . TRP D 1 160 ? 88.142 160.939 -9.087 1.00 21.12 152 TRP D CA 1
ATOM 10219 C C . TRP D 1 160 ? 86.718 160.371 -8.922 1.00 21.17 152 TRP D C 1
ATOM 10220 O O . TRP D 1 160 ? 86.111 160.479 -7.859 1.00 20.90 152 TRP D O 1
ATOM 10231 N N . GLN D 1 161 ? 86.209 159.746 -9.984 1.00 21.35 153 GLN D N 1
ATOM 10232 C CA . GLN D 1 161 ? 84.943 159.024 -9.931 1.00 21.36 153 GLN D CA 1
ATOM 10233 C C . GLN D 1 161 ? 85.266 157.617 -9.415 1.00 21.34 153 GLN D C 1
ATOM 10234 O O . GLN D 1 161 ? 86.362 157.105 -9.666 1.00 21.19 153 GLN D O 1
ATOM 10240 N N . PRO D 1 162 ? 84.349 157.012 -8.660 1.00 21.54 154 PRO D N 1
ATOM 10241 C CA . PRO D 1 162 ? 84.517 155.613 -8.200 1.00 21.33 154 PRO D CA 1
ATOM 10242 C C . PRO D 1 162 ? 84.802 154.583 -9.308 1.00 21.53 154 PRO D C 1
ATOM 10243 O O . PRO D 1 162 ? 84.241 154.661 -10.408 1.00 21.38 154 PRO D O 1
ATOM 10247 N N . ASP D 1 163 ? 85.672 153.628 -8.987 1.00 22.06 155 ASP D N 1
ATOM 10248 C CA . ASP D 1 163 ? 85.985 152.502 -9.850 1.00 22.83 155 ASP D CA 1
ATOM 10249 C C . ASP D 1 163 ? 84.981 151.419 -9.480 1.00 23.23 155 ASP D C 1
ATOM 10250 O O . ASP D 1 163 ? 85.107 150.751 -8.430 1.00 23.70 155 ASP D O 1
ATOM 10255 N N . ILE D 1 164 ? 83.964 151.279 -10.330 1.00 23.07 156 ILE D N 1
ATOM 10256 C CA . ILE D 1 164 ? 82.855 150.356 -10.100 1.00 23.44 156 ILE D CA 1
ATOM 10257 C C . ILE D 1 164 ? 83.294 148.882 -10.144 1.00 23.97 156 ILE D C 1
ATOM 10258 O O . ILE D 1 164 ? 82.744 148.058 -9.418 1.00 23.86 156 ILE D O 1
ATOM 10263 N N . ASP D 1 165 ? 84.279 148.563 -10.977 1.00 24.52 157 ASP D N 1
ATOM 10264 C CA . ASP D 1 165 ? 84.867 147.221 -10.974 1.00 25.56 157 ASP D CA 1
ATOM 10265 C C . ASP D 1 165 ? 85.586 146.949 -9.651 1.00 25.44 157 ASP D C 1
ATOM 10266 O O . ASP D 1 165 ? 85.490 145.850 -9.103 1.00 25.53 157 ASP D O 1
ATOM 10271 N N . ASP D 1 166 ? 86.316 147.947 -9.152 1.00 25.37 158 ASP D N 1
ATOM 10272 C CA . ASP D 1 166 ? 86.958 147.839 -7.833 1.00 25.00 158 ASP D CA 1
ATOM 10273 C C . ASP D 1 166 ? 85.936 147.664 -6.698 1.00 24.60 158 ASP D C 1
ATOM 10274 O O . ASP D 1 166 ? 86.181 146.879 -5.802 1.00 24.55 158 ASP D O 1
ATOM 10279 N N . ILE D 1 167 ? 84.800 148.373 -6.740 1.00 24.68 159 ILE D N 1
ATOM 10280 C CA . ILE D 1 167 ? 83.711 148.177 -5.743 1.00 24.51 159 ILE D CA 1
ATOM 10281 C C . ILE D 1 167 ? 83.197 146.726 -5.759 1.00 25.76 159 ILE D C 1
ATOM 10282 O O . ILE D 1 167 ? 83.088 146.099 -4.698 1.00 25.41 159 ILE D O 1
ATOM 10287 N N . ARG D 1 168 ? 82.895 146.211 -6.958 1.00 26.96 160 ARG D N 1
ATOM 10288 C CA . ARG D 1 168 ? 82.441 144.825 -7.170 1.00 28.69 160 ARG D CA 1
ATOM 10289 C C . ARG D 1 168 ? 83.428 143.808 -6.607 1.00 29.27 160 ARG D C 1
ATOM 10290 O O . ARG D 1 168 ? 83.038 142.875 -5.910 1.00 29.96 160 ARG D O 1
ATOM 10295 N N . LYS D 1 169 ? 84.705 144.018 -6.918 1.00 29.67 161 LYS D N 1
ATOM 10296 C CA . LYS D 1 169 ? 85.810 143.207 -6.443 1.00 29.86 161 LYS D CA 1
ATOM 10297 C C . LYS D 1 169 ? 85.928 143.220 -4.905 1.00 29.56 161 LYS D C 1
ATOM 10298 O O . LYS D 1 169 ? 86.081 142.169 -4.301 1.00 29.73 161 LYS D O 1
ATOM 10304 N N . LYS D 1 170 ? 85.841 144.403 -4.282 1.00 29.49 162 LYS D N 1
ATOM 10305 C CA . LYS D 1 170 ? 86.119 144.578 -2.831 1.00 28.89 162 LYS D CA 1
ATOM 10306 C C . LYS D 1 170 ? 84.967 144.207 -1.883 1.00 28.58 162 LYS D C 1
ATOM 10307 O O . LYS D 1 170 ? 85.171 143.983 -0.681 1.00 28.35 162 LYS D O 1
ATOM 10313 N N . ILE D 1 171 ? 83.758 144.154 -2.423 1.00 28.42 163 ILE D N 1
ATOM 10314 C CA . ILE D 1 171 ? 82.572 143.824 -1.649 1.00 28.40 163 ILE D CA 1
ATOM 10315 C C . ILE D 1 171 ? 82.645 142.355 -1.216 1.00 28.20 163 ILE D C 1
ATOM 10316 O O . ILE D 1 171 ? 83.151 141.525 -1.953 1.00 28.61 163 ILE D O 1
ATOM 10321 N N . THR D 1 172 ? 82.209 142.038 -0.002 1.00 27.89 164 THR D N 1
ATOM 10322 C CA . THR D 1 172 ? 82.189 140.638 0.469 1.00 27.25 164 THR D CA 1
ATOM 10323 C C . THR D 1 172 ? 80.891 140.405 1.201 1.00 27.77 164 THR D C 1
ATOM 10324 O O . THR D 1 172 ? 80.078 141.330 1.344 1.00 28.18 164 THR D O 1
ATOM 10328 N N . ASP D 1 173 ? 80.696 139.183 1.689 1.00 27.78 165 ASP D N 1
ATOM 10329 C CA . ASP D 1 173 ? 79.504 138.869 2.455 1.00 27.83 165 ASP D CA 1
ATOM 10330 C C . ASP D 1 173 ? 79.520 139.484 3.865 1.00 27.05 165 ASP D C 1
ATOM 10331 O O . ASP D 1 173 ? 78.535 139.389 4.600 1.00 27.07 165 ASP D O 1
ATOM 10336 N N . ARG D 1 174 ? 80.643 140.106 4.229 1.00 26.15 166 ARG D N 1
ATOM 10337 C CA . ARG D 1 174 ? 80.757 140.835 5.495 1.00 25.22 166 ARG D CA 1
ATOM 10338 C C . ARG D 1 174 ? 80.467 142.328 5.352 1.00 24.76 166 ARG D C 1
ATOM 10339 O O . ARG D 1 174 ? 80.447 143.033 6.363 1.00 24.54 166 ARG D O 1
ATOM 10347 N N . THR D 1 175 ? 80.236 142.795 4.111 1.00 24.35 167 THR D N 1
ATOM 10348 C CA . THR D 1 175 ? 79.909 144.216 3.834 1.00 24.06 167 THR D CA 1
ATOM 10349 C C . THR D 1 175 ? 78.533 144.606 4.353 1.00 23.68 167 THR D C 1
ATOM 10350 O O . THR D 1 175 ? 77.543 143.978 4.013 1.00 23.96 167 THR D O 1
ATOM 10354 N N . LYS D 1 176 ? 78.489 145.662 5.156 1.00 23.26 168 LYS D N 1
ATOM 10355 C CA . LYS D 1 176 ? 77.251 146.161 5.735 1.00 23.02 168 LYS D CA 1
ATOM 10356 C C . LYS D 1 176 ? 76.666 147.400 5.064 1.00 22.55 168 LYS D C 1
ATOM 10357 O O . LYS D 1 176 ? 75.461 147.606 5.142 1.00 22.68 168 LYS D O 1
ATOM 10363 N N . ALA D 1 177 ? 77.514 148.206 4.413 1.00 22.11 169 ALA D N 1
ATOM 10364 C CA . ALA D 1 177 ? 77.115 149.428 3.701 1.00 21.41 169 ALA D CA 1
ATOM 10365 C C . ALA D 1 177 ? 78.196 149.905 2.741 1.00 21.16 169 ALA D C 1
ATOM 10366 O O . ALA D 1 177 ? 79.361 149.584 2.925 1.00 21.08 169 ALA D O 1
ATOM 10368 N N . ILE D 1 178 ? 77.799 150.669 1.718 1.00 20.90 170 ILE D N 1
ATOM 10369 C CA . ILE D 1 178 ? 78.730 151.415 0.852 1.00 20.86 170 ILE D CA 1
ATOM 10370 C C . ILE D 1 178 ? 78.568 152.888 1.211 1.00 20.46 170 ILE D C 1
ATOM 10371 O O . ILE D 1 178 ? 77.460 153.440 1.135 1.00 20.68 170 ILE D O 1
ATOM 10376 N N . ALA D 1 179 ? 79.654 153.526 1.614 1.00 19.87 171 ALA D N 1
ATOM 10377 C CA . ALA D 1 179 ? 79.617 154.965 1.861 1.00 19.67 171 ALA D CA 1
ATOM 10378 C C . ALA D 1 179 ? 79.970 155.716 0.572 1.00 19.73 171 ALA D C 1
ATOM 10379 O O . ALA D 1 179 ? 80.885 155.319 -0.179 1.00 19.26 171 ALA D O 1
ATOM 10381 N N . VAL D 1 180 ? 79.223 156.794 0.335 1.00 20.04 172 VAL D N 1
ATOM 10382 C CA . VAL D 1 180 ? 79.400 157.704 -0.804 1.00 20.20 172 VAL D CA 1
ATOM 10383 C C . VAL D 1 180 ? 79.594 159.117 -0.236 1.00 20.71 172 VAL D C 1
ATOM 10384 O O . VAL D 1 180 ? 78.702 159.664 0.435 1.00 21.24 172 VAL D O 1
ATOM 10388 N N . ILE D 1 181 ? 80.769 159.696 -0.489 1.00 20.77 173 ILE D N 1
ATOM 10389 C CA . ILE D 1 181 ? 81.103 161.039 -0.020 1.00 20.26 173 ILE D CA 1
ATOM 10390 C C . ILE D 1 181 ? 81.106 161.952 -1.251 1.00 20.51 173 ILE D C 1
ATOM 10391 O O . ILE D 1 181 ? 82.068 161.953 -2.046 1.00 20.12 173 ILE D O 1
ATOM 10396 N N . ASN D 1 182 ? 80.013 162.709 -1.407 1.00 20.49 174 ASN D N 1
ATOM 10397 C CA . ASN D 1 182 ? 79.719 163.440 -2.637 1.00 20.71 174 ASN D CA 1
ATOM 10398 C C . ASN D 1 182 ? 78.893 164.743 -2.430 1.00 20.85 174 ASN D C 1
ATOM 10399 O O . ASN D 1 182 ? 77.757 164.662 -1.951 1.00 20.74 174 ASN D O 1
ATOM 10404 N N . PRO D 1 183 ? 79.413 165.933 -2.783 1.00 20.55 175 PRO D N 1
ATOM 10405 C CA . PRO D 1 183 ? 80.774 166.155 -3.295 1.00 20.61 175 PRO D CA 1
ATOM 10406 C C . PRO D 1 183 ? 81.868 165.673 -2.365 1.00 20.44 175 PRO D C 1
ATOM 10407 O O . PRO D 1 183 ? 81.695 165.668 -1.145 1.00 20.85 175 PRO D O 1
ATOM 10411 N N . ASN D 1 184 ? 82.992 165.284 -2.956 1.00 20.27 176 ASN D N 1
ATOM 10412 C CA . ASN D 1 184 ? 84.060 164.591 -2.241 1.00 19.90 176 ASN D CA 1
ATOM 10413 C C . ASN D 1 184 ? 85.166 165.432 -1.590 1.00 20.10 176 ASN D C 1
ATOM 10414 O O . ASN D 1 184 ? 85.641 166.418 -2.163 1.00 19.88 176 ASN D O 1
ATOM 10419 N N . ASN D 1 185 ? 85.536 165.014 -0.371 1.00 20.19 177 ASN D N 1
ATOM 10420 C CA . ASN D 1 185 ? 86.741 165.445 0.357 1.00 19.91 177 ASN D CA 1
ATOM 10421 C C . ASN D 1 185 ? 87.572 164.158 0.422 1.00 19.65 177 ASN D C 1
ATOM 10422 O O . ASN D 1 185 ? 87.029 163.143 0.897 1.00 19.63 177 ASN D O 1
ATOM 10427 N N . PRO D 1 186 ? 88.853 164.152 -0.007 1.00 19.40 178 PRO D N 1
ATOM 10428 C CA . PRO D 1 186 ? 89.656 165.358 -0.366 1.00 19.63 178 PRO D CA 1
ATOM 10429 C C . PRO D 1 186 ? 89.763 165.822 -1.823 1.00 20.10 178 PRO D C 1
ATOM 10430 O O . PRO D 1 186 ? 90.463 166.794 -2.072 1.00 20.82 178 PRO D O 1
ATOM 10434 N N . THR D 1 187 ? 89.098 165.157 -2.768 1.00 20.49 179 THR D N 1
ATOM 10435 C CA . THR D 1 187 ? 89.353 165.355 -4.206 1.00 20.28 179 THR D CA 1
ATOM 10436 C C . THR D 1 187 ? 88.490 166.410 -4.885 1.00 20.77 179 THR D C 1
ATOM 10437 O O . THR D 1 187 ? 88.874 166.954 -5.922 1.00 20.91 179 THR D O 1
ATOM 10441 N N . GLY D 1 188 ? 87.307 166.673 -4.347 1.00 20.75 180 GLY D N 1
ATOM 10442 C CA . GLY D 1 188 ? 86.425 167.658 -4.964 1.00 21.14 180 GLY D CA 1
ATOM 10443 C C . GLY D 1 188 ? 85.561 167.116 -6.083 1.00 21.83 180 GLY D C 1
ATOM 10444 O O . GLY D 1 188 ? 84.938 167.887 -6.815 1.00 22.04 180 GLY D O 1
ATOM 10445 N N . ALA D 1 189 ? 85.516 165.789 -6.213 1.00 22.30 181 ALA D N 1
ATOM 10446 C CA . ALA D 1 189 ? 84.741 165.110 -7.244 1.00 22.46 181 ALA D CA 1
ATOM 10447 C C . ALA D 1 189 ? 83.250 165.309 -7.029 1.00 22.91 181 ALA D C 1
ATOM 10448 O O . ALA D 1 189 ? 82.790 165.482 -5.898 1.00 23.33 181 ALA D O 1
ATOM 10450 N N . LEU D 1 190 ? 82.504 165.291 -8.121 1.00 23.27 182 LEU D N 1
ATOM 10451 C CA . LEU D 1 190 ? 81.053 165.304 -8.096 1.00 23.65 182 LEU D CA 1
ATOM 10452 C C . LEU D 1 190 ? 80.615 164.068 -8.874 1.00 24.23 182 LEU D C 1
ATOM 10453 O O . LEU D 1 190 ? 80.938 163.909 -10.054 1.00 24.26 182 LEU D O 1
ATOM 10458 N N . TYR D 1 191 ? 79.898 163.178 -8.196 1.00 24.66 183 TYR D N 1
ATOM 10459 C CA . TYR D 1 191 ? 79.492 161.944 -8.809 1.00 24.88 183 TYR D CA 1
ATOM 10460 C C . TYR D 1 191 ? 78.264 162.200 -9.664 1.00 25.75 183 TYR D C 1
ATOM 10461 O O . TYR D 1 191 ? 77.389 162.988 -9.307 1.00 26.40 183 TYR D O 1
ATOM 10470 N N . ASP D 1 192 ? 78.203 161.541 -10.811 1.00 26.62 184 ASP D N 1
ATOM 10471 C CA . ASP D 1 192 ? 77.089 161.751 -11.699 1.00 27.45 184 ASP D CA 1
ATOM 10472 C C . ASP D 1 192 ? 76.170 160.563 -11.632 1.00 27.40 184 ASP D C 1
ATOM 10473 O O . ASP D 1 192 ? 76.474 159.585 -10.930 1.00 28.14 184 ASP D O 1
ATOM 10478 N N . LYS D 1 193 ? 75.064 160.663 -12.369 1.00 27.06 185 LYS D N 1
ATOM 10479 C CA . LYS D 1 193 ? 73.995 159.691 -12.375 1.00 26.79 185 LYS D CA 1
ATOM 10480 C C . LYS D 1 193 ? 74.480 158.283 -12.691 1.00 26.22 185 LYS D C 1
ATOM 10481 O O . LYS D 1 193 ? 74.058 157.326 -12.035 1.00 26.12 185 LYS D O 1
ATOM 10487 N N . LYS D 1 194 ? 75.360 158.171 -13.688 1.00 25.71 186 LYS D N 1
ATOM 10488 C CA . LYS D 1 194 ? 75.941 156.901 -14.090 1.00 25.03 186 LYS D CA 1
ATOM 10489 C C . LYS D 1 194 ? 76.592 156.199 -12.908 1.00 24.98 186 LYS D C 1
ATOM 10490 O O . LYS D 1 194 ? 76.264 155.057 -12.619 1.00 25.20 186 LYS D O 1
ATOM 10496 N N . THR D 1 195 ? 77.507 156.896 -12.229 1.00 25.05 187 THR D N 1
ATOM 10497 C CA . THR D 1 195 ? 78.229 156.368 -11.056 1.00 24.63 187 THR D CA 1
ATOM 10498 C C . THR D 1 195 ? 77.257 155.925 -9.980 1.00 24.35 187 THR D C 1
ATOM 10499 O O . THR D 1 195 ? 77.368 154.825 -9.406 1.00 24.30 187 THR D O 1
ATOM 10503 N N . LEU D 1 196 ? 76.299 156.801 -9.718 1.00 24.11 188 LEU D N 1
ATOM 10504 C CA . LEU D 1 196 ? 75.373 156.582 -8.625 1.00 23.83 188 LEU D CA 1
ATOM 10505 C C . LEU D 1 196 ? 74.479 155.395 -8.874 1.00 23.17 188 LEU D C 1
ATOM 10506 O O . LEU D 1 196 ? 74.313 154.583 -7.985 1.00 23.33 188 LEU D O 1
ATOM 10511 N N . GLU D 1 197 ? 73.949 155.276 -10.089 1.00 22.92 189 GLU D N 1
ATOM 10512 C CA . GLU D 1 197 ? 73.089 154.158 -10.469 1.00 22.70 189 GLU D CA 1
ATOM 10513 C C . GLU D 1 197 ? 73.832 152.826 -10.374 1.00 22.81 189 GLU D C 1
ATOM 10514 O O . GLU D 1 197 ? 73.256 151.819 -9.943 1.00 22.52 189 GLU D O 1
ATOM 10520 N N . GLU D 1 198 ? 75.101 152.822 -10.787 1.00 22.66 190 GLU D N 1
ATOM 10521 C CA . GLU D 1 198 ? 75.921 151.625 -10.704 1.00 23.21 190 GLU D CA 1
ATOM 10522 C C . GLU D 1 198 ? 76.275 151.209 -9.265 1.00 22.86 190 GLU D C 1
ATOM 10523 O O . GLU D 1 198 ? 76.307 150.013 -8.952 1.00 22.63 190 GLU D O 1
ATOM 10529 N N . ILE D 1 199 ? 76.506 152.190 -8.391 1.00 22.86 191 ILE D N 1
ATOM 10530 C CA . ILE D 1 199 ? 76.756 151.922 -6.954 1.00 22.34 191 ILE D CA 1
ATOM 10531 C C . ILE D 1 199 ? 75.499 151.362 -6.289 1.00 22.52 191 ILE D C 1
ATOM 10532 O O . ILE D 1 199 ? 75.587 150.420 -5.485 1.00 22.30 191 ILE D O 1
ATOM 10537 N N . LEU D 1 200 ? 74.344 151.938 -6.639 1.00 22.38 192 LEU D N 1
ATOM 10538 C CA . LEU D 1 200 ? 73.027 151.438 -6.202 1.00 22.63 192 LEU D CA 1
ATOM 10539 C C . LEU D 1 200 ? 72.701 150.016 -6.679 1.00 22.80 192 LEU D C 1
ATOM 10540 O O . LEU D 1 200 ? 72.136 149.226 -5.925 1.00 23.07 192 LEU D O 1
ATOM 10545 N N . ASN D 1 201 ? 73.051 149.685 -7.916 1.00 23.02 193 ASN D N 1
ATOM 10546 C CA . ASN D 1 201 ? 72.799 148.344 -8.447 1.00 23.38 193 ASN D CA 1
ATOM 10547 C C . ASN D 1 201 ? 73.524 147.277 -7.675 1.00 23.37 193 ASN D C 1
ATOM 10548 O O . ASN D 1 201 ? 72.924 146.256 -7.331 1.00 23.80 193 ASN D O 1
ATOM 10553 N N . ILE D 1 202 ? 74.813 147.523 -7.437 1.00 23.11 194 ILE D N 1
ATOM 10554 C CA . ILE D 1 202 ? 75.677 146.701 -6.594 1.00 23.39 194 ILE D CA 1
ATOM 10555 C C . ILE D 1 202 ? 75.117 146.552 -5.178 1.00 23.71 194 ILE D C 1
ATOM 10556 O O . ILE D 1 202 ? 75.010 145.438 -4.672 1.00 23.51 194 ILE D O 1
ATOM 10561 N N . ALA D 1 203 ? 74.776 147.677 -4.543 1.00 24.20 195 ALA D N 1
ATOM 10562 C CA . ALA D 1 203 ? 74.197 147.669 -3.203 1.00 24.43 195 ALA D CA 1
ATOM 10563 C C . ALA D 1 203 ? 72.904 146.857 -3.169 1.00 25.01 195 ALA D C 1
ATOM 10564 O O . ALA D 1 203 ? 72.632 146.167 -2.196 1.00 24.66 195 ALA D O 1
ATOM 10566 N N . GLY D 1 204 ? 72.119 146.953 -4.240 1.00 25.87 196 GLY D N 1
ATOM 10567 C CA . GLY D 1 204 ? 70.863 146.228 -4.372 1.00 26.74 196 GLY D CA 1
ATOM 10568 C C . GLY D 1 204 ? 71.086 144.738 -4.513 1.00 27.79 196 GLY D C 1
ATOM 10569 O O . GLY D 1 204 ? 70.390 143.939 -3.862 1.00 27.80 196 GLY D O 1
ATOM 10570 N N . GLU D 1 205 ? 72.060 144.375 -5.355 1.00 28.41 197 GLU D N 1
ATOM 10571 C CA . GLU D 1 205 ? 72.478 142.978 -5.578 1.00 29.73 197 GLU D CA 1
ATOM 10572 C C . GLU D 1 205 ? 72.895 142.251 -4.288 1.00 29.55 197 GLU D C 1
ATOM 10573 O O . GLU D 1 205 ? 72.488 141.110 -4.067 1.00 29.34 197 GLU D O 1
ATOM 10579 N N . TYR D 1 206 ? 73.694 142.935 -3.454 1.00 30.18 198 TYR D N 1
ATOM 10580 C CA . TYR D 1 206 ? 74.227 142.410 -2.180 1.00 30.49 198 TYR D CA 1
ATOM 10581 C C . TYR D 1 206 ? 73.352 142.689 -0.955 1.00 30.22 198 TYR D C 1
ATOM 10582 O O . TYR D 1 206 ? 73.714 142.313 0.165 1.00 30.36 198 TYR D O 1
ATOM 10591 N N . GLU D 1 207 ? 72.219 143.350 -1.174 1.00 29.60 199 GLU D N 1
ATOM 10592 C CA . GLU D 1 207 ? 71.222 143.647 -0.124 1.00 29.78 199 GLU D CA 1
ATOM 10593 C C . GLU D 1 207 ? 71.781 144.483 1.058 1.00 28.69 199 GLU D C 1
ATOM 10594 O O . GLU D 1 207 ? 71.632 144.147 2.235 1.00 28.92 199 GLU D O 1
ATOM 10600 N N . ILE D 1 208 ? 72.424 145.592 0.707 1.00 27.52 200 ILE D N 1
ATOM 10601 C CA . ILE D 1 208 ? 73.016 146.499 1.683 1.00 26.04 200 ILE D CA 1
ATOM 10602 C C . ILE D 1 208 ? 72.634 147.950 1.379 1.00 25.33 200 ILE D C 1
ATOM 10603 O O . ILE D 1 208 ? 72.350 148.297 0.231 1.00 25.71 200 ILE D O 1
ATOM 10608 N N . PRO D 1 209 ? 72.592 148.797 2.400 1.00 24.34 201 PRO D N 1
ATOM 10609 C CA . PRO D 1 209 ? 72.308 150.208 2.166 1.00 23.38 201 PRO D CA 1
ATOM 10610 C C . PRO D 1 209 ? 73.504 151.005 1.625 1.00 22.70 201 PRO D C 1
ATOM 10611 O O . PRO D 1 209 ? 74.666 150.563 1.714 1.00 22.14 201 PRO D O 1
ATOM 10615 N N . VAL D 1 210 ? 73.180 152.170 1.060 1.00 21.55 202 VAL D N 1
ATOM 10616 C CA . VAL D 1 210 ? 74.145 153.197 0.727 1.00 20.58 202 VAL D CA 1
ATOM 10617 C C . VAL D 1 210 ? 74.034 154.279 1.803 1.00 20.38 202 VAL D C 1
ATOM 10618 O O . VAL D 1 210 ? 72.931 154.660 2.175 1.00 20.30 202 VAL D O 1
ATOM 10622 N N . ILE D 1 211 ? 75.173 154.752 2.314 1.00 20.17 203 ILE D N 1
ATOM 10623 C CA . ILE D 1 211 ? 75.208 155.917 3.199 1.00 20.07 203 ILE D CA 1
ATOM 10624 C C . ILE D 1 211 ? 75.721 157.069 2.339 1.00 19.79 203 ILE D C 1
ATOM 10625 O O . ILE D 1 211 ? 76.791 156.969 1.773 1.00 19.86 203 ILE D O 1
ATOM 10630 N N . SER D 1 212 ? 74.956 158.153 2.237 1.00 19.83 204 SER D N 1
ATOM 10631 C CA . SER D 1 212 ? 75.320 159.291 1.390 1.00 19.55 204 SER D CA 1
ATOM 10632 C C . SER D 1 212 ? 75.673 160.554 2.219 1.00 19.95 204 SER D C 1
ATOM 10633 O O . SER D 1 212 ? 74.814 161.168 2.873 1.00 19.78 204 SER D O 1
ATOM 10636 N N . ASP D 1 213 ? 76.947 160.927 2.193 1.00 20.25 205 ASP D N 1
ATOM 10637 C CA . ASP D 1 213 ? 77.411 162.125 2.885 1.00 20.58 205 ASP D CA 1
ATOM 10638 C C . ASP D 1 213 ? 77.287 163.310 1.913 1.00 21.03 205 ASP D C 1
ATOM 10639 O O . ASP D 1 213 ? 78.016 163.370 0.910 1.00 20.80 205 ASP D O 1
ATOM 10644 N N . GLU D 1 214 ? 76.369 164.232 2.229 1.00 20.79 206 GLU D N 1
ATOM 10645 C CA . GLU D 1 214 ? 75.977 165.317 1.330 1.00 20.88 206 GLU D CA 1
ATOM 10646 C C . GLU D 1 214 ? 76.184 166.695 1.944 1.00 21.15 206 GLU D C 1
ATOM 10647 O O . GLU D 1 214 ? 75.524 167.673 1.570 1.00 20.85 206 GLU D O 1
ATOM 10653 N N . ILE D 1 215 ? 77.124 166.766 2.885 1.00 21.55 207 ILE D N 1
ATOM 10654 C CA . ILE D 1 215 ? 77.490 168.009 3.563 1.00 22.04 207 ILE D CA 1
ATOM 10655 C C . ILE D 1 215 ? 77.903 169.193 2.603 1.00 22.32 207 ILE D C 1
ATOM 10656 O O . ILE D 1 215 ? 77.661 170.365 2.928 1.00 22.44 207 ILE D O 1
ATOM 10661 N N . TYR D 1 216 ? 78.510 168.876 1.448 1.00 22.64 208 TYR D N 1
ATOM 10662 C CA . TYR D 1 216 ? 78.911 169.861 0.415 1.00 22.49 208 TYR D CA 1
ATOM 10663 C C . TYR D 1 216 ? 77.896 169.987 -0.728 1.00 22.91 208 TYR D C 1
ATOM 10664 O O . TYR D 1 216 ? 78.175 170.619 -1.721 1.00 22.22 208 TYR D O 1
ATOM 10673 N N . ASP D 1 217 ? 76.754 169.326 -0.586 1.00 23.45 209 ASP D N 1
ATOM 10674 C CA . ASP D 1 217 ? 75.548 169.528 -1.383 1.00 24.92 209 ASP D CA 1
ATOM 10675 C C . ASP D 1 217 ? 75.528 170.657 -2.450 1.00 25.25 209 ASP D C 1
ATOM 10676 O O . ASP D 1 217 ? 75.621 170.427 -3.662 1.00 25.00 209 ASP D O 1
ATOM 10681 N N . LEU D 1 218 ? 75.386 171.883 -1.952 1.00 25.78 210 LEU D N 1
ATOM 10682 C CA . LEU D 1 218 ? 75.147 173.058 -2.764 1.00 26.55 210 LEU D CA 1
ATOM 10683 C C . LEU D 1 218 ? 76.433 173.731 -3.162 1.00 27.17 210 LEU D C 1
ATOM 10684 O O . LEU D 1 218 ? 76.411 174.721 -3.883 1.00 27.42 210 LEU D O 1
ATOM 10689 N N . MET D 1 219 ? 77.547 173.185 -2.696 1.00 27.82 211 MET D N 1
ATOM 10690 C CA . MET D 1 219 ? 78.851 173.758 -2.913 1.00 29.63 211 MET D CA 1
ATOM 10691 C C . MET D 1 219 ? 79.441 173.185 -4.192 1.00 29.26 211 MET D C 1
ATOM 10692 O O . MET D 1 219 ? 80.501 172.549 -4.171 1.00 29.12 211 MET D O 1
ATOM 10697 N N . THR D 1 220 ? 78.729 173.394 -5.299 1.00 29.69 212 THR D N 1
ATOM 10698 C CA . THR D 1 220 ? 79.152 172.910 -6.610 1.00 30.03 212 THR D CA 1
ATOM 10699 C C . THR D 1 220 ? 79.438 174.098 -7.526 1.00 30.63 212 THR D C 1
ATOM 10700 O O . THR D 1 220 ? 78.892 175.179 -7.323 1.00 30.46 212 THR D O 1
ATOM 10704 N N . TYR D 1 221 ? 80.294 173.889 -8.530 1.00 31.49 213 TYR D N 1
ATOM 10705 C CA . TYR D 1 221 ? 80.728 174.980 -9.404 1.00 32.28 213 TYR D CA 1
ATOM 10706 C C . TYR D 1 221 ? 80.089 174.992 -10.793 1.00 33.13 213 TYR D C 1
ATOM 10707 O O . TYR D 1 221 ? 79.623 176.037 -11.258 1.00 33.33 213 TYR D O 1
ATOM 10716 N N . GLU D 1 222 ? 80.057 173.837 -11.438 1.00 34.22 214 GLU D N 1
ATOM 10717 C CA . GLU D 1 222 ? 79.349 173.688 -12.706 1.00 35.70 214 GLU D CA 1
ATOM 10718 C C . GLU D 1 222 ? 78.454 172.456 -12.660 1.00 35.99 214 GLU D C 1
ATOM 10719 O O . GLU D 1 222 ? 78.935 171.320 -12.541 1.00 36.84 214 GLU D O 1
ATOM 10725 N N . GLY D 1 223 ? 77.149 172.653 -12.722 1.00 36.02 215 GLY D N 1
ATOM 10726 C CA . GLY D 1 223 ? 76.270 171.478 -12.699 1.00 36.22 215 GLY D CA 1
ATOM 10727 C C . GLY D 1 223 ? 75.973 170.977 -11.298 1.00 35.84 215 GLY D C 1
ATOM 10728 O O . GLY D 1 223 ? 76.826 171.029 -10.402 1.00 36.71 215 GLY D O 1
ATOM 10729 N N . GLU D 1 224 ? 74.755 170.477 -11.124 1.00 35.10 216 GLU D N 1
ATOM 10730 C CA . GLU D 1 224 ? 74.179 170.212 -9.809 1.00 34.14 216 GLU D CA 1
ATOM 10731 C C . GLU D 1 224 ? 74.523 168.862 -9.204 1.00 32.39 216 GLU D C 1
ATOM 10732 O O . GLU D 1 224 ? 74.747 167.867 -9.909 1.00 32.25 216 GLU D O 1
ATOM 10738 N N . HIS D 1 225 ? 74.552 168.847 -7.876 1.00 30.38 217 HIS D N 1
ATOM 10739 C CA . HIS D 1 225 ? 74.737 167.623 -7.114 1.00 28.34 217 HIS D CA 1
ATOM 10740 C C . HIS D 1 225 ? 73.485 166.762 -7.264 1.00 27.30 217 HIS D C 1
ATOM 10741 O O . HIS D 1 225 ? 72.367 167.271 -7.271 1.00 27.01 217 HIS D O 1
ATOM 10748 N N . ILE D 1 226 ? 73.698 165.461 -7.402 1.00 26.19 218 ILE D N 1
ATOM 10749 C CA . ILE D 1 226 ? 72.634 164.485 -7.482 1.00 25.12 218 ILE D CA 1
ATOM 10750 C C . ILE D 1 226 ? 72.785 163.570 -6.270 1.00 24.76 218 ILE D C 1
ATOM 10751 O O . ILE D 1 226 ? 73.889 163.053 -6.001 1.00 24.35 218 ILE D O 1
ATOM 10756 N N . SER D 1 227 ? 71.676 163.386 -5.547 1.00 23.98 219 SER D N 1
ATOM 10757 C CA . SER D 1 227 ? 71.628 162.494 -4.391 1.00 23.49 219 SER D CA 1
ATOM 10758 C C . SER D 1 227 ? 71.171 161.077 -4.769 1.00 23.07 219 SER D C 1
ATOM 10759 O O . SER D 1 227 ? 70.160 160.928 -5.464 1.00 22.97 219 SER D O 1
ATOM 10762 N N . PRO D 1 228 ? 71.881 160.044 -4.299 1.00 22.80 220 PRO D N 1
ATOM 10763 C CA . PRO D 1 228 ? 71.415 158.668 -4.509 1.00 22.69 220 PRO D CA 1
ATOM 10764 C C . PRO D 1 228 ? 70.013 158.417 -3.929 1.00 22.61 220 PRO D C 1
ATOM 10765 O O . PRO D 1 228 ? 69.329 157.504 -4.387 1.00 22.62 220 PRO D O 1
ATOM 10769 N N . GLY D 1 229 ? 69.586 159.219 -2.952 1.00 22.62 221 GLY D N 1
ATOM 10770 C CA . GLY D 1 229 ? 68.197 159.180 -2.474 1.00 23.02 221 GLY D CA 1
ATOM 10771 C C . GLY D 1 229 ? 67.128 159.462 -3.545 1.00 23.23 221 GLY D C 1
ATOM 10772 O O . GLY D 1 229 ? 66.015 158.912 -3.489 1.00 23.00 221 GLY D O 1
ATOM 10773 N N . SER D 1 230 ? 67.458 160.326 -4.510 1.00 23.47 222 SER D N 1
ATOM 10774 C CA . SER D 1 230 ? 66.574 160.635 -5.637 1.00 24.13 222 SER D CA 1
ATOM 10775 C C . SER D 1 230 ? 66.494 159.451 -6.581 1.00 24.31 222 SER D C 1
ATOM 10776 O O . SER D 1 230 ? 65.469 159.244 -7.253 1.00 24.83 222 SER D O 1
ATOM 10779 N N . LEU D 1 231 ? 67.575 158.682 -6.646 1.00 24.16 223 LEU D N 1
ATOM 10780 C CA . LEU D 1 231 ? 67.725 157.686 -7.699 1.00 24.56 223 LEU D CA 1
ATOM 10781 C C . LEU D 1 231 ? 67.228 156.301 -7.309 1.00 24.98 223 LEU D C 1
ATOM 10782 O O . LEU D 1 231 ? 66.734 155.554 -8.153 1.00 25.02 223 LEU D O 1
ATOM 10787 N N . THR D 1 232 ? 67.344 155.966 -6.027 1.00 25.67 224 THR D N 1
ATOM 10788 C CA . THR D 1 232 ? 67.009 154.629 -5.543 1.00 26.13 224 THR D CA 1
ATOM 10789 C C . THR D 1 232 ? 65.546 154.257 -5.822 1.00 27.18 224 THR D C 1
ATOM 10790 O O . THR D 1 232 ? 64.673 155.139 -5.892 1.00 27.20 224 THR D O 1
ATOM 10794 N N . LYS D 1 233 ? 65.300 152.958 -5.997 1.00 28.25 225 LYS D N 1
ATOM 10795 C CA . LYS D 1 233 ? 63.947 152.413 -6.083 1.00 29.46 225 LYS D CA 1
ATOM 10796 C C . LYS D 1 233 ? 63.722 151.481 -4.883 1.00 30.02 225 LYS D C 1
ATOM 10797 O O . LYS D 1 233 ? 62.794 151.656 -4.107 1.00 31.11 225 LYS D O 1
ATOM 10800 N N . ASP D 1 234 ? 64.616 150.509 -4.739 1.00 30.41 226 ASP D N 1
ATOM 10801 C CA . ASP D 1 234 ? 64.569 149.442 -3.742 1.00 30.34 226 ASP D CA 1
ATOM 10802 C C . ASP D 1 234 ? 65.615 149.641 -2.614 1.00 29.33 226 ASP D C 1
ATOM 10803 O O . ASP D 1 234 ? 65.341 149.359 -1.435 1.00 29.73 226 ASP D O 1
ATOM 10808 N N . VAL D 1 235 ? 66.802 150.120 -2.995 1.00 27.45 227 VAL D N 1
ATOM 10809 C CA . VAL D 1 235 ? 67.977 150.238 -2.119 1.00 25.72 227 VAL D CA 1
ATOM 10810 C C . VAL D 1 235 ? 67.774 151.303 -1.025 1.00 24.74 227 VAL D C 1
ATOM 10811 O O . VAL D 1 235 ? 67.437 152.451 -1.323 1.00 24.28 227 VAL D O 1
ATOM 10815 N N . PRO D 1 236 ? 67.963 150.923 0.241 1.00 23.59 228 PRO D N 1
ATOM 10816 C CA . PRO D 1 236 ? 67.837 151.887 1.317 1.00 22.83 228 PRO D CA 1
ATOM 10817 C C . PRO D 1 236 ? 69.021 152.846 1.310 1.00 21.98 228 PRO D C 1
ATOM 10818 O O . PRO D 1 236 ? 70.171 152.411 1.206 1.00 21.71 228 PRO D O 1
ATOM 10822 N N . VAL D 1 237 ? 68.729 154.144 1.395 1.00 21.09 229 VAL D N 1
ATOM 10823 C CA . VAL D 1 237 ? 69.764 155.163 1.477 1.00 19.82 229 VAL D CA 1
ATOM 10824 C C . VAL D 1 237 ? 69.638 155.908 2.812 1.00 19.79 229 VAL D C 1
ATOM 10825 O O . VAL D 1 237 ? 68.529 156.332 3.228 1.00 19.98 229 VAL D O 1
ATOM 10829 N N . ILE D 1 238 ? 70.772 156.052 3.493 1.00 18.55 230 ILE D N 1
ATOM 10830 C CA . ILE D 1 238 ? 70.833 156.937 4.630 1.00 17.71 230 ILE D CA 1
ATOM 10831 C C . ILE D 1 238 ? 71.611 158.163 4.204 1.00 18.11 230 ILE D C 1
ATOM 10832 O O . ILE D 1 238 ? 72.809 158.078 3.923 1.00 18.14 230 ILE D O 1
ATOM 10837 N N . VAL D 1 239 ? 70.915 159.295 4.179 1.00 18.22 231 VAL D N 1
ATOM 10838 C CA . VAL D 1 239 ? 71.492 160.567 3.797 1.00 18.47 231 VAL D CA 1
ATOM 10839 C C . VAL D 1 239 ? 71.895 161.352 5.045 1.00 18.75 231 VAL D C 1
ATOM 10840 O O . VAL D 1 239 ? 71.130 161.445 6.012 1.00 18.82 231 VAL D O 1
ATOM 10844 N N . MET D 1 240 ? 73.104 161.908 5.003 1.00 19.19 232 MET D N 1
ATOM 10845 C CA . MET D 1 240 ? 73.622 162.770 6.074 1.00 19.36 232 MET D CA 1
ATOM 10846 C C . MET D 1 240 ? 73.919 164.152 5.542 1.00 19.05 232 MET D C 1
ATOM 10847 O O . MET D 1 240 ? 74.414 164.301 4.431 1.00 18.66 232 MET D O 1
ATOM 10852 N N . ASN D 1 241 ? 73.612 165.159 6.345 1.00 19.31 233 ASN D N 1
ATOM 10853 C CA . ASN D 1 241 ? 73.857 166.543 5.966 1.00 19.75 233 ASN D CA 1
ATOM 10854 C C . ASN D 1 241 ? 73.976 167.407 7.226 1.00 20.02 233 ASN D C 1
ATOM 10855 O O . ASN D 1 241 ? 73.875 166.894 8.336 1.00 20.25 233 ASN D O 1
ATOM 10860 N N . GLY D 1 242 ? 74.182 168.710 7.067 1.00 20.22 234 GLY D N 1
ATOM 10861 C CA . GLY D 1 242 ? 74.344 169.576 8.223 1.00 20.70 234 GLY D CA 1
ATOM 10862 C C . GLY D 1 242 ? 74.601 171.036 7.908 1.00 21.15 234 GLY D C 1
ATOM 10863 O O . GLY D 1 242 ? 74.572 171.472 6.737 1.00 21.27 234 GLY D O 1
ATOM 10864 N N . LEU D 1 243 ? 74.847 171.783 8.973 1.00 21.09 235 LEU D N 1
ATOM 10865 C CA . LEU D 1 243 ? 75.068 173.220 8.907 1.00 21.57 235 LEU D CA 1
ATOM 10866 C C . LEU D 1 243 ? 76.520 173.584 8.682 1.00 21.77 235 LEU D C 1
ATOM 10867 O O . LEU D 1 243 ? 76.816 174.717 8.323 1.00 22.74 235 LEU D O 1
ATOM 10872 N N . SER D 1 244 ? 77.428 172.641 8.893 1.00 21.82 236 SER D N 1
ATOM 10873 C CA . SER D 1 244 ? 78.851 172.961 8.938 1.00 22.07 236 SER D CA 1
ATOM 10874 C C . SER D 1 244 ? 79.421 173.661 7.705 1.00 22.47 236 SER D C 1
ATOM 10875 O O . SER D 1 244 ? 80.148 174.640 7.835 1.00 22.78 236 SER D O 1
ATOM 10878 N N . LYS D 1 245 ? 79.092 173.173 6.515 1.00 22.87 237 LYS D N 1
ATOM 10879 C CA . LYS D 1 245 ? 79.816 173.611 5.316 1.00 23.26 237 LYS D CA 1
ATOM 10880 C C . LYS D 1 245 ? 79.028 174.611 4.470 1.00 23.48 237 LYS D C 1
ATOM 10881 O O . LYS D 1 245 ? 79.466 175.752 4.278 1.00 23.54 237 LYS D O 1
ATOM 10887 N N . VAL D 1 246 ? 77.865 174.160 3.998 1.00 23.55 238 VAL D N 1
ATOM 10888 C CA . VAL D 1 246 ? 76.931 174.924 3.163 1.00 23.66 238 VAL D CA 1
ATOM 10889 C C . VAL D 1 246 ? 76.369 176.156 3.901 1.00 23.57 238 VAL D C 1
ATOM 10890 O O . VAL D 1 246 ? 75.994 177.152 3.272 1.00 23.66 238 VAL D O 1
ATOM 10894 N N . TYR D 1 247 ? 76.327 176.077 5.232 1.00 23.31 239 TYR D N 1
ATOM 10895 C CA . TYR D 1 247 ? 75.805 177.159 6.062 1.00 22.95 239 TYR D CA 1
ATOM 10896 C C . TYR D 1 247 ? 76.889 177.743 6.952 1.00 22.97 239 TYR D C 1
ATOM 10897 O O . TYR D 1 247 ? 76.601 178.553 7.834 1.00 23.68 239 TYR D O 1
ATOM 10906 N N . PHE D 1 248 ? 78.132 177.330 6.718 1.00 22.80 240 PHE D N 1
ATOM 10907 C CA . PHE D 1 248 ? 79.329 177.939 7.339 1.00 22.62 240 PHE D CA 1
ATOM 10908 C C . PHE D 1 248 ? 79.194 178.103 8.845 1.00 22.53 240 PHE D C 1
ATOM 10909 O O . PHE D 1 248 ? 79.400 179.197 9.367 1.00 23.04 240 PHE D O 1
ATOM 10917 N N . ALA D 1 249 ? 78.841 177.009 9.528 1.00 22.03 241 ALA D N 1
ATOM 10918 C CA . ALA D 1 249 ? 78.617 176.987 10.978 1.00 21.27 241 ALA D CA 1
ATOM 10919 C C . ALA D 1 249 ? 79.194 175.690 11.534 1.00 20.98 241 ALA D C 1
ATOM 10920 O O . ALA D 1 249 ? 78.499 174.875 12.149 1.00 20.88 241 ALA D O 1
ATOM 10922 N N . THR D 1 250 ? 80.484 175.516 11.286 1.00 20.67 242 THR D N 1
ATOM 10923 C CA . THR D 1 250 ? 81.252 174.385 11.742 1.00 20.47 242 THR D CA 1
ATOM 10924 C C . THR D 1 250 ? 81.280 174.267 13.261 1.00 20.88 242 THR D C 1
ATOM 10925 O O . THR D 1 250 ? 81.208 173.150 13.804 1.00 21.63 242 THR D O 1
ATOM 10929 N N . GLY D 1 251 ? 81.373 175.405 13.952 1.00 20.89 243 GLY D N 1
ATOM 10930 C CA . GLY D 1 251 ? 81.448 175.409 15.417 1.00 20.48 243 GLY D CA 1
ATOM 10931 C C . GLY D 1 251 ? 80.147 175.156 16.145 1.00 20.24 243 GLY D C 1
ATOM 10932 O O . GLY D 1 251 ? 80.159 174.991 17.364 1.00 20.57 243 GLY D O 1
ATOM 10933 N N . TRP D 1 252 ? 79.034 175.130 15.409 1.00 19.77 244 TRP D N 1
ATOM 10934 C CA . TRP D 1 252 ? 77.705 174.885 15.982 1.00 19.56 244 TRP D CA 1
ATOM 10935 C C . TRP D 1 252 ? 77.300 173.410 16.159 1.00 20.00 244 TRP D C 1
ATOM 10936 O O . TRP D 1 252 ? 76.338 173.111 16.883 1.00 21.03 244 TRP D O 1
ATOM 10947 N N . ARG D 1 253 ? 78.015 172.504 15.501 1.00 19.90 245 ARG D N 1
ATOM 10948 C CA . ARG D 1 253 ? 77.900 171.050 15.697 1.00 19.63 245 ARG D CA 1
ATOM 10949 C C . ARG D 1 253 ? 76.459 170.594 15.516 1.00 19.95 245 ARG D C 1
ATOM 10950 O O . ARG D 1 253 ? 75.827 170.066 16.439 1.00 20.41 245 ARG D O 1
ATOM 10958 N N . LEU D 1 254 ? 75.927 170.823 14.322 1.00 19.95 246 LEU D N 1
ATOM 10959 C CA . LEU D 1 254 ? 74.546 170.485 14.061 1.00 19.77 246 LEU D CA 1
ATOM 10960 C C . LEU D 1 254 ? 74.382 169.954 12.653 1.00 19.50 246 LEU D C 1
ATOM 10961 O O . LEU D 1 254 ? 74.957 170.485 11.706 1.00 19.56 246 LEU D O 1
ATOM 10966 N N . GLY D 1 255 ? 73.594 168.892 12.561 1.00 18.97 247 GLY D N 1
ATOM 10967 C CA . GLY D 1 255 ? 73.282 168.235 11.333 1.00 19.05 247 GLY D CA 1
ATOM 10968 C C . GLY D 1 255 ? 72.090 167.309 11.462 1.00 19.36 247 GLY D C 1
ATOM 10969 O O . GLY D 1 255 ? 71.284 167.410 12.416 1.00 18.81 247 GLY D O 1
ATOM 10970 N N . TYR D 1 256 ? 71.977 166.419 10.483 1.00 19.25 248 TYR D N 1
ATOM 10971 C CA . TYR D 1 256 ? 70.884 165.471 10.430 1.00 19.79 248 TYR D CA 1
ATOM 10972 C C . TYR D 1 256 ? 71.151 164.286 9.529 1.00 20.18 248 TYR D C 1
ATOM 10973 O O . TYR D 1 256 ? 72.036 164.322 8.683 1.00 19.98 248 TYR D O 1
ATOM 10982 N N . MET D 1 257 ? 70.355 163.244 9.731 1.00 20.70 249 MET D N 1
ATOM 10983 C CA . MET D 1 257 ? 70.336 162.112 8.836 1.00 21.72 249 MET D CA 1
ATOM 10984 C C . MET D 1 257 ? 68.873 161.834 8.491 1.00 21.44 249 MET D C 1
ATOM 10985 O O . MET D 1 257 ? 67.967 162.174 9.267 1.00 21.21 249 MET D O 1
ATOM 10990 N N . TYR D 1 258 ? 68.640 161.234 7.327 1.00 21.22 250 TYR D N 1
ATOM 10991 C CA . TYR D 1 258 ? 67.304 160.742 7.013 1.00 21.00 250 TYR D CA 1
ATOM 10992 C C . TYR D 1 258 ? 67.373 159.465 6.202 1.00 21.28 250 TYR D C 1
ATOM 10993 O O . TYR D 1 258 ? 68.423 159.124 5.652 1.00 21.60 250 TYR D O 1
ATOM 11002 N N . PHE D 1 259 ? 66.256 158.761 6.131 1.00 21.64 251 PHE D N 1
ATOM 11003 C CA . PHE D 1 259 ? 66.215 157.466 5.502 1.00 22.43 251 PHE D CA 1
ATOM 11004 C C . PHE D 1 259 ? 65.281 157.468 4.301 1.00 23.15 251 PHE D C 1
ATOM 11005 O O . PHE D 1 259 ? 64.117 157.859 4.420 1.00 23.10 251 PHE D O 1
ATOM 11013 N N . VAL D 1 260 ? 65.802 157.033 3.152 1.00 24.28 252 VAL D N 1
ATOM 11014 C CA . VAL D 1 260 ? 65.015 156.798 1.937 1.00 25.41 252 VAL D CA 1
ATOM 11015 C C . VAL D 1 260 ? 64.990 155.284 1.790 1.00 26.99 252 VAL D C 1
ATOM 11016 O O . VAL D 1 260 ? 66.003 154.653 1.448 1.00 27.07 252 VAL D O 1
ATOM 11020 N N . ASP D 1 261 ? 63.829 154.703 2.065 1.00 28.64 253 ASP D N 1
ATOM 11021 C CA . ASP D 1 261 ? 63.720 153.268 2.275 1.00 30.35 253 ASP D CA 1
ATOM 11022 C C . ASP D 1 261 ? 62.247 152.856 2.109 1.00 32.08 253 ASP D C 1
ATOM 11023 O O . ASP D 1 261 ? 61.572 152.510 3.085 1.00 32.52 253 ASP D O 1
ATOM 11028 N N . PRO D 1 262 ? 61.735 152.887 0.875 1.00 33.74 254 PRO D N 1
ATOM 11029 C CA . PRO D 1 262 ? 60.319 152.559 0.639 1.00 34.96 254 PRO D CA 1
ATOM 11030 C C . PRO D 1 262 ? 59.920 151.184 1.206 1.00 35.92 254 PRO D C 1
ATOM 11031 O O . PRO D 1 262 ? 58.864 151.064 1.867 1.00 36.47 254 PRO D O 1
ATOM 11035 N N . GLU D 1 263 ? 60.762 150.172 0.980 1.00 36.51 255 GLU D N 1
ATOM 11036 C CA . GLU D 1 263 ? 60.466 148.798 1.424 1.00 36.91 255 GLU D CA 1
ATOM 11037 C C . GLU D 1 263 ? 60.742 148.537 2.915 1.00 36.62 255 GLU D C 1
ATOM 11038 O O . GLU D 1 263 ? 60.678 147.405 3.369 1.00 36.96 255 GLU D O 1
ATOM 11044 N N . ASN D 1 264 ? 61.033 149.590 3.678 1.00 36.23 256 ASN D N 1
ATOM 11045 C CA . ASN D 1 264 ? 61.318 149.486 5.116 1.00 35.45 256 ASN D CA 1
ATOM 11046 C C . ASN D 1 264 ? 62.346 148.396 5.482 1.00 34.85 256 ASN D C 1
ATOM 11047 O O . ASN D 1 264 ? 62.174 147.662 6.461 1.00 34.96 256 ASN D O 1
ATOM 11049 N N . LYS D 1 265 ? 63.417 148.316 4.690 1.00 33.62 257 LYS D N 1
ATOM 11050 C CA . LYS D 1 265 ? 64.509 147.362 4.917 1.00 32.89 257 LYS D CA 1
ATOM 11051 C C . LYS D 1 265 ? 65.403 147.759 6.099 1.00 32.03 257 LYS D C 1
ATOM 11052 O O . LYS D 1 265 ? 66.126 146.924 6.631 1.00 31.64 257 LYS D O 1
ATOM 11058 N N . LEU D 1 266 ? 65.331 149.027 6.511 1.00 31.29 258 LEU D N 1
ATOM 11059 C CA . LEU D 1 266 ? 66.129 149.547 7.630 1.00 30.74 258 LEU D CA 1
ATOM 11060 C C . LEU D 1 266 ? 65.444 149.537 9.006 1.00 30.46 258 LEU D C 1
ATOM 11061 O O . LEU D 1 266 ? 65.977 150.145 9.944 1.00 30.49 258 LEU D O 1
ATOM 11066 N N . SER D 1 267 ? 64.301 148.855 9.145 1.00 30.06 259 SER D N 1
ATOM 11067 C CA . SER D 1 267 ? 63.494 148.955 10.384 1.00 30.11 259 SER D CA 1
ATOM 11068 C C . SER D 1 267 ? 64.259 148.596 11.666 1.00 29.93 259 SER D C 1
ATOM 11069 O O . SER D 1 267 ? 64.087 149.237 12.702 1.00 29.96 259 SER D O 1
ATOM 11072 N N . GLU D 1 268 ? 65.125 147.597 11.564 1.00 29.51 260 GLU D N 1
ATOM 11073 C CA . GLU D 1 268 ? 66.001 147.178 12.656 1.00 29.40 260 GLU D CA 1
ATOM 11074 C C . GLU D 1 268 ? 67.139 148.177 12.947 1.00 28.75 260 GLU D C 1
ATOM 11075 O O . GLU D 1 268 ? 67.450 148.465 14.120 1.00 28.72 260 GLU D O 1
ATOM 11081 N N . VAL D 1 269 ? 67.758 148.697 11.886 1.00 28.03 261 VAL D N 1
ATOM 11082 C CA . VAL D 1 269 ? 68.805 149.717 11.988 1.00 27.05 261 VAL D CA 1
ATOM 11083 C C . VAL D 1 269 ? 68.252 151.006 12.628 1.00 26.91 261 VAL D C 1
ATOM 11084 O O . VAL D 1 269 ? 68.938 151.665 13.414 1.00 26.72 261 VAL D O 1
ATOM 11088 N N . ARG D 1 270 ? 67.010 151.348 12.300 1.00 26.76 262 ARG D N 1
ATOM 11089 C CA . ARG D 1 270 ? 66.363 152.547 12.840 1.00 26.72 262 ARG D CA 1
ATOM 11090 C C . ARG D 1 270 ? 66.035 152.400 14.319 1.00 26.91 262 ARG D C 1
ATOM 11091 O O . ARG D 1 270 ? 66.178 153.367 15.080 1.00 27.33 262 ARG D O 1
ATOM 11099 N N . GLU D 1 271 ? 65.608 151.198 14.722 1.00 26.74 263 GLU D N 1
ATOM 11100 C CA . GLU D 1 271 ? 65.427 150.861 16.132 1.00 26.95 263 GLU D CA 1
ATOM 11101 C C . GLU D 1 271 ? 66.755 151.015 16.883 1.00 26.29 263 GLU D C 1
ATOM 11102 O O . GLU D 1 271 ? 66.802 151.613 17.955 1.00 26.93 263 GLU D O 1
ATOM 11108 N N . ALA D 1 272 ? 67.828 150.480 16.311 1.00 25.34 264 ALA D N 1
ATOM 11109 C CA . ALA D 1 272 ? 69.151 150.558 16.920 1.00 24.43 264 ALA D CA 1
ATOM 11110 C C . ALA D 1 272 ? 69.675 152.002 17.014 1.00 23.93 264 ALA D C 1
ATOM 11111 O O . ALA D 1 272 ? 70.237 152.377 18.035 1.00 23.91 264 ALA D O 1
ATOM 11113 N N . ILE D 1 273 ? 69.484 152.796 15.956 1.00 23.24 265 ILE D N 1
ATOM 11114 C CA . ILE D 1 273 ? 69.859 154.208 15.950 1.00 22.66 265 ILE D CA 1
ATOM 11115 C C . ILE D 1 273 ? 69.114 154.963 17.042 1.00 23.03 265 ILE D C 1
ATOM 11116 O O . ILE D 1 273 ? 69.735 155.704 17.803 1.00 22.58 265 ILE D O 1
ATOM 11121 N N . ASP D 1 274 ? 67.795 154.750 17.122 1.00 23.45 266 ASP D N 1
ATOM 11122 C CA . ASP D 1 274 ? 66.962 155.324 18.195 1.00 24.22 266 ASP D CA 1
ATOM 11123 C C . ASP D 1 274 ? 67.393 154.937 19.622 1.00 24.05 266 ASP D C 1
ATOM 11124 O O . ASP D 1 274 ? 67.438 155.802 20.482 1.00 24.51 266 ASP D O 1
ATOM 11129 N N . ARG D 1 275 ? 67.702 153.666 19.868 1.00 23.74 267 ARG D N 1
ATOM 11130 C CA . ARG D 1 275 ? 68.275 153.242 21.160 1.00 24.51 267 ARG D CA 1
ATOM 11131 C C . ARG D 1 275 ? 69.570 154.003 21.507 1.00 24.15 267 ARG D C 1
ATOM 11132 O O . ARG D 1 275 ? 69.769 154.425 22.654 1.00 23.72 267 ARG D O 1
ATOM 11140 N N . LEU D 1 276 ? 70.439 154.171 20.511 1.00 24.18 268 LEU D N 1
ATOM 11141 C CA . LEU D 1 276 ? 71.707 154.882 20.713 1.00 24.34 268 LEU D CA 1
ATOM 11142 C C . LEU D 1 276 ? 71.497 156.372 20.915 1.00 24.35 268 LEU D C 1
ATOM 11143 O O . LEU D 1 276 ? 72.145 156.964 21.747 1.00 24.61 268 LEU D O 1
ATOM 11148 N N . ALA D 1 277 ? 70.587 156.957 20.149 1.00 25.05 269 ALA D N 1
ATOM 11149 C CA . ALA D 1 277 ? 70.236 158.376 20.244 1.00 25.96 269 ALA D CA 1
ATOM 11150 C C . ALA D 1 277 ? 69.629 158.757 21.611 1.00 26.73 269 ALA D C 1
ATOM 11151 O O . ALA D 1 277 ? 69.946 159.816 22.155 1.00 26.78 269 ALA D O 1
ATOM 11153 N N . ARG D 1 278 ? 68.786 157.888 22.169 1.00 27.66 270 ARG D N 1
ATOM 11154 C CA . ARG D 1 278 ? 68.117 158.172 23.445 1.00 28.79 270 ARG D CA 1
ATOM 11155 C C . ARG D 1 278 ? 69.078 158.316 24.607 1.00 28.35 270 ARG D C 1
ATOM 11156 O O . ARG D 1 278 ? 68.924 159.208 25.441 1.00 29.11 270 ARG D O 1
ATOM 11164 N N . ILE D 1 279 ? 70.071 157.447 24.664 1.00 28.22 271 ILE D N 1
ATOM 11165 C CA . ILE D 1 279 ? 70.983 157.446 25.798 1.00 28.14 271 ILE D CA 1
ATOM 11166 C C . ILE D 1 279 ? 72.021 158.570 25.784 1.00 27.46 271 ILE D C 1
ATOM 11167 O O . ILE D 1 279 ? 72.607 158.863 26.824 1.00 27.61 271 ILE D O 1
ATOM 11172 N N . ARG D 1 280 ? 72.249 159.194 24.622 1.00 26.70 272 ARG D N 1
ATOM 11173 C CA . ARG D 1 280 ? 73.116 160.385 24.537 1.00 25.56 272 ARG D CA 1
ATOM 11174 C C . ARG D 1 280 ? 72.314 161.684 24.750 1.00 25.30 272 ARG D C 1
ATOM 11175 O O . ARG D 1 280 ? 72.855 162.789 24.751 1.00 25.00 272 ARG D O 1
ATOM 11183 N N . LEU D 1 281 ? 71.009 161.509 24.955 1.00 25.26 273 LEU D N 1
ATOM 11184 C CA . LEU D 1 281 ? 70.046 162.572 25.297 1.00 25.10 273 LEU D CA 1
ATOM 11185 C C . LEU D 1 281 ? 69.590 163.367 24.078 1.00 24.93 273 LEU D C 1
ATOM 11186 O O . LEU D 1 281 ? 68.506 163.117 23.576 1.00 25.43 273 LEU D O 1
ATOM 11191 N N . CYS D 1 282 ? 70.406 164.297 23.591 1.00 24.27 274 CYS D N 1
ATOM 11192 C CA . CYS D 1 282 ? 69.989 165.153 22.497 1.00 24.14 274 CYS D CA 1
ATOM 11193 C C . CYS D 1 282 ? 71.143 166.001 21.942 1.00 23.90 274 CYS D C 1
ATOM 11194 O O . CYS D 1 282 ? 72.193 166.131 22.590 1.00 23.87 274 CYS D O 1
ATOM 11197 N N . PRO D 1 283 ? 70.962 166.568 20.746 1.00 23.54 275 PRO D N 1
ATOM 11198 C CA . PRO D 1 283 ? 71.889 167.582 20.242 1.00 23.29 275 PRO D CA 1
ATOM 11199 C C . PRO D 1 283 ? 71.603 168.961 20.891 1.00 23.37 275 PRO D C 1
ATOM 11200 O O . PRO D 1 283 ? 70.669 169.086 21.704 1.00 23.35 275 PRO D O 1
ATOM 11204 N N . ASN D 1 284 ? 72.402 169.972 20.551 1.00 23.43 276 ASN D N 1
ATOM 11205 C CA . ASN D 1 284 ? 72.202 171.351 21.037 1.00 23.87 276 ASN D CA 1
ATOM 11206 C C . ASN D 1 284 ? 70.795 171.847 20.669 1.00 23.79 276 ASN D C 1
ATOM 11207 O O . ASN D 1 284 ? 70.353 171.705 19.538 1.00 23.52 276 ASN D O 1
ATOM 11212 N N . THR D 1 285 ? 70.095 172.417 21.639 1.00 23.97 277 THR D N 1
ATOM 11213 C CA . THR D 1 285 ? 68.754 172.956 21.405 1.00 23.88 277 THR D CA 1
ATOM 11214 C C . THR D 1 285 ? 68.683 174.280 20.614 1.00 24.06 277 THR D C 1
ATOM 11215 O O . THR D 1 285 ? 68.034 174.279 19.557 1.00 24.22 277 THR D O 1
ATOM 11219 N N . PRO D 1 286 ? 69.294 175.395 21.082 1.00 23.98 278 PRO D N 1
ATOM 11220 C CA . PRO D 1 286 ? 69.194 176.664 20.325 1.00 23.86 278 PRO D CA 1
ATOM 11221 C C . PRO D 1 286 ? 69.744 176.627 18.883 1.00 23.84 278 PRO D C 1
ATOM 11222 O O . PRO D 1 286 ? 69.221 177.344 18.024 1.00 23.44 278 PRO D O 1
ATOM 11226 N N . ALA D 1 287 ? 70.775 175.806 18.624 1.00 24.05 279 ALA D N 1
ATOM 11227 C CA . ALA D 1 287 ? 71.334 175.653 17.267 1.00 23.97 279 ALA D CA 1
ATOM 11228 C C . ALA D 1 287 ? 70.269 175.195 16.295 1.00 24.33 279 ALA D C 1
ATOM 11229 O O . ALA D 1 287 ? 70.301 175.570 15.120 1.00 24.65 279 ALA D O 1
ATOM 11231 N N . GLN D 1 288 ? 69.323 174.395 16.795 1.00 24.59 280 GLN D N 1
ATOM 11232 C CA . GLN D 1 288 ? 68.230 173.859 15.984 1.00 24.80 280 GLN D CA 1
ATOM 11233 C C . GLN D 1 288 ? 67.273 174.935 15.510 1.00 25.33 280 GLN D C 1
ATOM 11234 O O . GLN D 1 288 ? 66.648 174.795 14.468 1.00 25.89 280 GLN D O 1
ATOM 11240 N N . PHE D 1 289 ? 67.153 176.008 16.279 1.00 26.20 281 PHE D N 1
ATOM 11241 C CA . PHE D 1 289 ? 66.398 177.193 15.840 1.00 26.70 281 PHE D CA 1
ATOM 11242 C C . PHE D 1 289 ? 67.134 177.924 14.728 1.00 26.52 281 PHE D C 1
ATOM 11243 O O . PHE D 1 289 ? 66.524 178.335 13.742 1.00 26.91 281 PHE D O 1
ATOM 11251 N N . ALA D 1 290 ? 68.450 178.061 14.886 1.00 26.47 282 ALA D N 1
ATOM 11252 C CA . ALA D 1 290 ? 69.315 178.586 13.828 1.00 26.42 282 ALA D CA 1
ATOM 11253 C C . ALA D 1 290 ? 69.201 177.721 12.565 1.00 26.69 282 ALA D C 1
ATOM 11254 O O . ALA D 1 290 ? 69.149 178.249 11.461 1.00 26.95 282 ALA D O 1
ATOM 11256 N N . ALA D 1 291 ? 69.143 176.395 12.738 1.00 26.95 283 ALA D N 1
ATOM 11257 C CA . ALA D 1 291 ? 69.025 175.458 11.623 1.00 27.11 283 ALA D CA 1
ATOM 11258 C C . ALA D 1 291 ? 67.736 175.631 10.828 1.00 27.37 283 ALA D C 1
ATOM 11259 O O . ALA D 1 291 ? 67.776 175.577 9.600 1.00 27.47 283 ALA D O 1
ATOM 11261 N N . ILE D 1 292 ? 66.605 175.817 11.525 1.00 27.71 284 ILE D N 1
ATOM 11262 C CA . ILE D 1 292 ? 65.326 176.195 10.897 1.00 27.85 284 ILE D CA 1
ATOM 11263 C C . ILE D 1 292 ? 65.472 177.475 10.065 1.00 28.11 284 ILE D C 1
ATOM 11264 O O . ILE D 1 292 ? 64.996 177.526 8.954 1.00 28.54 284 ILE D O 1
ATOM 11269 N N . ALA D 1 293 ? 66.135 178.497 10.597 1.00 28.60 285 ALA D N 1
ATOM 11270 C CA . ALA D 1 293 ? 66.357 179.753 9.854 1.00 29.20 285 ALA D CA 1
ATOM 11271 C C . ALA D 1 293 ? 67.212 179.563 8.605 1.00 29.90 285 ALA D C 1
ATOM 11272 O O . ALA D 1 293 ? 67.003 180.241 7.603 1.00 30.18 285 ALA D O 1
ATOM 11274 N N . GLY D 1 294 ? 68.177 178.651 8.661 1.00 30.71 286 GLY D N 1
ATOM 11275 C CA . GLY D 1 294 ? 69.027 178.371 7.508 1.00 31.56 286 GLY D CA 1
ATOM 11276 C C . GLY D 1 294 ? 68.307 177.583 6.424 1.00 32.32 286 GLY D C 1
ATOM 11277 O O . GLY D 1 294 ? 68.441 177.887 5.244 1.00 32.55 286 GLY D O 1
ATOM 11278 N N . LEU D 1 295 ? 67.532 176.582 6.832 1.00 32.89 287 LEU D N 1
ATOM 11279 C CA . LEU D 1 295 ? 66.863 175.663 5.897 1.00 33.25 287 LEU D CA 1
ATOM 11280 C C . LEU D 1 295 ? 65.657 176.265 5.189 1.00 33.66 287 LEU D C 1
ATOM 11281 O O . LEU D 1 295 ? 65.365 175.873 4.059 1.00 33.55 287 LEU D O 1
ATOM 11286 N N . THR D 1 296 ? 64.974 177.201 5.864 1.00 34.38 288 THR D N 1
ATOM 11287 C CA . THR D 1 296 ? 63.772 177.892 5.345 1.00 34.80 288 THR D CA 1
ATOM 11288 C C . THR D 1 296 ? 64.012 179.383 5.006 1.00 35.33 288 THR D C 1
ATOM 11289 O O . THR D 1 296 ? 63.099 180.062 4.502 1.00 35.82 288 THR D O 1
ATOM 11293 N N . GLY D 1 297 ? 65.213 179.889 5.293 1.00 35.38 289 GLY D N 1
ATOM 11294 C CA . GLY D 1 297 ? 65.534 181.291 5.074 1.00 35.49 289 GLY D CA 1
ATOM 11295 C C . GLY D 1 297 ? 66.081 181.563 3.688 1.00 36.12 289 GLY D C 1
ATOM 11296 O O . GLY D 1 297 ? 66.190 180.634 2.873 1.00 36.00 289 GLY D O 1
ATOM 11297 N N . PRO D 1 298 ? 66.428 182.830 3.408 1.00 36.30 290 PRO D N 1
ATOM 11298 C CA . PRO D 1 298 ? 66.930 183.216 2.081 1.00 36.32 290 PRO D CA 1
ATOM 11299 C C . PRO D 1 298 ? 68.339 182.690 1.819 1.00 36.14 290 PRO D C 1
ATOM 11300 O O . PRO D 1 298 ? 69.180 182.684 2.729 1.00 36.06 290 PRO D O 1
ATOM 11304 N N . MET D 1 299 ? 68.573 182.247 0.578 1.00 35.71 291 MET D N 1
ATOM 11305 C CA . MET D 1 299 ? 69.842 181.622 0.185 1.00 35.14 291 MET D CA 1
ATOM 11306 C C . MET D 1 299 ? 70.796 182.602 -0.531 1.00 35.28 291 MET D C 1
ATOM 11307 O O . MET D 1 299 ? 71.808 182.202 -1.102 1.00 35.10 291 MET D O 1
ATOM 11312 N N . ASP D 1 300 ? 70.456 183.888 -0.470 1.00 35.53 292 ASP D N 1
ATOM 11313 C CA . ASP D 1 300 ? 71.264 184.984 -1.013 1.00 35.96 292 ASP D CA 1
ATOM 11314 C C . ASP D 1 300 ? 72.728 184.938 -0.569 1.00 35.38 292 ASP D C 1
ATOM 11315 O O . ASP D 1 300 ? 73.628 185.210 -1.373 1.00 35.55 292 ASP D O 1
ATOM 11320 N N . TYR D 1 301 ? 72.954 184.602 0.708 1.00 34.63 293 TYR D N 1
ATOM 11321 C CA . TYR D 1 301 ? 74.299 184.554 1.307 1.00 33.89 293 TYR D CA 1
ATOM 11322 C C . TYR D 1 301 ? 75.216 183.575 0.568 1.00 33.75 293 TYR D C 1
ATOM 11323 O O . TYR D 1 301 ? 76.428 183.782 0.481 1.00 33.77 293 TYR D O 1
ATOM 11332 N N . LEU D 1 302 ? 74.613 182.502 0.059 1.00 33.85 294 LEU D N 1
ATOM 11333 C CA . LEU D 1 302 ? 75.326 181.376 -0.541 1.00 34.12 294 LEU D CA 1
ATOM 11334 C C . LEU D 1 302 ? 75.764 181.715 -1.961 1.00 34.30 294 LEU D C 1
ATOM 11335 O O . LEU D 1 302 ? 76.860 181.344 -2.364 1.00 34.27 294 LEU D O 1
ATOM 11340 N N . LYS D 1 303 ? 74.900 182.426 -2.691 1.00 34.74 295 LYS D N 1
ATOM 11341 C CA . LYS D 1 303 ? 75.167 182.935 -4.049 1.00 35.17 295 LYS D CA 1
ATOM 11342 C C . LYS D 1 303 ? 76.469 183.734 -4.042 1.00 35.26 295 LYS D C 1
ATOM 11343 O O . LYS D 1 303 ? 77.363 183.514 -4.874 1.00 35.50 295 LYS D O 1
ATOM 11346 N N . GLU D 1 304 ? 76.582 184.632 -3.067 1.00 35.21 296 GLU D N 1
ATOM 11347 C CA . GLU D 1 304 ? 77.727 185.520 -2.965 1.00 34.90 296 GLU D CA 1
ATOM 11348 C C . GLU D 1 304 ? 78.991 184.766 -2.583 1.00 34.76 296 GLU D C 1
ATOM 11349 O O . GLU D 1 304 ? 80.084 185.084 -3.080 1.00 35.10 296 GLU D O 1
ATOM 11351 N N . TYR D 1 305 ? 78.844 183.772 -1.704 1.00 34.41 297 TYR D N 1
ATOM 11352 C CA . TYR D 1 305 ? 79.980 182.966 -1.237 1.00 33.75 297 TYR D CA 1
ATOM 11353 C C . TYR D 1 305 ? 80.513 182.013 -2.306 1.00 33.04 297 TYR D C 1
ATOM 11354 O O . TYR D 1 305 ? 81.726 181.847 -2.438 1.00 32.46 297 TYR D O 1
ATOM 11363 N N . MET D 1 306 ? 79.592 181.393 -3.050 1.00 32.37 298 MET D N 1
ATOM 11364 C CA . MET D 1 306 ? 79.922 180.485 -4.142 1.00 32.21 298 MET D CA 1
ATOM 11365 C C . MET D 1 306 ? 80.725 181.184 -5.224 1.00 31.87 298 MET D C 1
ATOM 11366 O O . MET D 1 306 ? 81.694 180.613 -5.742 1.00 31.70 298 MET D O 1
ATOM 11371 N N . LYS D 1 307 ? 80.314 182.424 -5.528 1.00 31.34 299 LYS D N 1
ATOM 11372 C CA . LYS D 1 307 ? 80.954 183.318 -6.512 1.00 30.89 299 LYS D CA 1
ATOM 11373 C C . LYS D 1 307 ? 82.431 183.467 -6.203 1.00 30.23 299 LYS D C 1
ATOM 11374 O O . LYS D 1 307 ? 83.265 183.176 -7.032 1.00 30.22 299 LYS D O 1
ATOM 11377 N N . LYS D 1 308 ? 82.730 183.904 -4.985 1.00 30.08 300 LYS D N 1
ATOM 11378 C CA . LYS D 1 308 ? 84.098 184.036 -4.489 1.00 29.70 300 LYS D CA 1
ATOM 11379 C C . LYS D 1 308 ? 84.826 182.680 -4.487 1.00 29.60 300 LYS D C 1
ATOM 11380 O O . LYS D 1 308 ? 85.990 182.605 -4.889 1.00 29.56 300 LYS D O 1
ATOM 11382 N N . LEU D 1 309 ? 84.144 181.609 -4.058 1.00 29.50 301 LEU D N 1
ATOM 11383 C CA . LEU D 1 309 ? 84.772 180.277 -4.000 1.00 29.34 301 LEU D CA 1
ATOM 11384 C C . LEU D 1 309 ? 85.166 179.733 -5.382 1.00 29.43 301 LEU D C 1
ATOM 11385 O O . LEU D 1 309 ? 86.241 179.153 -5.541 1.00 29.49 301 LEU D O 1
ATOM 11390 N N . LYS D 1 310 ? 84.287 179.928 -6.363 1.00 29.78 302 LYS D N 1
ATOM 11391 C CA . LYS D 1 310 ? 84.536 179.566 -7.762 1.00 29.95 302 LYS D CA 1
ATOM 11392 C C . LYS D 1 310 ? 85.751 180.292 -8.326 1.00 30.36 302 LYS D C 1
ATOM 11393 O O . LYS D 1 310 ? 86.582 179.661 -8.986 1.00 30.24 302 LYS D O 1
ATOM 11399 N N . GLU D 1 311 ? 85.848 181.605 -8.060 1.00 30.69 303 GLU D N 1
ATOM 11400 C CA . GLU D 1 311 ? 87.010 182.421 -8.461 1.00 31.54 303 GLU D CA 1
ATOM 11401 C C . GLU D 1 311 ? 88.315 181.851 -7.873 1.00 30.40 303 GLU D C 1
ATOM 11402 O O . GLU D 1 311 ? 89.348 181.845 -8.536 1.00 30.53 303 GLU D O 1
ATOM 11408 N N . ARG D 1 312 ? 88.247 181.372 -6.630 1.00 29.75 304 ARG D N 1
ATOM 11409 C CA . ARG D 1 312 ? 89.397 180.782 -5.916 1.00 28.86 304 ARG D CA 1
ATOM 11410 C C . ARG D 1 312 ? 89.735 179.372 -6.439 1.00 28.78 304 ARG D C 1
ATOM 11411 O O . ARG D 1 312 ? 90.932 179.015 -6.565 1.00 28.48 304 ARG D O 1
ATOM 11419 N N . ARG D 1 313 ? 88.689 178.594 -6.756 1.00 28.17 305 ARG D N 1
ATOM 11420 C CA . ARG D 1 313 ? 88.831 177.285 -7.417 1.00 28.32 305 ARG D CA 1
ATOM 11421 C C . ARG D 1 313 ? 89.592 177.457 -8.721 1.00 28.53 305 ARG D C 1
ATOM 11422 O O . ARG D 1 313 ? 90.625 176.823 -8.925 1.00 28.32 305 ARG D O 1
ATOM 11430 N N . ASP D 1 314 ? 89.059 178.328 -9.587 1.00 29.17 306 ASP D N 1
ATOM 11431 C CA . ASP D 1 314 ? 89.632 178.630 -10.900 1.00 29.54 306 ASP D CA 1
ATOM 11432 C C . ASP D 1 314 ? 91.062 179.086 -10.749 1.00 29.56 306 ASP D C 1
ATOM 11433 O O . ASP D 1 314 ? 91.929 178.637 -11.490 1.00 29.47 306 ASP D O 1
ATOM 11438 N N . TYR D 1 315 ? 91.298 179.957 -9.766 1.00 29.80 307 TYR D N 1
ATOM 11439 C CA . TYR D 1 315 ? 92.627 180.489 -9.535 1.00 29.98 307 TYR D CA 1
ATOM 11440 C C . TYR D 1 315 ? 93.645 179.443 -9.148 1.00 29.94 307 TYR D C 1
ATOM 11441 O O . TYR D 1 315 ? 94.656 179.338 -9.829 1.00 30.66 307 TYR D O 1
ATOM 11450 N N . ILE D 1 316 ? 93.394 178.672 -8.082 1.00 30.01 308 ILE D N 1
ATOM 11451 C CA . ILE D 1 316 ? 94.371 177.673 -7.610 1.00 29.58 308 ILE D CA 1
ATOM 11452 C C . ILE D 1 316 ? 94.601 176.557 -8.636 1.00 29.79 308 ILE D C 1
ATOM 11453 O O . ILE D 1 316 ? 95.713 176.060 -8.766 1.00 29.60 308 ILE D O 1
ATOM 11458 N N . TYR D 1 317 ? 93.541 176.187 -9.353 1.00 30.11 309 TYR D N 1
ATOM 11459 C CA . TYR D 1 317 ? 93.596 175.182 -10.413 1.00 30.63 309 TYR D CA 1
ATOM 11460 C C . TYR D 1 317 ? 94.550 175.647 -11.510 1.00 31.43 309 TYR D C 1
ATOM 11461 O O . TYR D 1 317 ? 95.411 174.887 -11.948 1.00 31.62 309 TYR D O 1
ATOM 11470 N N . LYS D 1 318 ? 94.372 176.898 -11.942 1.00 32.31 310 LYS D N 1
ATOM 11471 C CA . LYS D 1 318 ? 95.202 177.519 -12.964 1.00 33.49 310 LYS D CA 1
ATOM 11472 C C . LYS D 1 318 ? 96.649 177.558 -12.500 1.00 33.20 310 LYS D C 1
ATOM 11473 O O . LYS D 1 318 ? 97.521 177.095 -13.212 1.00 33.43 310 LYS D O 1
ATOM 11479 N N . ARG D 1 319 ? 96.886 178.082 -11.297 1.00 33.26 311 ARG D N 1
ATOM 11480 C CA . ARG D 1 319 ? 98.234 178.159 -10.737 1.00 33.55 311 ARG D CA 1
ATOM 11481 C C . ARG D 1 319 ? 98.927 176.806 -10.593 1.00 33.73 311 ARG D C 1
ATOM 11482 O O . ARG D 1 319 ? 100.051 176.650 -11.054 1.00 33.94 311 ARG D O 1
ATOM 11490 N N . LEU D 1 320 ? 98.262 175.834 -9.970 1.00 34.14 312 LEU D N 1
ATOM 11491 C CA . LEU D 1 320 ? 98.833 174.475 -9.817 1.00 34.65 312 LEU D CA 1
ATOM 11492 C C . LEU D 1 320 ? 99.194 173.778 -11.130 1.00 35.00 312 LEU D C 1
ATOM 11493 O O . LEU D 1 320 ? 100.248 173.150 -11.211 1.00 35.19 312 LEU D O 1
ATOM 11498 N N . ASN D 1 321 ? 98.341 173.903 -12.146 1.00 35.50 313 ASN D N 1
ATOM 11499 C CA . ASN D 1 321 ? 98.621 173.318 -13.478 1.00 36.31 313 ASN D CA 1
ATOM 11500 C C . ASN D 1 321 ? 99.702 174.026 -14.308 1.00 36.70 313 ASN D C 1
ATOM 11501 O O . ASN D 1 321 ? 100.214 173.458 -15.271 1.00 36.80 313 ASN D O 1
ATOM 11506 N N . GLU D 1 322 ? 100.041 175.259 -13.943 1.00 37.05 314 GLU D N 1
ATOM 11507 C CA . GLU D 1 322 ? 101.180 175.919 -14.582 1.00 37.62 314 GLU D CA 1
ATOM 11508 C C . GLU D 1 322 ? 102.500 175.754 -13.792 1.00 37.31 314 GLU D C 1
ATOM 11509 O O . GLU D 1 322 ? 103.508 176.370 -14.130 1.00 37.81 314 GLU D O 1
ATOM 11515 N N . ILE D 1 323 ? 102.493 174.912 -12.757 1.00 36.84 315 ILE D N 1
ATOM 11516 C CA . ILE D 1 323 ? 103.719 174.574 -12.054 1.00 36.15 315 ILE D CA 1
ATOM 11517 C C . ILE D 1 323 ? 104.196 173.225 -12.582 1.00 36.07 315 ILE D C 1
ATOM 11518 O O . ILE D 1 323 ? 103.511 172.207 -12.371 1.00 36.10 315 ILE D O 1
ATOM 11523 N N . PRO D 1 324 ? 105.351 173.213 -13.273 1.00 35.56 316 PRO D N 1
ATOM 11524 C CA . PRO D 1 324 ? 105.961 171.959 -13.736 1.00 35.06 316 PRO D CA 1
ATOM 11525 C C . PRO D 1 324 ? 106.220 171.008 -12.554 1.00 34.34 316 PRO D C 1
ATOM 11526 O O . PRO D 1 324 ? 106.599 171.454 -11.469 1.00 34.17 316 PRO D O 1
ATOM 11530 N N . GLY D 1 325 ? 105.991 169.715 -12.769 1.00 33.45 317 GLY D N 1
ATOM 11531 C CA . GLY D 1 325 ? 106.076 168.729 -11.698 1.00 32.40 317 GLY D CA 1
ATOM 11532 C C . GLY D 1 325 ? 104.778 168.495 -10.919 1.00 31.66 317 GLY D C 1
ATOM 11533 O O . GLY D 1 325 ? 104.723 167.602 -10.067 1.00 31.56 317 GLY D O 1
ATOM 11534 N N . ILE D 1 326 ? 103.749 169.295 -11.208 1.00 30.92 318 ILE D N 1
ATOM 11535 C CA . ILE D 1 326 ? 102.433 169.218 -10.535 1.00 30.67 318 ILE D CA 1
ATOM 11536 C C . ILE D 1 326 ? 101.292 169.137 -11.552 1.00 30.27 318 ILE D C 1
ATOM 11537 O O . ILE D 1 326 ? 101.287 169.846 -12.562 1.00 29.91 318 ILE D O 1
ATOM 11542 N N . SER D 1 327 ? 100.340 168.246 -11.274 1.00 29.78 319 SER D N 1
ATOM 11543 C CA . SER D 1 327 ? 99.089 168.169 -12.031 1.00 28.94 319 SER D CA 1
ATOM 11544 C C . SER D 1 327 ? 97.943 167.967 -11.051 1.00 28.17 319 SER D C 1
ATOM 11545 O O . SER D 1 327 ? 98.135 167.438 -9.962 1.00 27.95 319 SER D O 1
ATOM 11548 N N . THR D 1 328 ? 96.755 168.391 -11.457 1.00 27.34 320 THR D N 1
ATOM 11549 C CA . THR D 1 328 ? 95.572 168.261 -10.638 1.00 26.63 320 THR D CA 1
ATOM 11550 C C . THR D 1 328 ? 94.308 168.327 -11.480 1.00 26.10 320 THR D C 1
ATOM 11551 O O . THR D 1 328 ? 94.280 168.947 -12.529 1.00 25.76 320 THR D O 1
ATOM 11555 N N . THR D 1 329 ? 93.261 167.685 -10.985 1.00 25.84 321 THR D N 1
ATOM 11556 C CA . THR D 1 329 ? 91.942 167.776 -11.574 1.00 25.49 321 THR D CA 1
ATOM 11557 C C . THR D 1 329 ? 91.315 169.106 -11.173 1.00 25.44 321 THR D C 1
ATOM 11558 O O . THR D 1 329 ? 91.781 169.785 -10.258 1.00 25.38 321 THR D O 1
ATOM 11562 N N . LYS D 1 330 ? 90.251 169.456 -11.871 1.00 25.46 322 LYS D N 1
ATOM 11563 C CA . LYS D 1 330 ? 89.438 170.601 -11.554 1.00 26.05 322 LYS D CA 1
ATOM 11564 C C . LYS D 1 330 ? 88.330 170.128 -10.609 1.00 25.68 322 LYS D C 1
ATOM 11565 O O . LYS D 1 330 ? 87.468 169.369 -11.034 1.00 25.63 322 LYS D O 1
ATOM 11571 N N . PRO D 1 331 ? 88.334 170.580 -9.346 1.00 25.82 323 PRO D N 1
ATOM 11572 C CA . PRO D 1 331 ? 87.290 170.206 -8.396 1.00 25.74 323 PRO D CA 1
ATOM 11573 C C . PRO D 1 331 ? 85.925 170.719 -8.851 1.00 25.77 323 PRO D C 1
ATOM 11574 O O . PRO D 1 331 ? 85.791 171.870 -9.238 1.00 26.07 323 PRO D O 1
ATOM 11578 N N . GLN D 1 332 ? 84.926 169.854 -8.813 1.00 25.66 324 GLN D N 1
ATOM 11579 C CA . GLN D 1 332 ? 83.560 170.233 -9.167 1.00 25.71 324 GLN D CA 1
ATOM 11580 C C . GLN D 1 332 ? 82.741 170.595 -7.940 1.00 25.33 324 GLN D C 1
ATOM 11581 O O . GLN D 1 332 ? 81.639 171.143 -8.074 1.00 25.68 324 GLN D O 1
ATOM 11587 N N . GLY D 1 333 ? 83.269 170.273 -6.760 1.00 24.96 325 GLY D N 1
ATOM 11588 C CA . GLY D 1 333 ? 82.590 170.543 -5.493 1.00 24.69 325 GLY D CA 1
ATOM 11589 C C . GLY D 1 333 ? 83.482 170.685 -4.277 1.00 24.40 325 GLY D C 1
ATOM 11590 O O . GLY D 1 333 ? 84.688 170.433 -4.344 1.00 24.73 325 GLY D O 1
ATOM 11591 N N . ALA D 1 334 ? 82.877 171.092 -3.159 1.00 24.21 326 ALA D N 1
ATOM 11592 C CA . ALA D 1 334 ? 83.584 171.325 -1.889 1.00 24.17 326 ALA D CA 1
ATOM 11593 C C . ALA D 1 334 ? 84.635 172.443 -2.058 1.00 24.39 326 ALA D C 1
ATOM 11594 O O . ALA D 1 334 ? 84.501 173.274 -2.961 1.00 25.44 326 ALA D O 1
ATOM 11596 N N . PHE D 1 335 ? 85.656 172.500 -1.211 1.00 23.93 327 PHE D N 1
ATOM 11597 C CA . PHE D 1 335 ? 86.679 173.540 -1.367 1.00 23.34 327 PHE D CA 1
ATOM 11598 C C . PHE D 1 335 ? 88.119 173.038 -1.252 1.00 22.74 327 PHE D C 1
ATOM 11599 O O . PHE D 1 335 ? 88.991 173.749 -0.758 1.00 22.22 327 PHE D O 1
ATOM 11607 N N . TYR D 1 336 ? 88.346 171.816 -1.746 1.00 22.07 328 TYR D N 1
ATOM 11608 C CA . TYR D 1 336 ? 89.650 171.155 -1.707 1.00 21.64 328 TYR D CA 1
ATOM 11609 C C . TYR D 1 336 ? 90.125 170.938 -3.131 1.00 21.80 328 TYR D C 1
ATOM 11610 O O . TYR D 1 336 ? 89.301 170.800 -4.030 1.00 21.84 328 TYR D O 1
ATOM 11619 N N . ILE D 1 337 ? 91.443 170.918 -3.322 1.00 21.82 329 ILE D N 1
ATOM 11620 C CA . ILE D 1 337 ? 92.061 170.493 -4.586 1.00 22.05 329 ILE D CA 1
ATOM 11621 C C . ILE D 1 337 ? 93.093 169.451 -4.183 1.00 22.34 329 ILE D C 1
ATOM 11622 O O . ILE D 1 337 ? 93.718 169.601 -3.135 1.00 22.31 329 ILE D O 1
ATOM 11627 N N . PHE D 1 338 ? 93.257 168.402 -4.996 1.00 22.71 330 PHE D N 1
ATOM 11628 C CA . PHE D 1 338 ? 94.101 167.243 -4.621 1.00 23.21 330 PHE D CA 1
ATOM 11629 C C . PHE D 1 338 ? 95.275 166.929 -5.599 1.00 24.14 330 PHE D C 1
ATOM 11630 O O . PHE D 1 338 ? 95.293 165.856 -6.204 1.00 23.61 330 PHE D O 1
ATOM 11638 N N . PRO D 1 339 ? 96.248 167.847 -5.740 1.00 25.46 331 PRO D N 1
ATOM 11639 C CA . PRO D 1 339 ? 97.280 167.742 -6.796 1.00 26.49 331 PRO D CA 1
ATOM 11640 C C . PRO D 1 339 ? 98.207 166.557 -6.704 1.00 27.60 331 PRO D C 1
ATOM 11641 O O . PRO D 1 339 ? 98.585 166.167 -5.613 1.00 28.03 331 PRO D O 1
ATOM 11645 N N . LYS D 1 340 ? 98.573 166.004 -7.860 1.00 29.05 332 LYS D N 1
ATOM 11646 C CA . LYS D 1 340 ? 99.560 164.932 -7.953 1.00 30.30 332 LYS D CA 1
ATOM 11647 C C . LYS D 1 340 ? 100.967 165.528 -7.977 1.00 31.37 332 LYS D C 1
ATOM 11648 O O . LYS D 1 340 ? 101.230 166.480 -8.723 1.00 31.78 332 LYS D O 1
ATOM 11654 N N . ILE D 1 341 ? 101.856 164.978 -7.151 1.00 32.67 333 ILE D N 1
ATOM 11655 C CA . ILE D 1 341 ? 103.273 165.319 -7.195 1.00 34.11 333 ILE D CA 1
ATOM 11656 C C . ILE D 1 341 ? 103.897 164.395 -8.247 1.00 35.46 333 ILE D C 1
ATOM 11657 O O . ILE D 1 341 ? 104.319 163.274 -7.942 1.00 35.60 333 ILE D O 1
ATOM 11661 N N . GLU D 1 342 ? 103.932 164.881 -9.486 1.00 37.23 334 GLU D N 1
ATOM 11662 C CA . GLU D 1 342 ? 104.409 164.119 -10.645 1.00 39.18 334 GLU D CA 1
ATOM 11663 C C . GLU D 1 342 ? 105.890 163.708 -10.528 1.00 39.66 334 GLU D C 1
ATOM 11664 O O . GLU D 1 342 ? 106.233 162.539 -10.717 1.00 40.05 334 GLU D O 1
ATOM 11670 N N . VAL D 1 343 ? 106.759 164.664 -10.205 1.00 40.43 335 VAL D N 1
ATOM 11671 C CA . VAL D 1 343 ? 108.213 164.421 -10.150 1.00 41.12 335 VAL D CA 1
ATOM 11672 C C . VAL D 1 343 ? 108.863 165.098 -8.935 1.00 41.27 335 VAL D C 1
ATOM 11673 O O . VAL D 1 343 ? 108.309 166.057 -8.389 1.00 41.48 335 VAL D O 1
ATOM 11677 N N . GLY D 1 344 ? 110.027 164.603 -8.518 1.00 41.25 336 GLY D N 1
ATOM 11678 C CA . GLY D 1 344 ? 110.784 165.254 -7.455 1.00 41.62 336 GLY D CA 1
ATOM 11679 C C . GLY D 1 344 ? 111.601 164.340 -6.561 1.00 41.92 336 GLY D C 1
ATOM 11680 O O . GLY D 1 344 ? 111.440 163.121 -6.616 1.00 42.24 336 GLY D O 1
ATOM 11681 N N . PRO D 1 345 ? 112.467 164.935 -5.728 1.00 42.10 337 PRO D N 1
ATOM 11682 C CA . PRO D 1 345 ? 113.428 164.188 -4.897 1.00 42.05 337 PRO D CA 1
ATOM 11683 C C . PRO D 1 345 ? 112.868 163.443 -3.686 1.00 42.17 337 PRO D C 1
ATOM 11684 O O . PRO D 1 345 ? 113.541 162.550 -3.147 1.00 42.23 337 PRO D O 1
ATOM 11688 N N . TRP D 1 346 ? 111.659 163.807 -3.266 1.00 42.27 338 TRP D N 1
ATOM 11689 C CA . TRP D 1 346 ? 111.014 163.256 -2.059 1.00 42.13 338 TRP D CA 1
ATOM 11690 C C . TRP D 1 346 ? 110.726 161.745 -2.131 1.00 42.44 338 TRP D C 1
ATOM 11691 O O . TRP D 1 346 ? 110.351 161.222 -3.184 1.00 42.20 338 TRP D O 1
ATOM 11702 N N . LYS D 1 347 ? 110.933 161.053 -1.010 1.00 43.03 339 LYS D N 1
ATOM 11703 C CA . LYS D 1 347 ? 110.667 159.611 -0.903 1.00 43.73 339 LYS D CA 1
ATOM 11704 C C . LYS D 1 347 ? 109.165 159.320 -0.825 1.00 43.72 339 LYS D C 1
ATOM 11705 O O . LYS D 1 347 ? 108.695 158.286 -1.312 1.00 43.84 339 LYS D O 1
ATOM 11711 N N . ASN D 1 348 ? 108.427 160.244 -0.205 1.00 43.53 340 ASN D N 1
ATOM 11712 C CA . ASN D 1 348 ? 106.976 160.144 -0.037 1.00 43.20 340 ASN D CA 1
ATOM 11713 C C . ASN D 1 348 ? 106.343 161.531 0.032 1.00 42.87 340 ASN D C 1
ATOM 11714 O O . ASN D 1 348 ? 107.059 162.528 0.076 1.00 42.94 340 ASN D O 1
ATOM 11719 N N . ASP D 1 349 ? 105.008 161.591 0.049 1.00 42.39 341 ASP D N 1
ATOM 11720 C CA . ASP D 1 349 ? 104.285 162.863 0.124 1.00 41.71 341 ASP D CA 1
ATOM 11721 C C . ASP D 1 349 ? 104.412 163.549 1.482 1.00 41.38 341 ASP D C 1
ATOM 11722 O O . ASP D 1 349 ? 104.244 164.755 1.570 1.00 41.51 341 ASP D O 1
ATOM 11727 N N . LYS D 1 350 ? 104.713 162.781 2.525 1.00 40.91 342 LYS D N 1
ATOM 11728 C CA . LYS D 1 350 ? 104.895 163.328 3.865 1.00 40.66 342 LYS D CA 1
ATOM 11729 C C . LYS D 1 350 ? 106.115 164.253 3.854 1.00 40.48 342 LYS D C 1
ATOM 11730 O O . LYS D 1 350 ? 106.008 165.426 4.210 1.00 40.54 342 LYS D O 1
ATOM 11733 N N . GLU D 1 351 ? 107.252 163.702 3.420 1.00 40.06 343 GLU D N 1
ATOM 11734 C CA . GLU D 1 351 ? 108.533 164.402 3.268 1.00 39.68 343 GLU D CA 1
ATOM 11735 C C . GLU D 1 351 ? 108.361 165.702 2.499 1.00 38.63 343 GLU D C 1
ATOM 11736 O O . GLU D 1 351 ? 108.832 166.758 2.937 1.00 38.74 343 GLU D O 1
ATOM 11742 N N . PHE D 1 352 ? 107.680 165.606 1.354 1.00 37.44 344 PHE D N 1
ATOM 11743 C CA . PHE D 1 352 ? 107.327 166.754 0.514 1.00 36.28 344 PHE D CA 1
ATOM 11744 C C . PHE D 1 352 ? 106.566 167.851 1.288 1.00 35.88 344 PHE D C 1
ATOM 11745 O O . PHE D 1 352 ? 106.911 169.028 1.202 1.00 35.39 344 PHE D O 1
ATOM 11753 N N . VAL D 1 353 ? 105.541 167.448 2.042 1.00 35.28 345 VAL D N 1
ATOM 11754 C CA . VAL D 1 353 ? 104.673 168.397 2.748 1.00 34.78 345 VAL D CA 1
ATOM 11755 C C . VAL D 1 353 ? 105.452 169.181 3.805 1.00 34.59 345 VAL D C 1
ATOM 11756 O O . VAL D 1 353 ? 105.262 170.384 3.939 1.00 34.48 345 VAL D O 1
ATOM 11760 N N . LEU D 1 354 ? 106.327 168.481 4.531 1.00 34.65 346 LEU D N 1
ATOM 11761 C CA . LEU D 1 354 ? 107.224 169.081 5.540 1.00 34.54 346 LEU D CA 1
ATOM 11762 C C . LEU D 1 354 ? 108.272 170.005 4.919 1.00 34.31 346 LEU D C 1
ATOM 11763 O O . LEU D 1 354 ? 108.637 171.014 5.518 1.00 34.29 346 LEU D O 1
ATOM 11768 N N . ASP D 1 355 ? 108.756 169.630 3.732 1.00 34.27 347 ASP D N 1
ATOM 11769 C CA . ASP D 1 355 ? 109.742 170.398 2.979 1.00 34.07 347 ASP D CA 1
ATOM 11770 C C . ASP D 1 355 ? 109.111 171.705 2.545 1.00 34.00 347 ASP D C 1
ATOM 11771 O O . ASP D 1 355 ? 109.740 172.757 2.637 1.00 34.18 347 ASP D O 1
ATOM 11776 N N . VAL D 1 356 ? 107.861 171.631 2.088 1.00 33.76 348 VAL D N 1
ATOM 11777 C CA . VAL D 1 356 ? 107.089 172.807 1.675 1.00 33.43 348 VAL D CA 1
ATOM 11778 C C . VAL D 1 356 ? 106.815 173.731 2.872 1.00 33.71 348 VAL D C 1
ATOM 11779 O O . VAL D 1 356 ? 106.833 174.952 2.738 1.00 33.48 348 VAL D O 1
ATOM 11783 N N . LEU D 1 357 ? 106.566 173.128 4.031 1.00 33.90 349 LEU D N 1
ATOM 11784 C CA . LEU D 1 357 ? 106.360 173.854 5.263 1.00 34.40 349 LEU D CA 1
ATOM 11785 C C . LEU D 1 357 ? 107.619 174.650 5.675 1.00 35.17 349 LEU D C 1
ATOM 11786 O O . LEU D 1 357 ? 107.572 175.880 5.796 1.00 35.39 349 LEU D O 1
ATOM 11791 N N . HIS D 1 358 ? 108.728 173.940 5.877 1.00 35.92 350 HIS D N 1
ATOM 11792 C CA . HIS D 1 358 ? 109.973 174.531 6.365 1.00 36.81 350 HIS D CA 1
ATOM 11793 C C . HIS D 1 358 ? 110.570 175.561 5.402 1.00 36.68 350 HIS D C 1
ATOM 11794 O O . HIS D 1 358 ? 111.188 176.534 5.846 1.00 36.86 350 HIS D O 1
ATOM 11801 N N . ASN D 1 359 ? 110.369 175.357 4.098 1.00 36.43 351 ASN D N 1
ATOM 11802 C CA . ASN D 1 359 ? 111.034 176.167 3.080 1.00 36.07 351 ASN D CA 1
ATOM 11803 C C . ASN D 1 359 ? 110.165 177.142 2.283 1.00 35.63 351 ASN D C 1
ATOM 11804 O O . ASN D 1 359 ? 110.666 178.167 1.813 1.00 35.80 351 ASN D O 1
ATOM 11809 N N . ALA D 1 360 ? 108.881 176.830 2.129 1.00 34.89 352 ALA D N 1
ATOM 11810 C CA . ALA D 1 360 ? 107.943 177.759 1.477 1.00 34.26 352 ALA D CA 1
ATOM 11811 C C . ALA D 1 360 ? 106.982 178.424 2.471 1.00 33.79 352 ALA D C 1
ATOM 11812 O O . ALA D 1 360 ? 106.255 179.339 2.104 1.00 34.22 352 ALA D O 1
ATOM 11814 N N . HIS D 1 361 ? 106.991 177.968 3.721 1.00 32.95 353 HIS D N 1
ATOM 11815 C CA . HIS D 1 361 ? 106.044 178.436 4.738 1.00 32.56 353 HIS D CA 1
ATOM 11816 C C . HIS D 1 361 ? 104.581 178.384 4.263 1.00 31.77 353 HIS D C 1
ATOM 11817 O O . HIS D 1 361 ? 103.817 179.348 4.407 1.00 31.82 353 HIS D O 1
ATOM 11824 N N . VAL D 1 362 ? 104.229 177.239 3.684 1.00 31.02 354 VAL D N 1
ATOM 11825 C CA . VAL D 1 362 ? 102.876 176.940 3.189 1.00 30.09 354 VAL D CA 1
ATOM 11826 C C . VAL D 1 362 ? 102.564 175.546 3.674 1.00 29.36 354 VAL D C 1
ATOM 11827 O O . VAL D 1 362 ? 103.381 174.636 3.509 1.00 29.85 354 VAL D O 1
ATOM 11831 N N . LEU D 1 363 ? 101.394 175.374 4.281 1.00 28.42 355 LEU D N 1
ATOM 11832 C CA . LEU D 1 363 ? 101.026 174.093 4.879 1.00 27.45 355 LEU D CA 1
ATOM 11833 C C . LEU D 1 363 ? 99.890 173.376 4.141 1.00 26.78 355 LEU D C 1
ATOM 11834 O O . LEU D 1 363 ? 98.754 173.869 4.081 1.00 26.30 355 LEU D O 1
ATOM 11839 N N . PHE D 1 364 ? 100.225 172.213 3.578 1.00 25.83 356 PHE D N 1
ATOM 11840 C CA . PHE D 1 364 ? 99.251 171.347 2.911 1.00 25.23 356 PHE D CA 1
ATOM 11841 C C . PHE D 1 364 ? 98.939 170.163 3.826 1.00 24.94 356 PHE D C 1
ATOM 11842 O O . PHE D 1 364 ? 99.454 170.087 4.939 1.00 24.82 356 PHE D O 1
ATOM 11850 N N . VAL D 1 365 ? 98.088 169.247 3.361 1.00 24.90 357 VAL D N 1
ATOM 11851 C CA . VAL D 1 365 ? 98.004 167.908 3.979 1.00 24.92 357 VAL D CA 1
ATOM 11852 C C . VAL D 1 365 ? 98.570 166.895 2.967 1.00 25.10 357 VAL D C 1
ATOM 11853 O O . VAL D 1 365 ? 98.246 166.960 1.775 1.00 24.62 357 VAL D O 1
ATOM 11857 N N . HIS D 1 366 ? 99.417 165.989 3.460 1.00 25.52 358 HIS D N 1
ATOM 11858 C CA . HIS D 1 366 ? 99.990 164.907 2.644 1.00 26.24 358 HIS D CA 1
ATOM 11859 C C . HIS D 1 366 ? 98.885 163.932 2.213 1.00 26.19 358 HIS D C 1
ATOM 11860 O O . HIS D 1 366 ? 98.045 163.542 3.022 1.00 26.30 358 HIS D O 1
ATOM 11867 N N . GLY D 1 367 ? 98.895 163.578 0.930 1.00 26.25 359 GLY D N 1
ATOM 11868 C CA . GLY D 1 367 ? 97.880 162.726 0.323 1.00 26.65 359 GLY D CA 1
ATOM 11869 C C . GLY D 1 367 ? 97.729 161.348 0.936 1.00 27.02 359 GLY D C 1
ATOM 11870 O O . GLY D 1 367 ? 96.635 160.789 0.930 1.00 26.74 359 GLY D O 1
ATOM 11871 N N . SER D 1 368 ? 98.811 160.793 1.480 1.00 27.22 360 SER D N 1
ATOM 11872 C CA . SER D 1 368 ? 98.733 159.454 2.061 1.00 27.69 360 SER D CA 1
ATOM 11873 C C . SER D 1 368 ? 98.026 159.453 3.424 1.00 28.11 360 SER D C 1
ATOM 11874 O O . SER D 1 368 ? 97.743 158.390 3.997 1.00 27.99 360 SER D O 1
ATOM 11877 N N . GLY D 1 369 ? 97.727 160.655 3.923 1.00 28.48 361 GLY D N 1
ATOM 11878 C CA . GLY D 1 369 ? 96.871 160.822 5.102 1.00 28.93 361 GLY D CA 1
ATOM 11879 C C . GLY D 1 369 ? 95.445 160.420 4.769 1.00 29.19 361 GLY D C 1
ATOM 11880 O O . GLY D 1 369 ? 94.655 160.145 5.667 1.00 29.76 361 GLY D O 1
ATOM 11881 N N . PHE D 1 370 ? 95.137 160.370 3.468 1.00 29.14 362 PHE D N 1
ATOM 11882 C CA . PHE D 1 370 ? 93.836 159.983 2.938 1.00 29.03 362 PHE D CA 1
ATOM 11883 C C . PHE D 1 370 ? 93.891 158.570 2.313 1.00 29.48 362 PHE D C 1
ATOM 11884 O O . PHE D 1 370 ? 93.252 158.294 1.287 1.00 29.57 362 PHE D O 1
ATOM 11892 N N . GLY D 1 371 ? 94.660 157.681 2.947 1.00 29.71 363 GLY D N 1
ATOM 11893 C CA . GLY D 1 371 ? 94.840 156.300 2.495 1.00 29.63 363 GLY D CA 1
ATOM 11894 C C . GLY D 1 371 ? 95.762 156.141 1.293 1.00 29.67 363 GLY D C 1
ATOM 11895 O O . GLY D 1 371 ? 96.270 157.124 0.764 1.00 29.49 363 GLY D O 1
ATOM 11896 N N . GLU D 1 372 ? 95.932 154.887 0.855 1.00 29.59 364 GLU D N 1
ATOM 11897 C CA . GLU D 1 372 ? 96.888 154.487 -0.192 1.00 29.25 364 GLU D CA 1
ATOM 11898 C C . GLU D 1 372 ? 96.707 155.158 -1.544 1.00 28.92 364 GLU D C 1
ATOM 11899 O O . GLU D 1 372 ? 97.689 155.449 -2.220 1.00 29.35 364 GLU D O 1
ATOM 11901 N N . TYR D 1 373 ? 95.459 155.395 -1.937 1.00 28.30 365 TYR D N 1
ATOM 11902 C CA . TYR D 1 373 ? 95.149 156.033 -3.208 1.00 27.77 365 TYR D CA 1
ATOM 11903 C C . TYR D 1 373 ? 95.467 157.534 -3.207 1.00 27.57 365 TYR D C 1
ATOM 11904 O O . TYR D 1 373 ? 95.417 158.192 -4.258 1.00 27.68 365 TYR D O 1
ATOM 11913 N N . GLY D 1 374 ? 95.785 158.069 -2.026 1.00 27.00 366 GLY D N 1
ATOM 11914 C CA . GLY D 1 374 ? 96.242 159.438 -1.878 1.00 26.47 366 GLY D CA 1
ATOM 11915 C C . GLY D 1 374 ? 97.769 159.593 -1.910 1.00 26.11 366 GLY D C 1
ATOM 11916 O O . GLY D 1 374 ? 98.264 160.710 -2.008 1.00 25.99 366 GLY D O 1
ATOM 11917 N N . ALA D 1 375 ? 98.516 158.492 -1.824 1.00 25.70 367 ALA D N 1
ATOM 11918 C CA . ALA D 1 375 ? 99.996 158.536 -1.957 1.00 25.57 367 ALA D CA 1
ATOM 11919 C C . ALA D 1 375 ? 100.436 159.345 -3.170 1.00 25.02 367 ALA D C 1
ATOM 11920 O O . ALA D 1 375 ? 99.794 159.301 -4.234 1.00 24.71 367 ALA D O 1
ATOM 11922 N N . GLY D 1 376 ? 101.522 160.096 -3.001 1.00 24.82 368 GLY D N 1
ATOM 11923 C CA . GLY D 1 376 ? 102.072 160.928 -4.093 1.00 24.13 368 GLY D CA 1
ATOM 11924 C C . GLY D 1 376 ? 101.213 162.121 -4.503 1.00 23.83 368 GLY D C 1
ATOM 11925 O O . GLY D 1 376 ? 101.385 162.655 -5.609 1.00 24.07 368 GLY D O 1
ATOM 11926 N N . HIS D 1 377 ? 100.286 162.530 -3.624 1.00 23.12 369 HIS D N 1
ATOM 11927 C CA . HIS D 1 377 ? 99.434 163.727 -3.825 1.00 22.53 369 HIS D CA 1
ATOM 11928 C C . HIS D 1 377 ? 99.504 164.586 -2.588 1.00 22.29 369 HIS D C 1
ATOM 11929 O O . HIS D 1 377 ? 100.063 164.168 -1.576 1.00 21.92 369 HIS D O 1
ATOM 11936 N N . PHE D 1 378 ? 98.939 165.787 -2.659 1.00 22.21 370 PHE D N 1
ATOM 11937 C CA . PHE D 1 378 ? 98.729 166.579 -1.452 1.00 22.38 370 PHE D CA 1
ATOM 11938 C C . PHE D 1 378 ? 97.346 167.208 -1.506 1.00 22.78 370 PHE D C 1
ATOM 11939 O O . PHE D 1 378 ? 96.768 167.320 -2.587 1.00 23.14 370 PHE D O 1
ATOM 11947 N N . ARG D 1 379 ? 96.800 167.610 -0.358 1.00 22.80 371 ARG D N 1
ATOM 11948 C CA . ARG D 1 379 ? 95.501 168.305 -0.350 1.00 22.59 371 ARG D CA 1
ATOM 11949 C C . ARG D 1 379 ? 95.648 169.757 0.080 1.00 22.52 371 ARG D C 1
ATOM 11950 O O . ARG D 1 379 ? 96.206 170.048 1.125 1.00 22.60 371 ARG D O 1
ATOM 11958 N N . ALA D 1 380 ? 95.142 170.655 -0.754 1.00 22.87 372 ALA D N 1
ATOM 11959 C CA . ALA D 1 380 ? 95.101 172.077 -0.464 1.00 23.02 372 ALA D CA 1
ATOM 11960 C C . ALA D 1 380 ? 93.657 172.542 -0.476 1.00 23.24 372 ALA D C 1
ATOM 11961 O O . ALA D 1 380 ? 92.821 172.036 -1.227 1.00 23.56 372 ALA D O 1
ATOM 11963 N N . VAL D 1 381 ? 93.389 173.516 0.375 1.00 23.60 373 VAL D N 1
ATOM 11964 C CA . VAL D 1 381 ? 92.107 174.185 0.476 1.00 23.86 373 VAL D CA 1
ATOM 11965 C C . VAL D 1 381 ? 92.212 175.494 -0.348 1.00 23.98 373 VAL D C 1
ATOM 11966 O O . VAL D 1 381 ? 93.282 176.106 -0.415 1.00 23.74 373 VAL D O 1
ATOM 11970 N N . PHE D 1 382 ? 91.121 175.906 -0.994 1.00 24.17 374 PHE D N 1
ATOM 11971 C CA . PHE D 1 382 ? 91.091 177.207 -1.668 1.00 24.47 374 PHE D CA 1
ATOM 11972 C C . PHE D 1 382 ? 90.125 178.214 -1.024 1.00 25.20 374 PHE D C 1
ATOM 11973 O O . PHE D 1 382 ? 89.587 179.110 -1.677 1.00 25.57 374 PHE D O 1
ATOM 11981 N N . LEU D 1 383 ? 89.942 178.063 0.284 1.00 25.53 375 LEU D N 1
ATOM 11982 C CA . LEU D 1 383 ? 89.142 178.986 1.091 1.00 25.66 375 LEU D CA 1
ATOM 11983 C C . LEU D 1 383 ? 89.692 180.416 1.217 1.00 26.47 375 LEU D C 1
ATOM 11984 O O . LEU D 1 383 ? 88.878 181.342 1.259 1.00 26.97 375 LEU D O 1
ATOM 11989 N N . PRO D 1 384 ? 91.019 180.628 1.298 1.00 26.96 376 PRO D N 1
ATOM 11990 C CA . PRO D 1 384 ? 91.545 181.997 1.479 1.00 27.69 376 PRO D CA 1
ATOM 11991 C C . PRO D 1 384 ? 91.269 182.860 0.259 1.00 28.48 376 PRO D C 1
ATOM 11992 O O . PRO D 1 384 ? 91.052 182.304 -0.823 1.00 28.69 376 PRO D O 1
ATOM 11996 N N . PRO D 1 385 ? 91.256 184.188 0.411 1.00 29.27 377 PRO D N 1
ATOM 11997 C CA . PRO D 1 385 ? 91.162 185.083 -0.760 1.00 29.90 377 PRO D CA 1
ATOM 11998 C C . PRO D 1 385 ? 92.342 184.909 -1.723 1.00 30.72 377 PRO D C 1
ATOM 11999 O O . PRO D 1 385 ? 93.430 184.502 -1.303 1.00 30.68 377 PRO D O 1
ATOM 12003 N N . ILE D 1 386 ? 92.105 185.225 -2.997 1.00 31.91 378 ILE D N 1
ATOM 12004 C CA . ILE D 1 386 ? 93.109 185.139 -4.069 1.00 33.41 378 ILE D CA 1
ATOM 12005 C C . ILE D 1 386 ? 94.494 185.741 -3.743 1.00 34.04 378 ILE D C 1
ATOM 12006 O O . ILE D 1 386 ? 95.519 185.163 -4.149 1.00 34.45 378 ILE D O 1
ATOM 12011 N N . GLU D 1 387 ? 94.536 186.870 -3.021 1.00 34.58 379 GLU D N 1
ATOM 12012 C CA . GLU D 1 387 ? 95.821 187.478 -2.628 1.00 35.31 379 GLU D CA 1
ATOM 12013 C C . GLU D 1 387 ? 96.666 186.502 -1.844 1.00 34.59 379 GLU D C 1
ATOM 12014 O O . GLU D 1 387 ? 97.876 186.405 -2.070 1.00 34.77 379 GLU D O 1
ATOM 12020 N N . ILE D 1 388 ? 96.025 185.779 -0.928 1.00 34.15 380 ILE D N 1
ATOM 12021 C CA . ILE D 1 388 ? 96.711 184.781 -0.106 1.00 33.72 380 ILE D CA 1
ATOM 12022 C C . ILE D 1 388 ? 97.107 183.567 -0.952 1.00 33.11 380 ILE D C 1
ATOM 12023 O O . ILE D 1 388 ? 98.232 183.096 -0.854 1.00 32.61 380 ILE D O 1
ATOM 12028 N N . LEU D 1 389 ? 96.188 183.102 -1.801 1.00 32.96 381 LEU D N 1
ATOM 12029 C CA . LEU D 1 389 ? 96.463 182.017 -2.764 1.00 32.87 381 LEU D CA 1
ATOM 12030 C C . LEU D 1 389 ? 97.595 182.364 -3.742 1.00 33.42 381 LEU D C 1
ATOM 12031 O O . LEU D 1 389 ? 98.463 181.522 -4.023 1.00 32.96 381 LEU D O 1
ATOM 12036 N N . GLU D 1 390 ? 97.574 183.609 -4.236 1.00 33.99 382 GLU D N 1
ATOM 12037 C CA . GLU D 1 390 ? 98.639 184.159 -5.092 1.00 34.75 382 GLU D CA 1
ATOM 12038 C C . GLU D 1 390 ? 100.006 184.068 -4.431 1.00 34.65 382 GLU D C 1
ATOM 12039 O O . GLU D 1 390 ? 100.955 183.617 -5.047 1.00 34.34 382 GLU D O 1
ATOM 12045 N N . GLU D 1 391 ? 100.081 184.501 -3.175 1.00 35.22 383 GLU D N 1
ATOM 12046 C CA . GLU D 1 391 ? 101.323 184.516 -2.416 1.00 36.07 383 GLU D CA 1
ATOM 12047 C C . GLU D 1 391 ? 101.786 183.095 -2.141 1.00 35.65 383 GLU D C 1
ATOM 12048 O O . GLU D 1 391 ? 102.971 182.798 -2.264 1.00 35.55 383 GLU D O 1
ATOM 12054 N N . ALA D 1 392 ? 100.839 182.228 -1.763 1.00 35.44 384 ALA D N 1
ATOM 12055 C CA . ALA D 1 392 ? 101.129 180.826 -1.466 1.00 34.96 384 ALA D CA 1
ATOM 12056 C C . ALA D 1 392 ? 101.632 180.102 -2.713 1.00 34.62 384 ALA D C 1
ATOM 12057 O O . ALA D 1 392 ? 102.592 179.336 -2.635 1.00 34.55 384 ALA D O 1
ATOM 12059 N N . MET D 1 393 ? 100.991 180.362 -3.853 1.00 34.03 385 MET D N 1
ATOM 12060 C CA . MET D 1 393 ? 101.382 179.734 -5.109 1.00 33.76 385 MET D CA 1
ATOM 12061 C C . MET D 1 393 ? 102.739 180.223 -5.640 1.00 34.06 385 MET D C 1
ATOM 12062 O O . MET D 1 393 ? 103.531 179.412 -6.129 1.00 33.77 385 MET D O 1
ATOM 12067 N N . ASP D 1 394 ? 102.994 181.537 -5.519 1.00 34.18 386 ASP D N 1
ATOM 12068 C CA . ASP D 1 394 ? 104.281 182.163 -5.895 1.00 34.42 386 ASP D CA 1
ATOM 12069 C C . ASP D 1 394 ? 105.433 181.522 -5.148 1.00 34.41 386 ASP D C 1
ATOM 12070 O O . ASP D 1 394 ? 106.470 181.206 -5.749 1.00 34.77 386 ASP D O 1
ATOM 12075 N N . ARG D 1 395 ? 105.243 181.330 -3.843 1.00 34.38 387 ARG D N 1
ATOM 12076 C CA . ARG D 1 395 ? 106.237 180.661 -3.001 1.00 34.52 387 ARG D CA 1
ATOM 12077 C C . ARG D 1 395 ? 106.396 179.194 -3.369 1.00 34.57 387 ARG D C 1
ATOM 12078 O O . ARG D 1 395 ? 107.521 178.662 -3.353 1.00 34.96 387 ARG D O 1
ATOM 12086 N N . PHE D 1 396 ? 105.270 178.547 -3.688 1.00 34.26 388 PHE D N 1
ATOM 12087 C CA . PHE D 1 396 ? 105.247 177.131 -4.025 1.00 33.81 388 PHE D CA 1
ATOM 12088 C C . PHE D 1 396 ? 105.827 176.885 -5.420 1.00 34.26 388 PHE D C 1
ATOM 12089 O O . PHE D 1 396 ? 106.542 175.911 -5.618 1.00 33.82 388 PHE D O 1
ATOM 12097 N N . GLU D 1 397 ? 105.513 177.773 -6.370 1.00 35.15 389 GLU D N 1
ATOM 12098 C CA . GLU D 1 397 ? 106.131 177.761 -7.696 1.00 36.10 389 GLU D CA 1
ATOM 12099 C C . GLU D 1 397 ? 107.657 177.880 -7.584 1.00 36.71 389 GLU D C 1
ATOM 12100 O O . GLU D 1 397 ? 108.378 177.104 -8.220 1.00 36.63 389 GLU D O 1
ATOM 12106 N N . LYS D 1 398 ? 108.127 178.842 -6.772 1.00 37.49 390 LYS D N 1
ATOM 12107 C CA . LYS D 1 398 ? 109.563 179.045 -6.500 1.00 38.14 390 LYS D CA 1
ATOM 12108 C C . LYS D 1 398 ? 110.190 177.856 -5.793 1.00 38.38 390 LYS D C 1
ATOM 12109 O O . LYS D 1 398 ? 111.322 177.464 -6.101 1.00 38.75 390 LYS D O 1
ATOM 12115 N N . PHE D 1 399 ? 109.459 177.284 -4.843 1.00 38.48 391 PHE D N 1
ATOM 12116 C CA . PHE D 1 399 ? 109.922 176.090 -4.165 1.00 38.69 391 PHE D CA 1
ATOM 12117 C C . PHE D 1 399 ? 110.159 174.937 -5.160 1.00 39.23 391 PHE D C 1
ATOM 12118 O O . PHE D 1 399 ? 111.180 174.246 -5.077 1.00 39.11 391 PHE D O 1
ATOM 12126 N N . MET D 1 400 ? 109.211 174.748 -6.082 1.00 39.81 392 MET D N 1
ATOM 12127 C CA . MET D 1 400 ? 109.233 173.626 -7.025 1.00 40.38 392 MET D CA 1
ATOM 12128 C C . MET D 1 400 ? 110.305 173.779 -8.089 1.00 41.26 392 MET D C 1
ATOM 12129 O O . MET D 1 400 ? 111.008 172.823 -8.387 1.00 41.49 392 MET D O 1
ATOM 12134 N N . LYS D 1 401 ? 110.422 174.978 -8.658 1.00 42.41 393 LYS D N 1
ATOM 12135 C CA . LYS D 1 401 ? 111.438 175.279 -9.663 1.00 43.50 393 LYS D CA 1
ATOM 12136 C C . LYS D 1 401 ? 112.836 174.909 -9.170 1.00 43.94 393 LYS D C 1
ATOM 12137 O O . LYS D 1 401 ? 113.630 174.322 -9.908 1.00 44.05 393 LYS D O 1
ATOM 12143 N N . GLU D 1 402 ? 113.111 175.237 -7.913 1.00 44.50 394 GLU D N 1
ATOM 12144 C CA . GLU D 1 402 ? 114.406 175.005 -7.308 1.00 45.03 394 GLU D CA 1
ATOM 12145 C C . GLU D 1 402 ? 114.718 173.536 -7.019 1.00 45.08 394 GLU D C 1
ATOM 12146 O O . GLU D 1 402 ? 115.875 173.120 -7.148 1.00 45.33 394 GLU D O 1
ATOM 12152 N N . ARG D 1 403 ? 113.702 172.757 -6.642 1.00 44.96 395 ARG D N 1
ATOM 12153 C CA . ARG D 1 403 ? 113.895 171.370 -6.182 1.00 44.81 395 ARG D CA 1
ATOM 12154 C C . ARG D 1 403 ? 114.201 170.320 -7.271 1.00 44.68 395 ARG D C 1
ATOM 12155 O O . ARG D 1 403 ? 113.846 170.486 -8.441 1.00 44.74 395 ARG D O 1
#

Nearest PDB structures (foldseek):
  1xi9-assembly1_C  TM=1.002E+00  e=3.771E-73  Pyrococcus furiosus DSM 3638
  1b5p-assembly1_B  TM=9.265E-01  e=1.895E-38  Thermus thermophilus HB8
  1b5o-assembly1_B  TM=9.367E-01  e=1.004E-37  Thermus thermophilus HB8
  1bkg-assembly1_B  TM=9.216E-01  e=1.750E-37  Thermus thermophilus HB8
  5bj3-assembly1_B  TM=9.414E-01  e=7.018E-37  Thermus aquaticus

Secondary structure (DSSP, 8-state):
--PPPHHHHT----HHHHHHTT---EE-----GGGTT----HHHHHHHHHHHHTT--S---TT--HHHHHHHHHHHHHHH-----GGGEEEESHHHHHHHHHHHHHPPTT-EEEEEESPPHHHHHHHHHTT-EEEEEEEEGGGTSEE-HHHHHHH--TTEEEEEEESS-TTT-----HHHHHHHHHHHHHHT--EEEE-TTTT-BSSS----HHHH-SSS-EEEEEESTTTT--GGG--EEEEEE-TT-TTHHHHHHHHHHHHHT--S-SHHHHHHHHHHHS--HHHHHHHHHHHHHHHHHHHHHHTSTTEE-----BSSEE--EE-S-S-SSHHHHHHHHHHHH-EE-EEGGGG-GGGTTBEEEE--S-HHHHHHHHHHHHHHHHH-/-PPPHHHHT----HHHHTTT---EE-----GGGTT----HHHHHHHHHHHHTT--SPPPTT--HHHHHHHHHHHHHHH-----GGGEEEESHHHHHHHHHHHHHPPTT-EEEEEES--HHHHHHHHHTT-EEEEEEEEGGGTSEE-HHHHHHH--TTEEEEEEESS-TTT-----HHHHHHHHHHHHHTT-PEEEE-TTTT-BSSS----HHHH-SSS-EEEEEESSSTT--GGG--EEEEEE-TT-TTHHHHHHHHHHHHHT--S-TTHHHHHHHHHHS--HHHHHHHHHHHHHHHHHHHHHHTSTTEE-----BTTEE--EE-S-S-SSHHHHHHHHHHHH-EE-EEGGGG-GGGTTBEEEE--S-HHHHHHHHHHHHHHHHH-/---HHHHT---GGGTTHHHHHHHHHTT---EE-S---GGGTT----HHHHHHHHHHHHTT--SPPPTT--HHHHHHHHHHHHHHH-----GGGEEEESHHHHHHHHHHHHHPPTT-EEEEEESPPHHHHHHHHHTT-EEEEEEEEGGGTSEE-HHHHHHH--TTEEEEEEESS-TTT-----HHHHHHHHHHHHHHT--EEEE-TTTT-BSSS----HHHH-SSS-EEEEEESTTTT--GGG--EEEEEE-TT-TTHHHHHHHHHHHHHT--S-SHHHHHHHHHHHS--HHHHHHHHHHHHHHHHHHHHHHTSTTEE-----BTTEE--EE-S-S-SSHHHHHHHHHHHH-EE-EEGGGG-GGGTTBEEEE--S-HHHHHHHHHHHHHHHHH-/-PPPHHHHT---HHHHHHHT---EE-S---GGGTT----HHHHHHHHHHHHTT--S---TT--HHHHHHHHHHHHHHH-----GGGEEEESHHHHHHHHHHHHHPPTT-EEEEEES--HHHHHHHHHTT-EEEEEEEEGGGTSEE-HHHHHHH--TTEEEEEEESS-TTT-----HHHHHHHHHHHHHTT-PEEEE-TTTT-BSSS----HHHH-SSS-EEEEEESTTTT--GGG--EEEEEE-TT-TTHHHHHHHHHHHHHT--S-HHHHHHHHHHHHS--HHHHHHHHHHHHHHHHHHHHHHTSTTEE-----BTTEE--EE-S-S-SSHHHHHHHHHHHH-EE-EEGGGG-GGGTTBEEEE--S-HHHHHHHHHHHHHHHHH-

Radius of gyration: 38.06 Å; Cα contacts (8 Å, |Δi|>4): 3506; chains: 4; bounding box: 74×97×91 Å

B-factor: mean 27.86, std 6.71, range [10.03, 57.96]

CATH classification: 3.90.1150.10 (+1 more: 3.40.640.10)

Foldseek 3Di:
DDDDDPLVVVQDFQLVVCVVVVHAFAEQADQALLVAPDDFDPLLVVLLVVCVVVPQFDFDDLQDDLLLLQLVQVLCCVQQVAHDDSLQKGKFLAVLRVLLLLLVLFDDAAAEEEAEPLGDRSNCSSCSSNNYHYHYFYFDQVVQRETDLVRVLVRDDLRYAEYEDEACDPPALDHYDPVSLLSVLVSCVVSVHAYEYECQQQVFFDPDHHHDSLSVHDQHKYKYKYFCVALRSPVVQRIIMIGISHPPCPCVSSSVSSSVVSPVVRHHGRSSSSSSSSVSNDDSPSNVVVSVQLNVLLVVLQVLQCPAPQKHWDRRGTRFKTKIARRDDDDPWQVRVQSLCCVFLSYHWAGQCSSPDSRIRIIMGGSSYGPVSSVSSSVSSSVSSVVD/DDDDPLLVPFDALVVVVVVVDFFAEQADQALLVAPDDFDPLLVVLLVCCVVVPQFDFDDLQADLLLLVLVQVLCCVAQVFDDDSVQKGKALAVLRVLLLLLLLQDDAAAEEEAEPLGDRSNCRNNSSSRYHYDYFYFDFVVQRQTDLVSVLVRDDLSYAEYEAEAVDPPRLDAYDPVSLLSSLVSCVVSVHAYEYECAQQVFFQPDHHHDSLNVHDAHKYKYKYFCRALRSPVVQRIIMIGISHPPCSCVSSVVSSVVVSVVVRHHGRSSSSSSSCVSPHDSVSNVVLSVQLNVLLVLLQVLQCVQPQKHWDRRGTRFKTKIARNDDDDPWQVVVQSLCCVQLSYHWARQCSSPDSRIRIIMGGSSYGSVSSVSSSVSVSVSRVVD/DDDPLVVPQDQCLCVQVVLLVVCVVVVHAFAEFSDQALLVAPDDQDPLLVVLLVVCVVVPQFDQDFLQADLLLLQLVQVLCCVQQVFHDHSLQKGKALALLRVLLLLLVLFDAAAAEEEAEPLGDRSNCSSCSSRNYHHHYFYFDQVVQRETDLVRVVVRDDLRHQEYEAEACDPPRLDHYDPVSLVSRLVVCVVSVHAYEYECQQQPFFDDDHHHDSLNVHDAHKYKYWYFCRALSSCVVQRIIMIGISHVPPPCVSSSVSSSVVSVVVRHHGRSSSSSSSSVSVHDSVSSVVVSVQLNVLLVLLQVLQCVAPQKHWDRRGTRFKTKIARRDDDDPWQVRVQNLCCVFLSYHWGQQCSSPDSRIRIIMGGSSHGPVSSVSSSVSSSVVSVVD/DDDDPLVVQFDALVVCVVVVDQFAEQADQQLLVAPDDFDPLLVVLLVVCVVVPQFDFDFLQADLLLLQLVQVLCCVPAVADDHSVQKRKFLAVLRVLLLLLLLFDDAAAEEEAEPLADRSNCSSNSSSRYHYDYFYFDFVVLRQTDLVSVLVGDDLSYAEYEAEACDPPRQDAYDPVSLVSRQVSCVVSVHAYEYECQFQVFFQPDHHHDSLSVDDAHKYKYWYFCVALRSCVVQRIIMIGINHPPCSCVSSSVSSVVVSVVVRHHGRSSSSSSSCVSPHDSVSNVVLSVQLNVLLVLLQVLQCPQPQKHWDRRRTRFKTKIARNDDDDPWQVRVQNLCCVQLSYHWAQQCSSPDSRIRITMGGSSHGPVSSVSSSVSVSVSRVVD

Sequence (1553 aa):
SIRASKRALSVEYPARELEKKGIKVIRLNIGDPVKFDFQPPEHMKEAYCKAIKEGHNYYGDSEGLPELRKAIVEREKRKNGVDITPDDVRVTAAVTEALQLIFGALLDPGDEILVPGPSYPPYTGLVKFYGGKPVEYRTIEEEDWQPDIDDIRKKITDRTKAIAVINPNNPTGALYDKKTLEEILNIAGEYEIPVISDEIYDLMTYEGEHISPGSLTKDVPVIVMNGLSKVYFATGWRLGYMYFVDPENKLSEVREAIDRLARIRLCPNTPAQFAAIAGLTGPMDYLKEYMKKLKERRDYIYKRLNEIPGISTTKPQGAFYIFPKIEVGPWKNDKEFVLDVLHNAHVLFVHGSGFGEYGAGHFRAVFLPPIEILEEAMDRFEKFMKERIRASKRALSVEPARELEKKGIKVIRLNIGDPVKFDFQPPEHMKEAYCKAIKEGHNYYGDSEGLPELRKAIVEREKRKNGVDITPDDVRVTAAVTEALQLIFGALLDPGDEILVPGPSYPPYTGLVKFYGGKPVEYRTIEEEDWQPDIDDIRKKITDRTKAIAVINPNNPTGALYDKKTLEEILNIAGEYEIPVISDEIYDLMTYEGEHISPGSLTKDVPVIVMNGLSKVYFATGWRLGYMYFVDPENKLSEVREAIDRLARIRLCPNTPAQFAAIAGLTGPMDYLKEYMKKLKERRDYIYKRLNEIPGISTTKPQGAFYIFPKIEVGPWKNDKEFVLDVLHNAHVLFVHGSGFGEYGAGHFRAVFLPPIEILEEAMDRFEKFMKERRASKRALSVEYAIRDVVLPARELEKKGIKVIRLNIGDPVKFDFQPPEHMKEAYCKAIKEGHNYYGDSEGLPELRKAIVEREKRKNGVDITPDDVRVTAAVTEALQLIFGALLDPGDEILVPGPSYPPYTGLVKFYGGKPVEYRTIEEEDWQPDIDDIRKKITDRTKAIAVINPNNPTGALYDKKTLEEILNIAGEYEIPVISDEIYDLMTYEGEHISPGSLTKDVPVIVMNGLSKVYFATGWRLGYMYFVDPENKLSEVREAIDRLARIRLCPNTPAQFAAIAGLTGPMDYLKEYMKKLKERRDYIYKRLNEIPGISTTKPQGAFYIFPKIEVGPWKNDKEFVLDVLHNAHVLFVHGSGFGEYGAGHFRAVFLPPIEILEEAMDRFEKFMKERIRASKRALSVEPARELEKKGIKVIRLNIGDPVKFDFQPPEHMKEAYCKAIKEGHNYYGDSEGLPELRKAIVEREKRKNGVDITPDDVRVTAAVTEALQLIFGALLDPGDEILVPGPSYPPYTGLVKFYGGKPVEYRTIEEEDWQPDIDDIRKKITDRTKAIAVINPNNPTGALYDKKTLEEILNIAGEYEIPVISDEIYDLMTYEGEHISPGSLTKDVPVIVMNGLSKVYFATGWRLGYMYFVDPENKLSEVREAIDRLARIRLCPNTPAQFAAIAGLTGPMDYLKEYMKKLKERRDYIYKRLNEIPGISTTKPQGAFYIFPKIEVGPWKNDKEFVLDVLHNAHVLFVHGSGFGEYGAGHFRAVFLPPIEILEEAMDRFEKFMKER

Solvent-accessible surface area: 54796 Å² total; per-residue (Å²): 75,18,24,1,0,62,61,0,38,49,1,118,147,115,6,62,78,21,81,185,101,66,60,77,17,20,82,0,30,65,12,0,0,7,108,54,58,0,48,3,11,124,68,0,18,104,18,0,20,113,2,2,78,106,13,46,0,45,44,14,64,18,39,0,19,88,108,1,18,120,4,0,24,72,13,0,44,146,61,11,59,10,145,16,74,48,88,25,0,22,1,0,30,3,14,15,19,0,4,53,13,0,0,2,0,2,8,46,106,37,4,18,0,0,0,0,0,2,4,43,29,4,0,37,4,8,0,96,11,27,34,7,122,24,22,36,0,93,8,24,40,165,86,55,8,18,4,17,19,82,21,0,113,168,63,14,60,132,94,4,56,0,0,0,1,3,2,0,3,6,0,2,0,3,11,3,62,117,138,9,2,60,40,1,8,90,2,0,29,123,98,139,15,0,0,0,2,4,0,18,6,1,45,0,22,24,74,49,130,11,53,0,2,4,50,24,23,184,128,12,10,0,0,0,0,2,0,2,5,13,0,6,0,0,0,0,0,16,2,1,6,0,0,4,18,10,118,151,77,60,0,60,67,0,29,96,0,1,18,43,10,3,137,18,12,45,6,2,6,0,0,0,0,43,0,1,26,22,0,4,74,16,94,59,98,33,10,155,126,31,25,87,48,0,86,100,12,1,61,30,0,64,107,23,0,61,93,2,118,11,6,35,15,16,84,1,42,0,0,0,4,0,0,0,82,26,108,110,44,92,39,104,86,5,48,58,0,9,97,27,0,10,122,66,3,44,0,24,3,37,58,0,45,37,6,24,158,72,0,53,31,9,0,19,0,0,0,0,0,44,58,71,66,0,86,83,0,0,70,72,0,60,64,6,16,116,133,108,75,76,6,2,69,38,0,61,50,0,165,126,5,65,90,14,43,94,157,67,48,87,17,17,87,0,36,58,16,7,0,7,109,47,72,3,50,3,12,129,53,0,25,98,18,0,37,106,3,0,69,104,12,48,0,50,35,13,76,18,45,0,20,88,58,2,25,66,8,0,13,69,9,0,87,169,62,12,64,6,141,6,74,44,97,24,0,23,1,0,29,2,16,17,20,0,3,46,11,0,0,0,0,3,1,28,113,34,10,21,0,0,1,0,0,1,4,50,52,20,0,34,2,2,0,80,20,20,33,10,117,22,20,39,0,93,7,20,43,155,83,55,7,21,3,23,31,105,24,0,109,71,57,1,49,54,90,5,64,0,0,0,0,5,0,1,3,6,0,2,0,4,14,4,71,118,139,7,1,57,51,1,6,102,4,0,19,44,38,64,14,0,0,0,0,7,0,15,5,1,57,0,29,15,76,56,158,12,58,0,1,4,54,29,20,106,61,7,2,0,0,0,0,3,1,2,6,14,0,5,0,0,0,0,0,16,2,2,6,0,0,3,18,12,86,116,99,52,0,69,37,0,38,84,0,1,19,52,15,4,101,6,13,34,6,2,6,0,0,0,0,51,0,2,40,18,0,6,90,22,81,63,110,28,14,97,133,47,25,80,26,0,83,99,18,2,62,45,0,66,127,19,0,64,86,2,112,16,8,36,13,17,88,1,44,0,0,0,4,0,0,0,87,26,72,103,50,93,32,116,82,4,58,82,0,10,97,25,0,7,124,87,5,56,0,21,4,36,59,0,48,31,7,22,88,70,0,55,33,13,0,18,0,0,0,0,0,43,59,143,73,0,80,91,0,0,54,73,0,60,151,15,16,186,82,122,151,2,0,25,45,0,40,37,6,112,51,48,19,58,59,6,23,80,54,0,145,53,14,73,141,118,70,55,77,17,18,61,0,17,77,11,1,0,8,110,56,60,1,49,3,11,113,68,0,17,85,16,0,10,105,3,2,77,106,13,46,0,40,45,11,71,18,46,0,11,74,85,2,18,126,4,0,24,85,9,0,98,154,59,12,45,7,125,17,79,49,96,28,0,23,0,0,33,3,13,18,15,0,3,57,12,0,0,0,0,0,0,43,65,6,8,10,0,0,0,0,0,2,3,45,14,5,1,35,6,8,0,83,11,12,33,6,46,26,35,38,0,98,8,20,41,163,89,48,8,17,4,19,18,101,25,0,135,84,59,10,51,137,64,5,37,0,0,0,1,4,1,1,3,7,0,3,0,3,7,2,61,117,137,8,1,62,44,0,8,96,5,0,30,131,87,141,16,0,0,0,0,6,0,16,6,0,57,0,30,23,77,59,50,20,50,0,0,4,50,26,22,185,126,13,9,0,0,0,0,2,1,2,3,13,0,5,0,0,0,0,0,15,2,1,6,0,0,4,19,9,120,142,78,55,0,64,95,0,30,49,0,1,36,78,10,3,74,18,16,46,5,2,7,0,0,0,0,44,0,2,35,20,0,3,82,18,94,55,99,34,12,159,65,39,25,85,48,0,84,99,13,3,60,46,0,66,122,22,0,58,90,2,118,9,6,34,15,14,85,1,42,0,0,0,3,0,0,0,80,25,97,109,50,94,37,90,86,4,51,81,0,2,74,30,0,2,117,63,3,45,0,0,0,3,16,0,49,12,2,22,87,72,0,56,29,10,0,16,0,0,0,0,0,34,45,130,64,0,85,84,0,0,59,61,0,58,154,7,16,189,129,110,75,58,16,0,69,27,0,61,49,2,150,126,5,60,82,16,44,114,156,63,51,86,17,20,107,0,40,46,14,6,0,8,117,54,75,4,49,3,10,127,54,0,21,102,20,0,25,105,2,0,103,105,12,46,0,39,41,15,58,20,48,0,18,78,61,2,27,45,7,0,19,85,27,0,50,93,61,11,66,8,145,10,74,51,96,27,0,21,0,0,30,2,18,17,22,0,4,46,8,0,0,0,0,3,1,9,70,34,6,31,0,1,1,0,0,2,4,50,53,15,1,35,4,5,0,79,13,24,36,12,38,29,35,39,0,91,7,23,41,159,84,55,8,24,5,20,31,112,16,0,86,164,52,10,61,138,72,10,41,0,0,0,0,4,0,1,4,7,0,3,0,3,14,2,72,115,141,6,0,58,52,1,7,100,5,0,23,124,98,156,15,13,0,1,0,7,0,18,6,1,52,0,26,16,73,57,154,11,56,1,1,4,54,29,20,102,61,6,10,0,0,0,0,3,1,1,6,16,1,4,0,0,0,0,0,15,2,1,5,0,0,4,16,17,92,105,62,113,3,75,51,4,50,78,0,1,23,67,18,4,116,5,15,31,6,2,7,0,0,0,0,52,0,1,41,20,0,18,91,22,80,69,116,30,15,98,68,50,26,74,24,0,82,98,20,3,62,43,0,63,125,21,0,62,80,2,114,12,7,30,12,16,87,2,41,0,0,0,3,0,0,0,86,25,92,102,49,93,36,188,82,5,52,72,1,10,95,26,0,8,125,87,4,53,0,21,3,36,55,0,50,33,6,21,83,72,0,56,32,12,0,18,0,0,0,0,0,44,66,142,68,0,81,94,0,0,53,77,0,60,154,15,16,186,148,130

Organism: NCBI:txid2261